Protein AF-0000000084332260 (afdb_homodimer)

Secondary structure (DSSP, 8-state):
--PPP----TT-EE-STT-EEEEEEEEEPPGGGGGSS--EEEEE-SSEEEEE-TTS-EEEEEE-SSSTT-B-EEEPPHHHHHHTEEEEEEEEES-BTTB-BTTS-TTSPBPTT--EE--EEEEE---HHHHHHHHHHHHHHHHHHHSPTT-HHHHHHHHHHHHHHHH--TT-THHHHHHHHHHHHHH-TTGGGGGGGGGTT-TT-SEEEEEE--B-SSSSS-HHHHHHHHHHHHHHHHHHHHH-TT--EEE--HHHHHHHHHH-HHHHHHHHHHHHTTSEEE---SSSSB-BSSS-HHHHHHHHHHHHHHHHHHHS---SEEEETT-S-B-TTHHHHHHHTT--EEEE-GGGG-SSS----SEEEEE-TTS-EEEEE--TT--SSB---HHHHHHHHHT-S-TTT---EEEEESB-BBS-B--HHHHHHHHHHHHHHTT-SSS--EE-S--HHHHHHHHHHHTTTTTTS-EEES-B--SS-GGGGTSSHHHHHHHHHHHHHHHHHHHHHHHHHHHTTTT----HHHHHHHHHHHHHHTBTTTTTT-S-HHHHHHHHHHHHHHHHHHHHHHHHHHHHHSTT-EE--TT----TTB-GGGEEEE--SSS--EEEEEEE-TTB-HHHHHH--EE-SS-TTEEEEEEETTEE-GGGGGT-S--EEEEE-SSSEEEEEESSEEEEEETTEEEEEEETTTTEE-BPTT--BEEEEEE---SS-TTT---GGGGG--EE---EEEEEEEE-SSEEEEEEEEEETTEEEEEEEEEESS-SSSSTTPPP-EEEEEEEEE--SSEEEEEEEEBS---SEEEEEETTEEEEEESS-SSHHHHT-SSEE-SSEEEEEETTEEEEEEESS--EEEEETTEEEEEEEE---SSSTTTT-EEEEEEEEEEEEES-GGGS-HHHHHHHHTS--EEEE--S---HHHHHHHHS-SEEEES-TTEEEEEEEE-TT----TT---TT--EEEEEEEEE-SSS-EEEEEEEPTTTGGGEEEEEEE-TT--EEEEEEPPEEEETTTEEEEEEEE-TT-EEEEEEEEPPSS----------------------TTS-S------/--PPP----TT-EE-STT-EEEEEEEEEPPGGGGGSS--EEEEE-SSEEEEE-TTS-EEEEEE-SSSTT-B-EEEPPHHHHHHSEEEEEEEEES-BTTB-BTTS-TTSPBPTT--EE--EEEEE---HHHHHHHHHHHHHHHHHHHSPTT-HHHHHHHHHHHHHHHH--TT-THHHHHHHHHHHHHH-TTGGGGGGGGGTT-TT-SEEEEEE--B-SSSSS-HHHHHHHHHHHHHHHHHHHHH-TT--EEE--HHHHHHHHHH-HHHHHHHHHHHHTTSEEE---SSSSB-BSSS-HHHHHHHHHHHHHHHHHHHS---SEEEETT-S-B-TTHHHHHHHTT--EEEE-GGGG-SSS----SEEEEE-TTS-EEEEE--TT--SSB---HHHHHHHHHT-S-TTT---EEEEESB-BBS-B--HHHHHHHHHHHHHHTT-SSS--EE-S--HHHHHHHHHHHTTTTTTS-EEES-B--SS-GGGGTSSHHHHHHHHHHHHHHHHHHHHHHHHHHHTTTT----HHHHHHHHHHHHHHTBTTTTTT-S-HHHHHHHHHHHHHHHHHHHHHHHHHHHHHSTT-EE--TT----TTB-GGGEEEE--SSS--EEEEEEE-TTB-HHHHHH--EE-SS-TTEEEEEEETTEE-GGGGGT-S--EEEEE-SSSEEEEEESSEEEEEETTEEEEEEETTTTEE-BPTT--BEEEEEE---SS-TTT---GGGGG--EE---EEEEEEEE-SSEEEEEEEEEETTEEEEEEEEEESS-SSSSTTPPP-EEEEEEEEE--SSEEEEEEEEBS---SEEEEEETTEEEEEESS-SSHHHHT-SSEE-SSEEEEEETTEEEEEEESS--EEEEETTEEEEEEEE---SSSTTTT-EEEEEEEEEEEEES-GGGS-HHHHHHHHTS--EEEE--S---HHHHHHHHS-SEEEES-TTEEEEEEEE-TT----TT---TT--EEEEEEEEE-SSS-EEEEEEEPTTTGGGEEEEEEE-TT--EEEEEEPPEEEETTTEEEEEEEE-TT-EEEEEEEEPPSS----------------------TTS-S------

Organism: Lentinula edodes (NCBI:txid5353)

Solvent-accessible surface area (backbone atoms only — not comparable to full-atom values): 109907 Å² total; per-residue (Å²): 130,87,68,89,84,76,95,79,61,74,65,43,73,46,61,42,39,76,40,72,50,75,44,84,45,77,46,76,43,62,70,80,55,66,77,48,95,48,45,28,38,35,46,22,46,45,20,31,31,36,33,22,40,80,88,63,44,67,56,39,34,27,32,28,57,85,55,96,75,45,36,36,70,44,76,56,52,69,69,36,43,74,66,25,45,50,65,33,32,35,42,36,38,34,39,44,71,67,25,40,33,57,78,75,44,72,55,38,35,68,35,70,77,40,71,32,42,25,74,39,78,41,82,42,70,68,62,62,62,57,51,50,41,52,52,50,49,52,51,35,50,33,41,43,72,55,44,63,86,88,36,72,63,30,50,51,31,48,51,40,52,49,50,32,60,71,54,50,48,90,93,44,72,70,28,46,60,54,33,46,57,49,50,23,76,58,32,36,81,71,46,77,78,42,59,68,58,54,51,63,87,57,90,75,43,32,33,40,42,32,32,22,43,46,56,50,65,36,30,67,43,36,54,73,55,34,54,53,35,50,54,23,23,52,30,38,46,53,56,46,35,71,75,36,77,39,51,25,38,42,43,61,28,40,55,61,54,49,45,34,46,75,75,37,46,68,48,36,52,53,50,50,51,34,36,75,68,66,34,35,40,70,32,25,26,18,30,40,55,38,40,44,68,76,56,50,45,67,52,53,49,46,28,31,39,54,9,30,48,49,39,31,74,75,70,71,41,67,33,48,34,33,51,43,49,73,26,80,26,39,46,21,46,45,29,48,53,42,44,34,57,64,22,57,32,36,37,38,44,44,53,71,60,30,72,84,57,79,70,75,64,22,52,31,35,38,23,14,70,55,63,34,63,27,49,31,40,27,40,34,55,64,54,64,48,32,72,52,42,54,52,48,57,48,26,33,55,78,52,38,57,35,57,91,45,47,65,63,25,59,41,35,20,8,39,39,56,50,24,57,21,57,51,71,66,35,57,54,40,46,52,47,53,27,29,25,29,78,73,36,82,89,46,80,41,50,32,63,59,52,52,72,68,53,51,52,50,47,52,28,61,69,18,65,63,45,55,59,37,55,59,39,70,39,54,48,81,38,63,43,50,53,26,20,43,31,22,34,49,68,53,38,34,42,51,46,52,48,55,48,48,51,48,47,29,34,37,46,30,38,51,25,26,67,75,35,56,89,81,34,73,56,60,58,69,64,52,49,53,40,48,52,47,54,50,58,44,33,22,42,31,50,41,28,30,50,24,23,57,67,36,51,55,51,46,52,49,47,41,49,50,34,52,53,52,45,52,50,52,38,50,52,23,42,37,65,55,35,68,80,44,39,76,60,44,74,81,46,78,44,52,61,82,41,50,55,85,31,39,34,28,44,68,88,60,74,66,76,46,52,47,80,42,80,40,41,46,53,40,49,14,75,66,34,51,39,23,37,63,28,67,38,74,88,41,79,48,26,22,37,29,42,33,50,56,25,34,61,40,58,70,50,50,83,65,57,88,50,41,9,33,34,53,66,78,78,76,53,35,38,39,40,35,39,76,41,36,34,42,32,33,43,78,32,25,34,54,41,36,30,37,52,75,74,69,40,69,40,39,26,71,88,39,62,24,42,46,33,36,24,48,44,77,37,94,72,52,40,18,30,30,61,52,78,70,31,75,75,43,72,42,82,50,52,44,36,83,67,43,75,62,28,53,38,36,53,49,11,25,37,36,30,31,36,78,54,94,80,19,39,36,39,35,41,39,35,34,48,38,51,33,55,41,71,55,88,80,43,33,36,39,42,39,38,41,36,47,30,42,37,63,65,69,40,32,35,37,29,41,37,40,42,35,62,48,58,45,68,42,32,39,25,31,49,50,56,29,63,48,74,43,53,15,51,55,67,44,74,77,38,47,55,54,68,55,41,76,23,46,36,32,39,34,48,36,18,43,60,31,28,42,31,43,32,33,57,42,46,25,25,28,34,44,60,55,39,32,45,34,40,37,64,44,38,15,35,54,29,20,16,64,64,37,52,57,39,79,47,74,54,44,38,30,47,34,52,38,63,27,28,68,92,65,40,60,59,72,57,30,30,53,48,70,60,51,74,65,53,41,29,35,38,85,62,82,82,51,72,63,42,55,53,64,50,72,45,58,63,49,44,77,39,84,26,92,48,54,44,70,74,47,45,31,60,40,92,80,42,76,71,64,84,78,61,77,64,83,83,62,58,50,38,39,32,40,31,35,28,18,50,66,38,22,63,40,59,30,38,39,23,41,15,80,86,47,44,90,31,56,74,44,41,32,50,29,42,71,69,65,46,81,52,76,58,34,64,52,68,77,40,78,40,90,92,58,41,43,28,34,78,45,79,39,49,24,30,35,75,48,31,36,39,34,35,37,59,70,88,80,73,79,70,76,81,75,73,78,72,76,77,58,75,40,73,73,74,74,74,62,66,44,59,85,60,49,60,75,79,76,75,76,127,129,87,70,89,84,74,96,80,59,75,65,44,73,46,61,41,38,77,40,73,48,76,43,82,45,76,48,76,44,62,69,80,55,66,79,49,94,48,44,28,39,34,45,22,45,46,19,31,30,36,33,21,41,81,88,64,43,67,56,39,34,28,32,28,58,86,54,96,75,46,37,33,70,44,76,56,52,69,69,36,44,74,66,25,44,49,65,33,32,35,42,36,38,34,38,45,70,65,25,42,33,58,78,76,46,72,55,38,36,68,34,69,76,41,70,31,42,25,74,40,78,42,83,42,71,67,62,63,63,58,52,51,40,50,52,51,51,50,50,33,50,33,42,42,73,56,44,62,87,89,36,73,64,28,49,52,31,48,52,41,52,50,49,31,59,71,54,50,47,91,94,44,75,69,29,46,58,54,34,46,56,49,50,22,74,56,32,37,79,71,46,76,79,42,58,68,59,53,50,64,85,57,88,75,41,32,32,39,42,33,31,21,42,48,55,49,66,37,31,65,44,38,54,72,55,35,56,53,35,51,52,24,23,52,32,39,48,54,55,46,36,71,74,35,78,37,50,26,38,42,41,62,27,40,55,60,54,50,45,35,45,75,74,37,45,68,48,34,53,52,49,51,52,32,36,76,68,66,34,37,42,70,31,24,26,18,29,38,54,38,41,43,67,76,57,50,46,67,54,53,48,46,27,32,39,56,9,30,49,50,37,31,76,76,70,72,42,68,32,47,35,33,52,42,50,73,26,79,26,40,45,22,46,45,30,48,52,43,44,34,57,64,22,57,34,36,37,38,42,44,53,72,59,31,73,86,57,77,70,74,63,23,51,32,35,38,22,14,71,53,64,34,63,28,49,33,41,28,40,34,53,64,53,64,48,32,72,53,41,54,53,46,56,48,27,32,54,79,51,38,56,36,57,91,44,47,65,64,26,58,42,35,19,9,38,40,55,50,24,57,22,57,51,71,66,35,56,54,40,48,53,47,52,27,29,26,31,78,75,36,82,88,46,79,42,50,33,63,60,50,52,71,68,54,51,52,51,46,51,28,61,69,19,65,62,45,56,58,39,54,59,40,71,38,54,49,82,42,62,44,49,53,25,20,42,30,21,34,46,67,53,36,33,43,50,45,53,48,54,49,46,51,47,45,29,33,37,46,30,39,52,23,26,66,76,36,56,88,79,35,72,56,61,58,69,64,52,50,52,39,48,53,48,55,49,58,44,32,21,42,31,50,43,28,30,49,24,23,55,67,36,51,55,51,46,52,50,47,42,50,48,35,52,55,50,44,52,50,51,37,49,54,22,41,37,66,54,36,67,79,45,40,78,61,43,75,81,45,76,44,51,60,82,40,52,54,85,30,40,36,31,45,68,89,60,74,66,76,45,51,48,80,43,81,40,41,47,53,41,47,14,76,66,36,52,40,24,37,60,28,66,38,74,89,42,81,47,27,23,36,28,42,32,50,58,25,33,63,40,56,71,51,50,82,65,56,89,51,42,10,32,34,52,67,80,77,76,53,36,38,38,40,36,39,76,41,36,36,43,32,35,44,77,32,24,34,56,42,35,30,37,52,74,74,69,39,69,40,40,24,73,86,39,64,25,43,45,32,36,22,48,44,78,36,93,73,52,42,20,31,29,61,53,78,69,30,74,76,43,72,42,80,49,51,48,36,85,67,43,76,61,29,52,38,36,53,47,10,24,37,35,31,30,33,78,52,93,80,19,40,36,36,35,40,38,34,32,46,37,51,33,54,41,72,55,90,80,44,34,36,42,41,37,38,41,36,45,28,40,38,63,66,67,39,34,35,37,30,39,38,41,42,34,60,52,58,46,68,43,32,40,25,29,49,47,55,28,62,48,75,44,54,15,53,56,68,44,74,78,36,46,56,54,68,56,41,76,24,46,35,33,40,33,48,36,18,44,59,30,28,42,29,42,32,32,58,44,43,26,26,29,33,45,59,56,39,33,44,35,40,37,63,44,38,16,34,54,27,21,15,62,64,37,50,56,40,81,48,75,55,44,38,32,45,33,51,37,62,27,27,67,94,66,40,60,59,71,58,31,30,54,48,70,61,52,74,67,51,41,29,37,37,86,62,82,79,50,75,63,43,54,53,64,49,72,43,59,64,48,45,77,40,84,27,93,48,54,43,71,73,47,43,30,59,40,94,80,42,77,71,63,84,79,61,76,64,82,82,61,56,50,37,38,30,40,31,34,28,17,50,66,39,22,64,38,59,30,38,38,24,42,15,80,86,50,44,90,31,55,75,44,40,31,49,29,42,72,68,65,47,81,53,75,57,34,64,52,67,76,40,77,41,90,92,58,41,43,27,33,79,44,80,39,49,23,30,35,74,48,31,36,41,32,35,37,59,68,88,78,72,78,70,77,80,74,73,74,73,77,77,60,76,42,73,73,77,74,73,62,67,43,61,86,63,48,57,73,78,76,76,76,128

Radius of gyration: 41.95 Å; Cα contacts (8 Å, |Δi|>4): 5219; chains: 2; bounding box: 103×126×111 Å

Foldseek 3Di:
DPDDDDDDDFFDKDDDAFDKDKDKDKDFADLVCLPAPWKKWFWAQVAKKFKFAPVGATAAIAAHDDDPLGDGIGTDDSVCSNVRMGIIMMMGTRAHLQGAADPPPSFAAHDRGHMTGTHGGDIDRDDVLQVLLVLLLQQLVLLLVQFDPPDPLNVLSVVLSVVLVVQDDPPDPVSSVVSVCSSCVQLPPPLVVCAQVLQPDCPPFQEEEAWEAAAFCFFQHANVLSLVQLSNQLSNLLVVCVVRVLYAYEYEALLSLVSCCVPRVVSNVSLLVCVLVRRYHYAAQFNALFAAFQFFQVLRLVRNLVSQVSCCVRNVDGHQEHENAAHQWHFLAVLQSCVLSPHAAYEYQNLCVADQDGDQAQWAWEAGLLGHTHTYGHAQLRDLAAQLGLNSQVSSQPSHRPVVQGSHGYDNHAYYHSHSIHDPSNVSSLSSLSSSCVVDVSTGHYHTRDDPVVVVVVSCVSRVNRQNHYYDHGIGHRLWQLLLLFFQLVLLLLLLLLVQLLQLLQLLLLLLCLVCVPPHFRPLVLSVLLSSLSSSCRRNCRSSNNHAPVNVVVNNVSSVVSVVSSVVSNVVSCCSLFPPWFFFDLPDAAALPFAQALKWWFFSFLAWFKDKDKHFQHSYYPQVVLQFQAAFQVDRRIGIGMHGLTGTDSPCSPDPLQFWFWDDPPQQWIWIDTCAWIWIGHQQWTDWIAGNVVRDTWFPPPDTWWKKKWQADDDRSFSRGGDPCSVVGIDDWGWPPKDWRAGDGAKTWIWTWTDDDPKIKIKIWMWGSDALGPPVQGHTKIKIKIKMQDDDARMWMKTKGQTPAFDQWKWADTHLAIDIAGLEPPDSVNVSPQKFFHHQWIKGHDFWWIKIKGWQRGTIWGHHTRMTMTTHHHHGCTPYHCIPHGIDITMMIMTIGTGGPLPGCVVVSSVDVNGDIRIIGRNDDPDPSNVQSSNKDQKHKPQAPQKTWRHKRWQPPFDSPPPDPPPPTWTKIKIKMWGYRQAKTWIKMFGIPSAQVFFDWKFWGRSNRDGDALRTFDFDQDPVRGTITIDMHGTSDMIMMMTTTHDPPDPDDPPPPPDRPRPPPPCSRPCSVPPDPPPDDD/DPDDDDDDDFFDKDDDAFDKDKDKDKDFADLVCLPAPWKKWFWAQQAKKFKFAPVGATAAIAAHDDDPLGDGIGTDDSVCSNVRMGIIMMMGTRAHLQGAADPPPSFAAHDRGHMTGTHGGDIDRDPVLQVLLVLLLQQLVLLLVQFDPPDPLNVLSVVLSVVLVVQDDPPDPVSSVVSVCSSCVQLPPPLVVCAQVLQPDCPPFQEEEAWEAAAFCFFQHANVLSLVQLSNQLSNLLVVCVVRVLYAYEYEALLSLVSCCVPRVVSNVSLLVCVLVRRYHYAAQFNALFAAFQFFQVLRLVRNLVSQVSCCVRNVDGHQEHENAAHQWHFLAVLQSCVLSPHAAYEYQNLCVADQDGDQAQWAWEAGLLGHTHTYGHAQLRDLAALQGLNSQVSSQPSHRPVVQGSHGYDRHAYYHSHSIHDPSNVSSLSSLSSSCVVDVSTGHYHTRDDPVVVVVVSCVSRVNRLSHYYDHGIGHRLWQLLLLFFFLVLLLLLLLLVQLLQLLQQLLLLLCLVCVPPHFRPLVLSVLLSSLSSSCRRSCRSSNNHAPVNVVVNVVSSVVSVVSSVVSNVVSCCSLFPPWFFFDLPDAAALPFAQALKWWFFSFLAWFKDKDKHFQHSYYPRRVLQFQAAFLVDRRIGIGMHGLTGTDNVCSPDPLQFWFWDDPPQQWIWIDTCAWIWIGHQQWTDWIAGNVVRDTWFPPPDTWWKKKWQADDDRSFSRGGDPCSVVGIDDWGWDPKDWRAGDGAKTWIWTWTDDDPKIKIKIWMWGSDALGPPVQGHTKIKIKIKMQDDDARMWMKTKGQTPAFDQWKWADTHLAIDIAGLEPPDSVNVSPQKFFHHQWIKGHDFWWIKIKGWQRGTIWGHHTRMTMTTHHHHGCTPYHCIPHGIDITMMIMTIGTGGPLPGCVVVSSVDVNGDIRIIGRNDDPDPSNVQSSNKDQKHKPQAPQKTWRHKRWQPPFDSPPPDPPPPTWTKIKIKMWGYRQAKTWIKMFGIPSAQVFFDWKFWGRSNRDGDALRTFDFDQDPVRGTITIDMHGTSDMIMMMTTTHDPPPPDPPPPPPDRPRPDPPCPRPCSVPPDPPPDDD

Structure (mmCIF, N/CA/C/O backbone):
data_AF-0000000084332260-model_v1
#
loop_
_entity.id
_entity.type
_entity.pdbx_description
1 polymer Alpha-mannosidase
#
loop_
_atom_site.group_PDB
_atom_site.id
_atom_site.type_symbol
_atom_site.label_atom_id
_atom_site.label_alt_id
_atom_site.label_comp_id
_atom_site.label_asym_id
_atom_site.label_entity_id
_atom_site.label_seq_id
_atom_site.pdbx_PDB_ins_code
_atom_site.Cartn_x
_atom_site.Cartn_y
_atom_site.Cartn_z
_atom_site.occupancy
_atom_site.B_iso_or_equiv
_atom_site.auth_seq_id
_atom_site.auth_comp_id
_atom_site.auth_asym_id
_atom_site.auth_atom_id
_atom_site.pdbx_PDB_model_num
ATOM 1 N N . 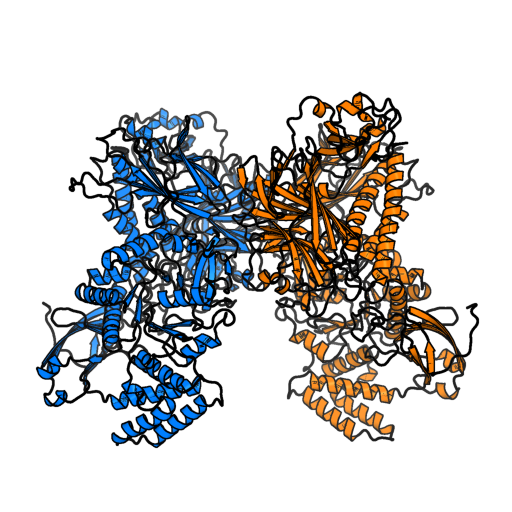MET A 1 1 ? -11.492 61.281 17.219 1 52.94 1 MET A N 1
ATOM 2 C CA . MET A 1 1 ? -11.656 61.5 15.789 1 52.94 1 MET A CA 1
ATOM 3 C C . MET A 1 1 ? -11.164 62.906 15.406 1 52.94 1 MET A C 1
ATOM 5 O O . MET A 1 1 ? -11.883 63.906 15.578 1 52.94 1 MET A O 1
ATOM 9 N N . GLU A 1 2 ? -9.969 63.031 15.578 1 63.12 2 GLU A N 1
ATOM 10 C CA . GLU A 1 2 ? -9.359 64.375 15.422 1 63.12 2 GLU A CA 1
ATOM 11 C C . GLU A 1 2 ? -9.148 64.688 13.953 1 63.12 2 GLU A C 1
ATOM 13 O O . GLU A 1 2 ? -8.523 65.688 13.625 1 63.12 2 GLU A O 1
ATOM 18 N N . GLN A 1 3 ? -9.891 63.906 13.141 1 66.88 3 GLN A N 1
ATOM 19 C CA . GLN A 1 3 ? -9.516 64.125 11.758 1 66.88 3 GLN A CA 1
ATOM 20 C C . GLN A 1 3 ? -10.383 65.25 11.148 1 66.88 3 GLN A C 1
ATOM 22 O O . GLN A 1 3 ? -11.469 65.562 11.648 1 66.88 3 GLN A O 1
ATOM 27 N N . LYS A 1 4 ? -9.82 65.938 10.211 1 82.06 4 LYS A N 1
ATOM 28 C CA . LYS A 1 4 ? -10.562 66.938 9.398 1 82.06 4 LYS A CA 1
ATOM 29 C C . LYS A 1 4 ? -11.352 66.188 8.297 1 82.06 4 LYS A C 1
ATOM 31 O O . LYS A 1 4 ? -10.82 65.312 7.598 1 82.06 4 LYS A O 1
ATOM 36 N N . PHE A 1 5 ? -12.758 66.5 8.281 1 86.75 5 PHE A N 1
ATOM 37 C CA . PHE A 1 5 ? -13.633 65.812 7.328 1 86.75 5 PHE A CA 1
ATOM 38 C C . PHE A 1 5 ? -13.969 66.75 6.156 1 86.75 5 PHE A C 1
ATOM 40 O O . PHE A 1 5 ? -14.047 67.938 6.316 1 86.75 5 PHE A O 1
ATOM 47 N N . LYS A 1 6 ? -14 66.188 5.008 1 88.94 6 LYS A N 1
ATOM 48 C CA . LYS A 1 6 ? -14.547 66.875 3.826 1 88.94 6 LYS A CA 1
ATOM 49 C C . LYS A 1 6 ? -15.852 66.188 3.377 1 88.94 6 LYS A C 1
ATOM 51 O O . LYS A 1 6 ? -16.062 65 3.611 1 88.94 6 LYS A O 1
ATOM 56 N N . PRO A 1 7 ? -16.703 67.062 2.703 1 90.38 7 PRO A N 1
ATOM 57 C CA . PRO A 1 7 ? -17.969 66.5 2.244 1 90.38 7 PRO A CA 1
ATOM 58 C C . PRO A 1 7 ? -17.75 65.375 1.227 1 90.38 7 PRO A C 1
ATOM 60 O O . PRO A 1 7 ? -16.891 65.5 0.353 1 90.38 7 PRO A O 1
ATOM 63 N N . ALA A 1 8 ? -18.531 64.312 1.483 1 91.88 8 ALA A N 1
ATOM 64 C CA . ALA A 1 8 ? -18.547 63.188 0.544 1 91.88 8 ALA A CA 1
ATOM 65 C C . ALA A 1 8 ? -19.953 62.969 -0.015 1 91.88 8 ALA A C 1
ATOM 67 O O . ALA A 1 8 ? -20.938 63.25 0.656 1 91.88 8 ALA A O 1
ATOM 68 N N . LYS A 1 9 ? -20.047 62.469 -1.313 1 91.75 9 LYS A N 1
ATOM 69 C CA . LYS A 1 9 ? -21.344 62.188 -1.939 1 91.75 9 LYS A CA 1
ATOM 70 C C . LYS A 1 9 ? -21.281 60.938 -2.777 1 91.75 9 LYS A C 1
ATOM 72 O O . LYS A 1 9 ? -20.203 60.438 -3.125 1 91.75 9 LYS A O 1
ATOM 77 N N . LYS A 1 10 ? -22.391 60.469 -3.08 1 94.31 10 LYS A N 1
ATOM 78 C CA . LYS A 1 10 ? -22.5 59.312 -3.986 1 94.31 10 LYS A CA 1
ATOM 79 C C . LYS A 1 10 ? -21.797 59.594 -5.305 1 94.31 10 LYS A C 1
ATOM 81 O O . LYS A 1 10 ? -21.875 60.688 -5.848 1 94.31 10 LYS A O 1
ATOM 86 N N . GLY A 1 11 ? -21.062 58.562 -5.773 1 92.62 11 GLY A N 1
ATOM 87 C CA . GLY A 1 11 ? -20.312 58.719 -7.016 1 92.62 11 GLY A CA 1
ATOM 88 C C . GLY A 1 11 ? -18.844 59.031 -6.793 1 92.62 11 GLY A C 1
ATOM 89 O O . GLY A 1 11 ? -18.031 58.844 -7.691 1 92.62 11 GLY A O 1
ATOM 90 N N . ASP A 1 12 ? -18.516 59.469 -5.582 1 93.88 12 ASP A N 1
ATOM 91 C CA . ASP A 1 12 ? -17.109 59.719 -5.281 1 93.88 12 ASP A CA 1
ATOM 92 C C . ASP A 1 12 ? -16.281 58.438 -5.383 1 93.88 12 ASP A C 1
ATOM 94 O O . ASP A 1 12 ? -16.797 57.344 -5.125 1 93.88 12 ASP A O 1
ATOM 98 N N . SER A 1 13 ? -15.078 58.625 -5.859 1 93.62 13 SER A N 1
ATOM 99 C CA . SER A 1 13 ? -14.156 57.5 -6.008 1 93.62 13 SER A CA 1
ATOM 100 C C . SER A 1 13 ? -13.062 57.531 -4.941 1 93.62 13 SER A C 1
ATOM 102 O O . SER A 1 13 ? -12.477 58.594 -4.68 1 93.62 13 SER A O 1
ATOM 104 N N . PHE A 1 14 ? -12.828 56.375 -4.352 1 92.5 14 PHE A N 1
ATOM 105 C CA . PHE A 1 14 ? -11.836 56.281 -3.287 1 92.5 14 PHE A CA 1
ATOM 106 C C . PHE A 1 14 ? -10.773 55.25 -3.631 1 92.5 14 PHE A C 1
ATOM 108 O O . PHE A 1 14 ? -11.086 54.188 -4.191 1 92.5 14 PHE A O 1
ATOM 115 N N . GLY A 1 15 ? -9.539 55.406 -3.441 1 91.25 15 GLY A N 1
ATOM 116 C CA . GLY A 1 15 ? -8.391 54.562 -3.705 1 91.25 15 GLY A CA 1
ATOM 117 C C . GLY A 1 15 ? -7.062 55.281 -3.5 1 91.25 15 GLY A C 1
ATOM 118 O O . GLY A 1 15 ? -7 56.312 -2.814 1 91.25 15 GLY A O 1
ATOM 119 N N . PRO A 1 16 ? -5.973 54.656 -3.951 1 94.62 16 PRO A N 1
ATOM 120 C CA . PRO A 1 16 ? -5.879 53.375 -4.66 1 94.62 16 PRO A CA 1
ATOM 121 C C . PRO A 1 16 ? -6.023 52.188 -3.734 1 94.62 16 PRO A C 1
ATOM 123 O O . PRO A 1 16 ? -6.539 52.312 -2.621 1 94.62 16 PRO A O 1
ATOM 126 N N . SER A 1 17 ? -5.566 51.031 -4.172 1 94.81 17 SER A N 1
ATOM 127 C CA . SER A 1 17 ? -5.719 49.75 -3.467 1 94.81 17 SER A CA 1
ATOM 128 C C . SER A 1 17 ? -5.082 49.812 -2.082 1 94.81 17 SER A C 1
ATOM 130 O O . SER A 1 17 ? -4.012 50.406 -1.909 1 94.81 17 SER A O 1
ATOM 132 N N . TRP A 1 18 ? -5.781 49.312 -1.048 1 94 18 TRP A N 1
ATOM 133 C CA . TRP A 1 18 ? -5.312 49 0.303 1 94 18 TRP A CA 1
ATOM 134 C C . TRP A 1 18 ? -5.301 50.281 1.159 1 94 18 TRP A C 1
ATOM 136 O O . TRP A 1 18 ? -4.867 50.25 2.314 1 94 18 TRP A O 1
ATOM 146 N N . VAL A 1 19 ? -5.844 51.375 0.615 1 92.12 19 VAL A N 1
ATOM 147 C CA . VAL A 1 19 ? -5.953 52.594 1.412 1 92.12 19 VAL A CA 1
ATOM 148 C C . VAL A 1 19 ? -7.289 52.594 2.154 1 92.12 19 VAL A C 1
ATOM 150 O O . VAL A 1 19 ? -8.258 51.969 1.716 1 92.12 19 VAL A O 1
ATOM 153 N N . GLY A 1 20 ? -7.359 53.281 3.369 1 90.5 20 GLY A N 1
ATOM 154 C CA . GLY A 1 20 ? -8.57 53.406 4.16 1 90.5 20 GLY A CA 1
ATOM 155 C C . GLY A 1 20 ? -9.102 54.844 4.227 1 90.5 20 GLY A C 1
ATOM 156 O O . GLY A 1 20 ? -8.328 55.781 4.18 1 90.5 20 GLY A O 1
ATOM 157 N N . PHE A 1 21 ? -10.414 54.906 4.285 1 90.06 21 PHE A N 1
ATOM 158 C CA . PHE A 1 21 ? -11.055 56.188 4.461 1 90.06 21 PHE A CA 1
ATOM 159 C C . PHE A 1 21 ? -12.125 56.125 5.539 1 90.06 21 PHE A C 1
ATOM 161 O O . PHE A 1 21 ? -12.727 55.062 5.762 1 90.06 21 PHE A O 1
ATOM 168 N N . GLN A 1 22 ? -12.375 57.219 6.211 1 92.25 22 GLN A N 1
ATOM 169 C CA . GLN A 1 22 ? -13.414 57.344 7.227 1 92.25 22 GLN A CA 1
ATOM 170 C C . GLN A 1 22 ? -14.469 58.344 6.836 1 92.25 22 GLN A C 1
ATOM 172 O O . GLN A 1 22 ? -14.148 59.406 6.289 1 92.25 22 GLN A O 1
ATOM 177 N N . ILE A 1 23 ? -15.633 57.969 7.066 1 93 23 ILE A N 1
ATOM 178 C CA . ILE A 1 23 ? -16.766 58.844 6.777 1 93 23 ILE A CA 1
ATOM 179 C C . ILE A 1 23 ? -17.594 59.062 8.039 1 93 23 ILE A C 1
ATOM 181 O O . ILE A 1 23 ? -17.984 58.094 8.695 1 93 23 ILE A O 1
ATOM 185 N N . HIS A 1 24 ? -17.797 60.312 8.383 1 94.06 24 HIS A N 1
ATOM 186 C CA . HIS A 1 24 ? -18.75 60.656 9.438 1 94.06 24 HIS A CA 1
ATOM 187 C C . HIS A 1 24 ? -20.141 60.906 8.875 1 94.06 24 HIS A C 1
ATOM 189 O O . HIS A 1 24 ? -20.328 61.75 8 1 94.06 24 HIS A O 1
ATOM 195 N N . VAL A 1 25 ? -21.094 60.156 9.359 1 95 25 VAL A N 1
ATOM 196 C CA . VAL A 1 25 ? -22.453 60.219 8.828 1 95 25 VAL A CA 1
ATOM 197 C C . VAL A 1 25 ? -23.406 60.75 9.906 1 95 25 VAL A C 1
ATOM 199 O O . VAL A 1 25 ? -23.391 60.281 11.039 1 95 25 VAL A O 1
ATOM 202 N N . SER A 1 26 ? -24.141 61.719 9.547 1 93.31 26 SER A N 1
ATOM 203 C CA . SER A 1 26 ? -25.25 62.219 10.359 1 93.31 26 SER A CA 1
ATOM 204 C C . SER A 1 26 ? -26.562 62.125 9.609 1 93.31 26 SER A C 1
ATOM 206 O O . SER A 1 26 ? -26.719 62.688 8.523 1 93.31 26 SER A O 1
ATOM 208 N N . VAL A 1 27 ? -27.5 61.406 10.211 1 94.88 27 VAL A N 1
ATOM 209 C CA . VAL A 1 27 ? -28.781 61.219 9.531 1 94.88 27 VAL A CA 1
ATOM 210 C C . VAL A 1 27 ? -29.906 61.812 10.367 1 94.88 27 VAL A C 1
ATOM 212 O O . VAL A 1 27 ? -29.891 61.75 11.594 1 94.88 27 VAL A O 1
ATOM 215 N N . THR A 1 28 ? -30.828 62.438 9.688 1 95.81 28 THR A N 1
ATOM 216 C CA . THR A 1 28 ? -32.094 62.844 10.258 1 95.81 28 THR A CA 1
ATOM 217 C C . THR A 1 28 ? -33.219 61.906 9.812 1 95.81 28 THR A C 1
ATOM 219 O O . THR A 1 28 ? -33.469 61.75 8.617 1 95.81 28 THR A O 1
ATOM 222 N N . ILE A 1 29 ? -33.844 61.312 10.742 1 95.94 29 ILE A N 1
ATOM 223 C CA . ILE A 1 29 ? -34.844 60.312 10.469 1 95.94 29 ILE A CA 1
ATOM 224 C C . ILE A 1 29 ? -36.25 60.938 10.602 1 95.94 29 ILE A C 1
ATOM 226 O O . ILE A 1 29 ? -36.594 61.469 11.664 1 95.94 29 ILE A O 1
ATOM 230 N N . PRO A 1 30 ? -37.062 60.875 9.656 1 94.44 30 PRO A N 1
ATOM 231 C CA . PRO A 1 30 ? -38.406 61.438 9.766 1 94.44 30 PRO A CA 1
ATOM 232 C C . PRO A 1 30 ? -39.219 60.781 10.875 1 94.44 30 PRO A C 1
ATOM 234 O O . PRO A 1 30 ? -39.188 59.562 11.055 1 94.44 30 PRO A O 1
ATOM 237 N N . GLU A 1 31 ? -40 61.531 11.492 1 91.62 31 GLU A N 1
ATOM 238 C CA . GLU A 1 31 ? -40.781 61.031 12.641 1 91.62 31 GLU A CA 1
ATOM 239 C C . GLU A 1 31 ? -41.781 59.969 12.227 1 91.62 31 GLU A C 1
ATOM 241 O O . GLU A 1 31 ? -41.969 59 12.961 1 91.62 31 GLU A O 1
ATOM 246 N N . TYR A 1 32 ? -42.344 60.094 11.133 1 91.62 32 TYR A N 1
ATOM 247 C CA . TYR A 1 32 ? -43.375 59.156 10.703 1 91.62 32 TYR A CA 1
ATOM 248 C C . TYR A 1 32 ? -42.781 57.781 10.367 1 91.62 32 TYR A C 1
ATOM 250 O O . TYR A 1 32 ? -43.5 56.812 10.219 1 91.62 32 TYR A O 1
ATOM 258 N N . TRP A 1 33 ? -41.5 57.688 10.359 1 93.44 33 TRP A N 1
ATOM 259 C CA . TRP A 1 33 ? -40.844 56.406 10.039 1 93.44 33 TRP A CA 1
ATOM 260 C C . TRP A 1 33 ? -40.844 55.469 11.242 1 93.44 33 TRP A C 1
ATOM 262 O O . TRP A 1 33 ? -40.531 54.281 11.117 1 93.44 33 TRP A O 1
ATOM 272 N N . GLU A 1 34 ? -41.219 55.844 12.336 1 90.81 34 GLU A N 1
ATOM 273 C CA . GLU A 1 34 ? -41.344 55.031 13.539 1 90.81 34 GLU A CA 1
ATOM 274 C C . GLU A 1 34 ? -42.312 53.875 13.328 1 90.81 34 GLU A C 1
ATOM 276 O O . GLU A 1 34 ? -42.219 52.844 13.992 1 90.81 34 GLU A O 1
ATOM 281 N N . GLN A 1 35 ? -43.188 54.031 12.43 1 89.81 35 GLN A N 1
ATOM 282 C CA . GLN A 1 35 ? -44.25 53.031 12.211 1 89.81 35 GLN A CA 1
ATOM 283 C C . GLN A 1 35 ? -43.719 51.844 11.445 1 89.81 35 GLN A C 1
ATOM 285 O O . GLN A 1 35 ? -44.375 50.781 11.461 1 89.81 35 GLN A O 1
ATOM 290 N N . TYR A 1 36 ? -42.625 52.062 10.852 1 92.19 36 TYR A N 1
ATOM 291 C CA . TYR A 1 36 ? -42.156 51 9.984 1 92.19 36 TYR A CA 1
ATOM 292 C C . TYR A 1 36 ? -41.375 49.938 10.789 1 92.19 36 TYR A C 1
ATOM 294 O O . TYR A 1 36 ? -40.75 50.281 11.797 1 92.19 36 TYR A O 1
ATOM 302 N N . GLU A 1 37 ? -41.438 48.75 10.297 1 89.56 37 GLU A N 1
ATOM 303 C CA . GLU A 1 37 ? -40.781 47.625 10.961 1 89.56 37 GLU A CA 1
ATOM 304 C C . GLU A 1 37 ? -39.281 47.781 10.984 1 89.56 37 GLU A C 1
ATOM 306 O O . GLU A 1 37 ? -38.625 47.406 11.961 1 89.56 37 GLU A O 1
ATOM 311 N N . ARG A 1 38 ? -38.719 48.375 9.922 1 94.31 38 ARG A N 1
ATOM 312 C CA . ARG A 1 38 ? -37.25 48.5 9.805 1 94.31 38 ARG A CA 1
ATOM 313 C C . ARG A 1 38 ? -36.875 49.781 9.062 1 94.31 38 ARG A C 1
ATOM 315 O O . ARG A 1 38 ? -37.562 50.156 8.102 1 94.31 38 ARG A O 1
ATOM 322 N N . VAL A 1 39 ? -36 50.5 9.625 1 96.12 39 VAL A N 1
ATOM 323 C CA . VAL A 1 39 ? -35.281 51.625 8.984 1 96.12 39 VAL A CA 1
ATOM 324 C C . VAL A 1 39 ? -33.781 51.312 8.93 1 96.12 39 VAL A C 1
ATOM 326 O O . VAL A 1 39 ? -33.219 50.812 9.898 1 96.12 39 VAL A O 1
ATOM 329 N N . GLN A 1 40 ? -33.25 51.438 7.781 1 96.38 40 GLN A N 1
ATOM 330 C CA . GLN A 1 40 ? -31.828 51.125 7.68 1 96.38 40 GLN A CA 1
ATOM 331 C C . GLN A 1 40 ? -31.078 52.156 6.844 1 96.38 40 GLN A C 1
ATOM 333 O O . GLN A 1 40 ? -31.688 52.906 6.086 1 96.38 40 GLN A O 1
ATOM 338 N N . PHE A 1 41 ? -29.797 52.219 7.062 1 96.88 41 PHE A N 1
ATOM 339 C CA . PHE A 1 41 ? -28.875 53 6.234 1 96.88 41 PHE A CA 1
ATOM 340 C C . PHE A 1 41 ? -28.109 52.062 5.285 1 96.88 41 PHE A C 1
ATOM 342 O O . PHE A 1 41 ? -27.422 51.156 5.727 1 96.88 41 PHE A O 1
ATOM 349 N N . GLU A 1 42 ? -28.266 52.25 4.027 1 96.56 42 GLU A N 1
ATOM 350 C CA . GLU A 1 42 ? -27.547 51.469 3.033 1 96.56 42 GLU A CA 1
ATOM 351 C C . GLU A 1 42 ? -26.297 52.188 2.549 1 96.56 42 GLU A C 1
ATOM 353 O O . GLU A 1 42 ? -26.391 53.281 2.014 1 96.56 42 GLU A O 1
ATOM 358 N N . PHE A 1 43 ? -25.125 51.594 2.777 1 96.31 43 PHE A N 1
ATOM 359 C CA . PHE A 1 43 ? -23.828 52.125 2.404 1 96.31 43 PHE A CA 1
ATOM 360 C C . PHE A 1 43 ? -23.047 51.125 1.548 1 96.31 43 PHE A C 1
ATOM 362 O O . PHE A 1 43 ? -22.688 50.062 2.014 1 96.31 43 PHE A O 1
ATOM 369 N N . ASP A 1 44 ? -22.781 51.469 0.282 1 96.19 44 ASP A N 1
ATOM 370 C CA . ASP A 1 44 ? -22.047 50.594 -0.627 1 96.19 44 ASP A CA 1
ATOM 371 C C . ASP A 1 44 ? -20.844 51.312 -1.232 1 96.19 44 ASP A C 1
ATOM 373 O O . ASP A 1 44 ? -20.953 51.969 -2.271 1 96.19 44 ASP A O 1
ATOM 377 N N . PRO A 1 45 ? -19.766 51.094 -0.641 1 95.12 45 PRO A N 1
ATOM 378 C CA . PRO A 1 45 ? -18.562 51.75 -1.169 1 95.12 45 PRO A CA 1
ATOM 379 C C . PRO A 1 45 ? -17.891 50.906 -2.27 1 95.12 45 PRO A C 1
ATOM 381 O O . PRO A 1 45 ? -16.812 51.281 -2.75 1 95.12 45 PRO A O 1
ATOM 384 N N . GLY A 1 46 ? -18.469 49.781 -2.658 1 93.25 46 GLY A N 1
ATOM 385 C CA . GLY A 1 46 ? -17.875 48.906 -3.666 1 93.25 46 GLY A CA 1
ATOM 386 C C . GLY A 1 46 ? -16.734 48.062 -3.127 1 93.25 46 GLY A C 1
ATOM 387 O O . GLY A 1 46 ? -16.219 47.188 -3.83 1 93.25 46 GLY A O 1
ATOM 388 N N . CYS A 1 47 ? -16.344 48.281 -2.018 1 95 47 CYS A N 1
ATOM 389 C CA . CYS A 1 47 ? -15.312 47.562 -1.279 1 95 47 CYS A CA 1
ATOM 390 C C . CYS A 1 47 ? -15.789 47.219 0.128 1 95 47 CYS A C 1
ATOM 392 O O . CYS A 1 47 ? -16.984 47.188 0.387 1 95 47 CYS A O 1
ATOM 394 N N . GLU A 1 48 ? -14.891 46.844 1.086 1 95 48 GLU A N 1
ATOM 395 C CA . GLU A 1 48 ? -15.289 46.469 2.438 1 95 48 GLU A CA 1
ATOM 396 C C . GLU A 1 48 ? -15.266 47.656 3.383 1 95 48 GLU A C 1
ATOM 398 O O . GLU A 1 48 ? -14.445 48.562 3.223 1 95 48 GLU A O 1
ATOM 403 N N . ALA A 1 49 ? -16.156 47.625 4.348 1 95.94 49 ALA A N 1
ATOM 404 C CA . ALA A 1 49 ? -16.219 48.719 5.305 1 95.94 49 ALA A CA 1
ATOM 405 C C . ALA A 1 49 ? -16.75 48.25 6.652 1 95.94 49 ALA A C 1
ATOM 407 O O . ALA A 1 49 ? -17.266 47.156 6.77 1 95.94 49 ALA A O 1
ATOM 408 N N . MET A 1 50 ? -16.578 49.094 7.648 1 95.94 50 MET A N 1
ATOM 409 C CA . MET A 1 50 ? -17.062 48.875 9.008 1 95.94 50 MET A CA 1
ATOM 410 C C . MET A 1 50 ? -17.766 50.094 9.562 1 95.94 50 MET A C 1
ATOM 412 O O . MET A 1 50 ? -17.266 51.219 9.422 1 95.94 50 MET A O 1
ATOM 416 N N . ILE A 1 51 ? -18.938 49.906 10.125 1 96.31 51 ILE A N 1
ATOM 417 C CA . ILE A 1 51 ? -19.672 50.969 10.789 1 96.31 51 ILE A CA 1
ATOM 418 C C . ILE A 1 51 ? -19.375 50.938 12.281 1 96.31 51 ILE A C 1
ATOM 420 O O . ILE A 1 51 ? -19.422 49.906 12.922 1 96.31 51 ILE A O 1
ATOM 424 N N . TYR A 1 52 ? -19.062 52.125 12.758 1 95.38 52 TYR A N 1
ATOM 425 C CA . TYR A 1 52 ? -18.797 52.312 14.18 1 95.38 52 TYR A CA 1
ATOM 426 C C . TYR A 1 52 ? -19.781 53.281 14.797 1 95.38 52 TYR A C 1
ATOM 428 O O . TYR A 1 52 ? -20.297 54.188 14.117 1 95.38 52 TYR A O 1
ATOM 436 N N . ASP A 1 53 ? -20.031 53.125 16.016 1 92.5 53 ASP A N 1
ATOM 437 C CA . ASP A 1 53 ? -20.672 54.219 16.719 1 92.5 53 ASP A CA 1
ATOM 438 C C . ASP A 1 53 ? -19.688 55.375 16.969 1 92.5 53 ASP A C 1
ATOM 440 O O . ASP A 1 53 ? -18.516 55.25 16.625 1 92.5 53 ASP A O 1
ATOM 444 N N . VAL A 1 54 ? -20.109 56.375 17.5 1 89.31 54 VAL A N 1
ATOM 445 C CA . VAL A 1 54 ? -19.297 57.594 17.641 1 89.31 54 VAL A CA 1
ATOM 446 C C . VAL A 1 54 ? -18.25 57.375 18.719 1 89.31 54 VAL A C 1
ATOM 448 O O . VAL A 1 54 ? -17.219 58.062 18.734 1 89.31 54 VAL A O 1
ATOM 451 N N . ASP A 1 55 ? -18.5 56.375 19.562 1 87.81 55 ASP A N 1
ATOM 452 C CA . ASP A 1 55 ? -17.531 56.062 20.609 1 87.81 55 ASP A CA 1
ATOM 453 C C . ASP A 1 55 ? -16.469 55.094 20.094 1 87.81 55 ASP A C 1
ATOM 455 O O . ASP A 1 55 ? -15.508 54.781 20.812 1 87.81 55 ASP A O 1
ATOM 459 N N . GLY A 1 56 ? -16.672 54.594 18.922 1 88.25 56 GLY A N 1
ATOM 460 C CA . GLY A 1 56 ? -15.656 53.75 18.312 1 88.25 56 GLY A CA 1
ATOM 461 C C . GLY A 1 56 ? -15.945 52.281 18.406 1 88.25 56 GLY A C 1
ATOM 462 O O . GLY A 1 56 ? -15.102 51.438 18.062 1 88.25 56 GLY A O 1
ATOM 463 N N . THR A 1 57 ? -17.047 51.906 18.812 1 89.94 57 THR A N 1
ATOM 464 C CA . THR A 1 57 ? -17.438 50.5 18.891 1 89.94 57 THR A CA 1
ATOM 465 C C . THR A 1 57 ? -17.906 50 17.516 1 89.94 57 THR A C 1
ATOM 467 O O . THR A 1 57 ? -18.812 50.562 16.922 1 89.94 57 THR A O 1
ATOM 470 N N . PRO A 1 58 ? -17.25 48.906 17.047 1 94.81 58 PRO A N 1
ATOM 471 C CA . PRO A 1 58 ? -17.734 48.344 15.781 1 94.81 58 PRO A CA 1
ATOM 472 C C . PRO A 1 58 ? -19.156 47.812 15.883 1 94.81 58 PRO A C 1
ATOM 474 O O . PRO A 1 58 ? -19.5 47.156 16.859 1 94.81 58 PRO A O 1
ATOM 477 N N . LEU A 1 59 ? -19.922 48.094 14.867 1 93.06 59 LEU A N 1
ATOM 478 C CA . LEU A 1 59 ? -21.328 47.719 14.914 1 93.06 59 LEU A CA 1
ATOM 479 C C . LEU A 1 59 ? -21.688 46.75 13.805 1 93.06 59 LEU A C 1
ATOM 481 O O . LEU A 1 59 ? -22.375 45.75 14.039 1 93.06 59 LEU A O 1
ATOM 485 N N . GLN A 1 60 ? -21.266 47.094 12.656 1 94.5 60 GLN A N 1
ATOM 486 C CA . GLN A 1 60 ? -21.703 46.312 11.5 1 94.5 60 GLN A CA 1
ATOM 487 C C . GLN A 1 60 ? -20.656 46.344 10.391 1 94.5 60 GLN A C 1
ATOM 489 O O . GLN A 1 60 ? -20.203 47.406 9.992 1 94.5 60 GLN A O 1
ATOM 494 N N . GLY A 1 61 ? -20.328 45.062 9.891 1 94.94 61 GLY A N 1
ATOM 495 C CA . GLY A 1 61 ? -19.484 44.969 8.711 1 94.94 61 GLY A CA 1
ATOM 496 C C . GLY A 1 61 ? -20.234 45.156 7.414 1 94.94 61 GLY A C 1
ATOM 497 O O . GLY A 1 61 ? -21.391 44.719 7.293 1 94.94 61 GLY A O 1
ATOM 498 N N . ILE A 1 62 ? -19.547 45.812 6.418 1 95.38 62 ILE A N 1
ATOM 499 C CA . ILE A 1 62 ? -20.125 46.062 5.102 1 95.38 62 ILE A CA 1
ATOM 500 C C . ILE A 1 62 ? -19.297 45.344 4.031 1 95.38 62 ILE A C 1
ATOM 502 O O . ILE A 1 62 ? -18.062 45.344 4.074 1 95.38 62 ILE A O 1
ATOM 506 N N . THR A 1 63 ? -19.906 44.594 3.217 1 95.06 63 THR A N 1
ATOM 507 C CA . THR A 1 63 ? -19.328 44.031 1.997 1 95.06 63 THR A CA 1
ATOM 508 C C . THR A 1 63 ? -20.016 44.625 0.764 1 95.06 63 THR A C 1
ATOM 510 O O . THR A 1 63 ? -21.156 44.25 0.458 1 95.06 63 THR A O 1
ATOM 513 N N . GLY A 1 64 ? -19.297 45.5 0.103 1 93.12 64 GLY A N 1
ATOM 514 C CA . GLY A 1 64 ? -19.875 46.188 -1.036 1 93.12 64 GLY A CA 1
ATOM 515 C C . GLY A 1 64 ? -19.797 45.406 -2.324 1 93.12 64 GLY A C 1
ATOM 516 O O . GLY A 1 64 ? -19.25 44.281 -2.344 1 93.12 64 GLY A O 1
ATOM 517 N N . GLY A 1 65 ? -20.406 46 -3.363 1 88.56 65 GLY A N 1
ATOM 518 C CA . GLY A 1 65 ? -20.469 45.344 -4.66 1 88.56 65 GLY A CA 1
ATOM 519 C C . GLY A 1 65 ? -21.734 44.531 -4.852 1 88.56 65 GLY A C 1
ATOM 520 O O . GLY A 1 65 ? -22.688 44.625 -4.07 1 88.56 65 GLY A O 1
ATOM 521 N N . PHE A 1 66 ? -21.719 43.656 -5.84 1 84.94 66 PHE A N 1
ATOM 522 C CA . PHE A 1 66 ? -22.953 42.969 -6.18 1 84.94 66 PHE A CA 1
ATOM 523 C C . PHE A 1 66 ? -22.734 41.469 -6.199 1 84.94 66 PHE A C 1
ATOM 525 O O . PHE A 1 66 ? -23.422 40.75 -6.926 1 84.94 66 PHE A O 1
ATOM 532 N N . GLY A 1 67 ? -21.75 41.094 -5.418 1 85.81 67 GLY A N 1
ATOM 533 C CA . GLY A 1 67 ? -21.516 39.656 -5.316 1 85.81 67 GLY A CA 1
ATOM 534 C C . GLY A 1 67 ? -22.5 38.969 -4.387 1 85.81 67 GLY A C 1
ATOM 535 O O . GLY A 1 67 ? -23.312 39.625 -3.738 1 85.81 67 GLY A O 1
ATOM 536 N N . GLY A 1 68 ? -22.453 37.656 -4.324 1 86.56 68 GLY A N 1
ATOM 537 C CA . GLY A 1 68 ? -23.344 36.844 -3.492 1 86.56 68 GLY A CA 1
ATOM 538 C C . GLY A 1 68 ? -23.141 37.094 -2.008 1 86.56 68 GLY A C 1
ATOM 539 O O . GLY A 1 68 ? -24.031 36.812 -1.203 1 86.56 68 GLY A O 1
ATOM 540 N N . ASP A 1 69 ? -22.016 37.688 -1.63 1 92.19 69 ASP A N 1
ATOM 541 C CA . ASP A 1 69 ? -21.688 37.969 -0.232 1 92.19 69 ASP A CA 1
ATOM 542 C C . ASP A 1 69 ? -22.031 39.406 0.156 1 92.19 69 ASP A C 1
ATOM 544 O O . ASP A 1 69 ? -21.656 39.844 1.241 1 92.19 69 ASP A O 1
ATOM 548 N N . ARG A 1 70 ? -22.766 40.031 -0.682 1 93.5 70 ARG A N 1
ATOM 549 C CA . ARG A 1 70 ? -23.094 41.438 -0.497 1 93.5 70 ARG A CA 1
ATOM 550 C C . ARG A 1 70 ? -23.844 41.656 0.812 1 93.5 70 ARG A C 1
ATOM 552 O O . ARG A 1 70 ? -24.766 40.906 1.142 1 93.5 70 ARG A O 1
ATOM 559 N N . ARG A 1 71 ? -23.469 42.625 1.567 1 94.5 71 ARG A N 1
ATOM 560 C CA . ARG A 1 71 ? -24.094 43.156 2.785 1 94.5 71 ARG A CA 1
ATOM 561 C C . ARG A 1 71 ? -23.828 44.656 2.949 1 94.5 71 ARG A C 1
ATOM 563 O O . ARG A 1 71 ? -22.703 45.062 3.27 1 94.5 71 ARG A O 1
ATOM 570 N N . VAL A 1 72 ? -24.828 45.5 2.822 1 95.56 72 VAL A N 1
ATOM 571 C CA . VAL A 1 72 ? -24.578 46.938 2.787 1 95.56 72 VAL A CA 1
ATOM 572 C C . VAL A 1 72 ? -25.547 47.656 3.725 1 95.56 72 VAL A C 1
ATOM 574 O O . VAL A 1 72 ? -25.609 48.875 3.738 1 95.56 72 VAL A O 1
ATOM 577 N N . GLU A 1 73 ? -26.312 46.938 4.504 1 94.81 73 GLU A N 1
ATOM 578 C CA . GLU A 1 73 ? -27.344 47.531 5.34 1 94.81 73 GLU A CA 1
ATOM 579 C C . GLU A 1 73 ? -26.875 47.688 6.781 1 94.81 73 GLU A C 1
ATOM 581 O O . GLU A 1 73 ? -26.219 46.781 7.32 1 94.81 73 GLU A O 1
ATOM 586 N N . TYR A 1 74 ? -27.109 48.75 7.379 1 96.12 74 TYR A N 1
ATOM 587 C CA . TYR A 1 74 ? -27.016 49.031 8.812 1 96.12 74 TYR A CA 1
ATOM 588 C C . TYR A 1 74 ? -28.375 49.375 9.391 1 96.12 74 TYR A C 1
ATOM 590 O O . TYR A 1 74 ? -28.938 50.438 9.07 1 96.12 74 TYR A O 1
ATOM 598 N N . ILE A 1 75 ? -28.922 48.531 10.211 1 95.88 75 ILE A N 1
ATOM 599 C CA . ILE A 1 75 ? -30.25 48.719 10.773 1 95.88 75 ILE A CA 1
ATOM 600 C C . ILE A 1 75 ? -30.203 49.781 11.867 1 95.88 75 ILE A C 1
ATOM 602 O O . ILE A 1 75 ? -29.469 49.625 12.852 1 95.88 75 ILE A O 1
ATOM 606 N N . ILE A 1 76 ? -31 50.781 11.719 1 95.38 76 ILE A N 1
ATOM 607 C CA . ILE A 1 76 ? -31.047 51.875 12.68 1 95.38 76 ILE A CA 1
ATOM 608 C C . ILE A 1 76 ? -31.812 51.438 13.93 1 95.38 76 ILE A C 1
ATOM 610 O O . ILE A 1 76 ? -32.969 51 13.836 1 95.38 76 ILE A O 1
ATOM 614 N N . PRO A 1 77 ? -31.219 51.531 15.055 1 92.25 77 PRO A N 1
ATOM 615 C CA . PRO A 1 77 ? -31.906 51.125 16.281 1 92.25 77 PRO A CA 1
ATOM 616 C C . PRO A 1 77 ? -33.156 51.938 16.547 1 92.25 77 PRO A C 1
ATOM 618 O O . PRO A 1 77 ? -33.25 53.094 16.172 1 92.25 77 PRO A O 1
ATOM 621 N N . MET A 1 78 ? -34.062 51.344 17.234 1 91.44 78 MET A N 1
ATOM 622 C CA . MET A 1 78 ? -35.344 51.969 17.531 1 91.44 78 MET A CA 1
ATOM 623 C C . MET A 1 78 ? -35.156 53.25 18.344 1 91.44 78 MET A C 1
ATOM 625 O O . MET A 1 78 ? -35.844 54.25 18.125 1 91.44 78 MET A O 1
ATOM 629 N N . GLU A 1 79 ? -34.188 53.312 19.203 1 91.75 79 GLU A N 1
ATOM 630 C CA . GLU A 1 79 ? -33.906 54.469 20.016 1 91.75 79 GLU A CA 1
ATOM 631 C C . GLU A 1 79 ? -33.531 55.688 19.156 1 91.75 79 GLU A C 1
ATOM 633 O O . GLU A 1 79 ? -33.938 56.812 19.438 1 91.75 79 GLU A O 1
ATOM 638 N N . ALA A 1 80 ? -32.781 55.438 18.188 1 93.31 80 ALA A N 1
ATOM 639 C CA . ALA A 1 80 ? -32.375 56.5 17.266 1 93.31 80 ALA A CA 1
ATOM 640 C C . ALA A 1 80 ? -33.531 57 16.438 1 93.31 80 ALA A C 1
ATOM 642 O O . ALA A 1 80 ? -33.625 58.188 16.125 1 93.31 80 ALA A O 1
ATOM 643 N N . ARG A 1 81 ? -34.375 56.125 16.047 1 94 81 ARG A N 1
ATOM 644 C CA . ARG A 1 81 ? -35.562 56.5 15.289 1 94 81 ARG A CA 1
ATOM 645 C C . ARG A 1 81 ? -36.438 57.438 16.094 1 94 81 ARG A C 1
ATOM 647 O O . ARG A 1 81 ? -36.938 58.438 15.562 1 94 81 ARG A O 1
ATOM 654 N N . MET A 1 82 ? -36.531 57.094 17.328 1 93.19 82 MET A N 1
ATOM 655 C CA . MET A 1 82 ? -37.375 57.906 18.219 1 93.19 82 MET A CA 1
ATOM 656 C C . MET A 1 82 ? -36.75 59.281 18.438 1 93.19 82 MET A C 1
ATOM 658 O O . MET A 1 82 ? -37.469 60.281 18.531 1 93.19 82 MET A O 1
ATOM 662 N N . LYS A 1 83 ? -35.5 59.281 18.484 1 94.31 83 LYS A N 1
ATOM 663 C CA . LYS A 1 83 ? -34.781 60.531 18.672 1 94.31 83 LYS A CA 1
ATOM 664 C C . LYS A 1 83 ? -34.844 61.375 17.391 1 94.31 83 LYS A C 1
ATOM 666 O O . LYS A 1 83 ? -34.75 62.594 17.453 1 94.31 83 LYS A O 1
ATOM 671 N N . GLY A 1 84 ? -34.875 60.781 16.344 1 93.69 84 GLY A N 1
ATOM 672 C CA . GLY A 1 84 ? -35 61.469 15.07 1 93.69 84 GLY A CA 1
ATOM 673 C C . GLY A 1 84 ? -33.656 61.781 14.438 1 93.69 84 GLY A C 1
ATOM 674 O O . GLY A 1 84 ? -33.594 62.25 13.297 1 93.69 84 GLY A O 1
ATOM 675 N N . THR A 1 85 ? -32.625 61.562 15.141 1 94.5 85 THR A N 1
ATOM 676 C CA . THR A 1 85 ? -31.281 61.781 14.609 1 94.5 85 THR A CA 1
ATOM 677 C C . THR A 1 85 ? -30.359 60.625 15.023 1 94.5 85 THR A C 1
ATOM 679 O O . THR A 1 85 ? -30.562 60 16.047 1 94.5 85 THR A O 1
ATOM 682 N N . HIS A 1 86 ? -29.438 60.312 14.219 1 95.06 86 HIS A N 1
ATOM 683 C CA . HIS A 1 86 ? -28.453 59.25 14.484 1 95.06 86 HIS A CA 1
ATOM 684 C C . HIS A 1 86 ? -27.125 59.562 13.82 1 95.06 86 HIS A C 1
ATOM 686 O O . HIS A 1 86 ? -27.078 60.094 12.695 1 95.06 86 HIS A O 1
ATOM 692 N N . GLU A 1 87 ? -25.984 59.438 14.547 1 94.81 87 GLU A N 1
ATOM 693 C CA . GLU A 1 87 ? -24.641 59.688 14.031 1 94.81 87 GLU A CA 1
ATOM 694 C C . GLU A 1 87 ? -23.766 58.438 14.172 1 94.81 87 GLU A C 1
ATOM 696 O O . GLU A 1 87 ? -23.828 57.75 15.188 1 94.81 87 GLU A O 1
ATOM 701 N N . PHE A 1 88 ? -22.984 58.156 13.188 1 95 88 PHE A N 1
ATOM 702 C CA . PHE A 1 88 ? -22.062 57.031 13.211 1 95 88 PHE A CA 1
ATOM 703 C C . PHE A 1 88 ? -20.906 57.25 12.25 1 95 88 PHE A C 1
ATOM 705 O O . PHE A 1 88 ? -20.922 58.219 11.469 1 95 88 PHE A O 1
ATOM 712 N N . ILE A 1 89 ? -19.875 56.5 12.391 1 94.94 89 ILE A N 1
ATOM 713 C CA . ILE A 1 89 ? -18.656 56.625 11.586 1 94.94 89 ILE A CA 1
ATOM 714 C C . ILE A 1 89 ? -18.5 55.375 10.727 1 94.94 89 ILE A C 1
ATOM 716 O O . ILE A 1 89 ? -18.766 54.25 11.18 1 94.94 89 ILE A O 1
ATOM 720 N N . ILE A 1 90 ? -18.031 55.562 9.492 1 95.62 90 ILE A N 1
ATOM 721 C CA . ILE A 1 90 ? -17.781 54.438 8.594 1 95.62 90 ILE A CA 1
ATOM 722 C C . ILE A 1 90 ? -16.312 54.438 8.18 1 95.62 90 ILE A C 1
ATOM 724 O O . ILE A 1 90 ? -15.773 55.469 7.758 1 95.62 90 ILE A O 1
ATOM 728 N N . GLU A 1 91 ? -15.633 53.344 8.398 1 94.19 91 GLU A N 1
ATOM 729 C CA . GLU A 1 91 ? -14.289 53.125 7.863 1 94.19 91 GLU A CA 1
ATOM 730 C C . GLU A 1 91 ? -14.32 52.188 6.656 1 94.19 91 GLU A C 1
ATOM 732 O O . GLU A 1 91 ? -14.781 51.062 6.754 1 94.19 91 GLU A O 1
ATOM 737 N N . SER A 1 92 ? -13.867 52.656 5.531 1 93.69 92 SER A N 1
ATOM 738 C CA . SER A 1 92 ? -13.82 51.875 4.312 1 93.69 92 SER A CA 1
ATOM 739 C C . SER A 1 92 ? -12.383 51.5 3.934 1 93.69 92 SER A C 1
ATOM 741 O O . SER A 1 92 ? -11.484 52.344 4.082 1 93.69 92 SER A O 1
ATOM 743 N N . SER A 1 93 ? -12.203 50.312 3.543 1 93.62 93 SER A N 1
ATOM 744 C CA . SER A 1 93 ? -10.922 49.812 3.037 1 93.62 93 SER A CA 1
ATOM 745 C C . SER A 1 93 ? -10.992 49.531 1.544 1 93.62 93 SER A C 1
ATOM 747 O O . SER A 1 93 ? -11.891 48.812 1.093 1 93.62 93 SER A O 1
ATOM 749 N N . CYS A 1 94 ? -10.023 49.969 0.746 1 94 94 CYS A N 1
ATOM 750 C CA . CYS A 1 94 ? -10.055 49.844 -0.708 1 94 94 CYS A CA 1
ATOM 751 C C . CYS A 1 94 ? -9.547 48.469 -1.157 1 94 94 CYS A C 1
ATOM 753 O O . CYS A 1 94 ? -8.57 48.406 -1.906 1 94 94 CYS A O 1
ATOM 755 N N . ASN A 1 95 ? -10.109 47.469 -0.841 1 93.38 95 ASN A N 1
ATOM 756 C CA . ASN A 1 95 ? -9.922 46.062 -1.276 1 93.38 95 ASN A CA 1
ATOM 757 C C . ASN A 1 95 ? -11.234 45.281 -1.249 1 93.38 95 ASN A C 1
ATOM 759 O O . ASN A 1 95 ? -12.141 45.625 -0.486 1 93.38 95 ASN A O 1
ATOM 763 N N . GLY A 1 96 ? -11.289 44.25 -2.098 1 89.88 96 GLY A N 1
ATOM 764 C CA . GLY A 1 96 ? -12.453 43.375 -2.098 1 89.88 96 GLY A CA 1
ATOM 765 C C . GLY A 1 96 ? -12.305 42.188 -1.158 1 89.88 96 GLY A C 1
ATOM 766 O O . GLY A 1 96 ? -11.273 42.031 -0.503 1 89.88 96 GLY A O 1
ATOM 767 N N . MET A 1 97 ? -13.32 41.375 -1.138 1 90.75 97 MET A N 1
ATOM 768 C CA . MET A 1 97 ? -13.344 40.156 -0.329 1 90.75 97 MET A CA 1
ATOM 769 C C . MET A 1 97 ? -12.195 39.219 -0.704 1 90.75 97 MET A C 1
ATOM 771 O O . MET A 1 97 ? -11.656 38.531 0.153 1 90.75 97 MET A O 1
ATOM 775 N N . PHE A 1 98 ? -11.781 39.219 -1.921 1 93 98 PHE A N 1
ATOM 776 C CA . PHE A 1 98 ? -10.719 38.344 -2.404 1 93 98 PHE A CA 1
ATOM 777 C C . PHE A 1 98 ? -9.578 39.188 -2.998 1 93 98 PHE A C 1
ATOM 779 O O . PHE A 1 98 ? -9.062 38.844 -4.066 1 93 98 PHE A O 1
ATOM 786 N N . GLY A 1 99 ? -9.344 40.281 -2.352 1 92.94 99 GLY A N 1
ATOM 787 C CA . GLY A 1 99 ? -8.219 41.094 -2.752 1 92.94 99 GLY A CA 1
ATOM 788 C C . GLY A 1 99 ? -8.531 42 -3.945 1 92.94 99 GLY A C 1
ATOM 789 O O . GLY A 1 99 ? -9.617 42.562 -4.031 1 92.94 99 GLY A O 1
ATOM 790 N N . VAL A 1 100 ? -7.461 42.281 -4.738 1 94.12 100 VAL A N 1
ATOM 791 C CA . VAL A 1 100 ? -7.605 43.156 -5.906 1 94.12 100 VAL A CA 1
ATOM 792 C C . VAL A 1 100 ? -6.793 42.594 -7.066 1 94.12 100 VAL A C 1
ATOM 794 O O . VAL A 1 100 ? -5.918 43.281 -7.609 1 94.12 100 VAL A O 1
ATOM 797 N N . PRO A 1 101 ? -7.23 41.406 -7.539 1 93.31 101 PRO A N 1
ATOM 798 C CA . PRO A 1 101 ? -6.473 40.812 -8.648 1 93.31 101 PRO A CA 1
ATOM 799 C C . PRO A 1 101 ? -6.438 41.719 -9.875 1 93.31 101 PRO A C 1
ATOM 801 O O . PRO A 1 101 ? -7.434 42.406 -10.188 1 93.31 101 PRO A O 1
ATOM 804 N N . TRP A 1 102 ? -5.457 41.75 -10.625 1 90.94 102 TRP A N 1
ATOM 805 C CA . TRP A 1 102 ? -5.223 42.719 -11.664 1 90.94 102 TRP A CA 1
ATOM 806 C C . TRP A 1 102 ? -6.059 42.438 -12.906 1 90.94 102 TRP A C 1
ATOM 808 O O . TRP A 1 102 ? -6.395 43.344 -13.672 1 90.94 102 TRP A O 1
ATOM 818 N N . ASN A 1 103 ? -6.387 41.156 -13.312 1 86.75 103 ASN A N 1
ATOM 819 C CA . ASN A 1 103 ? -7.066 40.844 -14.562 1 86.75 103 ASN A CA 1
ATOM 820 C C . ASN A 1 103 ? -8.336 40.031 -14.336 1 86.75 103 ASN A C 1
ATOM 822 O O . ASN A 1 103 ? -8.695 39.188 -15.156 1 86.75 103 ASN A O 1
ATOM 826 N N . GLY A 1 104 ? -8.875 40.062 -13.242 1 80.75 104 GLY A N 1
ATOM 827 C CA . GLY A 1 104 ? -10.133 39.375 -12.992 1 80.75 104 GLY A CA 1
ATOM 828 C C . GLY A 1 104 ? -9.945 37.938 -12.477 1 80.75 104 GLY A C 1
ATOM 829 O O . GLY A 1 104 ? -10.844 37.375 -11.859 1 80.75 104 GLY A O 1
ATOM 830 N N . ASP A 1 105 ? -8.82 37.312 -12.812 1 88.31 105 ASP A N 1
ATOM 831 C CA . ASP A 1 105 ? -8.516 36 -12.234 1 88.31 105 ASP A CA 1
ATOM 832 C C . ASP A 1 105 ? -8.18 36.125 -10.75 1 88.31 105 ASP A C 1
ATOM 834 O O . ASP A 1 105 ? -7.309 36.906 -10.359 1 88.31 105 ASP A O 1
ATOM 838 N N . THR A 1 106 ? -8.844 35.375 -9.977 1 89.12 106 THR A N 1
ATOM 839 C CA . THR A 1 106 ? -8.82 35.5 -8.523 1 89.12 106 THR A CA 1
ATOM 840 C C . THR A 1 106 ? -7.398 35.344 -7.992 1 89.12 106 THR A C 1
ATOM 842 O O . THR A 1 106 ? -7.016 36 -7.02 1 89.12 106 THR A O 1
ATOM 845 N N . ILE A 1 107 ? -6.527 34.531 -8.594 1 92.75 107 ILE A N 1
ATOM 846 C CA . ILE A 1 107 ? -5.234 34.25 -7.984 1 92.75 107 ILE A CA 1
ATOM 847 C C . ILE A 1 107 ? -4.156 35.094 -8.648 1 92.75 107 ILE A C 1
ATOM 849 O O . ILE A 1 107 ? -2.963 34.906 -8.398 1 92.75 107 ILE A O 1
ATOM 853 N N . ALA A 1 108 ? -4.582 36.031 -9.523 1 94.44 108 ALA A N 1
ATOM 854 C CA . ALA A 1 108 ? -3.605 36.938 -10.156 1 94.44 108 ALA A CA 1
ATOM 855 C C . ALA A 1 108 ? -2.953 37.844 -9.133 1 94.44 108 ALA A C 1
ATOM 857 O O . ALA A 1 108 ? -3.543 38.156 -8.094 1 94.44 108 ALA A O 1
ATOM 858 N N . PRO A 1 109 ? -1.741 38.375 -9.43 1 95.44 109 PRO A N 1
ATOM 859 C CA . PRO A 1 109 ? -1.141 39.375 -8.57 1 95.44 109 PRO A CA 1
ATOM 860 C C . PRO A 1 109 ? -2.031 40.625 -8.406 1 95.44 109 PRO A C 1
ATOM 862 O O . PRO A 1 109 ? -2.834 40.938 -9.289 1 95.44 109 PRO A O 1
ATOM 865 N N . PRO A 1 110 ? -1.95 41.281 -7.324 1 96.12 110 PRO A N 1
ATOM 866 C CA . PRO A 1 110 ? -2.859 42.406 -7.059 1 96.12 110 PRO A CA 1
ATOM 867 C C . PRO A 1 110 ? -2.615 43.594 -7.988 1 96.12 110 PRO A C 1
ATOM 869 O O . PRO A 1 110 ? -1.467 43.906 -8.328 1 96.12 110 PRO A O 1
ATOM 872 N N . ASP A 1 111 ? -3.666 44.25 -8.367 1 95.31 111 ASP A N 1
ATOM 873 C CA . ASP A 1 111 ? -3.611 45.594 -8.969 1 95.31 111 ASP A CA 1
ATOM 874 C C . ASP A 1 111 ? -3.445 46.656 -7.906 1 95.31 111 ASP A C 1
ATOM 876 O O . ASP A 1 111 ? -4.371 46.938 -7.141 1 95.31 111 ASP A O 1
ATOM 880 N N . MET A 1 112 ? -2.391 47.375 -7.91 1 94.5 112 MET A N 1
ATOM 881 C CA . MET A 1 112 ? -2.084 48.344 -6.844 1 94.5 112 MET A CA 1
ATOM 882 C C . MET A 1 112 ? -2.801 49.656 -7.066 1 94.5 112 MET A C 1
ATOM 884 O O . MET A 1 112 ? -2.865 50.5 -6.164 1 94.5 112 MET A O 1
ATOM 888 N N . ASN A 1 113 ? -3.477 49.781 -8.211 1 94.62 113 ASN A N 1
ATOM 889 C CA . ASN A 1 113 ? -4.09 51.062 -8.578 1 94.62 113 ASN A CA 1
ATOM 890 C C . ASN A 1 113 ? -5.586 50.906 -8.836 1 94.62 113 ASN A C 1
ATOM 892 O O . ASN A 1 113 ? -6.121 51.5 -9.773 1 94.62 113 ASN A O 1
ATOM 896 N N . ARG A 1 114 ? -6.164 50.188 -8.055 1 94.31 114 ARG A N 1
ATOM 897 C CA . ARG A 1 114 ? -7.609 50.031 -8.18 1 94.31 114 ARG A CA 1
ATOM 898 C C . ARG A 1 114 ? -8.344 51.094 -7.348 1 94.31 114 ARG A C 1
ATOM 900 O O . ARG A 1 114 ? -7.93 51.406 -6.23 1 94.31 114 ARG A O 1
ATOM 907 N N . TYR A 1 115 ? -9.469 51.625 -7.855 1 94.38 115 TYR A N 1
ATOM 908 C CA . TYR A 1 115 ? -10.32 52.562 -7.156 1 94.38 115 TYR A CA 1
ATOM 909 C C . TYR A 1 115 ? -11.742 52.031 -7.031 1 94.38 115 TYR A C 1
ATOM 911 O O . TYR A 1 115 ? -12.172 51.188 -7.824 1 94.38 115 TYR A O 1
ATOM 919 N N . PHE A 1 116 ? -12.539 52.594 -6.008 1 94.88 116 PHE A N 1
ATOM 920 C CA . PHE A 1 116 ? -13.891 52.125 -5.715 1 94.88 116 PHE A CA 1
ATOM 921 C C . PHE A 1 116 ? -14.852 53.281 -5.605 1 94.88 116 PHE A C 1
ATOM 923 O O . PHE A 1 116 ? -14.531 54.312 -5 1 94.88 116 PHE A O 1
ATOM 930 N N . ALA A 1 117 ? -15.977 53.125 -6.172 1 94.19 117 ALA A N 1
ATOM 931 C CA . ALA A 1 117 ? -16.969 54.188 -6.191 1 94.19 117 ALA A CA 1
ATOM 932 C C . ALA A 1 117 ? -18.031 53.969 -5.129 1 94.19 117 ALA A C 1
ATOM 934 O O . ALA A 1 117 ? -18.484 52.812 -4.918 1 94.19 117 ALA A O 1
ATOM 935 N N . LEU A 1 118 ? -18.453 55.062 -4.438 1 95.56 118 LEU A N 1
ATOM 936 C CA . LEU A 1 118 ? -19.562 55 -3.49 1 95.56 118 LEU A CA 1
ATOM 937 C C . LEU A 1 118 ? -20.891 54.938 -4.219 1 95.56 118 LEU A C 1
ATOM 939 O O . LEU A 1 118 ? -21.344 55.906 -4.809 1 95.56 118 LEU A O 1
ATOM 943 N N . SER A 1 119 ? -21.484 53.844 -4.164 1 95.12 119 SER A N 1
ATOM 944 C CA . SER A 1 119 ? -22.688 53.594 -4.953 1 95.12 119 SER A CA 1
ATOM 945 C C . SER A 1 119 ? -23.938 53.969 -4.16 1 95.12 119 SER A C 1
ATOM 947 O O . SER A 1 119 ? -24.984 54.281 -4.746 1 95.12 119 SER A O 1
ATOM 949 N N . SER A 1 120 ? -23.875 53.75 -2.857 1 95.31 120 SER A N 1
ATOM 950 C CA . SER A 1 120 ? -25.062 54.031 -2.055 1 95.31 120 SER A CA 1
ATOM 951 C C . SER A 1 120 ? -24.703 54.656 -0.711 1 95.31 120 SER A C 1
ATOM 953 O O . SER A 1 120 ? -23.688 54.281 -0.104 1 95.31 120 SER A O 1
ATOM 955 N N . ALA A 1 121 ? -25.406 55.562 -0.219 1 96.06 121 ALA A N 1
ATOM 956 C CA . ALA A 1 121 ? -25.453 56.188 1.1 1 96.06 121 ALA A CA 1
ATOM 957 C C . ALA A 1 121 ? -26.859 56.719 1.401 1 96.06 121 ALA A C 1
ATOM 959 O O . ALA A 1 121 ? -27.062 57.906 1.493 1 96.06 121 ALA A O 1
ATOM 960 N N . ASP A 1 122 ? -27.75 55.781 1.601 1 95.88 122 ASP A N 1
ATOM 961 C CA . ASP A 1 122 ? -29.172 56.125 1.575 1 95.88 122 ASP A CA 1
ATOM 962 C C . ASP A 1 122 ? -29.875 55.656 2.852 1 95.88 122 ASP A C 1
ATOM 964 O O . ASP A 1 122 ? -29.578 54.562 3.355 1 95.88 122 ASP A O 1
ATOM 968 N N . LEU A 1 123 ? -30.688 56.469 3.432 1 95.62 123 LEU A N 1
ATOM 969 C CA . LEU A 1 123 ? -31.641 56.031 4.449 1 95.62 123 LEU A CA 1
ATOM 970 C C . LEU A 1 123 ? -32.844 55.406 3.811 1 95.62 123 LEU A C 1
ATOM 972 O O . LEU A 1 123 ? -33.5 56 2.961 1 95.62 123 LEU A O 1
ATOM 976 N N . VAL A 1 124 ? -33.156 54.188 4.191 1 95.81 124 VAL A N 1
ATOM 977 C CA . VAL A 1 124 ? -34.125 53.375 3.436 1 95.81 124 VAL A CA 1
ATOM 978 C C . VAL A 1 124 ? -35.094 52.688 4.395 1 95.81 124 VAL A C 1
ATOM 980 O O . VAL A 1 124 ? -34.719 52.25 5.484 1 95.81 124 VAL A O 1
ATOM 983 N N . VAL A 1 125 ? -36.375 52.688 4.066 1 95.62 125 VAL A N 1
ATOM 984 C CA . VAL A 1 125 ? -37.375 51.812 4.684 1 95.62 125 VAL A CA 1
ATOM 985 C C . VAL A 1 125 ? -37.656 50.625 3.754 1 95.62 125 VAL A C 1
ATOM 987 O O . VAL A 1 125 ? -38.438 50.75 2.809 1 95.62 125 VAL A O 1
ATOM 990 N N . PRO A 1 126 ? -37.062 49.531 4.035 1 94.19 126 PRO A N 1
ATOM 991 C CA . PRO A 1 126 ? -37.312 48.375 3.162 1 94.19 126 PRO A CA 1
ATOM 992 C C . PRO A 1 126 ? -38.719 47.781 3.363 1 94.19 126 PRO A C 1
ATOM 994 O O . PRO A 1 126 ? -39.188 47.719 4.492 1 94.19 126 PRO A O 1
ATOM 997 N N . ASN A 1 127 ? -39.344 47.375 2.264 1 92.56 127 ASN A N 1
ATOM 998 C CA . ASN A 1 127 ? -40.562 46.562 2.365 1 92.56 127 ASN A CA 1
ATOM 999 C C . ASN A 1 127 ? -40.281 45.125 2.787 1 92.56 127 ASN A C 1
ATOM 1001 O O . ASN A 1 127 ? -39.969 44.281 1.945 1 92.56 127 ASN A O 1
ATOM 1005 N N . GLN A 1 128 ? -40.438 44.875 4.047 1 92.69 128 GLN A N 1
ATOM 1006 C CA . GLN A 1 128 ? -40.062 43.594 4.613 1 92.69 128 GLN A CA 1
ATOM 1007 C C . GLN A 1 128 ? -40.906 42.469 4.043 1 92.69 128 GLN A C 1
ATOM 1009 O O . GLN A 1 128 ? -40.406 41.344 3.846 1 92.69 128 GLN A O 1
ATOM 1014 N N . GLU A 1 129 ? -42.125 42.656 3.707 1 91.88 129 GLU A N 1
ATOM 1015 C CA . GLU A 1 129 ? -43 41.625 3.139 1 91.88 129 GLU A CA 1
ATOM 1016 C C . GLU A 1 129 ? -42.531 41.25 1.738 1 91.88 129 GLU A C 1
ATOM 1018 O O . GLU A 1 129 ? -42.625 40.094 1.351 1 91.88 129 GLU A O 1
ATOM 1023 N N . ALA A 1 130 ? -42.125 42.219 1.028 1 93.31 130 ALA A N 1
ATOM 1024 C CA . ALA A 1 130 ? -41.594 41.938 -0.305 1 93.31 130 ALA A CA 1
ATOM 1025 C C . ALA A 1 130 ? -40.312 41.125 -0.228 1 93.31 130 ALA A C 1
ATOM 1027 O O . ALA A 1 130 ? -40.062 40.25 -1.047 1 93.31 130 ALA A O 1
ATOM 1028 N N . TRP A 1 131 ? -39.531 41.438 0.706 1 94.31 131 TRP A N 1
ATOM 1029 C CA . TRP A 1 131 ? -38.312 40.656 0.907 1 94.31 131 TRP A CA 1
ATOM 1030 C C . TRP A 1 131 ? -38.625 39.219 1.322 1 94.31 131 TRP A C 1
ATOM 1032 O O . TRP A 1 131 ? -37.969 38.281 0.848 1 94.31 131 TRP A O 1
ATOM 1042 N N . HIS A 1 132 ? -39.531 39.031 2.156 1 95.69 132 HIS A N 1
ATOM 1043 C CA . HIS A 1 132 ? -39.938 37.688 2.559 1 95.69 132 HIS A CA 1
ATOM 1044 C C . HIS A 1 132 ? -40.5 36.906 1.369 1 95.69 132 HIS A C 1
ATOM 1046 O O . HIS A 1 132 ? -40.219 35.719 1.243 1 95.69 132 HIS A O 1
ATOM 1052 N N . LEU A 1 133 ? -41.25 37.625 0.519 1 95.75 133 LEU A N 1
ATOM 1053 C CA . LEU A 1 133 ? -41.75 36.938 -0.677 1 95.75 133 LEU A CA 1
ATOM 1054 C C . LEU A 1 133 ? -40.594 36.5 -1.585 1 95.75 133 LEU A C 1
ATOM 1056 O O . LEU A 1 133 ? -40.656 35.438 -2.182 1 95.75 133 LEU A O 1
ATOM 1060 N N . LEU A 1 134 ? -39.594 37.344 -1.708 1 95.56 134 LEU A N 1
ATOM 1061 C CA . LEU A 1 134 ? -38.406 37 -2.5 1 95.56 134 LEU A CA 1
ATOM 1062 C C . LEU A 1 134 ? -37.719 35.75 -1.942 1 95.56 134 LEU A C 1
ATOM 1064 O O . LEU A 1 134 ? -37.344 34.844 -2.701 1 95.56 134 LEU A O 1
ATOM 1068 N N . TRP A 1 135 ? -37.625 35.625 -0.673 1 97.12 135 TRP A N 1
ATOM 1069 C CA . TRP A 1 135 ? -37 34.469 -0.033 1 97.12 135 TRP A CA 1
ATOM 1070 C C . TRP A 1 135 ? -37.875 33.219 -0.172 1 97.12 135 TRP A C 1
ATOM 1072 O O . TRP A 1 135 ? -37.375 32.125 -0.349 1 97.12 135 TRP A O 1
ATOM 1082 N N . ASP A 1 136 ? -39.188 33.406 -0.067 1 97.62 136 ASP A N 1
ATOM 1083 C CA . ASP A 1 136 ? -40.094 32.312 -0.302 1 97.62 136 ASP A CA 1
ATOM 1084 C C . ASP A 1 136 ? -39.906 31.719 -1.7 1 97.62 136 ASP A C 1
ATOM 1086 O O . ASP A 1 136 ? -39.781 30.5 -1.858 1 97.62 136 ASP A O 1
ATOM 1090 N N . PHE A 1 137 ? -39.875 32.625 -2.631 1 96.62 137 PHE A N 1
ATOM 1091 C CA . PHE A 1 137 ? -39.781 32.219 -4.023 1 96.62 137 PHE A CA 1
ATOM 1092 C C . PHE A 1 137 ? -38.438 31.547 -4.293 1 96.62 137 PHE A C 1
ATOM 1094 O O . PHE A 1 137 ? -38.344 30.562 -5.027 1 96.62 137 PHE A O 1
ATOM 1101 N N . SER A 1 138 ? -37.406 32.062 -3.742 1 96.75 138 SER A N 1
ATOM 1102 C CA . SER A 1 138 ? -36.062 31.484 -3.896 1 96.75 138 SER A CA 1
ATOM 1103 C C . SER A 1 138 ? -36.031 30.062 -3.334 1 96.75 138 SER A C 1
ATOM 1105 O O . SER A 1 138 ? -35.438 29.172 -3.955 1 96.75 138 SER A O 1
ATOM 1107 N N . THR A 1 139 ? -36.562 29.828 -2.211 1 97.69 139 THR A N 1
ATOM 1108 C CA . THR A 1 139 ? -36.594 28.5 -1.594 1 97.69 139 THR A CA 1
ATOM 1109 C C . THR A 1 139 ? -37.406 27.516 -2.438 1 97.69 139 THR A C 1
ATOM 1111 O O . THR A 1 139 ? -36.969 26.375 -2.631 1 97.69 139 THR A O 1
ATOM 1114 N N . LEU A 1 140 ? -38.531 27.969 -2.898 1 97.31 140 LEU A N 1
ATOM 1115 C CA . LEU A 1 140 ? -39.344 27.125 -3.766 1 97.31 140 LEU A CA 1
ATOM 1116 C C . LEU A 1 140 ? -38.594 26.719 -5.008 1 97.31 140 LEU A C 1
ATOM 1118 O O . LEU A 1 140 ? -38.625 25.547 -5.41 1 97.31 140 LEU A O 1
ATOM 1122 N N . ARG A 1 141 ? -37.906 27.641 -5.566 1 96.69 141 ARG A N 1
ATOM 1123 C CA . ARG A 1 141 ? -37.094 27.359 -6.738 1 96.69 141 ARG A CA 1
ATOM 1124 C C . ARG A 1 141 ? -36 26.344 -6.406 1 96.69 141 ARG A C 1
ATOM 1126 O O . ARG A 1 141 ? -35.75 25.422 -7.184 1 96.69 141 ARG A O 1
ATOM 1133 N N . GLU A 1 142 ? -35.344 26.5 -5.32 1 97.5 142 GLU A N 1
ATOM 1134 C CA . GLU A 1 142 ? -34.312 25.562 -4.906 1 97.5 142 GLU A CA 1
ATOM 1135 C C . GLU A 1 142 ? -34.875 24.156 -4.707 1 97.5 142 GLU A C 1
ATOM 1137 O O . GLU A 1 142 ? -34.219 23.172 -5.047 1 97.5 142 GLU A O 1
ATOM 1142 N N . ILE A 1 143 ? -36.031 24.031 -4.102 1 96.88 143 ILE A N 1
ATOM 1143 C CA . ILE A 1 143 ? -36.688 22.75 -3.914 1 96.88 143 ILE A CA 1
ATOM 1144 C C . ILE A 1 143 ? -36.906 22.094 -5.27 1 96.88 143 ILE A C 1
ATOM 1146 O O . ILE A 1 143 ? -36.625 20.906 -5.453 1 96.88 143 ILE A O 1
ATOM 1150 N N . ILE A 1 144 ? -37.406 22.859 -6.254 1 95.19 144 ILE A N 1
ATOM 1151 C CA . ILE A 1 144 ? -37.719 22.359 -7.59 1 95.19 144 ILE A CA 1
ATOM 1152 C C . ILE A 1 144 ? -36.438 21.875 -8.266 1 95.19 144 ILE A C 1
ATOM 1154 O O . ILE A 1 144 ? -36.406 20.797 -8.867 1 95.19 144 ILE A O 1
ATOM 1158 N N . ASP A 1 145 ? -35.375 22.562 -8.086 1 94.06 145 ASP A N 1
ATOM 1159 C CA . ASP A 1 145 ? -34.125 22.281 -8.773 1 94.06 145 ASP A CA 1
ATOM 1160 C C . ASP A 1 145 ? -33.375 21.125 -8.125 1 94.06 145 ASP A C 1
ATOM 1162 O O . ASP A 1 145 ? -32.625 20.406 -8.789 1 94.06 145 ASP A O 1
ATOM 1166 N N . SER A 1 146 ? -33.562 20.875 -6.891 1 94.75 146 SER A N 1
ATOM 1167 C CA . SER A 1 146 ? -32.688 19.969 -6.141 1 94.75 146 SER A CA 1
ATOM 1168 C C . SER A 1 146 ? -33.344 18.594 -5.977 1 94.75 146 SER A C 1
ATOM 1170 O O . SER A 1 146 ? -32.656 17.594 -5.812 1 94.75 146 SER A O 1
ATOM 1172 N N . LEU A 1 147 ? -34.656 18.531 -5.961 1 93 147 LEU A N 1
ATOM 1173 C CA . LEU A 1 147 ? -35.344 17.266 -5.75 1 93 147 LEU A CA 1
ATOM 1174 C C . LEU A 1 147 ? -35.5 16.516 -7.07 1 93 147 LEU A C 1
ATOM 1176 O O . LEU A 1 147 ? -35.562 17.125 -8.133 1 93 147 LEU A O 1
ATOM 1180 N N . PRO A 1 148 ? -35.594 15.148 -6.988 1 86.56 148 PRO A N 1
ATOM 1181 C CA . PRO A 1 148 ? -35.812 14.375 -8.211 1 86.56 148 PRO A CA 1
ATOM 1182 C C . PRO A 1 148 ? -37.094 14.719 -8.922 1 86.56 148 PRO A C 1
ATOM 1184 O O . PRO A 1 148 ? -38.094 15.023 -8.273 1 86.56 148 PR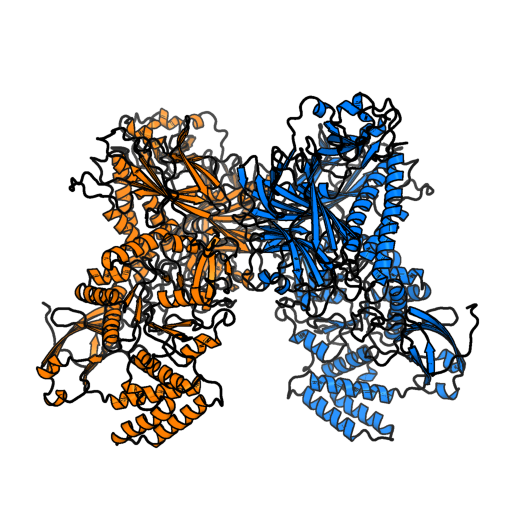O A O 1
ATOM 1187 N N . GLY A 1 149 ? -37.062 14.562 -10.148 1 80 149 GLY A N 1
ATOM 1188 C CA . GLY A 1 149 ? -38.219 14.836 -10.977 1 80 149 GLY A CA 1
ATOM 1189 C C . GLY A 1 149 ? -39.406 13.953 -10.648 1 80 149 GLY A C 1
ATOM 1190 O O . GLY A 1 149 ? -39.219 12.766 -10.367 1 80 149 GLY A O 1
ATOM 1191 N N . ASN A 1 150 ? -40.5 14.648 -10.492 1 83.38 150 ASN A N 1
ATOM 1192 C CA . ASN A 1 150 ? -41.812 14.016 -10.344 1 83.38 150 ASN A CA 1
ATOM 1193 C C . ASN A 1 150 ? -42.062 13.578 -8.898 1 83.38 150 ASN A C 1
ATOM 1195 O O . ASN A 1 150 ? -42.875 12.695 -8.648 1 83.38 150 ASN A O 1
ATOM 1199 N N . SER A 1 151 ? -41.281 14.109 -7.926 1 87.75 151 SER A N 1
ATOM 1200 C CA . SER A 1 151 ? -41.656 13.906 -6.523 1 87.75 151 SER A CA 1
ATOM 1201 C C . SER A 1 151 ? -42.812 14.781 -6.109 1 87.75 151 SER A C 1
ATOM 1203 O O . SER A 1 151 ? -43.125 15.773 -6.777 1 87.75 151 SER A O 1
ATOM 1205 N N . SER A 1 152 ? -43.469 14.406 -5.066 1 90.69 152 SER A N 1
ATOM 1206 C CA . SER A 1 152 ? -44.656 15.125 -4.598 1 90.69 152 SER A CA 1
ATOM 1207 C C . SER A 1 152 ? -44.312 16.562 -4.227 1 90.69 152 SER A C 1
ATOM 1209 O O . SER A 1 152 ? -45 17.5 -4.66 1 90.69 152 SER A O 1
ATOM 1211 N N . LEU A 1 153 ? -43.281 16.75 -3.479 1 94 153 LEU A N 1
ATOM 1212 C CA . LEU A 1 153 ? -42.906 18.078 -3.01 1 94 153 LEU A CA 1
ATOM 1213 C C . LEU A 1 153 ? -42.375 18.938 -4.16 1 94 153 LEU A C 1
ATOM 1215 O O . LEU A 1 153 ? -42.656 20.141 -4.211 1 94 153 LEU A O 1
ATOM 1219 N N . GLN A 1 154 ? -41.594 18.406 -5.039 1 94.62 154 GLN A N 1
ATOM 1220 C CA . GLN A 1 154 ? -41.062 19.156 -6.18 1 94.62 154 GLN A CA 1
ATOM 1221 C C . GLN A 1 154 ? -42.219 19.719 -7.023 1 94.62 154 GLN A C 1
ATOM 1223 O O . GLN A 1 154 ? -42.188 20.891 -7.41 1 94.62 154 GLN A O 1
ATOM 1228 N N . ASN A 1 155 ? -43.219 18.906 -7.262 1 92 155 ASN A N 1
ATOM 1229 C CA . ASN A 1 155 ? -44.344 19.328 -8.055 1 92 155 ASN A CA 1
ATOM 1230 C C . ASN A 1 155 ? -45.188 20.375 -7.324 1 92 155 ASN A C 1
ATOM 1232 O O . ASN A 1 155 ? -45.656 21.328 -7.934 1 92 155 ASN A O 1
ATOM 1236 N N . LYS A 1 156 ? -45.406 20.109 -6.055 1 95.12 156 LYS A N 1
ATOM 1237 C CA . LYS A 1 156 ? -46.156 21.062 -5.246 1 95.12 156 LYS A CA 1
ATOM 1238 C C . LYS A 1 156 ? -45.5 22.438 -5.262 1 95.12 156 LYS A C 1
ATOM 1240 O O . LYS A 1 156 ? -46.156 23.453 -5.41 1 95.12 156 LYS A O 1
ATOM 1245 N N . ALA A 1 157 ? -44.188 22.5 -5.047 1 96.75 157 ALA A N 1
ATOM 1246 C CA . ALA A 1 157 ? -43.406 23.734 -5.062 1 96.75 157 ALA A CA 1
ATOM 1247 C C . ALA A 1 157 ? -43.5 24.422 -6.422 1 96.75 157 ALA A C 1
ATOM 1249 O O . ALA A 1 157 ? -43.625 25.656 -6.496 1 96.75 157 ALA A O 1
ATOM 1250 N N . LEU A 1 158 ? -43.406 23.641 -7.473 1 95.56 158 LEU A N 1
ATOM 1251 C CA . LEU A 1 158 ? -43.531 24.172 -8.828 1 95.56 158 LEU A CA 1
ATOM 1252 C C . LEU A 1 158 ? -44.875 24.828 -9.055 1 95.56 158 LEU A C 1
ATOM 1254 O O . LEU A 1 158 ? -44.969 25.922 -9.617 1 95.56 158 LEU A O 1
ATOM 1258 N N . VAL A 1 159 ? -45.906 24.188 -8.602 1 95.75 159 VAL A N 1
ATOM 1259 C CA . VAL A 1 159 ? -47.281 24.688 -8.773 1 95.75 159 VAL A CA 1
ATOM 1260 C C . VAL A 1 159 ? -47.438 25.984 -7.996 1 95.75 159 VAL A C 1
ATOM 1262 O O . VAL A 1 159 ? -47.969 26.969 -8.523 1 95.75 159 VAL A O 1
ATOM 1265 N N . VAL A 1 160 ? -47.031 26 -6.793 1 96.88 160 VAL A N 1
ATOM 1266 C CA . VAL A 1 160 ? -47.188 27.172 -5.926 1 96.88 160 VAL A CA 1
ATOM 1267 C C . VAL A 1 160 ? -46.344 28.328 -6.488 1 96.88 160 VAL A C 1
ATOM 1269 O O . VAL A 1 160 ? -46.812 29.469 -6.492 1 96.88 160 VAL A O 1
ATOM 1272 N N . ALA A 1 161 ? -45.125 28.125 -6.961 1 96.94 161 ALA A N 1
ATOM 1273 C CA . ALA A 1 161 ? -44.281 29.172 -7.551 1 96.94 161 ALA A CA 1
ATOM 1274 C C . ALA A 1 161 ? -44.938 29.781 -8.781 1 96.94 161 ALA A C 1
ATOM 1276 O O . ALA A 1 161 ? -44.906 31 -8.969 1 96.94 161 ALA A O 1
ATOM 1277 N N . ASN A 1 162 ? -45.562 28.922 -9.562 1 94.94 162 ASN A N 1
ATOM 1278 C CA . ASN A 1 162 ? -46.281 29.422 -10.727 1 94.94 162 ASN A CA 1
ATOM 1279 C C . ASN A 1 162 ? -47.469 30.266 -10.328 1 94.94 162 ASN A C 1
ATOM 1281 O O . ASN A 1 162 ? -47.75 31.281 -10.953 1 94.94 162 ASN A O 1
ATOM 1285 N N . GLU A 1 163 ? -48.156 29.797 -9.367 1 95.19 163 GLU A N 1
ATOM 1286 C CA . GLU A 1 163 ? -49.344 30.531 -8.883 1 95.19 163 GLU A CA 1
ATOM 1287 C C . GLU A 1 163 ? -48.906 31.891 -8.32 1 95.19 163 GLU A C 1
ATOM 1289 O O . GLU A 1 163 ? -49.656 32.875 -8.43 1 95.19 163 GLU A O 1
ATOM 1294 N N . ILE A 1 164 ? -47.781 31.938 -7.652 1 96 164 ILE A N 1
ATOM 1295 C CA . ILE A 1 164 ? -47.25 33.188 -7.145 1 96 164 ILE A CA 1
ATOM 1296 C C . ILE A 1 164 ? -46.969 34.156 -8.305 1 96 164 ILE A C 1
ATOM 1298 O O . ILE A 1 164 ? -47.344 35.312 -8.258 1 96 164 ILE A O 1
ATOM 1302 N N . MET A 1 165 ? -46.406 33.656 -9.359 1 93.38 165 MET A N 1
ATOM 1303 C CA . MET A 1 165 ? -46.125 34.469 -10.547 1 93.38 165 MET A CA 1
ATOM 1304 C C . MET A 1 165 ? -47.406 34.969 -11.156 1 93.38 165 MET A C 1
ATOM 1306 O O . MET A 1 165 ? -47.5 36.125 -11.609 1 93.38 165 MET A O 1
ATOM 1310 N N . ASN A 1 166 ? -48.438 34.188 -11.094 1 92.25 166 ASN A N 1
ATOM 1311 C CA . ASN A 1 166 ? -49.75 34.562 -11.656 1 92.25 166 ASN A CA 1
ATOM 1312 C C . ASN A 1 166 ? -50.469 35.594 -10.789 1 92.25 166 ASN A C 1
ATOM 1314 O O . ASN A 1 166 ? -51.219 36.438 -11.297 1 92.25 166 ASN A O 1
ATOM 1318 N N . THR A 1 167 ? -50.156 35.469 -9.57 1 94.5 167 THR A N 1
ATOM 1319 C CA . THR A 1 167 ? -50.875 36.312 -8.594 1 94.5 167 THR A CA 1
ATOM 1320 C C . THR A 1 167 ? -50.188 37.656 -8.453 1 94.5 167 THR A C 1
ATOM 1322 O O . THR A 1 167 ? -50.844 38.688 -8.273 1 94.5 167 THR A O 1
ATOM 1325 N N . PHE A 1 168 ? -48.844 37.656 -8.5 1 92.06 168 PHE A N 1
ATOM 1326 C CA . PHE A 1 168 ? -48.094 38.875 -8.312 1 92.06 168 PHE A CA 1
ATOM 1327 C C . PHE A 1 168 ? -48.281 39.812 -9.508 1 92.06 168 PHE A C 1
ATOM 1329 O O . PHE A 1 168 ? -47.938 39.469 -10.633 1 92.06 168 PHE A O 1
ATOM 1336 N N . ARG A 1 169 ? -48.969 40.969 -9.305 1 84.62 169 ARG A N 1
ATOM 1337 C CA . ARG A 1 169 ? -49.125 41.969 -10.328 1 84.62 169 ARG A CA 1
ATOM 1338 C C . ARG A 1 169 ? -48.375 43.25 -9.969 1 84.62 169 ARG A C 1
ATOM 1340 O O . ARG A 1 169 ? -48.406 43.688 -8.82 1 84.62 169 ARG A O 1
ATOM 1347 N N . SER A 1 170 ? -47.781 43.656 -10.969 1 82.62 170 SER A N 1
ATOM 1348 C CA . SER A 1 170 ? -47 44.875 -10.75 1 82.62 170 SER A CA 1
ATOM 1349 C C . SER A 1 170 ?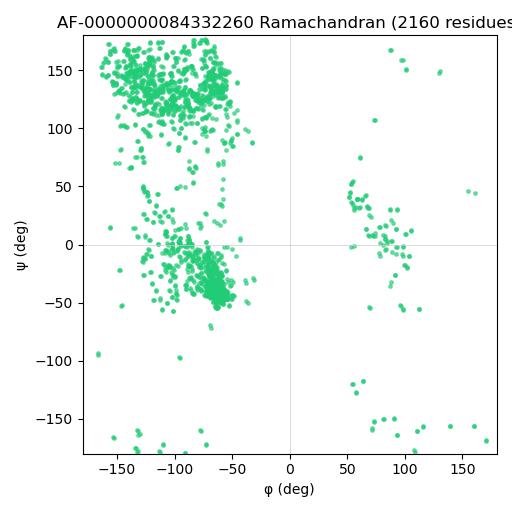 -47.906 46 -10.266 1 82.62 170 SER A C 1
ATOM 1351 O O . SER A 1 170 ? -49 46.188 -10.75 1 82.62 170 SER A O 1
ATOM 1353 N N . GLY A 1 171 ? -47.562 46.719 -9.234 1 80.06 171 GLY A N 1
ATOM 1354 C CA . GLY A 1 171 ? -48.188 47.938 -8.766 1 80.06 171 GLY A CA 1
ATOM 1355 C C . GLY A 1 171 ? -49.188 47.688 -7.633 1 80.06 171 GLY A C 1
ATOM 1356 O O . GLY A 1 171 ? -49.688 48.656 -7.055 1 80.06 171 GLY A O 1
ATOM 1357 N N . ASP A 1 172 ? -49.469 46.469 -7.348 1 82.44 172 ASP A N 1
ATOM 1358 C CA . ASP A 1 172 ? -50.406 46.188 -6.258 1 82.44 172 ASP A CA 1
ATOM 1359 C C . ASP A 1 172 ? -49.688 45.531 -5.082 1 82.44 172 ASP A C 1
ATOM 1361 O O . ASP A 1 172 ? -49.406 44.312 -5.117 1 82.44 172 ASP A O 1
ATOM 1365 N N . ALA A 1 173 ? -49.438 46.219 -4.039 1 85.12 173 ALA A N 1
ATOM 1366 C CA . ALA A 1 173 ? -48.688 45.75 -2.869 1 85.12 173 ALA A CA 1
ATOM 1367 C C . ALA A 1 173 ? -49.469 44.688 -2.117 1 85.12 173 ALA A C 1
ATOM 1369 O O . ALA A 1 173 ? -48.875 43.875 -1.405 1 85.12 173 ALA A O 1
ATOM 1370 N N . SER A 1 174 ? -50.781 44.656 -2.316 1 88.62 174 SER A N 1
ATOM 1371 C CA . SER A 1 174 ? -51.594 43.656 -1.626 1 88.62 174 SER A CA 1
ATOM 1372 C C . SER A 1 174 ? -51.312 42.25 -2.148 1 88.62 174 SER A C 1
ATOM 1374 O O . SER A 1 174 ? -51.531 41.281 -1.446 1 88.62 174 SER A O 1
ATOM 1376 N N . ASP A 1 175 ? -50.844 42.219 -3.371 1 92.75 175 ASP A N 1
ATOM 1377 C CA . ASP A 1 175 ? -50.5 40.938 -3.98 1 92.75 175 ASP A CA 1
ATOM 1378 C C . ASP A 1 175 ? -49.344 40.25 -3.238 1 92.75 175 ASP A C 1
ATOM 1380 O O . ASP A 1 175 ? -49.25 39.031 -3.223 1 92.75 175 ASP A O 1
ATOM 1384 N N . ILE A 1 176 ? -48.531 41 -2.57 1 94.56 176 ILE A N 1
ATOM 1385 C CA . ILE A 1 176 ? -47.406 40.469 -1.848 1 94.56 176 ILE A CA 1
ATOM 1386 C C . ILE A 1 176 ? -47.906 39.531 -0.735 1 94.56 176 ILE A C 1
ATOM 1388 O O . ILE A 1 176 ? -47.406 38.406 -0.593 1 94.56 176 ILE A O 1
ATOM 1392 N N . ARG A 1 177 ? -48.875 39.969 -0.048 1 93.25 177 ARG A N 1
ATOM 1393 C CA . ARG A 1 177 ? -49.438 39.188 1.049 1 93.25 177 ARG A CA 1
ATOM 1394 C C . ARG A 1 177 ? -50.125 37.938 0.525 1 93.25 177 ARG A C 1
ATOM 1396 O O . ARG A 1 177 ? -50.062 36.875 1.147 1 93.25 177 ARG A O 1
ATOM 1403 N N . ARG A 1 178 ? -50.812 38.031 -0.586 1 95.12 178 ARG A N 1
ATOM 1404 C CA . ARG A 1 178 ? -51.5 36.906 -1.185 1 95.12 178 ARG A CA 1
ATOM 1405 C C . ARG A 1 178 ? -50.5 35.844 -1.642 1 95.12 178 ARG A C 1
ATOM 1407 O O . ARG A 1 178 ? -50.719 34.656 -1.478 1 95.12 178 ARG A O 1
ATOM 1414 N N . CYS A 1 179 ? -49.469 36.375 -2.221 1 96.5 179 CYS A N 1
ATOM 1415 C CA . CYS A 1 179 ? -48.406 35.469 -2.691 1 96.5 179 CYS A CA 1
ATOM 1416 C C . CYS A 1 179 ? -47.75 34.75 -1.524 1 96.5 179 CYS A C 1
ATOM 1418 O O . CYS A 1 179 ? -47.469 33.562 -1.619 1 96.5 179 CYS A O 1
ATOM 1420 N N . ARG A 1 180 ? -47.562 35.438 -0.429 1 96.56 180 ARG A N 1
ATOM 1421 C CA . ARG A 1 180 ? -46.969 34.812 0.767 1 96.56 180 ARG A CA 1
ATOM 1422 C C . ARG A 1 180 ? -47.875 33.719 1.322 1 96.56 180 ARG A C 1
ATOM 1424 O O . ARG A 1 180 ? -47.406 32.719 1.812 1 96.56 180 ARG A O 1
ATOM 1431 N N . LYS A 1 181 ? -49.156 33.906 1.217 1 95.88 181 LYS A N 1
ATOM 1432 C CA . LYS A 1 181 ? -50.125 32.906 1.657 1 95.88 181 LYS A CA 1
ATOM 1433 C C . LYS A 1 181 ? -50.062 31.672 0.775 1 95.88 181 LYS A C 1
ATOM 1435 O O . LYS A 1 181 ? -50.219 30.547 1.264 1 95.88 181 LYS A O 1
ATOM 1440 N N . LEU A 1 182 ? -49.906 31.875 -0.473 1 96.56 182 LEU A N 1
ATOM 1441 C CA . LEU A 1 182 ? -49.75 30.75 -1.38 1 96.56 182 LEU A CA 1
ATOM 1442 C C . LEU A 1 182 ? -48.531 29.906 -0.992 1 96.56 182 LEU A C 1
ATOM 1444 O O . LEU A 1 182 ? -48.594 28.688 -1.025 1 96.56 182 LEU A O 1
ATOM 1448 N N . ALA A 1 183 ? -47.406 30.578 -0.65 1 97.56 183 ALA A N 1
ATOM 1449 C CA . ALA A 1 183 ? -46.188 29.891 -0.288 1 97.56 183 ALA A CA 1
ATOM 1450 C C . ALA A 1 183 ? -46.375 29.016 0.956 1 97.56 183 ALA A C 1
ATOM 1452 O O . ALA A 1 183 ? -45.719 27.984 1.109 1 97.56 183 ALA A O 1
ATOM 1453 N N . GLU A 1 184 ? -47.312 29.359 1.796 1 96.69 184 GLU A N 1
ATOM 1454 C CA . GLU A 1 184 ? -47.594 28.609 3.008 1 96.69 184 GLU A CA 1
ATOM 1455 C C . GLU A 1 184 ? -48.125 27.219 2.672 1 96.69 184 GLU A C 1
ATOM 1457 O O . GLU A 1 184 ? -48.094 26.312 3.516 1 96.69 184 GLU A O 1
ATOM 1462 N N . THR A 1 185 ? -48.562 27.062 1.507 1 95.38 185 THR A N 1
ATOM 1463 C CA . THR A 1 185 ? -49 25.734 1.084 1 95.38 185 THR A CA 1
ATOM 1464 C C . THR A 1 185 ? -47.844 24.734 1.133 1 95.38 185 THR A C 1
ATOM 1466 O O . THR A 1 185 ? -48.062 23.547 1.395 1 95.38 185 THR A O 1
ATOM 1469 N N . VAL A 1 186 ? -46.688 25.234 0.951 1 96.44 186 VAL A N 1
ATOM 1470 C CA . VAL A 1 186 ? -45.5 24.391 0.966 1 96.44 186 VAL A CA 1
ATOM 1471 C C . VAL A 1 186 ? -44.812 24.469 2.334 1 96.44 186 VAL A C 1
ATOM 1473 O O . VAL A 1 186 ? -44.406 23.453 2.896 1 96.44 186 VAL A O 1
ATOM 1476 N N . PHE A 1 187 ? -44.781 25.688 2.916 1 97.06 187 PHE A N 1
ATOM 1477 C CA . PHE A 1 187 ? -44.031 25.906 4.145 1 97.06 187 PHE A CA 1
ATOM 1478 C C . PHE A 1 187 ? -44.875 25.609 5.367 1 97.06 187 PHE A C 1
ATOM 1480 O O . PHE A 1 187 ? -44.344 25.422 6.469 1 97.06 187 PHE A O 1
ATOM 1487 N N . GLY A 1 188 ? -46.188 25.547 5.227 1 94.56 188 GLY A N 1
ATOM 1488 C CA . GLY A 1 188 ? -47.094 25.391 6.344 1 94.56 188 GLY A CA 1
ATOM 1489 C C . GLY A 1 188 ? -47.75 26.688 6.773 1 94.56 188 GLY A C 1
ATOM 1490 O O . GLY A 1 188 ? -47.125 27.75 6.711 1 94.56 188 GLY A O 1
ATOM 1491 N N . GLU A 1 189 ? -48.906 26.562 7.277 1 93.56 189 GLU A N 1
ATOM 1492 C CA . GLU A 1 189 ? -49.656 27.734 7.707 1 93.56 189 GLU A CA 1
ATOM 1493 C C . GLU A 1 189 ? -48.969 28.406 8.898 1 93.56 189 GLU A C 1
ATOM 1495 O O . GLU A 1 189 ? -48.562 27.75 9.852 1 93.56 189 GLU A O 1
ATOM 1500 N N . ASN A 1 190 ? -48.781 29.594 8.906 1 92.81 190 ASN A N 1
ATOM 1501 C CA . ASN A 1 190 ? -48.25 30.453 9.953 1 92.81 190 ASN A CA 1
ATOM 1502 C C . ASN A 1 190 ? -46.875 30.016 10.398 1 92.81 190 ASN A C 1
ATOM 1504 O O . ASN A 1 190 ? -46.531 30.109 11.578 1 92.81 190 ASN A O 1
ATOM 1508 N N . TRP A 1 191 ? -46.094 29.469 9.484 1 94.88 191 TRP A N 1
ATOM 1509 C CA . TRP A 1 191 ? -44.781 28.938 9.828 1 94.88 191 TRP A CA 1
ATOM 1510 C C . TRP A 1 191 ? -43.875 30.047 10.352 1 94.88 191 TRP A C 1
ATOM 1512 O O . TRP A 1 191 ? -43.031 29.812 11.227 1 94.88 191 TRP A O 1
ATOM 1522 N N . GLN A 1 192 ? -43.906 31.25 9.82 1 93.38 192 GLN A N 1
ATOM 1523 C CA . GLN A 1 192 ? -43.031 32.375 10.156 1 93.38 192 GLN A CA 1
ATOM 1524 C C . GLN A 1 192 ? -43.188 32.781 11.609 1 93.38 192 GLN A C 1
ATOM 1526 O O . GLN A 1 192 ? -42.25 33.219 12.242 1 93.38 192 GLN A O 1
ATOM 1531 N N . ASP A 1 193 ? -44.406 32.594 12.172 1 92.81 193 ASP A N 1
ATOM 1532 C CA . ASP A 1 193 ? -44.688 33 13.539 1 92.81 193 ASP A CA 1
ATOM 1533 C C . ASP A 1 193 ? -43.938 32.125 14.547 1 92.81 193 ASP A C 1
ATOM 1535 O O . ASP A 1 193 ? -43.781 32.5 15.711 1 92.81 193 ASP A O 1
ATOM 1539 N N . LYS A 1 194 ? -43.438 31.094 14.141 1 92.69 194 LYS A N 1
ATOM 1540 C CA . LYS A 1 194 ? -42.781 30.141 15.039 1 92.69 194 LYS A CA 1
ATOM 1541 C C . LYS A 1 194 ? -41.375 30.594 15.367 1 92.69 194 LYS A C 1
ATOM 1543 O O . LYS A 1 194 ? -40.812 30.234 16.406 1 92.69 194 LYS A O 1
ATOM 1548 N N . GLY A 1 195 ? -40.719 31.359 14.508 1 92.81 195 GLY A N 1
ATOM 1549 C CA . GLY A 1 195 ? -39.375 31.781 14.766 1 92.81 195 GLY A CA 1
ATOM 1550 C C . GLY A 1 195 ? -38.406 30.625 14.977 1 92.81 195 GLY A C 1
ATOM 1551 O O . GLY A 1 195 ? -38.375 29.703 14.172 1 92.81 195 GLY A O 1
ATOM 1552 N N . GLU A 1 196 ? -37.688 30.672 16.094 1 92.31 196 GLU A N 1
ATOM 1553 C CA . GLU A 1 196 ? -36.688 29.625 16.391 1 92.31 196 GLU A CA 1
ATOM 1554 C C . GLU A 1 196 ? -37.375 28.312 16.734 1 92.31 196 GLU A C 1
ATOM 1556 O O . GLU A 1 196 ? -36.781 27.234 16.578 1 92.31 196 GLU A O 1
ATOM 1561 N N . ALA A 1 197 ? -38.594 28.281 17.094 1 93.56 197 ALA A N 1
ATOM 1562 C CA . ALA A 1 197 ? -39.344 27.094 17.469 1 93.56 197 ALA A CA 1
ATOM 1563 C C . ALA A 1 197 ? -39.656 26.219 16.25 1 93.56 197 ALA A C 1
ATOM 1565 O O . ALA A 1 197 ? -40.062 25.062 16.406 1 93.56 197 ALA A O 1
ATOM 1566 N N . ILE A 1 198 ? -39.375 26.766 15.055 1 94 198 ILE A N 1
ATOM 1567 C CA . ILE A 1 198 ? -39.562 25.984 13.828 1 94 198 ILE A CA 1
ATOM 1568 C C . ILE A 1 198 ? -38.719 24.734 13.867 1 94 198 ILE A C 1
ATOM 1570 O O . ILE A 1 198 ? -39.062 23.734 13.227 1 94 198 ILE A O 1
ATOM 1574 N N . TYR A 1 199 ? -37.594 24.75 14.617 1 93.88 199 TYR A N 1
ATOM 1575 C CA . TYR A 1 199 ? -36.625 23.656 14.664 1 93.88 199 TYR A CA 1
ATOM 1576 C C . TYR A 1 199 ? -37 22.656 15.758 1 93.88 199 TYR A C 1
ATOM 1578 O O . TYR A 1 199 ? -36.312 21.656 15.953 1 93.88 199 TYR A O 1
ATOM 1586 N N . GLU A 1 200 ? -38.094 22.844 16.578 1 86.38 200 GLU A N 1
ATOM 1587 C CA . GLU A 1 200 ? -38.469 21.969 17.688 1 86.38 200 GLU A CA 1
ATOM 1588 C C . GLU A 1 200 ? -39 20.625 17.172 1 86.38 200 GLU A C 1
ATOM 1590 O O . GLU A 1 200 ? -39.562 20.547 16.094 1 86.38 200 GLU A O 1
ATOM 1595 N N . GLY A 1 201 ? -38.781 19.453 17.953 1 67.19 201 GLY A N 1
ATOM 1596 C CA . GLY A 1 201 ? -39.344 18.141 17.688 1 67.19 201 GLY A CA 1
ATOM 1597 C C . GLY A 1 201 ? -38.281 17.125 17.266 1 67.19 201 GLY A C 1
ATOM 1598 O O . GLY A 1 201 ? -38.406 15.93 17.578 1 67.19 201 GLY A O 1
ATOM 1599 N N . ASP A 1 202 ? -37.5 17.359 16.266 1 61.34 202 ASP A N 1
ATOM 1600 C CA . ASP A 1 202 ? -36.719 16.266 15.688 1 61.34 202 ASP A CA 1
ATOM 1601 C C . ASP A 1 202 ? -35.281 16.25 16.266 1 61.34 202 ASP A C 1
ATOM 1603 O O . ASP A 1 202 ? -34.375 16.875 15.711 1 61.34 202 ASP A O 1
ATOM 1607 N N . LYS A 1 203 ? -35.219 15.641 17.469 1 59.44 203 LYS A N 1
ATOM 1608 C CA . LYS A 1 203 ? -33.875 15.438 18.031 1 59.44 203 LYS A CA 1
ATOM 1609 C C . LYS A 1 203 ? -33.031 14.578 17.109 1 59.44 203 LYS A C 1
ATOM 1611 O O . LYS A 1 203 ? -31.797 14.547 17.234 1 59.44 203 LYS A O 1
ATOM 1616 N N . GLN A 1 204 ? -33.688 14.07 16.172 1 74 204 GLN A N 1
ATOM 1617 C CA . GLN A 1 204 ? -32.875 13.156 15.359 1 74 204 GLN A CA 1
ATOM 1618 C C . GLN A 1 204 ? -32.719 13.688 13.945 1 74 204 GLN A C 1
ATOM 1620 O O . GLN A 1 204 ? -32.719 12.914 12.984 1 74 204 GLN A O 1
ATOM 1625 N N . ALA A 1 205 ? -32.438 15.062 13.875 1 88.12 205 ALA A N 1
ATOM 1626 C CA . ALA A 1 205 ? -32.188 15.641 12.555 1 88.12 205 ALA A CA 1
ATOM 1627 C C . ALA A 1 205 ? -30.922 15.055 11.922 1 88.12 205 ALA A C 1
ATOM 1629 O O . ALA A 1 205 ? -29.969 14.75 12.617 1 88.12 205 ALA A O 1
ATOM 1630 N N . GLN A 1 206 ? -30.953 14.922 10.633 1 92.38 206 GLN A N 1
ATOM 1631 C CA . GLN A 1 206 ? -29.844 14.344 9.898 1 92.38 206 GLN A CA 1
ATOM 1632 C C . GLN A 1 206 ? -28.797 15.406 9.547 1 92.38 206 GLN A C 1
ATOM 1634 O O . GLN A 1 206 ? -27.609 15.102 9.422 1 92.38 206 GLN A O 1
ATOM 1639 N N . ILE A 1 207 ? -29.312 16.688 9.391 1 96.19 207 ILE A N 1
ATOM 1640 C CA . ILE A 1 207 ? -28.406 17.781 9.031 1 96.19 207 ILE A CA 1
ATOM 1641 C C . ILE A 1 207 ? -28.312 18.781 10.18 1 96.19 207 ILE A C 1
ATOM 1643 O O . ILE A 1 207 ? -29.328 19.328 10.609 1 96.19 207 ILE A O 1
ATOM 1647 N N . TRP A 1 208 ? -27.141 18.984 10.672 1 96.19 208 TRP A N 1
ATOM 1648 C CA . TRP A 1 208 ? -26.906 19.953 11.734 1 96.19 208 TRP A CA 1
ATOM 1649 C C . TRP A 1 208 ? -26.203 21.188 11.18 1 96.19 208 TRP A C 1
ATOM 1651 O O . TRP A 1 208 ? -25.062 21.109 10.711 1 96.19 208 TRP A O 1
ATOM 1661 N N . GLY A 1 209 ? -26.859 22.312 11.32 1 97.25 209 GLY A N 1
ATOM 1662 C CA . GLY A 1 209 ? -26.281 23.531 10.789 1 97.25 209 GLY A CA 1
ATOM 1663 C C . GLY A 1 209 ? -25.422 24.281 11.797 1 97.25 209 GLY A C 1
ATOM 1664 O O . GLY A 1 209 ? -25.812 24.422 12.961 1 97.25 209 GLY A O 1
ATOM 1665 N N . ILE A 1 210 ? -24.297 24.719 11.375 1 97.56 210 ILE A N 1
ATOM 1666 C CA . ILE A 1 210 ? -23.391 25.562 12.148 1 97.56 210 ILE A CA 1
ATOM 1667 C C . ILE A 1 210 ? -22.859 26.688 11.273 1 97.56 210 ILE A C 1
ATOM 1669 O O . ILE A 1 210 ? -22.344 26.438 10.18 1 97.56 210 ILE A O 1
ATOM 1673 N N . GLY A 1 211 ? -23.062 27.906 11.742 1 97.94 211 GLY A N 1
ATOM 1674 C CA . GLY A 1 211 ? -22.453 29.016 11.039 1 97.94 211 GLY A CA 1
ATOM 1675 C C . GLY A 1 211 ? -20.938 29.062 11.211 1 97.94 211 GLY A C 1
ATOM 1676 O O . GLY A 1 211 ? -20.422 28.766 12.289 1 97.94 211 GLY A O 1
ATOM 1677 N N . HIS A 1 212 ? -20.312 29.438 10.141 1 97.06 212 HIS A N 1
ATOM 1678 C CA . HIS A 1 212 ? -18.844 29.484 10.148 1 97.06 212 HIS A CA 1
ATOM 1679 C C . HIS A 1 212 ? -18.328 30.531 9.18 1 97.06 212 HIS A C 1
ATOM 1681 O O . HIS A 1 212 ? -19.016 30.891 8.219 1 97.06 212 HIS A O 1
ATOM 1687 N N . CYS A 1 213 ? -17.219 31.094 9.578 1 95.75 213 CYS A N 1
ATOM 1688 C CA . CYS A 1 213 ? -16.5 32.031 8.727 1 95.75 213 CYS A CA 1
ATOM 1689 C C . CYS A 1 213 ? -15.016 31.688 8.68 1 95.75 213 CYS A C 1
ATOM 1691 O O . CYS A 1 213 ? -14.242 32.188 9.5 1 95.75 213 CYS A O 1
ATOM 1693 N N . HIS A 1 214 ? -14.656 30.844 7.754 1 94.62 214 HIS A N 1
ATOM 1694 C CA . HIS A 1 214 ? -13.227 30.609 7.535 1 94.62 214 HIS A CA 1
ATOM 1695 C C . HIS A 1 214 ? -12.547 31.891 7.035 1 94.62 214 HIS A C 1
ATOM 1697 O O . HIS A 1 214 ? -12.953 32.469 6.027 1 94.62 214 HIS A O 1
ATOM 1703 N N . ILE A 1 215 ? -11.656 32.344 7.766 1 96.38 215 ILE A N 1
ATOM 1704 C CA . ILE A 1 215 ? -10.906 33.5 7.316 1 96.38 215 ILE A CA 1
ATOM 1705 C C . ILE A 1 215 ? -9.43 33.156 7.176 1 96.38 215 ILE A C 1
ATOM 1707 O O . ILE A 1 215 ? -8.766 32.844 8.164 1 96.38 215 ILE A O 1
ATOM 1711 N N . ASP A 1 216 ? -8.938 33.25 5.973 1 97 216 ASP A N 1
ATOM 1712 C CA . ASP A 1 216 ? -7.496 33.062 5.793 1 97 216 ASP A CA 1
ATOM 1713 C C . ASP A 1 216 ? -6.715 34.156 6.531 1 97 216 ASP A C 1
ATOM 1715 O O . ASP A 1 216 ? -7 35.344 6.383 1 97 216 ASP A O 1
ATOM 1719 N N . THR A 1 217 ? -5.762 33.719 7.242 1 97.69 217 THR A N 1
ATOM 1720 C CA . THR A 1 217 ? -4.996 34.656 8.055 1 97.69 217 THR A CA 1
ATOM 1721 C C . THR A 1 217 ? -4.137 35.562 7.184 1 97.69 217 THR A C 1
ATOM 1723 O O . THR A 1 217 ? -3.756 36.656 7.598 1 97.69 217 THR A O 1
ATOM 1726 N N . ALA A 1 218 ? -3.777 35.156 6.055 1 97.56 218 ALA A N 1
ATOM 1727 C CA . ALA A 1 218 ? -3.209 35.875 4.922 1 97.56 218 ALA A CA 1
ATOM 1728 C C . ALA A 1 218 ? -3.312 35.062 3.639 1 97.56 218 ALA A C 1
ATOM 1730 O O . ALA A 1 218 ? -3.26 33.844 3.676 1 97.56 218 ALA A O 1
ATOM 1731 N N . TRP A 1 219 ? -3.504 35.75 2.514 1 97.12 219 TRP A N 1
ATOM 1732 C CA . TRP A 1 219 ? -3.633 35.062 1.244 1 97.12 219 TRP A CA 1
ATOM 1733 C C . TRP A 1 219 ? -3.518 36.031 0.069 1 97.12 219 TRP A C 1
ATOM 1735 O O . TRP A 1 219 ? -2.414 36.438 -0.304 1 97.12 219 TRP A O 1
ATOM 1745 N N . LEU A 1 220 ? -4.664 36.469 -0.393 1 96.81 220 LEU A N 1
ATOM 1746 C CA . LEU A 1 220 ? -4.707 37.469 -1.469 1 96.81 220 LEU A CA 1
ATOM 1747 C C . LEU A 1 220 ? -4.645 38.875 -0.909 1 96.81 220 LEU A C 1
ATOM 1749 O O . LEU A 1 220 ? -4.793 39.844 -1.653 1 96.81 220 LEU A O 1
ATOM 1753 N N . TRP A 1 221 ? -4.473 39 0.407 1 96.19 221 TRP A N 1
ATOM 1754 C CA . TRP A 1 221 ? -4.289 40.219 1.198 1 96.19 221 TRP A CA 1
ATOM 1755 C C . TRP A 1 221 ? -3.285 39.969 2.324 1 96.19 221 TRP A C 1
ATOM 1757 O O . TRP A 1 221 ? -3.051 38.844 2.73 1 96.19 221 TRP A O 1
ATOM 1767 N N . PRO A 1 222 ? -2.617 40.938 2.779 1 96.12 222 PRO A N 1
ATOM 1768 C CA . PRO A 1 222 ? -1.631 40.75 3.848 1 96.12 222 PRO A CA 1
ATOM 1769 C C . PRO A 1 222 ? -2.273 40.594 5.223 1 96.12 222 PRO A C 1
ATOM 1771 O O . PRO A 1 222 ? -3.492 40.719 5.359 1 96.12 222 PRO A O 1
ATOM 1774 N N . TYR A 1 223 ? -1.515 40.344 6.27 1 97.19 223 TYR A N 1
ATOM 1775 C CA . TYR A 1 223 ? -1.97 40.062 7.625 1 97.19 223 TYR A CA 1
ATOM 1776 C C . TYR A 1 223 ? -2.811 41.219 8.172 1 97.19 223 TYR A C 1
ATOM 1778 O O . TYR A 1 223 ? -3.809 41 8.859 1 97.19 223 TYR A O 1
ATOM 1786 N N . ARG A 1 224 ? -2.486 42.438 7.902 1 95 224 ARG A N 1
ATOM 1787 C CA . ARG A 1 224 ? -3.145 43.625 8.469 1 95 224 ARG A CA 1
ATOM 1788 C C . ARG A 1 224 ? -4.598 43.688 8.016 1 95 224 ARG A C 1
ATOM 1790 O O . ARG A 1 224 ? -5.461 44.156 8.766 1 95 224 ARG A O 1
ATOM 1797 N N . VAL A 1 225 ? -4.84 43.25 6.801 1 95.56 225 VAL A N 1
ATOM 1798 C CA . VAL A 1 225 ? -6.195 43.312 6.258 1 95.56 225 VAL A CA 1
ATOM 1799 C C . VAL A 1 225 ? -7.09 42.312 6.992 1 95.56 225 VAL A C 1
ATOM 1801 O O . VAL A 1 225 ? -8.273 42.594 7.219 1 95.56 225 VAL A O 1
ATOM 1804 N N . THR A 1 226 ? -6.539 41.156 7.34 1 96.94 226 THR A N 1
ATOM 1805 C CA . THR A 1 226 ? -7.305 40.156 8.055 1 96.94 226 THR A CA 1
ATOM 1806 C C . THR A 1 226 ? -7.75 40.688 9.414 1 96.94 226 THR A C 1
ATOM 1808 O O . THR A 1 226 ? -8.836 40.344 9.891 1 96.94 226 THR A O 1
ATOM 1811 N N . GLN A 1 227 ? -6.996 41.5 10.031 1 96.31 227 GLN A N 1
ATOM 1812 C CA . GLN A 1 227 ? -7.363 42.125 11.297 1 96.31 227 GLN A CA 1
ATOM 1813 C C . GLN A 1 227 ? -8.688 42.875 11.188 1 96.31 227 GLN A C 1
ATOM 1815 O O . GLN A 1 227 ? -9.547 42.75 12.07 1 96.31 227 GLN A O 1
ATOM 1820 N N . GLN A 1 228 ? -8.867 43.531 10.102 1 95.06 228 GLN A N 1
ATOM 1821 C CA . GLN A 1 228 ? -10.102 44.281 9.836 1 95.06 228 GLN A CA 1
ATOM 1822 C C . GLN A 1 228 ? -11.234 43.312 9.492 1 95.06 228 GLN A C 1
ATOM 1824 O O . GLN A 1 228 ? -12.367 43.5 9.945 1 95.06 228 GLN A O 1
ATOM 1829 N N . LYS A 1 229 ? -10.906 42.344 8.672 1 96.44 229 LYS A N 1
ATOM 1830 C CA . LYS A 1 229 ? -11.906 41.375 8.227 1 96.44 229 LYS A CA 1
ATOM 1831 C C . LYS A 1 229 ? -12.523 40.625 9.414 1 96.44 229 LYS A C 1
ATOM 1833 O O . LYS A 1 229 ? -13.711 40.312 9.406 1 96.44 229 LYS A O 1
ATOM 1838 N N . VAL A 1 230 ? -11.688 40.312 10.375 1 96.88 230 VAL A N 1
ATOM 1839 C CA . VAL A 1 230 ? -12.141 39.594 11.57 1 96.88 230 VAL A CA 1
ATOM 1840 C C . VAL A 1 230 ? -13.172 40.438 12.305 1 96.88 230 VAL A C 1
ATOM 1842 O O . VAL A 1 230 ? -14.25 39.969 12.664 1 96.88 230 VAL A O 1
ATOM 1845 N N . ALA A 1 231 ? -12.867 41.688 12.531 1 96.06 231 ALA A N 1
ATOM 1846 C CA . ALA A 1 231 ? -13.781 42.594 13.227 1 96.06 231 ALA A CA 1
ATOM 1847 C C . ALA A 1 231 ? -15.094 42.75 12.453 1 96.06 231 ALA A C 1
ATOM 1849 O O . ALA A 1 231 ? -16.172 42.719 13.047 1 96.06 231 ALA A O 1
ATOM 1850 N N . ARG A 1 232 ? -15.016 42.906 11.141 1 95.94 232 ARG A N 1
ATOM 1851 C CA . ARG A 1 232 ? -16.188 43.062 10.297 1 95.94 232 ARG A CA 1
ATOM 1852 C C . ARG A 1 232 ? -17.078 41.812 10.359 1 95.94 232 ARG A C 1
ATOM 1854 O O . ARG A 1 232 ? -18.297 41.938 10.547 1 95.94 232 ARG A O 1
ATOM 1861 N N . SER A 1 233 ? -16.484 40.719 10.188 1 96.69 233 SER A N 1
ATOM 1862 C CA . SER A 1 233 ? -17.219 39.469 10.102 1 96.69 233 SER A CA 1
ATOM 1863 C C . SER A 1 233 ? -17.875 39.094 11.43 1 96.69 233 SER A C 1
ATOM 1865 O O . SER A 1 233 ? -19.047 38.719 11.469 1 96.69 233 SER A O 1
ATOM 1867 N N . TRP A 1 234 ? -17.141 39.25 12.516 1 97.06 234 TRP A N 1
ATOM 1868 C CA . TRP A 1 234 ? -17.656 38.812 13.805 1 97.06 234 TRP A CA 1
ATOM 1869 C C . TRP A 1 234 ? -18.672 39.781 14.367 1 97.06 234 TRP A C 1
ATOM 1871 O O . TRP A 1 234 ? -19.609 39.375 15.055 1 97.06 234 TRP A O 1
ATOM 1881 N N . ALA A 1 235 ? -18.547 41.062 14.109 1 95.69 235 ALA A N 1
ATOM 1882 C CA . ALA A 1 235 ? -19.578 42.031 14.477 1 95.69 235 ALA A CA 1
ATOM 1883 C C . ALA A 1 235 ? -20.906 41.688 13.805 1 95.69 235 ALA A C 1
ATOM 1885 O O . ALA A 1 235 ? -21.969 41.781 14.43 1 95.69 235 ALA A O 1
ATOM 1886 N N . THR A 1 236 ? -20.766 41.344 12.578 1 95.19 236 THR A N 1
ATOM 1887 C CA . THR A 1 236 ? -21.938 40.969 11.805 1 95.19 236 THR A CA 1
ATOM 1888 C C . THR A 1 236 ? -22.609 39.719 12.398 1 95.19 236 THR A C 1
ATOM 1890 O O . THR A 1 236 ? -23.844 39.656 12.461 1 95.19 236 THR A O 1
ATOM 1893 N N . GLN A 1 237 ? -21.859 38.781 12.781 1 96.62 237 GLN A N 1
ATOM 1894 C CA . GLN A 1 237 ? -22.422 37.531 13.312 1 96.62 237 GLN A CA 1
ATOM 1895 C C . GLN A 1 237 ? -23.109 37.781 14.656 1 96.62 237 GLN A C 1
ATOM 1897 O O . GLN A 1 237 ? -24.109 37.125 14.969 1 96.62 237 GLN A O 1
ATOM 1902 N N . ILE A 1 238 ? -22.594 38.656 15.477 1 95.56 238 ILE A N 1
ATOM 1903 C CA . ILE A 1 238 ? -23.219 39 16.75 1 95.56 238 ILE A CA 1
ATOM 1904 C C . ILE A 1 238 ? -24.609 39.594 16.484 1 95.56 238 ILE A C 1
ATOM 1906 O O . ILE A 1 238 ? -25.578 39.25 17.172 1 95.56 238 ILE A O 1
ATOM 1910 N N . ASP A 1 239 ? -24.703 40.5 15.547 1 94.06 239 ASP A N 1
ATOM 1911 C CA . ASP A 1 239 ? -26 41.062 15.164 1 94.06 239 ASP A CA 1
ATOM 1912 C C . ASP A 1 239 ? -26.984 39.938 14.781 1 94.06 239 ASP A C 1
ATOM 1914 O O . ASP A 1 239 ? -28.141 39.969 15.188 1 94.06 239 ASP A O 1
ATOM 1918 N N . LEU A 1 240 ? -26.484 39 13.953 1 96.31 240 LEU A N 1
ATOM 1919 C CA . LEU A 1 240 ? -27.344 37.906 13.508 1 96.31 240 LEU A CA 1
ATOM 1920 C C . LEU A 1 240 ? -27.766 37.031 14.68 1 96.31 240 LEU A C 1
ATOM 1922 O O . LEU A 1 240 ? -28.891 36.531 14.711 1 96.31 240 LEU A O 1
ATOM 1926 N N . MET A 1 241 ? -26.906 36.844 15.656 1 95.75 241 MET A N 1
ATOM 1927 C CA . MET A 1 241 ? -27.25 36.031 16.828 1 95.75 241 MET A CA 1
ATOM 1928 C C . MET A 1 241 ? -28.375 36.688 17.625 1 95.75 241 MET A C 1
ATOM 1930 O O . MET A 1 241 ? -29.203 35.969 18.219 1 95.75 241 MET A O 1
ATOM 1934 N N . GLU A 1 242 ? -28.391 37.938 17.641 1 92.94 242 GLU A N 1
ATOM 1935 C CA . GLU A 1 242 ? -29.438 38.656 18.344 1 92.94 242 GLU A CA 1
ATOM 1936 C C . GLU A 1 242 ? -30.781 38.562 17.609 1 92.94 242 GLU A C 1
ATOM 1938 O O . GLU A 1 242 ? -31.828 38.406 18.234 1 92.94 242 GLU A O 1
ATOM 1943 N N . ARG A 1 243 ? -30.719 38.562 16.328 1 93.88 243 ARG A N 1
ATOM 1944 C CA . ARG A 1 243 ? -31.922 38.531 15.516 1 93.88 243 ARG A CA 1
ATOM 1945 C C . ARG A 1 243 ? -32.438 37.094 15.344 1 93.88 243 ARG A C 1
ATOM 1947 O O . ARG A 1 243 ? -33.625 36.875 15.18 1 93.88 243 ARG A O 1
ATOM 1954 N N . TYR A 1 244 ? -31.516 36.188 15.312 1 96.94 244 TYR A N 1
ATOM 1955 C CA . TYR A 1 244 ? -31.828 34.781 15.133 1 96.94 244 TYR A CA 1
ATOM 1956 C C . TYR A 1 244 ? -31.297 33.969 16.312 1 96.94 244 TYR A C 1
ATOM 1958 O O . TYR A 1 244 ? -30.203 33.406 16.25 1 96.94 244 TYR A O 1
ATOM 1966 N N . PRO A 1 245 ? -32.031 33.719 17.297 1 95.56 245 PRO A N 1
ATOM 1967 C CA . PRO A 1 245 ? -31.578 33.062 18.516 1 95.56 245 PRO A CA 1
ATOM 1968 C C . PRO A 1 245 ? -31.062 31.641 18.281 1 95.56 245 PRO A C 1
ATOM 1970 O O . PRO A 1 245 ? -30.312 31.109 19.094 1 95.56 245 PRO A O 1
ATOM 1973 N N . GLU A 1 246 ? -31.469 30.938 17.156 1 95.75 246 GLU A N 1
ATOM 1974 C CA . GLU A 1 246 ? -31.031 29.578 16.844 1 95.75 246 GLU A CA 1
ATOM 1975 C C . GLU A 1 246 ? -29.625 29.578 16.25 1 95.75 246 GLU A C 1
ATOM 1977 O O . GLU A 1 246 ? -28.984 28.516 16.141 1 95.75 246 GLU A O 1
ATOM 1982 N N . HIS A 1 247 ? -29.125 30.719 15.891 1 97.5 247 HIS A N 1
ATOM 1983 C CA . HIS A 1 247 ? -27.844 30.828 15.195 1 97.5 247 HIS A CA 1
ATOM 1984 C C . HIS A 1 247 ? -26.688 30.484 16.125 1 97.5 247 HIS A C 1
ATOM 1986 O O . HIS A 1 247 ? -26.656 30.938 17.281 1 97.5 247 HIS A O 1
ATOM 1992 N N . ARG A 1 248 ? -25.875 29.562 15.742 1 97.44 248 ARG A N 1
ATOM 1993 C CA . ARG A 1 248 ? -24.594 29.234 16.375 1 97.44 248 ARG A CA 1
ATOM 1994 C C . ARG A 1 248 ? -23.438 29.453 15.422 1 97.44 248 ARG A C 1
ATOM 1996 O O . ARG A 1 248 ? -23.516 29.141 14.234 1 97.44 248 ARG A O 1
ATOM 2003 N N . PHE A 1 249 ? -22.422 30.109 15.922 1 97.88 249 PHE A N 1
ATOM 2004 C CA . PHE A 1 249 ? -21.297 30.5 15.078 1 97.88 249 PHE A CA 1
ATOM 2005 C C . PHE A 1 249 ? -19.984 29.938 15.609 1 97.88 249 PHE A C 1
ATOM 2007 O O . PHE A 1 249 ? -19.656 30.109 16.781 1 97.88 249 PHE A O 1
ATOM 2014 N N . SER A 1 250 ? -19.266 29.172 14.75 1 96.19 250 SER A N 1
ATOM 2015 C CA . SER A 1 250 ? -17.984 28.578 15.148 1 96.19 250 SER A CA 1
ATOM 2016 C C . SER A 1 250 ? -16.812 29.297 14.492 1 96.19 250 SER A C 1
ATOM 2018 O O . SER A 1 250 ? -16.891 29.641 13.305 1 96.19 250 SER A O 1
ATOM 2020 N N . CYS A 1 251 ? -15.828 29.516 15.211 1 94.69 251 CYS A N 1
ATOM 2021 C CA . CYS A 1 251 ? -14.625 30.156 14.695 1 94.69 251 CYS A CA 1
ATOM 2022 C C . CYS A 1 251 ? -13.375 29.547 15.305 1 94.69 251 CYS A C 1
ATOM 2024 O O . CYS A 1 251 ? -13.352 29.219 16.5 1 94.69 251 CYS A O 1
ATOM 2026 N N . SER A 1 252 ? -12.438 29.469 14.438 1 95 252 SER A N 1
ATOM 2027 C CA . SER A 1 252 ? -11.164 28.938 14.898 1 95 252 SER A CA 1
ATOM 2028 C C . SER A 1 252 ? -10.094 30.016 14.945 1 95 252 SER A C 1
ATOM 2030 O O . SER A 1 252 ? -10.406 31.203 14.945 1 95 252 SER A O 1
ATOM 2032 N N . GLN A 1 253 ? -8.789 29.703 15.188 1 97.38 253 GLN A N 1
ATOM 2033 C CA . GLN A 1 253 ? -7.531 30.438 15.133 1 97.38 253 GLN A CA 1
ATOM 2034 C C . GLN A 1 253 ? -7.406 31.422 16.297 1 97.38 253 GLN A C 1
ATOM 2036 O O . GLN A 1 253 ? -7.941 32.531 16.25 1 97.38 253 GLN A O 1
ATOM 2041 N N . ALA A 1 254 ? -6.645 31.219 17.234 1 98.56 254 ALA A N 1
ATOM 2042 C CA . ALA A 1 254 ? -6.406 32.062 18.406 1 98.56 254 ALA A CA 1
ATOM 2043 C C . ALA A 1 254 ? -5.797 33.406 18.016 1 98.56 254 ALA A C 1
ATOM 2045 O O . ALA A 1 254 ? -6.09 34.438 18.625 1 98.56 254 ALA A O 1
ATOM 2046 N N . GLN A 1 255 ? -4.98 33.406 16.984 1 98.56 255 GLN A N 1
ATOM 2047 C CA . GLN A 1 255 ? -4.348 34.625 16.5 1 98.56 255 GLN A CA 1
ATOM 2048 C C . GLN A 1 255 ? -5.387 35.688 16.141 1 98.56 255 GLN A C 1
ATOM 2050 O O . GLN A 1 255 ? -5.195 36.875 16.438 1 98.56 255 GLN A O 1
ATOM 2055 N N . GLN A 1 256 ? -6.449 35.312 15.555 1 98.19 256 GLN A N 1
ATOM 2056 C CA . GLN A 1 256 ? -7.484 36.25 15.148 1 98.19 256 GLN A CA 1
ATOM 2057 C C . GLN A 1 256 ? -8.242 36.781 16.359 1 98.19 256 GLN A C 1
ATOM 2059 O O . GLN A 1 256 ? -8.609 37.969 16.391 1 98.19 256 GLN A O 1
ATOM 2064 N N . TYR A 1 257 ? -8.477 36 17.359 1 98.31 257 TYR A N 1
ATOM 2065 C CA . TYR A 1 257 ? -9.055 36.469 18.609 1 98.31 257 TYR A CA 1
ATOM 2066 C C . TYR A 1 257 ? -8.141 37.5 19.281 1 98.31 257 TYR A C 1
ATOM 2068 O O . TYR A 1 257 ? -8.617 38.469 19.828 1 98.31 257 TYR A O 1
ATOM 2076 N N . LYS A 1 258 ? -6.844 37.188 19.234 1 98.38 258 LYS A N 1
ATOM 2077 C CA . LYS A 1 258 ? -5.887 38.094 19.844 1 98.38 258 LYS A CA 1
ATOM 2078 C C . LYS A 1 258 ? -5.898 39.438 19.156 1 98.38 258 LYS A C 1
ATOM 2080 O O . LYS A 1 258 ? -5.875 40.5 19.812 1 98.38 258 LYS A O 1
ATOM 2085 N N . TRP A 1 259 ? -5.898 39.438 17.844 1 98.19 259 TRP A N 1
ATOM 2086 C CA . TRP A 1 259 ? -5.969 40.688 17.109 1 98.19 259 TRP A CA 1
ATOM 2087 C C . TRP A 1 259 ? -7.223 41.469 17.484 1 98.19 259 TRP A C 1
ATOM 2089 O O . TRP A 1 259 ? -7.176 42.688 17.641 1 98.19 259 TRP A O 1
ATOM 2099 N N . LEU A 1 260 ? -8.336 40.75 17.594 1 97.69 260 LEU A N 1
ATOM 2100 C CA . LEU A 1 260 ? -9.578 41.406 17.984 1 97.69 260 LEU A CA 1
ATOM 2101 C C . LEU A 1 260 ? -9.453 42.031 19.375 1 97.69 260 LEU A C 1
ATOM 2103 O O . LEU A 1 260 ? -9.891 43.188 19.594 1 97.69 260 LEU A O 1
ATOM 2107 N N . LYS A 1 261 ? -8.953 41.344 20.328 1 98.12 261 LYS A N 1
ATOM 2108 C CA . LYS A 1 261 ? -8.773 41.812 21.703 1 98.12 261 LYS A CA 1
ATOM 2109 C C . LYS A 1 261 ? -7.902 43.062 21.75 1 98.12 261 LYS A C 1
ATOM 2111 O O . LYS A 1 261 ? -8.195 44 22.5 1 98.12 261 LYS A O 1
ATOM 2116 N N . GLU A 1 262 ? -6.863 43.094 20.969 1 97.56 262 GLU A N 1
ATOM 2117 C CA . GLU A 1 262 ? -5.875 44.156 21.016 1 97.56 262 GLU A CA 1
ATOM 2118 C C . GLU A 1 262 ? -6.352 45.406 20.25 1 97.56 262 GLU A C 1
ATOM 2120 O O . GLU A 1 262 ? -6.125 46.531 20.672 1 97.56 262 GLU A O 1
ATOM 2125 N N . LEU A 1 263 ? -7.055 45.125 19.141 1 96.38 263 LEU A N 1
ATOM 2126 C CA . LEU A 1 263 ? -7.328 46.219 18.219 1 96.38 263 LEU A CA 1
ATOM 2127 C C . LEU A 1 263 ? -8.766 46.719 18.375 1 96.38 263 LEU A C 1
ATOM 2129 O O . LEU A 1 263 ? -9.07 47.844 18.047 1 96.38 263 LEU A O 1
ATOM 2133 N N . TYR A 1 264 ? -9.648 45.812 18.859 1 96.5 264 TYR A N 1
ATOM 2134 C CA . TYR A 1 264 ? -11.062 46.156 19.016 1 96.5 264 TYR A CA 1
ATOM 2135 C C . TYR A 1 264 ? -11.609 45.625 20.344 1 96.5 264 TYR A C 1
ATOM 2137 O O . TYR A 1 264 ? -12.539 44.812 20.375 1 96.5 264 TYR A O 1
ATOM 2145 N N . PRO A 1 265 ? -11.195 46.094 21.453 1 96.56 265 PRO A N 1
ATOM 2146 C CA . PRO A 1 265 ? -11.531 45.531 22.766 1 96.56 265 PRO A CA 1
ATOM 2147 C C . PRO A 1 265 ? -13.039 45.531 23.031 1 96.56 265 PRO A C 1
ATOM 2149 O O . PRO A 1 265 ? -13.57 44.531 23.547 1 96.56 265 PRO A O 1
ATOM 2152 N N . PRO A 1 266 ? -13.805 46.625 22.688 1 95.75 266 PRO A N 1
ATOM 2153 C CA . PRO A 1 266 ? -15.25 46.562 22.938 1 95.75 266 PRO A CA 1
ATOM 2154 C C . PRO A 1 266 ? -15.93 45.406 22.203 1 95.75 266 PRO A C 1
ATOM 2156 O O . PRO A 1 266 ? -16.844 44.781 22.734 1 95.75 266 PRO A O 1
ATOM 2159 N N . LEU A 1 267 ? -15.547 45.25 21 1 96.62 267 LEU A N 1
ATOM 2160 C CA . LEU A 1 267 ? -16.109 44.125 20.234 1 96.62 267 LEU A CA 1
ATOM 2161 C C . LEU A 1 267 ? -15.688 42.812 20.844 1 96.62 267 LEU A C 1
ATOM 2163 O O . LEU A 1 267 ? -16.469 41.844 20.844 1 96.62 267 LEU A O 1
ATOM 2167 N N . PHE A 1 268 ? -14.438 42.688 21.297 1 97.56 268 PHE A N 1
ATOM 2168 C CA . PHE A 1 268 ? -13.977 41.5 21.953 1 97.56 268 PHE A CA 1
ATOM 2169 C C . PHE A 1 268 ? -14.844 41.156 23.156 1 97.56 268 PHE A C 1
ATOM 2171 O O . PHE A 1 268 ? -15.156 40 23.406 1 97.56 268 PHE A O 1
ATOM 2178 N N . ASP A 1 269 ? -15.195 42.125 23.906 1 97 269 ASP A N 1
ATOM 2179 C CA . ASP A 1 269 ? -16.047 41.938 25.078 1 97 269 ASP A CA 1
ATOM 2180 C C . ASP A 1 269 ? -17.406 41.375 24.672 1 97 269 ASP A C 1
ATOM 2182 O O . ASP A 1 269 ? -17.969 40.531 25.359 1 97 269 ASP A O 1
ATOM 2186 N N . ARG A 1 270 ? -17.938 41.875 23.594 1 96.06 270 ARG A N 1
ATOM 2187 C CA . ARG A 1 270 ? -19.203 41.344 23.094 1 96.06 270 ARG A CA 1
ATOM 2188 C C . ARG A 1 270 ? -19.078 39.906 22.641 1 96.06 270 ARG A C 1
ATOM 2190 O O . ARG A 1 270 ? -19.969 39.094 22.875 1 96.06 270 ARG A O 1
ATOM 2197 N N . VAL A 1 271 ? -17.984 39.625 21.938 1 97.06 271 VAL A N 1
ATOM 2198 C CA . VAL A 1 271 ? -17.719 38.25 21.531 1 97.06 271 VAL A CA 1
ATOM 2199 C C . VAL A 1 271 ? -17.625 37.375 22.766 1 97.06 271 VAL A C 1
ATOM 2201 O O . VAL A 1 271 ? -18.188 36.25 22.781 1 97.06 271 VAL A O 1
ATOM 2204 N N . LYS A 1 272 ? -16.859 37.781 23.75 1 97.62 272 LYS A N 1
ATOM 2205 C CA . LYS A 1 272 ? -16.703 37.031 24.984 1 97.62 272 LYS A CA 1
ATOM 2206 C C . LYS A 1 272 ? -18.062 36.719 25.625 1 97.62 272 LYS A C 1
ATOM 2208 O O . LYS A 1 272 ? -18.297 35.625 26.109 1 97.62 272 LYS A O 1
ATOM 2213 N N . GLU A 1 273 ? -18.922 37.688 25.609 1 97.06 273 GLU A N 1
ATOM 2214 C CA . GLU A 1 273 ? -20.266 37.5 26.141 1 97.06 273 GLU A CA 1
ATOM 2215 C C . GLU A 1 273 ? -21 36.375 25.391 1 97.06 273 GLU A C 1
ATOM 2217 O O . GLU A 1 273 ? -21.688 35.562 25.984 1 97.06 273 GLU A O 1
ATOM 2222 N N . GLN A 1 274 ? -20.891 36.406 24.078 1 97.06 274 GLN A N 1
ATOM 2223 C CA . GLN A 1 274 ? -21.562 35.406 23.266 1 97.06 274 GLN A CA 1
ATOM 2224 C C . GLN A 1 274 ? -20.938 34.031 23.453 1 97.06 274 GLN A C 1
ATOM 2226 O O . GLN A 1 274 ? -21.625 33.031 23.359 1 97.06 274 GLN A O 1
ATOM 2231 N N . VAL A 1 275 ? -19.594 33.969 23.656 1 97.38 275 VAL A N 1
ATOM 2232 C CA . VAL A 1 275 ? -18.922 32.719 23.953 1 97.38 275 VAL A CA 1
ATOM 2233 C C . VAL A 1 275 ? -19.453 32.125 25.25 1 97.38 275 VAL A C 1
ATOM 2235 O O . VAL A 1 275 ? -19.75 30.922 25.328 1 97.38 275 VAL A O 1
ATOM 2238 N N . LEU A 1 276 ? -19.594 32.969 26.219 1 95.75 276 LEU A N 1
ATOM 2239 C CA . LEU A 1 276 ? -20.094 32.531 27.531 1 95.75 276 LEU A CA 1
ATOM 2240 C C . LEU A 1 276 ? -21.547 32.094 27.438 1 95.75 276 LEU A C 1
ATOM 2242 O O . LEU A 1 276 ? -21.984 31.188 28.156 1 95.75 276 LEU A O 1
ATOM 2246 N N . ALA A 1 277 ? -22.266 32.75 26.5 1 95.75 277 ALA A N 1
ATOM 2247 C CA . ALA A 1 277 ? -23.672 32.375 26.266 1 95.75 277 ALA A CA 1
ATOM 2248 C C . ALA A 1 277 ? -23.781 31.141 25.375 1 95.75 277 ALA A C 1
ATOM 2250 O O . ALA A 1 277 ? -24.875 30.641 25.125 1 95.75 277 ALA A O 1
ATOM 2251 N N . ARG A 1 278 ? -22.641 30.641 24.875 1 95.06 278 ARG A N 1
ATOM 2252 C CA . ARG A 1 278 ? -22.531 29.422 24.062 1 95.06 278 ARG A CA 1
ATOM 2253 C C . ARG A 1 278 ? -23.203 29.609 22.703 1 95.06 278 ARG A C 1
ATOM 2255 O O . ARG A 1 278 ? -23.828 28.688 22.172 1 95.06 278 ARG A O 1
ATOM 2262 N N . LYS A 1 279 ? -23.172 30.734 22.203 1 96.88 279 LYS A N 1
ATOM 2263 C CA . LYS A 1 279 ? -23.672 31.031 20.859 1 96.88 279 LYS A CA 1
ATOM 2264 C C . LYS A 1 279 ? -22.516 31.203 19.875 1 96.88 279 LYS A C 1
ATOM 2266 O O . LYS A 1 279 ? -22.688 31 18.672 1 96.88 279 LYS A O 1
ATOM 2271 N N . PHE A 1 280 ? -21.438 31.672 20.391 1 97 280 PHE A N 1
ATOM 2272 C CA . PHE A 1 280 ? -20.172 31.781 19.688 1 97 280 PHE A CA 1
ATOM 2273 C C . PHE A 1 280 ? -19.188 30.719 20.156 1 97 280 PHE A C 1
ATOM 2275 O O . PHE A 1 280 ? -18.766 30.734 21.328 1 97 280 PHE A O 1
ATOM 2282 N N . HIS A 1 281 ? -18.812 29.781 19.266 1 96.56 281 HIS A N 1
ATOM 2283 C CA . HIS A 1 281 ? -18.094 28.594 19.703 1 96.56 281 HIS A CA 1
ATOM 2284 C C . HIS A 1 281 ? -16.641 28.609 19.219 1 96.56 281 HIS A C 1
ATOM 2286 O O . HIS A 1 281 ? -16.391 28.453 18.016 1 96.56 281 HIS A O 1
ATOM 2292 N N . PRO A 1 282 ? -15.664 28.734 20.141 1 97 282 PRO A N 1
ATOM 2293 C CA . PRO A 1 282 ? -14.273 28.5 19.734 1 97 282 PRO A CA 1
ATOM 2294 C C . PRO A 1 282 ? -13.984 27.047 19.406 1 97 282 PRO A C 1
ATOM 2296 O O . PRO A 1 282 ? -14.367 26.141 20.156 1 97 282 PRO A O 1
ATOM 2299 N N . VAL A 1 283 ? -13.383 26.781 18.281 1 97.44 283 VAL A N 1
ATOM 2300 C CA . VAL A 1 283 ? -12.977 25.453 17.844 1 97.44 283 VAL A CA 1
ATOM 2301 C C . VAL A 1 283 ? -11.531 25.469 17.375 1 97.44 283 VAL A C 1
ATOM 2303 O O . VAL A 1 283 ? -10.922 26.547 17.25 1 97.44 283 VAL A O 1
ATOM 2306 N N . GLY A 1 284 ? -10.914 24.344 17.141 1 97.31 284 GLY A N 1
ATOM 2307 C CA . GLY A 1 284 ? -9.586 24.203 16.578 1 97.31 284 GLY A CA 1
ATOM 2308 C C . GLY A 1 284 ? -8.492 24.047 17.609 1 97.31 284 GLY A C 1
ATOM 2309 O O . GLY A 1 284 ? -7.652 23.156 17.516 1 97.31 284 GLY A O 1
ATOM 2310 N N . GLY A 1 285 ? -8.469 24.969 18.547 1 97.44 285 GLY A N 1
ATOM 2311 C CA . GLY A 1 285 ? -7.5 24.906 19.625 1 97.44 285 GLY A CA 1
ATOM 2312 C C . GLY A 1 285 ? -6.086 25.219 19.172 1 97.44 285 GLY A C 1
ATOM 2313 O O . GLY A 1 285 ? -5.129 25.016 19.922 1 97.44 285 GLY A O 1
ATOM 2314 N N . SER A 1 286 ? -5.848 25.656 18 1 98.12 286 SER A N 1
ATOM 2315 C CA . SER A 1 286 ? -4.539 25.984 17.453 1 98.12 286 SER A CA 1
ATOM 2316 C C . SER A 1 286 ? -4.355 27.5 17.328 1 98.12 286 SER A C 1
ATOM 2318 O O . SER A 1 286 ? -5.332 28.25 17.344 1 98.12 286 SER A O 1
ATOM 2320 N N . TRP A 1 287 ? -3.129 27.875 17.234 1 98.62 287 TRP A N 1
ATOM 2321 C CA . TRP A 1 287 ? -2.83 29.297 17.078 1 98.62 287 TRP A CA 1
ATOM 2322 C C . TRP A 1 287 ? -3.377 29.828 15.758 1 98.62 287 TRP A C 1
ATOM 2324 O O . TRP A 1 287 ? -4.043 30.859 15.727 1 98.62 287 TRP A O 1
ATOM 2334 N N . VAL A 1 288 ? -3.143 29.125 14.672 1 98.56 288 VAL A N 1
ATOM 2335 C CA . VAL A 1 288 ? -3.748 29.359 13.367 1 98.56 288 VAL A CA 1
ATOM 2336 C C . VAL A 1 288 ? -4.199 28.047 12.75 1 98.56 288 VAL A C 1
ATOM 2338 O O . VAL A 1 288 ? -3.963 26.969 13.32 1 98.56 288 VAL A O 1
ATOM 2341 N N . GLU A 1 289 ? -5.016 28.109 11.664 1 98.19 289 GLU A N 1
ATOM 2342 C CA . GLU A 1 289 ? -5.23 26.922 10.836 1 98.19 289 GLU A CA 1
ATOM 2343 C C . GLU A 1 289 ? -3.984 26.594 10.016 1 98.19 289 GLU A C 1
ATOM 2345 O O . GLU A 1 289 ? -3.938 26.859 8.812 1 98.19 289 GLU A O 1
ATOM 2350 N N . ASN A 1 290 ? -3.104 25.953 10.641 1 98.56 290 ASN A N 1
ATOM 2351 C CA . ASN A 1 290 ? -1.729 25.797 10.18 1 98.56 290 ASN A CA 1
ATOM 2352 C C . ASN A 1 290 ? -1.632 24.75 9.07 1 98.56 290 ASN A C 1
ATOM 2354 O O . ASN A 1 290 ? -2.516 23.906 8.93 1 98.56 290 ASN A O 1
ATOM 2358 N N . ASP A 1 291 ? -0.481 24.891 8.32 1 98.06 291 ASP A N 1
ATOM 2359 C CA . ASP A 1 291 ? -0.009 23.766 7.531 1 98.06 291 ASP A CA 1
ATOM 2360 C C . ASP A 1 291 ? 0.28 22.562 8.414 1 98.06 291 ASP A C 1
ATOM 2362 O O . ASP A 1 291 ? 0.817 22.703 9.516 1 98.06 291 ASP A O 1
ATOM 2366 N N . SER A 1 292 ? -0.129 21.453 7.934 1 96.94 292 SER A N 1
ATOM 2367 C CA . SER A 1 292 ? 0.019 20.281 8.789 1 96.94 292 SER A CA 1
ATOM 2368 C C . SER A 1 292 ? 1.163 19.391 8.312 1 96.94 292 SER A C 1
ATOM 2370 O O . SER A 1 292 ? 1.496 18.406 8.961 1 96.94 292 SER A O 1
ATOM 2372 N N . ASN A 1 293 ? 1.846 19.703 7.277 1 97.62 293 ASN A N 1
ATOM 2373 C CA . ASN A 1 293 ? 2.877 18.859 6.703 1 97.62 293 ASN A CA 1
ATOM 2374 C C . ASN A 1 293 ? 4.277 19.359 7.035 1 97.62 293 ASN A C 1
ATOM 2376 O O . ASN A 1 293 ? 5.152 18.578 7.41 1 97.62 293 ASN A O 1
ATOM 2380 N N . MET A 1 294 ? 4.496 20.594 7.02 1 98.31 294 MET A N 1
ATOM 2381 C CA . MET A 1 294 ? 5.871 21.078 6.973 1 98.31 294 MET A CA 1
ATOM 2382 C C . MET A 1 294 ? 6.344 21.5 8.359 1 98.31 294 MET A C 1
ATOM 2384 O O . MET A 1 294 ? 7.516 21.328 8.703 1 98.31 294 MET A O 1
ATOM 2388 N N . PRO A 1 295 ? 5.449 22.094 9.25 1 98.62 295 PRO A N 1
ATOM 2389 C CA . PRO A 1 295 ? 5.953 22.391 10.586 1 98.62 295 PRO A CA 1
ATOM 2390 C C . PRO A 1 295 ? 6.512 21.172 11.305 1 98.62 295 PRO A C 1
ATOM 2392 O O . PRO A 1 295 ? 6.012 20.062 11.125 1 98.62 295 PRO A O 1
ATOM 2395 N N . SER A 1 296 ? 7.539 21.406 12.125 1 98.19 296 SER A N 1
ATOM 2396 C CA . SER A 1 296 ? 8.094 20.312 12.914 1 98.19 296 SER A CA 1
ATOM 2397 C C . SER A 1 296 ? 7.082 19.797 13.938 1 98.19 296 SER A C 1
ATOM 2399 O O . SER A 1 296 ? 6.059 20.438 14.18 1 98.19 296 SER A O 1
ATOM 2401 N N . GLY A 1 297 ? 7.352 18.625 14.508 1 98.31 297 GLY A N 1
ATOM 2402 C CA . GLY A 1 297 ? 6.496 18.109 15.562 1 98.31 297 GLY A CA 1
ATOM 2403 C C . GLY A 1 297 ? 6.309 19.078 16.719 1 98.31 297 GLY A C 1
ATOM 2404 O O . GLY A 1 297 ? 5.184 19.297 17.172 1 98.31 297 GLY A O 1
ATOM 2405 N N . GLU A 1 298 ? 7.348 19.703 17.188 1 98.31 298 GLU A N 1
ATOM 2406 C CA . GLU A 1 298 ? 7.281 20.656 18.297 1 98.31 298 GLU A CA 1
ATOM 2407 C C . GLU A 1 298 ? 6.5 21.906 17.906 1 98.31 298 GLU A C 1
ATOM 2409 O O . GLU A 1 298 ? 5.793 22.484 18.734 1 98.31 298 GLU A O 1
ATOM 2414 N N . ALA A 1 299 ? 6.66 22.312 16.688 1 98.62 299 ALA A N 1
ATOM 2415 C CA . ALA A 1 299 ? 5.895 23.469 16.25 1 98.62 299 ALA A CA 1
ATOM 2416 C C . ALA A 1 299 ? 4.398 23.188 16.266 1 98.62 299 ALA A C 1
ATOM 2418 O O . ALA A 1 299 ? 3.596 24.062 16.594 1 98.62 299 ALA A O 1
ATOM 2419 N N . LEU A 1 300 ? 4.027 22.016 15.852 1 98.69 300 LEU A N 1
ATOM 2420 C CA . LEU A 1 300 ? 2.617 21.656 15.922 1 98.69 300 LEU A CA 1
ATOM 2421 C C . LEU A 1 300 ? 2.141 21.594 17.375 1 98.69 300 LEU A C 1
ATOM 2423 O O . LEU A 1 300 ? 1.005 21.984 17.672 1 98.69 300 LEU A O 1
ATOM 2427 N N . VAL A 1 301 ? 2.982 21.094 18.25 1 98.62 301 VAL A N 1
ATOM 2428 C CA . VAL A 1 301 ? 2.67 21.109 19.672 1 98.62 301 VAL A CA 1
ATOM 2429 C C . VAL A 1 301 ? 2.441 22.562 20.125 1 98.62 301 VAL A C 1
ATOM 2431 O O . VAL A 1 301 ? 1.482 22.844 20.844 1 98.62 301 VAL A O 1
ATOM 2434 N N . ARG A 1 302 ? 3.303 23.453 19.703 1 98.62 302 ARG A N 1
ATOM 2435 C CA . ARG A 1 302 ? 3.195 24.859 20.094 1 98.62 302 ARG A CA 1
ATOM 2436 C C . ARG A 1 302 ? 1.917 25.484 19.547 1 98.62 302 ARG A C 1
ATOM 2438 O O . ARG A 1 302 ? 1.312 26.344 20.188 1 98.62 302 ARG A O 1
ATOM 2445 N N . GLN A 1 303 ? 1.519 25.078 18.312 1 98.75 303 GLN A N 1
ATOM 2446 C CA . GLN A 1 303 ? 0.231 25.531 17.797 1 98.75 303 GLN A CA 1
ATOM 2447 C C . GLN A 1 303 ? -0.886 25.281 18.812 1 98.75 303 GLN A C 1
ATOM 2449 O O . GLN A 1 303 ? -1.687 26.172 19.094 1 98.75 303 GLN A O 1
ATOM 2454 N N . PHE A 1 304 ? -0.933 24.094 19.391 1 98.69 304 PHE A N 1
ATOM 2455 C CA . PHE A 1 304 ? -1.999 23.703 20.312 1 98.69 304 PHE A CA 1
ATOM 2456 C C . PHE A 1 304 ? -1.783 24.328 21.688 1 98.69 304 PHE A C 1
ATOM 2458 O O . PHE A 1 304 ? -2.742 24.719 22.359 1 98.69 304 PHE A O 1
ATOM 2465 N N . VAL A 1 305 ? -0.499 24.406 22.141 1 98.44 305 VAL A N 1
ATOM 2466 C CA . VAL A 1 305 ? -0.204 24.984 23.438 1 98.44 305 VAL A CA 1
ATOM 2467 C C . VAL A 1 305 ? -0.635 26.453 23.469 1 98.44 305 VAL A C 1
ATOM 2469 O O . VAL A 1 305 ? -1.322 26.875 24.406 1 98.44 305 VAL A O 1
ATOM 2472 N N . PHE A 1 306 ? -0.25 27.203 22.453 1 98.5 306 PHE A N 1
ATOM 2473 C CA . PHE A 1 306 ? -0.575 28.625 22.422 1 98.5 306 PHE A CA 1
ATOM 2474 C C . PHE A 1 306 ? -2.07 28.844 22.203 1 98.5 306 PHE A C 1
ATOM 2476 O O . PHE A 1 306 ? -2.674 29.719 22.812 1 98.5 306 PHE A O 1
ATOM 2483 N N . GLY A 1 307 ? -2.674 28.031 21.328 1 98.56 307 GLY A N 1
ATOM 2484 C CA . GLY A 1 307 ? -4.098 28.156 21.078 1 98.56 307 GLY A CA 1
ATOM 2485 C C . GLY A 1 307 ? -4.949 27.844 22.297 1 98.56 307 GLY A C 1
ATOM 2486 O O . GLY A 1 307 ? -5.762 28.672 22.719 1 98.56 307 GLY A O 1
ATOM 2487 N N . GLN A 1 308 ? -4.777 26.703 22.891 1 98.44 308 GLN A N 1
ATOM 2488 C CA . GLN A 1 308 ? -5.547 26.266 24.047 1 98.44 308 GLN A CA 1
ATOM 2489 C C . GLN A 1 308 ? -5.32 27.188 25.234 1 98.44 308 GLN A C 1
ATOM 2491 O O . GLN A 1 308 ? -6.246 27.469 26 1 98.44 308 GLN A O 1
ATOM 2496 N N . LYS A 1 309 ? -4.094 27.641 25.422 1 97.56 309 LYS A N 1
ATOM 2497 C CA . LYS A 1 309 ? -3.797 28.594 26.484 1 97.56 309 LYS A CA 1
ATOM 2498 C C . LYS A 1 309 ? -4.586 29.891 26.297 1 97.56 309 LYS A C 1
ATOM 2500 O O . LYS A 1 309 ? -5.168 30.406 27.266 1 97.56 309 LYS A O 1
ATOM 2505 N N . PHE A 1 310 ? -4.609 30.422 25.125 1 98 310 PHE A N 1
ATOM 2506 C CA . PHE A 1 310 ? -5.344 31.641 24.844 1 98 310 PHE A CA 1
ATOM 2507 C C . PHE A 1 310 ? -6.82 31.484 25.188 1 98 310 PHE A C 1
ATOM 2509 O O . PHE A 1 310 ? -7.41 32.344 25.844 1 98 310 PHE A O 1
ATOM 2516 N N . PHE A 1 311 ? -7.457 30.438 24.703 1 98.19 311 PHE A N 1
ATOM 2517 C CA . PHE A 1 311 ? -8.883 30.234 24.922 1 98.19 311 PHE A CA 1
ATOM 2518 C C . PHE A 1 311 ? -9.188 30.047 26.406 1 98.19 311 PHE A C 1
ATOM 2520 O O . PHE A 1 311 ? -10.18 30.562 26.906 1 98.19 311 PHE A O 1
ATOM 2527 N N . MET A 1 312 ? -8.289 29.328 27.047 1 97.25 312 MET A N 1
ATOM 2528 C CA . MET A 1 312 ? -8.477 29.141 28.484 1 97.25 312 MET A CA 1
ATOM 2529 C C . MET A 1 312 ? -8.344 30.453 29.234 1 97.25 312 MET A C 1
ATOM 2531 O O . MET A 1 312 ? -9.164 30.766 30.094 1 97.25 312 MET A O 1
ATOM 2535 N N . GLU A 1 313 ? -7.387 31.234 28.938 1 96.69 313 GLU A N 1
ATOM 2536 C CA . GLU A 1 313 ? -7.09 32.5 29.641 1 96.69 313 GLU A CA 1
ATOM 2537 C C . GLU A 1 313 ? -8.172 33.531 29.391 1 96.69 313 GLU A C 1
ATOM 2539 O O . GLU A 1 313 ? -8.484 34.344 30.281 1 96.69 313 GLU A O 1
ATOM 2544 N N . ASN A 1 314 ? -8.75 33.531 28.234 1 97.25 314 ASN A N 1
ATOM 2545 C CA . ASN A 1 314 ? -9.648 34.625 27.875 1 97.25 314 ASN A CA 1
ATOM 2546 C C . ASN A 1 314 ? -11.109 34.219 28.031 1 97.25 314 ASN A C 1
ATOM 2548 O O . ASN A 1 314 ? -11.969 35.062 28.297 1 97.25 314 ASN A O 1
ATOM 2552 N N . PHE A 1 315 ? -11.398 32.906 27.922 1 97.25 315 PHE A N 1
ATOM 2553 C CA . PHE A 1 315 ? -12.797 32.5 27.938 1 97.25 315 PHE A CA 1
ATOM 2554 C C . PHE A 1 315 ? -13.047 31.453 29.016 1 97.25 315 PHE A C 1
ATOM 2556 O O . PHE A 1 315 ? -14.203 31.109 29.297 1 97.25 315 PHE A O 1
ATOM 2563 N N . GLY A 1 316 ? -11.984 30.859 29.609 1 96.06 316 GLY A N 1
ATOM 2564 C CA . GLY A 1 316 ? -12.125 29.844 30.641 1 96.06 316 GLY A CA 1
ATOM 2565 C C . GLY A 1 316 ? -12.477 28.484 30.078 1 96.06 316 GLY A C 1
ATOM 2566 O O . GLY A 1 316 ? -12.969 27.609 30.812 1 96.06 316 GLY A O 1
ATOM 2567 N N . ILE A 1 317 ? -12.305 28.359 28.812 1 95.25 317 ILE A N 1
ATOM 2568 C CA . ILE A 1 317 ? -12.633 27.062 28.219 1 95.25 317 ILE A CA 1
ATOM 2569 C C . ILE A 1 317 ? -11.516 26.641 27.266 1 95.25 317 ILE A C 1
ATOM 2571 O O . ILE A 1 317 ? -10.742 27.469 26.797 1 95.25 317 ILE A O 1
ATOM 2575 N N . ARG A 1 318 ? -11.328 25.328 26.984 1 96.44 318 ARG A N 1
ATOM 2576 C CA . ARG A 1 318 ? -10.484 24.75 25.953 1 96.44 318 ARG A CA 1
ATOM 2577 C C . ARG A 1 318 ? -11.32 24.125 24.844 1 96.44 318 ARG A C 1
ATOM 2579 O O . ARG A 1 318 ? -12.453 23.703 25.078 1 96.44 318 ARG A O 1
ATOM 2586 N N . CYS A 1 319 ? -10.844 24.172 23.656 1 97.94 319 CYS A N 1
ATOM 2587 C CA . CYS A 1 319 ? -11.523 23.562 22.531 1 97.94 319 CYS A CA 1
ATOM 2588 C C . CYS A 1 319 ? -11.477 22.031 22.609 1 97.94 319 CYS A C 1
ATOM 2590 O O . CYS A 1 319 ? -10.469 21.469 23.031 1 97.94 319 CYS A O 1
ATOM 2592 N N . GLU A 1 320 ? -12.508 21.406 22.188 1 96.94 320 GLU A N 1
ATOM 2593 C CA . GLU A 1 320 ? -12.586 19.953 22.188 1 96.94 320 GLU A CA 1
ATOM 2594 C C . GLU A 1 320 ? -12.43 19.391 20.766 1 96.94 320 GLU A C 1
ATOM 2596 O O . GLU A 1 320 ? -12.133 18.203 20.594 1 96.94 320 GLU A O 1
ATOM 2601 N N . THR A 1 321 ? -12.633 20.203 19.812 1 98.25 321 THR A N 1
ATOM 2602 C CA . THR A 1 321 ? -12.594 19.781 18.422 1 98.25 321 THR A CA 1
ATOM 2603 C C . THR A 1 321 ? -11.477 20.5 17.672 1 98.25 321 THR A C 1
ATOM 2605 O O . THR A 1 321 ? -11.484 21.734 17.562 1 98.25 321 THR A O 1
ATOM 2608 N N . ALA A 1 322 ? -10.516 19.719 17.188 1 98.56 322 ALA A N 1
ATOM 2609 C CA . ALA A 1 322 ? -9.547 20.281 16.266 1 98.56 322 ALA A CA 1
ATOM 2610 C C . ALA A 1 322 ? -10.203 20.625 14.922 1 98.56 322 ALA A C 1
ATOM 2612 O O . ALA A 1 322 ? -11.156 19.969 14.508 1 98.56 322 ALA A O 1
ATOM 2613 N N . TRP A 1 323 ? -9.727 21.672 14.258 1 98.19 323 TRP A N 1
ATOM 2614 C CA . TRP A 1 323 ? -10.438 22.25 13.125 1 98.19 323 TRP A CA 1
ATOM 2615 C C . TRP A 1 323 ? -9.461 22.734 12.055 1 98.19 323 TRP A C 1
ATOM 2617 O O . TRP A 1 323 ? -8.773 23.734 12.25 1 98.19 323 TRP A O 1
ATOM 2627 N N . LEU A 1 324 ? -9.281 21.969 10.938 1 98 324 LEU A N 1
ATOM 2628 C CA . LEU A 1 324 ? -8.461 22.328 9.789 1 98 324 LEU A CA 1
ATOM 2629 C C . LEU A 1 324 ? -9.203 22.047 8.484 1 98 324 LEU A C 1
ATOM 2631 O O . LEU A 1 324 ? -8.852 21.125 7.75 1 98 324 LEU A O 1
ATOM 2635 N N . PRO A 1 325 ? -10.117 22.844 8.156 1 96.81 325 PRO A N 1
ATOM 2636 C CA . PRO A 1 325 ? -10.953 22.562 6.988 1 96.81 325 PRO A CA 1
ATOM 2637 C C . PRO A 1 325 ? -10.195 22.719 5.672 1 96.81 325 PRO A C 1
ATOM 2639 O O . PRO A 1 325 ? -10.516 22.047 4.688 1 96.81 325 PRO A O 1
ATOM 2642 N N . ASP A 1 326 ? -9.148 23.531 5.668 1 96.44 326 ASP A N 1
ATOM 2643 C CA . ASP A 1 326 ? -8.602 23.922 4.379 1 96.44 326 ASP A CA 1
ATOM 2644 C C . ASP A 1 326 ? -7.109 23.609 4.293 1 96.44 326 ASP A C 1
ATOM 2646 O O . ASP A 1 326 ? -6.422 24.047 3.365 1 96.44 326 ASP A O 1
ATOM 2650 N N . SER A 1 327 ? -6.535 22.922 5.223 1 96.88 327 SER A N 1
ATOM 2651 C CA . SER A 1 327 ? -5.109 22.609 5.16 1 96.88 327 SER A CA 1
ATOM 2652 C C . SER A 1 327 ? -4.816 21.609 4.055 1 96.88 327 SER A C 1
ATOM 2654 O O . SER A 1 327 ? -5.66 20.766 3.727 1 96.88 327 SER A O 1
ATOM 2656 N N . PHE A 1 328 ? -3.602 21.719 3.418 1 96.81 328 PHE A N 1
ATOM 2657 C CA . PHE A 1 328 ? -3.252 20.969 2.215 1 96.81 328 PHE A CA 1
ATOM 2658 C C . PHE A 1 328 ? -2.648 19.609 2.574 1 96.81 328 PHE A C 1
ATOM 2660 O O . PHE A 1 328 ? -1.511 19.312 2.203 1 96.81 328 PHE A O 1
ATOM 2667 N N . GLY A 1 329 ? -3.439 18.766 3.16 1 96.06 329 GLY A N 1
ATOM 2668 C CA . GLY A 1 329 ? -2.982 17.484 3.654 1 96.06 329 GLY A CA 1
ATOM 2669 C C . GLY A 1 329 ? -2.656 17.5 5.137 1 96.06 329 GLY A C 1
ATOM 2670 O O . GLY A 1 329 ? -2.459 18.562 5.727 1 96.06 329 GLY A O 1
ATOM 2671 N N . LEU A 1 330 ? -2.672 16.234 5.727 1 97.94 330 LEU A N 1
ATOM 2672 C CA . LEU A 1 330 ? -2.512 16.156 7.176 1 97.94 330 LEU A CA 1
ATOM 2673 C C . LEU A 1 330 ? -1.553 15.031 7.555 1 97.94 330 LEU A C 1
ATOM 2675 O O . LEU A 1 330 ? -1.653 13.922 7.035 1 97.94 330 LEU A O 1
ATOM 2679 N N . THR A 1 331 ? -0.642 15.344 8.477 1 97.88 331 THR A N 1
ATOM 2680 C CA . THR A 1 331 ? 0.365 14.398 8.945 1 97.88 331 THR A CA 1
ATOM 2681 C C . THR A 1 331 ? -0.278 13.297 9.781 1 97.88 331 THR A C 1
ATOM 2683 O O . THR A 1 331 ? -1.222 13.547 10.531 1 97.88 331 THR A O 1
ATOM 2686 N N . GLY A 1 332 ? 0.296 12.125 9.672 1 97.12 332 GLY A N 1
ATOM 2687 C CA . GLY A 1 332 ? -0.183 11 10.461 1 97.12 332 GLY A CA 1
ATOM 2688 C C . GLY A 1 332 ? 0.144 11.125 11.938 1 97.12 332 GLY A C 1
ATOM 2689 O O . GLY A 1 332 ? -0.355 10.352 12.758 1 97.12 332 GLY A O 1
ATOM 2690 N N . ALA A 1 333 ? 0.878 12.086 12.359 1 97.56 333 ALA A N 1
ATOM 2691 C CA . ALA A 1 333 ? 1.233 12.297 13.758 1 97.56 333 ALA A CA 1
ATOM 2692 C C . ALA A 1 333 ? 0.148 13.086 14.492 1 97.56 333 ALA A C 1
ATOM 2694 O O . ALA A 1 333 ? 0.131 13.133 15.719 1 97.56 333 ALA A O 1
ATOM 2695 N N . TYR A 1 334 ? -0.789 13.617 13.82 1 97.56 334 TYR A N 1
ATOM 2696 C CA . TYR A 1 334 ? -1.714 14.609 14.359 1 97.56 334 TYR A CA 1
ATOM 2697 C C . TYR A 1 334 ? -2.65 13.984 15.383 1 97.56 334 TYR A C 1
ATOM 2699 O O . TYR A 1 334 ? -3.012 14.617 16.375 1 97.56 334 TYR A O 1
ATOM 2707 N N . PRO A 1 335 ? -3.131 12.711 15.172 1 97.88 335 PRO A N 1
ATOM 2708 C CA . PRO A 1 335 ? -4.082 12.172 16.141 1 97.88 335 PRO A CA 1
ATOM 2709 C C . PRO A 1 335 ? -3.527 12.164 17.578 1 97.88 335 PRO A C 1
ATOM 2711 O O . PRO A 1 335 ? -4.227 12.547 18.516 1 97.88 335 PRO A O 1
ATOM 2714 N N . GLN A 1 336 ? -2.268 11.836 17.75 1 98 336 GLN A N 1
ATOM 2715 C CA . GLN A 1 336 ? -1.724 11.828 19.094 1 98 336 GLN A CA 1
ATOM 2716 C C . GLN A 1 336 ? -1.526 13.25 19.625 1 98 336 GLN A C 1
ATOM 2718 O O . GLN A 1 336 ? -1.683 13.5 20.812 1 98 336 GLN A O 1
ATOM 2723 N N . LEU A 1 337 ? -1.238 14.188 18.766 1 98.5 337 LEU A N 1
ATOM 2724 C CA . LEU A 1 337 ? -1.049 15.57 19.188 1 98.5 337 LEU A CA 1
ATOM 2725 C C . LEU A 1 337 ? -2.381 16.219 19.562 1 98.5 337 LEU A C 1
ATOM 2727 O O . LEU A 1 337 ? -2.461 16.969 20.516 1 98.5 337 LEU A O 1
ATOM 2731 N N . ILE A 1 338 ? -3.414 15.891 18.75 1 98.5 338 ILE A N 1
ATOM 2732 C CA . ILE A 1 338 ? -4.754 16.391 19.031 1 98.5 338 ILE A CA 1
ATOM 2733 C C . ILE A 1 338 ? -5.215 15.891 20.391 1 98.5 338 ILE A C 1
ATOM 2735 O O . ILE A 1 338 ? -5.656 16.672 21.234 1 98.5 338 ILE A O 1
ATOM 2739 N N . ARG A 1 339 ? -5 14.656 20.672 1 97.62 339 ARG A N 1
ATOM 2740 C CA . ARG A 1 339 ? -5.367 14.07 21.953 1 97.62 339 ARG A CA 1
ATOM 2741 C C . ARG A 1 339 ? -4.52 14.648 23.078 1 97.62 339 ARG A C 1
ATOM 2743 O O . ARG A 1 339 ? -5.027 14.93 24.172 1 97.62 339 ARG A O 1
ATOM 2750 N N . GLY A 1 340 ? -3.256 14.797 22.797 1 97.25 340 GLY A N 1
ATOM 2751 C CA . GLY A 1 340 ? -2.34 15.336 23.797 1 97.25 340 GLY A CA 1
ATOM 2752 C C . GLY A 1 340 ? -2.639 16.766 24.172 1 97.25 340 GLY A C 1
ATOM 2753 O O . GLY A 1 340 ? -2.236 17.234 25.234 1 97.25 340 GLY A O 1
ATOM 2754 N N . ALA A 1 341 ? -3.354 17.438 23.328 1 97.88 341 ALA A N 1
ATOM 2755 C CA . ALA A 1 341 ? -3.721 18.828 23.578 1 97.88 341 ALA A CA 1
ATOM 2756 C C . ALA A 1 341 ? -5.102 18.922 24.219 1 97.88 341 ALA A C 1
ATOM 2758 O O . ALA A 1 341 ? -5.66 20.016 24.344 1 97.88 341 ALA A O 1
ATOM 2759 N N . GLY A 1 342 ? -5.656 17.766 24.531 1 96 342 GLY A N 1
ATOM 2760 C CA . GLY A 1 342 ? -6.906 17.734 25.266 1 96 342 GLY A CA 1
ATOM 2761 C C . GLY A 1 342 ? -8.125 17.688 24.375 1 96 342 GLY A C 1
ATOM 2762 O O . GLY A 1 342 ? -9.258 17.797 24.844 1 96 342 GLY A O 1
ATOM 2763 N N . MET A 1 343 ? -7.98 17.422 23.094 1 98 343 MET A N 1
ATOM 2764 C CA . MET A 1 343 ? -9.109 17.406 22.172 1 98 343 MET A CA 1
ATOM 2765 C C . MET A 1 343 ? -9.453 15.969 21.766 1 98 343 MET A C 1
ATOM 2767 O O . MET A 1 343 ? -8.625 15.07 21.906 1 98 343 MET A O 1
ATOM 2771 N N . LYS A 1 344 ? -10.688 15.805 21.203 1 96.56 344 LYS A N 1
ATOM 2772 C CA . LYS A 1 344 ? -11.195 14.461 20.953 1 96.56 344 LYS A CA 1
ATOM 2773 C C . LYS A 1 344 ? -11.633 14.305 19.5 1 96.56 344 LYS A C 1
ATOM 2775 O O . LYS A 1 344 ? -11.703 13.188 18.984 1 96.56 344 LYS A O 1
ATOM 2780 N N . TYR A 1 345 ? -11.984 15.344 18.906 1 98.19 345 TYR A N 1
ATOM 2781 C CA . TYR A 1 345 ? -12.625 15.312 17.594 1 98.19 345 TYR A CA 1
ATOM 2782 C C . TYR A 1 345 ? -11.828 16.125 16.578 1 98.19 345 TYR A C 1
ATOM 2784 O O . TYR A 1 345 ? -10.977 16.938 16.953 1 98.19 345 TYR A O 1
ATOM 2792 N N . PHE A 1 346 ? -12.125 15.82 15.305 1 98.31 346 PHE A N 1
ATOM 2793 C CA . PHE A 1 346 ? -11.406 16.531 14.25 1 98.31 346 PHE A CA 1
ATOM 2794 C C . PHE A 1 346 ? -12.305 16.766 13.047 1 98.31 346 PHE A C 1
ATOM 2796 O O . PHE A 1 346 ? -13 15.844 12.594 1 98.31 346 PHE A O 1
ATOM 2803 N N . PHE A 1 347 ? -12.234 18 12.539 1 98.38 347 PHE A N 1
ATOM 2804 C CA . PHE A 1 347 ? -12.945 18.359 11.312 1 98.38 347 PHE A CA 1
ATOM 2805 C C . PHE A 1 347 ? -11.969 18.828 10.242 1 98.38 347 PHE A C 1
ATOM 2807 O O . PHE A 1 347 ? -11.109 19.672 10.516 1 98.38 347 PHE A O 1
ATOM 2814 N N . THR A 1 348 ? -12.039 18.266 9.023 1 97.19 348 THR A N 1
ATOM 2815 C CA . THR A 1 348 ? -11.312 18.734 7.852 1 97.19 348 THR A CA 1
ATOM 2816 C C . THR A 1 348 ? -12.164 18.594 6.594 1 97.19 348 THR A C 1
ATOM 2818 O O . THR A 1 348 ? -13.258 18.016 6.637 1 97.19 348 THR A O 1
ATOM 2821 N N . GLN A 1 349 ? -11.688 19.203 5.477 1 96.81 349 GLN A N 1
ATOM 2822 C CA . GLN A 1 349 ? -12.562 19.125 4.305 1 96.81 349 GLN A CA 1
ATOM 2823 C C . GLN A 1 349 ? -11.742 19.094 3.016 1 96.81 349 GLN A C 1
ATOM 2825 O O . GLN A 1 349 ? -12.203 18.562 2.002 1 96.81 349 GLN A O 1
ATOM 2830 N N . LYS A 1 350 ? -10.562 19.531 2.961 1 95.5 350 LYS A N 1
ATOM 2831 C CA . LYS A 1 350 ? -9.828 19.766 1.726 1 95.5 350 LYS A CA 1
ATOM 2832 C C . LYS A 1 350 ? -9.594 18.469 0.957 1 95.5 350 LYS A C 1
ATOM 2834 O O . LYS A 1 350 ? -9.398 18.5 -0.261 1 95.5 350 LYS A O 1
ATOM 2839 N N . LEU A 1 351 ? -9.641 17.391 1.504 1 95.44 351 LEU A N 1
ATOM 2840 C CA . LEU A 1 351 ? -9.422 16.109 0.848 1 95.44 351 LEU A CA 1
ATOM 2841 C C . LEU A 1 351 ? -10.492 15.852 -0.207 1 95.44 351 LEU A C 1
ATOM 2843 O O . LEU A 1 351 ? -10.297 15.031 -1.104 1 95.44 351 LEU A O 1
ATOM 2847 N N . SER A 1 352 ? -11.641 16.453 -0.057 1 94.94 352 SER A N 1
ATOM 2848 C CA . SER A 1 352 ? -12.695 16.297 -1.048 1 94.94 352 SER A CA 1
ATOM 2849 C C . SER A 1 352 ? -12.273 16.844 -2.406 1 94.94 352 SER A C 1
ATOM 2851 O O . SER A 1 352 ? -12.914 16.562 -3.422 1 94.94 352 SER A O 1
ATOM 2853 N N . TRP A 1 353 ? -11.094 17.5 -2.451 1 92.31 353 TRP A N 1
ATOM 2854 C CA . TRP A 1 353 ? -10.578 18.078 -3.684 1 92.31 353 TRP A CA 1
ATOM 2855 C C . TRP A 1 353 ? -9.602 17.141 -4.367 1 92.31 353 TRP A C 1
ATOM 2857 O O . TRP A 1 353 ? -9 17.484 -5.391 1 92.31 353 TRP A O 1
ATOM 2867 N N . ASN A 1 354 ? -9.422 16 -3.816 1 94.31 354 ASN A N 1
ATOM 2868 C CA . ASN A 1 354 ? -8.547 15.047 -4.488 1 94.31 354 ASN A CA 1
ATOM 2869 C C . ASN A 1 354 ? -8.852 14.961 -5.98 1 94.31 354 ASN A C 1
ATOM 2871 O O . ASN A 1 354 ? -10.016 14.945 -6.379 1 94.31 354 ASN A O 1
ATOM 2875 N N . ASN A 1 355 ? -7.816 14.883 -6.746 1 91.06 355 ASN A N 1
ATOM 2876 C CA . ASN A 1 355 ? -8.047 14.984 -8.188 1 91.06 355 ASN A CA 1
ATOM 2877 C C . ASN A 1 355 ? -8.023 13.617 -8.859 1 91.06 355 ASN A C 1
ATOM 2879 O O . ASN A 1 355 ? -8.516 13.461 -9.977 1 91.06 355 ASN A O 1
ATOM 2883 N N . ILE A 1 356 ? -7.422 12.672 -8.203 1 91.62 356 ILE A N 1
ATOM 2884 C CA . ILE A 1 356 ? -7.32 11.367 -8.844 1 91.62 356 ILE A CA 1
ATOM 2885 C C . ILE A 1 356 ? -8.281 10.391 -8.164 1 91.62 356 ILE A C 1
ATOM 2887 O O . ILE A 1 356 ? -9.039 9.688 -8.836 1 91.62 356 ILE A O 1
ATOM 2891 N N . ASN A 1 357 ? -8.211 10.336 -6.852 1 94.94 357 ASN A N 1
ATOM 2892 C CA . ASN A 1 357 ? -9.062 9.438 -6.078 1 94.94 357 ASN A CA 1
ATOM 2893 C C . ASN A 1 357 ? -10.07 10.211 -5.227 1 94.94 357 ASN A C 1
ATOM 2895 O O . ASN A 1 357 ? -9.758 11.297 -4.734 1 94.94 357 ASN A O 1
ATOM 2899 N N . VAL A 1 358 ? -11.242 9.664 -5.039 1 95.06 358 VAL A N 1
ATOM 2900 C CA . VAL A 1 358 ? -12.203 10.203 -4.078 1 95.06 358 VAL A CA 1
ATOM 2901 C C . VAL A 1 358 ? -11.961 9.586 -2.705 1 95.06 358 VAL A C 1
ATOM 2903 O O . VAL A 1 358 ? -11.914 8.359 -2.566 1 95.06 358 VAL A O 1
ATOM 2906 N N . PHE A 1 359 ? -11.68 10.422 -1.724 1 96.44 359 PHE A N 1
ATOM 2907 C CA . PHE A 1 359 ? -11.547 9.867 -0.38 1 96.44 359 PHE A CA 1
ATOM 2908 C C . PHE A 1 359 ? -12.812 9.109 0.018 1 96.44 359 PHE A C 1
ATOM 2910 O O . PHE A 1 359 ? -13.922 9.609 -0.142 1 96.44 359 PHE A O 1
ATOM 2917 N N . PRO A 1 360 ? -12.742 8.039 0.681 1 94.69 360 PRO A N 1
ATOM 2918 C CA . PRO A 1 360 ? -13.883 7.117 0.701 1 94.69 360 PRO A CA 1
ATOM 2919 C C . PRO A 1 360 ? -14.797 7.336 1.906 1 94.69 360 PRO A C 1
ATOM 2921 O O . PRO A 1 360 ? -15.836 6.68 2.023 1 94.69 360 PRO A O 1
ATOM 2924 N N . HIS A 1 361 ? -14.477 8.32 2.846 1 95.81 361 HIS A N 1
ATOM 2925 C CA . HIS A 1 361 ? -15.258 8.383 4.07 1 95.81 361 HIS A CA 1
ATOM 2926 C C . HIS A 1 361 ? -15.688 9.812 4.383 1 95.81 361 HIS A C 1
ATOM 2928 O O . HIS A 1 361 ? -14.969 10.766 4.07 1 95.81 361 HIS A O 1
ATOM 2934 N N . SER A 1 362 ? -16.875 9.93 4.992 1 97.19 362 SER A N 1
ATOM 2935 C CA . SER A 1 362 ? -17.328 11.195 5.547 1 97.19 362 SER A CA 1
ATOM 2936 C C . SER A 1 362 ? -17.078 11.266 7.051 1 97.19 362 SER A C 1
ATOM 2938 O O . SER A 1 362 ? -16.641 12.289 7.566 1 97.19 362 SER A O 1
ATOM 2940 N N . SER A 1 363 ? -17.453 10.203 7.758 1 97.12 363 SER A N 1
ATOM 2941 C CA . SER A 1 363 ? -17.156 10.039 9.18 1 97.12 363 SER A CA 1
ATOM 2942 C C . SER A 1 363 ? -16.297 8.797 9.422 1 97.12 363 SER A C 1
ATOM 2944 O O . SER A 1 363 ? -16.594 7.719 8.898 1 97.12 363 SER A O 1
ATOM 2946 N N . PHE A 1 364 ? -15.203 8.914 10.133 1 97.25 364 PHE A N 1
ATOM 2947 C CA . PHE A 1 364 ? -14.281 7.797 10.305 1 97.25 364 PHE A CA 1
ATOM 2948 C C . PHE A 1 364 ? -13.383 8.016 11.516 1 97.25 364 PHE A C 1
ATOM 2950 O O . PHE A 1 364 ? -13.289 9.133 12.039 1 97.25 364 PHE A O 1
ATOM 2957 N N . ASN A 1 365 ? -12.82 6.953 12 1 97.5 365 ASN A N 1
ATOM 2958 C CA . ASN A 1 365 ? -11.742 7.039 12.984 1 97.5 365 ASN A CA 1
ATOM 2959 C C . ASN A 1 365 ? -10.391 7.242 12.312 1 97.5 365 ASN A C 1
ATOM 2961 O O . ASN A 1 365 ? -9.93 6.383 11.555 1 97.5 365 ASN A O 1
ATOM 2965 N N . TRP A 1 366 ? -9.797 8.344 12.547 1 97.94 366 TRP A N 1
ATOM 2966 C CA . TRP A 1 366 ? -8.461 8.602 12.023 1 97.94 366 TRP A CA 1
ATOM 2967 C C . TRP A 1 366 ? -7.398 8.078 12.984 1 97.94 366 TRP A C 1
ATOM 2969 O O . TRP A 1 366 ? -7.301 8.531 14.125 1 97.94 366 TRP A O 1
ATOM 2979 N N . VAL A 1 367 ? -6.609 7.082 12.531 1 97.06 367 VAL A N 1
ATOM 2980 C CA . VAL A 1 367 ? -5.609 6.422 13.359 1 97.06 367 VAL A CA 1
ATOM 2981 C C . VAL A 1 367 ? -4.215 6.914 12.984 1 97.06 367 VAL A C 1
ATOM 2983 O O . VAL A 1 367 ? -3.781 6.754 11.844 1 97.06 367 VAL A O 1
ATOM 2986 N N . GLY A 1 368 ? -3.525 7.531 13.977 1 97.12 368 GLY A N 1
ATOM 2987 C CA . GLY A 1 368 ? -2.197 8.07 13.742 1 97.12 368 GLY A CA 1
ATOM 2988 C C . GLY A 1 368 ? -1.129 7.004 13.609 1 97.12 368 GLY A C 1
ATOM 2989 O O . GLY A 1 368 ? -1.405 5.816 13.797 1 97.12 368 GLY A O 1
ATOM 2990 N N . ILE A 1 369 ? 0.105 7.395 13.289 1 96.38 369 ILE A N 1
ATOM 2991 C CA . ILE A 1 369 ? 1.211 6.473 13.07 1 96.38 369 ILE A CA 1
ATOM 2992 C C . ILE A 1 369 ? 1.551 5.75 14.367 1 96.38 369 ILE A C 1
ATOM 2994 O O . ILE A 1 369 ? 2.08 4.637 14.352 1 96.38 369 ILE A O 1
ATOM 2998 N N . ASP A 1 370 ? 1.205 6.352 15.539 1 96.12 370 ASP A N 1
ATOM 2999 C CA . ASP A 1 370 ? 1.491 5.727 16.828 1 96.12 370 ASP A CA 1
ATOM 3000 C C . ASP A 1 370 ? 0.32 4.859 17.281 1 96.12 370 ASP A C 1
ATOM 3002 O O . ASP A 1 370 ? 0.38 4.246 18.359 1 96.12 370 ASP A O 1
ATOM 3006 N N . GLY A 1 371 ? -0.807 4.91 16.562 1 93.69 371 GLY A N 1
ATOM 3007 C CA . GLY A 1 371 ? -1.966 4.102 16.906 1 93.69 371 GLY A CA 1
ATOM 3008 C C . GLY A 1 371 ? -3.064 4.898 17.578 1 93.69 371 GLY A C 1
ATOM 3009 O O . GLY A 1 371 ? -4.203 4.438 17.688 1 93.69 371 GLY A O 1
ATOM 3010 N N . THR A 1 372 ? -2.783 6.168 17.953 1 96 372 THR A N 1
ATOM 3011 C CA . THR A 1 372 ? -3.793 7.02 18.578 1 96 372 THR A CA 1
ATOM 3012 C C . THR A 1 372 ? -4.891 7.375 17.578 1 96 372 THR A C 1
ATOM 3014 O O . THR A 1 372 ? -4.621 7.543 16.391 1 96 372 THR A O 1
ATOM 3017 N N . GLN A 1 373 ? -6.152 7.551 18.109 1 95.5 373 GLN A N 1
ATOM 3018 C CA . GLN A 1 373 ? -7.277 7.789 17.203 1 95.5 373 GLN A CA 1
ATOM 3019 C C . GLN A 1 373 ? -8.023 9.062 17.594 1 95.5 373 GLN A C 1
ATOM 3021 O O . GLN A 1 373 ? -8.055 9.445 18.75 1 95.5 373 GLN A O 1
ATOM 3026 N N . VAL A 1 374 ? -8.594 9.664 16.594 1 97.5 374 VAL A N 1
ATOM 3027 C CA . VAL A 1 374 ? -9.523 10.781 16.766 1 97.5 374 VAL A CA 1
ATOM 3028 C C . VAL A 1 374 ? -10.734 10.586 15.859 1 97.5 374 VAL A C 1
ATOM 3030 O O . VAL A 1 374 ? -10.617 10.023 14.766 1 97.5 374 VAL A O 1
ATOM 3033 N N . LEU A 1 375 ? -11.938 10.922 16.375 1 98 375 LEU A N 1
ATOM 3034 C CA . LEU A 1 375 ? -13.148 10.867 15.555 1 98 375 LEU A CA 1
ATOM 3035 C C . LEU A 1 375 ? -13.203 12.039 14.578 1 98 375 LEU A C 1
ATOM 3037 O O . LEU A 1 375 ? -13.125 13.195 14.992 1 98 375 LEU A O 1
ATOM 3041 N N . CYS A 1 376 ? -13.328 11.672 13.289 1 97.62 376 CYS A N 1
ATOM 3042 C CA . CYS A 1 376 ? -13.211 12.695 12.25 1 97.62 376 CYS A CA 1
ATOM 3043 C C . CYS A 1 376 ? -14.484 12.773 11.414 1 97.62 376 CYS A C 1
ATOM 3045 O O . CYS A 1 376 ? -15.156 11.766 11.203 1 97.62 376 CYS A O 1
ATOM 3047 N N . HIS A 1 377 ? -14.773 13.969 10.984 1 98 377 HIS A N 1
ATOM 3048 C CA . HIS A 1 377 ? -15.883 14.195 10.07 1 98 377 HIS A CA 1
ATOM 3049 C C . HIS A 1 377 ? -15.477 15.117 8.93 1 98 377 HIS A C 1
ATOM 3051 O O . HIS A 1 377 ? -14.867 16.156 9.156 1 98 377 HIS A O 1
ATOM 3057 N N . MET A 1 378 ? -15.688 14.695 7.785 1 97.25 378 MET A N 1
ATOM 3058 C CA . MET A 1 378 ? -15.656 15.477 6.555 1 97.25 378 MET A CA 1
ATOM 3059 C C . MET A 1 378 ? -17.047 15.602 5.945 1 97.25 378 MET A C 1
ATOM 3061 O O . MET A 1 378 ? -17.578 14.625 5.422 1 97.25 378 MET A O 1
ATOM 3065 N N . THR A 1 379 ? -17.547 16.766 5.895 1 97.62 379 THR A N 1
ATOM 3066 C CA . THR A 1 379 ? -18.953 16.922 5.539 1 97.62 379 THR A CA 1
ATOM 3067 C C . THR A 1 379 ? -19.203 16.469 4.109 1 97.62 379 THR A C 1
ATOM 3069 O O . THR A 1 379 ? -18.406 16.75 3.209 1 97.62 379 THR A O 1
ATOM 3072 N N . PRO A 1 380 ? -20.297 15.742 3.855 1 96.81 380 PRO A N 1
ATOM 3073 C CA . PRO A 1 380 ? -20.656 15.305 2.506 1 96.81 380 PRO A CA 1
ATOM 3074 C C . PRO A 1 380 ? -21.016 16.469 1.58 1 96.81 380 PRO A C 1
ATOM 3076 O O . PRO A 1 380 ? -21.094 16.297 0.363 1 96.81 380 PRO A O 1
ATOM 3079 N N . VAL A 1 381 ? -21.156 17.656 2.176 1 96.88 381 VAL A N 1
ATOM 3080 C CA . VAL A 1 381 ? -21.469 18.828 1.37 1 96.88 381 VAL A CA 1
ATOM 3081 C C . VAL A 1 381 ? -20.25 19.234 0.551 1 96.88 381 VAL A C 1
ATOM 3083 O O . VAL A 1 381 ? -20.359 19.969 -0.433 1 96.88 381 VAL A O 1
ATOM 3086 N N . ASP A 1 382 ? -19.078 18.797 0.953 1 96.25 382 ASP A N 1
ATOM 3087 C CA . ASP A 1 382 ? -17.797 18.953 0.271 1 96.25 382 ASP A CA 1
ATOM 3088 C C . ASP A 1 382 ? -17.344 20.406 0.273 1 96.25 382 ASP A C 1
ATOM 3090 O O . ASP A 1 382 ? -16.812 20.906 -0.724 1 96.25 382 ASP A O 1
ATOM 3094 N N . THR A 1 383 ? -17.734 21.156 1.368 1 95.94 383 THR A N 1
ATOM 3095 C CA . THR A 1 383 ? -17.266 22.531 1.536 1 95.94 383 THR A CA 1
ATOM 3096 C C . THR A 1 383 ? -17.422 22.984 2.984 1 95.94 383 THR A C 1
ATOM 3098 O O . THR A 1 383 ? -18.203 22.391 3.742 1 95.94 383 THR A O 1
ATOM 3101 N N . TYR A 1 384 ? -16.672 23.938 3.377 1 96.31 384 TYR A N 1
ATOM 3102 C CA . TYR A 1 384 ? -16.812 24.578 4.684 1 96.31 384 TYR A CA 1
ATOM 3103 C C . TYR A 1 384 ? -17.375 25.984 4.547 1 96.31 384 TYR A C 1
ATOM 3105 O O . TYR A 1 384 ? -17.359 26.766 5.5 1 96.31 384 TYR A O 1
ATOM 3113 N N . THR A 1 385 ? -17.812 26.297 3.32 1 97.12 385 THR A N 1
ATOM 3114 C CA . THR A 1 385 ? -18.469 27.562 3.025 1 97.12 385 THR A CA 1
ATOM 3115 C C . THR A 1 385 ? -19.812 27.328 2.342 1 97.12 385 THR A C 1
ATOM 3117 O O . THR A 1 385 ? -20.109 27.969 1.328 1 97.12 385 THR A O 1
ATOM 3120 N N . ALA A 1 386 ? -20.562 26.453 2.826 1 97.62 386 ALA A N 1
ATOM 3121 C CA . ALA A 1 386 ? -21.875 26.156 2.25 1 97.62 386 ALA A CA 1
ATOM 3122 C C . ALA A 1 386 ? -22.766 27.391 2.27 1 97.62 386 ALA A C 1
ATOM 3124 O O . ALA A 1 386 ? -22.594 28.266 3.115 1 97.62 386 ALA A O 1
ATOM 3125 N N . GLN A 1 387 ? -23.734 27.438 1.408 1 97 387 GLN A N 1
ATOM 3126 C CA . GLN A 1 387 ? -24.578 28.609 1.26 1 97 387 GLN A CA 1
ATOM 3127 C C . GLN A 1 387 ? -25.969 28.359 1.83 1 97 387 GLN A C 1
ATOM 3129 O O . GLN A 1 387 ? -26.906 29.125 1.579 1 97 387 GLN A O 1
ATOM 3134 N N . ALA A 1 388 ? -26.141 27.203 2.486 1 97.81 388 ALA A N 1
ATOM 3135 C CA . ALA A 1 388 ? -27.391 26.859 3.154 1 97.81 388 ALA A CA 1
ATOM 3136 C C . ALA A 1 388 ? -28.531 26.75 2.152 1 97.81 388 ALA A C 1
ATOM 3138 O O . ALA A 1 388 ? -29.641 27.219 2.42 1 97.81 388 ALA A O 1
ATOM 3139 N N . SER A 1 389 ? -28.297 26.234 1.019 1 97.56 389 SER A N 1
ATOM 3140 C CA . SER A 1 389 ? -29.312 25.984 0 1 97.56 389 SER A CA 1
ATOM 3141 C C . SER A 1 389 ? -29.953 24.609 0.176 1 97.56 389 SER A C 1
ATOM 3143 O O . SER A 1 389 ? -29.453 23.781 0.937 1 97.56 389 SER A O 1
ATOM 3145 N N . VAL A 1 390 ? -31.078 24.391 -0.522 1 97.38 390 VAL A N 1
ATOM 3146 C CA . VAL A 1 390 ? -31.688 23.078 -0.522 1 97.38 390 VAL A CA 1
ATOM 3147 C C . VAL A 1 390 ? -30.719 22.047 -1.104 1 97.38 390 VAL A C 1
ATOM 3149 O O . VAL A 1 390 ? -30.656 20.906 -0.639 1 97.38 390 VAL A O 1
ATOM 3152 N N . GLY A 1 391 ? -30 22.469 -2.109 1 96.56 391 GLY A N 1
ATOM 3153 C CA . GLY A 1 391 ? -28.969 21.609 -2.678 1 96.56 391 GLY A CA 1
ATOM 3154 C C . GLY A 1 391 ? -27.938 21.156 -1.664 1 96.56 391 GLY A C 1
ATOM 3155 O O . GLY A 1 391 ? -27.5 20.016 -1.674 1 96.56 391 GLY A O 1
ATOM 3156 N N . ASP A 1 392 ? -27.469 22.094 -0.833 1 97.69 392 ASP A N 1
ATOM 3157 C CA . ASP A 1 392 ? -26.531 21.781 0.229 1 97.69 392 ASP A CA 1
ATOM 3158 C C . ASP A 1 392 ? -27.109 20.75 1.195 1 97.69 392 ASP A C 1
ATOM 3160 O O . ASP A 1 392 ? -26.406 19.812 1.606 1 97.69 392 ASP A O 1
ATOM 3164 N N . ILE A 1 393 ? -28.328 20.984 1.53 1 96.44 393 ILE A N 1
ATOM 3165 C CA . ILE A 1 393 ? -29 20.109 2.48 1 96.44 393 ILE A CA 1
ATOM 3166 C C . ILE A 1 393 ? -29.125 18.703 1.891 1 96.44 393 ILE A C 1
ATOM 3168 O O . ILE A 1 393 ? -28.828 17.703 2.564 1 96.44 393 ILE A O 1
ATOM 3172 N N . GLN A 1 394 ? -29.5 18.609 0.68 1 94.94 394 GLN A N 1
ATOM 3173 C CA . GLN A 1 394 ? -29.641 17.312 0.01 1 94.94 394 GLN A CA 1
ATOM 3174 C C . GLN A 1 394 ? -28.281 16.609 -0.094 1 94.94 394 GLN A C 1
ATOM 3176 O O . GLN A 1 394 ? -28.203 15.398 0.116 1 94.94 394 GLN A O 1
ATOM 3181 N N . LYS A 1 395 ? -27.312 17.359 -0.404 1 95.5 395 LYS A N 1
ATOM 3182 C CA . LYS A 1 395 ? -25.969 16.797 -0.559 1 95.5 395 LYS A CA 1
ATOM 3183 C C . LYS A 1 395 ? -25.453 16.219 0.758 1 95.5 395 LYS A C 1
ATOM 3185 O O . LYS A 1 395 ? -24.688 15.25 0.762 1 95.5 395 LYS A O 1
ATOM 3190 N N . GLY A 1 396 ? -25.891 16.828 1.853 1 95.75 396 GLY A N 1
ATOM 3191 C CA . GLY A 1 396 ? -25.531 16.312 3.166 1 95.75 396 GLY A CA 1
ATOM 3192 C C . GLY A 1 396 ? -25.891 14.859 3.369 1 95.75 396 GLY A C 1
ATOM 3193 O O . GLY A 1 396 ? -25.25 14.156 4.156 1 95.75 396 GLY A O 1
ATOM 3194 N N . LEU A 1 397 ? -26.812 14.359 2.615 1 93.31 397 LEU A N 1
ATOM 3195 C CA . LEU A 1 397 ? -27.25 12.969 2.732 1 93.31 397 LEU A CA 1
ATOM 3196 C C . LEU A 1 397 ? -26.859 12.18 1.49 1 93.31 397 LEU A C 1
ATOM 3198 O O . LEU A 1 397 ? -26.297 11.086 1.598 1 93.31 397 LEU A O 1
ATOM 3202 N N . THR A 1 398 ? -27.125 12.703 0.289 1 93.25 398 THR A N 1
ATOM 3203 C CA . THR A 1 398 ? -26.969 11.961 -0.958 1 93.25 398 THR A CA 1
ATOM 3204 C C . THR A 1 398 ? -25.5 11.703 -1.252 1 93.25 398 THR A C 1
ATOM 3206 O O . THR A 1 398 ? -25.156 10.727 -1.926 1 93.25 398 THR A O 1
ATOM 3209 N N . ASN A 1 399 ? -24.625 12.539 -0.765 1 95.62 399 ASN A N 1
ATOM 3210 C CA . ASN A 1 399 ? -23.188 12.398 -1.002 1 95.62 399 ASN A CA 1
ATOM 3211 C C . ASN A 1 399 ? -22.484 11.805 0.209 1 95.62 399 ASN A C 1
ATOM 3213 O O . ASN A 1 399 ? -21.25 11.766 0.252 1 95.62 399 ASN A O 1
ATOM 3217 N N . HIS A 1 400 ? -23.281 11.406 1.204 1 95.69 400 HIS A N 1
ATOM 3218 C CA . HIS A 1 400 ? -22.703 10.82 2.406 1 95.69 400 HIS A CA 1
ATOM 3219 C C . HIS A 1 400 ? -22.078 9.461 2.107 1 95.69 400 HIS A C 1
ATOM 3221 O O . HIS A 1 400 ? -22.719 8.602 1.497 1 95.69 400 HIS A O 1
ATOM 3227 N N . LYS A 1 401 ? -20.906 9.211 2.543 1 93.81 401 LYS A N 1
ATOM 3228 C CA . LYS A 1 401 ? -20.172 8.023 2.135 1 93.81 401 LYS A CA 1
ATOM 3229 C C . LYS A 1 401 ? -20.328 6.895 3.152 1 93.81 401 LYS A C 1
ATOM 3231 O O . LYS A 1 401 ? -19.938 5.754 2.889 1 93.81 401 LYS A O 1
ATOM 3236 N N . ASN A 1 402 ? -20.906 7.176 4.348 1 90 402 ASN A N 1
ATOM 3237 C CA . ASN A 1 402 ? -21.078 6.184 5.402 1 90 402 ASN A CA 1
ATOM 3238 C C . ASN A 1 402 ? -22.516 6.117 5.895 1 90 402 ASN A C 1
ATOM 3240 O O . ASN A 1 402 ? -22.766 6.121 7.102 1 90 402 ASN A O 1
ATOM 3244 N N . LEU A 1 403 ? -23.438 6.02 5.043 1 89.06 403 LEU A N 1
ATOM 3245 C CA . LEU A 1 403 ? -24.844 6.047 5.461 1 89.06 403 LEU A CA 1
ATOM 3246 C C . LEU A 1 403 ? -25.188 4.812 6.285 1 89.06 403 LEU A C 1
ATOM 3248 O O . LEU A 1 403 ? -26.094 4.852 7.121 1 89.06 403 LEU A O 1
ATOM 3252 N N . GLU A 1 404 ? -24.484 3.773 6.02 1 87.31 404 GLU A N 1
ATOM 3253 C CA . GLU A 1 404 ? -24.734 2.527 6.734 1 87.31 404 GLU A CA 1
ATOM 3254 C C . GLU A 1 404 ? -24.328 2.637 8.203 1 87.31 404 GLU A C 1
ATOM 3256 O O . GLU A 1 404 ? -24.891 1.963 9.062 1 87.31 404 GLU A O 1
ATOM 3261 N N . SER A 1 405 ? -23.375 3.57 8.477 1 89.88 405 SER A N 1
ATOM 3262 C CA . SER A 1 405 ? -22.844 3.734 9.828 1 89.88 405 SER A CA 1
ATOM 3263 C C . SER A 1 405 ? -23.531 4.895 10.547 1 89.88 405 SER A C 1
ATOM 3265 O O . SER A 1 405 ? -23.75 4.84 11.758 1 89.88 405 SER A O 1
ATOM 3267 N N . SER A 1 406 ? -23.688 5.945 9.82 1 90.12 406 SER A N 1
ATOM 3268 C CA . SER A 1 406 ? -24.328 7.152 10.312 1 90.12 406 SER A CA 1
ATOM 3269 C C . SER A 1 406 ? -24.953 7.957 9.172 1 90.12 406 SER A C 1
ATOM 3271 O O . SER A 1 406 ? -24.375 8.055 8.094 1 90.12 406 SER A O 1
ATOM 3273 N N . ASP A 1 407 ? -26.094 8.453 9.508 1 90.38 407 ASP A N 1
ATOM 3274 C CA . ASP A 1 407 ? -26.734 9.242 8.469 1 90.38 407 ASP A CA 1
ATOM 3275 C C . ASP A 1 407 ? -26.766 10.727 8.844 1 90.38 407 ASP A C 1
ATOM 3277 O O . ASP A 1 407 ? -27.625 11.469 8.375 1 90.38 407 ASP A O 1
ATOM 3281 N N . THR A 1 408 ? -25.922 11.172 9.789 1 93.44 408 THR A N 1
ATOM 3282 C CA . THR A 1 408 ? -25.906 12.562 10.211 1 93.44 408 THR A CA 1
ATOM 3283 C C . THR A 1 408 ? -24.734 13.305 9.578 1 93.44 408 THR A C 1
ATOM 3285 O O . THR A 1 408 ? -23.656 12.727 9.383 1 93.44 408 THR A O 1
ATOM 3288 N N . SER A 1 409 ? -24.953 14.609 9.258 1 96 409 SER A N 1
ATOM 3289 C CA . SER A 1 409 ? -23.906 15.414 8.633 1 96 409 SER A CA 1
ATOM 3290 C C . SER A 1 409 ? -23.922 16.844 9.18 1 96 409 SER A C 1
ATOM 3292 O O . SER A 1 409 ? -24.969 17.359 9.586 1 96 409 SER A O 1
ATOM 3294 N N . LEU A 1 410 ? -22.781 17.344 9.211 1 97 410 LEU A N 1
ATOM 3295 C CA . LEU A 1 410 ? -22.609 18.75 9.578 1 97 410 LEU A CA 1
ATOM 3296 C C . LEU A 1 410 ? -22.703 19.656 8.352 1 97 410 LEU A C 1
ATOM 3298 O O . LEU A 1 410 ? -22.062 19.391 7.336 1 97 410 LEU A O 1
ATOM 3302 N N . LEU A 1 411 ? -23.625 20.625 8.422 1 98 411 LEU A N 1
ATOM 3303 C CA . LEU A 1 411 ? -23.656 21.703 7.434 1 98 411 LEU A CA 1
ATOM 3304 C C . LEU A 1 411 ? -22.875 22.922 7.934 1 98 411 LEU A C 1
ATOM 3306 O O . LEU A 1 411 ? -23.375 23.672 8.773 1 98 411 LEU A O 1
ATOM 3310 N N . VAL A 1 412 ? -21.656 23.062 7.445 1 98.12 412 VAL A N 1
ATOM 3311 C CA . VAL A 1 412 ? -20.844 24.219 7.777 1 98.12 412 VAL A CA 1
ATOM 3312 C C . VAL A 1 412 ? -21.094 25.328 6.75 1 98.12 412 VAL A C 1
ATOM 3314 O O . VAL A 1 412 ? -20.578 25.266 5.629 1 98.12 412 VAL A O 1
ATOM 3317 N N . PHE A 1 413 ? -21.875 26.344 7.184 1 98.19 413 PHE A N 1
ATOM 3318 C CA . PHE A 1 413 ? -22.312 27.281 6.168 1 98.19 413 PHE A CA 1
ATOM 3319 C C . PHE A 1 413 ? -21.875 28.703 6.512 1 98.19 413 PHE A C 1
ATOM 3321 O O . PHE A 1 413 ? -21.672 29.016 7.684 1 98.19 413 PHE A O 1
ATOM 3328 N N . GLY A 1 414 ? -21.75 29.516 5.551 1 97.94 414 GLY A N 1
ATOM 3329 C CA . GLY A 1 414 ? -21.297 30.906 5.625 1 97.94 414 GLY A CA 1
ATOM 3330 C C . GLY A 1 414 ? -20.203 31.234 4.637 1 97.94 414 GLY A C 1
ATOM 3331 O O . GLY A 1 414 ? -19.375 30.375 4.316 1 97.94 414 GLY A O 1
ATOM 3332 N N . ASN A 1 415 ? -20.234 32.469 4.203 1 96.06 415 ASN A N 1
ATOM 3333 C CA . ASN A 1 415 ? -19.125 32.906 3.367 1 96.06 415 ASN A CA 1
ATOM 3334 C C . ASN A 1 415 ? -17.797 32.781 4.098 1 96.06 415 ASN A C 1
ATOM 3336 O O . ASN A 1 415 ? -17.734 32.938 5.32 1 96.06 415 ASN A O 1
ATOM 3340 N N . GLY A 1 416 ? -16.797 32.5 3.309 1 93.12 416 GLY A N 1
ATOM 3341 C CA . GLY A 1 416 ? -15.516 32.312 3.969 1 93.12 416 GLY A CA 1
ATOM 3342 C C . GLY A 1 416 ? -14.328 32.625 3.072 1 93.12 416 GLY A C 1
ATOM 3343 O O . GLY A 1 416 ? -14.484 33.219 2.016 1 93.12 416 GLY A O 1
ATOM 3344 N N . ASP A 1 417 ? -13.172 32.188 3.531 1 89.62 417 ASP A N 1
ATOM 3345 C CA . ASP A 1 417 ? -11.852 32.469 2.971 1 89.62 417 ASP A CA 1
ATOM 3346 C C . ASP A 1 417 ? -11.477 33.938 3.172 1 89.62 417 ASP A C 1
ATOM 3348 O O . ASP A 1 417 ? -10.477 34.25 3.832 1 89.62 417 ASP A O 1
ATOM 3352 N N . GLY A 1 418 ? -12.383 34.781 2.719 1 90.75 418 GLY A N 1
ATOM 3353 C CA . GLY A 1 418 ? -12.18 36.219 2.898 1 90.75 418 GLY A CA 1
ATOM 3354 C C . GLY A 1 418 ? -13 36.781 4.035 1 90.75 418 GLY A C 1
ATOM 3355 O O . GLY A 1 418 ? -12.859 37.969 4.367 1 90.75 418 GLY A O 1
ATOM 3356 N N . GLY A 1 419 ? -13.852 36.031 4.613 1 92 419 GLY A N 1
ATOM 3357 C CA . GLY A 1 419 ? -14.695 36.469 5.707 1 92 419 GLY A CA 1
ATOM 3358 C C . GLY A 1 419 ? -16.156 36.594 5.324 1 92 419 GLY A C 1
ATOM 3359 O O . GLY A 1 419 ? -16.641 35.875 4.441 1 92 419 GLY A O 1
ATOM 3360 N N . GLY A 1 420 ? -16.875 37.344 6.113 1 91.94 420 GLY A N 1
ATOM 3361 C CA . GLY A 1 420 ? -18.297 37.562 5.875 1 91.94 420 GLY A CA 1
ATOM 3362 C C . GLY A 1 420 ? -19.203 36.688 6.703 1 91.94 420 GLY A C 1
ATOM 3363 O O . GLY A 1 420 ? -20.094 37.156 7.395 1 91.94 420 GLY A O 1
ATOM 3364 N N . GLY A 1 421 ? -18.969 35.344 6.566 1 96.31 421 GLY A N 1
ATOM 3365 C CA . GLY A 1 421 ? -19.766 34.375 7.328 1 96.31 421 GLY A CA 1
ATOM 3366 C C . GLY A 1 421 ? -21.203 34.281 6.828 1 96.31 421 GLY A C 1
ATOM 3367 O O . GLY A 1 421 ? -21.5 34.656 5.688 1 96.31 421 GLY A O 1
ATOM 3368 N N . PRO A 1 422 ? -22.078 33.812 7.676 1 97.5 422 PRO A N 1
ATOM 3369 C CA . PRO A 1 422 ? -23.484 33.656 7.312 1 97.5 422 PRO A CA 1
ATOM 3370 C C . PRO A 1 422 ? -24.188 35 7.082 1 97.5 422 PRO A C 1
ATOM 3372 O O . PRO A 1 422 ? -23.844 36 7.734 1 97.5 422 PRO A O 1
ATOM 3375 N N . LEU A 1 423 ? -25.094 35.031 6.207 1 96.56 423 LEU A N 1
ATOM 3376 C CA . LEU A 1 423 ? -25.984 36.156 5.957 1 96.56 423 LEU A CA 1
ATOM 3377 C C . LEU A 1 423 ? -27.391 35.844 6.469 1 96.56 423 LEU A C 1
ATOM 3379 O O . LEU A 1 423 ? -27.75 34.688 6.699 1 96.56 423 LEU A O 1
ATOM 3383 N N . ALA A 1 424 ? -28.188 36.938 6.629 1 95.94 424 ALA A N 1
ATOM 3384 C CA . ALA A 1 424 ? -29.578 36.781 7.074 1 95.94 424 ALA A CA 1
ATOM 3385 C C . ALA A 1 424 ? -30.359 35.844 6.141 1 95.94 424 ALA A C 1
ATOM 3387 O O . ALA A 1 424 ? -31.156 35.031 6.59 1 95.94 424 ALA A O 1
ATOM 3388 N N . LYS A 1 425 ? -30.094 35.969 4.848 1 95.81 425 LYS A N 1
ATOM 3389 C CA . LYS A 1 425 ? -30.844 35.156 3.871 1 95.81 425 LYS A CA 1
ATOM 3390 C C . LYS A 1 425 ? -30.594 33.688 4.062 1 95.81 425 LYS A C 1
ATOM 3392 O O . LYS A 1 425 ? -31.469 32.844 3.787 1 95.81 425 LYS A O 1
ATOM 3397 N N . MET A 1 426 ? -29.391 33.312 4.477 1 97.81 426 MET A N 1
ATOM 3398 C CA . MET A 1 426 ? -29.062 31.922 4.715 1 97.81 426 MET A CA 1
ATOM 3399 C C . MET A 1 426 ? -29.875 31.359 5.879 1 97.81 426 MET A C 1
ATOM 3401 O O . MET A 1 426 ? -30.422 30.266 5.789 1 97.81 426 MET A O 1
ATOM 3405 N N . LEU A 1 427 ? -29.984 32.125 6.961 1 97.81 427 LEU A N 1
ATOM 3406 C CA . LEU A 1 427 ? -30.75 31.719 8.133 1 97.81 427 LEU A CA 1
ATOM 3407 C C . LEU A 1 427 ? -32.25 31.672 7.805 1 97.81 427 LEU A C 1
ATOM 3409 O O . LEU A 1 427 ? -32.938 30.766 8.25 1 97.81 427 LEU A O 1
ATOM 3413 N N . GLU A 1 428 ? -32.719 32.656 7.027 1 97.19 428 GLU A N 1
ATOM 3414 C CA . GLU A 1 428 ? -34.094 32.688 6.562 1 97.19 428 GLU A CA 1
ATOM 3415 C C . GLU A 1 428 ? -34.406 31.453 5.711 1 97.19 428 GLU A C 1
ATOM 3417 O O . GLU A 1 428 ? -35.5 30.875 5.805 1 97.19 428 GLU A O 1
ATOM 3422 N N . ASN A 1 429 ? -33.5 31.109 4.887 1 97.94 429 ASN A N 1
ATOM 3423 C CA . ASN A 1 429 ? -33.688 29.938 4.031 1 97.94 429 ASN A CA 1
ATOM 3424 C C . ASN A 1 429 ? -33.75 28.656 4.844 1 97.94 429 ASN A C 1
ATOM 3426 O O . ASN A 1 429 ? -34.562 27.781 4.559 1 97.94 429 ASN A O 1
ATOM 3430 N N . LEU A 1 430 ? -32.875 28.516 5.824 1 97.81 430 LEU A N 1
ATOM 3431 C CA . LEU A 1 430 ? -32.875 27.312 6.664 1 97.81 430 LEU A CA 1
ATOM 3432 C C . LEU A 1 430 ? -34.188 27.156 7.41 1 97.81 430 LEU A C 1
ATOM 3434 O O . LEU A 1 430 ? -34.688 26.047 7.586 1 97.81 430 LEU A O 1
ATOM 3438 N N . ARG A 1 431 ? -34.812 28.266 7.875 1 97.06 431 ARG A N 1
ATOM 3439 C CA . ARG A 1 431 ? -36.125 28.219 8.508 1 97.06 431 ARG A CA 1
ATOM 3440 C C . ARG A 1 431 ? -37.188 27.672 7.547 1 97.06 431 ARG A C 1
ATOM 3442 O O . ARG A 1 431 ? -38 26.844 7.926 1 97.06 431 ARG A O 1
ATOM 3449 N N . ARG A 1 432 ? -37.156 28.172 6.301 1 97.31 432 ARG A N 1
ATOM 3450 C CA . ARG A 1 432 ? -38.125 27.75 5.293 1 97.31 432 ARG A CA 1
ATOM 3451 C C . ARG A 1 432 ? -37.938 26.281 4.941 1 97.31 432 ARG A C 1
ATOM 3453 O O . ARG A 1 432 ? -38.938 25.562 4.75 1 97.31 432 ARG A O 1
ATOM 3460 N N . ILE A 1 433 ? -36.688 25.859 4.816 1 96.69 433 ILE A N 1
ATOM 3461 C CA . ILE A 1 433 ? -36.406 24.453 4.508 1 96.69 433 ILE A CA 1
ATOM 3462 C C . ILE A 1 433 ? -36.906 23.562 5.629 1 96.69 433 ILE A C 1
ATOM 3464 O O . ILE A 1 433 ? -37.531 22.531 5.367 1 96.69 433 ILE A O 1
ATOM 3468 N N . ARG A 1 434 ? -36.688 23.953 6.855 1 95.69 434 ARG A N 1
ATOM 3469 C CA . ARG A 1 434 ? -37.188 23.188 7.996 1 95.69 434 ARG A CA 1
ATOM 3470 C C . ARG A 1 434 ? -38.719 23.188 8.023 1 95.69 434 ARG A C 1
ATOM 3472 O O . ARG A 1 434 ? -39.344 22.172 8.305 1 95.69 434 ARG A O 1
ATOM 3479 N N . ALA A 1 435 ? -39.281 24.328 7.809 1 95.25 435 ALA A N 1
ATOM 3480 C CA . ALA A 1 435 ? -40.75 24.438 7.758 1 95.25 435 ALA A CA 1
ATOM 3481 C C . ALA A 1 435 ? -41.312 23.453 6.746 1 95.25 435 ALA A C 1
ATOM 3483 O O . ALA A 1 435 ? -42.344 22.797 7.016 1 95.25 435 ALA A O 1
ATOM 3484 N N . THR A 1 436 ? -40.688 23.438 5.578 1 95.12 436 THR A N 1
ATOM 3485 C CA . THR A 1 436 ? -41.125 22.5 4.539 1 95.12 436 THR A CA 1
ATOM 3486 C C . THR A 1 436 ? -41 21.062 5.027 1 95.12 436 THR A C 1
ATOM 3488 O O . THR A 1 436 ? -41.938 20.25 4.82 1 95.12 436 THR A O 1
ATOM 3491 N N . ASN A 1 437 ? -39.906 20.75 5.621 1 92.44 437 ASN A N 1
ATOM 3492 C CA . ASN A 1 437 ? -39.656 19.406 6.113 1 92.44 437 ASN A CA 1
ATOM 3493 C C . ASN A 1 437 ? -40.688 19 7.172 1 92.44 437 ASN A C 1
ATOM 3495 O O . ASN A 1 437 ? -41.031 17.812 7.277 1 92.44 437 ASN A O 1
ATOM 3499 N N . ASN A 1 438 ? -41.094 19.906 7.938 1 91.19 438 ASN A N 1
ATOM 3500 C CA . ASN A 1 438 ? -42.094 19.625 8.969 1 91.19 438 ASN A CA 1
ATOM 3501 C C . ASN A 1 438 ? -43.406 19.141 8.359 1 91.19 438 ASN A C 1
ATOM 3503 O O . ASN A 1 438 ? -44.25 18.547 9.062 1 91.19 438 ASN A O 1
ATOM 3507 N N . HIS A 1 439 ? -43.562 19.281 7.004 1 88.44 439 HIS A N 1
ATOM 3508 C CA . HIS A 1 439 ? -44.781 18.891 6.34 1 88.44 439 HIS A CA 1
ATOM 3509 C C . HIS A 1 439 ? -44.531 17.906 5.215 1 88.44 439 HIS A C 1
ATOM 3511 O O . HIS A 1 439 ? -45.469 17.422 4.574 1 88.44 439 HIS A O 1
ATOM 3517 N N . SER A 1 440 ? -43.312 17.734 4.969 1 88.12 440 SER A N 1
ATOM 3518 C CA . SER A 1 440 ? -42.938 16.812 3.916 1 88.12 440 SER A CA 1
ATOM 3519 C C . SER A 1 440 ? -41.656 16.031 4.289 1 88.12 440 SER A C 1
ATOM 3521 O O . SER A 1 440 ? -40.75 16.594 4.906 1 88.12 440 SER A O 1
ATOM 3523 N N . ARG A 1 441 ? -41.562 14.797 3.721 1 84.88 441 ARG A N 1
ATOM 3524 C CA . ARG A 1 441 ? -40.406 13.969 4.035 1 84.88 441 ARG A CA 1
ATOM 3525 C C . ARG A 1 441 ? -39.438 13.883 2.846 1 84.88 441 ARG A C 1
ATOM 3527 O O . ARG A 1 441 ? -38.469 13.141 2.883 1 84.88 441 ARG A O 1
ATOM 3534 N N . ASP A 1 442 ? -39.688 14.711 1.891 1 90.06 442 ASP A N 1
ATOM 3535 C CA . ASP A 1 442 ? -38.875 14.672 0.688 1 90.06 442 ASP A CA 1
ATOM 3536 C C . ASP A 1 442 ? -37.531 15.398 0.905 1 90.06 442 ASP A C 1
ATOM 3538 O O . ASP A 1 442 ? -36.594 15.266 0.103 1 90.06 442 ASP A O 1
ATOM 3542 N N . LEU A 1 443 ? -37.375 16.141 2.018 1 90.94 443 LEU A N 1
ATOM 3543 C CA . LEU A 1 443 ? -36.125 16.797 2.416 1 90.94 443 LEU A CA 1
ATOM 3544 C C . LEU A 1 443 ? -35.656 16.297 3.77 1 90.94 443 LEU A C 1
ATOM 3546 O O . LEU A 1 443 ? -36.469 16.016 4.656 1 90.94 443 LEU A O 1
ATOM 3550 N N . PRO A 1 444 ? -34.375 16.141 3.859 1 91.44 444 PRO A N 1
ATOM 3551 C CA . PRO A 1 444 ? -33.906 15.742 5.188 1 91.44 444 PRO A CA 1
ATOM 3552 C C . PRO A 1 444 ? -34.125 16.812 6.246 1 91.44 444 PRO A C 1
ATOM 3554 O O . PRO A 1 444 ? -34.031 18.016 5.953 1 91.44 444 PRO A O 1
ATOM 3557 N N . PRO A 1 445 ? -34.438 16.406 7.395 1 92.31 445 PRO A N 1
ATOM 3558 C CA . PRO A 1 445 ? -34.656 17.391 8.469 1 92.31 445 PRO A CA 1
ATOM 3559 C C . PRO A 1 445 ? -33.375 18.094 8.875 1 92.31 445 PRO A C 1
ATOM 3561 O O . PRO A 1 445 ? -32.344 17.453 9.047 1 92.31 445 PRO A O 1
ATOM 3564 N N . ILE A 1 446 ? -33.438 19.391 9.016 1 94.25 446 ILE A N 1
ATOM 3565 C CA . ILE A 1 446 ? -32.281 20.203 9.453 1 94.25 446 ILE A CA 1
ATOM 3566 C C . ILE A 1 446 ? -32.562 20.75 10.852 1 94.25 446 ILE A C 1
ATOM 3568 O O . ILE A 1 446 ? -33.719 21.047 11.195 1 94.25 446 ILE A O 1
ATOM 3572 N N . ASN A 1 447 ? -31.609 20.797 11.633 1 93.75 447 ASN A N 1
ATOM 3573 C CA . ASN A 1 447 ? -31.719 21.422 12.945 1 93.75 447 ASN A CA 1
ATOM 3574 C C . ASN A 1 447 ? -30.641 22.469 13.156 1 93.75 447 ASN A C 1
ATOM 3576 O O . ASN A 1 447 ? -29.547 22.375 12.594 1 93.75 447 ASN A O 1
ATOM 3580 N N . MET A 1 448 ? -30.922 23.516 13.898 1 95.44 448 MET A N 1
ATOM 3581 C CA . MET A 1 448 ? -30.031 24.594 14.336 1 95.44 448 MET A CA 1
ATOM 3582 C C . MET A 1 448 ? -30.016 24.703 15.852 1 95.44 448 MET A C 1
ATOM 3584 O O . MET A 1 448 ? -30.859 24.125 16.531 1 95.44 448 MET A O 1
ATOM 3588 N N . GLY A 1 449 ? -29 25.328 16.375 1 93.81 449 GLY A N 1
ATOM 3589 C CA . GLY A 1 449 ? -28.984 25.609 17.797 1 93.81 449 GLY A CA 1
ATOM 3590 C C . GLY A 1 449 ? -28.031 24.703 18.578 1 93.81 449 GLY A C 1
ATOM 3591 O O . GLY A 1 449 ? -28.016 24.719 19.812 1 93.81 449 GLY A O 1
ATOM 3592 N N . HIS A 1 450 ? -27.219 24.016 17.859 1 93.19 450 HIS A N 1
ATOM 3593 C CA . HIS A 1 450 ? -26.266 23.109 18.5 1 93.19 450 HIS A CA 1
ATOM 3594 C C . HIS A 1 450 ? -24.828 23.484 18.156 1 93.19 450 HIS A C 1
ATOM 3596 O O . HIS A 1 450 ? -24.594 24.203 17.188 1 93.19 450 HIS A O 1
ATOM 3602 N N . SER A 1 451 ? -23.938 22.969 19.016 1 95.12 451 SER A N 1
ATOM 3603 C CA . SER A 1 451 ? -22.516 23.219 18.781 1 95.12 451 SER A CA 1
ATOM 3604 C C . SER A 1 451 ? -21.875 22.094 17.984 1 95.12 451 SER A C 1
ATOM 3606 O O . SER A 1 451 ? -22.453 21.016 17.844 1 95.12 451 SER A O 1
ATOM 3608 N N . VAL A 1 452 ? -20.719 22.359 17.5 1 96.44 452 VAL A N 1
ATOM 3609 C CA . VAL A 1 452 ? -19.922 21.344 16.812 1 96.44 452 VAL A CA 1
ATOM 3610 C C . VAL A 1 452 ? -19.625 20.188 17.75 1 96.44 452 VAL A C 1
ATOM 3612 O O . VAL A 1 452 ? -19.672 19.031 17.344 1 96.44 452 VAL A O 1
ATOM 3615 N N . ASP A 1 453 ? -19.281 20.516 18.969 1 96.62 453 ASP A N 1
ATOM 3616 C CA . ASP A 1 453 ? -18.953 19.484 19.953 1 96.62 453 ASP A CA 1
ATOM 3617 C C . ASP A 1 453 ? -20.156 18.562 20.203 1 96.62 453 ASP A C 1
ATOM 3619 O O . ASP A 1 453 ? -19.984 17.344 20.312 1 96.62 453 ASP A O 1
ATOM 3623 N N . GLU A 1 454 ? -21.312 19.172 20.234 1 96 454 GLU A N 1
ATOM 3624 C CA . GLU A 1 454 ? -22.516 18.375 20.422 1 96 454 GLU A CA 1
ATOM 3625 C C . GLU A 1 454 ? -22.75 17.438 19.234 1 96 454 GLU A C 1
ATOM 3627 O O . GLU A 1 454 ? -23.25 16.328 19.391 1 96 454 GLU A O 1
ATOM 3632 N N . PHE A 1 455 ? -22.547 17.906 18.094 1 95.81 455 PHE A N 1
ATOM 3633 C CA . PHE A 1 455 ? -22.641 17.078 16.906 1 95.81 455 PHE A CA 1
ATOM 3634 C C . PHE A 1 455 ? -21.781 15.828 17.047 1 95.81 455 PHE A C 1
ATOM 3636 O O . PHE A 1 455 ? -22.234 14.711 16.797 1 95.81 455 PHE A O 1
ATOM 3643 N N . PHE A 1 456 ? -20.484 16.031 17.391 1 97.69 456 PHE A N 1
ATOM 3644 C CA . PHE A 1 456 ? -19.547 14.922 17.516 1 97.69 456 PHE A CA 1
ATOM 3645 C C . PHE A 1 456 ? -19.953 13.992 18.641 1 97.69 456 PHE A C 1
ATOM 3647 O O . PHE A 1 456 ? -19.75 12.781 18.562 1 97.69 456 PHE A O 1
ATOM 3654 N N . GLU A 1 457 ? -20.422 14.562 19.719 1 96.12 457 GLU A N 1
ATOM 3655 C CA . GLU A 1 457 ? -20.938 13.734 20.812 1 96.12 457 GLU A CA 1
ATOM 3656 C C . GLU A 1 457 ? -22.062 12.82 20.312 1 96.12 457 GLU A C 1
ATOM 3658 O O . GLU A 1 457 ? -22.094 11.633 20.656 1 96.12 457 GLU A O 1
ATOM 3663 N N . HIS A 1 458 ? -22.906 13.391 19.547 1 94.56 458 HIS A N 1
ATOM 3664 C CA . HIS A 1 458 ? -23.984 12.609 18.969 1 94.56 458 HIS A CA 1
ATOM 3665 C C . HIS A 1 458 ? -23.438 11.516 18.047 1 94.56 458 HIS A C 1
ATOM 3667 O O . HIS A 1 458 ? -23.906 10.375 18.094 1 94.56 458 HIS A O 1
ATOM 3673 N N . LEU A 1 459 ? -22.547 11.906 17.156 1 95.19 459 LEU A N 1
ATOM 3674 C CA . LEU A 1 459 ? -21.922 10.945 16.25 1 95.19 459 LEU A CA 1
ATOM 3675 C C . LEU A 1 459 ? -21.281 9.797 17.031 1 95.19 459 LEU A C 1
ATOM 3677 O O . LEU A 1 459 ? -21.438 8.633 16.656 1 95.19 459 LEU A O 1
ATOM 3681 N N . MET A 1 460 ? -20.578 10.125 18.047 1 95.5 460 MET A N 1
ATOM 3682 C CA . MET A 1 460 ? -19.938 9.133 18.891 1 95.5 460 MET A CA 1
ATOM 3683 C C . MET A 1 460 ? -20.969 8.18 19.5 1 95.5 460 MET A C 1
ATOM 3685 O O . MET A 1 460 ? -20.797 6.965 19.453 1 95.5 460 MET A O 1
ATOM 3689 N N . GLU A 1 461 ? -22 8.734 20.016 1 94.12 461 GLU A N 1
ATOM 3690 C CA . GLU A 1 461 ? -23.047 7.945 20.672 1 94.12 461 GLU A CA 1
ATOM 3691 C C . GLU A 1 461 ? -23.781 7.07 19.672 1 94.12 461 GLU A C 1
ATOM 3693 O O . GLU A 1 461 ? -24 5.883 19.922 1 94.12 461 GLU A O 1
ATOM 3698 N N . SER A 1 462 ? -24.078 7.621 18.562 1 92.88 462 SER A N 1
ATOM 3699 C CA . SER A 1 462 ? -24.906 6.922 17.578 1 92.88 462 SER A CA 1
ATOM 3700 C C . SER A 1 462 ? -24.094 5.855 16.844 1 92.88 462 SER A C 1
ATOM 3702 O O . SER A 1 462 ? -24.672 4.977 16.203 1 92.88 462 SER A O 1
ATOM 3704 N N . THR A 1 463 ? -22.859 5.875 16.922 1 94.44 463 THR A N 1
ATOM 3705 C CA . THR A 1 463 ? -22.031 4.902 16.219 1 94.44 463 THR A CA 1
ATOM 3706 C C . THR A 1 463 ? -21.312 3.988 17.219 1 94.44 463 THR A C 1
ATOM 3708 O O . THR A 1 463 ? -20.25 3.449 16.922 1 94.44 463 THR A O 1
ATOM 3711 N N . ALA A 1 464 ? -21.875 3.852 18.375 1 93.44 464 ALA A N 1
ATOM 3712 C CA . ALA A 1 464 ? -21.312 2.988 19.422 1 93.44 464 ALA A CA 1
ATOM 3713 C C . ALA A 1 464 ? -19.859 3.346 19.719 1 93.44 464 ALA A C 1
ATOM 3715 O O . ALA A 1 464 ? -18.984 2.488 19.641 1 93.44 464 ALA A O 1
ATOM 3716 N N . ALA A 1 465 ? -19.672 4.691 20.031 1 92.12 465 ALA A N 1
ATOM 3717 C CA . ALA A 1 465 ? -18.375 5.246 20.375 1 92.12 465 ALA A CA 1
ATOM 3718 C C . ALA A 1 465 ? -17.375 5.074 19.219 1 92.12 465 ALA A C 1
ATOM 3720 O O . ALA A 1 465 ? -16.203 4.785 19.453 1 92.12 465 ALA A O 1
ATOM 3721 N N . GLY A 1 466 ? -17.891 5.109 18 1 92.5 466 GLY A N 1
ATOM 3722 C CA . GLY A 1 466 ? -17.062 5.066 16.812 1 92.5 466 GLY A CA 1
ATOM 3723 C C . GLY A 1 466 ? -16.844 3.662 16.281 1 92.5 466 GLY A C 1
ATOM 3724 O O . GLY A 1 466 ? -16.266 3.477 15.211 1 92.5 466 GLY A O 1
ATOM 3725 N N . LYS A 1 467 ? -17.297 2.629 16.828 1 90.69 467 LYS A N 1
ATOM 3726 C CA . LYS A 1 467 ? -17.031 1.241 16.469 1 90.69 467 LYS A CA 1
ATOM 3727 C C . LYS A 1 467 ? -17.641 0.905 15.109 1 90.69 467 LYS A C 1
ATOM 3729 O O . LYS A 1 467 ? -17.109 0.061 14.375 1 90.69 467 LYS A O 1
ATOM 3734 N N . LYS A 1 468 ? -18.688 1.525 14.797 1 92.5 468 LYS A N 1
ATOM 3735 C CA . LYS A 1 468 ? -19.391 1.24 13.547 1 92.5 468 LYS A CA 1
ATOM 3736 C C . LYS A 1 468 ? -18.734 1.975 12.375 1 92.5 468 LYS A C 1
ATOM 3738 O O . LYS A 1 468 ? -19.047 1.699 11.211 1 92.5 468 LYS A O 1
ATOM 3743 N N . LEU A 1 469 ? -17.812 2.854 12.641 1 94.56 469 LEU A N 1
ATOM 3744 C CA . LEU A 1 469 ? -17.203 3.676 11.602 1 94.56 469 LEU A CA 1
ATOM 3745 C C . LEU A 1 469 ? -15.953 3.012 11.047 1 94.56 469 LEU A C 1
ATOM 3747 O O . LEU A 1 469 ? -15.289 2.244 11.742 1 94.56 469 LEU A O 1
ATOM 3751 N N . PRO A 1 470 ? -15.641 3.273 9.82 1 93.94 470 PRO A N 1
ATOM 3752 C CA . PRO A 1 470 ? -14.375 2.785 9.273 1 93.94 470 PRO A CA 1
ATOM 3753 C C . PRO A 1 470 ? -13.164 3.48 9.883 1 93.94 470 PRO A C 1
ATOM 3755 O O . PRO A 1 470 ? -13.297 4.547 10.492 1 93.94 470 PRO A O 1
ATOM 3758 N N . ASN A 1 471 ? -11.992 2.83 9.758 1 95.38 471 ASN A N 1
ATOM 3759 C CA . ASN A 1 471 ? -10.719 3.393 10.195 1 95.38 471 ASN A CA 1
ATOM 3760 C C . ASN A 1 471 ? -9.852 3.818 9.008 1 95.38 471 ASN A C 1
ATOM 3762 O O . ASN A 1 471 ? -9.836 3.15 7.977 1 95.38 471 ASN A O 1
ATOM 3766 N N . TRP A 1 472 ? -9.227 4.906 9.102 1 97.25 472 TRP A N 1
ATOM 3767 C CA . TRP A 1 472 ? -8.164 5.301 8.18 1 97.25 472 TRP A CA 1
ATOM 3768 C C . TRP A 1 472 ? -6.832 5.445 8.914 1 97.25 472 TRP A C 1
ATOM 3770 O O . TRP A 1 472 ? -6.707 6.254 9.828 1 97.25 472 TRP A O 1
ATOM 3780 N N . HIS A 1 473 ? -5.836 4.676 8.516 1 96.44 473 HIS A N 1
ATOM 3781 C CA . HIS A 1 473 ? -4.535 4.656 9.18 1 96.44 473 HIS A CA 1
ATOM 3782 C C . HIS A 1 473 ? -3.537 5.559 8.461 1 96.44 473 HIS A C 1
ATOM 3784 O O . HIS A 1 473 ? -3.463 5.551 7.227 1 96.44 473 HIS A O 1
ATOM 3790 N N . GLY A 1 474 ? -2.789 6.344 9.289 1 96.25 474 GLY A N 1
ATOM 3791 C CA . GLY A 1 474 ? -1.672 7.094 8.734 1 96.25 474 GLY A CA 1
ATOM 3792 C C . GLY A 1 474 ? -2.057 8.484 8.273 1 96.25 474 GLY A C 1
ATOM 3793 O O . GLY A 1 474 ? -2.957 9.109 8.836 1 96.25 474 GLY A O 1
ATOM 3794 N N . GLU A 1 475 ? -1.35 8.969 7.27 1 97.31 475 GLU A N 1
ATOM 3795 C CA . GLU A 1 475 ? -1.526 10.344 6.812 1 97.31 475 GLU A CA 1
ATOM 3796 C C . GLU A 1 475 ? -2.803 10.484 5.988 1 97.31 475 GLU A C 1
ATOM 3798 O O . GLU A 1 475 ? -3.34 9.5 5.484 1 97.31 475 GLU A O 1
ATOM 3803 N N . LEU A 1 476 ? -3.344 11.625 6.012 1 97.75 476 LEU A N 1
ATOM 3804 C CA . LEU A 1 476 ? -4.352 12.039 5.043 1 97.75 476 LEU A CA 1
ATOM 3805 C C . LEU A 1 476 ? -3.719 12.836 3.904 1 97.75 476 LEU A C 1
ATOM 3807 O O . LEU A 1 476 ? -3.707 14.062 3.932 1 97.75 476 LEU A O 1
ATOM 3811 N N . TYR A 1 477 ? -3.186 12.086 2.893 1 97.19 477 TYR A N 1
ATOM 3812 C CA . TYR A 1 477 ? -2.465 12.656 1.759 1 97.19 477 TYR A CA 1
ATOM 3813 C C . TYR A 1 477 ? -3.416 13.383 0.817 1 97.19 477 TYR A C 1
ATOM 3815 O O . TYR A 1 477 ? -4.395 12.805 0.343 1 97.19 477 TYR A O 1
ATOM 3823 N N . LEU A 1 478 ? -3.158 14.617 0.577 1 97.38 478 LEU A N 1
ATOM 3824 C CA . LEU A 1 478 ? -3.936 15.367 -0.407 1 97.38 478 LEU A CA 1
ATOM 3825 C C . LEU A 1 478 ? -3.33 15.227 -1.799 1 97.38 478 LEU A C 1
ATOM 3827 O O . LEU A 1 478 ? -2.148 15.523 -1.999 1 97.38 478 LEU A O 1
ATOM 3831 N N . GLU A 1 479 ? -4.051 14.727 -2.793 1 93.06 479 GLU A N 1
ATOM 3832 C CA . GLU A 1 479 ? -3.588 14.547 -4.164 1 93.06 479 GLU A CA 1
ATOM 3833 C C . GLU A 1 479 ? -3.602 15.867 -4.93 1 93.06 479 GLU A C 1
ATOM 3835 O O . GLU A 1 479 ? -3.27 15.906 -6.117 1 93.06 479 GLU A O 1
ATOM 3840 N N . PHE A 1 480 ? -3.646 16.969 -4.156 1 89.56 480 PHE A N 1
ATOM 3841 C CA . PHE A 1 480 ? -3.686 18.312 -4.715 1 89.56 480 PHE A CA 1
ATOM 3842 C C . PHE A 1 480 ? -2.625 19.203 -4.07 1 89.56 480 PHE A C 1
ATOM 3844 O O . PHE A 1 480 ? -2.031 18.828 -3.057 1 89.56 480 PHE A O 1
ATOM 3851 N N . HIS A 1 481 ? -2.135 20.25 -4.695 1 96.25 481 HIS A N 1
ATOM 3852 C CA . HIS A 1 481 ? -1.304 21.312 -4.137 1 96.25 481 HIS A CA 1
ATOM 3853 C C . HIS A 1 481 ? 0.055 20.766 -3.699 1 96.25 481 HIS A C 1
ATOM 3855 O O . HIS A 1 481 ? 0.541 21.109 -2.617 1 96.25 481 HIS A O 1
ATOM 3861 N N . ARG A 1 482 ? 0.624 19.922 -4.496 1 96.38 482 ARG A N 1
ATOM 3862 C CA . ARG A 1 482 ? 1.902 19.297 -4.164 1 96.38 482 ARG A CA 1
ATOM 3863 C C . ARG A 1 482 ? 3.057 20.266 -4.391 1 96.38 482 ARG A C 1
ATOM 3865 O O . ARG A 1 482 ? 4.145 20.094 -3.838 1 96.38 482 ARG A O 1
ATOM 3872 N N . GLY A 1 483 ? 2.848 21.266 -5.156 1 97.12 483 GLY A N 1
ATOM 3873 C CA . GLY A 1 483 ? 3.881 22.25 -5.398 1 97.12 483 GLY A CA 1
ATOM 3874 C C . GLY A 1 483 ? 4.23 23.062 -4.164 1 97.12 483 GLY A C 1
ATOM 3875 O O . GLY A 1 483 ? 5.316 23.641 -4.078 1 97.12 483 GLY A O 1
ATOM 3876 N N . THR A 1 484 ? 3.348 23 -3.188 1 97.81 484 THR A N 1
ATOM 3877 C CA . THR A 1 484 ? 3.492 23.828 -1.998 1 97.81 484 THR A CA 1
ATOM 3878 C C . THR A 1 484 ? 4.664 23.359 -1.145 1 97.81 484 THR A C 1
ATOM 3880 O O . THR A 1 484 ? 5.188 24.109 -0.323 1 97.81 484 THR A O 1
ATOM 3883 N N . TYR A 1 485 ? 5.191 22.172 -1.364 1 98.06 485 TYR A N 1
ATOM 3884 C CA . TYR A 1 485 ? 6.336 21.672 -0.609 1 98.06 485 TYR A CA 1
ATOM 3885 C C . TYR A 1 485 ? 7.605 22.438 -0.986 1 98.06 485 TYR A C 1
ATOM 3887 O O . TYR A 1 485 ? 8.57 22.453 -0.222 1 98.06 485 TYR A O 1
ATOM 3895 N N . THR A 1 486 ? 7.566 23.062 -2.18 1 98.12 486 THR A N 1
ATOM 3896 C CA . THR A 1 486 ? 8.781 23.656 -2.719 1 98.12 486 THR A CA 1
ATOM 3897 C C . THR A 1 486 ? 8.602 25.156 -2.938 1 98.12 486 THR A C 1
ATOM 3899 O O . THR A 1 486 ? 9.57 25.922 -2.855 1 98.12 486 THR A O 1
ATOM 3902 N N . SER A 1 487 ? 7.391 25.688 -3.109 1 97.88 487 SER A N 1
ATOM 3903 C CA . SER A 1 487 ? 7.117 27.094 -3.393 1 97.88 487 SER A CA 1
ATOM 3904 C C . SER A 1 487 ? 7.605 28 -2.262 1 97.88 487 SER A C 1
ATOM 3906 O O . SER A 1 487 ? 7.336 27.734 -1.088 1 97.88 487 SER A O 1
ATOM 3908 N N . HIS A 1 488 ? 8.336 29.156 -2.693 1 97.38 488 HIS A N 1
ATOM 3909 C CA . HIS A 1 488 ? 8.898 30.125 -1.771 1 97.38 488 HIS A CA 1
ATOM 3910 C C . HIS A 1 488 ? 9.93 29.484 -0.848 1 97.38 488 HIS A C 1
ATOM 3912 O O . HIS A 1 488 ? 9.719 29.406 0.364 1 97.38 488 HIS A O 1
ATOM 3918 N N . GLY A 1 489 ? 11.078 29.234 -1.442 1 95.94 489 GLY A N 1
ATOM 3919 C CA . GLY A 1 489 ? 12.164 28.547 -0.75 1 95.94 489 GLY A CA 1
ATOM 3920 C C . GLY A 1 489 ? 12.656 29.312 0.469 1 95.94 489 GLY A C 1
ATOM 3921 O O . GLY A 1 489 ? 13.055 28.703 1.465 1 95.94 489 GLY A O 1
ATOM 3922 N N . SER A 1 490 ? 12.633 30.625 0.437 1 95.25 490 SER A N 1
ATOM 3923 C CA . SER A 1 490 ? 13.086 31.438 1.562 1 95.25 490 SER A CA 1
ATOM 3924 C C . SER A 1 490 ? 12.172 31.266 2.773 1 95.25 490 SER A C 1
ATOM 3926 O O . SER A 1 490 ? 12.641 31.281 3.914 1 95.25 490 SER A O 1
ATOM 3928 N N . ILE A 1 491 ? 10.914 31.094 2.506 1 97 491 ILE A N 1
ATOM 3929 C CA . ILE A 1 491 ? 9.938 30.922 3.578 1 97 491 ILE A CA 1
ATOM 3930 C C . ILE A 1 491 ? 10.133 29.547 4.23 1 97 491 ILE A C 1
ATOM 3932 O O . ILE A 1 491 ? 10.047 29.422 5.453 1 97 491 ILE A O 1
ATOM 3936 N N . LYS A 1 492 ? 10.422 28.531 3.365 1 97.56 492 LYS A N 1
ATOM 3937 C CA . LYS A 1 492 ? 10.719 27.188 3.893 1 97.56 492 LYS A CA 1
ATOM 3938 C C . LYS A 1 492 ? 11.938 27.219 4.805 1 97.56 492 LYS A C 1
ATOM 3940 O O . LYS A 1 492 ? 11.938 26.609 5.875 1 97.56 492 LYS A O 1
ATOM 3945 N N . LYS A 1 493 ? 12.914 27.906 4.355 1 97.06 493 LYS A N 1
ATOM 3946 C CA . LYS A 1 493 ? 14.148 28.047 5.125 1 97.06 493 LYS A CA 1
ATOM 3947 C C . LYS A 1 493 ? 13.906 28.812 6.422 1 97.06 493 LYS A C 1
ATOM 3949 O O . LYS A 1 493 ? 14.406 28.422 7.48 1 97.06 493 LYS A O 1
ATOM 3954 N N . GLY A 1 494 ? 13.164 29.906 6.309 1 97.5 494 GLY A N 1
ATOM 3955 C CA . GLY A 1 494 ? 12.828 30.672 7.496 1 97.5 494 GLY A CA 1
ATOM 3956 C C . GLY A 1 494 ? 12.125 29.844 8.555 1 97.5 494 GLY A C 1
ATOM 3957 O O . GLY A 1 494 ? 12.398 30 9.75 1 97.5 494 GLY A O 1
ATOM 3958 N N . ASN A 1 495 ? 11.219 29.016 8.148 1 98.25 495 ASN A N 1
ATOM 3959 C CA . ASN A 1 495 ? 10.477 28.172 9.086 1 98.25 495 ASN A CA 1
ATOM 3960 C C . ASN A 1 495 ? 11.398 27.188 9.797 1 98.25 495 ASN A C 1
ATOM 3962 O O . ASN A 1 495 ? 11.43 27.141 11.031 1 98.25 495 ASN A O 1
ATOM 3966 N N . ARG A 1 496 ? 12.18 26.422 9.016 1 97.94 496 ARG A N 1
ATOM 3967 C CA . ARG A 1 496 ? 13.062 25.391 9.586 1 97.94 496 ARG A CA 1
ATOM 3968 C C . ARG A 1 496 ? 14.102 26.031 10.516 1 97.94 496 ARG A C 1
ATOM 3970 O O . ARG A 1 496 ? 14.305 25.562 11.633 1 97.94 496 ARG A O 1
ATOM 3977 N N . HIS A 1 497 ? 14.719 27.109 10.086 1 97.44 497 HIS A N 1
ATOM 3978 C CA . HIS A 1 497 ? 15.781 27.734 10.867 1 97.44 497 HIS A CA 1
ATOM 3979 C C . HIS A 1 497 ? 15.227 28.375 12.133 1 97.44 497 HIS A C 1
ATOM 3981 O O . HIS A 1 497 ? 15.883 28.359 13.18 1 97.44 497 HIS A O 1
ATOM 3987 N N . SER A 1 498 ? 14.039 28.938 12.023 1 98.38 498 SER A N 1
ATOM 3988 C CA . SER A 1 498 ? 13.43 29.531 13.203 1 98.38 498 SER A CA 1
ATOM 3989 C C . SER A 1 498 ? 13.07 28.469 14.234 1 98.38 498 SER A C 1
ATOM 3991 O O . SER A 1 498 ? 13.266 28.672 15.438 1 98.38 498 SER A O 1
ATOM 3993 N N . GLU A 1 499 ? 12.516 27.391 13.781 1 98.19 499 GLU A N 1
ATOM 3994 C CA . GLU A 1 499 ? 12.164 26.297 14.688 1 98.19 499 GLU A CA 1
ATOM 3995 C C . GLU A 1 499 ? 13.398 25.781 15.422 1 98.19 499 GLU A C 1
ATOM 3997 O O . GLU A 1 499 ? 13.367 25.562 16.641 1 98.19 499 GLU A O 1
ATOM 4002 N N . ILE A 1 500 ? 14.469 25.594 14.695 1 97.56 500 ILE A N 1
ATOM 4003 C CA . ILE A 1 500 ? 15.703 25.062 15.281 1 97.56 500 ILE A CA 1
ATOM 4004 C C . ILE A 1 500 ? 16.297 26.094 16.234 1 97.56 500 ILE A C 1
ATOM 4006 O O . ILE A 1 500 ? 16.734 25.75 17.344 1 97.56 500 ILE A O 1
ATOM 4010 N N . LEU A 1 501 ? 16.328 27.344 15.836 1 97.88 501 LEU A N 1
ATOM 4011 C CA . LEU A 1 501 ? 16.875 28.422 16.656 1 97.88 501 LEU A CA 1
ATOM 4012 C C . LEU A 1 501 ? 16.125 28.531 17.984 1 97.88 501 LEU A C 1
ATOM 4014 O O . LEU A 1 501 ? 16.75 28.625 19.047 1 97.88 501 LEU A O 1
ATOM 4018 N N . LEU A 1 502 ? 14.828 28.484 17.922 1 98.56 502 LEU A N 1
ATOM 4019 C CA . LEU A 1 502 ? 14.039 28.641 19.125 1 98.56 502 LEU A CA 1
ATOM 4020 C C . LEU A 1 502 ? 14.188 27.422 20.047 1 98.56 502 LEU A C 1
ATOM 4022 O O . LEU A 1 502 ? 14.164 27.562 21.266 1 98.56 502 LEU A O 1
ATOM 4026 N N . ARG A 1 503 ? 14.344 26.266 19.484 1 97.56 503 ARG A N 1
ATOM 4027 C CA . ARG A 1 503 ? 14.664 25.094 20.281 1 97.56 503 ARG A CA 1
ATOM 4028 C C . ARG A 1 503 ? 15.977 25.281 21.047 1 97.56 503 ARG A C 1
ATOM 4030 O O . ARG A 1 503 ? 16.062 24.984 22.234 1 97.56 503 ARG A O 1
ATOM 4037 N N . ASP A 1 504 ? 16.984 25.797 20.375 1 97.56 504 ASP A N 1
ATOM 4038 C CA . ASP A 1 504 ? 18.297 26.031 20.984 1 97.56 504 ASP A CA 1
ATOM 4039 C C . ASP A 1 504 ? 18.203 27.109 22.062 1 97.56 504 ASP A C 1
ATOM 4041 O O . ASP A 1 504 ? 18.812 26.984 23.125 1 97.56 504 ASP A O 1
ATOM 4045 N N . VAL A 1 505 ? 17.438 28.156 21.75 1 98.25 505 VAL A N 1
ATOM 4046 C CA . VAL A 1 505 ? 17.266 29.25 22.688 1 98.25 505 VAL A CA 1
ATOM 4047 C C . VAL A 1 505 ? 16.641 28.719 23.984 1 98.25 505 VAL A C 1
ATOM 4049 O O . VAL A 1 505 ? 17.141 29 25.078 1 98.25 505 VAL A O 1
ATOM 4052 N N . GLU A 1 506 ? 15.609 28 23.859 1 98.19 506 GLU A N 1
ATOM 4053 C CA . GLU A 1 506 ? 14.914 27.484 25.031 1 98.19 506 GLU A CA 1
ATOM 4054 C C . GLU A 1 506 ? 15.812 26.547 25.828 1 98.19 506 GLU A C 1
ATOM 4056 O O . GLU A 1 506 ? 15.812 26.578 27.062 1 98.19 506 GLU A O 1
ATOM 4061 N N . HIS A 1 507 ? 16.547 25.781 25.141 1 96.5 507 HIS A N 1
ATOM 4062 C CA . HIS A 1 507 ? 17.469 24.844 25.797 1 96.5 507 HIS A CA 1
ATOM 4063 C C . HIS A 1 507 ? 18.516 25.594 26.609 1 96.5 507 HIS A C 1
ATOM 4065 O O . HIS A 1 507 ? 18.625 25.375 27.812 1 96.5 507 HIS A O 1
ATOM 4071 N N . VAL A 1 508 ? 19.234 26.516 26.031 1 95.81 508 VAL A N 1
ATOM 4072 C CA . VAL A 1 508 ? 20.344 27.219 26.656 1 95.81 508 VAL A CA 1
ATOM 4073 C C . VAL A 1 508 ? 19.812 28.172 27.719 1 95.81 508 VAL A C 1
ATOM 4075 O O . VAL A 1 508 ? 20.406 28.312 28.797 1 95.81 508 VAL A O 1
ATOM 4078 N N . ALA A 1 509 ? 18.703 28.828 27.422 1 97.19 509 ALA A N 1
ATOM 4079 C CA . ALA A 1 509 ? 18.094 29.75 28.391 1 97.19 509 ALA A CA 1
ATOM 4080 C C . ALA A 1 509 ? 17.625 29.016 29.641 1 97.19 509 ALA A C 1
ATOM 4082 O O . ALA A 1 509 ? 17.672 29.547 30.75 1 97.19 509 ALA A O 1
ATOM 4083 N N . THR A 1 510 ? 17.078 27.875 29.453 1 96.06 510 THR A N 1
ATOM 4084 C CA . THR A 1 510 ? 16.672 27.062 30.594 1 96.06 510 THR A CA 1
ATOM 4085 C C . THR A 1 510 ? 17.859 26.719 31.484 1 96.06 510 THR A C 1
ATOM 4087 O O . THR A 1 510 ? 17.797 26.891 32.688 1 96.06 510 THR A O 1
ATOM 4090 N N . LEU A 1 511 ? 18.938 26.297 30.922 1 93.31 511 LEU A N 1
ATOM 4091 C CA . LEU A 1 511 ? 20.141 25.969 31.672 1 93.31 511 LEU A CA 1
ATOM 4092 C C . LEU A 1 511 ? 20.672 27.203 32.406 1 93.31 511 LEU A C 1
ATOM 4094 O O . LEU A 1 511 ? 21.047 27.125 33.562 1 93.31 511 LEU A O 1
ATOM 4098 N N . ALA A 1 512 ? 20.703 28.344 31.734 1 93.62 512 ALA A N 1
ATOM 4099 C CA . ALA A 1 512 ? 21.188 29.594 32.312 1 93.62 512 ALA A CA 1
ATOM 4100 C C . ALA A 1 512 ? 20.312 30 33.5 1 93.62 512 ALA A C 1
ATOM 4102 O O . ALA A 1 512 ? 20.828 30.438 34.531 1 93.62 512 ALA A O 1
ATOM 4103 N N . SER A 1 513 ? 19.062 29.859 33.375 1 93.44 513 SER A N 1
ATOM 4104 C CA . SER A 1 513 ? 18.125 30.266 34.438 1 93.44 513 SER A CA 1
ATOM 4105 C C . SER A 1 513 ? 18.25 29.406 35.688 1 93.44 513 SER A C 1
ATOM 4107 O O . SER A 1 513 ? 18 29.875 36.781 1 93.44 513 SER A O 1
ATOM 4109 N N . ILE A 1 514 ? 18.625 28.203 35.469 1 89.31 514 ILE A N 1
ATOM 4110 C CA . ILE A 1 514 ? 18.766 27.281 36.594 1 89.31 514 ILE A CA 1
ATOM 4111 C C . ILE A 1 514 ? 20.156 27.469 37.219 1 89.31 514 ILE A C 1
ATOM 4113 O O . ILE A 1 514 ? 20.297 27.422 38.438 1 89.31 514 ILE A O 1
ATOM 4117 N N . ALA A 1 515 ? 21.141 27.625 36.406 1 86.69 515 ALA A N 1
ATOM 4118 C CA . ALA A 1 515 ? 22.516 27.75 36.875 1 86.69 515 ALA A CA 1
ATOM 4119 C C . ALA A 1 515 ? 22.719 29.047 37.656 1 86.69 515 ALA A C 1
ATOM 4121 O O . ALA A 1 515 ? 23.438 29.094 38.625 1 86.69 515 ALA A O 1
ATOM 4122 N N . LYS A 1 516 ? 22.188 30.125 37.156 1 87.38 516 LYS A N 1
ATOM 4123 C CA . LYS A 1 516 ? 22.344 31.438 37.75 1 87.38 516 LYS A CA 1
ATOM 4124 C C . LYS A 1 516 ? 20.969 32.094 37.969 1 87.38 516 LYS A C 1
ATOM 4126 O O . LYS A 1 516 ? 20.672 33.125 37.375 1 87.38 516 LYS A O 1
ATOM 4131 N N . SER A 1 517 ? 20.281 31.625 38.844 1 81 517 SER A N 1
ATOM 4132 C CA . SER A 1 517 ? 18.891 32 39.062 1 81 517 SER A CA 1
ATOM 4133 C C . SER A 1 517 ? 18.766 33.438 39.531 1 81 517 SER A C 1
ATOM 4135 O O . SER A 1 517 ? 17.75 34.094 39.312 1 81 517 SER A O 1
ATOM 4137 N N . THR A 1 518 ? 19.797 33.906 40.156 1 82.69 518 THR A N 1
ATOM 4138 C CA . THR A 1 518 ? 19.734 35.281 40.719 1 82.69 518 THR A CA 1
ATOM 4139 C C . THR A 1 518 ? 20.172 36.281 39.656 1 82.69 518 THR A C 1
ATOM 4141 O O . THR A 1 518 ? 19.797 37.469 39.75 1 82.69 518 THR A O 1
ATOM 4144 N N . GLU A 1 519 ? 20.828 35.844 38.688 1 86.38 519 GLU A N 1
ATOM 4145 C CA . GLU A 1 519 ? 21.422 36.781 37.719 1 86.38 519 GLU A CA 1
ATOM 4146 C C . GLU A 1 519 ? 20.672 36.75 36.406 1 86.38 519 GLU A C 1
ATOM 4148 O O . GLU A 1 519 ? 20.75 37.688 35.625 1 86.38 519 GLU A O 1
ATOM 4153 N N . TYR A 1 520 ? 20.031 35.719 36.156 1 92.94 520 TYR A N 1
ATOM 4154 C CA . TYR A 1 520 ? 19.406 35.531 34.844 1 92.94 520 TYR A CA 1
ATOM 4155 C C . TYR A 1 520 ? 17.969 35.062 34.969 1 92.94 520 TYR A C 1
ATOM 4157 O O . TYR A 1 520 ? 17.703 34.062 35.656 1 92.94 520 TYR A O 1
ATOM 4165 N N . THR A 1 521 ? 17.094 35.875 34.375 1 93.62 521 THR A N 1
ATOM 4166 C CA . THR A 1 521 ? 15.695 35.5 34.312 1 93.62 521 THR A CA 1
ATOM 4167 C C . THR A 1 521 ? 15.344 34.938 32.938 1 93.62 521 THR A C 1
ATOM 4169 O O . THR A 1 521 ? 15.648 35.562 31.906 1 93.62 521 THR A O 1
ATOM 4172 N N . TYR A 1 522 ? 14.773 33.75 32.938 1 95.75 522 TYR A N 1
ATOM 4173 C CA . TYR A 1 522 ? 14.305 33.125 31.688 1 95.75 522 TYR A CA 1
ATOM 4174 C C . TYR A 1 522 ? 13.398 34.094 30.922 1 95.75 522 TYR A C 1
ATOM 4176 O O . TYR A 1 522 ? 12.367 34.531 31.422 1 95.75 522 TYR A O 1
ATOM 4184 N N . PRO A 1 523 ? 13.727 34.438 29.672 1 96.69 523 PRO A N 1
ATOM 4185 C CA . PRO A 1 523 ? 12.977 35.469 28.938 1 96.69 523 PRO A CA 1
ATOM 4186 C C . PRO A 1 523 ? 11.703 34.906 28.297 1 96.69 523 PRO A C 1
ATOM 4188 O O . PRO A 1 523 ? 11.547 34.969 27.078 1 96.69 523 PRO A O 1
ATOM 4191 N N . LYS A 1 524 ? 10.805 34.531 29.094 1 96.69 524 LYS A N 1
ATOM 4192 C CA . LYS A 1 524 ? 9.57 33.875 28.672 1 96.69 524 LYS A CA 1
ATOM 4193 C C . LYS A 1 524 ? 8.781 34.75 27.703 1 96.69 524 LYS A C 1
ATOM 4195 O O . LYS A 1 524 ? 8.312 34.281 26.672 1 96.69 524 LYS A O 1
ATOM 4200 N N . GLY A 1 525 ? 8.625 35.969 28.016 1 95.94 525 GLY A N 1
ATOM 4201 C CA . GLY A 1 525 ? 7.859 36.875 27.188 1 95.94 525 GLY A CA 1
ATOM 4202 C C . GLY A 1 525 ? 8.422 37 25.781 1 95.94 525 GLY A C 1
ATOM 4203 O O . GLY A 1 525 ? 7.672 36.969 24.812 1 95.94 525 GLY A O 1
ATOM 4204 N N . LYS A 1 526 ? 9.758 37.219 25.688 1 97 526 LYS A N 1
ATOM 4205 C CA . LYS A 1 526 ? 10.398 37.406 24.375 1 97 526 LYS A CA 1
ATOM 4206 C C . LYS A 1 526 ? 10.359 36.094 23.578 1 97 526 LYS A C 1
ATOM 4208 O O . LYS A 1 526 ? 10.234 36.125 22.344 1 97 526 LYS A O 1
ATOM 4213 N N . ILE A 1 527 ? 10.547 35 24.219 1 98.25 527 ILE A N 1
ATOM 4214 C CA . ILE A 1 527 ? 10.484 33.719 23.562 1 98.25 527 ILE A CA 1
ATOM 4215 C C . ILE A 1 527 ? 9.078 33.469 23 1 98.25 527 ILE A C 1
ATOM 4217 O O . ILE A 1 527 ? 8.914 33.031 21.875 1 98.25 527 ILE A O 1
ATOM 4221 N N . ASP A 1 528 ? 8.086 33.781 23.828 1 98 528 ASP A N 1
ATOM 4222 C CA . ASP A 1 528 ? 6.703 33.625 23.391 1 98 528 ASP A CA 1
ATOM 4223 C C . ASP A 1 528 ? 6.418 34.5 22.172 1 98 528 ASP A C 1
ATOM 4225 O O . ASP A 1 528 ? 5.734 34.094 21.234 1 98 528 ASP A O 1
ATOM 4229 N N . GLU A 1 529 ? 6.922 35.688 22.219 1 97.88 529 GLU A N 1
ATOM 4230 C CA . GLU A 1 529 ? 6.738 36.594 21.094 1 97.88 529 GLU A CA 1
ATOM 4231 C C . GLU A 1 529 ? 7.34 36 19.812 1 97.88 529 GLU A C 1
ATOM 4233 O O . GLU A 1 529 ? 6.742 36.094 18.75 1 97.88 529 GLU A O 1
ATOM 4238 N N . CYS A 1 530 ? 8.516 35.438 19.891 1 98.56 530 CYS A N 1
ATOM 4239 C CA . CYS A 1 530 ? 9.164 34.812 18.734 1 98.56 530 CYS A CA 1
ATOM 4240 C C . CYS A 1 530 ? 8.359 33.625 18.219 1 98.56 530 CYS A C 1
ATOM 4242 O O . CYS A 1 530 ? 8.148 33.5 17.016 1 98.56 530 CYS A O 1
ATOM 4244 N N . TRP A 1 531 ? 7.887 32.812 19.141 1 98.69 531 TRP A N 1
ATOM 4245 C CA . TRP A 1 531 ? 7.082 31.656 18.734 1 98.69 531 TRP A CA 1
ATOM 4246 C C . TRP A 1 531 ? 5.793 32.094 18.047 1 98.69 531 TRP A C 1
ATOM 4248 O O . TRP A 1 531 ? 5.367 31.5 17.062 1 98.69 531 TRP A O 1
ATOM 4258 N N . GLU A 1 532 ? 5.137 33.094 18.609 1 98.56 532 GLU A N 1
ATOM 4259 C CA . GLU A 1 532 ? 3.9 33.594 18 1 98.56 532 GLU A CA 1
ATOM 4260 C C . GLU A 1 532 ? 4.121 33.969 16.547 1 98.56 532 GLU A C 1
ATOM 4262 O O . GLU A 1 532 ? 3.27 33.719 15.688 1 98.56 532 GLU A O 1
ATOM 4267 N N . LYS A 1 533 ? 5.289 34.594 16.281 1 98.62 533 LYS A N 1
ATOM 4268 C CA . LYS A 1 533 ? 5.605 35.031 14.914 1 98.62 533 LYS A CA 1
ATOM 4269 C C . LYS A 1 533 ? 5.801 33.812 14.008 1 98.62 533 LYS A C 1
ATOM 4271 O O . LYS A 1 533 ? 5.316 33.781 12.875 1 98.62 533 LYS A O 1
ATOM 4276 N N . VAL A 1 534 ? 6.512 32.812 14.477 1 98.75 534 VAL A N 1
ATOM 4277 C CA . VAL A 1 534 ? 6.758 31.594 13.695 1 98.75 534 VAL A CA 1
ATOM 4278 C C . VAL A 1 534 ? 5.441 30.859 13.445 1 98.75 534 VAL A C 1
ATOM 4280 O O . VAL A 1 534 ? 5.172 30.422 12.328 1 98.75 534 VAL A O 1
ATOM 4283 N N . LEU A 1 535 ? 4.621 30.703 14.492 1 98.88 535 LEU A N 1
ATOM 4284 C CA . LEU A 1 535 ? 3.346 30 14.398 1 98.88 535 LEU A CA 1
ATOM 4285 C C . LEU A 1 535 ? 2.396 30.719 13.445 1 98.88 535 LEU A C 1
ATOM 4287 O O . LEU A 1 535 ? 1.655 30.078 12.703 1 98.88 535 LEU A O 1
ATOM 4291 N N . LEU A 1 536 ? 2.404 32.031 13.477 1 98.81 536 LEU A N 1
ATOM 4292 C CA . LEU A 1 536 ? 1.592 32.844 12.555 1 98.81 536 LEU A CA 1
ATOM 4293 C C . LEU A 1 536 ? 1.968 32.531 11.109 1 98.81 536 LEU A C 1
ATOM 4295 O O . LEU A 1 536 ? 1.095 32.281 10.273 1 98.81 536 LEU A O 1
ATOM 4299 N N . ASN A 1 537 ? 3.287 32.5 10.828 1 98.69 537 ASN A N 1
ATOM 4300 C CA . ASN A 1 537 ? 3.779 32.25 9.469 1 98.69 537 ASN A CA 1
ATOM 4301 C C . ASN A 1 537 ? 3.502 30.844 9.008 1 98.69 537 ASN A C 1
ATOM 4303 O O . ASN A 1 537 ? 3.623 30.531 7.82 1 98.69 537 ASN A O 1
ATOM 4307 N N . GLN A 1 538 ? 3.088 30 9.891 1 98.75 538 GLN A N 1
ATOM 4308 C CA . GLN A 1 538 ? 2.828 28.609 9.539 1 98.75 538 GLN A CA 1
ATOM 4309 C C . GLN A 1 538 ? 1.391 28.422 9.062 1 98.75 538 GLN A C 1
ATOM 4311 O O . GLN A 1 538 ? 0.938 27.297 8.859 1 98.75 538 GLN A O 1
ATOM 4316 N N . PHE A 1 539 ? 0.635 29.5 8.891 1 98.62 539 PHE A N 1
ATOM 4317 C CA . PHE A 1 539 ? -0.7 29.453 8.305 1 98.62 539 PHE A CA 1
ATOM 4318 C C . PHE A 1 539 ? -0.675 28.734 6.961 1 98.62 539 PHE A C 1
ATOM 4320 O O . PHE A 1 539 ? 0.301 28.828 6.215 1 98.62 539 PHE A O 1
ATOM 4327 N N . HIS A 1 540 ? -1.728 28.031 6.551 1 97.31 540 HIS A N 1
ATOM 4328 C CA . HIS A 1 540 ? -1.72 27.047 5.473 1 97.31 540 HIS A CA 1
ATOM 4329 C C . HIS A 1 540 ? -1.592 27.719 4.109 1 97.31 540 HIS A C 1
ATOM 4331 O O . HIS A 1 540 ? -1.3 27.047 3.111 1 97.31 540 HIS A O 1
ATOM 4337 N N . ASP A 1 541 ? -1.669 29.016 4.023 1 97 541 ASP A N 1
ATOM 4338 C CA . ASP A 1 541 ? -1.418 29.641 2.729 1 97 541 ASP A CA 1
ATOM 4339 C C . ASP A 1 541 ? -0.149 30.5 2.764 1 97 541 ASP A C 1
ATOM 4341 O O . ASP A 1 541 ? 0.238 31.094 1.753 1 97 541 ASP A O 1
ATOM 4345 N N . VAL A 1 542 ? 0.501 30.562 3.834 1 98.44 542 VAL A N 1
ATOM 4346 C CA . VAL A 1 542 ? 1.721 31.359 3.922 1 98.44 542 VAL A CA 1
ATOM 4347 C C . VAL A 1 542 ? 2.941 30.453 3.826 1 98.44 542 VAL A C 1
ATOM 4349 O O . VAL A 1 542 ? 3.711 30.531 2.865 1 98.44 542 VAL A O 1
ATOM 4352 N N . LEU A 1 543 ? 3.018 29.469 4.738 1 98.5 543 LEU A N 1
ATOM 4353 C CA . LEU A 1 543 ? 4.152 28.562 4.707 1 98.5 543 LEU A CA 1
ATOM 4354 C C . LEU A 1 543 ? 4.18 27.766 3.4 1 98.5 543 LEU A C 1
ATOM 4356 O O . LEU A 1 543 ? 5.246 27.562 2.824 1 98.5 543 LEU A O 1
ATOM 4360 N N . PRO A 1 544 ? 3.078 27.406 2.85 1 97.94 544 PRO A N 1
ATOM 4361 C CA . PRO A 1 544 ? 3.057 26.656 1.597 1 97.94 544 PRO A CA 1
ATOM 4362 C C . PRO A 1 544 ? 3.482 27.5 0.393 1 97.94 544 PRO A C 1
ATOM 4364 O O . PRO A 1 544 ? 3.787 26.938 -0.669 1 97.94 544 PRO A O 1
ATOM 4367 N N . GLY A 1 545 ? 3.467 28.812 0.546 1 97.69 545 GLY A N 1
ATOM 4368 C CA . GLY A 1 545 ? 3.934 29.656 -0.538 1 97.69 545 GLY A CA 1
ATOM 4369 C C . GLY A 1 545 ? 2.848 30 -1.541 1 97.69 545 GLY A C 1
ATOM 4370 O O . GLY A 1 545 ? 3.137 30.25 -2.713 1 97.69 545 GLY A O 1
ATOM 4371 N N . SER A 1 546 ? 1.6 30.078 -1.125 1 97.5 546 SER A N 1
ATOM 4372 C CA . SER A 1 546 ? 0.474 30.25 -2.039 1 97.5 546 SER A CA 1
ATOM 4373 C C . SER A 1 546 ? -0.233 31.578 -1.801 1 97.5 546 SER A C 1
ATOM 4375 O O . SER A 1 546 ? -1.456 31.656 -1.926 1 97.5 546 SER A O 1
ATOM 4377 N N . ALA A 1 547 ? 0.463 32.625 -1.415 1 98.06 547 ALA A N 1
ATOM 4378 C CA . ALA A 1 547 ? -0.106 33.938 -1.176 1 98.06 547 ALA A CA 1
ATOM 4379 C C . ALA A 1 547 ? 0.556 35 -2.064 1 98.06 547 ALA A C 1
ATOM 4381 O O . ALA A 1 547 ? 1.509 34.688 -2.787 1 98.06 547 ALA A O 1
ATOM 4382 N N . ILE A 1 548 ? 0.023 36.25 -2.029 1 97.31 548 ILE A N 1
ATOM 4383 C CA . ILE A 1 548 ? 0.549 37.344 -2.846 1 97.31 548 ILE A CA 1
ATOM 4384 C C . ILE A 1 548 ? 1.886 37.812 -2.277 1 97.31 548 ILE A C 1
ATOM 4386 O O . ILE A 1 548 ? 2.232 37.5 -1.139 1 97.31 548 ILE A O 1
ATOM 4390 N N . GLY A 1 549 ? 2.617 38.594 -3.02 1 96.81 549 GLY A N 1
ATOM 4391 C CA . GLY A 1 549 ? 3.959 39.031 -2.666 1 96.81 549 GLY A CA 1
ATOM 4392 C C . GLY A 1 549 ? 4.008 39.812 -1.372 1 96.81 549 GLY A C 1
ATOM 4393 O O . GLY A 1 549 ? 4.961 39.688 -0.6 1 96.81 549 GLY A O 1
ATOM 4394 N N . MET A 1 550 ? 2.992 40.625 -1.09 1 96.56 550 MET A N 1
ATOM 4395 C CA . MET A 1 550 ? 2.934 41.469 0.105 1 96.56 550 MET A CA 1
ATOM 4396 C C . MET A 1 550 ? 2.98 40.625 1.369 1 96.56 550 MET A C 1
ATOM 4398 O O . MET A 1 550 ? 3.537 41.031 2.385 1 96.56 550 MET A O 1
ATOM 4402 N N . VAL A 1 551 ? 2.387 39.5 1.319 1 98.12 551 VAL A N 1
ATOM 4403 C CA . VAL A 1 551 ? 2.377 38.594 2.457 1 98.12 551 VAL A CA 1
ATOM 4404 C C . VAL A 1 551 ? 3.799 38.094 2.75 1 98.12 551 VAL A C 1
ATOM 4406 O O . VAL A 1 551 ? 4.191 38 3.912 1 98.12 551 VAL A O 1
ATOM 4409 N N . TYR A 1 552 ? 4.555 37.812 1.725 1 96.94 552 TYR A N 1
ATOM 4410 C CA . TYR A 1 552 ? 5.891 37.25 1.915 1 96.94 552 TYR A CA 1
ATOM 4411 C C . TYR A 1 552 ? 6.871 38.344 2.346 1 96.94 552 TYR A C 1
ATOM 4413 O O . TYR A 1 552 ? 7.836 38.062 3.062 1 96.94 552 TYR A O 1
ATOM 4421 N N . GLU A 1 553 ? 6.578 39.594 2.008 1 95.62 553 GLU A N 1
ATOM 4422 C CA . GLU A 1 553 ? 7.32 40.688 2.619 1 95.62 553 GLU A CA 1
ATOM 4423 C C . GLU A 1 553 ? 7.129 40.719 4.133 1 95.62 553 GLU A C 1
ATOM 4425 O O . GLU A 1 553 ? 8.094 40.844 4.887 1 95.62 553 GLU A O 1
ATOM 4430 N N . ASP A 1 554 ? 5.883 40.531 4.516 1 96.56 554 ASP A N 1
ATOM 4431 C CA . ASP A 1 554 ? 5.562 40.469 5.941 1 96.56 554 ASP A CA 1
ATOM 4432 C C . ASP A 1 554 ? 6.223 39.281 6.605 1 96.56 554 ASP A C 1
ATOM 4434 O O . ASP A 1 554 ? 6.82 39.406 7.676 1 96.56 554 ASP A O 1
ATOM 4438 N N . ALA A 1 555 ? 6.062 38.156 6 1 97.38 555 ALA A N 1
ATOM 4439 C CA . ALA A 1 555 ? 6.547 36.906 6.582 1 97.38 555 ALA A CA 1
ATOM 4440 C C . ALA A 1 555 ? 8.062 36.938 6.742 1 97.38 555 ALA A C 1
ATOM 4442 O O . ALA A 1 555 ? 8.594 36.469 7.758 1 97.38 555 ALA A O 1
ATOM 4443 N N . GLU A 1 556 ? 8.773 37.406 5.738 1 96.75 556 GLU A N 1
ATOM 4444 C CA . GLU A 1 556 ? 10.227 37.5 5.801 1 96.75 556 GLU A CA 1
ATOM 4445 C C . GLU A 1 556 ? 10.68 38.438 6.895 1 96.75 556 GLU A C 1
ATOM 4447 O O . GLU A 1 556 ? 11.695 38.219 7.555 1 96.75 556 GLU A O 1
ATOM 4452 N N . LYS A 1 557 ? 9.938 39.5 7.004 1 97.06 557 LYS A N 1
ATOM 4453 C CA . LYS A 1 557 ? 10.234 40.438 8.086 1 97.06 557 LYS A CA 1
ATOM 4454 C C . LYS A 1 557 ? 10.094 39.781 9.445 1 97.06 557 LYS A C 1
ATOM 4456 O O . LYS A 1 557 ? 10.938 39.938 10.328 1 97.06 557 LYS A O 1
ATOM 4461 N N . LEU A 1 558 ? 9.031 39.062 9.625 1 97.88 558 LEU A N 1
ATOM 4462 C CA . LEU A 1 558 ? 8.797 38.375 10.883 1 97.88 558 LEU A CA 1
ATOM 4463 C C . LEU A 1 558 ? 9.898 37.344 11.156 1 97.88 558 LEU A C 1
ATOM 4465 O O . LEU A 1 558 ? 10.383 37.25 12.281 1 97.88 558 LEU A O 1
ATOM 4469 N N . TYR A 1 559 ? 10.32 36.625 10.141 1 97.62 559 TYR A N 1
ATOM 4470 C CA . TYR A 1 559 ? 11.406 35.656 10.32 1 97.62 559 TYR A CA 1
ATOM 4471 C C . TYR A 1 559 ? 12.711 36.375 10.664 1 97.62 559 TYR A C 1
ATOM 4473 O O . TYR A 1 559 ? 13.5 35.906 11.469 1 97.62 559 TYR A O 1
ATOM 4481 N N . ALA A 1 560 ? 12.945 37.5 10.031 1 97.75 560 ALA A N 1
ATOM 4482 C CA . ALA A 1 560 ? 14.141 38.281 10.328 1 97.75 560 ALA A CA 1
ATOM 4483 C C . ALA A 1 560 ? 14.141 38.75 11.781 1 97.75 560 ALA A C 1
ATOM 4485 O O . ALA A 1 560 ? 15.195 38.781 12.43 1 97.75 560 ALA A O 1
ATOM 4486 N N . GLU A 1 561 ? 13 39.156 12.273 1 97.69 561 GLU A N 1
ATOM 4487 C CA . GLU A 1 561 ? 12.875 39.562 13.672 1 97.69 561 GLU A CA 1
ATOM 4488 C C . GLU A 1 561 ? 13.156 38.375 14.609 1 97.69 561 GLU A C 1
ATOM 4490 O O . GLU A 1 561 ? 13.844 38.531 15.625 1 97.69 561 GLU A O 1
ATOM 4495 N N . VAL A 1 562 ? 12.617 37.25 14.273 1 98.31 562 VAL A N 1
ATOM 4496 C CA . VAL A 1 562 ? 12.852 36.062 15.086 1 98.31 562 VAL A CA 1
ATOM 4497 C C . VAL A 1 562 ? 14.344 35.719 15.086 1 98.31 562 VAL A C 1
ATOM 4499 O O . VAL A 1 562 ? 14.906 35.344 16.125 1 98.31 562 VAL A O 1
ATOM 4502 N N . ALA A 1 563 ? 14.938 35.781 13.891 1 97.69 563 ALA A N 1
ATOM 4503 C CA . ALA A 1 563 ? 16.375 35.5 13.789 1 97.69 563 ALA A CA 1
ATOM 4504 C C . ALA A 1 563 ? 17.188 36.438 14.648 1 97.69 563 ALA A C 1
ATOM 4506 O O . ALA A 1 563 ? 18.094 36.031 15.367 1 97.69 563 ALA A O 1
ATOM 4507 N N . LYS A 1 564 ? 16.859 37.75 14.586 1 97.44 564 LYS A N 1
ATOM 4508 C CA . LYS A 1 564 ? 17.562 38.75 15.344 1 97.44 564 LYS A CA 1
ATOM 4509 C C . LYS A 1 564 ? 17.391 38.562 16.844 1 97.44 564 LYS A C 1
ATOM 4511 O O . LYS A 1 564 ? 18.359 38.469 17.594 1 97.44 564 LYS A O 1
ATOM 4516 N N . ASP A 1 565 ? 16.156 38.469 17.266 1 97.94 565 ASP A N 1
ATOM 4517 C CA . ASP A 1 565 ? 15.852 38.281 18.688 1 97.94 565 ASP A CA 1
ATOM 4518 C C . ASP A 1 565 ? 16.391 36.969 19.203 1 97.94 565 ASP A C 1
ATOM 4520 O O . ASP A 1 565 ? 16.938 36.906 20.312 1 97.94 565 ASP A O 1
ATOM 4524 N N . GLY A 1 566 ? 16.156 35.938 18.422 1 97.81 566 GLY A N 1
ATOM 4525 C CA . GLY A 1 566 ? 16.656 34.625 18.812 1 97.81 566 GLY A CA 1
ATOM 4526 C C . GLY A 1 566 ? 18.156 34.594 19.016 1 97.81 566 GLY A C 1
ATOM 4527 O O . GLY A 1 566 ? 18.641 34 19.984 1 97.81 566 GLY A O 1
ATOM 4528 N N . LYS A 1 567 ? 18.875 35.188 18.094 1 96.38 567 LYS A N 1
ATOM 4529 C CA . LYS A 1 567 ? 20.328 35.25 18.203 1 96.38 567 LYS A CA 1
ATOM 4530 C C . LYS A 1 567 ? 20.766 36.062 19.438 1 96.38 567 LYS A C 1
ATOM 4532 O O . LYS A 1 567 ? 21.719 35.688 20.125 1 96.38 567 LYS A O 1
ATOM 4537 N N . SER A 1 568 ? 20.047 37.062 19.688 1 97.5 568 SER A N 1
ATOM 4538 C CA . SER A 1 568 ? 20.328 37.875 20.875 1 97.5 568 SER A CA 1
ATOM 4539 C C . SER A 1 568 ? 20.062 37.094 22.156 1 97.5 568 SER A C 1
ATOM 4541 O O . SER A 1 568 ? 20.875 37.094 23.078 1 97.5 568 SER A O 1
ATOM 4543 N N . LEU A 1 569 ? 18.969 36.438 22.203 1 98.19 569 LEU A N 1
ATOM 4544 C CA . LEU A 1 569 ? 18.562 35.688 23.375 1 98.19 569 LEU A CA 1
ATOM 4545 C C . LEU A 1 569 ? 19.562 34.562 23.672 1 98.19 569 LEU A C 1
ATOM 4547 O O . LEU A 1 569 ? 19.938 34.344 24.828 1 98.19 569 LEU A O 1
ATOM 4551 N N . ILE A 1 570 ? 19.969 33.875 22.656 1 97.06 570 ILE A N 1
ATOM 4552 C CA . ILE A 1 570 ? 20.859 32.719 22.875 1 97.06 570 ILE A CA 1
ATOM 4553 C C . ILE A 1 570 ? 22.25 33.219 23.297 1 97.06 570 ILE A C 1
ATOM 4555 O O . ILE A 1 570 ? 22.922 32.594 24.094 1 97.06 570 ILE A O 1
ATOM 4559 N N . GLU A 1 571 ? 22.688 34.344 22.734 1 96.25 571 GLU A N 1
ATOM 4560 C CA . GLU A 1 571 ? 23.969 34.938 23.125 1 96.25 571 GLU A CA 1
ATOM 4561 C C . GLU A 1 571 ? 23.953 35.375 24.578 1 96.25 571 GLU A C 1
ATOM 4563 O O . GLU A 1 571 ? 24.953 35.25 25.281 1 96.25 571 GLU A O 1
ATOM 4568 N N . GLU A 1 572 ? 22.875 35.938 24.984 1 96.44 572 GLU A N 1
ATOM 4569 C CA . GLU A 1 572 ? 22.734 36.344 26.391 1 96.44 572 GLU A CA 1
ATOM 4570 C C . GLU A 1 572 ? 22.812 35.156 27.312 1 96.44 572 GLU A C 1
ATOM 4572 O O . GLU A 1 572 ? 23.453 35.188 28.359 1 96.44 572 GLU A O 1
ATOM 4577 N N . ALA A 1 573 ? 22.141 34.156 26.938 1 95.81 573 ALA A N 1
ATOM 4578 C CA . ALA A 1 573 ? 22.156 32.938 27.734 1 95.81 573 ALA A CA 1
ATOM 4579 C C . ALA A 1 573 ? 23.562 32.344 27.781 1 95.81 573 ALA A C 1
ATOM 4581 O O . ALA A 1 573 ? 24.016 31.875 28.828 1 95.81 573 ALA A O 1
ATOM 4582 N N . PHE A 1 574 ? 24.281 32.375 26.656 1 94.38 574 PHE A N 1
ATOM 4583 C CA . PHE A 1 574 ? 25.641 31.859 26.609 1 94.38 574 PHE A CA 1
ATOM 4584 C C . PHE A 1 574 ? 26.578 32.719 27.484 1 94.38 574 PHE A C 1
ATOM 4586 O O . PHE A 1 574 ? 27.5 32.188 28.109 1 94.38 574 PHE A O 1
ATOM 4593 N N . GLN A 1 575 ? 26.312 33.969 27.562 1 92.88 575 GLN A N 1
ATOM 4594 C CA . GLN A 1 575 ? 27.141 34.844 28.375 1 92.88 575 GLN A CA 1
ATOM 4595 C C . GLN A 1 575 ? 26.969 34.531 29.859 1 92.88 575 GLN A C 1
ATOM 4597 O O . GLN A 1 575 ? 27.891 34.719 30.656 1 92.88 575 GLN A O 1
ATOM 4602 N N . VAL A 1 576 ? 25.812 34.062 30.156 1 91.94 576 VAL A N 1
ATOM 4603 C CA . VAL A 1 576 ? 25.547 33.656 31.531 1 91.94 576 VAL A CA 1
ATOM 4604 C C . VAL A 1 576 ? 26.281 32.344 31.828 1 91.94 576 VAL A C 1
ATOM 4606 O O . VAL A 1 576 ? 26.922 32.188 32.875 1 91.94 576 VAL A O 1
ATOM 4609 N N . LEU A 1 577 ? 26.219 31.422 30.906 1 89.81 577 LEU A N 1
ATOM 4610 C CA . LEU A 1 577 ? 26.812 30.109 31.109 1 89.81 577 LEU A CA 1
ATOM 4611 C C . LEU A 1 577 ? 28.328 30.156 30.938 1 89.81 577 LEU A C 1
ATOM 4613 O O . LEU A 1 577 ? 29.062 29.453 31.625 1 89.81 577 LEU A O 1
ATOM 4617 N N . PHE A 1 578 ? 28.734 30.969 29.922 1 90.12 578 PHE A N 1
ATOM 4618 C CA . PHE A 1 578 ? 30.156 31.141 29.578 1 90.12 578 PHE A CA 1
ATOM 4619 C C . PHE A 1 578 ? 30.516 32.625 29.5 1 90.12 578 PHE A C 1
ATOM 4621 O O . PHE A 1 578 ? 30.641 33.188 28.422 1 90.12 578 PHE A O 1
ATOM 4628 N N . PRO A 1 579 ? 30.781 33.125 30.672 1 89.94 579 PRO A N 1
ATOM 4629 C CA . PRO A 1 579 ? 31.016 34.562 30.703 1 89.94 579 PRO A CA 1
ATOM 4630 C C . PRO A 1 579 ? 32.188 34.969 29.812 1 89.94 579 PRO A C 1
ATOM 4632 O O . PRO A 1 579 ? 33.219 34.312 29.812 1 89.94 579 PRO A O 1
ATOM 4635 N N . ASN A 1 580 ? 32.031 36 29.016 1 87.94 580 ASN A N 1
ATOM 4636 C CA . ASN A 1 580 ? 33.031 36.625 28.156 1 87.94 580 ASN A CA 1
ATOM 4637 C C . ASN A 1 580 ? 33.344 35.781 26.938 1 87.94 580 ASN A C 1
ATOM 4639 O O . ASN A 1 580 ? 34.312 36.062 26.203 1 87.94 580 ASN A O 1
ATOM 4643 N N . SER A 1 581 ? 32.594 34.75 26.766 1 91.06 581 SER A N 1
ATOM 4644 C CA . SER A 1 581 ? 32.812 33.906 25.594 1 91.06 581 SER A CA 1
ATOM 4645 C C . SER A 1 581 ? 32.312 34.594 24.328 1 91.06 581 SER A C 1
ATOM 4647 O O . SER A 1 581 ? 31.422 35.438 24.375 1 91.06 581 SER A O 1
ATOM 4649 N N . VAL A 1 582 ? 32.906 34.219 23.188 1 90.12 582 VAL A N 1
ATOM 4650 C CA . VAL A 1 582 ? 32.469 34.781 21.906 1 90.12 582 VAL A CA 1
ATOM 4651 C C . VAL A 1 582 ? 32.312 33.656 20.891 1 90.12 582 VAL A C 1
ATOM 4653 O O . VAL A 1 582 ? 33.031 32.656 20.922 1 90.12 582 VAL A O 1
ATOM 4656 N N . LEU A 1 583 ? 31.266 33.906 20.078 1 91.31 583 LEU A N 1
ATOM 4657 C CA . LEU A 1 583 ? 31.109 32.969 18.984 1 91.31 583 LEU A CA 1
ATOM 4658 C C . LEU A 1 583 ? 32.344 32.938 18.094 1 91.31 583 LEU A C 1
ATOM 4660 O O . LEU A 1 583 ? 32.844 34 17.703 1 91.31 583 LEU A O 1
ATOM 4664 N N . LEU A 1 584 ? 32.781 31.75 17.812 1 89.69 584 LEU A N 1
ATOM 4665 C CA . LEU A 1 584 ? 34 31.625 17.016 1 89.69 584 LEU A CA 1
ATOM 4666 C C . LEU A 1 584 ? 33.719 31.859 15.547 1 89.69 584 LEU A C 1
ATOM 4668 O O . LEU A 1 584 ? 32.75 31.281 15 1 89.69 584 LEU A O 1
ATOM 4672 N N . SER A 1 585 ? 34.375 32.719 14.883 1 87 585 SER A N 1
ATOM 4673 C CA . SER A 1 585 ? 34.344 33 13.453 1 87 585 SER A CA 1
ATOM 4674 C C . SER A 1 585 ? 35.75 33.094 12.875 1 87 585 SER A C 1
ATOM 4676 O O . SER A 1 585 ? 36.719 33.25 13.617 1 87 585 SER A O 1
ATOM 4678 N N . PRO A 1 586 ? 35.844 33 11.594 1 81.88 586 PRO A N 1
ATOM 4679 C CA . PRO A 1 586 ? 37.188 33.156 10.984 1 81.88 586 PRO A CA 1
ATOM 4680 C C . PRO A 1 586 ? 37.812 34.5 11.312 1 81.88 586 PRO A C 1
ATOM 4682 O O . PRO A 1 586 ? 39.031 34.625 11.266 1 81.88 586 PRO A O 1
ATOM 4685 N N . GLU A 1 587 ? 37.062 35.469 11.781 1 81.75 587 GLU A N 1
ATOM 4686 C CA . GLU A 1 587 ? 37.562 36.812 12.055 1 81.75 587 GLU A CA 1
ATOM 4687 C C . GLU A 1 587 ? 37.906 36.969 13.523 1 81.75 587 GLU A C 1
ATOM 4689 O O . GLU A 1 587 ? 38.5 38 13.922 1 81.75 587 GLU A O 1
ATOM 4694 N N . THR A 1 588 ? 37.625 35.938 14.242 1 88.5 588 THR A N 1
ATOM 4695 C CA . THR A 1 588 ? 37.906 36 15.672 1 88.5 588 THR A CA 1
ATOM 4696 C C . THR A 1 588 ? 39.406 36.062 15.914 1 88.5 588 THR A C 1
ATOM 4698 O O . THR A 1 588 ? 40.156 35.25 15.398 1 88.5 588 THR A O 1
ATOM 4701 N N . ARG A 1 589 ? 39.938 36.969 16.703 1 84.69 589 ARG A N 1
ATOM 4702 C CA . ARG A 1 589 ? 41.344 37.094 17.078 1 84.69 589 ARG A CA 1
ATOM 4703 C C . ARG A 1 589 ? 41.625 36.375 18.391 1 84.69 589 ARG A C 1
ATOM 4705 O O . ARG A 1 589 ? 41.156 36.781 19.453 1 84.69 589 ARG A O 1
ATOM 4712 N N . LEU A 1 590 ? 42.344 35.438 18.219 1 88.56 590 LEU A N 1
ATOM 4713 C CA . LEU A 1 590 ? 42.719 34.656 19.406 1 88.56 590 LEU A CA 1
ATOM 4714 C C . LEU A 1 590 ? 43.875 35.312 20.141 1 88.56 590 LEU A C 1
ATOM 4716 O O . LEU A 1 590 ? 44.75 35.938 19.531 1 88.56 590 LEU A O 1
ATOM 4720 N N . GLN A 1 591 ? 43.875 35.156 21.406 1 85.38 591 GLN A N 1
ATOM 4721 C CA . GLN A 1 591 ? 45.031 35.594 22.188 1 85.38 591 GLN A CA 1
ATOM 4722 C C . GLN A 1 591 ? 46.219 34.625 21.969 1 85.38 591 GLN A C 1
ATOM 4724 O O . GLN A 1 591 ? 46 33.438 21.75 1 85.38 591 GLN A O 1
ATOM 4729 N N . PRO A 1 592 ? 47.438 35.156 21.969 1 80.38 592 PRO A N 1
ATOM 4730 C CA . PRO A 1 592 ? 48.594 34.344 21.656 1 80.38 592 PRO A CA 1
ATOM 4731 C C . PRO A 1 592 ? 48.719 33.094 22.531 1 80.38 592 PRO A C 1
ATOM 4733 O O . PRO A 1 592 ? 49.25 32.062 22.094 1 80.38 592 PRO A O 1
ATOM 4736 N N . ASN A 1 593 ? 48.25 33.156 23.734 1 79.56 593 ASN A N 1
ATOM 4737 C CA . ASN A 1 593 ? 48.375 32 24.609 1 79.56 593 ASN A CA 1
ATOM 4738 C C . ASN A 1 593 ? 47.062 31.234 24.719 1 79.56 593 ASN A C 1
ATOM 4740 O O . ASN A 1 593 ? 46.844 30.5 25.688 1 79.56 593 ASN A O 1
ATOM 4744 N N . THR A 1 594 ? 46.25 31.281 23.578 1 85.06 594 THR A N 1
ATOM 4745 C CA . THR A 1 594 ? 44.969 30.578 23.609 1 85.06 594 THR A CA 1
ATOM 4746 C C . THR A 1 594 ? 45.188 29.062 23.609 1 85.06 594 THR A C 1
ATOM 4748 O O . THR A 1 594 ? 45.875 28.531 22.719 1 85.06 594 THR A O 1
ATOM 4751 N N . SER A 1 595 ? 44.719 28.328 24.609 1 81 595 SER A N 1
ATOM 4752 C CA . SER A 1 595 ? 44.812 26.875 24.734 1 81 595 SER A CA 1
ATOM 4753 C C . SER A 1 595 ? 43.656 26.172 24.047 1 81 595 SER A C 1
ATOM 4755 O O . SER A 1 595 ? 42.625 26.797 23.766 1 81 595 SER A O 1
ATOM 4757 N N . LEU A 1 596 ? 43.781 24.891 23.797 1 82.88 596 LEU A N 1
ATOM 4758 C CA . LEU A 1 596 ? 42.75 24.062 23.141 1 82.88 596 LEU A CA 1
ATOM 4759 C C . LEU A 1 596 ? 41.438 24.094 23.922 1 82.88 596 LEU A C 1
ATOM 4761 O O . LEU A 1 596 ? 40.375 24.078 23.328 1 82.88 596 LEU A O 1
ATOM 4765 N N . ASN A 1 597 ? 41.531 24.125 25.188 1 81.94 597 ASN A N 1
ATOM 4766 C CA . ASN A 1 597 ? 40.375 24.031 26.047 1 81.94 597 ASN A CA 1
ATOM 4767 C C . ASN A 1 597 ? 39.562 25.344 26.047 1 81.94 597 ASN A C 1
ATOM 4769 O O . ASN A 1 597 ? 38.438 25.375 26.562 1 81.94 597 ASN A O 1
ATOM 4773 N N . GLN A 1 598 ? 40.156 26.344 25.453 1 87.81 598 GLN A N 1
ATOM 4774 C CA . GLN A 1 598 ? 39.469 27.641 25.391 1 87.81 598 GLN A CA 1
ATOM 4775 C C . GLN A 1 598 ? 38.562 27.719 24.172 1 87.81 598 GLN A C 1
ATOM 4777 O O . GLN A 1 598 ? 37.781 28.656 24.031 1 87.81 598 GLN A O 1
ATOM 4782 N N . ILE A 1 599 ? 38.625 26.719 23.312 1 89.56 599 ILE A N 1
ATOM 4783 C CA . ILE A 1 599 ? 37.688 26.578 22.203 1 89.56 599 ILE A CA 1
ATOM 4784 C C . ILE A 1 599 ? 36.719 25.422 22.484 1 89.56 599 ILE A C 1
ATOM 4786 O O . ILE A 1 599 ? 37.125 24.266 22.578 1 89.56 599 ILE A O 1
ATOM 4790 N N . ILE A 1 600 ? 35.438 25.75 22.594 1 89.81 600 ILE A N 1
ATOM 4791 C CA . ILE A 1 600 ? 34.469 24.719 22.922 1 89.81 600 ILE A CA 1
ATOM 4792 C C . ILE A 1 600 ? 33.375 24.688 21.859 1 89.81 600 ILE A C 1
ATOM 4794 O O . ILE A 1 600 ? 33.094 25.703 21.219 1 89.81 600 ILE A O 1
ATOM 4798 N N . GLY A 1 601 ? 32.844 23.547 21.625 1 92.19 601 GLY A N 1
ATOM 4799 C CA . GLY A 1 601 ? 31.656 23.375 20.828 1 92.19 601 GLY A CA 1
ATOM 4800 C C . GLY A 1 601 ? 30.453 22.938 21.641 1 92.19 601 GLY A C 1
ATOM 4801 O O . GLY A 1 601 ? 30.375 21.781 22.078 1 92.19 601 GLY A O 1
ATOM 4802 N N . TYR A 1 602 ? 29.484 23.797 21.906 1 92.81 602 TYR A N 1
ATOM 4803 C CA . TYR A 1 602 ? 28.297 23.422 22.672 1 92.81 602 TYR A CA 1
ATOM 4804 C C . TYR A 1 602 ? 27.297 22.672 21.797 1 92.81 602 TYR A C 1
ATOM 4806 O O . TYR A 1 602 ? 26.891 23.172 20.75 1 92.81 602 TYR A O 1
ATOM 4814 N N . ASN A 1 603 ? 26.969 21.516 22.203 1 93.31 603 ASN A N 1
ATOM 4815 C CA . ASN A 1 603 ? 26.031 20.625 21.516 1 93.31 603 ASN A CA 1
ATOM 4816 C C . ASN A 1 603 ? 24.625 20.75 22.062 1 93.31 603 ASN A C 1
ATOM 4818 O O . ASN A 1 603 ? 24.359 20.312 23.188 1 93.31 603 ASN A O 1
ATOM 4822 N N . THR A 1 604 ? 23.719 21.281 21.328 1 93.5 604 THR A N 1
ATOM 4823 C CA . THR A 1 604 ? 22.359 21.5 21.797 1 93.5 604 THR A CA 1
ATOM 4824 C C . THR A 1 604 ? 21.516 20.25 21.594 1 93.5 604 THR A C 1
ATOM 4826 O O . THR A 1 604 ? 20.328 20.234 21.938 1 93.5 604 THR A O 1
ATOM 4829 N N . THR A 1 605 ? 22.109 19.172 21.047 1 94.5 605 THR A N 1
ATOM 4830 C CA . THR A 1 605 ? 21.375 17.922 20.828 1 94.5 605 THR A CA 1
ATOM 4831 C C . THR A 1 605 ? 21.719 16.891 21.906 1 94.5 605 THR A C 1
ATOM 4833 O O . THR A 1 605 ? 22.641 17.094 22.688 1 94.5 605 THR A O 1
ATOM 4836 N N . PHE A 1 606 ? 20.906 15.82 22 1 93.12 606 PHE A N 1
ATOM 4837 C CA . PHE A 1 606 ? 21.125 14.75 22.953 1 93.12 606 PHE A CA 1
ATOM 4838 C C . PHE A 1 606 ? 22.109 13.711 22.406 1 93.12 606 PHE A C 1
ATOM 4840 O O . PHE A 1 606 ? 22.516 12.797 23.125 1 93.12 606 PHE A O 1
ATOM 4847 N N . LEU A 1 607 ? 22.562 13.922 21.156 1 94.75 607 LEU A N 1
ATOM 4848 C CA . LEU A 1 607 ? 23.375 12.938 20.469 1 94.75 607 LEU A CA 1
ATOM 4849 C C . LEU A 1 607 ? 24.859 13.266 20.609 1 94.75 607 LEU A C 1
ATOM 4851 O O . LEU A 1 607 ? 25.25 14.43 20.531 1 94.75 607 LEU A O 1
ATOM 4855 N N . ASP A 1 608 ? 25.609 12.211 20.781 1 93.38 608 ASP A N 1
ATOM 4856 C CA . ASP A 1 608 ? 27.047 12.375 20.625 1 93.38 608 ASP A CA 1
ATOM 4857 C C . ASP A 1 608 ? 27.406 12.688 19.172 1 93.38 608 ASP A C 1
ATOM 4859 O O . ASP A 1 608 ? 26.734 12.242 18.25 1 93.38 608 ASP A O 1
ATOM 4863 N N . ARG A 1 609 ? 28.484 13.492 19.047 1 94.69 609 ARG A N 1
ATOM 4864 C CA . ARG A 1 609 ? 28.844 13.852 17.672 1 94.69 609 ARG A CA 1
ATOM 4865 C C . ARG A 1 609 ? 30.328 14.141 17.562 1 94.69 609 ARG A C 1
ATOM 4867 O O . ARG A 1 609 ? 30.969 14.508 18.547 1 94.69 609 ARG A O 1
ATOM 4874 N N . ARG A 1 610 ? 30.844 13.836 16.438 1 93.25 610 ARG A N 1
ATOM 4875 C CA . ARG A 1 610 ? 32.188 14.148 15.984 1 93.25 610 ARG A CA 1
ATOM 4876 C C . ARG A 1 610 ? 32.156 14.867 14.641 1 93.25 610 ARG A C 1
ATOM 4878 O O . ARG A 1 610 ? 31.625 14.344 13.664 1 93.25 610 ARG A O 1
ATOM 4885 N N . GLU A 1 611 ? 32.719 16.141 14.594 1 93.38 611 GLU A N 1
ATOM 4886 C CA . GLU A 1 611 ? 32.562 16.891 13.352 1 93.38 611 GLU A CA 1
ATOM 4887 C C . GLU A 1 611 ? 33.812 17.75 13.07 1 93.38 611 GLU A C 1
ATOM 4889 O O . GLU A 1 611 ? 34.594 18.016 13.977 1 93.38 611 GLU A O 1
ATOM 4894 N N . ILE A 1 612 ? 34 18.109 11.844 1 93.62 612 ILE A N 1
ATOM 4895 C CA . ILE A 1 612 ? 35.062 19 11.422 1 93.62 612 ILE A CA 1
ATOM 4896 C C . ILE A 1 612 ? 34.625 20.453 11.625 1 93.62 612 ILE A C 1
ATOM 4898 O O . ILE A 1 612 ? 33.531 20.844 11.211 1 93.62 612 ILE A O 1
ATOM 4902 N N . VAL A 1 613 ? 35.469 21.25 12.258 1 92.38 613 VAL A N 1
ATOM 4903 C CA . VAL A 1 613 ? 35.156 22.656 12.5 1 92.38 613 VAL A CA 1
ATOM 4904 C C . VAL A 1 613 ? 36.281 23.547 11.953 1 92.38 613 VAL A C 1
ATOM 4906 O O . VAL A 1 613 ? 37.406 23.078 11.773 1 92.38 613 VAL A O 1
ATOM 4909 N N . LYS A 1 614 ? 35.969 24.734 11.664 1 90.56 614 LYS A N 1
ATOM 4910 C CA . LYS A 1 614 ? 36.938 25.75 11.234 1 90.56 614 LYS A CA 1
ATOM 4911 C C . LYS A 1 614 ? 37.469 26.531 12.422 1 90.56 614 LYS A C 1
ATOM 4913 O O . LYS A 1 614 ? 36.719 26.938 13.297 1 90.56 614 LYS A O 1
ATOM 4918 N N . ILE A 1 615 ? 38.781 26.688 12.445 1 89.25 615 ILE A N 1
ATOM 4919 C CA . ILE A 1 615 ? 39.438 27.406 13.523 1 89.25 615 ILE A CA 1
ATOM 4920 C C . ILE A 1 615 ? 40.312 28.516 12.938 1 89.25 615 ILE A C 1
ATOM 4922 O O . ILE A 1 615 ? 41.094 28.281 12.016 1 89.25 615 ILE A O 1
ATOM 4926 N N . PRO A 1 616 ? 40.156 29.688 13.523 1 89.31 616 PRO A N 1
ATOM 4927 C CA . PRO A 1 616 ? 41.062 30.75 13.086 1 89.31 616 PRO A CA 1
ATOM 4928 C C . PRO A 1 616 ? 42.5 30.5 13.539 1 89.31 616 PRO A C 1
ATOM 4930 O O . PRO A 1 616 ? 42.719 30.031 14.648 1 89.31 616 PRO A O 1
ATOM 4933 N N . LEU A 1 617 ? 43.469 30.859 12.711 1 85.88 617 LEU A N 1
ATOM 4934 C CA . LEU A 1 617 ? 44.875 30.578 12.992 1 85.88 617 LEU A CA 1
ATOM 4935 C C . LEU A 1 617 ? 45.594 31.844 13.453 1 85.88 617 LEU A C 1
ATOM 4937 O O . LEU A 1 617 ? 46.656 31.766 14.047 1 85.88 617 LEU A O 1
ATOM 4941 N N . ASP A 1 618 ? 45 32.938 13.141 1 80.62 618 ASP A N 1
ATOM 4942 C CA . ASP A 1 618 ? 45.656 34.156 13.562 1 80.62 618 ASP A CA 1
ATOM 4943 C C . ASP A 1 618 ? 45.719 34.25 15.086 1 80.62 618 ASP A C 1
ATOM 4945 O O . ASP A 1 618 ? 44.688 34.219 15.758 1 80.62 618 ASP A O 1
ATOM 4949 N N . GLY A 1 619 ? 46.906 34.312 15.625 1 76.94 619 GLY A N 1
ATOM 4950 C CA . GLY A 1 619 ? 47.094 34.438 17.062 1 76.94 619 GLY A CA 1
ATOM 4951 C C . GLY A 1 619 ? 47 33.094 17.781 1 76.94 619 GLY A C 1
ATOM 4952 O O . GLY A 1 619 ? 47.062 33.031 19.016 1 76.94 619 GLY A O 1
ATOM 4953 N N . ALA A 1 620 ? 46.875 32.062 16.969 1 81.62 620 ALA A N 1
ATOM 4954 C CA . ALA A 1 620 ? 46.75 30.75 17.594 1 81.62 620 ALA A CA 1
ATOM 4955 C C . ALA A 1 620 ? 48.062 30.312 18.219 1 81.62 620 ALA A C 1
ATOM 4957 O O . ALA A 1 620 ? 49.156 30.562 17.672 1 81.62 620 ALA A O 1
ATOM 4958 N N . SER A 1 621 ? 47.938 29.781 19.375 1 82.19 621 SER A N 1
ATOM 4959 C CA . SER A 1 621 ? 49.094 29.25 20.078 1 82.19 621 SER A CA 1
ATOM 4960 C C . SER A 1 621 ? 49.656 28.016 19.359 1 82.19 621 SER A C 1
ATOM 4962 O O . SER A 1 621 ? 49 27.438 18.5 1 82.19 621 SER A O 1
ATOM 4964 N N . ALA A 1 622 ? 50.844 27.641 19.766 1 78.31 622 ALA A N 1
ATOM 4965 C CA . ALA A 1 622 ? 51.469 26.438 19.234 1 78.31 622 ALA A CA 1
ATOM 4966 C C . ALA A 1 622 ? 50.625 25.203 19.547 1 78.31 622 ALA A C 1
ATOM 4968 O O . ALA A 1 622 ? 50.531 24.266 18.734 1 78.31 622 ALA A O 1
ATOM 4969 N N . GLY A 1 623 ? 50.031 25.266 20.625 1 75.88 623 GLY A N 1
ATOM 4970 C CA . GLY A 1 623 ? 49.156 24.156 21 1 75.88 623 GLY A CA 1
ATOM 4971 C C . GLY A 1 623 ? 47.938 24.047 20.125 1 75.88 623 GLY A C 1
ATOM 4972 O O . GLY A 1 623 ? 47.531 22.938 19.734 1 75.88 623 GLY A O 1
ATOM 4973 N N . LEU A 1 624 ? 47.344 25.078 19.859 1 82.12 624 LEU A N 1
ATOM 4974 C CA . LEU A 1 624 ? 46.156 25.094 19.016 1 82.12 624 LEU A CA 1
ATOM 4975 C C . LEU A 1 624 ? 46.5 24.688 17.578 1 82.12 624 LEU A C 1
ATOM 4977 O O . LEU A 1 624 ? 45.719 24.016 16.922 1 82.12 624 LEU A O 1
ATOM 4981 N N . LYS A 1 625 ? 47.594 25.031 17.141 1 81.25 625 LYS A N 1
ATOM 4982 C CA . LYS A 1 625 ? 48 24.703 15.797 1 81.25 625 LYS A CA 1
ATOM 4983 C C . LYS A 1 625 ? 48.25 23.203 15.641 1 81.25 625 LYS A C 1
ATOM 4985 O O . LYS A 1 625 ? 48.094 22.656 14.547 1 81.25 625 LYS A O 1
ATOM 4990 N N . THR A 1 626 ? 48.531 22.562 16.766 1 79.69 626 THR A N 1
ATOM 4991 C CA . THR A 1 626 ? 48.688 21.125 16.719 1 79.69 626 THR A CA 1
ATOM 4992 C C . THR A 1 626 ? 47.375 20.422 16.453 1 79.69 626 THR A C 1
ATOM 4994 O O . THR A 1 626 ? 47.344 19.297 15.961 1 79.69 626 THR A O 1
ATOM 4997 N N . ALA A 1 627 ? 46.281 21.062 16.781 1 84.25 627 ALA A N 1
ATOM 4998 C CA . ALA A 1 627 ? 44.938 20.484 16.578 1 84.25 627 ALA A CA 1
ATOM 4999 C C . ALA A 1 627 ? 44.469 20.719 15.148 1 84.25 627 ALA A C 1
ATOM 5001 O O . ALA A 1 627 ? 43.5 20.078 14.703 1 84.25 627 ALA A O 1
ATOM 5002 N N . VAL A 1 628 ? 45.125 21.531 14.484 1 85.25 628 VAL A N 1
ATOM 5003 C CA . VAL A 1 628 ? 44.75 21.859 13.117 1 85.25 628 VAL A CA 1
ATOM 5004 C C . VAL A 1 628 ? 45.438 20.922 12.141 1 85.25 628 VAL A C 1
ATOM 5006 O O . VAL A 1 628 ? 46.688 20.844 12.117 1 85.25 628 VAL A O 1
ATOM 5009 N N . ALA A 1 629 ? 44.656 20.219 11.406 1 83.81 629 ALA A N 1
ATOM 5010 C CA . ALA A 1 629 ? 45.25 19.188 10.547 1 83.81 629 ALA A CA 1
ATOM 5011 C C . ALA A 1 629 ? 45.188 19.594 9.078 1 83.81 629 ALA A C 1
ATOM 5013 O O . ALA A 1 629 ? 45.719 18.906 8.211 1 83.81 629 ALA A O 1
ATOM 5014 N N . GLN A 1 630 ? 44.562 20.609 8.789 1 89.06 630 GLN A N 1
ATOM 5015 C CA . GLN A 1 630 ? 44.375 21.109 7.43 1 89.06 630 GLN A CA 1
ATOM 5016 C C . GLN A 1 630 ? 44.156 22.609 7.414 1 89.06 630 GLN A C 1
ATOM 5018 O O . GLN A 1 630 ? 43.469 23.156 8.266 1 89.06 630 GLN A O 1
ATOM 5023 N N . VAL A 1 631 ? 44.812 23.25 6.461 1 88.38 631 VAL A N 1
ATOM 5024 C CA . VAL A 1 631 ? 44.625 24.688 6.281 1 88.38 631 VAL A CA 1
ATOM 5025 C C . VAL A 1 631 ? 43.719 24.938 5.078 1 88.38 631 VAL A C 1
ATOM 5027 O O . VAL A 1 631 ? 43.812 24.25 4.059 1 88.38 631 VAL A O 1
ATOM 5030 N N . ASP A 1 632 ? 42.844 25.859 5.285 1 86.06 632 ASP A N 1
ATOM 5031 C CA . ASP A 1 632 ? 41.906 26.203 4.219 1 86.06 632 ASP A CA 1
ATOM 5032 C C . ASP A 1 632 ? 42.656 26.812 3.023 1 86.06 632 ASP A C 1
ATOM 5034 O O . ASP A 1 632 ? 43.438 27.734 3.182 1 86.06 632 ASP A O 1
ATOM 5038 N N . ASN A 1 633 ? 42.406 26.328 1.894 1 78.88 633 ASN A N 1
ATOM 5039 C CA . ASN A 1 633 ? 43.125 26.766 0.689 1 78.88 633 ASN A CA 1
ATOM 5040 C C . ASN A 1 633 ? 42.719 28.188 0.291 1 78.88 633 ASN A C 1
ATOM 5042 O O . ASN A 1 633 ? 43.5 28.922 -0.298 1 78.88 633 ASN A O 1
ATOM 5046 N N . ASN A 1 634 ? 41.5 28.469 0.554 1 77.44 634 ASN A N 1
ATOM 5047 C CA . ASN A 1 634 ? 41 29.766 0.146 1 77.44 634 ASN A CA 1
ATOM 5048 C C . ASN A 1 634 ? 41.312 30.859 1.17 1 77.44 634 ASN A C 1
ATOM 5050 O O . ASN A 1 634 ? 41.281 32.031 0.856 1 77.44 634 ASN A O 1
ATOM 5054 N N . ASN A 1 635 ? 41.562 30.453 2.389 1 81.06 635 ASN A N 1
ATOM 5055 C CA . ASN A 1 635 ? 41.875 31.359 3.482 1 81.06 635 ASN A CA 1
ATOM 5056 C C . ASN A 1 635 ? 42.938 30.75 4.406 1 81.06 635 ASN A C 1
ATOM 5058 O O . ASN A 1 635 ? 42.594 30.062 5.371 1 81.06 635 ASN A O 1
ATOM 5062 N N . ASN A 1 636 ? 44.094 31.141 4.281 1 79.62 636 ASN A N 1
ATOM 5063 C CA . ASN A 1 636 ? 45.219 30.547 4.996 1 79.62 636 ASN A CA 1
ATOM 5064 C C . ASN A 1 636 ? 45.188 30.891 6.48 1 79.62 636 ASN A C 1
ATOM 5066 O O . ASN A 1 636 ? 45.969 30.375 7.262 1 79.62 636 ASN A O 1
ATOM 5070 N N . GLU A 1 637 ? 44.25 31.641 6.785 1 83.38 637 GLU A N 1
ATOM 5071 C CA . GLU A 1 637 ? 44.125 32.031 8.188 1 83.38 637 GLU A CA 1
ATOM 5072 C C . GLU A 1 637 ? 43.125 31.125 8.922 1 83.38 637 GLU A C 1
ATOM 5074 O O . GLU A 1 637 ? 42.844 31.344 10.102 1 83.38 637 GLU A O 1
ATOM 5079 N N . VAL A 1 638 ? 42.625 30.203 8.211 1 89.5 638 VAL A N 1
ATOM 5080 C CA . VAL A 1 638 ? 41.625 29.312 8.805 1 89.5 638 VAL A CA 1
ATOM 5081 C C . VAL A 1 638 ? 42.094 27.859 8.648 1 89.5 638 VAL A C 1
ATOM 5083 O O . VAL A 1 638 ? 42.594 27.469 7.605 1 89.5 638 VAL A O 1
ATOM 5086 N N . GLY A 1 639 ? 42.031 27.125 9.672 1 89.25 639 GLY A N 1
ATOM 5087 C CA . GLY A 1 639 ? 42.344 25.703 9.656 1 89.25 639 GLY A CA 1
ATOM 5088 C C . GLY A 1 639 ? 41.156 24.828 10.031 1 89.25 639 GLY A C 1
ATOM 5089 O O . GLY A 1 639 ? 40.156 25.312 10.555 1 89.25 639 GLY A O 1
ATOM 5090 N N . TYR A 1 640 ? 41.219 23.516 9.609 1 91.75 640 TYR A N 1
ATOM 5091 C CA . TYR A 1 640 ? 40.219 22.531 9.969 1 91.75 640 TYR A CA 1
ATOM 5092 C C . TYR A 1 640 ? 40.688 21.656 11.117 1 91.75 640 TYR A C 1
ATOM 5094 O O . TYR A 1 640 ? 41.844 21.234 11.141 1 91.75 640 TYR A O 1
ATOM 5102 N N . ALA A 1 641 ? 39.812 21.453 12.109 1 91.62 641 ALA A N 1
ATOM 5103 C CA . ALA A 1 641 ? 40.094 20.594 13.258 1 91.62 641 ALA A CA 1
ATOM 5104 C C . ALA A 1 641 ? 38.875 19.703 13.555 1 91.62 641 ALA A C 1
ATOM 5106 O O . ALA A 1 641 ? 37.812 19.875 12.969 1 91.62 641 ALA A O 1
ATOM 5107 N N . ILE A 1 642 ? 39.094 18.734 14.375 1 92.69 642 ILE A N 1
ATOM 5108 C CA . ILE A 1 642 ? 38.031 17.828 14.758 1 92.69 642 ILE A CA 1
ATOM 5109 C C . ILE A 1 642 ? 37.5 18.188 16.141 1 92.69 642 ILE A C 1
ATOM 5111 O O . ILE A 1 642 ? 38.281 18.344 17.094 1 92.69 642 ILE A O 1
ATOM 5115 N N . MET A 1 643 ? 36.281 18.422 16.234 1 92.31 643 MET A N 1
ATOM 5116 C CA . MET A 1 643 ? 35.562 18.609 17.516 1 92.31 643 MET A CA 1
ATOM 5117 C C . MET A 1 643 ? 34.875 17.328 17.938 1 92.31 643 MET A C 1
ATOM 5119 O O . MET A 1 643 ? 34 16.828 17.234 1 92.31 643 MET A O 1
ATOM 5123 N N . ASP A 1 644 ? 35.25 16.781 19.047 1 90.94 644 ASP A N 1
ATOM 5124 C CA . ASP A 1 644 ? 34.656 15.562 19.609 1 90.94 644 ASP A CA 1
ATOM 5125 C C . ASP A 1 644 ? 33.844 15.852 20.859 1 90.94 644 ASP A C 1
ATOM 5127 O O . ASP A 1 644 ? 34.406 16.062 21.938 1 90.94 644 ASP A O 1
ATOM 5131 N N . ASN A 1 645 ? 32.531 15.844 20.672 1 88.88 645 ASN A N 1
ATOM 5132 C CA . ASN A 1 645 ? 31.594 16.109 21.75 1 88.88 645 ASN A CA 1
ATOM 5133 C C . ASN A 1 645 ? 31.938 17.406 22.484 1 88.88 645 ASN A C 1
ATOM 5135 O O . ASN A 1 645 ? 32.031 17.406 23.719 1 88.88 645 ASN A O 1
ATOM 5139 N N . GLY A 1 646 ? 32.312 18.422 21.703 1 88.06 646 GLY A N 1
ATOM 5140 C CA . GLY A 1 646 ? 32.438 19.766 22.234 1 88.06 646 GLY A CA 1
ATOM 5141 C C . GLY A 1 646 ? 33.875 20.125 22.578 1 88.06 646 GLY A C 1
ATOM 5142 O O . GLY A 1 646 ? 34.156 21.266 22.938 1 88.06 646 GLY A O 1
ATOM 5143 N N . VAL A 1 647 ? 34.781 19.141 22.391 1 88.5 647 VAL A N 1
ATOM 5144 C CA . VAL A 1 647 ? 36.188 19.391 22.703 1 88.5 647 VAL A CA 1
ATOM 5145 C C . VAL A 1 647 ? 37.062 19.141 21.469 1 88.5 647 VAL A C 1
ATOM 5147 O O . VAL A 1 647 ? 36.812 18.203 20.719 1 88.5 647 VAL A O 1
ATOM 5150 N N . LEU A 1 648 ? 38 20 21.312 1 89.81 648 LEU A N 1
ATOM 5151 C CA . LEU A 1 648 ? 38.938 19.828 20.203 1 89.81 648 LEU A CA 1
ATOM 5152 C C . LEU A 1 648 ? 39.812 18.594 20.406 1 89.81 648 LEU A C 1
ATOM 5154 O O . LEU A 1 648 ? 40.312 18.375 21.5 1 89.81 648 LEU A O 1
ATOM 5158 N N . ASP A 1 649 ? 39.906 17.812 19.391 1 86.31 649 ASP A N 1
ATOM 5159 C CA . ASP A 1 649 ? 40.75 16.625 19.438 1 86.31 649 ASP A CA 1
ATOM 5160 C C . ASP A 1 649 ? 42.188 16.953 19.031 1 86.31 649 ASP A C 1
ATOM 5162 O O . ASP A 1 649 ? 42.469 17.188 17.859 1 86.31 649 ASP A O 1
ATOM 5166 N N . ALA A 1 650 ? 43.062 16.906 19.922 1 78.75 650 ALA A N 1
ATOM 5167 C CA . ALA A 1 650 ? 44.469 17.297 19.672 1 78.75 650 ALA A CA 1
ATOM 5168 C C . ALA A 1 650 ? 45.25 16.141 19.078 1 78.75 650 ALA A C 1
ATOM 5170 O O . ALA A 1 650 ? 46.375 16.328 18.578 1 78.75 650 ALA A O 1
ATOM 5171 N N . SER A 1 651 ? 44.688 14.953 19.156 1 70.12 651 SER A N 1
ATOM 5172 C CA . SER A 1 651 ? 45.406 13.773 18.734 1 70.12 651 SER A CA 1
ATOM 5173 C C . SER A 1 651 ? 45.5 13.695 17.219 1 70.12 651 SER A C 1
ATOM 5175 O O . SER A 1 651 ? 46.25 12.891 16.672 1 70.12 651 SER A O 1
ATOM 5177 N N . ILE A 1 652 ? 44.812 14.336 16.453 1 63.69 652 ILE A N 1
ATOM 5178 C CA . ILE A 1 652 ? 44.625 14.125 15.016 1 63.69 652 ILE A CA 1
ATOM 5179 C C . ILE A 1 652 ? 45.844 14.602 14.258 1 63.69 652 ILE A C 1
ATOM 5181 O O . ILE A 1 652 ? 46.219 14.031 13.234 1 63.69 652 ILE A O 1
ATOM 5185 N N . ALA A 1 653 ? 46.688 15.625 14.727 1 55.84 653 ALA A N 1
ATOM 5186 C CA . ALA A 1 653 ? 47.844 16.125 13.992 1 55.84 653 ALA A CA 1
ATOM 5187 C C . ALA A 1 653 ? 48.875 15.016 13.812 1 55.84 653 ALA A C 1
ATOM 5189 O O . ALA A 1 653 ? 49.594 14.992 12.82 1 55.84 653 ALA A O 1
ATOM 5190 N N . ASN A 1 654 ? 49.031 14.047 14.852 1 47.94 654 ASN A N 1
ATOM 5191 C CA . ASN A 1 654 ? 50.156 13.125 14.859 1 47.94 654 ASN A CA 1
ATOM 5192 C C . ASN A 1 654 ? 49.812 11.836 14.109 1 47.94 654 ASN A C 1
ATOM 5194 O O . ASN A 1 654 ? 50.656 10.93 14.039 1 47.94 654 ASN A O 1
ATOM 5198 N N . GLY A 1 655 ? 48.656 11.602 13.188 1 50.66 655 GLY A N 1
ATOM 5199 C CA . GLY A 1 655 ? 48.562 10.266 12.625 1 50.66 655 GLY A CA 1
ATOM 5200 C C . GLY A 1 655 ? 47.188 9.938 12.094 1 50.66 655 GLY A C 1
ATOM 5201 O O . GLY A 1 655 ? 46.594 8.906 12.438 1 50.66 655 GLY A O 1
ATOM 5202 N N . LEU A 1 656 ? 46.625 10.742 11.453 1 55.81 656 LEU A N 1
ATOM 5203 C CA . LEU A 1 656 ? 45.188 10.57 11.242 1 55.81 656 LEU A CA 1
ATOM 5204 C C . LEU A 1 656 ? 44.906 9.461 10.242 1 55.81 656 LEU A C 1
ATOM 5206 O O . LEU A 1 656 ? 45.375 9.523 9.094 1 55.81 656 LEU A O 1
ATOM 5210 N N . ASP A 1 657 ? 44.625 8.352 10.664 1 64.19 657 ASP A N 1
ATOM 5211 C CA . ASP A 1 657 ? 44.031 7.277 9.859 1 64.19 657 ASP A CA 1
ATOM 5212 C C . ASP A 1 657 ? 42.75 7.742 9.18 1 64.19 657 ASP A C 1
ATOM 5214 O O . ASP A 1 657 ? 42.188 7.039 8.328 1 64.19 657 ASP A O 1
ATOM 5218 N N . LEU A 1 658 ? 42.344 8.992 9.445 1 77.44 658 LEU A N 1
ATOM 5219 C CA . LEU A 1 658 ? 41.188 9.57 8.797 1 77.44 658 LEU A CA 1
ATOM 5220 C C . LEU A 1 658 ? 41.594 10.469 7.637 1 77.44 658 LEU A C 1
ATOM 5222 O O . LEU A 1 658 ? 42.312 11.461 7.832 1 77.44 658 LEU A O 1
ATOM 5226 N N . HIS A 1 659 ? 41.219 10.039 6.5 1 88.12 659 HIS A N 1
ATOM 5227 C CA . HIS A 1 659 ? 41.656 10.773 5.316 1 88.12 659 HIS A CA 1
ATOM 5228 C C . HIS A 1 659 ? 40.531 10.914 4.301 1 88.12 659 HIS A C 1
ATOM 5230 O O . HIS A 1 659 ? 39.875 9.93 3.963 1 88.12 659 HIS A O 1
ATOM 5236 N N . ALA A 1 660 ? 40.219 12.188 3.945 1 95.12 660 ALA A N 1
ATOM 5237 C CA . ALA A 1 660 ? 39.406 12.508 2.783 1 95.12 660 ALA A CA 1
ATOM 5238 C C . ALA A 1 660 ? 40.219 13.18 1.689 1 95.12 660 ALA A C 1
ATOM 5240 O O . ALA A 1 660 ? 41.125 13.953 1.98 1 95.12 660 ALA A O 1
ATOM 5241 N N . SER A 1 661 ? 39.938 12.836 0.442 1 95.62 661 SER A N 1
ATOM 5242 C CA . SER A 1 661 ? 40.719 13.406 -0.657 1 95.62 661 SER A CA 1
ATOM 5243 C C . SER A 1 661 ? 39.812 13.734 -1.849 1 95.62 661 SER A C 1
ATOM 5245 O O . SER A 1 661 ? 38.781 13.078 -2.064 1 95.62 661 SER A O 1
ATOM 5247 N N . ALA A 1 662 ? 40.156 14.773 -2.566 1 96.25 662 ALA A N 1
ATOM 5248 C CA . ALA A 1 662 ? 39.594 15.133 -3.861 1 96.25 662 ALA A CA 1
ATOM 5249 C C . ALA A 1 662 ? 40.688 15.25 -4.926 1 96.25 662 ALA A C 1
ATOM 5251 O O . ALA A 1 662 ? 41.75 15.805 -4.668 1 96.25 662 ALA A O 1
ATOM 5252 N N . TYR A 1 663 ? 40.469 14.648 -6.055 1 93.19 663 TYR A N 1
ATOM 5253 C CA . TYR A 1 663 ? 41.469 14.719 -7.117 1 93.19 663 TYR A CA 1
ATOM 5254 C C . TYR A 1 663 ? 40.812 14.617 -8.492 1 93.19 663 TYR A C 1
ATOM 5256 O O . TYR A 1 663 ? 39.625 14.281 -8.594 1 93.19 663 TYR A O 1
ATOM 5264 N N . THR A 1 664 ? 41.469 15.102 -9.508 1 93 664 THR A N 1
ATOM 5265 C CA . THR A 1 664 ? 41 15.047 -10.891 1 93 664 THR A CA 1
ATOM 5266 C C . THR A 1 664 ? 42.094 14.484 -11.797 1 93 664 THR A C 1
ATOM 5268 O O . THR A 1 664 ? 43.281 14.641 -11.523 1 93 664 THR A O 1
ATOM 5271 N N . ASN A 1 665 ? 41.656 13.758 -12.82 1 81.12 665 ASN A N 1
ATOM 5272 C CA . ASN A 1 665 ? 42.625 13.289 -13.828 1 81.12 665 ASN A CA 1
ATOM 5273 C C . ASN A 1 665 ? 42.562 14.141 -15.094 1 81.12 665 ASN A C 1
ATOM 5275 O O . ASN A 1 665 ? 43.031 13.719 -16.156 1 81.12 665 ASN A O 1
ATOM 5279 N N . GLY A 1 666 ? 42.094 15.328 -15.109 1 74.75 666 GLY A N 1
ATOM 5280 C CA . GLY A 1 666 ? 42.094 16.281 -16.203 1 74.75 666 GLY A CA 1
ATOM 5281 C C . GLY A 1 666 ? 40.875 16.109 -17.125 1 74.75 666 GLY A C 1
ATOM 5282 O O . GLY A 1 666 ? 40.406 17.094 -17.719 1 74.75 666 GLY A O 1
ATOM 5283 N N . SER A 1 667 ? 40.375 15.047 -17.391 1 70.88 667 SER A N 1
ATOM 5284 C CA . SER A 1 667 ? 39.375 14.758 -18.391 1 70.88 667 SER A CA 1
ATOM 5285 C C . SER A 1 667 ? 37.969 14.859 -17.812 1 70.88 667 SER A C 1
ATOM 5287 O O . SER A 1 667 ? 37.094 14.023 -18.094 1 70.88 667 SER A O 1
ATOM 5289 N N . ASN A 1 668 ? 37.688 16.016 -17.094 1 86.56 668 ASN A N 1
ATOM 5290 C CA . ASN A 1 668 ? 36.375 16.219 -16.531 1 86.56 668 ASN A CA 1
ATOM 5291 C C . ASN A 1 668 ? 35.969 15.07 -15.609 1 86.56 668 ASN A C 1
ATOM 5293 O O . ASN A 1 668 ? 34.844 14.578 -15.688 1 86.56 668 ASN A O 1
ATOM 5297 N N . HIS A 1 669 ? 36.969 14.531 -15.016 1 92.94 669 HIS A N 1
ATOM 5298 C CA . HIS A 1 669 ? 36.781 13.43 -14.078 1 92.94 669 HIS A CA 1
ATOM 5299 C C . HIS A 1 669 ? 37.281 13.805 -12.68 1 92.94 669 HIS A C 1
ATOM 5301 O O . HIS A 1 669 ? 38.469 14.039 -12.477 1 92.94 669 HIS A O 1
ATOM 5307 N N . PHE A 1 670 ? 36.375 13.914 -11.773 1 96.75 670 PHE A N 1
ATOM 5308 C CA . PHE A 1 670 ? 36.688 14.312 -10.406 1 96.75 670 PHE A CA 1
ATOM 5309 C C . PHE A 1 670 ? 36.219 13.25 -9.414 1 96.75 670 PHE A C 1
ATOM 5311 O O . PHE A 1 670 ? 35.156 12.656 -9.586 1 96.75 670 PHE A O 1
ATOM 5318 N N . VAL A 1 671 ? 37.031 12.961 -8.375 1 97.38 671 VAL A N 1
ATOM 5319 C CA . VAL A 1 671 ? 36.719 11.922 -7.398 1 97.38 671 VAL A CA 1
ATOM 5320 C C . VAL A 1 671 ? 36.875 12.484 -5.984 1 97.38 671 VAL A C 1
ATOM 5322 O O . VAL A 1 671 ? 37.906 13.117 -5.672 1 97.38 671 VAL A O 1
ATOM 5325 N N . LEU A 1 672 ? 35.906 12.414 -5.211 1 98 672 LEU A N 1
ATOM 5326 C CA . LEU A 1 672 ? 35.969 12.586 -3.764 1 98 672 LEU A CA 1
ATOM 5327 C C . LEU A 1 672 ? 35.938 11.234 -3.055 1 98 672 LEU A C 1
ATOM 5329 O O . LEU A 1 672 ? 35.031 10.422 -3.301 1 98 672 LEU A O 1
ATOM 5333 N N . ARG A 1 673 ? 36.906 11.008 -2.141 1 97.06 673 ARG A N 1
ATOM 5334 C CA . ARG A 1 673 ? 37 9.672 -1.569 1 97.06 673 ARG A CA 1
ATOM 5335 C C . ARG A 1 673 ? 37.562 9.719 -0.149 1 97.06 673 ARG A C 1
ATOM 5337 O O . ARG A 1 673 ? 38.406 10.555 0.164 1 97.06 673 ARG A O 1
ATOM 5344 N N . ASN A 1 674 ? 37.031 8.961 0.729 1 96.38 674 ASN A N 1
ATOM 5345 C CA . ASN A 1 674 ? 37.688 8.625 1.999 1 96.38 674 ASN A CA 1
ATOM 5346 C C . ASN A 1 674 ? 37.625 7.125 2.268 1 96.38 674 ASN A C 1
ATOM 5348 O O . ASN A 1 674 ? 37.5 6.328 1.338 1 96.38 674 ASN A O 1
ATOM 5352 N N . SER A 1 675 ? 37.781 6.715 3.498 1 93.94 675 SER A N 1
ATOM 5353 C CA . SER A 1 675 ? 37.906 5.293 3.797 1 93.94 675 SER A CA 1
ATOM 5354 C C . SER A 1 675 ? 36.562 4.59 3.686 1 93.94 675 SER A C 1
ATOM 5356 O O . SER A 1 675 ? 36.5 3.359 3.609 1 93.94 675 SER A O 1
ATOM 5358 N N . SER A 1 676 ? 35.531 5.391 3.58 1 95.56 676 SER A N 1
ATOM 5359 C CA . SER A 1 676 ? 34.219 4.77 3.66 1 95.56 676 SER A CA 1
ATOM 5360 C C . SER A 1 676 ? 33.438 4.918 2.348 1 95.56 676 SER A C 1
ATOM 5362 O O . SER A 1 676 ? 32.75 4 1.926 1 95.56 676 SER A O 1
ATOM 5364 N N . VAL A 1 677 ? 33.5 6.09 1.646 1 98 677 VAL A N 1
ATOM 5365 C CA . VAL A 1 677 ? 32.688 6.336 0.469 1 98 677 VAL A CA 1
ATOM 5366 C C . VAL A 1 677 ? 33.5 7.035 -0.606 1 98 677 VAL A C 1
ATOM 5368 O O . VAL A 1 677 ? 34.562 7.602 -0.315 1 98 677 VAL A O 1
ATOM 5371 N N . GLN A 1 678 ? 33.031 6.93 -1.798 1 98.25 678 GLN A N 1
ATOM 5372 C CA . GLN A 1 678 ? 33.625 7.586 -2.951 1 98.25 678 GLN A CA 1
ATOM 5373 C C . GLN A 1 678 ? 32.562 8.086 -3.926 1 98.25 678 GLN A C 1
ATOM 5375 O O . GLN A 1 678 ? 31.594 7.383 -4.203 1 98.25 678 GLN A O 1
ATOM 5380 N N . LEU A 1 679 ? 32.625 9.305 -4.375 1 98.38 679 LEU A N 1
ATOM 5381 C CA . LEU A 1 679 ? 31.75 9.906 -5.379 1 98.38 679 LEU A CA 1
ATOM 5382 C C . LEU A 1 679 ? 32.562 10.352 -6.598 1 98.38 679 LEU A C 1
ATOM 5384 O O . LEU A 1 679 ? 33.594 11.008 -6.457 1 98.38 679 LEU A O 1
ATOM 5388 N N . THR A 1 680 ? 32.125 9.961 -7.785 1 97.81 680 THR A N 1
ATOM 5389 C CA . THR A 1 680 ? 32.812 10.32 -9.031 1 97.81 680 THR A CA 1
ATOM 5390 C C . THR A 1 680 ? 31.906 11.195 -9.898 1 97.81 680 THR A C 1
ATOM 5392 O O . THR A 1 680 ? 30.75 10.859 -10.125 1 97.81 680 THR A O 1
ATOM 5395 N N . ILE A 1 681 ? 32.406 12.297 -10.344 1 97.75 681 ILE A N 1
ATOM 5396 C CA . ILE A 1 681 ? 31.75 13.172 -11.312 1 97.75 681 ILE A CA 1
ATOM 5397 C C . ILE A 1 681 ? 32.469 13.094 -12.656 1 97.75 681 ILE A C 1
ATOM 5399 O O . ILE A 1 681 ? 33.688 13.359 -12.727 1 97.75 681 ILE A O 1
ATOM 5403 N N . SER A 1 682 ? 31.797 12.625 -13.578 1 95.94 682 SER A N 1
ATOM 5404 C CA . SER A 1 682 ? 32.344 12.562 -14.938 1 95.94 682 SER A CA 1
ATOM 5405 C C . SER A 1 682 ? 31.422 13.289 -15.922 1 95.94 682 SER A C 1
ATOM 5407 O O . SER A 1 682 ? 30.203 13.109 -15.906 1 95.94 682 SER A O 1
ATOM 5409 N N . ASN A 1 683 ? 32.031 14.133 -16.734 1 94.81 683 ASN A N 1
ATOM 5410 C CA . ASN A 1 683 ? 31.328 14.898 -17.734 1 94.81 683 ASN A CA 1
ATOM 5411 C C . ASN A 1 683 ? 30.156 15.672 -17.141 1 94.81 683 ASN A C 1
ATOM 5413 O O . ASN A 1 683 ? 29.047 15.641 -17.672 1 94.81 683 ASN A O 1
ATOM 5417 N N . GLY A 1 684 ? 30.406 16.125 -15.945 1 96.19 684 GLY A N 1
ATOM 5418 C CA . GLY A 1 684 ? 29.484 17.031 -15.297 1 96.19 684 GLY A CA 1
ATOM 5419 C C . GLY A 1 684 ? 28.344 16.312 -14.586 1 96.19 684 GLY A C 1
ATOM 5420 O O . GLY A 1 684 ? 27.438 16.953 -14.055 1 96.19 684 GLY A O 1
ATOM 5421 N N . ARG A 1 685 ? 28.359 14.969 -14.594 1 98.06 685 ARG A N 1
ATOM 5422 C CA . ARG A 1 685 ? 27.312 14.203 -13.938 1 98.06 685 ARG A CA 1
ATOM 5423 C C . ARG A 1 685 ? 27.891 13.25 -12.898 1 98.06 685 ARG A C 1
ATOM 5425 O O . ARG A 1 685 ? 29.062 12.859 -13 1 98.06 685 ARG A O 1
ATOM 5432 N N . ILE A 1 686 ? 27.109 12.922 -11.93 1 98.38 686 ILE A N 1
ATOM 5433 C CA . ILE A 1 686 ? 27.516 11.883 -10.984 1 98.38 686 ILE A CA 1
ATOM 5434 C C . ILE A 1 686 ? 27.375 10.508 -11.633 1 98.38 686 ILE A C 1
ATOM 5436 O O . ILE A 1 686 ? 26.25 10.062 -11.906 1 98.38 686 ILE A O 1
ATOM 5440 N N . THR A 1 687 ? 28.469 9.82 -11.805 1 97.69 687 THR A N 1
ATOM 5441 C CA . THR A 1 687 ? 28.438 8.57 -12.562 1 97.69 687 THR A CA 1
ATOM 5442 C C . THR A 1 687 ? 28.641 7.371 -11.648 1 97.69 687 THR A C 1
ATOM 5444 O O . THR A 1 687 ? 28.344 6.238 -12.023 1 97.69 687 THR A O 1
ATOM 5447 N N . SER A 1 688 ? 29.156 7.711 -10.43 1 98 688 SER A N 1
ATOM 5448 C CA . SER A 1 688 ? 29.453 6.602 -9.531 1 98 688 SER A CA 1
ATOM 5449 C C . SER A 1 688 ? 29.406 7.047 -8.07 1 98 688 SER A C 1
ATOM 5451 O O . SER A 1 688 ? 29.766 8.18 -7.75 1 98 688 SER A O 1
ATOM 5453 N N . LEU A 1 689 ? 28.875 6.25 -7.254 1 98.38 689 LEU A N 1
ATOM 5454 C CA . LEU A 1 689 ? 28.844 6.324 -5.797 1 98.38 689 LEU A CA 1
ATOM 5455 C C . LEU A 1 689 ? 29.156 4.961 -5.18 1 98.38 689 LEU A C 1
ATOM 5457 O O . LEU A 1 689 ? 28.359 4.023 -5.324 1 98.38 689 LEU A O 1
ATOM 5461 N N . ILE A 1 690 ? 30.297 4.871 -4.43 1 97.94 690 ILE A N 1
ATOM 5462 C CA . ILE A 1 690 ? 30.766 3.557 -3.99 1 97.94 690 ILE A CA 1
ATOM 5463 C C . ILE A 1 690 ? 30.891 3.541 -2.469 1 97.94 690 ILE A C 1
ATOM 5465 O O . ILE A 1 690 ? 31.406 4.488 -1.871 1 97.94 690 ILE A O 1
ATOM 5469 N N . ASP A 1 691 ? 30.344 2.564 -1.834 1 97.81 691 ASP A N 1
ATOM 5470 C CA . ASP A 1 691 ? 30.797 2.193 -0.497 1 97.81 691 ASP A CA 1
ATOM 5471 C C . ASP A 1 691 ? 32.156 1.49 -0.551 1 97.81 691 ASP A C 1
ATOM 5473 O O . ASP A 1 691 ? 32.25 0.339 -0.983 1 97.81 691 ASP A O 1
ATOM 5477 N N . VAL A 1 692 ? 33.094 2.15 -0.106 1 96.25 692 VAL A N 1
ATOM 5478 C CA . VAL A 1 692 ? 34.469 1.698 -0.279 1 96.25 692 VAL A CA 1
ATOM 5479 C C . VAL A 1 692 ? 34.688 0.447 0.562 1 96.25 692 VAL A C 1
ATOM 5481 O O . VAL A 1 692 ? 35.406 -0.464 0.138 1 96.25 692 VAL A O 1
ATOM 5484 N N . GLN A 1 693 ? 34.094 0.355 1.661 1 93.25 693 GLN A N 1
ATOM 5485 C CA . GLN A 1 693 ? 34.312 -0.759 2.574 1 93.25 693 GLN A CA 1
ATOM 5486 C C . GLN A 1 693 ? 33.656 -2.037 2.059 1 93.25 693 GLN A C 1
ATOM 5488 O O . GLN A 1 693 ? 34.219 -3.131 2.225 1 93.25 693 GLN A O 1
ATOM 5493 N N . LEU A 1 694 ? 32.562 -1.89 1.453 1 93.75 694 LEU A N 1
ATOM 5494 C CA . LEU A 1 694 ? 31.844 -3.062 0.991 1 93.75 694 LEU A CA 1
ATOM 5495 C C . LEU A 1 694 ? 32.031 -3.264 -0.509 1 93.75 694 LEU A C 1
ATOM 5497 O O . LEU A 1 694 ? 31.531 -4.246 -1.074 1 93.75 694 LEU A O 1
ATOM 5501 N N . HIS A 1 695 ? 32.719 -2.342 -1.123 1 93.25 695 HIS A N 1
ATOM 5502 C CA . HIS A 1 695 ? 32.906 -2.379 -2.568 1 93.25 695 HIS A CA 1
ATOM 5503 C C . HIS A 1 695 ? 31.578 -2.49 -3.299 1 93.25 695 HIS A C 1
ATOM 5505 O O . HIS A 1 695 ? 31.391 -3.371 -4.145 1 93.25 695 HIS A O 1
ATOM 5511 N N . ARG A 1 696 ? 30.703 -1.604 -2.965 1 95.69 696 ARG A N 1
ATOM 5512 C CA . ARG A 1 696 ? 29.344 -1.625 -3.523 1 95.69 696 ARG A CA 1
ATOM 5513 C C . ARG A 1 696 ? 29.078 -0.361 -4.332 1 95.69 696 ARG A C 1
ATOM 5515 O O . ARG A 1 696 ? 29.156 0.75 -3.805 1 95.69 696 ARG A O 1
ATOM 5522 N N . GLU A 1 697 ? 28.766 -0.511 -5.613 1 97.31 697 GLU A N 1
ATOM 5523 C CA . GLU A 1 697 ? 28.344 0.588 -6.477 1 97.31 697 GLU A CA 1
ATOM 5524 C C . GLU A 1 697 ? 26.859 0.904 -6.285 1 97.31 697 GLU A C 1
ATOM 5526 O O . GLU A 1 697 ? 26.016 0.007 -6.34 1 97.31 697 GLU A O 1
ATOM 5531 N N . LEU A 1 698 ? 26.547 2.17 -6.066 1 98.06 698 LEU A N 1
ATOM 5532 C CA . LEU A 1 698 ? 25.188 2.52 -5.676 1 98.06 698 LEU A CA 1
ATOM 5533 C C . LEU A 1 698 ? 24.438 3.162 -6.84 1 98.06 698 LEU A C 1
ATOM 5535 O O . LEU A 1 698 ? 23.219 3.277 -6.801 1 98.06 698 LEU A O 1
ATOM 5539 N N . ILE A 1 699 ? 25.125 3.633 -7.863 1 98.44 699 ILE A N 1
ATOM 5540 C CA . ILE A 1 699 ? 24.453 4.152 -9.047 1 98.44 699 ILE A CA 1
ATOM 5541 C C . ILE A 1 699 ? 24.125 3.002 -10 1 98.44 699 ILE A C 1
ATOM 5543 O O . ILE A 1 699 ? 24.984 2.16 -10.273 1 98.44 699 ILE A O 1
ATOM 5547 N N . ALA A 1 700 ? 22.922 2.971 -10.383 1 96.06 700 ALA A N 1
ATOM 5548 C CA . ALA A 1 700 ? 22.516 1.93 -11.328 1 96.06 700 ALA A CA 1
ATOM 5549 C C . ALA A 1 700 ? 23.375 1.953 -12.586 1 96.06 700 ALA A C 1
ATOM 5551 O O . ALA A 1 700 ? 23.766 3.023 -13.055 1 96.06 700 ALA A O 1
ATOM 5552 N N . ASP A 1 701 ? 23.594 0.816 -13.133 1 93.19 701 ASP A N 1
ATOM 5553 C CA . ASP A 1 701 ? 24.453 0.667 -14.297 1 93.19 701 ASP A CA 1
ATOM 5554 C C . ASP A 1 701 ? 23.969 1.517 -15.461 1 93.19 701 ASP A C 1
ATOM 5556 O O . ASP A 1 701 ? 22.781 1.477 -15.805 1 93.19 701 ASP A O 1
ATOM 5560 N N . GLY A 1 702 ? 24.828 2.299 -15.953 1 93.31 702 GLY A N 1
ATOM 5561 C CA . GLY A 1 702 ? 24.547 3.1 -17.125 1 93.31 702 GLY A CA 1
ATOM 5562 C C . GLY A 1 702 ? 23.812 4.391 -16.812 1 93.31 702 GLY A C 1
ATOM 5563 O O . GLY A 1 702 ? 23.609 5.23 -17.688 1 93.31 702 GLY A O 1
ATOM 5564 N N . ALA A 1 703 ? 23.453 4.609 -15.586 1 96.25 703 ALA A N 1
ATOM 5565 C CA . ALA A 1 703 ? 22.703 5.809 -15.211 1 96.25 703 ALA A CA 1
ATOM 5566 C C . ALA A 1 703 ? 23.641 6.855 -14.602 1 96.25 703 ALA A C 1
ATOM 5568 O O . ALA A 1 703 ? 24.797 6.566 -14.297 1 96.25 703 ALA A O 1
ATOM 5569 N N . THR A 1 704 ? 23.203 8.07 -14.586 1 97.88 704 THR A N 1
ATOM 5570 C CA . THR A 1 704 ? 23.922 9.164 -13.93 1 97.88 704 THR A CA 1
ATOM 5571 C C . THR A 1 704 ? 22.984 9.969 -13.047 1 97.88 704 THR A C 1
ATOM 5573 O O . THR A 1 704 ? 21.766 10.016 -13.289 1 97.88 704 THR A O 1
ATOM 5576 N N . GLY A 1 705 ? 23.516 10.547 -11.992 1 98.12 705 GLY A N 1
ATOM 5577 C CA . GLY A 1 705 ? 22.734 11.391 -11.094 1 98.12 705 GLY A CA 1
ATOM 5578 C C . GLY A 1 705 ? 23.188 12.844 -11.109 1 98.12 705 GLY A C 1
ATOM 5579 O O . GLY A 1 705 ? 24.125 13.195 -11.812 1 98.12 705 GLY A O 1
ATOM 5580 N N . GLY A 1 706 ? 22.469 13.664 -10.438 1 98.44 706 GLY A N 1
ATOM 5581 C CA . GLY A 1 706 ? 22.766 15.078 -10.336 1 98.44 706 GLY A CA 1
ATOM 5582 C C . GLY A 1 706 ? 21.531 15.961 -10.422 1 98.44 706 GLY A C 1
ATOM 5583 O O . GLY A 1 706 ? 20.438 15.523 -10.086 1 98.44 706 GLY A O 1
ATOM 5584 N N . LEU A 1 707 ? 21.75 17.203 -10.828 1 98.62 707 LEU A N 1
ATOM 5585 C CA . LEU A 1 707 ? 20.656 18.172 -10.938 1 98.62 707 LEU A CA 1
ATOM 5586 C C . LEU A 1 707 ? 19.859 17.922 -12.211 1 98.62 707 LEU A C 1
ATOM 5588 O O . LEU A 1 707 ? 20.406 17.562 -13.25 1 98.62 707 LEU A O 1
ATOM 5592 N N . VAL A 1 708 ? 18.594 18 -12.07 1 98.25 708 VAL A N 1
ATOM 5593 C CA . VAL A 1 708 ? 17.641 17.859 -13.18 1 98.25 708 VAL A CA 1
ATOM 5594 C C . VAL A 1 708 ? 16.594 18.953 -13.102 1 98.25 708 VAL A C 1
ATOM 5596 O O . VAL A 1 708 ? 16.203 19.375 -12.008 1 98.25 708 VAL A O 1
ATOM 5599 N N . ILE A 1 709 ? 16.156 19.438 -14.234 1 98.12 709 ILE A N 1
ATOM 5600 C CA . ILE A 1 709 ? 15.156 20.5 -14.258 1 98.12 709 ILE A CA 1
ATOM 5601 C C . ILE A 1 709 ? 13.992 20.078 -15.148 1 98.12 709 ILE A C 1
ATOM 5603 O O . ILE A 1 709 ? 14.18 19.375 -16.141 1 98.12 709 ILE A O 1
ATOM 5607 N N . PHE A 1 710 ? 12.75 20.406 -14.75 1 97.25 710 PHE A N 1
ATOM 5608 C CA . PHE A 1 710 ? 11.516 20.078 -15.453 1 97.25 710 PHE A CA 1
ATOM 5609 C C . PHE A 1 710 ? 10.734 21.344 -15.797 1 97.25 710 PHE A C 1
ATOM 5611 O O . PHE A 1 710 ? 10.867 22.375 -15.125 1 97.25 710 PHE A O 1
ATOM 5618 N N . GLU A 1 711 ? 9.891 21.203 -16.844 1 95.44 711 GLU A N 1
ATOM 5619 C CA . GLU A 1 711 ? 8.859 22.219 -17.031 1 95.44 711 GLU A CA 1
ATOM 5620 C C . GLU A 1 711 ? 7.746 22.078 -16 1 95.44 711 GLU A C 1
ATOM 5622 O O . GLU A 1 711 ? 7.355 20.953 -15.656 1 95.44 711 GLU A O 1
ATOM 5627 N N . ASP A 1 712 ? 7.332 23.219 -15.445 1 95.44 712 ASP A N 1
ATOM 5628 C CA . ASP A 1 712 ? 6.379 23.203 -14.344 1 95.44 712 ASP A CA 1
ATOM 5629 C C . ASP A 1 712 ? 5.207 24.141 -14.609 1 95.44 712 ASP A C 1
ATOM 5631 O O . ASP A 1 712 ? 5.188 25.266 -14.109 1 95.44 712 ASP A O 1
ATOM 5635 N N . ARG A 1 713 ? 4.25 23.703 -15.375 1 92.12 713 ARG A N 1
ATOM 5636 C CA . ARG A 1 713 ? 3.049 24.484 -15.664 1 92.12 713 ARG A CA 1
ATOM 5637 C C . ARG A 1 713 ? 1.792 23.719 -15.258 1 92.12 713 ARG A C 1
ATOM 5639 O O . ARG A 1 713 ? 1.208 23 -16.062 1 92.12 713 ARG A O 1
ATOM 5646 N N . PRO A 1 714 ? 1.363 24.031 -14.078 1 93.31 714 PRO A N 1
ATOM 5647 C CA . PRO A 1 714 ? 0.143 23.344 -13.656 1 93.31 714 PRO A CA 1
ATOM 5648 C C . PRO A 1 714 ? -1.099 23.828 -14.398 1 93.31 714 PRO A C 1
ATOM 5650 O O . PRO A 1 714 ? -1.031 24.812 -15.148 1 93.31 714 PRO A O 1
ATOM 5653 N N . ASN A 1 715 ? -2.219 23.203 -14.195 1 89.25 715 ASN A N 1
ATOM 5654 C CA . ASN A 1 715 ? -3.457 23.516 -14.906 1 89.25 715 ASN A CA 1
ATOM 5655 C C . ASN A 1 715 ? -4.035 24.859 -14.469 1 89.25 715 ASN A C 1
ATOM 5657 O O . ASN A 1 715 ? -4.516 25.625 -15.305 1 89.25 715 ASN A O 1
ATOM 5661 N N . TYR A 1 716 ? -4.059 25.141 -13.156 1 91.12 716 TYR A N 1
ATOM 5662 C CA . TYR A 1 716 ? -4.68 26.375 -12.719 1 91.12 716 TYR A CA 1
ATOM 5663 C C . TYR A 1 716 ? -3.959 26.953 -11.5 1 91.12 716 TYR A C 1
ATOM 5665 O O . TYR A 1 716 ? -3.555 28.109 -11.5 1 91.12 716 TYR A O 1
ATOM 5673 N N . TRP A 1 717 ? -3.777 26.219 -10.516 1 95.31 717 TRP A N 1
ATOM 5674 C CA . TRP A 1 717 ? -3.232 26.703 -9.242 1 95.31 717 TRP A CA 1
ATOM 5675 C C . TRP A 1 717 ? -1.709 26.75 -9.297 1 95.31 717 TRP A C 1
ATOM 5677 O O . TRP A 1 717 ? -1.031 25.859 -8.797 1 95.31 717 TRP A O 1
ATOM 5687 N N . ASP A 1 718 ? -1.209 27.781 -9.711 1 95.81 718 ASP A N 1
ATOM 5688 C CA . ASP A 1 718 ? 0.167 27.969 -10.164 1 95.81 718 ASP A CA 1
ATOM 5689 C C . ASP A 1 718 ? 1.157 27.719 -9.023 1 95.81 718 ASP A C 1
ATOM 5691 O O . ASP A 1 718 ? 1.998 26.812 -9.117 1 95.81 718 ASP A O 1
ATOM 5695 N N . ALA A 1 719 ? 1.022 28.375 -7.895 1 97.38 719 ALA A N 1
ATOM 5696 C CA . ALA A 1 719 ? 1.948 28.219 -6.773 1 97.38 719 ALA A CA 1
ATOM 5697 C C . ALA A 1 719 ? 1.622 26.969 -5.965 1 97.38 719 ALA A C 1
ATOM 5699 O O . ALA A 1 719 ? 2.473 26.453 -5.234 1 97.38 719 ALA A O 1
ATOM 5700 N N . TRP A 1 720 ? 0.381 26.422 -6.176 1 97.62 720 TRP A N 1
ATOM 5701 C CA . TRP A 1 720 ? -0.125 25.328 -5.359 1 97.62 720 TRP A CA 1
ATOM 5702 C C . TRP A 1 720 ? 0.249 23.969 -5.961 1 97.62 720 TRP A C 1
ATOM 5704 O O . TRP A 1 720 ? 0.65 23.047 -5.246 1 97.62 720 TRP A O 1
ATOM 5714 N N . ASP A 1 721 ? 0.195 23.875 -7.293 1 96.75 721 ASP A N 1
ATOM 5715 C CA . ASP A 1 721 ? 0.136 22.547 -7.906 1 96.75 721 ASP A CA 1
ATOM 5716 C C . ASP A 1 721 ? 1.41 22.25 -8.695 1 96.75 721 ASP A C 1
ATOM 5718 O O . ASP A 1 721 ? 2.08 23.172 -9.172 1 96.75 721 ASP A O 1
ATOM 5722 N N . VAL A 1 722 ? 1.783 21.016 -8.688 1 96.31 722 VAL A N 1
ATOM 5723 C CA . VAL A 1 722 ? 2.604 20.406 -9.727 1 96.31 722 VAL A CA 1
ATOM 5724 C C . VAL A 1 722 ? 1.895 19.172 -10.281 1 96.31 722 VAL A C 1
ATOM 5726 O O . VAL A 1 722 ? 1.301 18.391 -9.523 1 96.31 722 VAL A O 1
ATOM 5729 N N . GLU A 1 723 ? 1.904 19.078 -11.609 1 92.44 723 GLU A N 1
ATOM 5730 C CA . GLU A 1 723 ? 1.192 17.969 -12.242 1 92.44 723 GLU A CA 1
ATOM 5731 C C . GLU A 1 723 ? 2.146 16.844 -12.609 1 92.44 723 GLU A C 1
ATOM 5733 O O . GLU A 1 723 ? 3.34 17.062 -12.82 1 92.44 723 GLU A O 1
ATOM 5738 N N . ILE A 1 724 ? 1.584 15.68 -12.727 1 91.19 724 ILE A N 1
ATOM 5739 C CA . ILE A 1 724 ? 2.373 14.484 -12.984 1 91.19 724 ILE A CA 1
ATOM 5740 C C . ILE A 1 724 ? 3.096 14.617 -14.32 1 91.19 724 ILE A C 1
ATOM 5742 O O . ILE A 1 724 ? 4.184 14.062 -14.508 1 91.19 724 ILE A O 1
ATOM 5746 N N . HIS A 1 725 ? 2.611 15.336 -15.289 1 90.5 725 HIS A N 1
ATOM 5747 C CA . HIS A 1 725 ? 3.168 15.391 -16.641 1 90.5 725 HIS A CA 1
ATOM 5748 C C . HIS A 1 725 ? 4.473 16.188 -16.656 1 90.5 725 HIS A C 1
ATOM 5750 O O . HIS A 1 725 ? 5.215 16.141 -17.641 1 90.5 725 HIS A O 1
ATOM 5756 N N . HIS A 1 726 ? 4.762 16.938 -15.484 1 92.56 726 HIS A N 1
ATOM 5757 C CA . HIS A 1 726 ? 6.062 17.594 -15.484 1 92.56 726 HIS A CA 1
ATOM 5758 C C . HIS A 1 726 ? 7.195 16.594 -15.617 1 92.56 726 HIS A C 1
ATOM 5760 O O . HIS A 1 726 ? 8.258 16.906 -16.156 1 92.56 726 HIS A O 1
ATOM 5766 N N . LEU A 1 727 ? 6.961 15.383 -15.18 1 93.06 727 LEU A N 1
ATOM 5767 C CA . LEU A 1 727 ? 7.965 14.32 -15.195 1 93.06 727 LEU A CA 1
ATOM 5768 C C . LEU A 1 727 ? 8.289 13.898 -16.625 1 93.06 727 LEU A C 1
ATOM 5770 O O . LEU A 1 727 ? 9.289 13.219 -16.859 1 93.06 727 LEU A O 1
ATOM 5774 N N . GLU A 1 728 ? 7.59 14.375 -17.625 1 89.81 728 GLU A N 1
ATOM 5775 C CA . GLU A 1 728 ? 7.793 14.016 -19.016 1 89.81 728 GLU A CA 1
ATOM 5776 C C . GLU A 1 728 ? 8.781 14.961 -19.703 1 89.81 728 GLU A C 1
ATOM 5778 O O . GLU A 1 728 ? 9.18 14.734 -20.844 1 89.81 728 GLU A O 1
ATOM 5783 N N . THR A 1 729 ? 9.281 15.969 -18.938 1 93.56 729 THR A N 1
ATOM 5784 C CA . THR A 1 729 ? 10.133 16.984 -19.578 1 93.56 729 THR A CA 1
ATOM 5785 C C . THR A 1 729 ? 11.453 17.125 -18.812 1 93.56 729 THR A C 1
ATOM 5787 O O . THR A 1 729 ? 11.867 18.234 -18.484 1 93.56 729 THR A O 1
ATOM 5790 N N . PRO A 1 730 ? 12.125 16.078 -18.531 1 95.5 730 PRO A N 1
ATOM 5791 C CA . PRO A 1 730 ? 13.383 16.188 -17.781 1 95.5 730 PRO A CA 1
ATOM 5792 C C . PRO A 1 730 ? 14.531 16.734 -18.625 1 95.5 730 PRO A C 1
ATOM 5794 O O . PRO A 1 730 ? 14.633 16.391 -19.812 1 95.5 730 PRO A O 1
ATOM 5797 N N . THR A 1 731 ? 15.25 17.625 -18.156 1 96.62 731 THR A N 1
ATOM 5798 C CA . THR A 1 731 ? 16.531 18.031 -18.703 1 96.62 731 THR A CA 1
ATOM 5799 C C . THR A 1 731 ? 17.656 17.844 -17.672 1 96.62 731 THR A C 1
ATOM 5801 O O . THR A 1 731 ? 17.672 18.5 -16.641 1 96.62 731 THR A O 1
ATOM 5804 N N . ALA A 1 732 ? 18.578 16.922 -17.922 1 97.25 732 ALA A N 1
ATOM 5805 C CA . ALA A 1 732 ? 19.719 16.719 -17.031 1 97.25 732 ALA A CA 1
ATOM 5806 C C . ALA A 1 732 ? 20.703 17.891 -17.141 1 97.25 732 ALA A C 1
ATOM 5808 O O . ALA A 1 732 ? 21.062 18.297 -18.234 1 97.25 732 ALA A O 1
ATOM 5809 N N . LEU A 1 733 ? 21.047 18.453 -16.031 1 98.06 733 LEU A N 1
ATOM 5810 C CA . LEU A 1 733 ? 21.984 19.562 -16 1 98.06 733 LEU A CA 1
ATOM 5811 C C . LEU A 1 733 ? 23.406 19.078 -15.727 1 98.06 733 LEU A C 1
ATOM 5813 O O . LEU A 1 733 ? 23.609 18.172 -14.922 1 98.06 733 LEU A O 1
ATOM 5817 N N . GLU A 1 734 ? 24.344 19.672 -16.391 1 96.94 734 GLU A N 1
ATOM 5818 C CA . GLU A 1 734 ? 25.75 19.281 -16.25 1 96.94 734 GLU A CA 1
ATOM 5819 C C . GLU A 1 734 ? 26.531 20.297 -15.422 1 96.94 734 GLU A C 1
ATOM 5821 O O . GLU A 1 734 ? 26.391 21.5 -15.641 1 96.94 734 GLU A O 1
ATOM 5826 N N . PHE A 1 735 ? 27.266 19.812 -14.477 1 96.94 735 PHE A N 1
ATOM 5827 C CA . PHE A 1 735 ? 28.234 20.641 -13.781 1 96.94 735 PHE A CA 1
ATOM 5828 C C . PHE A 1 735 ? 29.328 21.125 -14.734 1 96.94 735 PHE A C 1
ATOM 5830 O O . PHE A 1 735 ? 29.844 20.328 -15.523 1 96.94 735 PHE A O 1
ATOM 5837 N N . THR A 1 736 ? 29.641 22.375 -14.641 1 95.25 736 THR A N 1
ATOM 5838 C CA . THR A 1 736 ? 30.734 22.938 -15.422 1 95.25 736 THR A CA 1
ATOM 5839 C C . THR A 1 736 ? 31.703 23.672 -14.508 1 95.25 736 THR A C 1
ATOM 5841 O O . THR A 1 736 ? 31.438 23.891 -13.328 1 95.25 736 THR A O 1
ATOM 5844 N N . ASN A 1 737 ? 32.906 23.984 -15.055 1 93.88 737 ASN A N 1
ATOM 5845 C CA . ASN A 1 737 ? 33.938 24.703 -14.305 1 93.88 737 ASN A CA 1
ATOM 5846 C C . ASN A 1 737 ? 34.219 24.031 -12.969 1 93.88 737 ASN A C 1
ATOM 5848 O O . ASN A 1 737 ? 34.219 24.672 -11.922 1 93.88 737 ASN A O 1
ATOM 5852 N N . ILE A 1 738 ? 34.344 22.719 -13.047 1 95.94 738 ILE A N 1
ATOM 5853 C CA . ILE A 1 738 ? 34.562 21.953 -11.828 1 95.94 738 ILE A CA 1
ATOM 5854 C C . ILE A 1 738 ? 36.031 22.078 -11.422 1 95.94 738 ILE A C 1
ATOM 5856 O O . ILE A 1 738 ? 36.938 22 -12.266 1 95.94 738 ILE A O 1
ATOM 5860 N N . SER A 1 739 ? 36.312 22.344 -10.164 1 93.69 739 SER A N 1
ATOM 5861 C CA . SER A 1 739 ? 37.688 22.453 -9.656 1 93.69 739 SER A CA 1
ATOM 5862 C C . SER A 1 739 ? 37.781 21.922 -8.227 1 93.69 739 SER A C 1
ATOM 5864 O O . SER A 1 739 ? 36.844 22.062 -7.445 1 93.69 739 SER A O 1
ATOM 5866 N N . VAL A 1 740 ? 38.906 21.312 -7.91 1 95.19 740 VAL A N 1
ATOM 5867 C CA . VAL A 1 740 ? 39.156 20.906 -6.539 1 95.19 740 VAL A CA 1
ATOM 5868 C C . VAL A 1 740 ? 39.562 22.125 -5.703 1 95.19 740 VAL A C 1
ATOM 5870 O O . VAL A 1 740 ? 40.531 22.812 -6.016 1 95.19 740 VAL A O 1
ATOM 5873 N N . VAL A 1 741 ? 38.812 22.438 -4.68 1 94.06 741 VAL A N 1
ATOM 5874 C CA . VAL A 1 741 ? 39.094 23.641 -3.896 1 94.06 741 VAL A CA 1
ATOM 5875 C C . VAL A 1 741 ? 39.688 23.25 -2.541 1 94.06 741 VAL A C 1
ATOM 5877 O O . VAL A 1 741 ? 40.281 24.078 -1.863 1 94.06 741 VAL A O 1
ATOM 5880 N N . ALA A 1 742 ? 39.5 22.047 -2.121 1 93.56 742 ALA A N 1
ATOM 5881 C CA . ALA A 1 742 ? 40.156 21.453 -0.948 1 93.56 742 ALA A CA 1
ATOM 5882 C C . ALA A 1 742 ? 40.594 20.016 -1.216 1 93.56 742 ALA A C 1
ATOM 5884 O O . ALA A 1 742 ? 39.75 19.172 -1.568 1 93.56 742 ALA A O 1
ATOM 5885 N N . HIS A 1 743 ? 41.75 19.656 -0.995 1 92.5 743 HIS A N 1
ATOM 5886 C CA . HIS A 1 743 ? 42.281 18.328 -1.312 1 92.5 743 HIS A CA 1
ATOM 5887 C C . HIS A 1 743 ? 42.188 17.391 -0.116 1 92.5 743 HIS A C 1
ATOM 5889 O O . HIS A 1 743 ? 42.188 16.172 -0.277 1 92.5 743 HIS A O 1
ATOM 5895 N N . GLY A 1 744 ? 41.938 17.844 1.048 1 90.62 744 GLY A N 1
ATOM 5896 C CA . GLY A 1 744 ? 42 17.094 2.287 1 90.62 744 GLY A CA 1
ATOM 5897 C C . GLY A 1 744 ? 43.188 17.469 3.164 1 90.62 744 GLY A C 1
ATOM 5898 O O . GLY A 1 744 ? 43.812 18.516 2.949 1 90.62 744 GLY A O 1
ATOM 5899 N N . PRO A 1 745 ? 43.375 16.781 4.328 1 92.12 745 PRO A N 1
ATOM 5900 C CA . PRO A 1 745 ? 42.875 15.438 4.633 1 92.12 745 PRO A CA 1
ATOM 5901 C C . PRO A 1 745 ? 41.562 15.445 5.434 1 92.12 745 PRO A C 1
ATOM 5903 O O . PRO A 1 745 ? 40.906 14.422 5.531 1 92.12 745 PRO A O 1
ATOM 5906 N N . LEU A 1 746 ? 41.156 16.516 6.098 1 93.62 746 LEU A N 1
ATOM 5907 C CA . LEU A 1 746 ? 39.969 16.5 6.953 1 93.62 746 LEU A CA 1
ATOM 5908 C C . LEU A 1 746 ? 38.719 16.719 6.133 1 93.62 746 LEU A C 1
ATOM 5910 O O . LEU A 1 746 ? 37.688 16.062 6.367 1 93.62 746 LEU A O 1
ATOM 5914 N N . ARG A 1 747 ? 38.844 17.641 5.234 1 95.38 747 ARG A N 1
ATOM 5915 C CA . ARG A 1 747 ? 37.719 17.922 4.336 1 95.38 747 ARG A CA 1
ATOM 5916 C C . ARG A 1 747 ? 38.219 18.078 2.898 1 95.38 747 ARG A C 1
ATOM 5918 O O . ARG A 1 747 ? 39.094 18.891 2.621 1 95.38 747 ARG A O 1
ATOM 5925 N N . ALA A 1 748 ? 37.656 17.328 2.039 1 96.62 748 ALA A N 1
ATOM 5926 C CA . ALA A 1 748 ? 37.875 17.453 0.602 1 96.62 748 ALA A CA 1
ATOM 5927 C C . ALA A 1 748 ? 36.656 18.062 -0.094 1 96.62 748 ALA A C 1
ATOM 5929 O O . ALA A 1 748 ? 35.531 17.766 0.252 1 96.62 748 ALA A O 1
ATOM 5930 N N . SER A 1 749 ? 36.938 19.016 -1.081 1 96.88 749 SER A N 1
ATOM 5931 C CA . SER A 1 749 ? 35.812 19.703 -1.711 1 96.88 749 SER A CA 1
ATOM 5932 C C . SER A 1 749 ? 36.094 19.969 -3.188 1 96.88 749 SER A C 1
ATOM 5934 O O . SER A 1 749 ? 37.219 20.219 -3.576 1 96.88 749 SER A O 1
ATOM 5936 N N . VAL A 1 750 ? 35 19.844 -3.895 1 96.56 750 VAL A N 1
ATOM 5937 C CA . VAL A 1 750 ? 34.969 20.219 -5.301 1 96.56 750 VAL A CA 1
ATOM 5938 C C . VAL A 1 750 ? 33.906 21.297 -5.531 1 96.56 750 VAL A C 1
ATOM 5940 O O . VAL A 1 750 ? 32.812 21.203 -4.988 1 96.56 750 VAL A O 1
ATOM 5943 N N . GLN A 1 751 ? 34.25 22.344 -6.258 1 96.44 751 GLN A N 1
ATOM 5944 C CA . GLN A 1 751 ? 33.312 23.391 -6.633 1 96.44 751 GLN A CA 1
ATOM 5945 C C . GLN A 1 751 ? 32.875 23.234 -8.086 1 96.44 751 GLN A C 1
ATOM 5947 O O . GLN A 1 751 ? 33.688 22.953 -8.961 1 96.44 751 GLN A O 1
ATOM 5952 N N . ALA A 1 752 ? 31.594 23.359 -8.25 1 96.44 752 ALA A N 1
ATOM 5953 C CA . ALA A 1 752 ? 31.016 23.219 -9.578 1 96.44 752 ALA A CA 1
ATOM 5954 C C . ALA A 1 752 ? 30 24.328 -9.844 1 96.44 752 ALA A C 1
ATOM 5956 O O . ALA A 1 752 ? 29.547 25 -8.914 1 96.44 752 ALA A O 1
ATOM 5957 N N . GLN A 1 753 ? 29.703 24.516 -11.125 1 97.19 753 GLN A N 1
ATOM 5958 C CA . GLN A 1 753 ? 28.734 25.516 -11.539 1 97.19 753 GLN A CA 1
ATOM 5959 C C . GLN A 1 753 ? 27.781 24.969 -12.594 1 97.19 753 GLN A C 1
ATOM 5961 O O . GLN A 1 753 ? 28.156 24.109 -13.383 1 97.19 753 GLN A O 1
ATOM 5966 N N . VAL A 1 754 ? 26.547 25.406 -12.539 1 97.75 754 VAL A N 1
ATOM 5967 C CA . VAL A 1 754 ? 25.547 25.125 -13.562 1 97.75 754 VAL A CA 1
ATOM 5968 C C . VAL A 1 754 ? 24.922 26.438 -14.062 1 97.75 754 VAL A C 1
ATOM 5970 O O . VAL A 1 754 ? 24.609 27.312 -13.266 1 97.75 754 VAL A O 1
ATOM 5973 N N . LYS A 1 755 ? 24.891 26.531 -15.375 1 96.06 755 LYS A N 1
ATOM 5974 C CA . LYS A 1 755 ? 24.172 27.641 -16 1 96.06 755 LYS A CA 1
ATOM 5975 C C . LYS A 1 755 ? 22.953 27.141 -16.766 1 96.06 755 LYS A C 1
ATOM 5977 O O . LYS A 1 755 ? 23.047 26.172 -17.531 1 96.06 755 LYS A O 1
ATOM 5982 N N . TYR A 1 756 ? 21.891 27.734 -16.531 1 96 756 TYR A N 1
ATOM 5983 C CA . TYR A 1 756 ? 20.641 27.422 -17.219 1 96 756 TYR A CA 1
ATOM 5984 C C . TYR A 1 756 ? 19.828 28.688 -17.453 1 96 756 TYR A C 1
ATOM 5986 O O . TYR A 1 756 ? 19.406 29.344 -16.5 1 96 756 TYR A O 1
ATOM 5994 N N . GLY A 1 757 ? 19.562 29.016 -18.719 1 95.06 757 GLY A N 1
ATOM 5995 C CA . GLY A 1 757 ? 18.938 30.297 -18.984 1 95.06 757 GLY A CA 1
ATOM 5996 C C . GLY A 1 757 ? 19.688 31.469 -18.391 1 95.06 757 GLY A C 1
ATOM 5997 O O . GLY A 1 757 ? 20.859 31.672 -18.688 1 95.06 757 GLY A O 1
ATOM 5998 N N . LYS A 1 758 ? 19.016 32.156 -17.547 1 95.19 758 LYS A N 1
ATOM 5999 C CA . LYS A 1 758 ? 19.625 33.312 -16.891 1 95.19 758 LYS A CA 1
ATOM 6000 C C . LYS A 1 758 ? 20.047 32.938 -15.469 1 95.19 758 LYS A C 1
ATOM 6002 O O . LYS A 1 758 ? 20.594 33.781 -14.75 1 95.19 758 LYS A O 1
ATOM 6007 N N . SER A 1 759 ? 19.844 31.781 -15.086 1 97.38 759 SER A N 1
ATOM 6008 C CA . SER A 1 759 ? 20.125 31.344 -13.719 1 97.38 759 SER A CA 1
ATOM 6009 C C . SER A 1 759 ? 21.531 30.766 -13.609 1 97.38 759 SER A C 1
ATOM 6011 O O . SER A 1 759 ? 22.062 30.203 -14.57 1 97.38 759 SER A O 1
ATOM 6013 N N . THR A 1 760 ? 22.109 30.969 -12.492 1 97.81 760 THR A N 1
ATOM 6014 C CA . THR A 1 760 ? 23.406 30.391 -12.156 1 97.81 760 THR A CA 1
ATOM 6015 C C . THR A 1 760 ? 23.344 29.672 -10.812 1 97.81 760 THR A C 1
ATOM 6017 O O . THR A 1 760 ? 22.828 30.203 -9.836 1 97.81 760 THR A O 1
ATOM 6020 N N . ILE A 1 761 ? 23.891 28.469 -10.789 1 98.25 761 ILE A N 1
ATOM 6021 C CA . ILE A 1 761 ? 23.938 27.672 -9.57 1 98.25 761 ILE A CA 1
ATOM 6022 C C . ILE A 1 761 ? 25.375 27.281 -9.258 1 98.25 761 ILE A C 1
ATOM 6024 O O . ILE A 1 761 ? 26.031 26.594 -10.047 1 98.25 761 ILE A O 1
ATOM 6028 N N . LYS A 1 762 ? 25.906 27.734 -8.219 1 98.19 762 LYS A N 1
ATOM 6029 C CA . LYS A 1 762 ? 27.188 27.297 -7.699 1 98.19 762 LYS A CA 1
ATOM 6030 C C . LYS A 1 762 ? 27.016 26.234 -6.613 1 98.19 762 LYS A C 1
ATOM 6032 O O . LYS A 1 762 ? 26.266 26.422 -5.668 1 98.19 762 LYS A O 1
ATOM 6037 N N . VAL A 1 763 ? 27.688 25.141 -6.785 1 98.25 763 VAL A N 1
ATOM 6038 C CA . VAL A 1 763 ? 27.531 24.047 -5.84 1 98.25 763 VAL A CA 1
ATOM 6039 C C . VAL A 1 763 ? 28.906 23.641 -5.285 1 98.25 763 VAL A C 1
ATOM 6041 O O . VAL A 1 763 ? 29.828 23.359 -6.047 1 98.25 763 VAL A O 1
ATOM 6044 N N . LEU A 1 764 ? 29.078 23.688 -4.027 1 97.69 764 LEU A N 1
ATOM 6045 C CA . LEU A 1 764 ? 30.25 23.141 -3.34 1 97.69 764 LEU A CA 1
ATOM 6046 C C . LEU A 1 764 ? 29.953 21.734 -2.807 1 97.69 764 LEU A C 1
ATOM 6048 O O . LEU A 1 764 ? 29.031 21.547 -2.002 1 97.69 764 LEU A O 1
ATOM 6052 N N . ILE A 1 765 ? 30.656 20.766 -3.314 1 98.31 765 ILE A N 1
ATOM 6053 C CA . ILE A 1 765 ? 30.484 19.391 -2.859 1 98.31 765 ILE A CA 1
ATOM 6054 C C . ILE A 1 765 ? 31.656 19.016 -1.937 1 98.31 765 ILE A C 1
ATOM 6056 O O . ILE A 1 765 ? 32.812 19.094 -2.328 1 98.31 765 ILE A O 1
ATOM 6060 N N . SER A 1 766 ? 31.328 18.562 -0.727 1 97.81 766 SER A N 1
ATOM 6061 C CA . SER A 1 766 ? 32.375 18.297 0.262 1 97.81 766 SER A CA 1
ATOM 6062 C C . SER A 1 766 ? 32.219 16.906 0.871 1 97.81 766 SER A C 1
ATOM 6064 O O . SER A 1 766 ? 31.125 16.375 0.969 1 97.81 766 SER A O 1
ATOM 6066 N N . LEU A 1 767 ? 33.312 16.344 1.25 1 98.06 767 LEU A N 1
ATOM 6067 C CA . LEU A 1 767 ? 33.406 15.07 1.954 1 98.06 767 LEU A CA 1
ATOM 6068 C C . LEU A 1 767 ? 34.312 15.195 3.17 1 98.06 767 LEU A C 1
ATOM 6070 O O . LEU A 1 767 ? 35.469 15.617 3.047 1 98.06 767 LEU A O 1
ATOM 6074 N N . ASP A 1 768 ? 33.844 14.891 4.297 1 96.25 768 ASP A N 1
ATOM 6075 C CA . ASP A 1 768 ? 34.625 14.914 5.531 1 96.25 768 ASP A CA 1
ATOM 6076 C C . ASP A 1 768 ? 35.281 13.562 5.809 1 96.25 768 ASP A C 1
ATOM 6078 O O . ASP A 1 768 ? 34.781 12.523 5.367 1 96.25 768 ASP A O 1
ATOM 6082 N N . ALA A 1 769 ? 36.281 13.586 6.605 1 94.62 769 ALA A N 1
ATOM 6083 C CA . ALA A 1 769 ? 37 12.375 6.953 1 94.62 769 ALA A CA 1
ATOM 6084 C C . ALA A 1 769 ? 36.25 11.57 8.008 1 94.62 769 ALA A C 1
ATOM 6086 O O . ALA A 1 769 ? 36.5 10.375 8.188 1 94.62 769 ALA A O 1
ATOM 6087 N N . VAL A 1 770 ? 35.312 12.188 8.719 1 94.25 770 VAL A N 1
ATOM 6088 C CA . VAL A 1 770 ? 34.594 11.531 9.797 1 94.25 770 VAL A CA 1
ATOM 6089 C C . VAL A 1 770 ? 33.219 11.031 9.281 1 94.25 770 VAL A C 1
ATOM 6091 O O . VAL A 1 770 ? 32.75 11.5 8.25 1 94.25 770 VAL A O 1
ATOM 6094 N N . GLY A 1 771 ? 32.656 10.078 10.039 1 95.25 771 GLY A N 1
ATOM 6095 C CA . GLY A 1 771 ? 31.344 9.57 9.703 1 95.25 771 GLY A CA 1
ATOM 6096 C C . GLY A 1 771 ? 30.25 10.578 9.953 1 95.25 771 GLY A C 1
ATOM 6097 O O . GLY A 1 771 ? 30.469 11.609 10.594 1 95.25 771 GLY A O 1
ATOM 6098 N N . ALA A 1 772 ? 29.062 10.234 9.375 1 97.06 772 ALA A N 1
ATOM 6099 C CA . ALA A 1 772 ? 27.922 11.102 9.586 1 97.06 772 ALA A CA 1
ATOM 6100 C C . ALA A 1 772 ? 27.531 11.164 11.062 1 97.06 772 ALA A C 1
ATOM 6102 O O . ALA A 1 772 ? 27.047 12.195 11.539 1 97.06 772 ALA A O 1
ATOM 6103 N N . THR A 1 773 ? 27.672 10.023 11.75 1 97.69 773 THR A N 1
ATOM 6104 C CA . THR A 1 773 ? 27.484 9.93 13.195 1 97.69 773 THR A CA 1
ATOM 6105 C C . THR A 1 773 ? 28.609 9.133 13.844 1 97.69 773 THR A C 1
ATOM 6107 O O . THR A 1 773 ? 29.547 8.703 13.164 1 97.69 773 THR A O 1
ATOM 6110 N N . VAL A 1 774 ? 28.469 8.898 15.195 1 95.81 774 VAL A N 1
ATOM 6111 C CA . VAL A 1 774 ? 29.516 8.164 15.906 1 95.81 774 VAL A CA 1
ATOM 6112 C C . VAL A 1 774 ? 29.125 6.691 16.016 1 95.81 774 VAL A C 1
ATOM 6114 O O . VAL A 1 774 ? 29.828 5.902 16.641 1 95.81 774 VAL A O 1
ATOM 6117 N N . LYS A 1 775 ? 27.969 6.363 15.422 1 95.56 775 LYS A N 1
ATOM 6118 C CA . LYS A 1 775 ? 27.625 4.949 15.359 1 95.56 775 LYS A CA 1
ATOM 6119 C C . LYS A 1 775 ? 28.719 4.141 14.672 1 95.56 775 LYS A C 1
ATOM 6121 O O . LYS A 1 775 ? 29.25 4.566 13.648 1 95.56 775 LYS A O 1
ATOM 6126 N N . PRO A 1 776 ? 29.094 3.004 15.266 1 93.88 776 PRO A N 1
ATOM 6127 C CA . PRO A 1 776 ? 30.078 2.174 14.57 1 93.88 776 PRO A CA 1
ATOM 6128 C C . PRO A 1 776 ? 29.641 1.794 13.156 1 93.88 776 PRO A C 1
ATOM 6130 O O . PRO A 1 776 ? 28.531 1.306 12.961 1 93.88 776 PRO A O 1
ATOM 6133 N N . GLY A 1 777 ? 30.531 2.076 12.266 1 93.25 777 GLY A N 1
ATOM 6134 C CA . GLY A 1 777 ? 30.25 1.715 10.883 1 93.25 777 GLY A CA 1
ATOM 6135 C C . GLY A 1 777 ? 29.484 2.787 10.125 1 93.25 777 GLY A C 1
ATOM 6136 O O . GLY A 1 777 ? 29.141 2.6 8.961 1 93.25 777 GLY A O 1
ATOM 6137 N N . SER A 1 778 ? 29.219 3.902 10.766 1 96.88 778 SER A N 1
ATOM 6138 C CA . SER A 1 778 ? 28.547 5.004 10.07 1 96.88 778 SER A CA 1
ATOM 6139 C C . SER A 1 778 ? 29.375 5.465 8.867 1 96.88 778 SER A C 1
ATOM 6141 O O . SER A 1 778 ? 30.594 5.547 8.93 1 96.88 778 SER A O 1
ATOM 6143 N N . ARG A 1 779 ? 28.703 5.664 7.789 1 97.56 779 ARG A N 1
ATOM 6144 C CA . ARG A 1 779 ? 29.359 6.199 6.602 1 97.56 779 ARG A CA 1
ATOM 6145 C C . ARG A 1 779 ? 29.391 7.723 6.633 1 97.56 779 ARG A C 1
ATOM 6147 O O . ARG A 1 779 ? 28.547 8.352 7.27 1 97.56 779 ARG A O 1
ATOM 6154 N N . SER A 1 780 ? 30.406 8.258 5.926 1 97.62 780 SER A N 1
ATOM 6155 C CA . SER A 1 780 ? 30.406 9.703 5.707 1 97.62 780 SER A CA 1
ATOM 6156 C C . SER A 1 780 ? 29.344 10.102 4.684 1 97.62 780 SER A C 1
ATOM 6158 O O . SER A 1 780 ? 28.812 9.25 3.975 1 97.62 780 SER A O 1
ATOM 6160 N N . MET A 1 781 ? 29.031 11.344 4.641 1 98 781 MET A N 1
ATOM 6161 C CA . MET A 1 781 ? 28.062 11.844 3.67 1 98 781 MET A CA 1
ATOM 6162 C C . MET A 1 781 ? 28.703 12.875 2.746 1 98 781 MET A C 1
ATOM 6164 O O . MET A 1 781 ? 29.734 13.469 3.084 1 98 781 MET A O 1
ATOM 6168 N N . PHE A 1 782 ? 28.203 13.031 1.58 1 98.69 782 PHE A N 1
ATOM 6169 C CA . PHE A 1 782 ? 28.562 14.117 0.67 1 98.69 782 PHE A CA 1
ATOM 6170 C C . PHE A 1 782 ? 27.641 15.305 0.853 1 98.69 782 PHE A C 1
ATOM 6172 O O . PHE A 1 782 ? 26.422 15.203 0.628 1 98.69 782 PHE A O 1
ATOM 6179 N N . ARG A 1 783 ? 28.188 16.375 1.218 1 98.31 783 ARG A N 1
ATOM 6180 C CA . ARG A 1 783 ? 27.406 17.594 1.432 1 98.31 783 ARG A CA 1
ATOM 6181 C C . ARG A 1 783 ? 27.422 18.484 0.189 1 98.31 783 ARG A C 1
ATOM 6183 O O . ARG A 1 783 ? 28.469 18.672 -0.43 1 98.31 783 ARG A O 1
ATOM 6190 N N . PHE A 1 784 ? 26.25 18.906 -0.207 1 98.75 784 PHE A N 1
ATOM 6191 C CA . PHE A 1 784 ? 26.078 19.844 -1.306 1 98.75 784 PHE A CA 1
ATOM 6192 C C . PHE A 1 784 ? 25.609 21.203 -0.789 1 98.75 784 PHE A C 1
ATOM 6194 O O . PHE A 1 784 ? 24.531 21.297 -0.188 1 98.75 784 PHE A O 1
ATOM 6201 N N . ASP A 1 785 ? 26.406 22.25 -0.979 1 98 785 ASP A N 1
ATOM 6202 C CA . ASP A 1 785 ? 26.031 23.625 -0.679 1 98 785 ASP A CA 1
ATOM 6203 C C . ASP A 1 785 ? 25.797 24.422 -1.961 1 98 785 ASP A C 1
ATOM 6205 O O . ASP A 1 785 ? 26.719 24.578 -2.766 1 98 785 ASP A O 1
ATOM 6209 N N . ALA A 1 786 ? 24.594 24.938 -2.072 1 98.19 786 ALA A N 1
ATOM 6210 C CA . ALA A 1 786 ? 24.25 25.609 -3.324 1 98.19 786 ALA A CA 1
ATOM 6211 C C . ALA A 1 786 ? 23.984 27.094 -3.094 1 98.19 786 ALA A C 1
ATOM 6213 O O . ALA A 1 786 ? 23.328 27.469 -2.115 1 98.19 786 ALA A O 1
ATOM 6214 N N . ASP A 1 787 ? 24.578 27.922 -3.879 1 97.5 787 ASP A N 1
ATOM 6215 C CA . ASP A 1 787 ? 24.266 29.328 -4.059 1 97.5 787 ASP A CA 1
ATOM 6216 C C . ASP A 1 787 ? 23.641 29.594 -5.434 1 97.5 787 ASP A C 1
ATOM 6218 O O . ASP A 1 787 ? 24.312 29.422 -6.457 1 97.5 787 ASP A O 1
ATOM 6222 N N . VAL A 1 788 ? 22.438 30 -5.43 1 97.88 788 VAL A N 1
ATOM 6223 C CA . VAL A 1 788 ? 21.688 30.047 -6.684 1 97.88 788 VAL A CA 1
ATOM 6224 C C . VAL A 1 788 ? 21.203 31.469 -6.941 1 97.88 788 VAL A C 1
ATOM 6226 O O . VAL A 1 788 ? 20.641 32.125 -6.051 1 97.88 788 VAL A O 1
ATOM 6229 N N . ASP A 1 789 ? 21.469 31.984 -8.062 1 97.56 789 ASP A N 1
ATOM 6230 C CA . ASP A 1 789 ? 20.734 33.125 -8.625 1 97.56 789 ASP A CA 1
ATOM 6231 C C . ASP A 1 789 ? 19.641 32.656 -9.578 1 97.56 789 ASP A C 1
ATOM 6233 O O . ASP A 1 789 ? 19.906 32.344 -10.742 1 97.56 789 ASP A O 1
ATOM 6237 N N . TRP A 1 790 ? 18.516 32.562 -9.086 1 97.5 790 TRP A N 1
ATOM 6238 C CA . TRP A 1 790 ? 17.391 31.938 -9.789 1 97.5 790 TRP A CA 1
ATOM 6239 C C . TRP A 1 790 ? 16.609 32.969 -10.594 1 97.5 790 TRP A C 1
ATOM 6241 O O . TRP A 1 790 ? 16.141 33.969 -10.039 1 97.5 790 TRP A O 1
ATOM 6251 N N . ARG A 1 791 ? 16.438 32.75 -11.898 1 97.06 791 ARG A N 1
ATOM 6252 C CA . ARG A 1 791 ? 15.766 33.688 -12.781 1 97.06 791 ARG A CA 1
ATOM 6253 C C . ARG A 1 791 ? 14.773 32.969 -13.695 1 97.06 791 ARG A C 1
ATOM 6255 O O . ARG A 1 791 ? 14.32 33.531 -14.695 1 97.06 791 ARG A O 1
ATOM 6262 N N . GLU A 1 792 ? 14.469 31.719 -13.344 1 95.75 792 GLU A N 1
ATOM 6263 C CA . GLU A 1 792 ? 13.562 30.938 -14.172 1 95.75 792 GLU A CA 1
ATOM 6264 C C . GLU A 1 792 ? 12.117 31.062 -13.68 1 95.75 792 GLU A C 1
ATOM 6266 O O . GLU A 1 792 ? 11.883 31.266 -12.492 1 95.75 792 GLU A O 1
ATOM 6271 N N . ARG A 1 793 ? 11.188 31 -14.57 1 96.19 793 ARG A N 1
ATOM 6272 C CA . ARG A 1 793 ? 9.758 30.891 -14.281 1 96.19 793 ARG A CA 1
ATOM 6273 C C . ARG A 1 793 ? 9.18 29.594 -14.844 1 96.19 793 ARG A C 1
ATOM 6275 O O . ARG A 1 793 ? 9.586 29.141 -15.914 1 96.19 793 ARG A O 1
ATOM 6282 N N . HIS A 1 794 ? 8.344 28.953 -14.102 1 96.62 794 HIS A N 1
ATOM 6283 C CA . HIS A 1 794 ? 7.676 27.719 -14.5 1 96.62 794 HIS A CA 1
ATOM 6284 C C . HIS A 1 794 ? 8.688 26.641 -14.836 1 96.62 794 HIS A C 1
ATOM 6286 O O . HIS A 1 794 ? 8.57 25.969 -15.867 1 96.62 794 HIS A O 1
ATOM 6292 N N . GLN A 1 795 ? 9.727 26.609 -14.047 1 97.06 795 GLN A N 1
ATOM 6293 C CA . GLN A 1 795 ? 10.719 25.547 -14.031 1 97.06 795 GLN A CA 1
ATOM 6294 C C . GLN A 1 795 ? 10.844 24.922 -12.648 1 97.06 795 GLN A C 1
ATOM 6296 O O . GLN A 1 795 ? 10.633 25.594 -11.633 1 97.06 795 GLN A O 1
ATOM 6301 N N . PHE A 1 796 ? 11.07 23.656 -12.609 1 98.19 796 PHE A N 1
ATOM 6302 C CA . PHE A 1 796 ? 11.156 22.906 -11.359 1 98.19 796 PHE A CA 1
ATOM 6303 C C . PHE A 1 796 ? 12.516 22.219 -11.234 1 98.19 796 PHE A C 1
ATOM 6305 O O . PHE A 1 796 ? 12.773 21.219 -11.906 1 98.19 796 PHE A O 1
ATOM 6312 N N . LEU A 1 797 ? 13.43 22.75 -10.438 1 98.56 797 LEU A N 1
ATOM 6313 C CA . LEU A 1 797 ? 14.781 22.234 -10.219 1 98.56 797 LEU A CA 1
ATOM 6314 C C . LEU A 1 797 ? 14.773 21.125 -9.172 1 98.56 797 LEU A C 1
ATOM 6316 O O . LEU A 1 797 ? 14.227 21.312 -8.078 1 98.56 797 LEU A O 1
ATOM 6320 N N . LYS A 1 798 ? 15.336 19.969 -9.492 1 98.56 798 LYS A N 1
ATOM 6321 C CA . LYS A 1 798 ? 15.438 18.844 -8.578 1 98.56 798 LYS A CA 1
ATOM 6322 C C . LYS A 1 798 ? 16.828 18.219 -8.625 1 98.56 798 LYS A C 1
ATOM 6324 O O . LYS A 1 798 ? 17.625 18.531 -9.516 1 98.56 798 LYS A O 1
ATOM 6329 N N . PHE A 1 799 ? 17.266 17.5 -7.594 1 98.69 799 PHE A N 1
ATOM 6330 C CA . PHE A 1 799 ? 18.422 16.609 -7.543 1 98.69 799 PHE A CA 1
ATOM 6331 C C . PHE A 1 799 ? 18 15.156 -7.434 1 98.69 799 PHE A C 1
ATOM 6333 O O . PHE A 1 799 ? 17.109 14.82 -6.648 1 98.69 799 PHE A O 1
ATOM 6340 N N . GLU A 1 800 ? 18.516 14.234 -8.234 1 98.62 800 GLU A N 1
ATOM 6341 C CA . GLU A 1 800 ? 18.078 12.852 -8.195 1 98.62 800 GLU A CA 1
ATOM 6342 C C . GLU A 1 800 ? 19.25 11.883 -8.305 1 98.62 800 GLU A C 1
ATOM 6344 O O . GLU A 1 800 ? 20.281 12.219 -8.875 1 98.62 800 GLU A O 1
ATOM 6349 N N . LEU A 1 801 ? 19.109 10.688 -7.773 1 98.69 801 LEU A N 1
ATOM 6350 C CA . LEU A 1 801 ? 20.062 9.586 -7.871 1 98.69 801 LEU A CA 1
ATOM 6351 C C . LEU A 1 801 ? 19.344 8.297 -8.281 1 98.69 801 LEU A C 1
ATOM 6353 O O . LEU A 1 801 ? 18.531 7.766 -7.523 1 98.69 801 LEU A O 1
ATOM 6357 N N . PRO A 1 802 ? 19.625 7.793 -9.5 1 98.31 802 PRO A N 1
ATOM 6358 C CA . PRO A 1 802 ? 19.188 6.445 -9.867 1 98.31 802 PRO A CA 1
ATOM 6359 C C . PRO A 1 802 ? 19.984 5.352 -9.172 1 98.31 802 PRO A C 1
ATOM 6361 O O . PRO A 1 802 ? 21.125 5.086 -9.547 1 98.31 802 PRO A O 1
ATOM 6364 N N . LEU A 1 803 ? 19.391 4.656 -8.25 1 98.38 803 LEU A N 1
ATOM 6365 C CA . LEU A 1 803 ? 20.141 3.807 -7.328 1 98.38 803 LEU A CA 1
ATOM 6366 C C . LEU A 1 803 ? 20.031 2.34 -7.727 1 98.38 803 LEU A C 1
ATOM 6368 O O . LEU A 1 803 ? 19.016 1.921 -8.289 1 98.38 803 LEU A O 1
ATOM 6372 N N . ASN A 1 804 ? 21.109 1.615 -7.453 1 97.31 804 ASN A N 1
ATOM 6373 C CA . ASN A 1 804 ? 21.062 0.157 -7.512 1 97.31 804 ASN A CA 1
ATOM 6374 C C . ASN A 1 804 ? 20.531 -0.443 -6.215 1 97.31 804 ASN A C 1
ATOM 6376 O O . ASN A 1 804 ? 21.203 -1.251 -5.574 1 97.31 804 ASN A O 1
ATOM 6380 N N . ILE A 1 805 ? 19.422 -0.028 -5.777 1 96.81 805 ILE A N 1
ATOM 6381 C CA . ILE A 1 805 ? 18.641 -0.428 -4.609 1 96.81 805 ILE A CA 1
ATOM 6382 C C . ILE A 1 805 ? 17.188 -0.608 -4.992 1 96.81 805 ILE A C 1
ATOM 6384 O O . ILE A 1 805 ? 16.641 0.185 -5.766 1 96.81 805 ILE A O 1
ATOM 6388 N N . HIS A 1 806 ? 16.625 -1.708 -4.512 1 94.25 806 HIS A N 1
ATOM 6389 C CA . HIS A 1 806 ? 15.234 -1.987 -4.867 1 94.25 806 HIS A CA 1
ATOM 6390 C C . HIS A 1 806 ? 14.375 -2.168 -3.619 1 94.25 806 HIS A C 1
ATOM 6392 O O . HIS A 1 806 ? 14.75 -2.898 -2.701 1 94.25 806 HIS A O 1
ATOM 6398 N N . ASN A 1 807 ? 13.273 -1.452 -3.58 1 94.81 807 ASN A N 1
ATOM 6399 C CA . ASN A 1 807 ? 12.234 -1.582 -2.562 1 94.81 807 ASN A CA 1
ATOM 6400 C C . ASN A 1 807 ? 10.906 -1.01 -3.041 1 94.81 807 ASN A C 1
ATOM 6402 O O . ASN A 1 807 ? 10.875 -0.012 -3.764 1 94.81 807 ASN A O 1
ATOM 6406 N N . ASP A 1 808 ? 9.844 -1.608 -2.66 1 94.06 808 ASP A N 1
ATOM 6407 C CA . ASP A 1 808 ? 8.516 -1.158 -3.072 1 94.06 808 ASP A CA 1
ATOM 6408 C C . ASP A 1 808 ? 8.078 0.067 -2.273 1 94.06 808 ASP A C 1
ATOM 6410 O O . ASP A 1 808 ? 7.055 0.68 -2.58 1 94.06 808 ASP A O 1
ATOM 6414 N N . ASN A 1 809 ? 8.859 0.494 -1.277 1 96.19 809 ASN A N 1
ATOM 6415 C CA . ASN A 1 809 ? 8.57 1.666 -0.459 1 96.19 809 ASN A CA 1
ATOM 6416 C C . ASN A 1 809 ? 9.828 2.479 -0.177 1 96.19 809 ASN A C 1
ATOM 6418 O O . ASN A 1 809 ? 10.93 1.925 -0.117 1 96.19 809 ASN A O 1
ATOM 6422 N N . ALA A 1 810 ? 9.648 3.711 -0.048 1 98.38 810 ALA A N 1
ATOM 6423 C CA . ALA A 1 810 ? 10.672 4.613 0.466 1 98.38 810 ALA A CA 1
ATOM 6424 C C . ALA A 1 810 ? 10.258 5.215 1.804 1 98.38 810 ALA A C 1
ATOM 6426 O O . ALA A 1 810 ? 9.078 5.164 2.174 1 98.38 810 ALA A O 1
ATOM 6427 N N . TYR A 1 811 ? 11.242 5.719 2.57 1 98.25 811 TYR A N 1
ATOM 6428 C CA . TYR A 1 811 ? 11.008 6.246 3.912 1 98.25 811 TYR A CA 1
ATOM 6429 C C . TYR A 1 811 ? 11.203 7.754 3.947 1 98.25 811 TYR A C 1
ATOM 6431 O O . TYR A 1 811 ? 12.164 8.273 3.379 1 98.25 811 TYR A O 1
ATOM 6439 N N . TYR A 1 812 ? 10.273 8.484 4.543 1 98.69 812 TYR A N 1
ATOM 6440 C CA . TYR A 1 812 ? 10.32 9.938 4.66 1 98.69 812 TYR A CA 1
ATOM 6441 C C . TYR A 1 812 ? 10.094 10.375 6.102 1 98.69 812 TYR A C 1
ATOM 6443 O O . TYR A 1 812 ? 9.195 9.867 6.773 1 98.69 812 TYR A O 1
ATOM 6451 N N . GLU A 1 813 ? 10.898 11.289 6.531 1 98.56 813 GLU A N 1
ATOM 6452 C CA . GLU A 1 813 ? 10.633 11.812 7.871 1 98.56 813 GLU A CA 1
ATOM 6453 C C . GLU A 1 813 ? 9.312 12.57 7.91 1 98.56 813 GLU A C 1
ATOM 6455 O O . GLU A 1 813 ? 8.961 13.273 6.953 1 98.56 813 GLU A O 1
ATOM 6460 N N . THR A 1 814 ? 8.586 12.406 8.953 1 98.06 814 THR A N 1
ATOM 6461 C CA . THR A 1 814 ? 7.418 13.203 9.328 1 98.06 814 THR A CA 1
ATOM 6462 C C . THR A 1 814 ? 7.496 13.625 10.789 1 98.06 814 THR A C 1
ATOM 6464 O O . THR A 1 814 ? 8.523 13.43 11.445 1 98.06 814 THR A O 1
ATOM 6467 N N . GLN A 1 815 ? 6.512 14.312 11.297 1 98.38 815 GLN A N 1
ATOM 6468 C CA . GLN A 1 815 ? 6.523 14.773 12.688 1 98.38 815 GLN A CA 1
ATOM 6469 C C . GLN A 1 815 ? 6.586 13.594 13.656 1 98.38 815 GLN A C 1
ATOM 6471 O O . GLN A 1 815 ? 5.695 12.742 13.664 1 98.38 815 GLN A O 1
ATOM 6476 N N . PHE A 1 816 ? 7.684 13.539 14.484 1 98.31 816 PHE A N 1
ATOM 6477 C CA . PHE A 1 816 ? 7.887 12.555 15.547 1 98.31 816 PHE A CA 1
ATOM 6478 C C . PHE A 1 816 ? 7.871 11.141 14.984 1 98.31 816 PHE A C 1
ATOM 6480 O O . PHE A 1 816 ? 7.285 10.234 15.578 1 98.31 816 PHE A O 1
ATOM 6487 N N . GLY A 1 817 ? 8.5 11.016 13.773 1 97.94 817 GLY A N 1
ATOM 6488 C CA . GLY A 1 817 ? 8.594 9.695 13.18 1 97.94 817 GLY A CA 1
ATOM 6489 C C . GLY A 1 817 ? 8.844 9.727 11.688 1 97.94 817 GLY A C 1
ATOM 6490 O O . GLY A 1 817 ? 9.523 10.625 11.188 1 97.94 817 GLY A O 1
ATOM 6491 N N . TYR A 1 818 ? 8.469 8.625 10.953 1 97.94 818 TYR A N 1
ATOM 6492 C CA . TYR A 1 818 ? 8.586 8.523 9.508 1 97.94 818 TYR A CA 1
ATOM 6493 C C . TYR A 1 818 ? 7.348 7.859 8.906 1 97.94 818 TYR A C 1
ATOM 6495 O O . TYR A 1 818 ? 6.527 7.293 9.633 1 97.94 818 TYR A O 1
ATOM 6503 N N . VAL A 1 819 ? 7.16 8.023 7.633 1 97.31 819 VAL A N 1
ATOM 6504 C CA . VAL A 1 819 ? 6.121 7.328 6.879 1 97.31 819 VAL A CA 1
ATOM 6505 C C . VAL A 1 819 ? 6.742 6.605 5.688 1 97.31 819 VAL A C 1
ATOM 6507 O O . VAL A 1 819 ? 7.809 6.992 5.207 1 97.31 819 VAL A O 1
ATOM 6510 N N . GLN A 1 820 ? 6.117 5.566 5.305 1 96.06 820 GLN A N 1
ATOM 6511 C CA . GLN A 1 820 ? 6.48 4.84 4.094 1 96.06 820 GLN A CA 1
ATOM 6512 C C . GLN A 1 820 ? 5.516 5.152 2.953 1 96.06 820 GLN A C 1
ATOM 6514 O O . GLN A 1 820 ? 4.309 5.285 3.174 1 96.06 820 GLN A O 1
ATOM 6519 N N . ARG A 1 821 ? 6.062 5.27 1.775 1 97.56 821 ARG A N 1
ATOM 6520 C CA . ARG A 1 821 ? 5.238 5.5 0.592 1 97.56 821 ARG A CA 1
ATOM 6521 C C . ARG A 1 821 ? 5.73 4.664 -0.587 1 97.56 821 ARG A C 1
ATOM 6523 O O . ARG A 1 821 ? 6.926 4.387 -0.702 1 97.56 821 ARG A O 1
ATOM 6530 N N . PRO A 1 822 ? 4.816 4.227 -1.511 1 96 822 PRO A N 1
ATOM 6531 C CA . PRO A 1 822 ? 5.172 3.316 -2.602 1 96 822 PRO A CA 1
ATOM 6532 C C . PRO A 1 822 ? 6.125 3.951 -3.613 1 96 822 PRO A C 1
ATOM 6534 O O . PRO A 1 822 ? 6.035 5.152 -3.879 1 96 822 PRO A O 1
ATOM 6537 N N . THR A 1 823 ? 6.98 3.131 -4.164 1 97.38 823 THR A N 1
ATOM 6538 C CA . THR A 1 823 ? 7.879 3.566 -5.227 1 97.38 823 THR A CA 1
ATOM 6539 C C . THR A 1 823 ? 7.324 3.189 -6.598 1 97.38 823 THR A C 1
ATOM 6541 O O . THR A 1 823 ? 7.902 3.541 -7.629 1 97.38 823 THR A O 1
ATOM 6544 N N . HIS A 1 824 ? 6.168 2.432 -6.598 1 95.38 824 HIS A N 1
ATOM 6545 C CA . HIS A 1 824 ? 5.543 1.955 -7.828 1 95.38 824 HIS A CA 1
ATOM 6546 C C . HIS A 1 824 ? 4.215 2.66 -8.078 1 95.38 824 HIS A C 1
ATOM 6548 O O . HIS A 1 824 ? 3.74 3.422 -7.234 1 95.38 824 HIS A O 1
ATOM 6554 N N . LYS A 1 825 ? 3.582 2.369 -9.289 1 94.44 825 LYS A N 1
ATOM 6555 C CA . LYS A 1 825 ? 2.34 3.008 -9.719 1 94.44 825 LYS A CA 1
ATOM 6556 C C . LYS A 1 825 ? 1.264 1.971 -10.023 1 94.44 825 LYS A C 1
ATOM 6558 O O . LYS A 1 825 ? 0.577 2.064 -11.039 1 94.44 825 LYS A O 1
ATOM 6563 N N . ASN A 1 826 ? 1.115 0.982 -9.141 1 94.94 826 ASN A N 1
ATOM 6564 C CA . ASN A 1 826 ? 0.19 -0.113 -9.414 1 94.94 826 ASN A CA 1
ATOM 6565 C C . ASN A 1 826 ? -1.258 0.368 -9.438 1 94.94 826 ASN A C 1
ATOM 6567 O O . ASN A 1 826 ? -2.023 0.007 -10.328 1 94.94 826 ASN A O 1
ATOM 6571 N N . THR A 1 827 ? -1.64 1.1 -8.438 1 94.81 827 THR A N 1
ATOM 6572 C CA . THR A 1 827 ? -3.004 1.6 -8.312 1 94.81 827 THR A CA 1
ATOM 6573 C C . THR A 1 827 ? -3.037 3.119 -8.445 1 94.81 827 THR A C 1
ATOM 6575 O O . THR A 1 827 ? -1.992 3.771 -8.438 1 94.81 827 THR A O 1
ATOM 6578 N N . THR A 1 828 ? -4.242 3.646 -8.57 1 94.62 828 THR A N 1
ATOM 6579 C CA . THR A 1 828 ? -4.379 5.098 -8.672 1 94.62 828 THR A CA 1
ATOM 6580 C C . THR A 1 828 ? -3.93 5.77 -7.375 1 94.62 828 THR A C 1
ATOM 6582 O O . THR A 1 828 ? -3.422 6.895 -7.398 1 94.62 828 THR A O 1
ATOM 6585 N N . TRP A 1 829 ? -4.09 5.109 -6.219 1 95.25 829 TRP A N 1
ATOM 6586 C CA . TRP A 1 829 ? -3.621 5.633 -4.938 1 95.25 829 TRP A CA 1
ATOM 6587 C C . TRP A 1 829 ? -2.098 5.719 -4.906 1 95.25 829 TRP A C 1
ATOM 6589 O O . TRP A 1 829 ? -1.535 6.684 -4.387 1 95.25 829 TRP A O 1
ATOM 6599 N N . ASP A 1 830 ? -1.441 4.699 -5.492 1 94.62 830 ASP A N 1
ATOM 6600 C CA . ASP A 1 830 ? 0.016 4.664 -5.559 1 94.62 830 ASP A CA 1
ATOM 6601 C C . ASP A 1 830 ? 0.55 5.754 -6.488 1 94.62 830 ASP A C 1
ATOM 6603 O O . ASP A 1 830 ? 1.488 6.469 -6.137 1 94.62 830 ASP A O 1
ATOM 6607 N N . MET A 1 831 ? -0.047 5.867 -7.578 1 93.12 831 MET A N 1
ATOM 6608 C CA . MET A 1 831 ? 0.395 6.785 -8.625 1 93.12 831 MET A CA 1
ATOM 6609 C C . MET A 1 831 ? 0.24 8.234 -8.18 1 93.12 831 MET A C 1
ATOM 6611 O O . MET A 1 831 ? 1.02 9.102 -8.586 1 93.12 831 MET A O 1
ATOM 6615 N N . ALA A 1 832 ? -0.704 8.461 -7.352 1 95.56 832 ALA A N 1
ATOM 6616 C CA . ALA A 1 832 ? -1.005 9.82 -6.91 1 95.56 832 ALA A CA 1
ATOM 6617 C C . ALA A 1 832 ? 0.143 10.398 -6.086 1 95.56 832 ALA A C 1
ATOM 6619 O O . ALA A 1 832 ? 0.29 11.617 -5.984 1 95.56 832 ALA A O 1
ATOM 6620 N N . LYS A 1 833 ? 1.019 9.617 -5.586 1 97.12 833 LYS A N 1
ATOM 6621 C CA . LYS A 1 833 ? 2.074 10.062 -4.684 1 97.12 833 LYS A CA 1
ATOM 6622 C C . LYS A 1 833 ? 3.387 10.273 -5.434 1 97.12 833 LYS A C 1
ATOM 6624 O O . LYS A 1 833 ? 4.441 9.82 -4.988 1 97.12 833 LYS A O 1
ATOM 6629 N N . PHE A 1 834 ? 3.369 10.992 -6.574 1 96.44 834 PHE A N 1
ATOM 6630 C CA . PHE A 1 834 ? 4.543 11.219 -7.406 1 96.44 834 PHE A CA 1
ATOM 6631 C C . PHE A 1 834 ? 5.363 12.391 -6.883 1 96.44 834 PHE A C 1
ATOM 6633 O O . PHE A 1 834 ? 6.512 12.578 -7.289 1 96.44 834 PHE A O 1
ATOM 6640 N N . GLU A 1 835 ? 4.887 13.219 -5.988 1 97.88 835 GLU A N 1
ATOM 6641 C CA . GLU A 1 835 ? 5.508 14.289 -5.207 1 97.88 835 GLU A CA 1
ATOM 6642 C C . GLU A 1 835 ? 5 14.289 -3.768 1 97.88 835 GLU A C 1
ATOM 6644 O O . GLU A 1 835 ? 3.789 14.336 -3.531 1 97.88 835 GLU A O 1
ATOM 6649 N N . VAL A 1 836 ? 5.957 14.195 -2.803 1 98.25 836 VAL A N 1
ATOM 6650 C CA . VAL A 1 836 ? 5.508 13.984 -1.431 1 98.25 836 VAL A CA 1
ATOM 6651 C C . VAL A 1 836 ? 6.305 14.875 -0.481 1 98.25 836 VAL A C 1
ATOM 6653 O O . VAL A 1 836 ? 7.371 15.383 -0.842 1 98.25 836 VAL A O 1
ATOM 6656 N N . CYS A 1 837 ? 5.742 15.078 0.693 1 98.31 837 CYS A N 1
ATOM 6657 C CA . CYS A 1 837 ? 6.395 15.875 1.721 1 98.31 837 CYS A CA 1
ATOM 6658 C C . CYS A 1 837 ? 7.336 15.023 2.562 1 98.31 837 CYS A C 1
ATOM 6660 O O . CYS A 1 837 ? 7.008 13.883 2.904 1 98.31 837 CYS A O 1
ATOM 6662 N N . GLY A 1 838 ? 8.508 15.484 2.783 1 98.25 838 GLY A N 1
ATOM 6663 C CA . GLY A 1 838 ? 9.469 14.984 3.75 1 98.25 838 GLY A CA 1
ATOM 6664 C C . GLY A 1 838 ? 10.211 16.078 4.484 1 98.25 838 GLY A C 1
ATOM 6665 O O . GLY A 1 838 ? 10.297 17.219 3.998 1 98.25 838 GLY A O 1
ATOM 6666 N N . HIS A 1 839 ? 10.688 15.766 5.664 1 98.19 839 HIS A N 1
ATOM 6667 C CA . HIS A 1 839 ? 11.359 16.781 6.469 1 98.19 839 HIS A CA 1
ATOM 6668 C C . HIS A 1 839 ? 12.875 16.719 6.285 1 98.19 839 HIS A C 1
ATOM 6670 O O . HIS A 1 839 ? 13.391 17.078 5.223 1 98.19 839 HIS A O 1
ATOM 6676 N N . LYS A 1 840 ? 13.562 16.062 7.172 1 98.56 840 LYS A N 1
ATOM 6677 C CA . LYS A 1 840 ? 15.016 16.156 7.156 1 98.56 840 LYS A CA 1
ATOM 6678 C C . LYS A 1 840 ? 15.633 15.062 6.297 1 98.56 840 LYS A C 1
ATOM 6680 O O . LYS A 1 840 ? 16.797 15.148 5.91 1 98.56 840 LYS A O 1
ATOM 6685 N N . TYR A 1 841 ? 14.797 14.031 5.91 1 98.75 841 TYR A N 1
ATOM 6686 C CA . TYR A 1 841 ? 15.414 13 5.074 1 98.75 841 TYR A CA 1
ATOM 6687 C C . TYR A 1 841 ? 14.359 12.25 4.27 1 98.75 841 TYR A C 1
ATOM 6689 O O . TYR A 1 841 ? 13.18 12.258 4.625 1 98.75 841 TYR A O 1
ATOM 6697 N N . ALA A 1 842 ? 14.805 11.672 3.205 1 98.81 842 ALA A N 1
ATOM 6698 C CA . ALA A 1 842 ? 14.188 10.586 2.447 1 98.81 842 ALA A CA 1
ATOM 6699 C C . ALA A 1 842 ? 15.172 9.445 2.223 1 98.81 842 ALA A C 1
ATOM 6701 O O . ALA A 1 842 ? 16.359 9.68 1.974 1 98.81 842 ALA A O 1
ATOM 6702 N N . ASP A 1 843 ? 14.68 8.211 2.352 1 98.88 843 ASP A N 1
ATOM 6703 C CA . ASP A 1 843 ? 15.578 7.062 2.311 1 98.88 843 ASP A CA 1
ATOM 6704 C C . ASP A 1 843 ? 14.992 5.938 1.458 1 98.88 843 ASP A C 1
ATOM 6706 O O . ASP A 1 843 ? 13.797 5.664 1.52 1 98.88 843 ASP A O 1
ATOM 6710 N N . LEU A 1 844 ? 15.805 5.422 0.567 1 98.69 844 LEU A N 1
ATOM 6711 C CA . LEU A 1 844 ? 15.508 4.176 -0.131 1 98.69 844 LEU A CA 1
ATOM 6712 C C . LEU A 1 844 ? 16.469 3.072 0.298 1 98.69 844 LEU A C 1
ATOM 6714 O O . LEU A 1 844 ? 17.688 3.213 0.153 1 98.69 844 LEU A O 1
ATOM 6718 N N . SER A 1 845 ? 15.938 2.021 0.898 1 97.88 845 SER A N 1
ATOM 6719 C CA . SER A 1 845 ? 16.812 0.958 1.393 1 97.88 845 SER A CA 1
ATOM 6720 C C . SER A 1 845 ? 16.203 -0.417 1.135 1 97.88 845 SER A C 1
ATOM 6722 O O . SER A 1 845 ? 14.977 -0.565 1.104 1 97.88 845 SER A O 1
ATOM 6724 N N . GLU A 1 846 ? 17.016 -1.378 0.858 1 97.12 846 GLU A N 1
ATOM 6725 C CA . GLU A 1 846 ? 16.703 -2.803 0.781 1 97.12 846 GLU A CA 1
ATOM 6726 C C . GLU A 1 846 ? 17.406 -3.578 1.893 1 97.12 846 GLU A C 1
ATOM 6728 O O . GLU A 1 846 ? 18.031 -2.982 2.779 1 97.12 846 GLU A O 1
ATOM 6733 N N . TYR A 1 847 ? 17.281 -4.941 1.977 1 96.56 847 TYR A N 1
ATOM 6734 C CA . TYR A 1 847 ? 18.031 -5.734 2.938 1 96.56 847 TYR A CA 1
ATOM 6735 C C . TYR A 1 847 ? 19.531 -5.492 2.781 1 96.56 847 TYR A C 1
ATOM 6737 O O . TYR A 1 847 ? 20.062 -5.594 1.677 1 96.56 847 TYR A O 1
ATOM 6745 N N . GLY A 1 848 ? 20.109 -4.957 3.824 1 96.5 848 GLY A N 1
ATOM 6746 C CA . GLY A 1 848 ? 21.562 -4.91 3.893 1 96.5 848 GLY A CA 1
ATOM 6747 C C . GLY A 1 848 ? 22.125 -3.549 3.547 1 96.5 848 GLY A C 1
ATOM 6748 O O . GLY A 1 848 ? 23.281 -3.254 3.863 1 96.5 848 GLY A O 1
ATOM 6749 N N . TYR A 1 849 ? 21.359 -2.697 2.854 1 97.62 849 TYR A N 1
ATOM 6750 C CA . TYR A 1 849 ? 22 -1.44 2.465 1 97.62 849 TYR A CA 1
ATOM 6751 C C . TYR A 1 849 ? 20.953 -0.409 2.055 1 97.62 849 TYR A C 1
ATOM 6753 O O . TYR A 1 849 ? 19.828 -0.764 1.688 1 97.62 849 TYR A O 1
ATOM 6761 N N . GLY A 1 850 ? 21.281 0.905 2.223 1 98.19 850 GLY A N 1
ATOM 6762 C CA . GLY A 1 850 ? 20.406 1.979 1.773 1 98.19 850 GLY A CA 1
ATOM 6763 C C . GLY A 1 850 ? 21.141 3.287 1.541 1 98.19 850 GLY A C 1
ATOM 6764 O O . GLY A 1 850 ? 22.359 3.361 1.729 1 98.19 850 GLY A O 1
ATOM 6765 N N . LEU A 1 851 ? 20.438 4.254 0.997 1 98.75 851 LEU A N 1
ATOM 6766 C CA . LEU A 1 851 ? 20.922 5.613 0.78 1 98.75 851 LEU A CA 1
ATOM 6767 C C . LEU A 1 851 ? 19.859 6.637 1.126 1 98.75 851 LEU A C 1
ATOM 6769 O O . LEU A 1 851 ? 18.688 6.465 0.772 1 98.75 851 LEU A O 1
ATOM 6773 N N . ALA A 1 852 ? 20.297 7.699 1.85 1 98.88 852 ALA A N 1
ATOM 6774 C CA . ALA A 1 852 ? 19.391 8.773 2.232 1 98.88 852 ALA A CA 1
ATOM 6775 C C . ALA A 1 852 ? 19.828 10.109 1.641 1 98.88 852 ALA A C 1
ATOM 6777 O O . ALA A 1 852 ? 21.016 10.328 1.425 1 98.88 852 ALA A O 1
ATOM 6778 N N . ILE A 1 853 ? 18.875 10.922 1.303 1 98.88 853 ILE A N 1
ATOM 6779 C CA . ILE A 1 853 ? 19.109 12.336 1.046 1 98.88 853 ILE A CA 1
ATOM 6780 C C . ILE A 1 853 ? 18.656 13.156 2.248 1 98.88 853 ILE A C 1
ATOM 6782 O O . ILE A 1 853 ? 17.5 13.047 2.686 1 98.88 853 ILE A O 1
ATOM 6786 N N . LEU A 1 854 ? 19.562 13.906 2.809 1 98.81 854 LEU A N 1
ATOM 6787 C CA . LEU A 1 854 ? 19.234 14.781 3.928 1 98.81 854 LEU A CA 1
ATOM 6788 C C . LEU A 1 854 ? 18.984 16.203 3.443 1 98.81 854 LEU A C 1
ATOM 6790 O O . LEU A 1 854 ? 19.547 16.641 2.439 1 98.81 854 LEU A O 1
ATOM 6794 N N . SER A 1 855 ? 18.125 16.875 4.176 1 98.06 855 SER A N 1
ATOM 6795 C CA . SER A 1 855 ? 17.734 18.234 3.789 1 98.06 855 SER A CA 1
ATOM 6796 C C . SER A 1 855 ? 17.891 19.203 4.953 1 98.06 855 SER A C 1
ATOM 6798 O O . SER A 1 855 ? 17.531 18.875 6.09 1 98.06 855 SER A O 1
ATOM 6800 N N . GLU A 1 856 ? 18.359 20.344 4.582 1 96.5 856 GLU A N 1
ATOM 6801 C CA . GLU A 1 856 ? 18.484 21.422 5.566 1 96.5 856 GLU A CA 1
ATOM 6802 C C . GLU A 1 856 ? 17.203 22.266 5.617 1 96.5 856 GLU A C 1
ATOM 6804 O O . GLU A 1 856 ? 16.781 22.703 6.691 1 96.5 856 GLU A O 1
ATOM 6809 N N . SER A 1 857 ? 16.562 22.438 4.492 1 95.5 857 SER A N 1
ATOM 6810 C CA . SER A 1 857 ? 15.406 23.312 4.559 1 95.5 857 SER A CA 1
ATOM 6811 C C . SER A 1 857 ? 14.422 23.016 3.434 1 95.5 857 SER A C 1
ATOM 6813 O O . SER A 1 857 ? 13.641 23.891 3.043 1 95.5 857 SER A O 1
ATOM 6815 N N . LYS A 1 858 ? 14.516 21.938 2.746 1 97.88 858 LYS A N 1
ATOM 6816 C CA . LYS A 1 858 ? 13.578 21.531 1.699 1 97.88 858 LYS A CA 1
ATOM 6817 C C . LYS A 1 858 ? 12.594 20.484 2.213 1 97.88 858 LYS A C 1
ATOM 6819 O O . LYS A 1 858 ? 12.93 19.688 3.098 1 97.88 858 LYS A O 1
ATOM 6824 N N . TYR A 1 859 ? 11.375 20.453 1.547 1 98.5 859 TYR A N 1
ATOM 6825 C CA . TYR A 1 859 ? 10.328 19.578 2.055 1 98.5 859 TYR A CA 1
ATOM 6826 C C . TYR A 1 859 ? 9.789 18.672 0.946 1 98.5 859 TYR A C 1
ATOM 6828 O O . TYR A 1 859 ? 9.062 17.719 1.215 1 98.5 859 TYR A O 1
ATOM 6836 N N . GLY A 1 860 ? 10.109 18.906 -0.328 1 98.5 860 GLY A N 1
ATOM 6837 C CA . GLY A 1 860 ? 9.617 18.109 -1.437 1 98.5 860 GLY A CA 1
ATOM 6838 C C . GLY A 1 860 ? 10.547 16.969 -1.804 1 98.5 860 GLY A C 1
ATOM 6839 O O . GLY A 1 860 ? 11.758 17.156 -1.913 1 98.5 860 GLY A O 1
ATOM 6840 N N . PHE A 1 861 ? 9.992 15.742 -1.963 1 98.69 861 PHE A N 1
ATOM 6841 C CA . PHE A 1 861 ? 10.734 14.547 -2.338 1 98.69 861 PHE A CA 1
ATOM 6842 C C . PHE A 1 861 ? 9.922 13.688 -3.299 1 98.69 861 PHE A C 1
ATOM 6844 O O . PHE A 1 861 ? 8.727 13.922 -3.494 1 98.69 861 PHE A O 1
ATOM 6851 N N . SER A 1 862 ? 10.602 12.789 -3.887 1 97.88 862 SER A N 1
ATOM 6852 C CA . SER A 1 862 ? 9.961 11.734 -4.672 1 97.88 862 SER A CA 1
ATOM 6853 C C . SER A 1 862 ? 10.875 10.523 -4.82 1 97.88 862 SER A C 1
ATOM 6855 O O . SER A 1 862 ? 12.102 10.656 -4.754 1 97.88 862 SER A O 1
ATOM 6857 N N . CYS A 1 863 ? 10.281 9.391 -4.848 1 98.31 863 CYS A N 1
ATOM 6858 C CA . CYS A 1 863 ? 10.984 8.164 -5.215 1 98.31 863 CYS A CA 1
ATOM 6859 C C . CYS A 1 863 ? 10.172 7.344 -6.203 1 98.31 863 CYS A C 1
ATOM 6861 O O . CYS A 1 863 ? 9.234 6.645 -5.812 1 98.31 863 CYS A O 1
ATOM 6863 N N . GLN A 1 864 ? 10.492 7.352 -7.445 1 95.69 864 GLN A N 1
ATOM 6864 C CA . GLN A 1 864 ? 9.867 6.543 -8.484 1 95.69 864 GLN A CA 1
ATOM 6865 C C . GLN A 1 864 ? 10.773 5.395 -8.914 1 95.69 864 GLN A C 1
ATOM 6867 O O . GLN A 1 864 ? 11.781 5.613 -9.586 1 95.69 864 GLN A O 1
ATOM 6872 N N . GLY A 1 865 ? 10.305 4.234 -8.594 1 94.94 865 GLY A N 1
ATOM 6873 C CA . GLY A 1 865 ? 11.211 3.111 -8.773 1 94.94 865 GLY A CA 1
ATOM 6874 C C . GLY A 1 865 ? 12.438 3.195 -7.891 1 94.94 865 GLY A C 1
ATOM 6875 O O . GLY A 1 865 ? 12.328 3.285 -6.664 1 94.94 865 GLY A O 1
ATOM 6876 N N . ASN A 1 866 ? 13.594 3.287 -8.539 1 96.88 866 ASN A N 1
ATOM 6877 C CA . ASN A 1 866 ? 14.852 3.357 -7.805 1 96.88 866 ASN A CA 1
ATOM 6878 C C . ASN A 1 866 ? 15.469 4.754 -7.879 1 96.88 866 ASN A C 1
ATOM 6880 O O . ASN A 1 866 ? 16.625 4.949 -7.484 1 96.88 866 ASN A O 1
ATOM 6884 N N . ILE A 1 867 ? 14.703 5.738 -8.367 1 98.19 867 ILE A N 1
ATOM 6885 C CA . ILE A 1 867 ? 15.211 7.105 -8.469 1 98.19 867 ILE A CA 1
ATOM 6886 C C . ILE A 1 867 ? 14.781 7.906 -7.242 1 98.19 867 ILE A C 1
ATOM 6888 O O . ILE A 1 867 ? 13.617 8.297 -7.125 1 98.19 867 ILE A O 1
ATOM 6892 N N . LEU A 1 868 ? 15.656 8.188 -6.379 1 98.69 868 LEU A N 1
ATOM 6893 C CA . LEU A 1 868 ? 15.414 9.023 -5.207 1 98.69 868 LEU A CA 1
ATOM 6894 C C . LEU A 1 868 ? 15.68 10.492 -5.523 1 98.69 868 LEU A C 1
ATOM 6896 O O . LEU A 1 868 ? 16.734 10.836 -6.055 1 98.69 868 LEU A O 1
ATOM 6900 N N . ARG A 1 869 ? 14.703 11.391 -5.191 1 98.69 869 ARG A N 1
ATOM 6901 C CA . ARG A 1 869 ? 14.789 12.789 -5.609 1 98.69 869 ARG A CA 1
ATOM 6902 C C . ARG A 1 869 ? 14.461 13.727 -4.453 1 98.69 869 ARG A C 1
ATOM 6904 O O . ARG A 1 869 ? 13.648 13.391 -3.588 1 98.69 869 ARG A O 1
ATOM 6911 N N . ILE A 1 870 ? 15.078 14.898 -4.484 1 98.81 870 ILE A N 1
ATOM 6912 C CA . ILE A 1 870 ? 14.711 16.031 -3.643 1 98.81 870 ILE A CA 1
ATOM 6913 C C . ILE A 1 870 ? 14.375 17.234 -4.516 1 98.81 870 ILE A C 1
ATOM 6915 O O . ILE A 1 870 ? 15.039 17.469 -5.531 1 98.81 870 ILE A O 1
ATOM 6919 N N . SER A 1 871 ? 13.289 17.922 -4.238 1 98.75 871 SER A N 1
ATOM 6920 C CA . SER A 1 871 ? 12.883 19.141 -4.938 1 98.75 871 SER A CA 1
ATOM 6921 C C . SER A 1 871 ? 13.539 20.375 -4.328 1 98.75 871 SER A C 1
ATOM 6923 O O . SER A 1 871 ? 13.469 20.578 -3.115 1 98.75 871 SER A O 1
ATOM 6925 N N . LEU A 1 872 ? 14.109 21.188 -5.172 1 98.56 872 LEU A N 1
ATOM 6926 C CA . LEU A 1 872 ? 14.977 22.234 -4.648 1 98.56 872 LEU A CA 1
ATOM 6927 C C . LEU A 1 872 ? 14.344 23.609 -4.832 1 98.56 872 LEU A C 1
ATOM 6929 O O . LEU A 1 872 ? 14.219 24.375 -3.875 1 98.56 872 LEU A O 1
ATOM 6933 N N . LEU A 1 873 ? 13.969 23.969 -6.117 1 97.69 873 LEU A N 1
ATOM 6934 C CA . LEU A 1 873 ? 13.414 25.297 -6.395 1 97.69 873 LEU A CA 1
ATOM 6935 C C . LEU A 1 873 ? 12.375 25.219 -7.508 1 97.69 873 LEU A C 1
ATOM 6937 O O . LEU A 1 873 ? 12.5 24.422 -8.43 1 97.69 873 LEU A O 1
ATOM 6941 N N . ARG A 1 874 ? 11.422 26.031 -7.363 1 96.31 874 ARG A N 1
ATOM 6942 C CA . ARG A 1 874 ? 10.461 26.281 -8.43 1 96.31 874 ARG A CA 1
ATOM 6943 C C . ARG A 1 874 ? 10.039 27.734 -8.453 1 96.31 874 ARG A C 1
ATOM 6945 O O . ARG A 1 874 ? 10.398 28.516 -7.555 1 96.31 874 ARG A O 1
ATOM 6952 N N . ALA A 1 875 ? 9.344 28.219 -9.523 1 92.94 875 ALA A N 1
ATOM 6953 C CA . ALA A 1 875 ? 8.93 29.609 -9.555 1 92.94 875 ALA A CA 1
ATOM 6954 C C . ALA A 1 875 ? 7.609 29.781 -10.305 1 92.94 875 ALA A C 1
ATOM 6956 O O . ALA A 1 875 ? 7.582 29.781 -11.539 1 92.94 875 ALA A O 1
ATOM 6957 N N . ALA A 1 876 ? 6.59 29.922 -9.539 1 95.88 876 ALA A N 1
ATOM 6958 C CA . ALA A 1 876 ? 5.266 30.234 -10.07 1 95.88 876 ALA A CA 1
ATOM 6959 C C . ALA A 1 876 ? 5.129 31.734 -10.312 1 95.88 876 ALA A C 1
ATOM 6961 O O . ALA A 1 876 ? 6.027 32.531 -9.984 1 95.88 876 ALA A O 1
ATOM 6962 N N . THR A 1 877 ? 4.012 32.125 -10.984 1 96.5 877 THR A N 1
ATOM 6963 C CA . THR A 1 877 ? 3.809 33.531 -11.273 1 96.5 877 THR A CA 1
ATOM 6964 C C . THR A 1 877 ? 2.494 34.031 -10.672 1 96.5 877 THR A C 1
ATOM 6966 O O . THR A 1 877 ? 2.123 35.188 -10.844 1 96.5 877 THR A O 1
ATOM 6969 N N . ALA A 1 878 ? 1.778 33.281 -9.961 1 96.25 878 ALA A N 1
ATOM 6970 C CA . ALA A 1 878 ? 0.538 33.625 -9.273 1 96.25 878 ALA A CA 1
ATOM 6971 C C . ALA A 1 878 ? 0.388 32.812 -7.98 1 96.25 878 ALA A C 1
ATOM 6973 O O . ALA A 1 878 ? 0.644 31.609 -7.957 1 96.25 878 ALA A O 1
ATOM 6974 N N . PRO A 1 879 ? 0.061 33.5 -6.832 1 96.31 879 PRO A N 1
ATOM 6975 C CA . PRO A 1 879 ? -0.417 34.875 -6.77 1 96.31 879 PRO A CA 1
ATOM 6976 C C . PRO A 1 879 ? 0.722 35.875 -6.695 1 96.31 879 PRO A C 1
ATOM 6978 O O . PRO A 1 879 ? 0.496 37.094 -6.875 1 96.31 879 PRO A O 1
ATOM 6981 N N . ASP A 1 880 ? 1.844 35.406 -6.332 1 97.06 880 ASP A N 1
ATOM 6982 C CA . ASP A 1 880 ? 3.027 36.25 -6.367 1 97.06 880 ASP A CA 1
ATOM 6983 C C . ASP A 1 880 ? 3.723 36.188 -7.723 1 97.06 880 ASP A C 1
ATOM 6985 O O . ASP A 1 880 ? 4.285 35.156 -8.078 1 97.06 880 ASP A O 1
ATOM 6989 N N . ALA A 1 881 ? 3.826 37.25 -8.375 1 95.75 881 ALA A N 1
ATOM 6990 C CA . ALA A 1 881 ? 4.395 37.281 -9.719 1 95.75 881 ALA A CA 1
ATOM 6991 C C . ALA A 1 881 ? 5.895 37 -9.688 1 95.75 881 ALA A C 1
ATOM 6993 O O . ALA A 1 881 ? 6.477 36.594 -10.695 1 95.75 881 ALA A O 1
ATOM 6994 N N . GLU A 1 882 ? 6.52 37.219 -8.578 1 95.88 882 GLU A N 1
ATOM 6995 C CA . GLU A 1 882 ? 7.973 37.125 -8.484 1 95.88 882 GLU A CA 1
ATOM 6996 C C . GLU A 1 882 ? 8.391 36 -7.523 1 95.88 882 GLU A C 1
ATOM 6998 O O . GLU A 1 882 ? 9.438 36.094 -6.883 1 95.88 882 GLU A O 1
ATOM 7003 N N . GLN A 1 883 ? 7.586 35.062 -7.398 1 96.38 883 GLN A N 1
ATOM 7004 C CA . GLN A 1 883 ? 7.867 33.969 -6.48 1 96.38 883 GLN A CA 1
ATOM 7005 C C . GLN A 1 883 ? 9.25 33.375 -6.738 1 96.38 883 GLN A C 1
ATOM 7007 O O . GLN A 1 883 ? 9.562 33 -7.863 1 96.38 883 GLN A O 1
ATOM 7012 N N . ASP A 1 884 ? 10.18 33.312 -5.766 1 96.25 884 ASP A N 1
ATOM 7013 C CA . ASP A 1 884 ? 11.469 32.656 -5.648 1 96.25 884 ASP A CA 1
ATOM 7014 C C . ASP A 1 884 ? 12.5 33.281 -6.582 1 96.25 884 ASP A C 1
ATOM 7016 O O . ASP A 1 884 ? 13.602 32.75 -6.738 1 96.25 884 ASP A O 1
ATOM 7020 N N . GLN A 1 885 ? 12.195 34.344 -7.211 1 96.88 885 GLN A N 1
ATOM 7021 C CA . GLN A 1 885 ? 13.211 35.031 -8.008 1 96.88 885 GLN A CA 1
ATOM 7022 C C . GLN A 1 885 ? 14.305 35.594 -7.113 1 96.88 885 GLN A C 1
ATOM 7024 O O . GLN A 1 885 ? 14.031 36.094 -6.02 1 96.88 885 GLN A O 1
ATOM 7029 N N . GLY A 1 886 ? 15.516 35.438 -7.543 1 96.12 886 GLY A N 1
ATOM 7030 C CA . GLY A 1 886 ? 16.594 36.062 -6.797 1 96.12 886 GLY A CA 1
ATOM 7031 C C . GLY A 1 886 ? 17.547 35.062 -6.18 1 96.12 886 GLY A C 1
ATOM 7032 O O . GLY A 1 886 ? 17.672 33.938 -6.672 1 96.12 886 GLY A O 1
ATOM 7033 N N . GLU A 1 887 ? 18.203 35.469 -5.164 1 96.06 887 GLU A N 1
ATOM 7034 C CA . GLU A 1 887 ? 19.297 34.688 -4.57 1 96.06 887 GLU A CA 1
ATOM 7035 C C . GLU A 1 887 ? 18.766 33.688 -3.551 1 96.06 887 GLU A C 1
ATOM 7037 O O . GLU A 1 887 ? 17.906 34.031 -2.727 1 96.06 887 GLU A O 1
ATOM 7042 N N . HIS A 1 888 ? 19.203 32.469 -3.643 1 96.88 888 HIS A N 1
ATOM 7043 C CA . HIS A 1 888 ? 18.891 31.406 -2.699 1 96.88 888 HIS A CA 1
ATOM 7044 C C . HIS A 1 888 ? 20.156 30.688 -2.248 1 96.88 888 HIS A C 1
ATOM 7046 O O . HIS A 1 888 ? 21.109 30.547 -3.016 1 96.88 888 HIS A O 1
ATOM 7052 N N . GLN A 1 889 ? 20.172 30.266 -1.027 1 96.56 889 GLN A N 1
ATOM 7053 C CA . GLN A 1 889 ? 21.203 29.406 -0.458 1 96.56 889 GLN A CA 1
ATOM 7054 C C . GLN A 1 889 ? 20.594 28.25 0.324 1 96.56 889 GLN A C 1
ATOM 7056 O O . GLN A 1 889 ? 19.734 28.453 1.18 1 96.56 889 GLN A O 1
ATOM 7061 N N . PHE A 1 890 ? 20.953 27.062 0.011 1 96.69 890 PHE A N 1
ATOM 7062 C CA . PHE A 1 890 ? 20.469 25.891 0.733 1 96.69 890 PHE A CA 1
ATOM 7063 C C . PHE A 1 890 ? 21.453 24.719 0.587 1 96.69 890 PHE A C 1
ATOM 7065 O O . PHE A 1 890 ? 22.375 24.781 -0.227 1 96.69 890 PHE A O 1
ATOM 7072 N N . SER A 1 891 ? 21.281 23.672 1.422 1 98.25 891 SER A N 1
ATOM 7073 C CA . SER A 1 891 ? 22.172 22.516 1.421 1 98.25 891 SER A CA 1
ATOM 7074 C C . SER A 1 891 ? 21.391 21.219 1.523 1 98.25 891 SER A C 1
ATOM 7076 O O . SER A 1 891 ? 20.281 21.188 2.062 1 98.25 891 SER A O 1
ATOM 7078 N N . TRP A 1 892 ? 21.875 20.172 0.942 1 98.56 892 TRP A N 1
ATOM 7079 C CA . TRP A 1 892 ? 21.438 18.797 1.134 1 98.56 892 TRP A CA 1
ATOM 7080 C C . TRP A 1 892 ? 22.625 17.844 1.154 1 98.56 892 TRP A C 1
ATOM 7082 O O . TRP A 1 892 ? 23.766 18.25 0.911 1 98.56 892 TRP A O 1
ATOM 7092 N N . ALA A 1 893 ? 22.406 16.609 1.567 1 98.81 893 ALA A N 1
ATOM 7093 C CA . ALA A 1 893 ? 23.5 15.641 1.639 1 98.81 893 ALA A CA 1
ATOM 7094 C C . ALA A 1 893 ? 23.047 14.273 1.125 1 98.81 893 ALA A C 1
ATOM 7096 O O . ALA A 1 893 ? 21.859 13.961 1.139 1 98.81 893 ALA A O 1
ATOM 7097 N N . VAL A 1 894 ? 23.969 13.57 0.597 1 98.75 894 VAL A N 1
ATOM 7098 C CA . VAL A 1 894 ? 23.781 12.18 0.19 1 98.75 894 VAL A CA 1
ATOM 7099 C C . VAL A 1 894 ? 24.516 11.258 1.169 1 98.75 894 VAL A C 1
ATOM 7101 O O . VAL A 1 894 ? 25.719 11.359 1.346 1 98.75 894 VAL A O 1
ATOM 7104 N N . MET A 1 895 ? 23.75 10.344 1.795 1 98.69 895 MET A N 1
ATOM 7105 C CA . MET A 1 895 ? 24.312 9.516 2.857 1 98.69 895 MET A CA 1
ATOM 7106 C C . MET A 1 895 ? 24.062 8.039 2.594 1 98.69 895 MET A C 1
ATOM 7108 O O . MET A 1 895 ? 23 7.516 2.955 1 98.69 895 MET A O 1
ATOM 7112 N N . PRO A 1 896 ? 25.078 7.324 2.064 1 98.5 896 PRO A N 1
ATOM 7113 C CA . PRO A 1 896 ? 24.969 5.863 2.066 1 98.5 896 PRO A CA 1
ATOM 7114 C C . PRO A 1 896 ? 25 5.27 3.475 1 98.5 896 PRO A C 1
ATOM 7116 O O . PRO A 1 896 ? 25.625 5.844 4.375 1 98.5 896 PRO A O 1
ATOM 7119 N N . HIS A 1 897 ? 24.359 4.164 3.66 1 98.31 897 HIS A N 1
ATOM 7120 C CA . HIS A 1 897 ? 24.438 3.514 4.965 1 98.31 897 HIS A CA 1
ATOM 7121 C C . HIS A 1 897 ? 24.297 2.002 4.836 1 98.31 897 HIS A C 1
ATOM 7123 O O . HIS A 1 897 ? 23.547 1.515 3.982 1 98.31 897 HIS A O 1
ATOM 7129 N N . LYS A 1 898 ? 25.031 1.344 5.707 1 96.56 898 LYS A N 1
ATOM 7130 C CA . LYS A 1 898 ? 24.891 -0.107 5.797 1 96.56 898 LYS A CA 1
ATOM 7131 C C . LYS A 1 898 ? 23.609 -0.498 6.512 1 96.56 898 LYS A C 1
ATOM 7133 O O . LYS A 1 898 ? 23.219 0.138 7.492 1 96.56 898 LYS A O 1
ATOM 7138 N N . GLY A 1 899 ? 22.969 -1.543 5.938 1 96.19 899 GLY A N 1
ATOM 7139 C CA . GLY A 1 899 ? 21.734 -2.051 6.543 1 96.19 899 GLY A CA 1
ATOM 7140 C C . GLY A 1 899 ? 20.5 -1.334 6.062 1 96.19 899 GLY A C 1
ATOM 7141 O O . GLY A 1 899 ? 20.578 -0.282 5.426 1 96.19 899 GLY A O 1
ATOM 7142 N N . HIS A 1 900 ? 19.359 -1.902 6.371 1 96.94 900 HIS A N 1
ATOM 7143 C CA . HIS A 1 900 ? 18.062 -1.308 6.102 1 96.94 900 HIS A CA 1
ATOM 7144 C C . HIS A 1 900 ? 17.859 -0.021 6.895 1 96.94 900 HIS A C 1
ATOM 7146 O O . HIS A 1 900 ? 18.578 0.227 7.867 1 96.94 900 HIS A O 1
ATOM 7152 N N . PHE A 1 901 ? 16.922 0.791 6.488 1 97.94 901 PHE A N 1
ATOM 7153 C CA . PHE A 1 901 ? 16.609 2.053 7.152 1 97.94 901 PHE A CA 1
ATOM 7154 C C . PHE A 1 901 ? 16.469 1.852 8.656 1 97.94 901 PHE A C 1
ATOM 7156 O O . PHE A 1 901 ? 17.016 2.623 9.445 1 97.94 901 PHE A O 1
ATOM 7163 N N . LEU A 1 902 ? 15.789 0.836 9.086 1 96.62 902 LEU A N 1
ATOM 7164 C CA . LEU A 1 902 ? 15.5 0.601 10.492 1 96.62 902 LEU A CA 1
ATOM 7165 C C . LEU A 1 902 ? 16.766 0.26 11.266 1 96.62 902 LEU A C 1
ATOM 7167 O O . LEU A 1 902 ? 16.781 0.308 12.5 1 96.62 902 LEU A O 1
ATOM 7171 N N . GLU A 1 903 ? 17.812 -0.05 10.539 1 96.12 903 GLU A N 1
ATOM 7172 C CA . GLU A 1 903 ? 19.094 -0.347 11.156 1 96.12 903 GLU A CA 1
ATOM 7173 C C . GLU A 1 903 ? 20.047 0.841 11.047 1 96.12 903 GLU A C 1
ATOM 7175 O O . GLU A 1 903 ? 21.141 0.814 11.602 1 96.12 903 GLU A O 1
ATOM 7180 N N . SER A 1 904 ? 19.625 1.871 10.398 1 97.5 904 SER A N 1
ATOM 7181 C CA . SER A 1 904 ? 20.531 2.959 10.023 1 97.5 904 SER A CA 1
ATOM 7182 C C . SER A 1 904 ? 20.562 4.047 11.094 1 97.5 904 SER A C 1
ATOM 7184 O O . SER A 1 904 ? 19.781 4.004 12.055 1 97.5 904 SER A O 1
ATOM 7186 N N . ASP A 1 905 ? 21.484 4.941 10.922 1 98.06 905 ASP A N 1
ATOM 7187 C CA . ASP A 1 905 ? 21.578 6.141 11.75 1 98.06 905 ASP A CA 1
ATOM 7188 C C . ASP A 1 905 ? 21.109 7.375 10.977 1 98.06 905 ASP A C 1
ATOM 7190 O O . ASP A 1 905 ? 21.5 8.5 11.305 1 98.06 905 ASP A O 1
ATOM 7194 N N . VAL A 1 906 ? 20.266 7.16 9.961 1 98.62 906 VAL A N 1
ATOM 7195 C CA . VAL A 1 906 ? 19.797 8.234 9.094 1 98.62 906 VAL A CA 1
ATOM 7196 C C . VAL A 1 906 ? 19.062 9.289 9.922 1 98.62 906 VAL A C 1
ATOM 7198 O O . VAL A 1 906 ? 19.344 10.484 9.797 1 98.62 906 VAL A O 1
ATOM 7201 N N . PRO A 1 907 ? 18.109 8.906 10.844 1 98.38 907 PRO A N 1
ATOM 7202 C CA . PRO A 1 907 ? 17.438 9.938 11.625 1 98.38 907 PRO A CA 1
ATOM 7203 C C . PRO A 1 907 ? 18.391 10.742 12.5 1 98.38 907 PRO A C 1
ATOM 7205 O O . PRO A 1 907 ? 18.234 11.953 12.656 1 98.38 907 PRO A O 1
ATOM 7208 N N . MET A 1 908 ? 19.438 10.102 13.031 1 98.06 908 MET A N 1
ATOM 7209 C CA . MET A 1 908 ? 20.422 10.789 13.859 1 98.06 908 MET A CA 1
ATOM 7210 C C . MET A 1 908 ? 21.266 11.75 13.023 1 98.06 908 MET A C 1
ATOM 7212 O O . MET A 1 908 ? 21.453 12.906 13.406 1 98.06 908 MET A O 1
ATOM 7216 N N . ALA A 1 909 ? 21.688 11.227 11.883 1 98.44 909 ALA A N 1
ATOM 7217 C CA . ALA A 1 909 ? 22.516 12.047 10.992 1 98.44 909 ALA A CA 1
ATOM 7218 C C . ALA A 1 909 ? 21.75 13.273 10.516 1 98.44 909 ALA A C 1
ATOM 7220 O O . ALA A 1 909 ? 22.312 14.375 10.438 1 98.44 909 ALA A O 1
ATOM 7221 N N . ALA A 1 910 ? 20.516 13.086 10.195 1 98.56 910 ALA A N 1
ATOM 7222 C CA . ALA A 1 910 ? 19.688 14.188 9.711 1 98.56 910 ALA A CA 1
ATOM 7223 C C . ALA A 1 910 ? 19.438 15.219 10.812 1 98.56 910 ALA A C 1
ATOM 7225 O O . ALA A 1 910 ? 19.406 16.422 10.555 1 98.56 910 ALA A O 1
ATOM 7226 N N . TYR A 1 911 ? 19.219 14.719 12.008 1 97.81 911 TYR A N 1
ATOM 7227 C CA . TYR A 1 911 ? 19.062 15.594 13.164 1 97.81 911 TYR A CA 1
ATOM 7228 C C . TYR A 1 911 ? 20.297 16.469 13.367 1 97.81 911 TYR A C 1
ATOM 7230 O O . TYR A 1 911 ? 20.172 17.672 13.562 1 97.81 911 TYR A O 1
ATOM 7238 N N . LEU A 1 912 ? 21.453 15.898 13.258 1 97.31 912 LEU A N 1
ATOM 7239 C CA . LEU A 1 912 ? 22.719 16.594 13.445 1 97.31 912 LEU A CA 1
ATOM 7240 C C . LEU A 1 912 ? 22.984 17.562 12.289 1 97.31 912 LEU A C 1
ATOM 7242 O O . LEU A 1 912 ? 23.469 18.672 12.492 1 97.31 912 LEU A O 1
ATOM 7246 N N . PHE A 1 913 ? 22.578 17.156 11.109 1 97.75 913 PHE A N 1
ATOM 7247 C CA . PHE A 1 913 ? 22.766 17.953 9.914 1 97.75 913 PHE A CA 1
ATOM 7248 C C . PHE A 1 913 ? 22.031 19.281 10.031 1 97.75 913 PHE A C 1
ATOM 7250 O O . PHE A 1 913 ? 22.469 20.297 9.5 1 97.75 913 PHE A O 1
ATOM 7257 N N . ASN A 1 914 ? 20.984 19.344 10.812 1 97.69 914 ASN A N 1
ATOM 7258 C CA . ASN A 1 914 ? 20.141 20.531 10.961 1 97.69 914 ASN A CA 1
ATOM 7259 C C . ASN A 1 914 ? 20.453 21.266 12.258 1 97.69 914 ASN A C 1
ATOM 7261 O O . ASN A 1 914 ? 19.828 22.281 12.562 1 97.69 914 ASN A O 1
ATOM 7265 N N . SER A 1 915 ? 21.391 20.75 13.055 1 96.5 915 SER A N 1
ATOM 7266 C CA . SER A 1 915 ? 21.719 21.328 14.352 1 96.5 915 SER A CA 1
ATOM 7267 C C . SER A 1 915 ? 23.203 21.594 14.492 1 96.5 915 SER A C 1
ATOM 7269 O O . SER A 1 915 ? 23.891 20.922 15.273 1 96.5 915 SER A O 1
ATOM 7271 N N . PRO A 1 916 ? 23.672 22.594 13.867 1 92.81 916 PRO A N 1
ATOM 7272 C CA . PRO A 1 916 ? 25.109 22.859 13.93 1 92.81 916 PRO A CA 1
ATOM 7273 C C . PRO A 1 916 ? 25.594 23.172 15.344 1 92.81 916 PRO A C 1
ATOM 7275 O O . PRO A 1 916 ? 24.828 23.703 16.156 1 92.81 916 PRO A O 1
ATOM 7278 N N . LEU A 1 917 ? 26.859 22.953 15.617 1 93.75 917 LEU A N 1
ATOM 7279 C CA . LEU A 1 917 ? 27.484 23.25 16.891 1 93.75 917 LEU A CA 1
ATOM 7280 C C . LEU A 1 917 ? 27.625 24.766 17.078 1 93.75 917 LEU A C 1
ATOM 7282 O O . LEU A 1 917 ? 27.891 25.484 16.125 1 93.75 917 LEU A O 1
ATOM 7286 N N . HIS A 1 918 ? 27.453 25.156 18.359 1 93.94 918 HIS A N 1
ATOM 7287 C CA . HIS A 1 918 ? 27.828 26.516 18.734 1 93.94 918 HIS A CA 1
ATOM 7288 C C . HIS A 1 918 ? 29.266 26.578 19.219 1 93.94 918 HIS A C 1
ATOM 7290 O O . HIS A 1 918 ? 29.531 26.438 20.406 1 93.94 918 HIS A O 1
ATOM 7296 N N . VAL A 1 919 ? 30.188 26.859 18.281 1 93.12 919 VAL A N 1
ATOM 7297 C CA . VAL A 1 919 ? 31.609 26.891 18.625 1 93.12 919 VAL A CA 1
ATOM 7298 C C . VAL A 1 919 ? 31.984 28.266 19.188 1 93.12 919 VAL A C 1
ATOM 7300 O O . VAL A 1 919 ? 31.703 29.297 18.562 1 93.12 919 VAL A O 1
ATOM 7303 N N . ARG A 1 920 ? 32.625 28.234 20.375 1 93.06 920 ARG A N 1
ATOM 7304 C CA . ARG A 1 920 ? 32.875 29.5 21.078 1 93.06 920 ARG A CA 1
ATOM 7305 C C . ARG A 1 920 ? 34.312 29.562 21.594 1 93.06 920 ARG A C 1
ATOM 7307 O O . ARG A 1 920 ? 34.906 28.516 21.906 1 93.06 920 ARG A O 1
ATOM 7314 N N . TYR A 1 921 ? 34.875 30.734 21.641 1 91.62 921 TYR A N 1
ATOM 7315 C CA . TYR A 1 921 ? 36.156 31.047 22.234 1 91.62 921 TYR A CA 1
ATOM 7316 C C . TYR A 1 921 ? 36 31.641 23.625 1 91.62 921 TYR A C 1
ATOM 7318 O O . TYR A 1 921 ? 35.25 32.594 23.797 1 91.62 921 TYR A O 1
ATOM 7326 N N . LEU A 1 922 ? 36.688 31.016 24.594 1 90.62 922 LEU A N 1
ATOM 7327 C CA . LEU A 1 922 ? 36.656 31.469 25.984 1 90.62 922 LEU A CA 1
ATOM 7328 C C . LEU A 1 922 ? 37.969 32.156 26.359 1 90.62 922 LEU A C 1
ATOM 7330 O O . LEU A 1 922 ? 38.906 31.484 26.797 1 90.62 922 LEU A O 1
ATOM 7334 N N . PRO A 1 923 ? 38.312 33.5 26.188 1 82.62 923 PRO A N 1
ATOM 7335 C CA . PRO A 1 923 ? 39.594 34.156 26.422 1 82.62 923 PRO A CA 1
ATOM 7336 C C . PRO A 1 923 ? 40.062 34.031 27.875 1 82.62 923 PRO A C 1
ATOM 7338 O O . PRO A 1 923 ? 41.25 34.062 28.141 1 82.62 923 PRO A O 1
ATOM 7341 N N . GLY A 1 924 ? 39.438 33.969 28.906 1 71.25 924 GLY A N 1
ATOM 7342 C CA . GLY A 1 924 ? 39.844 33.875 30.297 1 71.25 924 GLY A CA 1
ATOM 7343 C C . GLY A 1 924 ? 39.938 32.469 30.812 1 71.25 924 GLY A C 1
ATOM 7344 O O . GLY A 1 924 ? 39.781 31.516 30.047 1 71.25 924 GLY A O 1
ATOM 7345 N N . ASP A 1 925 ? 40.625 32.281 32.125 1 57.44 925 ASP A N 1
ATOM 7346 C CA . ASP A 1 925 ? 40.75 30.953 32.719 1 57.44 925 ASP A CA 1
ATOM 7347 C C . ASP A 1 925 ? 39.406 30.266 32.844 1 57.44 925 ASP A C 1
ATOM 7349 O O . ASP A 1 925 ? 38.406 30.906 33.156 1 57.44 925 ASP A O 1
ATOM 7353 N N . LYS A 1 926 ? 39.375 29.031 32.125 1 57.31 926 LYS A N 1
ATOM 7354 C CA . LYS A 1 926 ? 38.156 28.203 32.188 1 57.31 926 LYS A CA 1
ATOM 7355 C C . LYS A 1 926 ? 37.562 28.219 33.594 1 57.31 926 LYS A C 1
ATOM 7357 O O . LYS A 1 926 ? 38.25 27.875 34.562 1 57.31 926 LYS A O 1
ATOM 7362 N N . ASP A 1 927 ? 36.531 29.078 33.75 1 56.75 927 ASP A N 1
ATOM 7363 C CA . ASP A 1 927 ? 35.844 28.875 35 1 56.75 927 ASP A CA 1
ATOM 7364 C C . ASP A 1 927 ? 35.25 27.469 35.094 1 56.75 927 ASP A C 1
ATOM 7366 O O . ASP A 1 927 ? 34.906 26.875 34.062 1 56.75 927 ASP A O 1
ATOM 7370 N N . ALA A 1 928 ? 35.531 26.703 36.156 1 50.25 928 ALA A N 1
ATOM 7371 C CA . ALA A 1 928 ? 35 25.375 36.5 1 50.25 928 ALA A CA 1
ATOM 7372 C C . ALA A 1 928 ? 33.594 25.203 36 1 50.25 928 ALA A C 1
ATOM 7374 O O . ALA A 1 928 ? 33.219 24.125 35.531 1 50.25 928 ALA A O 1
ATOM 7375 N N . ILE A 1 929 ? 32.812 26.219 35.906 1 53.22 929 ILE A N 1
ATOM 7376 C CA . ILE A 1 929 ? 31.406 26.125 35.531 1 53.22 929 ILE A CA 1
ATOM 7377 C C . ILE A 1 929 ? 31.266 25.859 34.031 1 53.22 929 ILE A C 1
ATOM 7379 O O . ILE A 1 929 ? 30.438 25.062 33.625 1 53.22 929 ILE A O 1
ATOM 7383 N N . ALA A 1 930 ? 32.25 26.359 33.375 1 59.34 930 ALA A N 1
ATOM 7384 C CA . ALA A 1 930 ? 32.219 26.219 31.922 1 59.34 930 ALA A CA 1
ATOM 7385 C C . ALA A 1 930 ? 32.469 24.766 31.5 1 59.34 930 ALA A C 1
ATOM 7387 O O . ALA A 1 930 ? 31.812 24.266 30.578 1 59.34 930 ALA A O 1
ATOM 7388 N N . ALA A 1 931 ? 33.25 24.172 32.25 1 58.5 931 ALA A N 1
ATOM 7389 C CA . ALA A 1 931 ? 33.625 22.781 31.938 1 58.5 931 ALA A CA 1
ATOM 7390 C C . ALA A 1 931 ? 32.438 21.859 32.188 1 58.5 931 ALA A C 1
ATOM 7392 O O . ALA A 1 931 ? 32.219 20.891 31.469 1 58.5 931 ALA A O 1
ATOM 7393 N N . SER A 1 932 ? 31.641 22.156 33.156 1 61.62 932 SER A N 1
ATOM 7394 C CA . SER A 1 932 ? 30.516 21.297 33.5 1 61.62 932 SER A CA 1
ATOM 7395 C C . SER A 1 932 ? 29.422 21.344 32.438 1 61.62 932 SER A C 1
ATOM 7397 O O . SER A 1 932 ? 28.75 20.344 32.219 1 61.62 932 SER A O 1
ATOM 7399 N N . PHE A 1 933 ? 29.344 22.344 31.797 1 68 933 PHE A N 1
ATOM 7400 C CA . PHE A 1 933 ? 28.25 22.484 30.828 1 68 933 PHE A CA 1
ATOM 7401 C C . PHE A 1 933 ? 28.656 21.922 29.469 1 68 933 PHE A C 1
ATOM 7403 O O . PHE A 1 933 ? 27.797 21.547 28.672 1 68 933 PHE A O 1
ATOM 7410 N N . THR A 1 934 ? 29.859 21.891 29.297 1 65.94 934 THR A N 1
ATOM 7411 C CA . THR A 1 934 ? 30.312 21.422 28 1 65.94 934 THR A CA 1
ATOM 7412 C C . THR A 1 934 ? 30.422 19.891 27.984 1 65.94 934 THR A C 1
ATOM 7414 O O . THR A 1 934 ? 30.203 19.266 26.938 1 65.94 934 THR A O 1
ATOM 7417 N N . ASN A 1 935 ? 30.688 19.375 29.094 1 64.94 935 ASN A N 1
ATOM 7418 C CA . ASN A 1 935 ? 31.047 17.953 29.062 1 64.94 935 ASN A CA 1
ATOM 7419 C C . ASN A 1 935 ? 29.906 17.078 29.547 1 64.94 935 ASN A C 1
ATOM 7421 O O . ASN A 1 935 ? 29.938 15.852 29.375 1 64.94 935 ASN A O 1
ATOM 7425 N N . HIS A 1 936 ? 28.906 17.734 30.062 1 73.12 936 HIS A N 1
ATOM 7426 C CA . HIS A 1 936 ? 27.859 16.891 30.641 1 73.12 936 HIS A CA 1
ATOM 7427 C C . HIS A 1 936 ? 26.484 17.266 30.078 1 73.12 936 HIS A C 1
ATOM 7429 O O . HIS A 1 936 ? 26 18.375 30.328 1 73.12 936 HIS A O 1
ATOM 7435 N N . PRO A 1 937 ? 25.922 16.328 29.328 1 81.5 937 PRO A N 1
ATOM 7436 C CA . PRO A 1 937 ? 24.578 16.609 28.812 1 81.5 937 PRO A CA 1
ATOM 7437 C C . PRO A 1 937 ? 23.531 16.703 29.922 1 81.5 937 PRO A C 1
ATOM 7439 O O . PRO A 1 937 ? 23.719 16.125 31 1 81.5 937 PRO A O 1
ATOM 7442 N N . SER A 1 938 ? 22.531 17.469 29.656 1 84.56 938 SER A N 1
ATOM 7443 C CA . SER A 1 938 ? 21.438 17.641 30.594 1 84.56 938 SER A CA 1
ATOM 7444 C C . SER A 1 938 ? 20.656 16.344 30.781 1 84.56 938 SER A C 1
ATOM 7446 O O . SER A 1 938 ? 20.078 16.109 31.844 1 84.56 938 SER A O 1
ATOM 7448 N N . PHE A 1 939 ? 20.562 15.562 29.734 1 90.06 939 PHE A N 1
ATOM 7449 C CA . PHE A 1 939 ? 19.922 14.25 29.75 1 90.06 939 PHE A CA 1
ATOM 7450 C C . PHE A 1 939 ? 20.719 13.25 28.922 1 90.06 939 PHE A C 1
ATOM 7452 O O . PHE A 1 939 ? 21.266 13.594 27.875 1 90.06 939 PHE A O 1
ATOM 7459 N N . VAL A 1 940 ? 20.797 12.102 29.422 1 91.19 940 VAL A N 1
ATOM 7460 C CA . VAL A 1 940 ? 21.422 11 28.688 1 91.19 940 VAL A CA 1
ATOM 7461 C C . VAL A 1 940 ? 20.422 9.852 28.562 1 91.19 940 VAL A C 1
ATOM 7463 O O . VAL A 1 940 ? 19.828 9.414 29.547 1 91.19 940 VAL A O 1
ATOM 7466 N N . ILE A 1 941 ? 20.188 9.461 27.312 1 94.19 941 ILE A N 1
ATOM 7467 C CA . ILE A 1 941 ? 19.281 8.352 27.062 1 94.19 941 ILE A CA 1
ATOM 7468 C C . ILE A 1 941 ? 20.078 7.078 26.797 1 94.19 941 ILE A C 1
ATOM 7470 O O . ILE A 1 941 ? 20.938 7.055 25.922 1 94.19 941 ILE A O 1
ATOM 7474 N N . ARG A 1 942 ? 19.797 6.027 27.547 1 93.06 942 ARG A N 1
ATOM 7475 C CA . ARG A 1 942 ? 20.469 4.742 27.391 1 93.06 942 ARG A CA 1
ATOM 7476 C C . ARG A 1 942 ? 19.469 3.619 27.172 1 93.06 942 ARG A C 1
ATOM 7478 O O . ARG A 1 942 ? 18.312 3.721 27.594 1 93.06 942 ARG A O 1
ATOM 7485 N N . GLY A 1 943 ? 19.906 2.658 26.453 1 91.75 943 GLY A N 1
ATOM 7486 C CA . GLY A 1 943 ? 19.109 1.452 26.281 1 91.75 943 GLY A CA 1
ATOM 7487 C C . GLY A 1 943 ? 18.031 1.602 25.219 1 91.75 943 GLY A C 1
ATOM 7488 O O . GLY A 1 943 ? 17.281 0.657 24.953 1 91.75 943 GLY A O 1
ATOM 7489 N N . ALA A 1 944 ? 17.969 2.756 24.641 1 95.38 944 ALA A N 1
ATOM 7490 C CA . ALA A 1 944 ? 16.922 3.023 23.656 1 95.38 944 ALA A CA 1
ATOM 7491 C C . ALA A 1 944 ? 17.422 3.975 22.562 1 95.38 944 ALA A C 1
ATOM 7493 O O . ALA A 1 944 ? 17.078 5.16 22.562 1 95.38 944 ALA A O 1
ATOM 7494 N N . PRO A 1 945 ? 18.109 3.422 21.594 1 94.19 945 PRO A N 1
ATOM 7495 C CA . PRO A 1 945 ? 18.625 4.293 20.531 1 94.19 945 PRO A CA 1
ATOM 7496 C C . PRO A 1 945 ? 17.516 4.902 19.672 1 94.19 945 PRO A C 1
ATOM 7498 O O . PRO A 1 945 ? 17.766 5.859 18.938 1 94.19 945 PRO A O 1
ATOM 7501 N N . ASN A 1 946 ? 16.297 4.344 19.766 1 96.81 946 ASN A N 1
ATOM 7502 C CA . ASN A 1 946 ? 15.172 4.824 18.984 1 96.81 946 ASN A CA 1
ATOM 7503 C C . ASN A 1 946 ? 14.422 5.945 19.688 1 96.81 946 ASN A C 1
ATOM 7505 O O . ASN A 1 946 ? 13.43 6.465 19.172 1 96.81 946 ASN A O 1
ATOM 7509 N N . VAL A 1 947 ? 14.812 6.402 20.875 1 98.06 947 VAL A N 1
ATOM 7510 C CA . VAL A 1 947 ? 14.148 7.48 21.594 1 98.06 947 VAL A CA 1
ATOM 7511 C C . VAL A 1 947 ? 14.945 8.773 21.453 1 98.06 947 VAL A C 1
ATOM 7513 O O . VAL A 1 947 ? 16.141 8.797 21.719 1 98.06 947 VAL A O 1
ATOM 7516 N N . PHE A 1 948 ? 14.242 9.812 21.031 1 98.06 948 PHE A N 1
ATOM 7517 C CA . PHE A 1 948 ? 14.859 11.109 20.781 1 98.06 948 PHE A CA 1
ATOM 7518 C C . PHE A 1 948 ? 14.375 12.148 21.797 1 98.06 948 PHE A C 1
ATOM 7520 O O . PHE A 1 948 ? 13.195 12.18 22.141 1 98.06 948 PHE A O 1
ATOM 7527 N N . LEU A 1 949 ? 15.289 12.883 22.359 1 97.5 949 LEU A N 1
ATOM 7528 C CA . LEU A 1 949 ? 14.961 14.078 23.125 1 97.5 949 LEU A CA 1
ATOM 7529 C C . LEU A 1 949 ? 14.852 15.297 22.219 1 97.5 949 LEU A C 1
ATOM 7531 O O . LEU A 1 949 ? 15.836 15.711 21.594 1 97.5 949 LEU A O 1
ATOM 7535 N N . GLU A 1 950 ? 13.703 15.883 22.156 1 95.31 950 GLU A N 1
ATOM 7536 C CA . GLU A 1 950 ? 13.414 16.922 21.172 1 95.31 950 GLU A CA 1
ATOM 7537 C C . GLU A 1 950 ? 13.477 18.312 21.812 1 95.31 950 GLU A C 1
ATOM 7539 O O . GLU A 1 950 ? 13.891 19.266 21.172 1 95.31 950 GLU A O 1
ATOM 7544 N N . THR A 1 951 ? 12.891 18.469 22.969 1 96.44 951 THR A N 1
ATOM 7545 C CA . THR A 1 951 ? 12.695 19.812 23.516 1 96.44 951 THR A CA 1
ATOM 7546 C C . THR A 1 951 ? 13.07 19.844 25 1 96.44 951 THR A C 1
ATOM 7548 O O . THR A 1 951 ? 12.742 18.922 25.75 1 96.44 951 THR A O 1
ATOM 7551 N N . ILE A 1 952 ? 13.766 20.828 25.438 1 96.94 952 ILE A N 1
ATOM 7552 C CA . ILE A 1 952 ? 13.992 21.219 26.828 1 96.94 952 ILE A CA 1
ATOM 7553 C C . ILE A 1 952 ? 13.633 22.688 27.016 1 96.94 952 ILE A C 1
ATOM 7555 O O . ILE A 1 952 ? 14.148 23.562 26.312 1 96.94 952 ILE A O 1
ATOM 7559 N N . LYS A 1 953 ? 12.734 22.953 27.906 1 97.75 953 LYS A N 1
ATOM 7560 C CA . LYS A 1 953 ? 12.336 24.328 28.188 1 97.75 953 LYS A CA 1
ATOM 7561 C C . LYS A 1 953 ? 11.828 24.469 29.625 1 97.75 953 LYS A C 1
ATOM 7563 O O . LYS A 1 953 ? 11.594 23.469 30.297 1 97.75 953 LYS A O 1
ATOM 7568 N N . ARG A 1 954 ? 11.641 25.734 30.062 1 96.44 954 ARG A N 1
ATOM 7569 C CA . ARG A 1 954 ? 10.969 25.984 31.328 1 96.44 954 ARG A CA 1
ATOM 7570 C C . ARG A 1 954 ? 9.469 25.719 31.219 1 96.44 954 ARG A C 1
ATOM 7572 O O . ARG A 1 954 ? 8.906 25.781 30.125 1 96.44 954 ARG A O 1
ATOM 7579 N N . GLY A 1 955 ? 8.859 25.375 32.312 1 96 955 GLY A N 1
ATOM 7580 C CA . GLY A 1 955 ? 7.422 25.156 32.312 1 96 955 GLY A CA 1
ATOM 7581 C C . GLY A 1 955 ? 6.625 26.375 31.906 1 96 955 GLY A C 1
ATOM 7582 O O . GLY A 1 955 ? 6.996 27.5 32.219 1 96 955 GLY A O 1
ATOM 7583 N N . GLU A 1 956 ? 5.523 26.125 31.219 1 93.69 956 GLU A N 1
ATOM 7584 C CA . GLU A 1 956 ? 4.672 27.188 30.688 1 93.69 956 GLU A CA 1
ATOM 7585 C C . GLU A 1 956 ? 4.129 28.062 31.812 1 93.69 956 GLU A C 1
ATOM 7587 O O . GLU A 1 956 ? 3.879 29.25 31.594 1 93.69 956 GLU A O 1
ATOM 7592 N N . TYR A 1 957 ? 4.027 27.531 32.969 1 89.5 957 TYR A N 1
ATOM 7593 C CA . TYR A 1 957 ? 3.299 28.219 34.031 1 89.5 957 TYR A CA 1
ATOM 7594 C C . TYR A 1 957 ? 4.211 28.531 35.219 1 89.5 957 TYR A C 1
ATOM 7596 O O . TYR A 1 957 ? 3.736 28.719 36.344 1 89.5 957 TYR A O 1
ATOM 7604 N N . ASP A 1 958 ? 5.477 28.516 35 1 92.31 958 ASP A N 1
ATOM 7605 C CA . ASP A 1 958 ? 6.418 28.953 36.031 1 92.31 958 ASP A CA 1
ATOM 7606 C C . ASP A 1 958 ? 6.27 30.438 36.312 1 92.31 958 ASP A C 1
ATOM 7608 O O . ASP A 1 958 ? 5.688 31.172 35.531 1 92.31 958 ASP A O 1
ATOM 7612 N N . ASP A 1 959 ? 6.688 30.844 37.5 1 86.69 959 ASP A N 1
ATOM 7613 C CA . ASP A 1 959 ? 6.75 32.281 37.812 1 86.69 959 ASP A CA 1
ATOM 7614 C C . ASP A 1 959 ? 8.055 32.875 37.344 1 86.69 959 ASP A C 1
ATOM 7616 O O . ASP A 1 959 ? 9.141 32.5 37.781 1 86.69 959 ASP A O 1
ATOM 7620 N N . PHE A 1 960 ? 7.992 33.781 36.406 1 86 960 PHE A N 1
ATOM 7621 C CA . PHE A 1 960 ? 9.195 34.375 35.812 1 86 960 PHE A CA 1
ATOM 7622 C C . PHE A 1 960 ? 9.398 35.781 36.312 1 86 960 PHE A C 1
ATOM 7624 O O . PHE A 1 960 ? 10.367 36.469 35.938 1 86 960 PHE A O 1
ATOM 7631 N N . ASP A 1 961 ? 8.398 36.406 37.156 1 67.31 961 ASP A N 1
ATOM 7632 C CA . ASP A 1 961 ? 8.516 37.781 37.688 1 67.31 961 ASP A CA 1
ATOM 7633 C C . ASP A 1 961 ? 9.422 37.812 38.906 1 67.31 961 ASP A C 1
ATOM 7635 O O . ASP A 1 961 ? 9.211 37.062 39.875 1 67.31 961 ASP A O 1
ATOM 7639 N N . THR A 1 962 ? 10.641 38.281 38.844 1 56.84 962 THR A N 1
ATOM 7640 C CA . THR A 1 962 ? 11.609 38.375 39.906 1 56.84 962 THR A CA 1
ATOM 7641 C C . THR A 1 962 ? 10.984 39.062 41.125 1 56.84 962 THR A C 1
ATOM 7643 O O . THR A 1 962 ? 11.562 39.062 42.219 1 56.84 962 THR A O 1
ATOM 7646 N N . SER A 1 963 ? 10 40 40.938 1 46.81 963 SER A N 1
ATOM 7647 C CA . SER A 1 963 ? 9.57 40.781 42.062 1 46.81 963 SER A CA 1
ATOM 7648 C C . SER A 1 963 ? 8.766 39.969 43.062 1 46.81 963 SER A C 1
ATOM 7650 O O . SER A 1 963 ? 8.438 40.406 44.156 1 46.81 963 SER A O 1
ATOM 7652 N N . SER A 1 964 ? 8.031 39.062 42.469 1 42.59 964 SER A N 1
ATOM 7653 C CA . SER A 1 964 ? 7.062 38.469 43.406 1 42.59 964 SER A CA 1
ATOM 7654 C C . SER A 1 964 ? 7.73 37.469 44.344 1 42.59 964 SER A C 1
ATOM 7656 O O . SER A 1 964 ? 8.469 36.594 43.906 1 42.59 964 SER A O 1
ATOM 7658 N N . SER A 1 965 ? 8.008 37.875 45.5 1 41.59 965 SER A N 1
ATOM 7659 C CA . SER A 1 965 ? 8.414 37.156 46.688 1 41.59 965 SER A CA 1
ATOM 7660 C C . SER A 1 965 ? 7.582 35.875 46.875 1 41.59 965 SER A C 1
ATOM 7662 O O . SER A 1 965 ? 7.512 35.344 48 1 41.59 965 SER A O 1
ATOM 7664 N N . ASN A 1 966 ? 6.777 35.594 46 1 42.88 966 ASN A N 1
ATOM 7665 C CA . ASN A 1 966 ? 5.926 34.469 46.375 1 42.88 966 ASN A CA 1
ATOM 7666 C C . ASN A 1 966 ? 6.727 33.156 46.5 1 42.88 966 ASN A C 1
ATOM 7668 O O . ASN A 1 966 ? 7.297 32.688 45.531 1 42.88 966 ASN A O 1
ATOM 7672 N N . VAL A 1 967 ? 7.121 32.719 47.625 1 44.69 967 VAL A N 1
ATOM 7673 C CA . VAL A 1 967 ? 7.789 31.578 48.25 1 44.69 967 VAL A CA 1
ATOM 7674 C C . VAL A 1 967 ? 7.324 30.297 47.562 1 44.69 967 VAL A C 1
ATOM 7676 O O . VAL A 1 967 ? 8.055 29.297 47.531 1 44.69 967 VAL A O 1
ATOM 7679 N N . ASP A 1 968 ? 6.09 30.203 47.094 1 46.47 968 ASP A N 1
ATOM 7680 C CA . ASP A 1 968 ? 5.527 28.906 46.75 1 46.47 968 ASP A CA 1
ATOM 7681 C C . ASP A 1 968 ? 5.707 28.609 45.25 1 46.47 968 ASP A C 1
ATOM 7683 O O . ASP A 1 968 ? 5.059 27.703 44.719 1 46.47 968 ASP A O 1
ATOM 7687 N N . SER A 1 969 ? 6.543 29.359 44.562 1 60.59 969 SER A N 1
ATOM 7688 C CA . SER A 1 969 ? 6.516 29.156 43.125 1 60.59 969 SER A CA 1
ATOM 7689 C C . SER A 1 969 ? 7.559 28.125 42.688 1 60.59 969 SER A C 1
ATOM 7691 O O . SER A 1 969 ? 8.727 28.219 43.094 1 60.59 969 SER A O 1
ATOM 7693 N N . SER A 1 970 ? 7.121 26.953 42.219 1 76.38 970 SER A N 1
ATOM 7694 C CA . SER A 1 970 ? 7.98 25.844 41.844 1 76.38 970 SER A CA 1
ATOM 7695 C C . SER A 1 970 ? 8.562 26.062 40.438 1 76.38 970 SER A C 1
ATOM 7697 O O . SER A 1 970 ? 7.91 26.641 39.562 1 76.38 970 SER A O 1
ATOM 7699 N N . THR A 1 971 ? 9.898 26.031 40.312 1 90.38 971 THR A N 1
ATOM 7700 C CA . THR A 1 971 ? 10.625 26.016 39.031 1 90.38 971 THR A CA 1
ATOM 7701 C C . THR A 1 971 ? 10.57 24.625 38.406 1 90.38 971 THR A C 1
ATOM 7703 O O . THR A 1 971 ? 10.859 23.625 39.094 1 90.38 971 THR A O 1
ATOM 7706 N N . THR A 1 972 ? 10.047 24.656 37.156 1 94.56 972 THR A N 1
ATOM 7707 C CA . THR A 1 972 ? 9.945 23.344 36.5 1 94.56 972 THR A CA 1
ATOM 7708 C C . THR A 1 972 ? 10.703 23.344 35.188 1 94.56 972 THR A C 1
ATOM 7710 O O . THR A 1 972 ? 10.977 24.406 34.625 1 94.56 972 THR A O 1
ATOM 7713 N N . ILE A 1 973 ? 11.125 22.156 34.75 1 95.75 973 ILE A N 1
ATOM 7714 C CA . ILE A 1 973 ? 11.734 21.891 33.438 1 95.75 973 ILE A CA 1
ATOM 7715 C C . ILE A 1 973 ? 10.852 20.922 32.656 1 95.75 973 ILE A C 1
ATOM 7717 O O . ILE A 1 973 ? 10.375 19.922 33.219 1 95.75 973 ILE A O 1
ATOM 7721 N N . ILE A 1 974 ? 10.594 21.281 31.453 1 97.12 974 ILE A N 1
ATOM 7722 C CA . ILE A 1 974 ? 9.859 20.406 30.547 1 97.12 974 ILE A CA 1
ATOM 7723 C C . ILE A 1 974 ? 10.828 19.734 29.578 1 97.12 974 ILE A C 1
ATOM 7725 O O . ILE A 1 974 ? 11.641 20.406 28.938 1 97.12 974 ILE A O 1
ATOM 7729 N N . ALA A 1 975 ? 10.812 18.438 29.469 1 96.88 975 ALA A N 1
ATOM 7730 C CA . ALA A 1 975 ? 11.547 17.656 28.484 1 96.88 975 ALA A CA 1
ATOM 7731 C C . ALA A 1 975 ? 10.594 16.812 27.641 1 96.88 975 ALA A C 1
ATOM 7733 O O . ALA A 1 975 ? 9.766 16.078 28.172 1 96.88 975 ALA A O 1
ATOM 7734 N N . ARG A 1 976 ? 10.633 16.938 26.375 1 98.06 976 ARG A N 1
ATOM 7735 C CA . ARG A 1 976 ? 9.773 16.172 25.5 1 98.06 976 ARG A CA 1
ATOM 7736 C C . ARG A 1 976 ? 10.578 15.164 24.688 1 98.06 976 ARG A C 1
ATOM 7738 O O . ARG A 1 976 ? 11.57 15.531 24.031 1 98.06 976 ARG A O 1
ATOM 7745 N N . LEU A 1 977 ? 10.188 13.93 24.75 1 98.12 977 LEU A N 1
ATOM 7746 C CA . LEU A 1 977 ? 10.836 12.82 24.047 1 98.12 977 LEU A CA 1
ATOM 7747 C C . LEU A 1 977 ? 9.867 12.141 23.078 1 98.12 977 LEU A C 1
ATOM 7749 O O . LEU A 1 977 ? 8.648 12.289 23.219 1 98.12 977 LEU A O 1
ATOM 7753 N N . TYR A 1 978 ? 10.359 11.422 22.078 1 98.25 978 TYR A N 1
ATOM 7754 C CA . TYR A 1 978 ? 9.531 10.586 21.219 1 98.25 978 TYR A CA 1
ATOM 7755 C C . TYR A 1 978 ? 10.305 9.391 20.688 1 98.25 978 TYR A C 1
ATOM 7757 O O . TYR A 1 978 ? 11.539 9.406 20.656 1 98.25 978 TYR A O 1
ATOM 7765 N N . GLU A 1 979 ? 9.625 8.336 20.406 1 98.31 979 GLU A N 1
ATOM 7766 C CA . GLU A 1 979 ? 10.211 7.168 19.734 1 98.31 979 GLU A CA 1
ATOM 7767 C C . GLU A 1 979 ? 10.258 7.359 18.234 1 98.31 979 GLU A C 1
ATOM 7769 O O . GLU A 1 979 ? 9.227 7.609 17.594 1 98.31 979 GLU A O 1
ATOM 7774 N N . ALA A 1 980 ? 11.391 7.16 17.547 1 98.19 980 ALA A N 1
ATOM 7775 C CA . ALA A 1 980 ? 11.594 7.684 16.203 1 98.19 980 ALA A CA 1
ATOM 7776 C C . ALA A 1 980 ? 11.555 6.562 15.172 1 98.19 980 ALA A C 1
ATOM 7778 O O . ALA A 1 980 ? 11.516 6.824 13.961 1 98.19 980 ALA A O 1
ATOM 7779 N N . PHE A 1 981 ? 11.445 5.266 15.516 1 97.81 981 PHE A N 1
ATOM 7780 C CA . PHE A 1 981 ? 11.664 4.199 14.547 1 97.81 981 PHE A CA 1
ATOM 7781 C C . PHE A 1 981 ? 10.414 3.336 14.398 1 97.81 981 PHE A C 1
ATOM 7783 O O . PHE A 1 981 ? 10.336 2.498 13.5 1 97.81 981 PHE A O 1
ATOM 7790 N N . GLY A 1 982 ? 9.453 3.508 15.234 1 97 982 GLY A N 1
ATOM 7791 C CA . GLY A 1 982 ? 8.172 2.832 15.062 1 97 982 GLY A CA 1
ATOM 7792 C C . GLY A 1 982 ? 8.094 1.515 15.812 1 97 982 GLY A C 1
ATOM 7793 O O . GLY A 1 982 ? 7.453 0.568 15.344 1 97 982 GLY A O 1
ATOM 7794 N N . GLY A 1 983 ? 8.805 1.427 16.953 1 96 983 GLY A N 1
ATOM 7795 C CA . GLY A 1 983 ? 8.734 0.259 17.812 1 96 983 GLY A CA 1
ATOM 7796 C C . GLY A 1 983 ? 8.766 0.604 19.297 1 96 983 GLY A C 1
ATOM 7797 O O . GLY A 1 983 ? 9.023 1.753 19.656 1 96 983 GLY A O 1
ATOM 7798 N N . HIS A 1 984 ? 8.547 -0.402 20.141 1 95.31 984 HIS A N 1
ATOM 7799 C CA . HIS A 1 984 ? 8.578 -0.214 21.594 1 95.31 984 HIS A CA 1
ATOM 7800 C C . HIS A 1 984 ? 9.992 0.082 22.078 1 95.31 984 HIS A C 1
ATOM 7802 O O . HIS A 1 984 ? 10.969 -0.329 21.453 1 95.31 984 HIS A O 1
ATOM 7808 N N . ALA A 1 985 ? 10.086 0.847 23.125 1 96.19 985 ALA A N 1
ATOM 7809 C CA . ALA A 1 985 ? 11.383 1.141 23.734 1 96.19 985 ALA A CA 1
ATOM 7810 C C . ALA A 1 985 ? 11.273 1.204 25.25 1 96.19 985 ALA A C 1
ATOM 7812 O O . ALA A 1 985 ? 10.242 1.622 25.797 1 96.19 985 ALA A O 1
ATOM 7813 N N . ARG A 1 986 ? 12.273 0.749 26 1 93.88 986 ARG A N 1
ATOM 7814 C CA . ARG A 1 986 ? 12.5 0.95 27.422 1 93.88 986 ARG A CA 1
ATOM 7815 C C . ARG A 1 986 ? 13.727 1.826 27.656 1 93.88 986 ARG A C 1
ATOM 7817 O O . ARG A 1 986 ? 14.844 1.321 27.766 1 93.88 986 ARG A O 1
ATOM 7824 N N . ALA A 1 987 ? 13.438 3.09 27.797 1 95.88 987 ALA A N 1
ATOM 7825 C CA . ALA A 1 987 ? 14.516 4.07 27.875 1 95.88 987 ALA A CA 1
ATOM 7826 C C . ALA A 1 987 ? 14.891 4.371 29.312 1 95.88 987 ALA A C 1
ATOM 7828 O O . ALA A 1 987 ? 14.016 4.516 30.172 1 95.88 987 ALA A O 1
ATOM 7829 N N . THR A 1 988 ? 16.141 4.293 29.594 1 95 988 THR A N 1
ATOM 7830 C CA . THR A 1 988 ? 16.688 4.852 30.828 1 95 988 THR A CA 1
ATOM 7831 C C . THR A 1 988 ? 17.188 6.273 30.594 1 95 988 THR A C 1
ATOM 7833 O O . THR A 1 988 ? 18.188 6.48 29.891 1 95 988 THR A O 1
ATOM 7836 N N . VAL A 1 989 ? 16.469 7.203 31.156 1 94.94 989 VAL A N 1
ATOM 7837 C CA . VAL A 1 989 ? 16.812 8.609 30.984 1 94.94 989 VAL A CA 1
ATOM 7838 C C . VAL A 1 989 ? 17.531 9.125 32.219 1 94.94 989 VAL A C 1
ATOM 7840 O O . VAL A 1 989 ? 16.906 9.281 33.281 1 94.94 989 VAL A O 1
ATOM 7843 N N . ALA A 1 990 ? 18.766 9.422 32.125 1 93.06 990 ALA A N 1
ATOM 7844 C CA . ALA A 1 990 ? 19.547 9.977 33.219 1 93.06 990 ALA A CA 1
ATOM 7845 C C . ALA A 1 990 ? 19.453 11.5 33.25 1 93.06 990 ALA A C 1
ATOM 7847 O O . ALA A 1 990 ? 19.562 12.156 32.219 1 93.06 990 ALA A O 1
ATOM 7848 N N . ILE A 1 991 ? 19.203 12.016 34.406 1 91.06 991 ILE A N 1
ATOM 7849 C CA . ILE A 1 991 ? 19.172 13.461 34.594 1 91.06 991 ILE A CA 1
ATOM 7850 C C . ILE A 1 991 ? 20.578 13.977 34.906 1 91.06 991 ILE A C 1
ATOM 7852 O O . ILE A 1 991 ? 21.203 13.555 35.875 1 91.06 991 ILE A O 1
ATOM 7856 N N . GLY A 1 992 ? 21.047 14.805 34.062 1 85 992 GLY A N 1
ATOM 7857 C CA . GLY A 1 992 ? 22.406 15.305 34.188 1 85 992 GLY A CA 1
ATOM 7858 C C . GLY A 1 992 ? 22.609 16.156 35.438 1 85 992 GLY A C 1
ATOM 7859 O O . GLY A 1 992 ? 21.641 16.578 36.062 1 85 992 GLY A O 1
ATOM 7860 N N . ASP A 1 993 ? 23.812 16.469 35.688 1 78.19 993 ASP A N 1
ATOM 7861 C CA . ASP A 1 993 ? 24.25 17.156 36.906 1 78.19 993 ASP A CA 1
ATOM 7862 C C . ASP A 1 993 ? 23.703 18.578 36.938 1 78.19 993 ASP A C 1
ATOM 7864 O O . ASP A 1 993 ? 23.562 19.172 38 1 78.19 993 ASP A O 1
ATOM 7868 N N . HIS A 1 994 ? 23.344 19.016 35.812 1 77.5 994 HIS A N 1
ATOM 7869 C CA . HIS A 1 994 ? 22.812 20.375 35.75 1 77.5 994 HIS A CA 1
ATOM 7870 C C . HIS A 1 994 ? 21.531 20.516 36.562 1 77.5 994 HIS A C 1
ATOM 7872 O O . HIS A 1 994 ? 21.203 21.609 37.031 1 77.5 994 HIS A O 1
ATOM 7878 N N . PHE A 1 995 ? 20.844 19.328 36.625 1 78.12 995 PHE A N 1
ATOM 7879 C CA . PHE A 1 995 ? 19.516 19.391 37.25 1 78.12 995 PHE A CA 1
ATOM 7880 C C . PHE A 1 995 ? 19.453 18.484 38.469 1 78.12 995 PHE A C 1
ATOM 7882 O O . PHE A 1 995 ? 18.609 18.688 39.344 1 78.12 995 PHE A O 1
ATOM 7889 N N . SER A 1 996 ? 20.141 17.375 38.469 1 69.5 996 SER A N 1
ATOM 7890 C CA . SER A 1 996 ? 19.938 16.219 39.344 1 69.5 996 SER A CA 1
ATOM 7891 C C . SER A 1 996 ? 19.859 16.609 40.812 1 69.5 996 SER A C 1
ATOM 7893 O O . SER A 1 996 ? 19.016 16.094 41.531 1 69.5 996 SER A O 1
ATOM 7895 N N . GLY A 1 997 ? 20.641 17.422 41.281 1 74.25 997 GLY A N 1
ATOM 7896 C CA . GLY A 1 997 ? 20.625 17.734 42.688 1 74.25 997 GLY A CA 1
ATOM 7897 C C . GLY A 1 997 ? 19.422 18.578 43.094 1 74.25 997 GLY A C 1
ATOM 7898 O O . GLY A 1 997 ? 19.125 18.703 44.281 1 74.25 997 GLY A O 1
ATOM 7899 N N . ARG A 1 998 ? 18.594 18.844 42.188 1 85 998 ARG A N 1
ATOM 7900 C CA . ARG A 1 998 ? 17.516 19.766 42.5 1 85 998 ARG A CA 1
ATOM 7901 C C . ARG A 1 998 ? 16.156 19.172 42.125 1 85 998 ARG A C 1
ATOM 7903 O O . ARG A 1 998 ? 15.109 19.719 42.469 1 85 998 ARG A O 1
ATOM 7910 N N . VAL A 1 999 ? 16.156 18.094 41.344 1 91 999 VAL A N 1
ATOM 7911 C CA . VAL A 1 999 ? 14.898 17.516 40.906 1 91 999 VAL A CA 1
ATOM 7912 C C . VAL A 1 999 ? 14.219 16.766 42.031 1 91 999 VAL A C 1
ATOM 7914 O O . VAL A 1 999 ? 14.812 15.859 42.625 1 91 999 VAL A O 1
ATOM 7917 N N . VAL A 1 1000 ? 13.031 17.109 42.312 1 89.12 1000 VAL A N 1
ATOM 7918 C CA . VAL A 1 1000 ? 12.352 16.5 43.469 1 89.12 1000 VAL A CA 1
ATOM 7919 C C . VAL A 1 1000 ? 11.203 15.617 42.969 1 89.12 1000 VAL A C 1
ATOM 7921 O O . VAL A 1 1000 ? 10.758 14.711 43.656 1 89.12 1000 VAL A O 1
ATOM 7924 N N . ARG A 1 1001 ? 10.727 15.992 41.844 1 91.56 1001 ARG A N 1
ATOM 7925 C CA . ARG A 1 1001 ? 9.562 15.281 41.312 1 91.56 1001 ARG A CA 1
ATOM 7926 C C . ARG A 1 1001 ? 9.555 15.305 39.781 1 91.56 1001 ARG A C 1
ATOM 7928 O O . ARG A 1 1001 ? 9.922 16.312 39.156 1 91.56 1001 ARG A O 1
ATOM 7935 N N . VAL A 1 1002 ? 9.242 14.172 39.188 1 94.25 1002 VAL A N 1
ATOM 7936 C CA . VAL A 1 1002 ? 9.07 14.086 37.719 1 94.25 1002 VAL A CA 1
ATOM 7937 C C . VAL A 1 1002 ? 7.707 13.484 37.406 1 94.25 1002 VAL A C 1
ATOM 7939 O O . VAL A 1 1002 ? 7.336 12.445 37.969 1 94.25 1002 VAL A O 1
ATOM 7942 N N . VAL A 1 1003 ? 6.934 14.141 36.562 1 95.12 1003 VAL A N 1
ATOM 7943 C CA . VAL A 1 1003 ? 5.609 13.664 36.156 1 95.12 1003 VAL A CA 1
ATOM 7944 C C . VAL A 1 1003 ? 5.496 13.664 34.625 1 95.12 1003 VAL A C 1
ATOM 7946 O O . VAL A 1 1003 ? 5.996 14.57 33.969 1 95.12 1003 VAL A O 1
ATOM 7949 N N . VAL A 1 1004 ? 4.918 12.539 34.062 1 95.75 1004 VAL A N 1
ATOM 7950 C CA . VAL A 1 1004 ? 4.527 12.562 32.656 1 95.75 1004 VAL A CA 1
ATOM 7951 C C . VAL A 1 1004 ? 3.24 13.375 32.5 1 95.75 1004 VAL A C 1
ATOM 7953 O O . VAL A 1 1004 ? 2.254 13.125 33.188 1 95.75 1004 VAL A O 1
ATOM 7956 N N . THR A 1 1005 ? 3.246 14.336 31.609 1 96.25 1005 THR A N 1
ATOM 7957 C CA . THR A 1 1005 ? 2.09 15.203 31.391 1 96.25 1005 THR A CA 1
ATOM 7958 C C . THR A 1 1005 ? 1.615 15.125 29.953 1 96.25 1005 THR A C 1
ATOM 7960 O O . THR A 1 1005 ? 2.266 14.508 29.109 1 96.25 1005 THR A O 1
ATOM 7963 N N . ASN A 1 1006 ? 0.418 15.688 29.734 1 96.25 1006 ASN A N 1
ATOM 7964 C CA . ASN A 1 1006 ? 0.02 15.922 28.359 1 96.25 1006 ASN A CA 1
ATOM 7965 C C . ASN A 1 1006 ? 0.797 17.078 27.734 1 96.25 1006 ASN A C 1
ATOM 7967 O O . ASN A 1 1006 ? 1.739 17.594 28.344 1 96.25 1006 ASN A O 1
ATOM 7971 N N . LEU A 1 1007 ? 0.459 17.516 26.531 1 97.12 1007 LEU A N 1
ATOM 7972 C CA . LEU A 1 1007 ? 1.224 18.531 25.812 1 97.12 1007 LEU A CA 1
ATOM 7973 C C . LEU A 1 1007 ? 1.03 19.906 26.422 1 97.12 1007 LEU A C 1
ATOM 7975 O O . LEU A 1 1007 ? 1.865 20.797 26.234 1 97.12 1007 LEU A O 1
ATOM 7979 N N . LEU A 1 1008 ? -0.115 20.047 27.141 1 97.44 1008 LEU A N 1
ATOM 7980 C CA . LEU A 1 1008 ? -0.427 21.328 27.766 1 97.44 1008 LEU A CA 1
ATOM 7981 C C . LEU A 1 1008 ? 0.197 21.422 29.156 1 97.44 1008 LEU A C 1
ATOM 7983 O O . LEU A 1 1008 ? -0.01 22.391 29.875 1 97.44 1008 LEU A O 1
ATOM 7987 N N . GLU A 1 1009 ? 0.967 20.375 29.578 1 96 1009 GLU A N 1
ATOM 7988 C CA . GLU A 1 1009 ? 1.715 20.281 30.844 1 96 1009 GLU A CA 1
ATOM 7989 C C . GLU A 1 1009 ? 0.775 20.172 32.031 1 96 1009 GLU A C 1
ATOM 7991 O O . GLU A 1 1009 ? 1.104 20.609 33.125 1 96 1009 GLU A O 1
ATOM 7996 N N . ASP A 1 1010 ? -0.418 19.656 31.688 1 94.62 1010 ASP A N 1
ATOM 7997 C CA . ASP A 1 1010 ? -1.337 19.328 32.781 1 94.62 1010 ASP A CA 1
ATOM 7998 C C . ASP A 1 1010 ? -0.88 18.078 33.5 1 94.62 1010 ASP A C 1
ATOM 8000 O O . ASP A 1 1010 ? -0.447 17.094 32.875 1 94.62 1010 ASP A O 1
ATOM 8004 N N . GLU A 1 1011 ? -0.902 18.188 34.812 1 88.69 1011 GLU A N 1
ATOM 8005 C CA . GLU A 1 1011 ? -0.529 17.016 35.594 1 88.69 1011 GLU A CA 1
ATOM 8006 C C . GLU A 1 1011 ? -1.734 16.109 35.844 1 88.69 1011 GLU A C 1
ATOM 8008 O O . GLU A 1 1011 ? -2.82 16.594 36.156 1 88.69 1011 GLU A O 1
ATOM 8013 N N . GLU A 1 1012 ? -1.721 14.992 35.219 1 73.62 1012 GLU A N 1
ATOM 8014 C CA . GLU A 1 1012 ? -2.787 14.039 35.531 1 73.62 1012 GLU A CA 1
ATOM 8015 C C . GLU A 1 1012 ? -2.391 13.117 36.688 1 73.62 1012 GLU A C 1
ATOM 8017 O O . GLU A 1 1012 ? -1.203 12.906 36.938 1 73.62 1012 GLU A O 1
ATOM 8022 N N . GLU A 1 1013 ? -3.412 12.625 37.469 1 61.12 1013 GLU A N 1
ATOM 8023 C CA . GLU A 1 1013 ? -3.213 11.781 38.625 1 61.12 1013 GLU A CA 1
ATOM 8024 C C . GLU A 1 1013 ? -2.48 10.492 38.25 1 61.12 1013 GLU A C 1
ATOM 8026 O O . GLU A 1 1013 ? -2.697 9.93 37.188 1 61.12 1013 GLU A O 1
ATOM 8031 N N . ASP A 1 1014 ? -1.389 10.023 38.906 1 58.38 1014 ASP A N 1
ATOM 8032 C CA . ASP A 1 1014 ? -0.744 8.711 38.906 1 58.38 1014 ASP A CA 1
ATOM 8033 C C . ASP A 1 1014 ? 0.32 8.617 37.812 1 58.38 1014 ASP A C 1
ATOM 8035 O O . ASP A 1 1014 ? 0.746 7.52 37.438 1 58.38 1014 ASP A O 1
ATOM 8039 N N . GLU A 1 1015 ? 0.739 9.836 37.344 1 70.5 1015 GLU A N 1
ATOM 8040 C CA . GLU A 1 1015 ? 1.709 9.742 36.25 1 70.5 1015 GLU A CA 1
ATOM 8041 C C . GLU A 1 1015 ? 3.102 10.156 36.719 1 70.5 1015 GLU A C 1
ATOM 8043 O O . GLU A 1 1015 ? 3.902 10.664 35.938 1 70.5 1015 GLU A O 1
ATOM 8048 N N . GLU A 1 1016 ? 3.32 9.914 38.062 1 78.56 1016 GLU A N 1
ATOM 8049 C CA . GLU A 1 1016 ? 4.656 10.219 38.594 1 78.56 1016 GLU A CA 1
ATOM 8050 C C . GLU A 1 1016 ? 5.637 9.094 38.25 1 78.56 1016 GLU A C 1
ATOM 8052 O O . GLU A 1 1016 ? 5.297 7.918 38.375 1 78.56 1016 GLU A O 1
ATOM 8057 N N . VAL A 1 1017 ? 6.672 9.508 37.75 1 87.44 1017 VAL A N 1
ATOM 8058 C CA . VAL A 1 1017 ? 7.734 8.57 37.406 1 87.44 1017 VAL A CA 1
ATOM 8059 C C . VAL A 1 1017 ? 8.734 8.492 38.562 1 87.44 1017 VAL A C 1
ATOM 8061 O O . VAL A 1 1017 ? 9.188 9.523 39.062 1 87.44 1017 VAL A O 1
ATOM 8064 N N . GLN A 1 1018 ? 9.07 7.301 38.969 1 84.31 1018 GLN A N 1
ATOM 8065 C CA . GLN A 1 1018 ? 10.031 7.113 40.031 1 84.31 1018 GLN A CA 1
ATOM 8066 C C . GLN A 1 1018 ? 11.453 7.449 39.594 1 84.31 1018 GLN A C 1
ATOM 8068 O O . GLN A 1 1018 ? 11.875 7.031 38.5 1 84.31 1018 GLN A O 1
ATOM 8073 N N . ILE A 1 1019 ? 12.023 8.305 40.375 1 88.06 1019 ILE A N 1
ATOM 8074 C CA . ILE A 1 1019 ? 13.438 8.594 40.156 1 88.06 1019 ILE A CA 1
ATOM 8075 C C . ILE A 1 1019 ? 14.297 7.516 40.812 1 88.06 1019 ILE A C 1
ATOM 8077 O O . ILE A 1 1019 ? 14.211 7.301 42.031 1 88.06 1019 ILE A O 1
ATOM 8081 N N . LEU A 1 1020 ? 15.008 6.836 40.031 1 86.69 1020 LEU A N 1
ATOM 8082 C CA . LEU A 1 1020 ? 15.875 5.773 40.531 1 86.69 1020 LEU A CA 1
ATOM 8083 C C . LEU A 1 1020 ? 17.328 6.223 40.531 1 86.69 1020 LEU A C 1
ATOM 8085 O O . LEU A 1 1020 ? 17.703 7.156 39.812 1 86.69 1020 LEU A O 1
ATOM 8089 N N . ASP A 1 1021 ? 18.094 5.738 41.469 1 83.06 1021 ASP A N 1
ATOM 8090 C CA . ASP A 1 1021 ? 19.531 6.027 41.5 1 83.06 1021 ASP A CA 1
ATOM 8091 C C . ASP A 1 1021 ? 20.344 4.836 41 1 83.06 1021 ASP A C 1
ATOM 8093 O O . ASP A 1 1021 ? 20.281 3.75 41.594 1 83.06 1021 ASP A O 1
ATOM 8097 N N . GLU A 1 1022 ? 20.766 5.078 39.906 1 77.31 1022 GLU A N 1
ATOM 8098 C CA . GLU A 1 1022 ? 21.656 4.047 39.406 1 77.31 1022 GLU A CA 1
ATOM 8099 C C . GLU A 1 1022 ? 23.109 4.504 39.469 1 77.31 1022 GLU A C 1
ATOM 8101 O O . GLU A 1 1022 ? 23.453 5.602 39.031 1 77.31 1022 GLU A O 1
ATOM 8106 N N . ASN A 1 1023 ? 24.016 3.852 40.219 1 64.06 1023 ASN A N 1
ATOM 8107 C CA . ASN A 1 1023 ? 25.359 4.188 40.656 1 64.06 1023 ASN A CA 1
ATOM 8108 C C . ASN A 1 1023 ? 26.156 4.918 39.594 1 64.06 1023 ASN A C 1
ATOM 8110 O O . ASN A 1 1023 ? 26.734 5.973 39.844 1 64.06 1023 ASN A O 1
ATOM 8114 N N . ASP A 1 1024 ? 26.156 4.402 38.406 1 68.25 1024 ASP A N 1
ATOM 8115 C CA . ASP A 1 1024 ? 27.078 4.961 37.406 1 68.25 1024 ASP A CA 1
ATOM 8116 C C . ASP A 1 1024 ? 26.422 6.105 36.656 1 68.25 1024 ASP A C 1
ATOM 8118 O O . ASP A 1 1024 ? 27.109 6.902 36 1 68.25 1024 ASP A O 1
ATOM 8122 N N . LEU A 1 1025 ? 25.078 6.324 36.812 1 72 1025 LEU A N 1
ATOM 8123 C CA . LEU A 1 1025 ? 24.422 7.312 35.969 1 72 1025 LEU A CA 1
ATOM 8124 C C . LEU A 1 1025 ? 23.75 8.391 36.812 1 72 1025 LEU A C 1
ATOM 8126 O O . LEU A 1 1025 ? 23.297 9.406 36.281 1 72 1025 LEU A O 1
ATOM 8130 N N . GLY A 1 1026 ? 23.766 8.242 38.188 1 79.75 1026 GLY A N 1
ATOM 8131 C CA . GLY A 1 1026 ? 23 9.172 39 1 79.75 1026 GLY A CA 1
ATOM 8132 C C . GLY A 1 1026 ? 21.5 8.93 38.906 1 79.75 1026 GLY A C 1
ATOM 8133 O O . GLY A 1 1026 ? 21.062 7.789 38.75 1 79.75 1026 GLY A O 1
ATOM 8134 N N . PRO A 1 1027 ? 20.719 10 39.125 1 87.56 1027 PRO A N 1
ATOM 8135 C CA . PRO A 1 1027 ? 19.266 9.836 39.031 1 87.56 1027 PRO A CA 1
ATOM 8136 C C . PRO A 1 1027 ? 18.781 9.477 37.625 1 87.56 1027 PRO A C 1
ATOM 8138 O O . PRO A 1 1027 ? 19.172 10.125 36.656 1 87.56 1027 PRO A O 1
ATOM 8141 N N . VAL A 1 1028 ? 18 8.422 37.594 1 92.19 1028 VAL A N 1
ATOM 8142 C CA . VAL A 1 1028 ? 17.531 7.957 36.281 1 92.19 1028 VAL A CA 1
ATOM 8143 C C . VAL A 1 1028 ? 16.031 7.75 36.312 1 92.19 1028 VAL A C 1
ATOM 8145 O O . VAL A 1 1028 ? 15.453 7.508 37.375 1 92.19 1028 VAL A O 1
ATOM 8148 N N . LEU A 1 1029 ? 15.406 7.898 35.188 1 94 1029 LEU A N 1
ATOM 8149 C CA . LEU A 1 1029 ? 13.992 7.613 34.938 1 94 1029 LEU A CA 1
ATOM 8150 C C . LEU A 1 1029 ? 13.844 6.457 33.969 1 94 1029 LEU A C 1
ATOM 8152 O O . LEU A 1 1029 ? 14.57 6.379 32.969 1 94 1029 LEU A O 1
ATOM 8156 N N . LYS A 1 1030 ? 12.992 5.543 34.281 1 94.06 1030 LYS A N 1
ATOM 8157 C CA . LYS A 1 1030 ? 12.648 4.477 33.344 1 94.06 1030 LYS A CA 1
ATOM 8158 C C . LYS A 1 1030 ? 11.336 4.781 32.625 1 94.06 1030 LYS A C 1
ATOM 8160 O O . LYS A 1 1030 ? 10.289 4.941 33.25 1 94.06 1030 LYS A O 1
ATOM 8165 N N . LEU A 1 1031 ? 11.422 4.883 31.312 1 95.75 1031 LEU A N 1
ATOM 8166 C CA . LEU A 1 1031 ? 10.258 5.234 30.516 1 95.75 1031 LEU A CA 1
ATOM 8167 C C . LEU A 1 1031 ? 9.984 4.176 29.453 1 95.75 1031 LEU A C 1
ATOM 8169 O O . LEU A 1 1031 ? 10.906 3.752 28.75 1 95.75 1031 LEU A O 1
ATOM 8173 N N . ASP A 1 1032 ? 8.766 3.73 29.328 1 94.62 1032 ASP A N 1
ATOM 8174 C CA . ASP A 1 1032 ? 8.328 2.838 28.266 1 94.62 1032 ASP A CA 1
ATOM 8175 C C . ASP A 1 1032 ? 7.645 3.619 27.141 1 94.62 1032 ASP A C 1
ATOM 8177 O O . ASP A 1 1032 ? 6.828 4.508 27.406 1 94.62 1032 ASP A O 1
ATOM 8181 N N . PHE A 1 1033 ? 8.031 3.32 25.906 1 96.56 1033 PHE A N 1
ATOM 8182 C CA . PHE A 1 1033 ? 7.441 3.975 24.75 1 96.56 1033 PHE A CA 1
ATOM 8183 C C . PHE A 1 1033 ? 6.785 2.955 23.828 1 96.56 1033 PHE A C 1
ATOM 8185 O O . PHE A 1 1033 ? 7.312 1.857 23.625 1 96.56 1033 PHE A O 1
ATOM 8192 N N . ARG A 1 1034 ? 5.656 3.277 23.234 1 95.25 1034 ARG A N 1
ATOM 8193 C CA . ARG A 1 1034 ? 5.156 2.635 22.031 1 95.25 1034 ARG A CA 1
ATOM 8194 C C . ARG A 1 1034 ? 5.781 3.256 20.781 1 95.25 1034 ARG A C 1
ATOM 8196 O O . ARG A 1 1034 ? 6.516 4.242 20.875 1 95.25 1034 ARG A O 1
ATOM 8203 N N . GLY A 1 1035 ? 5.484 2.641 19.719 1 96.12 1035 GLY A N 1
ATOM 8204 C CA . GLY A 1 1035 ? 6.008 3.199 18.484 1 96.12 1035 GLY A CA 1
ATOM 8205 C C . GLY A 1 1035 ? 5.547 4.621 18.234 1 96.12 1035 GLY A C 1
ATOM 8206 O O . GLY A 1 1035 ? 4.352 4.914 18.297 1 96.12 1035 GLY A O 1
ATOM 8207 N N . PHE A 1 1036 ? 6.453 5.566 18 1 98.25 1036 PHE A N 1
ATOM 8208 C CA . PHE A 1 1036 ? 6.262 6.957 17.609 1 98.25 1036 PHE A CA 1
ATOM 8209 C C . PHE A 1 1036 ? 5.586 7.742 18.734 1 98.25 1036 PHE A C 1
ATOM 8211 O O . PHE A 1 1036 ? 5.121 8.867 18.516 1 98.25 1036 PHE A O 1
ATOM 8218 N N . GLU A 1 1037 ? 5.516 7.234 19.891 1 98 1037 GLU A N 1
ATOM 8219 C CA . GLU A 1 1037 ? 4.852 7.887 21.016 1 98 1037 GLU A CA 1
ATOM 8220 C C . GLU A 1 1037 ? 5.629 9.117 21.469 1 98 1037 GLU A C 1
ATOM 8222 O O . GLU A 1 1037 ? 6.859 9.078 21.562 1 98 1037 GLU A O 1
ATOM 8227 N N . VAL A 1 1038 ? 4.922 10.18 21.719 1 98.25 1038 VAL A N 1
ATOM 8228 C CA . VAL A 1 1038 ? 5.484 11.398 22.281 1 98.25 1038 VAL A CA 1
ATOM 8229 C C . VAL A 1 1038 ? 5.215 11.438 23.781 1 98.25 1038 VAL A C 1
ATOM 8231 O O . VAL A 1 1038 ? 4.09 11.188 24.234 1 98.25 1038 VAL A O 1
ATOM 8234 N N . LYS A 1 1039 ? 6.27 11.742 24.609 1 97.31 1039 LYS A N 1
ATOM 8235 C CA . LYS A 1 1039 ? 6.117 11.914 26.062 1 97.31 1039 LYS A CA 1
ATOM 8236 C C . LYS A 1 1039 ? 6.672 13.258 26.516 1 97.31 1039 LYS A C 1
ATOM 8238 O O . LYS A 1 1039 ? 7.719 13.695 26.031 1 97.31 1039 LYS A O 1
ATOM 8243 N N . THR A 1 1040 ? 5.906 13.914 27.297 1 97.31 1040 THR A N 1
ATOM 8244 C CA . THR A 1 1040 ? 6.336 15.156 27.938 1 97.31 1040 THR A CA 1
ATOM 8245 C C . THR A 1 1040 ? 6.59 14.945 29.422 1 97.31 1040 THR A C 1
ATOM 8247 O O . THR A 1 1040 ? 5.699 14.508 30.156 1 97.31 1040 THR A O 1
ATOM 8250 N N . LEU A 1 1041 ? 7.781 15.266 29.891 1 96.56 1041 LEU A N 1
ATOM 8251 C CA . LEU A 1 1041 ? 8.164 15.172 31.297 1 96.56 1041 LEU A CA 1
ATOM 8252 C C . LEU A 1 1041 ? 8.211 16.562 31.938 1 96.56 1041 LEU A C 1
ATOM 8254 O O . LEU A 1 1041 ? 8.758 17.5 31.359 1 96.56 1041 LEU A O 1
ATOM 8258 N N . LYS A 1 1042 ? 7.625 16.656 33.031 1 96 1042 LYS A N 1
ATOM 8259 C CA . LYS A 1 1042 ? 7.723 17.844 33.844 1 96 1042 LYS A CA 1
ATOM 8260 C C . LYS A 1 1042 ? 8.523 17.578 35.125 1 96 1042 LYS A C 1
ATOM 8262 O O . LYS A 1 1042 ? 8.133 16.75 35.938 1 96 1042 LYS A O 1
ATOM 8267 N N . LEU A 1 1043 ? 9.68 18.188 35.219 1 95.12 1043 LEU A N 1
ATOM 8268 C CA . LEU A 1 1043 ? 10.555 18.062 36.375 1 95.12 1043 LEU A CA 1
ATOM 8269 C C . LEU A 1 1043 ? 10.406 19.266 37.312 1 95.12 1043 LEU A C 1
ATOM 8271 O O . LEU A 1 1043 ? 10.625 20.406 36.906 1 95.12 1043 LEU A O 1
ATOM 8275 N N . THR A 1 1044 ? 10.031 19 38.5 1 93.62 1044 THR A N 1
ATOM 8276 C CA . THR A 1 1044 ? 9.922 20.062 39.5 1 93.62 1044 THR A CA 1
ATOM 8277 C C . THR A 1 1044 ? 11.227 20.203 40.281 1 93.62 1044 THR A C 1
ATOM 8279 O O . THR A 1 1044 ? 11.742 19.219 40.812 1 93.62 1044 THR A O 1
ATOM 8282 N N . LEU A 1 1045 ? 11.75 21.406 40.375 1 91.88 1045 LEU A N 1
ATOM 8283 C CA . LEU A 1 1045 ? 13.016 21.641 41.062 1 91.88 1045 LEU A CA 1
ATOM 8284 C C . LEU A 1 1045 ? 12.781 22.25 42.438 1 91.88 1045 LEU A C 1
ATOM 8286 O O . LEU A 1 1045 ? 11.836 23 42.625 1 91.88 1045 LEU A O 1
ATOM 8290 N N . GLN A 1 1046 ? 13.555 21.812 43.438 1 80.5 1046 GLN A N 1
ATOM 8291 C CA . GLN A 1 1046 ? 13.539 22.375 44.781 1 80.5 1046 GLN A CA 1
ATOM 8292 C C . GLN A 1 1046 ? 14.234 23.734 44.812 1 80.5 1046 GLN A C 1
ATOM 8294 O O . GLN A 1 1046 ? 15.227 23.953 44.094 1 80.5 1046 GLN A O 1
ATOM 8299 N N . GLU A 1 1047 ? 13.656 24.688 45.562 1 63.56 1047 GLU A N 1
ATOM 8300 C CA . GLU A 1 1047 ? 14.336 25.969 45.781 1 63.56 1047 GLU A CA 1
ATOM 8301 C C . GLU A 1 1047 ? 15.586 25.781 46.656 1 63.56 1047 GLU A C 1
ATOM 8303 O O . GLU A 1 1047 ? 15.641 24.875 47.469 1 63.56 1047 GLU A O 1
ATOM 8308 N N . LYS A 1 1048 ? 16.766 26.391 46.562 1 51.59 1048 LYS A N 1
ATOM 8309 C CA . LYS A 1 1048 ? 18.016 26.219 47.281 1 51.59 1048 LYS A CA 1
ATOM 8310 C C . LYS A 1 1048 ? 17.781 26.266 48.781 1 51.59 1048 LYS A C 1
ATOM 8312 O O . LYS A 1 1048 ? 18.672 25.969 49.562 1 51.59 1048 LYS A O 1
ATOM 8317 N N . ALA A 1 1049 ? 16.891 27.016 49.531 1 41.78 1049 ALA A N 1
ATOM 8318 C CA . ALA A 1 1049 ? 17.062 27.031 50.969 1 41.78 1049 ALA A CA 1
ATOM 8319 C C . ALA A 1 1049 ? 16.719 25.672 51.594 1 41.78 1049 ALA A C 1
ATOM 8321 O O . ALA A 1 1049 ? 17.406 25.188 52.5 1 41.78 1049 ALA A O 1
ATOM 8322 N N . SER A 1 1050 ? 15.445 25.281 51.594 1 35.06 1050 SER A N 1
ATOM 8323 C CA . SER A 1 1050 ? 14.938 24.359 52.625 1 35.06 1050 SER A CA 1
ATOM 8324 C C . SER A 1 1050 ? 15.156 22.906 52.188 1 35.06 1050 SER A C 1
ATOM 8326 O O . SER A 1 1050 ? 14.422 22.375 51.344 1 35.06 1050 SER A O 1
ATOM 8328 N N . ILE A 1 1051 ? 16.281 22.375 52.156 1 33.94 1051 ILE A N 1
ATOM 8329 C CA . ILE A 1 1051 ? 16.469 20.953 51.844 1 33.94 1051 ILE A CA 1
ATOM 8330 C C . ILE A 1 1051 ? 15.828 20.109 52.969 1 33.94 1051 ILE A C 1
ATOM 8332 O O . ILE A 1 1051 ? 16.5 19.672 53.906 1 33.94 1051 ILE A O 1
ATOM 8336 N N . ARG A 1 1052 ? 14.883 20.594 53.812 1 27.61 1052 ARG A N 1
ATOM 8337 C CA . ARG A 1 1052 ? 14.453 19.625 54.812 1 27.61 1052 ARG A CA 1
ATOM 8338 C C . ARG A 1 1052 ? 13.898 18.359 54.156 1 27.61 1052 ARG A C 1
ATOM 8340 O O . ARG A 1 1052 ? 13.328 18.422 53.062 1 27.61 1052 ARG A O 1
ATOM 8347 N N . THR A 1 1053 ? 14.164 17.156 54.75 1 28.69 1053 THR A N 1
ATOM 8348 C CA . THR A 1 1053 ? 14.055 15.703 54.594 1 28.69 1053 THR A CA 1
ATOM 8349 C C . THR A 1 1053 ? 12.594 15.289 54.469 1 28.69 1053 THR A C 1
ATOM 8351 O O . THR A 1 1053 ? 12.273 14.102 54.5 1 28.69 1053 THR A O 1
ATOM 8354 N N . GLN A 1 1054 ? 11.594 16.062 54.188 1 25.77 1054 GLN A N 1
ATOM 8355 C CA . GLN A 1 1054 ? 10.328 15.375 54.438 1 25.77 1054 GLN A CA 1
ATOM 8356 C C . GLN A 1 1054 ? 10.125 14.227 53.438 1 25.77 1054 GLN A C 1
ATOM 8358 O O . GLN A 1 1054 ? 10.195 14.422 52.25 1 25.77 1054 GLN A O 1
ATOM 8363 N N . GLN A 1 1055 ? 10.453 12.969 53.906 1 25.91 1055 GLN A N 1
ATOM 8364 C CA . GLN A 1 1055 ? 10.219 11.664 53.281 1 25.91 1055 GLN A CA 1
ATOM 8365 C C . GLN A 1 1055 ? 8.727 11.422 53.094 1 25.91 1055 GLN A C 1
ATOM 8367 O O . GLN A 1 1055 ? 8.039 10.961 54 1 25.91 1055 GLN A O 1
ATOM 8372 N N . THR A 1 1056 ? 7.906 12.344 52.812 1 25.56 1056 THR A N 1
ATOM 8373 C CA . THR A 1 1056 ? 6.523 11.883 52.844 1 25.56 1056 THR A CA 1
ATOM 8374 C C . THR A 1 1056 ? 6.266 10.836 51.781 1 25.56 1056 THR A C 1
ATOM 8376 O O . THR A 1 1056 ? 6.68 11.008 50.625 1 25.56 1056 THR A O 1
ATOM 8379 N N . SER A 1 1057 ? 6.113 9.578 52.25 1 25.03 1057 SER A N 1
ATOM 8380 C CA . SER A 1 1057 ? 5.746 8.344 51.594 1 25.03 1057 SER A CA 1
ATOM 8381 C C . SER A 1 1057 ? 4.387 8.469 50.906 1 25.03 1057 SER A C 1
ATOM 8383 O O . SER A 1 1057 ? 3.395 7.91 51.375 1 25.03 1057 SER A O 1
ATOM 8385 N N . GLN A 1 1058 ? 4.141 9.547 50.344 1 22.08 1058 GLN A N 1
ATOM 8386 C CA . GLN A 1 1058 ? 2.744 9.492 49.938 1 22.08 1058 GLN A CA 1
ATOM 8387 C C . GLN A 1 1058 ? 2.506 8.375 48.938 1 22.08 1058 GLN A C 1
ATOM 8389 O O . GLN A 1 1058 ? 3.344 8.125 48.062 1 22.08 1058 GLN A O 1
ATOM 8394 N N . LYS A 1 1059 ? 1.531 7.574 49.312 1 26.03 1059 LYS A N 1
ATOM 8395 C CA . LYS A 1 1059 ? 0.908 6.453 48.625 1 26.03 1059 LYS A CA 1
ATOM 8396 C C . LYS A 1 1059 ? 0.375 6.879 47.25 1 26.03 1059 LYS A C 1
ATOM 8398 O O . LYS A 1 1059 ? -0.418 7.816 47.156 1 26.03 1059 LYS A O 1
ATOM 8403 N N . ILE A 1 1060 ? 1.08 6.621 46.344 1 20.16 1060 ILE A N 1
ATOM 8404 C CA . ILE A 1 1060 ? 0.785 6.828 44.906 1 20.16 1060 ILE A CA 1
ATOM 8405 C C . ILE A 1 1060 ? -0.52 6.121 44.562 1 20.16 1060 ILE A C 1
ATOM 8407 O O . ILE A 1 1060 ? -0.623 4.898 44.656 1 20.16 1060 ILE A O 1
ATOM 8411 N N . LYS A 1 1061 ? -1.608 6.914 44.938 1 21.48 1061 LYS A N 1
ATOM 8412 C CA . LYS A 1 1061 ? -2.812 6.27 44.406 1 21.48 1061 LYS A CA 1
ATOM 8413 C C . LYS A 1 1061 ? -2.748 6.129 42.906 1 21.48 1061 LYS A C 1
ATOM 8415 O O . LYS A 1 1061 ? -2.281 7.035 42.188 1 21.48 1061 LYS A O 1
ATOM 8420 N N . LYS A 1 1062 ? -3.035 4.902 42.562 1 24.53 1062 LYS A N 1
ATOM 8421 C CA . LYS A 1 1062 ? -3.08 4.371 41.219 1 24.53 1062 LYS A CA 1
ATOM 8422 C C . LYS A 1 1062 ? -4.152 5.07 40.375 1 24.53 1062 LYS A C 1
ATOM 8424 O O . LYS A 1 1062 ? -5.332 5.047 40.719 1 24.53 1062 LYS A O 1
ATOM 8429 N N . VAL A 1 1063 ? -3.82 6.391 40.062 1 23.36 1063 VAL A N 1
ATOM 8430 C CA . VAL A 1 1063 ? -4.809 6.992 39.188 1 23.36 1063 VAL A CA 1
ATOM 8431 C C . VAL A 1 1063 ? -5.098 6.043 38.031 1 23.36 1063 VAL A C 1
ATOM 8433 O O . VAL A 1 1063 ? -4.176 5.492 37.406 1 23.36 1063 VAL A O 1
ATOM 8436 N N . THR A 1 1064 ? -6.301 5.617 38.125 1 21.89 1064 THR A N 1
ATOM 8437 C CA . THR A 1 1064 ? -6.969 4.785 37.156 1 21.89 1064 THR A CA 1
ATOM 8438 C C . THR A 1 1064 ? -6.953 5.465 35.781 1 21.89 1064 THR A C 1
ATOM 8440 O O . THR A 1 1064 ? -7.312 6.641 35.656 1 21.89 1064 THR A O 1
ATOM 8443 N N . ARG A 1 1065 ? -5.957 5.262 35.062 1 25.98 1065 ARG A N 1
ATOM 8444 C CA . ARG A 1 1065 ? -5.832 5.664 33.656 1 25.98 1065 ARG A CA 1
ATOM 8445 C C . ARG A 1 1065 ? -7.18 5.605 32.969 1 25.98 1065 ARG A C 1
ATOM 8447 O O . ARG A 1 1065 ? -7.828 4.559 32.938 1 25.98 1065 ARG A O 1
ATOM 8454 N N . ARG A 1 1066 ? -7.934 6.723 33.062 1 25.36 1066 ARG A N 1
ATOM 8455 C CA . ARG A 1 1066 ? -9.086 6.793 32.156 1 25.36 1066 ARG A CA 1
ATOM 8456 C C . ARG A 1 1066 ? -8.711 6.395 30.75 1 25.36 1066 ARG A C 1
ATOM 8458 O O . ARG A 1 1066 ? -7.727 6.895 30.203 1 25.36 1066 ARG A O 1
ATOM 8465 N N . SER A 1 1067 ? -9.164 5.199 30.359 1 27.03 1067 SER A N 1
ATOM 8466 C CA . SER A 1 1067 ? -8.961 4.562 29.062 1 27.03 1067 SER A CA 1
ATOM 8467 C C . SER A 1 1067 ? -9.492 5.43 27.922 1 27.03 1067 SER A C 1
ATOM 8469 O O . SER A 1 1067 ? -10.688 5.699 27.844 1 27.03 1067 SER A O 1
ATOM 8471 N N . SER A 1 1068 ? -9.047 6.555 27.844 1 27.39 1068 SER A N 1
ATOM 8472 C CA . SER A 1 1068 ? -9.594 7.488 26.875 1 27.39 1068 SER A CA 1
ATOM 8473 C C . SER A 1 1068 ? -9.727 6.836 25.5 1 27.39 1068 SER A C 1
ATOM 8475 O O . SER A 1 1068 ? -9.992 7.512 24.5 1 27.39 1068 SER A O 1
ATOM 8477 N N . TRP A 1 1069 ? -9.133 5.668 25.453 1 28.22 1069 TRP A N 1
ATOM 8478 C CA . TRP A 1 1069 ? -8.898 5.191 24.094 1 28.22 1069 TRP A CA 1
ATOM 8479 C C . TRP A 1 1069 ? -10.195 4.672 23.469 1 28.22 1069 TRP A C 1
ATOM 8481 O O . TRP A 1 1069 ? -10.984 4.004 24.141 1 28.22 1069 TRP A O 1
ATOM 8491 N N . VAL A 1 1070 ? -10.719 5.492 22.828 1 27.31 1070 VAL A N 1
ATOM 8492 C CA . VAL A 1 1070 ? -11.703 4.781 22.016 1 27.31 1070 VAL A CA 1
ATOM 8493 C C . VAL A 1 1070 ? -11.031 3.594 21.328 1 27.31 1070 VAL A C 1
ATOM 8495 O O . VAL A 1 1070 ? -10.016 3.754 20.641 1 27.31 1070 VAL A O 1
ATOM 8498 N N . ASP A 1 1071 ? -11.078 2.471 21.984 1 29.55 1071 ASP A N 1
ATOM 8499 C CA . ASP A 1 1071 ? -10.562 1.202 21.469 1 29.55 1071 ASP A CA 1
ATOM 8500 C C . ASP A 1 1071 ? -11.219 0.829 20.156 1 29.55 1071 ASP A C 1
ATOM 8502 O O . ASP A 1 1071 ? -12.305 0.243 20.141 1 29.55 1071 ASP A O 1
ATOM 8506 N N . ILE A 1 1072 ? -10.836 1.584 19.375 1 28.53 1072 ILE A N 1
ATOM 8507 C CA . ILE A 1 1072 ? -11.516 1.353 18.109 1 28.53 1072 ILE A CA 1
ATOM 8508 C C . ILE A 1 1072 ? -11.328 -0.099 17.672 1 28.53 1072 ILE A C 1
ATOM 8510 O O . ILE A 1 1072 ? -12.219 -0.7 17.078 1 28.53 1072 ILE A O 1
ATOM 8514 N N . ASP A 1 1073 ? -10.031 -0.49 17.875 1 32.28 1073 ASP A N 1
ATOM 8515 C CA . ASP A 1 1073 ? -9.828 -1.847 17.375 1 32.28 1073 ASP A CA 1
ATOM 8516 C C . ASP A 1 1073 ? -10.469 -2.875 18.297 1 32.28 1073 ASP A C 1
ATOM 8518 O O . ASP A 1 1073 ? -10.445 -4.074 18.016 1 32.28 1073 ASP A O 1
ATOM 8522 N N . GLY A 1 1074 ? -11.5 -2.564 19.031 1 31.89 1074 GLY A N 1
ATOM 8523 C CA . GLY A 1 1074 ? -12.266 -3.434 19.922 1 31.89 1074 GLY A CA 1
ATOM 8524 C C . GLY A 1 1074 ? -11.398 -4.16 20.938 1 31.89 1074 GLY A C 1
ATOM 8525 O O . GLY A 1 1074 ? -11.852 -5.105 21.578 1 31.89 1074 GLY A O 1
ATOM 8526 N N . SER A 1 1075 ? -10.164 -4.027 20.953 1 28.28 1075 SER A N 1
ATOM 8527 C CA . SER A 1 1075 ? -9.484 -4.922 21.875 1 28.28 1075 SER A CA 1
ATOM 8528 C C . SER A 1 1075 ? -9.547 -4.391 23.297 1 28.28 1075 SER A C 1
ATOM 8530 O O . SER A 1 1075 ? -9.141 -5.074 24.25 1 28.28 1075 SER A O 1
ATOM 8532 N N . ARG A 1 1076 ? -9.469 -3.15 23.703 1 30.3 1076 ARG A N 1
ATOM 8533 C CA . ARG A 1 1076 ? -9.57 -2.926 25.141 1 30.3 1076 ARG A CA 1
ATOM 8534 C C . ARG A 1 1076 ? -11.023 -2.846 25.594 1 30.3 1076 ARG A C 1
ATOM 8536 O O . ARG A 1 1076 ? -11.805 -2.08 25.031 1 30.3 1076 ARG A O 1
ATOM 8543 N N . LEU A 1 1077 ? -11.5 -3.945 26.25 1 24.09 1077 LEU A N 1
ATOM 8544 C CA . LEU A 1 1077 ? -12.742 -4.148 26.984 1 24.09 1077 LEU A CA 1
ATOM 8545 C C . LEU A 1 1077 ? -12.953 -3.051 28.016 1 24.09 1077 LEU A C 1
ATOM 8547 O O . LEU A 1 1077 ? -12.086 -2.824 28.859 1 24.09 1077 LEU A O 1
ATOM 8551 N N . VAL A 1 1078 ? -13.531 -1.951 27.734 1 28.67 1078 VAL A N 1
ATOM 8552 C CA . VAL A 1 1078 ? -14.031 -1.127 28.828 1 28.67 1078 VAL A CA 1
ATOM 8553 C C . VAL A 1 1078 ? -14.773 -2.002 29.828 1 28.67 1078 VAL A C 1
ATOM 8555 O O . VAL A 1 1078 ? -15.742 -2.68 29.484 1 28.67 1078 VAL A O 1
ATOM 8558 N N . THR A 1 1079 ? -14.164 -2.477 30.906 1 23.11 1079 THR A N 1
ATOM 8559 C CA . THR A 1 1079 ? -14.852 -3.066 32.062 1 23.11 1079 THR A CA 1
ATOM 8560 C C . THR A 1 1079 ? -15.914 -2.117 32.594 1 23.11 1079 THR A C 1
ATOM 8562 O O . THR A 1 1079 ? -15.641 -0.937 32.812 1 23.11 1079 THR A O 1
ATOM 8565 N N . ARG A 1 1080 ? -17.141 -2.361 32.312 1 20.78 1080 ARG A N 1
ATOM 8566 C CA . ARG A 1 1080 ? -18.297 -1.782 32.969 1 20.78 1080 ARG A CA 1
ATOM 8567 C C . ARG A 1 1080 ? -18.188 -1.896 34.469 1 20.78 1080 ARG A C 1
ATOM 8569 O O . ARG A 1 1080 ? -18.047 -2.998 35.031 1 20.78 1080 ARG A O 1
ATOM 8576 N N . GLU A 1 1081 ? -17.578 -1.062 35.156 1 20.48 1081 GLU A N 1
ATOM 8577 C CA . GLU A 1 1081 ? -18.016 -1.001 36.562 1 20.48 1081 GLU A CA 1
ATOM 8578 C C . GLU A 1 1081 ? -19.516 -0.761 36.656 1 20.48 1081 GLU A C 1
ATOM 8580 O O . GLU A 1 1081 ? -20.047 0.131 36 1 20.48 1081 GLU A O 1
ATOM 8585 N N . ASP A 1 1082 ? -20.172 -1.842 37.094 1 19.89 1082 ASP A N 1
ATOM 8586 C CA . ASP A 1 1082 ? -21.297 -1.579 38 1 19.89 1082 ASP A CA 1
ATOM 8587 C C . ASP A 1 1082 ? -20.859 -0.736 39.188 1 19.89 1082 ASP A C 1
ATOM 8589 O O . ASP A 1 1082 ? -19.797 -0.967 39.781 1 19.89 1082 ASP A O 1
ATOM 8593 N N . MET B 1 1 ? -10.633 -55.594 -31.953 1 52.22 1 MET B N 1
ATOM 8594 C CA . MET B 1 1 ? -11.992 -55.406 -31.453 1 52.22 1 MET B CA 1
ATOM 8595 C C . MET B 1 1 ? -12.641 -56.781 -31.141 1 52.22 1 MET B C 1
ATOM 8597 O O . MET B 1 1 ? -13.148 -57.438 -32.062 1 52.22 1 MET B O 1
ATOM 8601 N N . GLU B 1 2 ? -12.086 -57.344 -30.234 1 62.5 2 GLU B N 1
ATOM 8602 C CA . GLU B 1 2 ? -12.477 -58.719 -29.922 1 62.5 2 GLU B CA 1
ATOM 8603 C C . GLU B 1 2 ? -13.789 -58.781 -29.156 1 62.5 2 GLU B C 1
ATOM 8605 O O . GLU B 1 2 ? -14.203 -59.812 -28.672 1 62.5 2 GLU B O 1
ATOM 8610 N N . GLN B 1 3 ? -14.484 -57.594 -29.234 1 66.88 3 GLN B N 1
ATOM 8611 C CA . GLN B 1 3 ? -15.633 -57.656 -28.344 1 66.88 3 GLN B CA 1
ATOM 8612 C C . GLN B 1 3 ? -16.859 -58.219 -29.047 1 66.88 3 GLN B C 1
ATOM 8614 O O . GLN B 1 3 ? -16.922 -58.219 -30.281 1 66.88 3 GLN B O 1
ATOM 8619 N N . LYS B 1 4 ? -17.719 -58.812 -28.312 1 81.81 4 LYS B N 1
ATOM 8620 C CA . LYS B 1 4 ? -19.031 -59.25 -28.781 1 81.81 4 LYS B CA 1
ATOM 8621 C C . LYS B 1 4 ? -20.016 -58.094 -28.812 1 81.81 4 LYS B C 1
ATOM 8623 O O . LYS B 1 4 ? -20.109 -57.312 -27.844 1 81.81 4 LYS B O 1
ATOM 8628 N N . PHE B 1 5 ? -20.656 -57.844 -30.078 1 86.88 5 PHE B N 1
ATOM 8629 C CA . PHE B 1 5 ? -21.562 -56.688 -30.25 1 86.88 5 PHE B CA 1
ATOM 8630 C C . PHE B 1 5 ? -23.016 -57.156 -30.203 1 86.88 5 PHE B C 1
ATOM 8632 O O . PHE B 1 5 ? -23.328 -58.281 -30.625 1 86.88 5 PHE B O 1
ATOM 8639 N N . LYS B 1 6 ? -23.828 -56.406 -29.578 1 89.19 6 LYS B N 1
ATOM 8640 C CA . LYS B 1 6 ? -25.281 -56.562 -29.672 1 89.19 6 LYS B CA 1
ATOM 8641 C C . LYS B 1 6 ? -25.906 -55.406 -30.438 1 89.19 6 LYS B C 1
ATOM 8643 O O . LYS B 1 6 ? -25.375 -54.312 -30.453 1 89.19 6 LYS B O 1
ATOM 8648 N N . PRO B 1 7 ? -27.109 -55.75 -31.078 1 90.56 7 PRO B N 1
ATOM 8649 C CA . PRO B 1 7 ? -27.75 -54.656 -31.828 1 90.56 7 PRO B CA 1
ATOM 8650 C C . PRO B 1 7 ? -28.172 -53.5 -30.922 1 90.56 7 PRO B C 1
ATOM 8652 O O . PRO B 1 7 ? -28.641 -53.688 -29.812 1 90.56 7 PRO B O 1
ATOM 8655 N N . ALA B 1 8 ? -27.844 -52.312 -31.469 1 91.94 8 ALA B N 1
ATOM 8656 C CA . ALA B 1 8 ? -28.266 -51.062 -30.797 1 91.94 8 ALA B CA 1
ATOM 8657 C C . ALA B 1 8 ? -29.172 -50.25 -31.719 1 91.94 8 ALA B C 1
ATOM 8659 O O . ALA B 1 8 ? -29.047 -50.312 -32.938 1 91.94 8 ALA B O 1
ATOM 8660 N N . LYS B 1 9 ? -30.156 -49.469 -31.094 1 91.81 9 LYS B N 1
ATOM 8661 C CA . LYS B 1 9 ? -31.062 -48.656 -31.875 1 91.81 9 LYS B CA 1
ATOM 8662 C C . LYS B 1 9 ? -31.328 -47.312 -31.172 1 91.81 9 LYS B C 1
ATOM 8664 O O . LYS B 1 9 ? -31.062 -47.188 -29.969 1 91.81 9 LYS B O 1
ATOM 8669 N N . LYS B 1 10 ? -31.812 -46.438 -31.891 1 94.31 10 LYS B N 1
ATOM 8670 C CA . LYS B 1 10 ? -32.219 -45.156 -31.328 1 94.31 10 LYS B CA 1
ATOM 8671 C C . LYS B 1 10 ? -33.219 -45.344 -30.172 1 94.31 10 LYS B C 1
ATOM 8673 O O . LYS B 1 10 ? -34.094 -46.219 -30.25 1 94.31 10 LYS B O 1
ATOM 8678 N N . GLY B 1 11 ? -33 -44.594 -29.094 1 92.69 11 GLY B N 1
ATOM 8679 C CA . GLY B 1 11 ? -33.844 -44.688 -27.922 1 92.69 11 GLY B CA 1
ATOM 8680 C C . GLY B 1 11 ? -33.219 -45.531 -26.828 1 92.69 11 GLY B C 1
ATOM 8681 O O . GLY B 1 11 ? -33.656 -45.469 -25.672 1 92.69 11 GLY B O 1
ATOM 8682 N N . ASP B 1 12 ? -32.219 -46.344 -27.172 1 94.06 12 ASP B N 1
ATOM 8683 C CA . ASP B 1 12 ? -31.562 -47.125 -26.156 1 94.06 12 ASP B CA 1
ATOM 8684 C C . ASP B 1 12 ? -30.891 -46.219 -25.109 1 94.06 12 ASP B C 1
ATOM 8686 O O . ASP B 1 12 ? -30.469 -45.125 -25.422 1 94.06 12 ASP B O 1
ATOM 8690 N N . SER B 1 13 ? -30.922 -46.719 -23.906 1 93.69 13 SER B N 1
ATOM 8691 C CA . SER B 1 13 ? -30.328 -45.969 -22.797 1 93.69 13 SER B CA 1
ATOM 8692 C C . SER B 1 13 ? -29.031 -46.656 -22.328 1 93.69 13 SER B C 1
ATOM 8694 O O . SER B 1 13 ? -28.984 -47.875 -22.172 1 93.69 13 SER B O 1
ATOM 8696 N N . PHE B 1 14 ? -28.031 -45.812 -22.125 1 92.75 14 PHE B N 1
ATOM 8697 C CA . PHE B 1 14 ? -26.719 -46.312 -21.734 1 92.75 14 PHE B CA 1
ATOM 8698 C C . PHE B 1 14 ? -26.266 -45.656 -20.422 1 92.75 14 PHE B C 1
ATOM 8700 O O . PHE B 1 14 ? -26.484 -44.469 -20.219 1 92.75 14 PHE B O 1
ATOM 8707 N N . GLY B 1 15 ? -25.703 -46.312 -19.5 1 91.31 15 GLY B N 1
ATOM 8708 C CA . GLY B 1 15 ? -25.219 -45.875 -18.188 1 91.31 15 GLY B CA 1
ATOM 8709 C C . GLY B 1 15 ? -24.812 -47.031 -17.297 1 91.31 15 GLY B C 1
ATOM 8710 O O . GLY B 1 15 ? -24.547 -48.125 -17.781 1 91.31 15 GLY B O 1
ATOM 8711 N N . PRO B 1 16 ? -24.578 -46.75 -16.016 1 94.62 16 PRO B N 1
ATOM 8712 C CA . PRO B 1 16 ? -24.703 -45.438 -15.328 1 94.62 16 PRO B CA 1
ATOM 8713 C C . PRO B 1 16 ? -23.531 -44.5 -15.602 1 94.62 16 PRO B C 1
ATOM 8715 O O . PRO B 1 16 ? -22.812 -44.688 -16.594 1 94.62 16 PRO B O 1
ATOM 8718 N N . SER B 1 17 ? -23.359 -43.531 -14.75 1 94.88 17 SER B N 1
ATOM 8719 C CA . SER B 1 17 ? -22.344 -42.469 -14.914 1 94.88 17 SER B CA 1
ATOM 8720 C C . SER B 1 17 ? -20.953 -43.062 -15.016 1 94.88 17 SER B C 1
ATOM 8722 O O . SER B 1 17 ? -20.609 -44 -14.297 1 94.88 17 SER B O 1
ATOM 8724 N N . TRP B 1 18 ? -20.125 -42.594 -15.961 1 94.06 18 TRP B N 1
ATOM 8725 C CA . TRP B 1 18 ? -18.688 -42.812 -16.109 1 94.06 18 TRP B CA 1
ATOM 8726 C C . TRP B 1 18 ? -18.391 -44.156 -16.766 1 94.06 18 TRP B C 1
ATOM 8728 O O . TRP B 1 18 ? -17.219 -44.531 -16.891 1 94.06 18 TRP B O 1
ATOM 8738 N N . VAL B 1 19 ? -19.438 -44.812 -17.234 1 92.25 19 VAL B N 1
ATOM 8739 C CA . VAL B 1 19 ? -19.219 -46.062 -17.953 1 92.25 19 VAL B CA 1
ATOM 8740 C C . VAL B 1 19 ? -19.062 -45.781 -19.453 1 92.25 19 VAL B C 1
ATOM 8742 O O . VAL B 1 19 ? -19.578 -44.781 -19.953 1 92.25 19 VAL B O 1
ATOM 8745 N N . GLY B 1 20 ? -18.281 -46.656 -20.203 1 90.62 20 GLY B N 1
ATOM 8746 C CA . GLY B 1 20 ? -18.078 -46.531 -21.641 1 90.62 20 GLY B CA 1
ATOM 8747 C C . GLY B 1 20 ? -18.734 -47.625 -22.438 1 90.62 20 GLY B C 1
ATOM 8748 O O . GLY B 1 20 ? -18.844 -48.781 -21.969 1 90.62 20 GLY B O 1
ATOM 8749 N N . PHE B 1 21 ? -19.172 -47.25 -23.625 1 90.25 21 PHE B N 1
ATOM 8750 C CA . PHE B 1 21 ? -19.719 -48.25 -24.547 1 90.25 21 PHE B CA 1
ATOM 8751 C C . PHE B 1 21 ? -19.156 -48.031 -25.953 1 90.25 21 PHE B C 1
ATOM 8753 O O . PHE B 1 21 ? -18.797 -46.906 -26.328 1 90.25 21 PHE B O 1
ATOM 8760 N N . GLN B 1 22 ? -19.062 -49.094 -26.703 1 92.31 22 GLN B N 1
ATOM 8761 C CA . GLN B 1 22 ? -18.594 -49.062 -28.094 1 92.31 22 GLN B CA 1
ATOM 8762 C C . GLN B 1 22 ? -19.688 -49.531 -29.047 1 92.31 22 GLN B C 1
ATOM 8764 O O . GLN B 1 22 ? -20.406 -50.469 -28.75 1 92.31 22 GLN B O 1
ATOM 8769 N N . ILE B 1 23 ? -19.75 -48.812 -30.062 1 93 23 ILE B N 1
ATOM 8770 C CA . ILE B 1 23 ? -20.719 -49.156 -31.109 1 93 23 ILE B CA 1
ATOM 8771 C C . ILE B 1 23 ? -20 -49.344 -32.438 1 93 23 ILE B C 1
ATOM 8773 O O . ILE B 1 23 ? -19.234 -48.469 -32.875 1 93 23 ILE B O 1
ATOM 8777 N N . HIS B 1 24 ? -20.234 -50.5 -33.062 1 94.19 24 HIS B N 1
ATOM 8778 C CA . HIS B 1 24 ? -19.781 -50.719 -34.438 1 94.19 24 HIS B CA 1
ATOM 8779 C C . HIS B 1 24 ? -20.859 -50.312 -35.438 1 94.19 24 HIS B C 1
ATOM 8781 O O . HIS B 1 24 ? -21.984 -50.812 -35.406 1 94.19 24 HIS B O 1
ATOM 8787 N N . VAL B 1 25 ? -20.5 -49.406 -36.312 1 95.06 25 VAL B N 1
ATOM 8788 C CA . VAL B 1 25 ? -21.469 -48.875 -37.281 1 95.06 25 VAL B CA 1
ATOM 8789 C C . VAL B 1 25 ? -21.078 -49.25 -38.688 1 95.06 25 VAL B C 1
ATOM 8791 O O . VAL B 1 25 ? -19.922 -49.094 -39.094 1 95.06 25 VAL B O 1
ATOM 8794 N N . SER B 1 26 ? -22 -49.812 -39.375 1 93.38 26 SER B N 1
ATOM 8795 C CA . SER B 1 26 ? -21.859 -50.062 -40.812 1 93.38 26 SER B CA 1
ATOM 8796 C C . SER B 1 26 ? -22.953 -49.344 -41.594 1 93.38 26 SER B C 1
ATOM 8798 O O . SER B 1 26 ? -24.141 -49.562 -41.375 1 93.38 26 SER B O 1
ATOM 8800 N N . VAL B 1 27 ? -22.516 -48.5 -42.531 1 94.81 27 VAL B N 1
ATOM 8801 C CA . VAL B 1 27 ? -23.5 -47.719 -43.281 1 94.81 27 VAL B CA 1
ATOM 8802 C C . VAL B 1 27 ? -23.391 -48.062 -44.75 1 94.81 27 VAL B C 1
ATOM 8804 O O . VAL B 1 27 ? -22.297 -48.25 -45.281 1 94.81 27 VAL B O 1
ATOM 8807 N N . THR B 1 28 ? -24.531 -48.156 -45.375 1 95.81 28 THR B N 1
ATOM 8808 C CA . THR B 1 28 ? -24.641 -48.188 -46.844 1 95.81 28 THR B CA 1
ATOM 8809 C C . THR B 1 28 ? -25.094 -46.844 -47.406 1 95.81 28 THR B C 1
ATOM 8811 O O . THR B 1 28 ? -26.156 -46.344 -47.031 1 95.81 28 THR B O 1
ATOM 8814 N N . ILE B 1 29 ? -24.312 -46.312 -48.219 1 95.94 29 ILE B N 1
ATOM 8815 C CA . ILE B 1 29 ? -24.562 -44.969 -48.75 1 95.94 29 ILE B CA 1
ATOM 8816 C C . ILE B 1 29 ? -25.156 -45.094 -50.156 1 95.94 29 ILE B C 1
ATOM 8818 O O . ILE B 1 29 ? -24.547 -45.656 -51.031 1 95.94 29 ILE B O 1
ATOM 8822 N N . PRO B 1 30 ? -26.25 -44.531 -50.406 1 94.38 30 PRO B N 1
ATOM 8823 C CA . PRO B 1 30 ? -26.828 -44.562 -51.719 1 94.38 30 PRO B CA 1
ATOM 8824 C C . PRO B 1 30 ? -25.938 -43.938 -52.781 1 94.38 30 PRO B C 1
ATOM 8826 O O . PRO B 1 30 ? -25.344 -42.875 -52.562 1 94.38 30 PRO B O 1
ATOM 8829 N N . GLU B 1 31 ? -25.938 -44.469 -53.906 1 91.56 31 GLU B N 1
ATOM 8830 C CA . GLU B 1 31 ? -25.047 -44.031 -54.969 1 91.56 31 GLU B CA 1
ATOM 8831 C C . GLU B 1 31 ? -25.391 -42.594 -55.406 1 91.56 31 GLU B C 1
ATOM 8833 O O . GLU B 1 31 ? -24.484 -41.812 -55.688 1 91.56 31 GLU B O 1
ATOM 8838 N N . TYR B 1 32 ? -26.594 -42.281 -55.438 1 91.5 32 TYR B N 1
ATOM 8839 C CA . TYR B 1 32 ? -27.016 -40.969 -55.938 1 91.5 32 TYR B CA 1
ATOM 8840 C C . TYR B 1 32 ? -26.609 -39.844 -54.969 1 91.5 32 TYR B C 1
ATOM 8842 O O . TYR B 1 32 ? -26.656 -38.688 -55.312 1 91.5 32 TYR B O 1
ATOM 8850 N N . TRP B 1 33 ? -26.094 -40.219 -53.812 1 93.44 33 TRP B N 1
ATOM 8851 C CA . TRP B 1 33 ? -25.703 -39.219 -52.844 1 93.44 33 TRP B CA 1
ATOM 8852 C C . TRP B 1 33 ? -24.328 -38.656 -53.188 1 93.44 33 TRP B C 1
ATOM 8854 O O . TRP B 1 33 ? -23.906 -37.656 -52.594 1 93.44 33 TRP B O 1
ATOM 8864 N N . GLU B 1 34 ? -23.656 -39.094 -54.062 1 90.81 34 GLU B N 1
ATOM 8865 C CA . GLU B 1 34 ? -22.375 -38.562 -54.531 1 90.81 34 GLU B CA 1
ATOM 8866 C C . GLU B 1 34 ? -22.5 -37.125 -55.031 1 90.81 34 GLU B C 1
ATOM 8868 O O . GLU B 1 34 ? -21.531 -36.375 -55 1 90.81 34 GLU B O 1
ATOM 8873 N N . GLN B 1 35 ? -23.625 -36.75 -55.406 1 89.75 35 GLN B N 1
ATOM 8874 C CA . GLN B 1 35 ? -23.859 -35.438 -56 1 89.75 35 GLN B CA 1
ATOM 8875 C C . GLN B 1 35 ? -23.906 -34.344 -54.938 1 89.75 35 GLN B C 1
ATOM 8877 O O . GLN B 1 35 ? -23.75 -33.156 -55.281 1 89.75 35 GLN B O 1
ATOM 8882 N N . TYR B 1 36 ? -24.109 -34.812 -53.781 1 92.19 36 TYR B N 1
ATOM 8883 C CA . TYR B 1 36 ? -24.312 -33.812 -52.75 1 92.19 36 TYR B CA 1
ATOM 8884 C C . TYR B 1 36 ? -22.969 -33.312 -52.219 1 92.19 36 TYR B C 1
ATOM 8886 O O . TYR B 1 36 ? -21.984 -34.062 -52.188 1 92.19 36 TYR B O 1
ATOM 8894 N N . GLU B 1 37 ? -23 -32.094 -51.781 1 89.5 37 GLU B N 1
ATOM 8895 C CA . GLU B 1 37 ? -21.797 -31.438 -51.25 1 89.5 37 GLU B CA 1
ATOM 8896 C C . GLU B 1 37 ? -21.281 -32.156 -50 1 89.5 37 GLU B C 1
ATOM 8898 O O . GLU B 1 37 ? -20.078 -32.25 -49.781 1 89.5 37 GLU B O 1
ATOM 8903 N N . ARG B 1 38 ? -22.203 -32.625 -49.156 1 94.31 38 ARG B N 1
ATOM 8904 C CA . ARG B 1 38 ? -21.844 -33.219 -47.875 1 94.31 38 ARG B CA 1
ATOM 8905 C C . ARG B 1 38 ? -22.797 -34.375 -47.5 1 94.31 38 ARG B C 1
ATOM 8907 O O . ARG B 1 38 ? -24 -34.25 -47.75 1 94.31 38 ARG B O 1
ATOM 8914 N N . VAL B 1 39 ? -22.25 -35.469 -47.156 1 96.12 39 VAL B N 1
ATOM 8915 C CA . VAL B 1 39 ? -22.938 -36.562 -46.5 1 96.12 39 VAL B CA 1
ATOM 8916 C C . VAL B 1 39 ? -22.328 -36.812 -45.125 1 96.12 39 VAL B C 1
ATOM 8918 O O . VAL B 1 39 ? -21.109 -36.75 -44.938 1 96.12 39 VAL B O 1
ATOM 8921 N N . GLN B 1 40 ? -23.172 -36.875 -44.156 1 96.38 40 GLN B N 1
ATOM 8922 C CA . GLN B 1 40 ? -22.641 -37.031 -42.812 1 96.38 40 GLN B CA 1
ATOM 8923 C C . GLN B 1 40 ? -23.453 -38.062 -42.031 1 96.38 40 GLN B C 1
ATOM 8925 O O . GLN B 1 40 ? -24.594 -38.375 -42.375 1 96.38 40 GLN B O 1
ATOM 8930 N N . PHE B 1 41 ? -22.828 -38.625 -41.031 1 96.81 41 PHE B N 1
ATOM 8931 C CA . PHE B 1 41 ? -23.484 -39.438 -40.031 1 96.81 41 PHE B CA 1
ATOM 8932 C C . PHE B 1 41 ? -23.703 -38.688 -38.719 1 96.81 41 PHE B C 1
ATOM 8934 O O . PHE B 1 41 ? -22.75 -38.188 -38.125 1 96.81 41 PHE B O 1
ATOM 8941 N N . GLU B 1 42 ? -24.906 -38.5 -38.344 1 96.56 42 GLU B N 1
ATOM 8942 C CA . GLU B 1 42 ? -25.219 -37.812 -37.094 1 96.56 42 GLU B CA 1
ATOM 8943 C C . GLU B 1 42 ? -25.438 -38.812 -35.938 1 96.56 42 GLU B C 1
ATOM 8945 O O . GLU B 1 42 ? -26.328 -39.656 -36.031 1 96.56 42 GLU B O 1
ATOM 8950 N N . PHE B 1 43 ? -24.609 -38.719 -34.906 1 96.38 43 PHE B N 1
ATOM 8951 C CA . PHE B 1 43 ? -24.656 -39.594 -33.75 1 96.38 43 PHE B CA 1
ATOM 8952 C C . PHE B 1 43 ? -24.766 -38.781 -32.469 1 96.38 43 PHE B C 1
ATOM 8954 O O . PHE B 1 43 ? -23.844 -38.031 -32.125 1 96.38 43 PHE B O 1
ATOM 8961 N N . ASP B 1 44 ? -25.875 -38.875 -31.734 1 96.25 44 ASP B N 1
ATOM 8962 C CA . ASP B 1 44 ? -26.078 -38.125 -30.5 1 96.25 44 ASP B CA 1
ATOM 8963 C C . ASP B 1 44 ? -26.422 -39.094 -29.344 1 96.25 44 ASP B C 1
ATOM 8965 O O . ASP B 1 44 ? -27.594 -39.406 -29.125 1 96.25 44 ASP B O 1
ATOM 8969 N N . PRO B 1 45 ? -25.453 -39.406 -28.625 1 95.25 45 PRO B N 1
ATOM 8970 C CA . PRO B 1 45 ? -25.703 -40.281 -27.5 1 95.25 45 PRO B CA 1
ATOM 8971 C C . PRO B 1 45 ? -26.109 -39.531 -26.234 1 95.25 45 PRO B C 1
ATOM 8973 O O . PRO B 1 45 ? -26.266 -40.125 -25.172 1 95.25 45 PRO B O 1
ATOM 8976 N N . GLY B 1 46 ? -26.25 -38.188 -26.297 1 93.38 46 GLY B N 1
ATOM 8977 C CA . GLY B 1 46 ? -26.609 -37.375 -25.141 1 93.38 46 GLY B CA 1
ATOM 8978 C C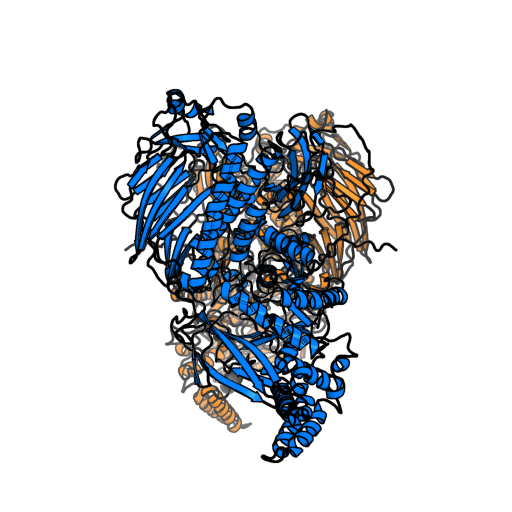 . GLY B 1 46 ? -25.422 -37.125 -24.219 1 93.38 46 GLY B C 1
ATOM 8979 O O . GLY B 1 46 ? -25.531 -36.375 -23.25 1 93.38 46 GLY B O 1
ATOM 8980 N N . CYS B 1 47 ? -24.406 -37.75 -24.422 1 95.12 47 CYS B N 1
ATOM 8981 C CA . CYS B 1 47 ? -23.141 -37.594 -23.703 1 95.12 47 CYS B CA 1
ATOM 8982 C C . CYS B 1 47 ? -21.969 -37.438 -24.688 1 95.12 47 CYS B C 1
ATOM 8984 O O . CYS B 1 47 ? -22.172 -37.062 -25.828 1 95.12 47 CYS B O 1
ATOM 8986 N N . GLU B 1 48 ? -20.703 -37.625 -24.266 1 95.12 48 GLU B N 1
ATOM 8987 C CA . GLU B 1 48 ? -19.547 -37.438 -25.125 1 95.12 48 GLU B CA 1
ATOM 8988 C C . GLU B 1 48 ? -19.141 -38.75 -25.797 1 95.12 48 GLU B C 1
ATOM 8990 O O . GLU B 1 48 ? -19.297 -39.844 -25.219 1 95.12 48 GLU B O 1
ATOM 8995 N N . ALA B 1 49 ? -18.609 -38.625 -27 1 96.06 49 ALA B N 1
ATOM 8996 C CA . ALA B 1 49 ? -18.203 -39.812 -27.719 1 96.06 49 ALA B CA 1
ATOM 8997 C C . ALA B 1 49 ? -17.062 -39.5 -28.688 1 96.06 49 ALA B C 1
ATOM 8999 O O . ALA B 1 49 ? -16.75 -38.344 -28.938 1 96.06 49 ALA B O 1
ATOM 9000 N N . MET B 1 50 ? -16.438 -40.562 -29.188 1 96.06 50 MET B N 1
ATOM 9001 C CA . MET B 1 50 ? -15.359 -40.5 -30.172 1 96.06 50 MET B CA 1
ATOM 9002 C C . MET B 1 50 ? -15.57 -41.5 -31.297 1 96.06 50 MET B C 1
ATOM 9004 O O . MET B 1 50 ? -15.906 -42.656 -31.047 1 96.06 50 MET B O 1
ATOM 9008 N N . ILE B 1 51 ? -15.438 -41 -32.531 1 96.38 51 ILE B N 1
ATOM 9009 C CA . ILE B 1 51 ? -15.508 -41.875 -33.719 1 96.38 51 ILE B CA 1
ATOM 9010 C C . ILE B 1 51 ? -14.109 -42.312 -34.125 1 96.38 51 ILE B C 1
ATOM 9012 O O . ILE B 1 51 ? -13.195 -41.469 -34.219 1 96.38 51 ILE B O 1
ATOM 9016 N N . TYR B 1 52 ? -14 -43.594 -34.312 1 95.44 52 TYR B N 1
ATOM 9017 C CA . TYR B 1 52 ? -12.742 -44.188 -34.781 1 95.44 52 TYR B CA 1
ATOM 9018 C C . TYR B 1 52 ? -12.914 -44.875 -36.125 1 95.44 52 TYR B C 1
ATOM 9020 O O . TYR B 1 52 ? -14 -45.344 -36.469 1 95.44 52 TYR B O 1
ATOM 9028 N N . ASP B 1 53 ? -11.891 -44.875 -36.844 1 92.56 53 ASP B N 1
ATOM 9029 C CA . ASP B 1 53 ? -11.906 -45.812 -37.969 1 92.56 53 ASP B CA 1
ATOM 9030 C C . ASP B 1 53 ? -11.742 -47.25 -37.5 1 92.56 53 ASP B C 1
ATOM 9032 O O . ASP B 1 53 ? -11.578 -47.5 -36.312 1 92.56 53 ASP B O 1
ATOM 9036 N N . VAL B 1 54 ? -11.805 -48.156 -38.312 1 89.38 54 VAL B N 1
ATOM 9037 C CA . VAL B 1 54 ? -11.812 -49.562 -37.969 1 89.38 54 VAL B CA 1
ATOM 9038 C C . VAL B 1 54 ? -10.422 -49.969 -37.5 1 89.38 54 VAL B C 1
ATOM 9040 O O . VAL B 1 54 ? -10.273 -50.969 -36.781 1 89.38 54 VAL B O 1
ATOM 9043 N N . ASP B 1 55 ? -9.43 -49.156 -37.844 1 87.94 55 ASP B N 1
ATOM 9044 C CA . ASP B 1 55 ? -8.062 -49.469 -37.438 1 87.94 55 ASP B CA 1
ATOM 9045 C C . ASP B 1 55 ? -7.773 -48.844 -36.062 1 87.94 55 ASP B C 1
ATOM 9047 O O . ASP B 1 55 ? -6.703 -49.062 -35.5 1 87.94 55 ASP B O 1
ATOM 9051 N N . GLY B 1 56 ? -8.695 -48.062 -35.594 1 88.38 56 GLY B N 1
ATOM 9052 C CA . GLY B 1 56 ? -8.555 -47.531 -34.25 1 88.38 56 GLY B CA 1
ATOM 9053 C C . GLY B 1 56 ? -8.047 -46.094 -34.219 1 88.38 56 GLY B C 1
ATOM 9054 O O . GLY B 1 56 ? -7.723 -45.562 -33.156 1 88.38 56 GLY B O 1
ATOM 9055 N N . THR B 1 57 ? -7.965 -45.469 -35.281 1 90 57 THR B N 1
ATOM 9056 C CA . THR B 1 57 ? -7.547 -44.062 -35.312 1 90 57 THR B CA 1
ATOM 9057 C C . THR B 1 57 ? -8.719 -43.125 -35 1 90 57 THR B C 1
ATOM 9059 O O . THR B 1 57 ? -9.766 -43.188 -35.625 1 90 57 THR B O 1
ATOM 9062 N N . PRO B 1 58 ? -8.5 -42.281 -33.969 1 94.88 58 PRO B N 1
ATOM 9063 C CA . PRO B 1 58 ? -9.57 -41.312 -33.688 1 94.88 58 PRO B CA 1
ATOM 9064 C C . PRO B 1 58 ? -9.812 -40.344 -34.844 1 94.88 58 PRO B C 1
ATOM 9066 O O . PRO B 1 58 ? -8.852 -39.812 -35.438 1 94.88 58 PRO B O 1
ATOM 9069 N N . LEU B 1 59 ? -11.062 -40.094 -35.125 1 93 59 LEU B N 1
ATOM 9070 C CA . LEU B 1 59 ? -11.406 -39.281 -36.281 1 93 59 LEU B CA 1
ATOM 9071 C C . LEU B 1 59 ? -12.148 -38 -35.844 1 93 59 LEU B C 1
ATOM 9073 O O . LEU B 1 59 ? -11.852 -36.906 -36.344 1 93 59 LEU B O 1
ATOM 9077 N N . GLN B 1 60 ? -13.086 -38.219 -35.031 1 94.44 60 GLN B N 1
ATOM 9078 C CA . GLN B 1 60 ? -13.969 -37.094 -34.719 1 94.44 60 GLN B CA 1
ATOM 9079 C C . GLN B 1 60 ? -14.57 -37.25 -33.344 1 94.44 60 GLN B C 1
ATOM 9081 O O . GLN B 1 60 ? -15.117 -38.281 -33 1 94.44 60 GLN B O 1
ATOM 9086 N N . GLY B 1 61 ? -14.43 -36.094 -32.531 1 95.06 61 GLY B N 1
ATOM 9087 C CA . GLY B 1 61 ? -15.109 -36.062 -31.25 1 95.06 61 GLY B CA 1
ATOM 9088 C C . GLY B 1 61 ? -16.578 -35.656 -31.359 1 95.06 61 GLY B C 1
ATOM 9089 O O . GLY B 1 61 ? -16.938 -34.844 -32.188 1 95.06 61 GLY B O 1
ATOM 9090 N N . ILE B 1 62 ? -17.406 -36.25 -30.453 1 95.5 62 ILE B N 1
ATOM 9091 C CA . ILE B 1 62 ? -18.844 -36 -30.406 1 95.5 62 ILE B CA 1
ATOM 9092 C C . ILE B 1 62 ? -19.219 -35.375 -29.047 1 95.5 62 ILE B C 1
ATOM 9094 O O . ILE B 1 62 ? -18.734 -35.844 -28 1 95.5 62 ILE B O 1
ATOM 9098 N N . THR B 1 63 ? -19.875 -34.312 -29.047 1 95.19 63 THR B N 1
ATOM 9099 C CA . THR B 1 63 ? -20.531 -33.719 -27.875 1 95.19 63 THR B CA 1
ATOM 9100 C C . THR B 1 63 ? -22.047 -33.719 -28.047 1 95.19 63 THR B C 1
ATOM 9102 O O . THR B 1 63 ? -22.594 -32.938 -28.812 1 95.19 63 THR B O 1
ATOM 9105 N N . GLY B 1 64 ? -22.656 -34.625 -27.312 1 93.31 64 GLY B N 1
ATOM 9106 C CA . GLY B 1 64 ? -24.094 -34.812 -27.453 1 93.31 64 GLY B CA 1
ATOM 9107 C C . GLY B 1 64 ? -24.906 -33.812 -26.625 1 93.31 64 GLY B C 1
ATOM 9108 O O . GLY B 1 64 ? -24.328 -33 -25.906 1 93.31 64 GLY B O 1
ATOM 9109 N N . GLY B 1 65 ? -26.219 -33.906 -26.812 1 88.81 65 GLY B N 1
ATOM 9110 C CA . GLY B 1 65 ? -27.125 -33 -26.156 1 88.81 65 GLY B CA 1
ATOM 9111 C C . GLY B 1 65 ? -27.469 -31.781 -26.984 1 88.81 65 GLY B C 1
ATOM 9112 O O . GLY B 1 65 ? -27.188 -31.734 -28.188 1 88.81 65 GLY B O 1
ATOM 9113 N N . PHE B 1 66 ? -28.016 -30.766 -26.328 1 85.25 66 PHE B N 1
ATOM 9114 C CA . PHE B 1 66 ? -28.5 -29.625 -27.094 1 85.25 66 PHE B CA 1
ATOM 9115 C C . PHE B 1 66 ? -27.906 -28.328 -26.562 1 85.25 66 PHE B C 1
ATOM 9117 O O . PHE B 1 66 ? -28.531 -27.266 -26.672 1 85.25 66 PHE B O 1
ATOM 9124 N N . GLY B 1 67 ? -26.75 -28.516 -25.969 1 86.06 67 GLY B N 1
ATOM 9125 C CA . GLY B 1 67 ? -26.078 -27.328 -25.5 1 86.06 67 GLY B CA 1
ATOM 9126 C C . GLY B 1 67 ? -25.375 -26.562 -26.609 1 86.06 67 GLY B C 1
ATOM 9127 O O . GLY B 1 67 ? -25.328 -27.016 -27.766 1 86.06 67 GLY B O 1
ATOM 9128 N N . GLY B 1 68 ? -24.844 -25.375 -26.312 1 86.69 68 GLY B N 1
ATOM 9129 C CA . GLY B 1 68 ? -24.156 -24.531 -27.281 1 86.69 68 GLY B CA 1
ATOM 9130 C C . GLY B 1 68 ? -22.891 -25.156 -27.828 1 86.69 68 GLY B C 1
ATOM 9131 O O . GLY B 1 68 ? -22.422 -24.781 -28.906 1 86.69 68 GLY B O 1
ATOM 9132 N N . ASP B 1 69 ? -22.391 -26.203 -27.172 1 92.38 69 ASP B N 1
ATOM 9133 C CA . ASP B 1 69 ? -21.156 -26.875 -27.562 1 92.38 69 ASP B CA 1
ATOM 9134 C C . ASP B 1 69 ? -21.438 -28.141 -28.344 1 92.38 69 ASP B C 1
ATOM 9136 O O . ASP B 1 69 ? -20.531 -28.938 -28.609 1 92.38 69 ASP B O 1
ATOM 9140 N N . ARG B 1 70 ? -22.656 -28.281 -28.75 1 93.62 70 ARG B N 1
ATOM 9141 C CA . ARG B 1 70 ? -23.109 -29.484 -29.438 1 93.62 70 ARG B CA 1
ATOM 9142 C C . ARG B 1 70 ? -22.328 -29.719 -30.719 1 93.62 70 ARG B C 1
ATOM 9144 O O . ARG B 1 70 ? -22.094 -28.781 -31.5 1 93.62 70 ARG B O 1
ATOM 9151 N N . ARG B 1 71 ? -21.891 -30.906 -30.953 1 9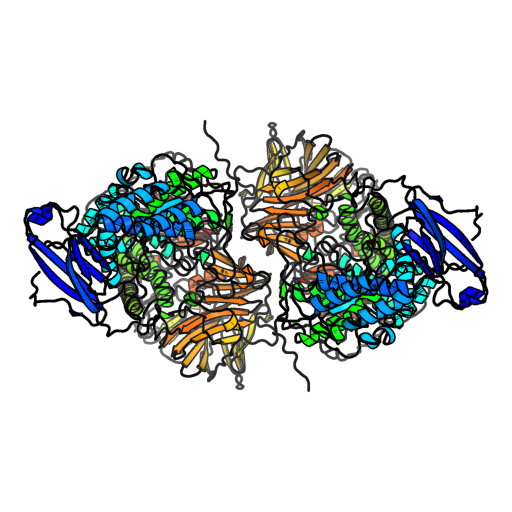4.56 71 ARG B N 1
ATOM 9152 C CA . ARG B 1 71 ? -21.25 -31.422 -32.156 1 94.56 71 ARG B CA 1
ATOM 9153 C C . ARG B 1 71 ? -21.531 -32.906 -32.344 1 94.56 71 ARG B C 1
ATOM 9155 O O . ARG B 1 71 ? -21 -33.75 -31.594 1 94.56 71 ARG B O 1
ATOM 9162 N N . VAL B 1 72 ? -22.312 -33.312 -33.312 1 95.69 72 VAL B N 1
ATOM 9163 C CA . VAL B 1 72 ? -22.75 -34.688 -33.406 1 95.69 72 VAL B CA 1
ATOM 9164 C C . VAL B 1 72 ? -22.547 -35.219 -34.812 1 95.69 72 VAL B C 1
ATOM 9166 O O . VAL B 1 72 ? -23 -36.312 -35.156 1 95.69 72 VAL B O 1
ATOM 9169 N N . GLU B 1 73 ? -21.906 -34.469 -35.688 1 94.81 73 GLU B N 1
ATOM 9170 C CA . GLU B 1 73 ? -21.766 -34.812 -37.094 1 94.81 73 GLU B CA 1
ATOM 9171 C C . GLU B 1 73 ? -20.406 -35.438 -37.375 1 94.81 73 GLU B C 1
ATOM 9173 O O . GLU B 1 73 ? -19.391 -35 -36.844 1 94.81 73 GLU B O 1
ATOM 9178 N N . TYR B 1 74 ? -20.359 -36.5 -38.062 1 96.06 74 TYR B N 1
ATOM 9179 C CA . TYR B 1 74 ? -19.188 -37.094 -38.688 1 96.06 74 TYR B CA 1
ATOM 9180 C C . TYR B 1 74 ? -19.297 -37.062 -40.219 1 96.06 74 TYR B C 1
ATOM 9182 O O . TYR B 1 74 ? -20.156 -37.75 -40.812 1 96.06 74 TYR B O 1
ATOM 9190 N N . ILE B 1 75 ? -18.484 -36.281 -40.875 1 95.88 75 ILE B N 1
ATOM 9191 C CA . ILE B 1 75 ? -18.547 -36.094 -42.312 1 95.88 75 ILE B CA 1
ATOM 9192 C C . ILE B 1 75 ? -17.953 -37.312 -43 1 95.88 75 ILE B C 1
ATOM 9194 O O . ILE B 1 75 ? -16.781 -37.656 -42.781 1 95.88 75 ILE B O 1
ATOM 9198 N N . ILE B 1 76 ? -18.734 -37.938 -43.844 1 95.38 76 ILE B N 1
ATOM 9199 C CA . ILE B 1 76 ? -18.297 -39.156 -44.562 1 95.38 76 ILE B CA 1
ATOM 9200 C C . ILE B 1 76 ? -17.344 -38.75 -45.688 1 95.38 76 ILE B C 1
ATOM 9202 O O . ILE B 1 76 ? -17.688 -37.938 -46.562 1 95.38 76 ILE B O 1
ATOM 9206 N N . PRO B 1 77 ? -16.188 -39.281 -45.719 1 92.31 77 PRO B N 1
ATOM 9207 C CA . PRO B 1 77 ? -15.234 -38.969 -46.781 1 92.31 77 PRO B CA 1
ATOM 9208 C C . PRO B 1 77 ? -15.742 -39.312 -48.156 1 92.31 77 PRO B C 1
ATOM 9210 O O . PRO B 1 77 ? -16.5 -40.281 -48.312 1 92.31 77 PRO B O 1
ATOM 9213 N N . MET B 1 78 ? -15.266 -38.594 -49.125 1 91.44 78 MET B N 1
ATOM 9214 C CA . MET B 1 78 ? -15.688 -38.781 -50.5 1 91.44 78 MET B CA 1
ATOM 9215 C C . MET B 1 78 ? -15.375 -40.219 -50.969 1 91.44 78 MET B C 1
ATOM 9217 O O . MET B 1 78 ? -16.156 -40.812 -51.719 1 91.44 78 MET B O 1
ATOM 9221 N N . GLU B 1 79 ? -14.305 -40.781 -50.531 1 91.75 79 GLU B N 1
ATOM 9222 C CA . GLU B 1 79 ? -13.914 -42.125 -50.938 1 91.75 79 GLU B CA 1
ATOM 9223 C C . GLU B 1 79 ? -14.938 -43.156 -50.5 1 91.75 79 GLU B C 1
ATOM 9225 O O . GLU B 1 79 ? -15.25 -44.094 -51.219 1 91.75 79 GLU B O 1
ATOM 9230 N N . ALA B 1 80 ? -15.422 -43 -49.344 1 93.25 80 ALA B N 1
ATOM 9231 C CA . ALA B 1 80 ? -16.438 -43.906 -48.812 1 93.25 80 ALA B CA 1
ATOM 9232 C C . ALA B 1 80 ? -17.75 -43.75 -49.562 1 93.25 80 ALA B C 1
ATOM 9234 O O . ALA B 1 80 ? -18.469 -44.719 -49.781 1 93.25 80 ALA B O 1
ATOM 9235 N N . ARG B 1 81 ? -18.078 -42.562 -49.906 1 94 81 ARG B N 1
ATOM 9236 C CA . ARG B 1 81 ? -19.297 -42.312 -50.656 1 94 81 ARG B CA 1
ATOM 9237 C C . ARG B 1 81 ? -19.25 -43.031 -52 1 94 81 ARG B C 1
ATOM 9239 O O . ARG B 1 81 ? -20.234 -43.656 -52.438 1 94 81 ARG B O 1
ATOM 9246 N N . MET B 1 82 ? -18.078 -42.969 -52.562 1 93.12 82 MET B N 1
ATOM 9247 C CA . MET B 1 82 ? -17.906 -43.625 -53.875 1 93.12 82 MET B CA 1
ATOM 9248 C C . MET B 1 82 ? -17.969 -45.156 -53.75 1 93.12 82 MET B C 1
ATOM 9250 O O . MET B 1 82 ? -18.5 -45.812 -54.625 1 93.12 82 MET B O 1
ATOM 9254 N N . LYS B 1 83 ? -17.469 -45.594 -52.688 1 94.25 83 LYS B N 1
ATOM 9255 C CA . LYS B 1 83 ? -17.516 -47.031 -52.406 1 94.25 83 LYS B CA 1
ATOM 9256 C C . LYS B 1 83 ? -18.922 -47.5 -52.062 1 94.25 83 LYS B C 1
ATOM 9258 O O . LYS B 1 83 ? -19.266 -48.656 -52.312 1 94.25 83 LYS B O 1
ATOM 9263 N N . GLY B 1 84 ? -19.641 -46.719 -51.531 1 93.69 84 GLY B N 1
ATOM 9264 C CA . GLY B 1 84 ? -21.031 -47 -51.188 1 93.69 84 GLY B CA 1
ATOM 9265 C C . GLY B 1 84 ? -21.219 -47.625 -49.812 1 93.69 84 GLY B C 1
ATOM 9266 O O . GLY B 1 84 ? -22.344 -47.812 -49.375 1 93.69 84 GLY B O 1
ATOM 9267 N N . THR B 1 85 ? -20.156 -47.938 -49.188 1 94.5 85 THR B N 1
ATOM 9268 C CA . THR B 1 85 ? -20.203 -48.469 -47.844 1 94.5 85 THR B CA 1
ATOM 9269 C C . THR B 1 85 ? -19.109 -47.844 -46.969 1 94.5 85 THR B C 1
ATOM 9271 O O . THR B 1 85 ? -18.078 -47.438 -47.469 1 94.5 85 THR B O 1
ATOM 9274 N N . HIS B 1 86 ? -19.359 -47.688 -45.75 1 95.12 86 HIS B N 1
ATOM 9275 C CA . HIS B 1 86 ? -18.422 -47.156 -44.781 1 95.12 86 HIS B CA 1
ATOM 9276 C C . HIS B 1 86 ? -18.625 -47.75 -43.406 1 95.12 86 HIS B C 1
ATOM 9278 O O . HIS B 1 86 ? -19.75 -48 -42.969 1 95.12 86 HIS B O 1
ATOM 9284 N N . GLU B 1 87 ? -17.531 -48.188 -42.719 1 94.88 87 GLU B N 1
ATOM 9285 C CA . GLU B 1 87 ? -17.578 -48.781 -41.375 1 94.88 87 GLU B CA 1
ATOM 9286 C C . GLU B 1 87 ? -16.703 -47.969 -40.406 1 94.88 87 GLU B C 1
ATOM 9288 O O . GLU B 1 87 ? -15.602 -47.562 -40.781 1 94.88 87 GLU B O 1
ATOM 9293 N N . PHE B 1 88 ? -17.172 -47.781 -39.25 1 95 88 PHE B N 1
ATOM 9294 C CA . PHE B 1 88 ? -16.422 -47.094 -38.188 1 95 88 PHE B CA 1
ATOM 9295 C C . PHE B 1 88 ? -16.922 -47.5 -36.812 1 95 88 PHE B C 1
ATOM 9297 O O . PHE B 1 88 ? -17.938 -48.188 -36.688 1 95 88 PHE B O 1
ATOM 9304 N N . ILE B 1 89 ? -16.156 -47.219 -35.812 1 94.94 89 ILE B N 1
ATOM 9305 C CA . ILE B 1 89 ? -16.453 -47.562 -34.438 1 94.94 89 ILE B CA 1
ATOM 9306 C C . ILE B 1 89 ? -16.703 -46.281 -33.625 1 94.94 89 ILE B C 1
ATOM 9308 O O . ILE B 1 89 ? -16.016 -45.281 -33.812 1 94.94 89 ILE B O 1
ATOM 9312 N N . ILE B 1 90 ? -17.672 -46.344 -32.719 1 95.69 90 ILE B N 1
ATOM 9313 C CA . ILE B 1 90 ? -17.953 -45.219 -31.844 1 95.69 90 ILE B CA 1
ATOM 9314 C C . ILE B 1 90 ? -17.781 -45.625 -30.375 1 95.69 90 ILE B C 1
ATOM 9316 O O . ILE B 1 90 ? -18.312 -46.656 -29.953 1 95.69 90 ILE B O 1
ATOM 9320 N N . GLU B 1 91 ? -16.969 -44.906 -29.656 1 94.25 91 GLU B N 1
ATOM 9321 C CA . GLU B 1 91 ? -16.859 -45.062 -28.203 1 94.25 91 GLU B CA 1
ATOM 9322 C C . GLU B 1 91 ? -17.578 -43.938 -27.469 1 94.25 91 GLU B C 1
ATOM 9324 O O . GLU B 1 91 ? -17.25 -42.781 -27.656 1 94.25 91 GLU B O 1
ATOM 9329 N N . SER B 1 92 ? -18.562 -44.281 -26.688 1 93.81 92 SER B N 1
ATOM 9330 C CA . SER B 1 92 ? -19.312 -43.281 -25.922 1 93.81 92 SER B CA 1
ATOM 9331 C C . SER B 1 92 ? -19 -43.406 -24.422 1 93.81 92 SER B C 1
ATOM 9333 O O . SER B 1 92 ? -18.844 -44.5 -23.891 1 93.81 92 SER B O 1
ATOM 9335 N N . SER B 1 93 ? -18.828 -42.281 -23.828 1 93.75 93 SER B N 1
ATOM 9336 C CA . SER B 1 93 ? -18.641 -42.188 -22.375 1 93.75 93 SER B CA 1
ATOM 9337 C C . SER B 1 93 ? -19.859 -41.531 -21.703 1 93.75 93 SER B C 1
ATOM 9339 O O . SER B 1 93 ? -20.312 -40.469 -22.109 1 93.75 93 SER B O 1
ATOM 9341 N N . CYS B 1 94 ? -20.344 -42.094 -20.609 1 94.12 94 CYS B N 1
ATOM 9342 C CA . CYS B 1 94 ? -21.578 -41.656 -19.953 1 94.12 94 CYS B CA 1
ATOM 9343 C C . CYS B 1 94 ? -21.297 -40.5 -19 1 94.12 94 CYS B C 1
ATOM 9345 O O . CYS B 1 94 ? -21.562 -40.594 -17.797 1 94.12 94 CYS B O 1
ATOM 9347 N N . ASN B 1 95 ? -20.859 -39.438 -19.406 1 93.56 95 ASN B N 1
ATOM 9348 C CA . ASN B 1 95 ? -20.672 -38.156 -18.734 1 93.56 95 ASN B CA 1
ATOM 9349 C C . ASN B 1 95 ? -20.844 -37 -19.703 1 93.56 95 ASN B C 1
ATOM 9351 O O . ASN B 1 95 ? -20.625 -37.156 -20.906 1 93.56 95 ASN B O 1
ATOM 9355 N N . GLY B 1 96 ? -21.234 -35.844 -19.141 1 90.12 96 GLY B N 1
ATOM 9356 C CA . GLY B 1 96 ? -21.344 -34.625 -19.953 1 90.12 96 GLY B CA 1
ATOM 9357 C C . GLY B 1 96 ? -20.062 -33.812 -19.984 1 90.12 96 GLY B C 1
ATOM 9358 O O . GLY B 1 96 ? -19.078 -34.188 -19.359 1 90.12 96 GLY B O 1
ATOM 9359 N N . MET B 1 97 ? -20.125 -32.719 -20.688 1 90.88 97 MET B N 1
ATOM 9360 C CA . MET B 1 97 ? -19.016 -31.797 -20.812 1 90.88 97 MET B CA 1
ATOM 9361 C C . MET B 1 97 ? -18.594 -31.266 -19.438 1 90.88 97 MET B C 1
ATOM 9363 O O . MET B 1 97 ? -17.406 -31.016 -19.203 1 90.88 97 MET B O 1
ATOM 9367 N N . PHE B 1 98 ? -19.484 -31.141 -18.531 1 93.06 98 PHE B N 1
ATOM 9368 C CA . PHE B 1 98 ? -19.203 -30.609 -17.203 1 93.06 98 PHE B CA 1
ATOM 9369 C C . PHE B 1 98 ? -19.594 -31.625 -16.125 1 93.06 98 PHE B C 1
ATOM 9371 O O . PHE B 1 98 ? -20.219 -31.25 -15.125 1 93.06 98 PHE B O 1
ATOM 9378 N N . GLY B 1 99 ? -19.344 -32.844 -16.453 1 93 99 GLY B N 1
ATOM 9379 C CA . GLY B 1 99 ? -19.578 -33.906 -15.484 1 93 99 GLY B CA 1
ATOM 9380 C C . GLY B 1 99 ? -21.031 -34.344 -15.406 1 93 99 GLY B C 1
ATOM 9381 O O . GLY B 1 99 ? -21.703 -34.469 -16.438 1 93 99 GLY B O 1
ATOM 9382 N N . VAL B 1 100 ? -21.422 -34.812 -14.195 1 94.25 100 VAL B N 1
ATOM 9383 C CA . VAL B 1 100 ? -22.797 -35.281 -13.984 1 94.25 100 VAL B CA 1
ATOM 9384 C C . VAL B 1 100 ? -23.312 -34.781 -12.633 1 94.25 100 VAL B C 1
ATOM 9386 O O . VAL B 1 100 ? -23.688 -35.594 -11.781 1 94.25 100 VAL B O 1
ATOM 9389 N N . PRO B 1 101 ? -23.453 -33.438 -12.547 1 93.31 101 PRO B N 1
ATOM 9390 C CA . PRO B 1 101 ? -23.938 -32.938 -11.266 1 93.31 101 PRO B CA 1
ATOM 9391 C C . PRO B 1 101 ? -25.312 -33.5 -10.883 1 93.31 101 PRO B C 1
ATOM 9393 O O . PRO B 1 101 ? -26.156 -33.688 -11.758 1 93.31 101 PRO B O 1
ATOM 9396 N N . TRP B 1 102 ? -25.609 -33.688 -9.695 1 90.88 102 TRP B N 1
ATOM 9397 C CA . TRP B 1 102 ? -26.781 -34.438 -9.25 1 90.88 102 TRP B CA 1
ATOM 9398 C C . TRP B 1 102 ? -28.047 -33.594 -9.344 1 90.88 102 TRP B C 1
ATOM 9400 O O . TRP B 1 102 ? -29.141 -34.125 -9.492 1 90.88 102 TRP B O 1
ATOM 9410 N N . ASN B 1 103 ? -28.062 -32.219 -9.148 1 86.62 103 ASN B N 1
ATOM 9411 C CA . ASN B 1 103 ? -29.281 -31.422 -9.109 1 86.62 103 ASN B CA 1
ATOM 9412 C C . ASN B 1 103 ? -29.25 -30.297 -10.125 1 86.62 103 ASN B C 1
ATOM 9414 O O . ASN B 1 103 ? -29.797 -29.219 -9.883 1 86.62 103 ASN B O 1
ATOM 9418 N N . GLY B 1 104 ? -28.5 -30.375 -11.094 1 80.31 104 GLY B N 1
ATOM 9419 C CA . GLY B 1 104 ? -28.484 -29.359 -12.141 1 80.31 104 GLY B CA 1
ATOM 9420 C C . GLY B 1 104 ? -27.484 -28.25 -11.891 1 80.31 104 GLY B C 1
ATOM 9421 O O . GLY B 1 104 ? -27.062 -27.562 -12.82 1 80.31 104 GLY B O 1
ATOM 9422 N N . ASP B 1 105 ? -27.141 -27.984 -10.625 1 88 105 ASP B N 1
ATOM 9423 C CA . ASP B 1 105 ? -26.078 -27.031 -10.32 1 88 105 ASP B CA 1
ATOM 9424 C C . ASP B 1 105 ? -24.719 -27.594 -10.734 1 88 105 ASP B C 1
ATOM 9426 O O . ASP B 1 105 ? -24.328 -28.688 -10.32 1 88 105 ASP B O 1
ATOM 9430 N N . THR B 1 106 ? -24.031 -26.859 -11.5 1 89.06 106 THR B N 1
ATOM 9431 C CA . THR B 1 106 ? -22.812 -27.297 -12.156 1 89.06 106 THR B CA 1
ATOM 9432 C C . THR B 1 106 ? -21.781 -27.781 -11.133 1 89.06 106 THR B C 1
ATOM 9434 O O . THR B 1 106 ? -21.031 -28.719 -11.383 1 89.06 106 THR B O 1
ATOM 9437 N N . ILE B 1 107 ? -21.703 -27.203 -9.93 1 92.62 107 ILE B N 1
ATOM 9438 C CA . ILE B 1 107 ? -20.609 -27.531 -9.023 1 92.62 107 ILE B CA 1
ATOM 9439 C C . ILE B 1 107 ? -21.094 -28.547 -7.98 1 92.62 107 ILE B C 1
ATOM 9441 O O . ILE B 1 107 ? -20.391 -28.844 -7.02 1 92.62 107 ILE B O 1
ATOM 9445 N N . ALA B 1 108 ? -22.344 -29.062 -8.172 1 94.44 108 ALA B N 1
ATOM 9446 C CA . ALA B 1 108 ? -22.844 -30.062 -7.238 1 94.44 108 ALA B CA 1
ATOM 9447 C C . ALA B 1 108 ? -22.047 -31.359 -7.34 1 94.44 108 ALA B C 1
ATOM 9449 O O . ALA B 1 108 ? -21.469 -31.656 -8.383 1 94.44 108 ALA B O 1
ATOM 9450 N N . PRO B 1 109 ? -22.047 -32.188 -6.262 1 95.5 109 PRO B N 1
ATOM 9451 C CA . PRO B 1 109 ? -21.453 -33.531 -6.352 1 95.5 109 PRO B CA 1
ATOM 9452 C C . PRO B 1 109 ? -22.062 -34.375 -7.473 1 95.5 109 PRO B C 1
ATOM 9454 O O . PRO B 1 109 ? -23.219 -34.156 -7.832 1 95.5 109 PRO B O 1
ATOM 9457 N N . PRO B 1 110 ? -21.328 -35.25 -8.039 1 96.25 110 PRO B N 1
ATOM 9458 C CA . PRO B 1 110 ? -21.812 -36 -9.195 1 96.25 110 PRO B CA 1
ATOM 9459 C C . PRO B 1 110 ? -22.953 -36.969 -8.828 1 96.25 110 PRO B C 1
ATOM 9461 O O . PRO B 1 110 ? -22.938 -37.562 -7.75 1 96.25 110 PRO B O 1
ATOM 9464 N N . ASP B 1 111 ? -23.891 -37.094 -9.711 1 95.38 111 ASP B N 1
ATOM 9465 C CA . ASP B 1 111 ? -24.859 -38.188 -9.688 1 95.38 111 ASP B CA 1
ATOM 9466 C C . ASP B 1 111 ? -24.266 -39.469 -10.258 1 95.38 111 ASP B C 1
ATOM 9468 O O . ASP B 1 111 ? -24.031 -39.562 -11.469 1 95.38 111 ASP B O 1
ATOM 9472 N N . MET B 1 112 ? -24.141 -40.5 -9.508 1 94.56 112 MET B N 1
ATOM 9473 C CA . MET B 1 112 ? -23.438 -41.719 -9.93 1 94.56 112 MET B CA 1
ATOM 9474 C C . MET B 1 112 ? -24.359 -42.625 -10.75 1 94.56 112 MET B C 1
ATOM 9476 O O . MET B 1 112 ? -23.891 -43.562 -11.398 1 94.56 112 MET B O 1
ATOM 9480 N N . ASN B 1 113 ? -25.641 -42.25 -10.836 1 94.69 113 ASN B N 1
ATOM 9481 C CA . ASN B 1 113 ? -26.625 -43.094 -11.492 1 94.69 113 ASN B CA 1
ATOM 9482 C C . ASN B 1 113 ? -27.328 -42.375 -12.625 1 94.69 113 ASN B C 1
ATOM 9484 O O . ASN B 1 113 ? -28.547 -42.5 -12.781 1 94.69 113 ASN B O 1
ATOM 9488 N N . ARG B 1 114 ? -26.625 -41.719 -13.328 1 94.31 114 ARG B N 1
ATOM 9489 C CA . ARG B 1 114 ? -27.188 -41.031 -14.484 1 94.31 114 ARG B CA 1
ATOM 9490 C C . ARG B 1 114 ? -27.109 -41.906 -15.734 1 94.31 114 ARG B C 1
ATOM 9492 O O . ARG B 1 114 ? -26.109 -42.594 -15.945 1 94.31 114 ARG B O 1
ATOM 9499 N N . TYR B 1 115 ? -28.141 -41.875 -16.594 1 94.44 115 TYR B N 1
ATOM 9500 C CA . TYR B 1 115 ? -28.188 -42.594 -17.859 1 94.44 115 TYR B CA 1
ATOM 9501 C C . TYR B 1 115 ? -28.406 -41.625 -19.031 1 94.44 115 TYR B C 1
ATOM 9503 O O . TYR B 1 115 ? -28.922 -40.531 -18.859 1 94.44 115 TYR B O 1
ATOM 9511 N N . PHE B 1 116 ? -28 -42.094 -20.297 1 94.94 116 PHE B N 1
ATOM 9512 C CA . PHE B 1 116 ? -28.062 -41.25 -21.484 1 94.94 116 PHE B CA 1
ATOM 9513 C C . PHE B 1 116 ? -28.734 -42 -22.641 1 94.94 116 PHE B C 1
ATOM 9515 O O . PHE B 1 116 ? -28.438 -43.188 -22.875 1 94.94 116 PHE B O 1
ATOM 9522 N N . ALA B 1 117 ? -29.562 -41.312 -23.297 1 94.25 117 ALA B N 1
ATOM 9523 C CA . ALA B 1 117 ? -30.312 -41.938 -24.375 1 94.25 117 ALA B CA 1
ATOM 9524 C C . ALA B 1 117 ? -29.703 -41.594 -25.734 1 94.25 117 ALA B C 1
ATOM 9526 O O . ALA B 1 117 ? -29.281 -40.469 -25.969 1 94.25 117 ALA B O 1
ATOM 9527 N N . LEU B 1 118 ? -29.656 -42.625 -26.656 1 95.69 118 LEU B N 1
ATOM 9528 C CA . LEU B 1 118 ? -29.219 -42.375 -28.031 1 95.69 118 LEU B CA 1
ATOM 9529 C C . LEU B 1 118 ? -30.297 -41.688 -28.844 1 95.69 118 LEU B C 1
ATOM 9531 O O . LEU B 1 118 ? -31.312 -42.281 -29.188 1 95.69 118 LEU B O 1
ATOM 9535 N N . SER B 1 119 ? -30.078 -40.469 -29.109 1 95.25 119 SER B N 1
ATOM 9536 C CA . SER B 1 119 ? -31.109 -39.656 -29.75 1 95.25 119 SER B CA 1
ATOM 9537 C C . SER B 1 119 ? -31.016 -39.719 -31.266 1 95.25 119 SER B C 1
ATOM 9539 O O . SER B 1 119 ? -32 -39.531 -31.969 1 95.25 119 SER B O 1
ATOM 9541 N N . SER B 1 120 ? -29.797 -39.875 -31.766 1 95.38 120 SER B N 1
ATOM 9542 C CA . SER B 1 120 ? -29.625 -39.844 -33.219 1 95.38 120 SER B CA 1
ATOM 9543 C C . SER B 1 120 ? -28.562 -40.844 -33.656 1 95.38 120 SER B C 1
ATOM 9545 O O . SER B 1 120 ? -27.547 -41.031 -32.969 1 95.38 120 SER B O 1
ATOM 9547 N N . ALA B 1 121 ? -28.703 -41.562 -34.656 1 96.12 121 ALA B N 1
ATOM 9548 C CA . ALA B 1 121 ? -27.812 -42.406 -35.438 1 96.12 121 ALA B CA 1
ATOM 9549 C C . ALA B 1 121 ? -28.25 -42.438 -36.906 1 96.12 121 ALA B C 1
ATOM 9551 O O . ALA B 1 121 ? -28.672 -43.5 -37.406 1 96.12 121 ALA B O 1
ATOM 9552 N N . ASP B 1 122 ? -28.078 -41.344 -37.594 1 95.94 122 ASP B N 1
ATOM 9553 C CA . ASP B 1 122 ? -28.719 -41.125 -38.875 1 95.94 122 ASP B CA 1
ATOM 9554 C C . ASP B 1 122 ? -27.703 -40.75 -39.938 1 95.94 122 ASP B C 1
ATOM 9556 O O . ASP B 1 122 ? -26.781 -39.969 -39.688 1 95.94 122 ASP B O 1
ATOM 9560 N N . LEU B 1 123 ? -27.797 -41.375 -41.094 1 95.62 123 LEU B N 1
ATOM 9561 C CA . LEU B 1 123 ? -27.109 -40.875 -42.281 1 95.62 123 LEU B CA 1
ATOM 9562 C C . LEU B 1 123 ? -27.875 -39.719 -42.906 1 95.62 123 LEU B C 1
ATOM 9564 O O . LEU B 1 123 ? -29.062 -39.844 -43.219 1 95.62 123 LEU B O 1
ATOM 9568 N N . VAL B 1 124 ? -27.219 -38.562 -43.062 1 95.88 124 VAL B N 1
ATOM 9569 C CA . VAL B 1 124 ? -27.938 -37.344 -43.406 1 95.88 124 VAL B CA 1
ATOM 9570 C C . VAL B 1 124 ? -27.219 -36.594 -44.531 1 95.88 124 VAL B C 1
ATOM 9572 O O . VAL B 1 124 ? -25.984 -36.594 -44.562 1 95.88 124 VAL B O 1
ATOM 9575 N N . VAL B 1 125 ? -27.953 -36.062 -45.469 1 95.69 125 VAL B N 1
ATOM 9576 C CA . VAL B 1 125 ? -27.469 -35.031 -46.406 1 95.69 125 VAL B CA 1
ATOM 9577 C C . VAL B 1 125 ? -27.953 -33.656 -45.969 1 95.69 125 VAL B C 1
ATOM 9579 O O . VAL B 1 125 ? -29.109 -33.281 -46.25 1 95.69 125 VAL B O 1
ATOM 9582 N N . PRO B 1 126 ? -27.094 -32.938 -45.344 1 94.19 126 PRO B N 1
ATOM 9583 C CA . PRO B 1 126 ? -27.531 -31.609 -44.906 1 94.19 126 PRO B CA 1
ATOM 9584 C C . PRO B 1 126 ? -27.656 -30.625 -46.062 1 94.19 126 PRO B C 1
ATOM 9586 O O . PRO B 1 126 ? -26.844 -30.641 -46.969 1 94.19 126 PRO B O 1
ATOM 9589 N N . ASN B 1 127 ? -28.703 -29.766 -46.031 1 92.56 127 ASN B N 1
ATOM 9590 C CA . ASN B 1 127 ? -28.781 -28.641 -46.938 1 92.56 127 ASN B CA 1
ATOM 9591 C C . ASN B 1 127 ? -27.797 -27.531 -46.562 1 92.56 127 ASN B C 1
ATOM 9593 O O . ASN B 1 127 ? -28.125 -26.672 -45.75 1 92.56 127 ASN B O 1
ATOM 9597 N N . GLN B 1 128 ? -26.672 -27.531 -47.219 1 92.69 128 GLN B N 1
ATOM 9598 C CA . GLN B 1 128 ? -25.594 -26.625 -46.844 1 92.69 128 GLN B CA 1
ATOM 9599 C C . GLN B 1 128 ? -25.984 -25.172 -47.094 1 92.69 128 GLN B C 1
ATOM 9601 O O . GLN B 1 128 ? -25.594 -24.281 -46.312 1 92.69 128 GLN B O 1
ATOM 9606 N N . GLU B 1 129 ? -26.797 -24.859 -48.031 1 91.94 129 GLU B N 1
ATOM 9607 C CA . GLU B 1 129 ? -27.234 -23.484 -48.281 1 91.94 129 GLU B CA 1
ATOM 9608 C C . GLU B 1 129 ? -28.141 -22.969 -47.188 1 91.94 129 GLU B C 1
ATOM 9610 O O . GLU B 1 129 ? -28.094 -21.797 -46.844 1 91.94 129 GLU B O 1
ATOM 9615 N N . ALA B 1 130 ? -28.953 -23.844 -46.719 1 93.31 130 ALA B N 1
ATOM 9616 C CA . ALA B 1 130 ? -29.812 -23.484 -45.594 1 93.31 130 ALA B CA 1
ATOM 9617 C C . ALA B 1 130 ? -29 -23.203 -44.344 1 93.31 130 ALA B C 1
ATOM 9619 O O . ALA B 1 130 ? -29.312 -22.281 -43.562 1 93.31 130 ALA B O 1
ATOM 9620 N N . TRP B 1 131 ? -28 -23.953 -44.156 1 94.31 131 TRP B N 1
ATOM 9621 C CA . TRP B 1 131 ? -27.125 -23.734 -43 1 94.31 131 TRP B CA 1
ATOM 9622 C C . TRP B 1 131 ? -26.375 -22.406 -43.156 1 94.31 131 TRP B C 1
ATOM 9624 O O . TRP B 1 131 ? -26.219 -21.672 -42.188 1 94.31 131 TRP B O 1
ATOM 9634 N N . HIS B 1 132 ? -25.922 -22.094 -44.281 1 95.69 132 HIS B N 1
ATOM 9635 C CA . HIS B 1 132 ? -25.25 -20.828 -44.531 1 95.69 132 HIS B CA 1
ATOM 9636 C C . HIS B 1 132 ? -26.188 -19.656 -44.281 1 95.69 132 HIS B C 1
ATOM 9638 O O . HIS B 1 132 ? -25.781 -18.625 -43.719 1 95.69 132 HIS B O 1
ATOM 9644 N N . LEU B 1 133 ? -27.438 -19.844 -44.719 1 95.69 133 LEU B N 1
ATOM 9645 C CA . LEU B 1 133 ? -28.422 -18.781 -44.469 1 95.69 133 LEU B CA 1
ATOM 9646 C C . LEU B 1 133 ? -28.641 -18.594 -42.969 1 95.69 133 LEU B C 1
ATOM 9648 O O . LEU B 1 133 ? -28.781 -17.469 -42.5 1 95.69 133 LEU B O 1
ATOM 9652 N N . LEU B 1 134 ? -28.672 -19.672 -42.219 1 95.56 134 LEU B N 1
ATOM 9653 C CA . LEU B 1 134 ? -28.797 -19.594 -40.75 1 95.56 134 LEU B CA 1
ATOM 9654 C C . LEU B 1 134 ? -27.641 -18.812 -40.156 1 95.56 134 LEU B C 1
ATOM 9656 O O . LEU B 1 134 ? -27.828 -17.984 -39.281 1 95.56 134 LEU B O 1
ATOM 9660 N N . TRP B 1 135 ? -26.453 -19.031 -40.594 1 97.12 135 TRP B N 1
ATOM 9661 C CA . TRP B 1 135 ? -25.266 -18.344 -40.094 1 97.12 135 TRP B CA 1
ATOM 9662 C C . TRP B 1 135 ? -25.266 -16.875 -40.531 1 97.12 135 TRP B C 1
ATOM 9664 O O . TRP B 1 135 ? -24.844 -16 -39.75 1 97.12 135 TRP B O 1
ATOM 9674 N N . ASP B 1 136 ? -25.719 -16.609 -41.719 1 97.62 136 ASP B N 1
ATOM 9675 C CA . ASP B 1 136 ? -25.859 -15.227 -42.156 1 97.62 136 ASP B CA 1
ATOM 9676 C C . ASP B 1 136 ? -26.797 -14.445 -41.25 1 97.62 136 ASP B C 1
ATOM 9678 O O . ASP B 1 136 ? -26.453 -13.352 -40.781 1 97.62 136 ASP B O 1
ATOM 9682 N N . PHE B 1 137 ? -27.906 -15.078 -41 1 96.62 137 PHE B N 1
ATOM 9683 C CA . PHE B 1 137 ? -28.922 -14.422 -40.188 1 96.62 137 PHE B CA 1
ATOM 9684 C C . PHE B 1 137 ? -28.438 -14.234 -38.75 1 96.62 137 PHE B C 1
ATOM 9686 O O . PHE B 1 137 ? -28.688 -13.203 -38.156 1 96.62 137 PHE B O 1
ATOM 9693 N N . SER B 1 138 ? -27.781 -15.18 -38.25 1 96.69 138 SER B N 1
ATOM 9694 C CA . SER B 1 138 ? -27.234 -15.094 -36.906 1 96.69 138 SER B CA 1
ATOM 9695 C C . SER B 1 138 ? -26.219 -13.953 -36.781 1 96.69 138 SER B C 1
ATOM 9697 O O . SER B 1 138 ? -26.234 -13.195 -35.812 1 96.69 138 SER B O 1
ATOM 9699 N N . THR B 1 139 ? -25.359 -13.797 -37.719 1 97.69 139 THR B N 1
ATOM 9700 C CA . THR B 1 139 ? -24.375 -12.727 -37.719 1 97.69 139 THR B CA 1
ATOM 9701 C C . THR B 1 139 ? -25.031 -11.359 -37.812 1 97.69 139 THR B C 1
ATOM 9703 O O . THR B 1 139 ? -24.641 -10.422 -37.125 1 97.69 139 THR B O 1
ATOM 9706 N N . LEU B 1 140 ? -26.016 -11.266 -38.688 1 97.31 140 LEU B N 1
ATOM 9707 C CA . LEU B 1 140 ? -26.75 -10.016 -38.812 1 97.31 140 LEU B CA 1
ATOM 9708 C C . LEU B 1 140 ? -27.406 -9.633 -37.5 1 97.31 140 LEU B C 1
ATOM 9710 O O . LEU B 1 140 ? -27.344 -8.469 -37.094 1 97.31 140 LEU B O 1
ATOM 9714 N N . ARG B 1 141 ? -27.953 -10.586 -36.844 1 96.69 141 ARG B N 1
ATOM 9715 C CA . ARG B 1 141 ? -28.578 -10.352 -35.562 1 96.69 141 ARG B CA 1
ATOM 9716 C C . ARG B 1 141 ? -27.531 -9.891 -34.531 1 96.69 141 ARG B C 1
ATOM 9718 O O . ARG B 1 141 ? -27.797 -8.969 -33.75 1 96.69 141 ARG B O 1
ATOM 9725 N N . GLU B 1 142 ? -26.422 -10.492 -34.531 1 97.5 142 GLU B N 1
ATOM 9726 C CA . GLU B 1 142 ? -25.359 -10.102 -33.594 1 97.5 142 GLU B CA 1
ATOM 9727 C C . GLU B 1 142 ? -24.906 -8.672 -33.875 1 97.5 142 GLU B C 1
ATOM 9729 O O . GLU B 1 142 ? -24.609 -7.926 -32.938 1 97.5 142 GLU B O 1
ATOM 9734 N N . ILE B 1 143 ? -24.75 -8.297 -35.094 1 96.81 143 ILE B N 1
ATOM 9735 C CA . ILE B 1 143 ? -24.359 -6.934 -35.469 1 96.81 143 ILE B CA 1
ATOM 9736 C C . ILE B 1 143 ? -25.391 -5.945 -34.906 1 96.81 143 ILE B C 1
ATOM 9738 O O . ILE B 1 143 ? -25.031 -4.926 -34.312 1 96.81 143 ILE B O 1
ATOM 9742 N N . ILE B 1 144 ? -26.688 -6.254 -35.062 1 95.12 144 ILE B N 1
ATOM 9743 C CA . ILE B 1 144 ? -27.781 -5.395 -34.594 1 95.12 144 ILE B CA 1
ATOM 9744 C C . ILE B 1 144 ? -27.719 -5.25 -33.094 1 95.12 144 ILE B C 1
ATOM 9746 O O . ILE B 1 144 ? -27.875 -4.145 -32.562 1 95.12 144 ILE B O 1
ATOM 9750 N N . ASP B 1 145 ? -27.438 -6.289 -32.406 1 94 145 ASP B N 1
ATOM 9751 C CA . ASP B 1 145 ? -27.484 -6.328 -30.953 1 94 145 ASP B CA 1
ATOM 9752 C C . ASP B 1 145 ? -26.234 -5.672 -30.359 1 94 145 ASP B C 1
ATOM 9754 O O . ASP B 1 145 ? -26.297 -5.125 -29.25 1 94 145 ASP B O 1
ATOM 9758 N N . SER B 1 146 ? -25.141 -5.676 -31.016 1 94.62 146 SER B N 1
ATOM 9759 C CA . SER B 1 146 ? -23.859 -5.32 -30.406 1 94.62 146 SER B CA 1
ATOM 9760 C C . SER B 1 146 ? -23.469 -3.885 -30.734 1 94.62 146 SER B C 1
ATOM 9762 O O . SER B 1 146 ? -22.734 -3.25 -29.984 1 94.62 146 SER B O 1
ATOM 9764 N N . LEU B 1 147 ? -23.906 -3.365 -31.859 1 93.06 147 LEU B N 1
ATOM 9765 C CA . LEU B 1 147 ? -23.531 -2.014 -32.25 1 93.06 147 LEU B CA 1
ATOM 9766 C C . LEU B 1 147 ? -24.469 -0.981 -31.641 1 93.06 147 LEU B C 1
ATOM 9768 O O . LEU B 1 147 ? -25.625 -1.288 -31.359 1 93.06 147 LEU B O 1
ATOM 9772 N N . PRO B 1 148 ? -23.953 0.273 -31.453 1 86.5 148 PRO B N 1
ATOM 9773 C CA . PRO B 1 148 ? -24.812 1.322 -30.906 1 86.5 148 PRO B CA 1
ATOM 9774 C C . PRO B 1 148 ? -26.016 1.625 -31.781 1 86.5 148 PRO B C 1
ATOM 9776 O O . PRO B 1 148 ? -25.922 1.556 -33.031 1 86.5 148 PRO B O 1
ATOM 9779 N N . GLY B 1 149 ? -27 2.023 -31.141 1 79.56 149 GLY B N 1
ATOM 9780 C CA . GLY B 1 149 ? -28.219 2.369 -31.844 1 79.56 149 GLY B CA 1
ATOM 9781 C C . GLY B 1 149 ? -28.047 3.527 -32.812 1 79.56 149 GLY B C 1
ATOM 9782 O O . GLY B 1 149 ? -27.328 4.48 -32.5 1 79.56 149 GLY B O 1
ATOM 9783 N N . ASN B 1 150 ? -28.562 3.252 -34 1 82.94 150 ASN B N 1
ATOM 9784 C CA . ASN B 1 150 ? -28.688 4.258 -35.031 1 82.94 150 ASN B CA 1
ATOM 9785 C C . ASN B 1 150 ? -27.375 4.418 -35.812 1 82.94 150 ASN B C 1
ATOM 9787 O O . ASN B 1 150 ? -27.141 5.461 -36.438 1 82.94 150 ASN B O 1
ATOM 9791 N N . SER B 1 151 ? -26.438 3.436 -35.688 1 87.62 151 SER B N 1
ATOM 9792 C CA . SER B 1 151 ? -25.281 3.426 -36.594 1 87.62 151 SER B CA 1
ATOM 9793 C C . SER B 1 151 ? -25.656 2.947 -38 1 87.62 151 SER B C 1
ATOM 9795 O O . SER B 1 151 ? -26.688 2.307 -38.156 1 87.62 151 SER B O 1
ATOM 9797 N N . SER B 1 152 ? -24.859 3.291 -38.969 1 90.69 152 SER B N 1
ATOM 9798 C CA . SER B 1 152 ? -25.125 2.949 -40.344 1 90.69 152 SER B CA 1
ATOM 9799 C C . SER B 1 152 ? -25.188 1.438 -40.531 1 90.69 152 SER B C 1
ATOM 9801 O O . SER B 1 152 ? -26.141 0.923 -41.125 1 90.69 152 SER B O 1
ATOM 9803 N N . LEU B 1 153 ? -24.234 0.723 -40 1 93.94 153 LEU B N 1
ATOM 9804 C CA . LEU B 1 153 ? -24.172 -0.722 -40.188 1 93.94 153 LEU B CA 1
ATOM 9805 C C . LEU B 1 153 ? -25.281 -1.423 -39.438 1 93.94 153 LEU B C 1
ATOM 9807 O O . LEU B 1 153 ? -25.844 -2.41 -39.906 1 93.94 153 LEU B O 1
ATOM 9811 N N . GLN B 1 154 ? -25.562 -1.021 -38.219 1 94.69 154 GLN B N 1
ATOM 9812 C CA . GLN B 1 154 ? -26.625 -1.624 -37.406 1 94.69 154 GLN B CA 1
ATOM 9813 C C . GLN B 1 154 ? -27.969 -1.546 -38.156 1 94.69 154 GLN B C 1
ATOM 9815 O O . GLN B 1 154 ? -28.703 -2.529 -38.219 1 94.69 154 GLN B O 1
ATOM 9820 N N . ASN B 1 155 ? -28.234 -0.396 -38.719 1 92 155 ASN B N 1
ATOM 9821 C CA . ASN B 1 155 ? -29.484 -0.196 -39.438 1 92 155 ASN B CA 1
ATOM 9822 C C . ASN B 1 155 ? -29.531 -1.013 -40.75 1 92 155 ASN B C 1
ATOM 9824 O O . ASN B 1 155 ? -30.562 -1.575 -41.094 1 92 155 ASN B O 1
ATOM 9828 N N . LYS B 1 156 ? -28.422 -0.99 -41.438 1 95.12 156 LYS B N 1
ATOM 9829 C CA . LYS B 1 156 ? -28.328 -1.776 -42.656 1 95.12 156 LYS B CA 1
ATOM 9830 C C . LYS B 1 156 ? -28.578 -3.256 -42.406 1 95.12 156 LYS B C 1
ATOM 9832 O O . LYS B 1 156 ? -29.312 -3.912 -43.125 1 95.12 156 LYS B O 1
ATOM 9837 N N . ALA B 1 157 ? -27.953 -3.822 -41.375 1 96.75 157 ALA B N 1
ATOM 9838 C CA . ALA B 1 157 ? -28.141 -5.219 -41 1 96.75 157 ALA B CA 1
ATOM 9839 C C . ALA B 1 157 ? -29.578 -5.504 -40.625 1 96.75 157 ALA B C 1
ATOM 9841 O O . ALA B 1 157 ? -30.125 -6.559 -40.969 1 96.75 157 ALA B O 1
ATOM 9842 N N . LEU B 1 158 ? -30.172 -4.582 -39.875 1 95.38 158 LEU B N 1
ATOM 9843 C CA . LEU B 1 158 ? -31.578 -4.73 -39.469 1 95.38 158 LEU B CA 1
ATOM 9844 C C . LEU B 1 158 ? -32.5 -4.789 -40.688 1 95.38 158 LEU B C 1
ATOM 9846 O O . LEU B 1 158 ? -33.375 -5.629 -40.75 1 95.38 158 LEU B O 1
ATOM 9850 N N . VAL B 1 159 ? -32.25 -3.939 -41.656 1 95.81 159 VAL B N 1
ATOM 9851 C CA . VAL B 1 159 ? -33.062 -3.879 -42.844 1 95.81 159 VAL B CA 1
ATOM 9852 C C . VAL B 1 159 ? -32.906 -5.18 -43.656 1 95.81 159 VAL B C 1
ATOM 9854 O O . VAL B 1 159 ? -33.906 -5.762 -44.094 1 95.81 159 VAL B O 1
ATOM 9857 N N . VAL B 1 160 ? -31.734 -5.621 -43.844 1 96.88 160 VAL B N 1
ATOM 9858 C CA . VAL B 1 160 ? -31.453 -6.824 -44.594 1 96.88 160 VAL B CA 1
ATOM 9859 C C . VAL B 1 160 ? -32.062 -8.039 -43.906 1 96.88 160 VAL B C 1
ATOM 9861 O O . VAL B 1 160 ? -32.625 -8.922 -44.562 1 96.88 160 VAL B O 1
ATOM 9864 N N . ALA B 1 161 ? -31.938 -8.18 -42.562 1 96.94 161 ALA B N 1
ATOM 9865 C CA . ALA B 1 161 ? -32.5 -9.289 -41.812 1 96.94 161 ALA B CA 1
ATOM 9866 C C . ALA B 1 161 ? -34.031 -9.336 -41.969 1 96.94 161 ALA B C 1
ATOM 9868 O O . ALA B 1 161 ? -34.594 -10.414 -42.125 1 96.94 161 ALA B O 1
ATOM 9869 N N . ASN B 1 162 ? -34.625 -8.172 -41.938 1 94.94 162 ASN B N 1
ATOM 9870 C CA . ASN B 1 162 ? -36.062 -8.102 -42.156 1 94.94 162 ASN B CA 1
ATOM 9871 C C . ASN B 1 162 ? -36.438 -8.539 -43.562 1 94.94 162 ASN B C 1
ATOM 9873 O O . ASN B 1 162 ? -37.438 -9.219 -43.75 1 94.94 162 ASN B O 1
ATOM 9877 N N . GLU B 1 163 ? -35.688 -8.086 -44.5 1 95.12 163 GLU B N 1
ATOM 9878 C CA . GLU B 1 163 ? -35.969 -8.461 -45.875 1 95.12 163 GLU B CA 1
ATOM 9879 C C . GLU B 1 163 ? -35.812 -9.969 -46.094 1 95.12 163 GLU B C 1
ATOM 9881 O O . GLU B 1 163 ? -36.531 -10.562 -46.906 1 95.12 163 GLU B O 1
ATOM 9886 N N . ILE B 1 164 ? -34.844 -10.562 -45.406 1 96 164 ILE B N 1
ATOM 9887 C CA . ILE B 1 164 ? -34.656 -12.016 -45.469 1 96 164 ILE B CA 1
ATOM 9888 C C . ILE B 1 164 ? -35.906 -12.711 -44.906 1 96 164 ILE B C 1
ATOM 9890 O O . ILE B 1 164 ? -36.406 -13.656 -45.5 1 96 164 ILE B O 1
ATOM 9894 N N . MET B 1 165 ? -36.438 -12.211 -43.812 1 93.5 165 MET B N 1
ATOM 9895 C CA . MET B 1 165 ? -37.625 -12.781 -43.219 1 93.5 165 MET B CA 1
ATOM 9896 C C . MET B 1 165 ? -38.812 -12.656 -44.188 1 93.5 165 MET B C 1
ATOM 9898 O O . MET B 1 165 ? -39.625 -13.57 -44.281 1 93.5 165 MET B O 1
ATOM 9902 N N . ASN B 1 166 ? -38.875 -11.594 -44.938 1 92.38 166 ASN B N 1
ATOM 9903 C CA . ASN B 1 166 ? -39.938 -11.344 -45.875 1 92.38 166 ASN B CA 1
ATOM 9904 C C . ASN B 1 166 ? -39.812 -12.234 -47.125 1 92.38 166 ASN B C 1
ATOM 9906 O O . ASN B 1 166 ? -40.812 -12.602 -47.719 1 92.38 166 ASN B O 1
ATOM 9910 N N . THR B 1 167 ? -38.625 -12.492 -47.375 1 94.5 167 THR B N 1
ATOM 9911 C CA . THR B 1 167 ? -38.312 -13.227 -48.625 1 94.5 167 THR B CA 1
ATOM 9912 C C . THR B 1 167 ? -38.438 -14.727 -48.375 1 94.5 167 THR B C 1
ATOM 9914 O O . THR B 1 167 ? -38.875 -15.461 -49.25 1 94.5 167 THR B O 1
ATOM 9917 N N . PHE B 1 168 ? -38 -15.188 -47.219 1 91.94 168 PHE B N 1
ATOM 9918 C CA . PHE B 1 168 ? -38 -16.609 -46.938 1 91.94 168 PHE B CA 1
ATOM 9919 C C . PHE B 1 168 ? -39.406 -17.125 -46.75 1 91.94 168 PHE B C 1
ATOM 9921 O O . PHE B 1 168 ? -40.156 -16.672 -45.875 1 91.94 168 PHE B O 1
ATOM 9928 N N . ARG B 1 169 ? -39.875 -17.953 -47.688 1 84.69 169 ARG B N 1
ATOM 9929 C CA . ARG B 1 169 ? -41.188 -18.594 -47.594 1 84.69 169 ARG B CA 1
ATOM 9930 C C . ARG B 1 169 ? -41.062 -20.094 -47.375 1 84.69 169 ARG B C 1
ATOM 9932 O O . ARG B 1 169 ? -40.219 -20.75 -48 1 84.69 169 ARG B O 1
ATOM 9939 N N . SER B 1 170 ? -41.875 -20.453 -46.531 1 82.75 170 SER B N 1
ATOM 9940 C CA . SER B 1 170 ? -41.844 -21.875 -46.219 1 82.75 170 SER B CA 1
ATOM 9941 C C . SER B 1 170 ? -42.125 -22.719 -47.469 1 82.75 170 SER B C 1
ATOM 9943 O O . SER B 1 170 ? -43 -22.375 -48.25 1 82.75 170 SER B O 1
ATOM 9945 N N . GLY B 1 171 ? -41.375 -23.703 -47.781 1 80.25 171 GLY B N 1
ATOM 9946 C CA . GLY B 1 171 ? -41.656 -24.703 -48.812 1 80.25 171 GLY B CA 1
ATOM 9947 C C . GLY B 1 171 ? -40.938 -24.406 -50.125 1 80.25 171 GLY B C 1
ATOM 9948 O O . GLY B 1 171 ? -40.969 -25.203 -51.062 1 80.25 171 GLY B O 1
ATOM 9949 N N . ASP B 1 172 ? -40.344 -23.234 -50.25 1 82.44 172 ASP B N 1
ATOM 9950 C CA . ASP B 1 172 ? -39.625 -22.906 -51.469 1 82.44 172 ASP B CA 1
ATOM 9951 C C . ASP B 1 172 ? -38.125 -22.812 -51.219 1 82.44 172 ASP B C 1
ATOM 9953 O O . ASP B 1 172 ? -37.625 -21.812 -50.719 1 82.44 172 ASP B O 1
ATOM 9957 N N . ALA B 1 173 ? -37.375 -23.781 -51.625 1 85.19 173 ALA B N 1
ATOM 9958 C CA . ALA B 1 173 ? -35.938 -23.875 -51.406 1 85.19 173 ALA B CA 1
ATOM 9959 C C . ALA B 1 173 ? -35.188 -22.797 -52.188 1 85.19 173 ALA B C 1
ATOM 9961 O O . ALA B 1 173 ? -34.094 -22.422 -51.812 1 85.19 173 ALA B O 1
ATOM 9962 N N . SER B 1 174 ? -35.844 -22.266 -53.25 1 88.44 174 SER B N 1
ATOM 9963 C CA . SER B 1 174 ? -35.188 -21.234 -54.031 1 88.44 174 SER B CA 1
ATOM 9964 C C . SER B 1 174 ? -35.031 -19.938 -53.25 1 88.44 174 SER B C 1
ATOM 9966 O O . SER B 1 174 ? -34.156 -19.109 -53.531 1 88.44 174 SER B O 1
ATOM 9968 N N . ASP B 1 175 ? -35.875 -19.797 -52.25 1 92.75 175 ASP B N 1
ATOM 9969 C CA . ASP B 1 175 ? -35.844 -18.609 -51.406 1 92.75 175 ASP B CA 1
ATOM 9970 C C . ASP B 1 175 ? -34.531 -18.562 -50.594 1 92.75 175 ASP B C 1
ATOM 9972 O O . ASP B 1 175 ? -34.062 -17.484 -50.25 1 92.75 175 ASP B O 1
ATOM 9976 N N . ILE B 1 176 ? -33.938 -19.672 -50.375 1 94.56 176 ILE B N 1
ATOM 9977 C CA . ILE B 1 176 ? -32.719 -19.734 -49.594 1 94.56 176 ILE B CA 1
ATOM 9978 C C . ILE B 1 176 ? -31.594 -18.969 -50.312 1 94.56 176 ILE B C 1
ATOM 9980 O O . ILE B 1 176 ? -30.906 -18.156 -49.719 1 94.56 176 ILE B O 1
ATOM 9984 N N . ARG B 1 177 ? -31.516 -19.172 -51.562 1 93.25 177 ARG B N 1
ATOM 9985 C CA . ARG B 1 177 ? -30.484 -18.5 -52.375 1 93.25 177 ARG B CA 1
ATOM 9986 C C . ARG B 1 177 ? -30.75 -17 -52.469 1 93.25 177 ARG B C 1
ATOM 9988 O O . ARG B 1 177 ? -29.812 -16.203 -52.469 1 93.25 177 ARG B O 1
ATOM 9995 N N . ARG B 1 178 ? -32 -16.625 -52.594 1 95.12 178 ARG B N 1
ATOM 9996 C CA . ARG B 1 178 ? -32.375 -15.203 -52.625 1 95.12 178 ARG B CA 1
ATOM 9997 C C . ARG B 1 178 ? -32.031 -14.508 -51.312 1 95.12 178 ARG B C 1
ATOM 9999 O O . ARG B 1 178 ? -31.547 -13.367 -51.344 1 95.12 178 ARG B O 1
ATOM 10006 N N . CYS B 1 179 ? -32.312 -15.203 -50.281 1 96.5 179 CYS B N 1
ATOM 10007 C CA . CYS B 1 179 ? -32.031 -14.664 -48.969 1 96.5 179 CYS B CA 1
ATOM 10008 C C . CYS B 1 179 ? -30.531 -14.492 -48.781 1 96.5 179 CYS B C 1
ATOM 10010 O O . CYS B 1 179 ? -30.078 -13.492 -48.219 1 96.5 179 CYS B O 1
ATOM 10012 N N . ARG B 1 180 ? -29.75 -15.422 -49.25 1 96.56 180 ARG B N 1
ATOM 10013 C CA . ARG B 1 180 ? -28.297 -15.344 -49.156 1 96.56 180 ARG B CA 1
ATOM 10014 C C . ARG B 1 180 ? -27.75 -14.164 -49.938 1 96.56 180 ARG B C 1
ATOM 10016 O O . ARG B 1 180 ? -26.797 -13.516 -49.531 1 96.56 180 ARG B O 1
ATOM 10023 N N . LYS B 1 181 ? -28.375 -13.867 -51.062 1 95.94 181 LYS B N 1
ATOM 10024 C CA . LYS B 1 181 ? -28 -12.711 -51.875 1 95.94 181 LYS B CA 1
ATOM 10025 C C . LYS B 1 181 ? -28.297 -11.406 -51.125 1 95.94 181 LYS B C 1
ATOM 10027 O O . LYS B 1 181 ? -27.531 -10.445 -51.25 1 95.94 181 LYS B O 1
ATOM 10032 N N . LEU B 1 182 ? -29.375 -11.359 -50.469 1 96.56 182 LEU B N 1
ATOM 10033 C CA . LEU B 1 182 ? -29.703 -10.188 -49.688 1 96.56 182 LEU B CA 1
ATOM 10034 C C . LEU B 1 182 ? -28.641 -9.945 -48.625 1 96.56 182 LEU B C 1
ATOM 10036 O O . LEU B 1 182 ? -28.25 -8.797 -48.375 1 96.56 182 LEU B O 1
ATOM 10040 N N . ALA B 1 183 ? -28.172 -11.016 -47.969 1 97.56 183 ALA B N 1
ATOM 10041 C CA . ALA B 1 183 ? -27.172 -10.906 -46.906 1 97.56 183 ALA B CA 1
ATOM 10042 C C . ALA B 1 183 ? -25.875 -10.328 -47.438 1 97.56 183 ALA B C 1
ATOM 10044 O O . ALA B 1 183 ? -25.141 -9.648 -46.719 1 97.56 183 ALA B O 1
ATOM 10045 N N . GLU B 1 184 ? -25.594 -10.5 -48.688 1 96.69 184 GLU B N 1
ATOM 10046 C CA . GLU B 1 184 ? -24.391 -9.984 -49.344 1 96.69 184 GLU B CA 1
ATOM 10047 C C . GLU B 1 184 ? -24.391 -8.453 -49.344 1 96.69 184 GLU B C 1
ATOM 10049 O O . GLU B 1 184 ? -23.328 -7.836 -49.5 1 96.69 184 GLU B O 1
ATOM 10054 N N . THR B 1 185 ? -25.5 -7.895 -49.156 1 95.44 185 THR B N 1
ATOM 10055 C CA . THR B 1 185 ? -25.547 -6.438 -49.031 1 95.44 185 THR B CA 1
ATOM 10056 C C . THR B 1 185 ? -24.75 -5.949 -47.844 1 95.44 185 THR B C 1
ATOM 10058 O O . THR B 1 185 ? -24.172 -4.859 -47.875 1 95.44 185 THR B O 1
ATOM 10061 N N . VAL B 1 186 ? -24.641 -6.762 -46.844 1 96.44 186 VAL B N 1
ATOM 10062 C CA . VAL B 1 186 ? -23.906 -6.418 -45.656 1 96.44 186 VAL B CA 1
ATOM 10063 C C . VAL B 1 186 ? -22.5 -7.035 -45.719 1 96.44 186 VAL B C 1
ATOM 10065 O O . VAL B 1 186 ? -21.516 -6.375 -45.375 1 96.44 186 VAL B O 1
ATOM 10068 N N . PHE B 1 187 ? -22.422 -8.289 -46.188 1 97 187 PHE B N 1
ATOM 10069 C CA . PHE B 1 187 ? -21.172 -9.031 -46.156 1 97 187 PHE B CA 1
ATOM 10070 C C . PHE B 1 187 ? -20.312 -8.727 -47.375 1 97 187 PHE B C 1
ATOM 10072 O O . PHE B 1 187 ? -19.109 -8.992 -47.375 1 97 187 PHE B O 1
ATOM 10079 N N . GLY B 1 188 ? -20.875 -8.195 -48.406 1 94.62 188 GLY B N 1
ATOM 10080 C CA . GLY B 1 188 ? -20.188 -7.98 -49.656 1 94.62 188 GLY B CA 1
ATOM 10081 C C . GLY B 1 188 ? -20.516 -9.039 -50.719 1 94.62 188 GLY B C 1
ATOM 10082 O O . GLY B 1 188 ? -20.719 -10.203 -50.375 1 94.62 188 GLY B O 1
ATOM 10083 N N . GLU B 1 189 ? -20.438 -8.625 -51.906 1 93.62 189 GLU B N 1
ATOM 10084 C CA . GLU B 1 189 ? -20.75 -9.531 -53.031 1 93.62 189 GLU B CA 1
ATOM 10085 C C . GLU B 1 189 ? -19.719 -10.648 -53.125 1 93.62 189 GLU B C 1
ATOM 10087 O O . GLU B 1 189 ? -18.516 -10.398 -53.062 1 93.62 189 GLU B O 1
ATOM 10092 N N . ASN B 1 190 ? -20.062 -11.789 -53.25 1 92.81 190 ASN B N 1
ATOM 10093 C CA . ASN B 1 190 ? -19.281 -13 -53.438 1 92.81 190 ASN B CA 1
ATOM 10094 C C . ASN B 1 190 ? -18.234 -13.18 -52.344 1 92.81 190 ASN B C 1
ATOM 10096 O O . ASN B 1 190 ? -17.125 -13.656 -52.594 1 92.81 190 ASN B O 1
ATOM 10100 N N . TRP B 1 191 ? -18.547 -12.75 -51.125 1 94.94 191 TRP B N 1
ATOM 10101 C CA . TRP B 1 191 ? -17.594 -12.812 -50.031 1 94.94 191 TRP B CA 1
ATOM 10102 C C . TRP B 1 191 ? -17.203 -14.258 -49.75 1 94.94 191 TRP B C 1
ATOM 10104 O O . TRP B 1 191 ? -16.062 -14.531 -49.375 1 94.94 191 TRP B O 1
ATOM 10114 N N . GLN B 1 192 ? -18.094 -15.211 -49.812 1 93.38 192 GLN B N 1
ATOM 10115 C CA . GLN B 1 192 ? -17.891 -16.609 -49.469 1 93.38 192 GLN B CA 1
ATOM 10116 C C . GLN B 1 192 ? -16.844 -17.266 -50.344 1 93.38 192 GLN B C 1
ATOM 10118 O O . GLN B 1 192 ? -16.109 -18.141 -49.906 1 93.38 192 GLN B O 1
ATOM 10123 N N . ASP B 1 193 ? -16.719 -16.781 -51.594 1 92.88 193 ASP B N 1
ATOM 10124 C CA . ASP B 1 193 ? -15.789 -17.359 -52.562 1 92.88 193 ASP B CA 1
ATOM 10125 C C . ASP B 1 193 ? -14.344 -17.047 -52.188 1 92.88 193 ASP B C 1
ATOM 10127 O O . ASP B 1 193 ? -13.414 -17.703 -52.656 1 92.88 193 ASP B O 1
ATOM 10131 N N . LYS B 1 194 ? -14.141 -16.203 -51.312 1 92.81 194 LYS B N 1
ATOM 10132 C CA . LYS B 1 194 ? -12.797 -15.781 -50.938 1 92.81 194 LYS B CA 1
ATOM 10133 C C . LYS B 1 194 ? -12.164 -16.766 -49.969 1 92.81 194 LYS B C 1
ATOM 10135 O O . LYS B 1 194 ? -10.938 -16.859 -49.875 1 92.81 194 LYS B O 1
ATOM 10140 N N . GLY B 1 195 ? -12.945 -17.484 -49.219 1 92.88 195 GLY B N 1
ATOM 10141 C CA . GLY B 1 195 ? -12.383 -18.422 -48.25 1 92.88 195 GLY B CA 1
ATOM 10142 C C . GLY B 1 195 ? -11.453 -17.75 -47.25 1 92.88 195 GLY B C 1
ATOM 10143 O O . GLY B 1 195 ? -11.805 -16.734 -46.625 1 92.88 195 GLY B O 1
ATOM 10144 N N . GLU B 1 196 ? -10.234 -18.297 -47.125 1 92.31 196 GLU B N 1
ATOM 10145 C CA . GLU B 1 196 ? -9.258 -17.75 -46.188 1 92.31 196 GLU B CA 1
ATOM 10146 C C . GLU B 1 196 ? -8.75 -16.391 -46.625 1 92.31 196 GLU B C 1
ATOM 10148 O O . GLU B 1 196 ? -8.289 -15.594 -45.812 1 92.31 196 GLU B O 1
ATOM 10153 N N . ALA B 1 197 ? -8.867 -16.016 -47.844 1 93.62 197 ALA B N 1
ATOM 10154 C CA . ALA B 1 197 ? -8.391 -14.758 -48.406 1 93.62 197 ALA B CA 1
ATOM 10155 C C . ALA B 1 197 ? -9.234 -13.586 -47.906 1 93.62 197 ALA B C 1
ATOM 10157 O O . ALA B 1 197 ? -8.852 -12.43 -48.094 1 93.62 197 ALA B O 1
ATOM 10158 N N . ILE B 1 198 ? -10.367 -13.906 -47.25 1 94 198 ILE B N 1
ATOM 10159 C CA . ILE B 1 198 ? -11.227 -12.859 -46.688 1 94 198 ILE B CA 1
ATOM 10160 C C . ILE B 1 198 ? -10.438 -12.023 -45.688 1 94 198 ILE B C 1
ATOM 10162 O O . ILE B 1 198 ? -10.75 -10.852 -45.469 1 94 198 ILE B O 1
ATOM 10166 N N . TYR B 1 199 ? -9.398 -12.609 -45.062 1 93.94 199 TYR B N 1
ATOM 10167 C CA . TYR B 1 199 ? -8.625 -11.961 -44.031 1 93.94 199 TYR B CA 1
ATOM 10168 C C . TYR B 1 199 ? -7.461 -11.172 -44.625 1 93.94 199 TYR B C 1
ATOM 10170 O O . TYR B 1 199 ? -6.688 -10.555 -43.875 1 93.94 199 TYR B O 1
ATOM 10178 N N . GLU B 1 200 ? -7.211 -11.125 -45.969 1 86.38 200 GLU B N 1
ATOM 10179 C CA . GLU B 1 200 ? -6.09 -10.445 -46.594 1 86.38 200 GLU B CA 1
ATOM 10180 C C . GLU B 1 200 ? -6.246 -8.93 -46.5 1 86.38 200 GLU B C 1
ATOM 10182 O O . GLU B 1 200 ? -7.367 -8.414 -46.5 1 86.38 200 GLU B O 1
ATOM 10187 N N . GLY B 1 201 ? -5.09 -8.117 -46.406 1 67.12 201 GLY B N 1
ATOM 10188 C CA . GLY B 1 201 ? -5.055 -6.664 -46.469 1 67.12 201 GLY B CA 1
ATOM 10189 C C . GLY B 1 201 ? -4.672 -6.008 -45.156 1 67.12 201 GLY B C 1
ATOM 10190 O O . GLY B 1 201 ? -3.996 -4.98 -45.156 1 67.12 201 GLY B O 1
ATOM 10191 N N . ASP B 1 202 ? -5.352 -6.27 -44.062 1 61.28 202 ASP B N 1
ATOM 10192 C CA . ASP B 1 202 ? -5.188 -5.426 -42.906 1 61.28 202 ASP B CA 1
ATOM 10193 C C . ASP B 1 202 ? -4.176 -6.031 -41.906 1 61.28 202 ASP B C 1
ATOM 10195 O O . ASP B 1 202 ? -4.547 -6.805 -41.031 1 61.28 202 ASP B O 1
ATOM 10199 N N . LYS B 1 203 ? -2.875 -5.781 -42.25 1 58.88 203 LYS B N 1
ATOM 10200 C CA . LYS B 1 203 ? -1.839 -6.195 -41.312 1 58.88 203 LYS B CA 1
ATOM 10201 C C . LYS B 1 203 ? -2.023 -5.52 -39.969 1 58.88 203 LYS B C 1
ATOM 10203 O O . LYS B 1 203 ? -1.463 -5.961 -38.969 1 58.88 203 LYS B O 1
ATOM 10208 N N . GLN B 1 204 ? -2.873 -4.613 -40 1 74.06 204 GLN B N 1
ATOM 10209 C CA . GLN B 1 204 ? -2.955 -3.881 -38.719 1 74.06 204 GLN B CA 1
ATOM 10210 C C . GLN B 1 204 ? -4.305 -4.105 -38.062 1 74.06 204 GLN B C 1
ATOM 10212 O O . GLN B 1 204 ? -4.863 -3.184 -37.469 1 74.06 204 GLN B O 1
ATOM 10217 N N . ALA B 1 205 ? -4.75 -5.449 -38.094 1 88.19 205 ALA B N 1
ATOM 10218 C CA . ALA B 1 205 ? -6.012 -5.758 -37.438 1 88.19 205 ALA B CA 1
ATOM 10219 C C . ALA B 1 205 ? -5.898 -5.535 -35.938 1 88.19 205 ALA B C 1
ATOM 10221 O O . ALA B 1 205 ? -4.84 -5.754 -35.344 1 88.19 205 ALA B O 1
ATOM 10222 N N . GLN B 1 206 ? -6.984 -5.105 -35.344 1 92.31 206 GLN B N 1
ATOM 10223 C CA . GLN B 1 206 ? -7.016 -4.805 -33.906 1 92.31 206 GLN B CA 1
ATOM 10224 C C . GLN B 1 206 ? -7.32 -6.059 -33.094 1 92.31 206 GLN B C 1
ATOM 10226 O O . GLN B 1 206 ? -6.91 -6.164 -31.938 1 92.31 206 GLN B O 1
ATOM 10231 N N . ILE B 1 207 ? -8.078 -7.02 -33.75 1 96.25 207 ILE B N 1
ATOM 10232 C CA . ILE B 1 207 ? -8.453 -8.242 -33.031 1 96.25 207 ILE B CA 1
ATOM 10233 C C . ILE B 1 207 ? -7.773 -9.438 -33.719 1 96.25 207 ILE B C 1
ATOM 10235 O O . ILE B 1 207 ? -7.961 -9.68 -34.906 1 96.25 207 ILE B O 1
ATOM 10239 N N . TRP B 1 208 ? -7 -10.148 -32.969 1 96.19 208 TRP B N 1
ATOM 10240 C CA . TRP B 1 208 ? -6.34 -11.352 -33.469 1 96.19 208 TRP B CA 1
ATOM 10241 C C . TRP B 1 208 ? -7 -12.602 -32.875 1 96.19 208 TRP B C 1
ATOM 10243 O O . TRP B 1 208 ? -6.965 -12.828 -31.656 1 96.19 208 TRP B O 1
ATOM 10253 N N . GLY B 1 209 ? -7.512 -13.422 -33.781 1 97.25 209 GLY B N 1
ATOM 10254 C CA . GLY B 1 209 ? -8.195 -14.617 -33.312 1 97.25 209 GLY B CA 1
ATOM 10255 C C . GLY B 1 209 ? -7.273 -15.82 -33.188 1 97.25 209 GLY B C 1
ATOM 10256 O O . GLY B 1 209 ? -6.453 -16.062 -34.062 1 97.25 209 GLY B O 1
ATOM 10257 N N . ILE B 1 210 ? -7.395 -16.531 -32.125 1 97.56 210 ILE B N 1
ATOM 10258 C CA . ILE B 1 210 ? -6.699 -17.781 -31.891 1 97.56 210 ILE B CA 1
ATOM 10259 C C . ILE B 1 210 ? -7.664 -18.797 -31.281 1 97.56 210 ILE B C 1
ATOM 10261 O O . ILE B 1 210 ? -8.328 -18.516 -30.281 1 97.56 210 ILE B O 1
ATOM 10265 N N . GLY B 1 211 ? -7.762 -19.938 -31.938 1 97.94 211 GLY B N 1
ATOM 10266 C CA . GLY B 1 211 ? -8.539 -21.016 -31.328 1 97.94 211 GLY B CA 1
ATOM 10267 C C . GLY B 1 211 ? -7.863 -21.625 -30.109 1 97.94 211 GLY B C 1
ATOM 10268 O O . GLY B 1 211 ? -6.637 -21.766 -30.078 1 97.94 211 GLY B O 1
ATOM 10269 N N . HIS B 1 212 ? -8.695 -21.938 -29.156 1 97.06 212 HIS B N 1
ATOM 10270 C CA . HIS B 1 212 ? -8.18 -22.484 -27.922 1 97.06 212 HIS B CA 1
ATOM 10271 C C . HIS B 1 212 ? -9.195 -23.422 -27.266 1 97.06 212 HIS B C 1
ATOM 10273 O O . HIS B 1 212 ? -10.398 -23.281 -27.484 1 97.06 212 HIS B O 1
ATOM 10279 N N . CYS B 1 213 ? -8.648 -24.391 -26.625 1 95.81 213 CYS B N 1
ATOM 10280 C CA . CYS B 1 213 ? -9.453 -25.312 -25.828 1 95.81 213 CYS B CA 1
ATOM 10281 C C . CYS B 1 213 ? -8.836 -25.516 -24.438 1 95.81 213 CYS B C 1
ATOM 10283 O O . CYS B 1 213 ? -8.023 -26.422 -24.25 1 95.81 213 CYS B O 1
ATOM 10285 N N . HIS B 1 214 ? -9.219 -24.672 -23.531 1 94.69 214 HIS B N 1
ATOM 10286 C CA . HIS B 1 214 ? -8.812 -24.922 -22.141 1 94.69 214 HIS B CA 1
ATOM 10287 C C . HIS B 1 214 ? -9.445 -26.203 -21.609 1 94.69 214 HIS B C 1
ATOM 10289 O O . HIS B 1 214 ? -10.664 -26.359 -21.641 1 94.69 214 HIS B O 1
ATOM 10295 N N . ILE B 1 215 ? -8.656 -27.094 -21.266 1 96.5 215 ILE B N 1
ATOM 10296 C CA . ILE B 1 215 ? -9.18 -28.312 -20.672 1 96.5 215 ILE B CA 1
ATOM 10297 C C . ILE B 1 215 ? -8.641 -28.469 -19.25 1 96.5 215 ILE B C 1
ATOM 10299 O O . ILE B 1 215 ? -7.438 -28.641 -19.062 1 96.5 215 ILE B O 1
ATOM 10303 N N . ASP B 1 216 ? -9.539 -28.453 -18.312 1 97.12 216 ASP B N 1
ATOM 10304 C CA . ASP B 1 216 ? -9.117 -28.75 -16.953 1 97.12 216 ASP B CA 1
ATOM 10305 C C . ASP B 1 216 ? -8.578 -30.172 -16.844 1 97.12 216 ASP B C 1
ATOM 10307 O O . ASP B 1 216 ? -9.234 -31.125 -17.281 1 97.12 216 ASP B O 1
ATOM 10311 N N . THR B 1 217 ? -7.469 -30.281 -16.25 1 97.75 217 THR B N 1
ATOM 10312 C CA . THR B 1 217 ? -6.82 -31.594 -16.172 1 97.75 217 THR B CA 1
ATOM 10313 C C . THR B 1 217 ? -7.586 -32.531 -15.234 1 97.75 217 THR B C 1
ATOM 10315 O O . THR B 1 217 ? -7.488 -33.75 -15.344 1 97.75 217 THR B O 1
ATOM 10318 N N . ALA B 1 218 ? -8.289 -32.031 -14.32 1 97.62 218 ALA B N 1
ATOM 10319 C CA . ALA B 1 218 ? -9.32 -32.625 -13.477 1 97.62 218 ALA B CA 1
ATOM 10320 C C . ALA B 1 218 ? -10.18 -31.547 -12.805 1 97.62 218 ALA B C 1
ATOM 10322 O O . ALA B 1 218 ? -9.695 -30.453 -12.5 1 97.62 218 ALA B O 1
ATOM 10323 N N . TRP B 1 219 ? -11.469 -31.875 -12.625 1 97.12 219 TRP B N 1
ATOM 10324 C CA . TRP B 1 219 ? -12.359 -30.906 -12 1 97.12 219 TRP B CA 1
ATOM 10325 C C . TRP B 1 219 ? -13.672 -31.547 -11.586 1 97.12 219 TRP B C 1
ATOM 10327 O O . TRP B 1 219 ? -13.742 -32.219 -10.555 1 97.12 219 TRP B O 1
ATOM 10337 N N . LEU B 1 220 ? -14.641 -31.469 -12.461 1 96.81 220 LEU B N 1
ATOM 10338 C CA . LEU B 1 220 ? -15.93 -32.094 -12.227 1 96.81 220 LEU B CA 1
ATOM 10339 C C . LEU B 1 220 ? -15.922 -33.531 -12.742 1 96.81 220 LEU B C 1
ATOM 10341 O O . LEU B 1 220 ? -16.969 -34.188 -12.758 1 96.81 220 LEU B O 1
ATOM 10345 N N . TRP B 1 221 ? -14.766 -34 -13.227 1 96.19 221 TRP B N 1
ATOM 10346 C CA . TRP B 1 221 ? -14.445 -35.344 -13.695 1 96.19 221 TRP B CA 1
ATOM 10347 C C . TRP B 1 221 ? -13.023 -35.719 -13.281 1 96.19 221 TRP B C 1
ATOM 10349 O O . TRP B 1 221 ? -12.188 -34.875 -13.008 1 96.19 221 TRP B O 1
ATOM 10359 N N . PRO B 1 222 ? -12.734 -36.938 -13.125 1 96.19 222 PRO B N 1
ATOM 10360 C CA . PRO B 1 222 ? -11.391 -37.375 -12.711 1 96.19 222 PRO B CA 1
ATOM 10361 C C . PRO B 1 222 ? -10.383 -37.312 -13.852 1 96.19 222 PRO B C 1
ATOM 10363 O O . PRO B 1 222 ? -10.75 -37.031 -15 1 96.19 222 PRO B O 1
ATOM 10366 N N . TYR B 1 223 ? -9.117 -37.594 -13.617 1 97.25 223 TYR B N 1
ATOM 10367 C CA . TYR B 1 223 ? -8.008 -37.469 -14.562 1 97.25 223 TYR B CA 1
ATOM 10368 C C . TYR B 1 223 ? -8.25 -38.344 -15.789 1 97.25 223 TYR B C 1
ATOM 10370 O O . TYR B 1 223 ? -7.934 -37.969 -16.906 1 97.25 223 TYR B O 1
ATOM 10378 N N . ARG B 1 224 ? -8.805 -39.531 -15.656 1 95.06 224 ARG B N 1
ATOM 10379 C CA . ARG B 1 224 ? -8.961 -40.469 -16.734 1 95.06 224 ARG B CA 1
ATOM 10380 C C . ARG B 1 224 ? -9.906 -39.938 -17.812 1 95.06 224 ARG B C 1
ATOM 10382 O O . ARG B 1 224 ? -9.734 -40.25 -19 1 95.06 224 ARG B O 1
ATOM 10389 N N . VAL B 1 225 ? -10.883 -39.188 -17.375 1 95.62 225 VAL B N 1
ATOM 10390 C CA . VAL B 1 225 ? -11.859 -38.625 -18.312 1 95.62 225 VAL B CA 1
ATOM 10391 C C . VAL B 1 225 ? -11.195 -37.594 -19.203 1 95.62 225 VAL B C 1
ATOM 10393 O O . VAL B 1 225 ? -11.516 -37.469 -20.375 1 95.62 225 VAL B O 1
ATOM 10396 N N . THR B 1 226 ? -10.289 -36.812 -18.625 1 96.94 226 THR B N 1
ATOM 10397 C CA . THR B 1 226 ? -9.586 -35.781 -19.375 1 96.94 226 THR B CA 1
ATOM 10398 C C . THR B 1 226 ? -8.75 -36.406 -20.5 1 96.94 226 THR B C 1
ATOM 10400 O O . THR B 1 226 ? -8.617 -35.844 -21.578 1 96.94 226 THR B O 1
ATOM 10403 N N . GLN B 1 227 ? -8.258 -37.562 -20.312 1 96.38 227 GLN B N 1
ATOM 10404 C CA . GLN B 1 227 ? -7.504 -38.281 -21.328 1 96.38 227 GLN B CA 1
ATOM 10405 C C . GLN B 1 227 ? -8.344 -38.469 -22.594 1 96.38 227 GLN B C 1
ATOM 10407 O O . GLN B 1 227 ? -7.852 -38.281 -23.703 1 96.38 227 GLN B O 1
ATOM 10412 N N . GLN B 1 228 ? -9.578 -38.781 -22.391 1 95.12 228 GLN B N 1
ATOM 10413 C CA . GLN B 1 228 ? -10.508 -38.938 -23.516 1 95.12 228 GLN B CA 1
ATOM 10414 C C . GLN B 1 228 ? -10.875 -37.594 -24.125 1 95.12 228 GLN B C 1
ATOM 10416 O O . GLN B 1 228 ? -10.953 -37.469 -25.344 1 95.12 228 GLN B O 1
ATOM 10421 N N . LYS B 1 229 ? -11.125 -36.656 -23.266 1 96.44 229 LYS B N 1
ATOM 10422 C CA . LYS B 1 229 ? -11.531 -35.312 -23.719 1 96.44 229 LYS B CA 1
ATOM 10423 C C . LYS B 1 229 ? -10.469 -34.688 -24.609 1 96.44 229 LYS B C 1
ATOM 10425 O O . LYS B 1 229 ? -10.797 -34 -25.562 1 96.44 229 LYS B O 1
ATOM 10430 N N . VAL B 1 230 ? -9.219 -34.906 -24.25 1 96.94 230 VAL B N 1
ATOM 10431 C CA . VAL B 1 230 ? -8.102 -34.375 -25.016 1 96.94 230 VAL B CA 1
ATOM 10432 C C . VAL B 1 230 ? -8.141 -34.938 -26.438 1 96.94 230 VAL B C 1
ATOM 10434 O O . VAL B 1 230 ? -8.047 -34.219 -27.422 1 96.94 230 VAL B O 1
ATOM 10437 N N . ALA B 1 231 ? -8.281 -36.219 -26.547 1 96.12 231 ALA B N 1
ATOM 10438 C CA . ALA B 1 231 ? -8.328 -36.875 -27.844 1 96.12 231 ALA B CA 1
ATOM 10439 C C . ALA B 1 231 ? -9.516 -36.375 -28.672 1 96.12 231 ALA B C 1
ATOM 10441 O O . ALA B 1 231 ? -9.383 -36.094 -29.859 1 96.12 231 ALA B O 1
ATOM 10442 N N . ARG B 1 232 ? -10.68 -36.281 -28.047 1 96.06 232 ARG B N 1
ATOM 10443 C CA . ARG B 1 232 ? -11.891 -35.812 -28.719 1 96.06 232 ARG B CA 1
ATOM 10444 C C . ARG B 1 232 ? -11.719 -34.375 -29.234 1 96.06 232 ARG B C 1
ATOM 10446 O O . ARG B 1 232 ? -12.031 -34.094 -30.391 1 96.06 232 ARG B O 1
ATOM 10453 N N . SER B 1 233 ? -11.258 -33.531 -28.391 1 96.69 233 SER B N 1
ATOM 10454 C CA . SER B 1 233 ? -11.156 -32.125 -28.703 1 96.69 233 SER B CA 1
ATOM 10455 C C . SER B 1 233 ? -10.125 -31.875 -29.797 1 96.69 233 SER B C 1
ATOM 10457 O O . SER B 1 233 ? -10.375 -31.109 -30.734 1 96.69 233 SER B O 1
ATOM 10459 N N . TRP B 1 234 ? -8.977 -32.5 -29.688 1 97.12 234 TRP B N 1
ATOM 10460 C CA . TRP B 1 234 ? -7.883 -32.219 -30.609 1 97.12 234 TRP B CA 1
ATOM 10461 C C . TRP B 1 234 ? -8.117 -32.875 -31.969 1 97.12 234 TRP B C 1
ATOM 10463 O O . TRP B 1 234 ? -7.711 -32.312 -33 1 97.12 234 TRP B O 1
ATOM 10473 N N . ALA B 1 235 ? -8.742 -34.031 -32.031 1 95.75 235 ALA B N 1
ATOM 10474 C CA . ALA B 1 235 ? -9.141 -34.625 -33.312 1 95.75 235 ALA B CA 1
ATOM 10475 C C . ALA B 1 235 ? -10.086 -33.688 -34.062 1 95.75 235 ALA B C 1
ATOM 10477 O O . ALA B 1 235 ? -9.961 -33.562 -35.281 1 95.75 235 ALA B O 1
ATOM 10478 N N . THR B 1 236 ? -10.961 -33.125 -33.312 1 95.19 236 THR B N 1
ATOM 10479 C CA . THR B 1 236 ? -11.922 -32.219 -33.875 1 95.19 236 THR B CA 1
ATOM 10480 C C . THR B 1 236 ? -11.219 -30.984 -34.469 1 95.19 236 THR B C 1
ATOM 10482 O O . THR B 1 236 ? -11.578 -30.484 -35.531 1 95.19 236 THR B O 1
ATOM 10485 N N . GLN B 1 237 ? -10.273 -30.469 -33.781 1 96.69 237 GLN B N 1
ATOM 10486 C CA . GLN B 1 237 ? -9.578 -29.281 -34.219 1 96.69 237 GLN B CA 1
ATOM 10487 C C . GLN B 1 237 ? -8.75 -29.547 -35.469 1 96.69 237 GLN B C 1
ATOM 10489 O O . GLN B 1 237 ? -8.617 -28.688 -36.344 1 96.69 237 GLN B O 1
ATOM 10494 N N . ILE B 1 238 ? -8.172 -30.734 -35.594 1 95.62 238 ILE B N 1
ATOM 10495 C CA . ILE B 1 238 ? -7.426 -31.094 -36.781 1 95.62 238 ILE B CA 1
ATOM 10496 C C . ILE B 1 238 ? -8.352 -31.078 -38 1 95.62 238 ILE B C 1
ATOM 10498 O O . ILE B 1 238 ? -7.988 -30.594 -39.062 1 95.62 238 ILE B O 1
ATOM 10502 N N . ASP B 1 239 ? -9.516 -31.656 -37.875 1 94.06 239 ASP B N 1
ATOM 10503 C CA . ASP B 1 239 ? -10.516 -31.609 -38.938 1 94.06 239 ASP B CA 1
ATOM 10504 C C . ASP B 1 239 ? -10.805 -30.172 -39.344 1 94.06 239 ASP B C 1
ATOM 10506 O O . ASP B 1 239 ? -10.875 -29.875 -40.562 1 94.06 239 ASP B O 1
ATOM 10510 N N . LEU B 1 240 ? -11.016 -29.328 -38.344 1 96.38 240 LEU B N 1
ATOM 10511 C CA . LEU B 1 240 ? -11.32 -27.922 -38.656 1 96.38 240 LEU B CA 1
ATOM 10512 C C . LEU B 1 240 ? -10.156 -27.25 -39.344 1 96.38 240 LEU B C 1
ATOM 10514 O O . LEU B 1 240 ? -10.359 -26.406 -40.219 1 96.38 240 LEU B O 1
ATOM 10518 N N . MET B 1 241 ? -8.938 -27.594 -39 1 95.75 241 MET B N 1
ATOM 10519 C CA . MET B 1 241 ? -7.766 -27 -39.656 1 95.75 241 MET B CA 1
ATOM 10520 C C . MET B 1 241 ? -7.711 -27.375 -41.125 1 95.75 241 MET B C 1
ATOM 10522 O O . MET B 1 241 ? -7.246 -26.578 -41.938 1 95.75 241 MET B O 1
ATOM 10526 N N . GLU B 1 242 ? -8.148 -28.484 -41.438 1 93 242 GLU B N 1
ATOM 10527 C CA . GLU B 1 242 ? -8.172 -28.938 -42.812 1 93 242 GLU B CA 1
ATOM 10528 C C . GLU B 1 242 ? -9.25 -28.219 -43.594 1 93 242 GLU B C 1
ATOM 10530 O O . GLU B 1 242 ? -9.047 -27.859 -44.781 1 93 242 GLU B O 1
ATOM 10535 N N . ARG B 1 243 ? -10.328 -27.969 -42.969 1 93.88 243 ARG B N 1
ATOM 10536 C CA . ARG B 1 243 ? -11.453 -27.328 -43.656 1 93.88 243 ARG B CA 1
ATOM 10537 C C . ARG B 1 243 ? -11.289 -25.812 -43.688 1 93.88 243 ARG B C 1
ATOM 10539 O O . ARG B 1 243 ? -11.781 -25.141 -44.594 1 93.88 243 ARG B O 1
ATOM 10546 N N . TYR B 1 244 ? -10.656 -25.297 -42.688 1 96.94 244 TYR B N 1
ATOM 10547 C CA . TYR B 1 244 ? -10.422 -23.859 -42.562 1 96.94 244 TYR B CA 1
ATOM 10548 C C . TYR B 1 244 ? -8.93 -23.562 -42.438 1 96.94 244 TYR B C 1
ATOM 10550 O O . TYR B 1 244 ? -8.391 -23.438 -41.344 1 96.94 244 TYR B O 1
ATOM 10558 N N . PRO B 1 245 ? -8.258 -23.297 -43.469 1 95.56 245 PRO B N 1
ATOM 10559 C CA . PRO B 1 245 ? -6.805 -23.141 -43.469 1 95.56 245 PRO B CA 1
ATOM 10560 C C . PRO B 1 245 ? -6.324 -21.969 -42.625 1 95.56 245 PRO B C 1
ATOM 10562 O O . PRO B 1 245 ? -5.16 -21.938 -42.219 1 95.56 245 PRO B O 1
ATOM 10565 N N . GLU B 1 246 ? -7.191 -20.953 -42.281 1 95.75 246 GLU B N 1
ATOM 10566 C CA . GLU B 1 246 ? -6.828 -19.797 -41.469 1 95.75 246 GLU B CA 1
ATOM 10567 C C . GLU B 1 246 ? -6.824 -20.156 -40 1 95.75 246 GLU B C 1
ATOM 10569 O O . GLU B 1 246 ? -6.32 -19.406 -39.156 1 95.75 246 GLU B O 1
ATOM 10574 N N . HIS B 1 247 ? -7.363 -21.297 -39.656 1 97.56 247 HIS B N 1
ATOM 10575 C CA . HIS B 1 247 ? -7.531 -21.688 -38.25 1 97.56 247 HIS B CA 1
ATOM 10576 C C . HIS B 1 247 ? -6.188 -22 -37.594 1 97.56 247 HIS B C 1
ATOM 10578 O O . HIS B 1 247 ? -5.348 -22.688 -38.188 1 97.56 247 HIS B O 1
ATOM 10584 N N . ARG B 1 248 ? -5.91 -21.359 -36.531 1 97.5 248 ARG B N 1
ATOM 10585 C CA . ARG B 1 248 ? -4.785 -21.641 -35.625 1 97.5 248 ARG B CA 1
ATOM 10586 C C . ARG B 1 248 ? -5.266 -22.047 -34.25 1 97.5 248 ARG B C 1
ATOM 10588 O O . ARG B 1 248 ? -6.207 -21.453 -33.719 1 97.5 248 ARG B O 1
ATOM 10595 N N . PHE B 1 249 ? -4.695 -23.109 -33.75 1 97.88 249 PHE B N 1
ATOM 10596 C CA . PHE B 1 249 ? -5.164 -23.672 -32.5 1 97.88 249 PHE B CA 1
ATOM 10597 C C . PHE B 1 249 ? -4.031 -23.734 -31.469 1 97.88 249 PHE B C 1
ATOM 10599 O O . PHE B 1 249 ? -2.965 -24.281 -31.75 1 97.88 249 PHE B O 1
ATOM 10606 N N . SER B 1 250 ? -4.242 -23.094 -30.297 1 96.19 250 SER B N 1
ATOM 10607 C CA . SER B 1 250 ? -3.234 -23.094 -29.234 1 96.19 250 SER B CA 1
ATOM 10608 C C . SER B 1 250 ? -3.633 -24 -28.094 1 96.19 250 SER B C 1
ATOM 10610 O O . SER B 1 250 ? -4.797 -24.031 -27.672 1 96.19 250 SER B O 1
ATOM 10612 N N . CYS B 1 251 ? -2.723 -24.719 -27.609 1 94.69 251 CYS B N 1
ATOM 10613 C CA . CYS B 1 251 ? -2.961 -25.625 -26.484 1 94.69 251 CYS B CA 1
ATOM 10614 C C . CYS B 1 251 ? -1.768 -25.641 -25.531 1 94.69 251 CYS B C 1
ATOM 10616 O O . CYS B 1 251 ? -0.618 -25.609 -25.984 1 94.69 2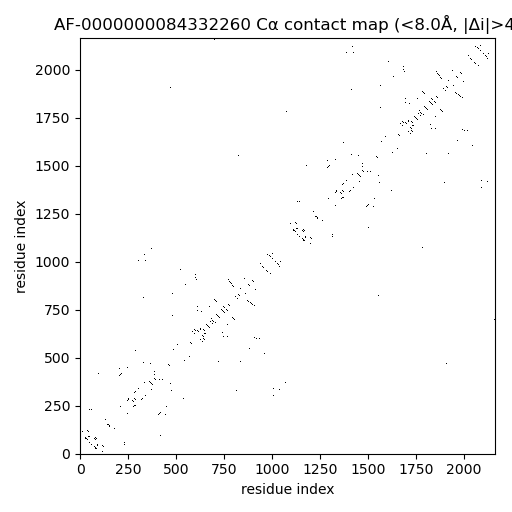51 CYS B O 1
ATOM 10618 N N . SER B 1 252 ? -2.162 -25.703 -24.328 1 94.94 252 SER B N 1
ATOM 10619 C CA . SER B 1 252 ? -1.116 -25.766 -23.312 1 94.94 252 SER B CA 1
ATOM 10620 C C . SER B 1 252 ? -1.068 -27.141 -22.641 1 94.94 252 SER B C 1
ATOM 10622 O O . SER B 1 252 ? -1.597 -28.109 -23.188 1 94.94 252 SER B O 1
ATOM 10624 N N . GLN B 1 253 ? -0.278 -27.375 -21.562 1 97.31 253 GLN B N 1
ATOM 10625 C CA . GLN B 1 253 ? -0.135 -28.469 -20.625 1 97.31 253 GLN B CA 1
ATOM 10626 C C . GLN B 1 253 ? 0.579 -29.656 -21.25 1 97.31 253 GLN B C 1
ATOM 10628 O O . GLN B 1 253 ? -0.045 -30.469 -21.938 1 97.31 253 GLN B O 1
ATOM 10633 N N . ALA B 1 254 ? 1.732 -29.969 -20.969 1 98.56 254 ALA B N 1
ATOM 10634 C CA . ALA B 1 254 ? 2.537 -31.078 -21.469 1 98.56 254 ALA B CA 1
ATOM 10635 C C . ALA B 1 254 ? 1.942 -32.406 -21.062 1 98.56 254 ALA B C 1
ATOM 10637 O O . ALA B 1 254 ? 2.002 -33.375 -21.828 1 98.56 254 ALA B O 1
ATOM 10638 N N . GLN B 1 255 ? 1.343 -32.469 -19.906 1 98.56 255 GLN B N 1
ATOM 10639 C CA . GLN B 1 255 ? 0.713 -33.688 -19.406 1 98.56 255 GLN B CA 1
ATOM 10640 C C . GLN B 1 255 ? -0.335 -34.219 -20.375 1 98.56 255 GLN B C 1
ATOM 10642 O O . GLN B 1 255 ? -0.435 -35.438 -20.609 1 98.56 255 GLN B O 1
ATOM 10647 N N . GLN B 1 256 ? -1.101 -33.375 -20.938 1 98.25 256 GLN B N 1
ATOM 10648 C CA . GLN B 1 256 ? -2.158 -33.781 -21.859 1 98.25 256 GLN B CA 1
ATOM 10649 C C . GLN B 1 256 ? -1.576 -34.281 -23.172 1 98.25 256 GLN B C 1
ATOM 10651 O O . GLN B 1 256 ? -2.098 -35.219 -23.766 1 98.25 256 GLN B O 1
ATOM 10656 N N . TYR B 1 257 ? -0.509 -33.688 -23.656 1 98.31 257 TYR B N 1
ATOM 10657 C CA . TYR B 1 257 ? 0.198 -34.188 -24.828 1 98.31 257 TYR B CA 1
ATOM 10658 C C . TYR B 1 257 ? 0.742 -35.594 -24.578 1 98.31 257 TYR B C 1
ATOM 10660 O O . TYR B 1 257 ? 0.693 -36.438 -25.453 1 98.31 257 TYR B O 1
ATOM 10668 N N . LYS B 1 258 ? 1.276 -35.75 -23.359 1 98.38 258 LYS B N 1
ATOM 10669 C CA . LYS B 1 258 ? 1.832 -37.062 -23.016 1 98.38 258 LYS B CA 1
ATOM 10670 C C . LYS B 1 258 ? 0.749 -38.125 -23.016 1 98.38 258 LYS B C 1
ATOM 10672 O O . LYS B 1 258 ? 0.961 -39.25 -23.531 1 98.38 258 LYS B O 1
ATOM 10677 N N . TRP B 1 259 ? -0.381 -37.844 -22.422 1 98.19 259 TRP B N 1
ATOM 10678 C CA . TRP B 1 259 ? -1.486 -38.781 -22.438 1 98.19 259 TRP B CA 1
ATOM 10679 C C . TRP B 1 259 ? -1.894 -39.125 -23.859 1 98.19 259 TRP B C 1
ATOM 10681 O O . TRP B 1 259 ? -2.17 -40.312 -24.156 1 98.19 259 TRP B O 1
ATOM 10691 N N . LEU B 1 260 ? -1.945 -38.125 -24.703 1 97.75 260 LEU B N 1
ATOM 10692 C CA . LEU B 1 260 ? -2.289 -38.375 -26.109 1 97.75 260 LEU B CA 1
ATOM 10693 C C . LEU B 1 260 ? -1.269 -39.281 -26.766 1 97.75 260 LEU B C 1
ATOM 10695 O O . LEU B 1 260 ? -1.639 -40.219 -27.484 1 97.75 260 LEU B O 1
ATOM 10699 N N . LYS B 1 261 ? -0.017 -39.062 -26.609 1 98.12 261 LYS B N 1
ATOM 10700 C CA . LYS B 1 261 ? 1.073 -39.844 -27.172 1 98.12 261 LYS B CA 1
ATOM 10701 C C . LYS B 1 261 ? 0.994 -41.312 -26.719 1 98.12 261 LYS B C 1
ATOM 10703 O O . LYS B 1 261 ? 1.19 -42.219 -27.516 1 98.12 261 LYS B O 1
ATOM 10708 N N . GLU B 1 262 ? 0.677 -41.5 -25.469 1 97.56 262 GLU B N 1
ATOM 10709 C CA . GLU B 1 262 ? 0.701 -42.844 -24.875 1 97.56 262 GLU B CA 1
ATOM 10710 C C . GLU B 1 262 ? -0.568 -43.625 -25.219 1 97.56 262 GLU B C 1
ATOM 10712 O O . GLU B 1 262 ? -0.517 -44.844 -25.469 1 97.56 262 GLU B O 1
ATOM 10717 N N . LEU B 1 263 ? -1.684 -42.875 -25.266 1 96.44 263 LEU B N 1
ATOM 10718 C CA . LEU B 1 263 ? -2.961 -43.594 -25.328 1 96.44 263 LEU B CA 1
ATOM 10719 C C . LEU B 1 263 ? -3.525 -43.562 -26.75 1 96.44 263 LEU B C 1
ATOM 10721 O O . LEU B 1 263 ? -4.328 -44.406 -27.125 1 96.44 263 LEU B O 1
ATOM 10725 N N . TYR B 1 264 ? -3.105 -42.531 -27.547 1 96.56 264 TYR B N 1
ATOM 10726 C CA . TYR B 1 264 ? -3.605 -42.375 -28.906 1 96.56 264 TYR B CA 1
ATOM 10727 C C . TYR B 1 264 ? -2.473 -42 -29.859 1 96.56 264 TYR B C 1
ATOM 10729 O O . TYR B 1 264 ? -2.502 -40.969 -30.5 1 96.56 264 TYR B O 1
ATOM 10737 N N . PRO B 1 265 ? -1.534 -42.844 -30.109 1 96.56 265 PRO B N 1
ATOM 10738 C CA . PRO B 1 265 ? -0.327 -42.5 -30.859 1 96.56 265 PRO B CA 1
ATOM 10739 C C . PRO B 1 265 ? -0.635 -42.031 -32.281 1 96.56 265 PRO B C 1
ATOM 10741 O O . PRO B 1 265 ? -0.038 -41.062 -32.75 1 96.56 265 PRO B O 1
ATOM 10744 N N . PRO B 1 266 ? -1.588 -42.656 -33.031 1 95.75 266 PRO B N 1
ATOM 10745 C CA . PRO B 1 266 ? -1.859 -42.156 -34.375 1 95.75 266 PRO B CA 1
ATOM 10746 C C . PRO B 1 266 ? -2.348 -40.719 -34.375 1 95.75 266 PRO B C 1
ATOM 10748 O O . PRO B 1 266 ? -1.991 -39.938 -35.281 1 95.75 266 PRO B O 1
ATOM 10751 N N . LEU B 1 267 ? -3.184 -40.438 -33.469 1 96.62 267 LEU B N 1
ATOM 10752 C CA . LEU B 1 267 ? -3.654 -39.062 -33.375 1 96.62 267 LEU B CA 1
ATOM 10753 C C . LEU B 1 267 ? -2.514 -38.125 -32.969 1 96.62 267 LEU B C 1
ATOM 10755 O O . LEU B 1 267 ? -2.459 -36.969 -33.438 1 96.62 267 LEU B O 1
ATOM 10759 N N . PHE B 1 268 ? -1.637 -38.562 -32.094 1 97.44 268 PHE B N 1
ATOM 10760 C CA . PHE B 1 268 ? -0.474 -37.781 -31.703 1 97.44 268 PHE B CA 1
ATOM 10761 C C . PHE B 1 268 ? 0.375 -37.438 -32.938 1 97.44 268 PHE B C 1
ATOM 10763 O O . PHE B 1 268 ? 0.886 -36.312 -33.031 1 97.44 268 PHE B O 1
ATOM 10770 N N . ASP B 1 269 ? 0.547 -38.375 -33.781 1 97 269 ASP B N 1
ATOM 10771 C CA . ASP B 1 269 ? 1.317 -38.156 -35 1 97 269 ASP B CA 1
ATOM 10772 C C . ASP B 1 269 ? 0.67 -37.094 -35.875 1 97 269 ASP B C 1
ATOM 10774 O O . ASP B 1 269 ? 1.366 -36.25 -36.469 1 97 269 ASP B O 1
ATOM 10778 N N . ARG B 1 270 ? -0.615 -37.094 -35.969 1 96 270 ARG B N 1
ATOM 10779 C CA . ARG B 1 270 ? -1.327 -36.062 -36.719 1 96 270 ARG B CA 1
ATOM 10780 C C . ARG B 1 270 ? -1.149 -34.719 -36.094 1 96 270 ARG B C 1
ATOM 10782 O O . ARG B 1 270 ? -0.988 -33.719 -36.781 1 96 270 ARG B O 1
ATOM 10789 N N . VAL B 1 271 ? -1.27 -34.688 -34.75 1 97.06 271 VAL B N 1
ATOM 10790 C CA . VAL B 1 271 ? -1.046 -33.438 -34.031 1 97.06 271 VAL B CA 1
ATOM 10791 C C . VAL B 1 271 ? 0.368 -32.938 -34.312 1 97.06 271 VAL B C 1
ATOM 10793 O O . VAL B 1 271 ? 0.569 -31.734 -34.562 1 97.06 271 VAL B O 1
ATOM 10796 N N . LYS B 1 272 ? 1.345 -33.812 -34.188 1 97.62 272 LYS B N 1
ATOM 10797 C CA . LYS B 1 272 ? 2.738 -33.438 -34.469 1 97.62 272 LYS B CA 1
ATOM 10798 C C . LYS B 1 272 ? 2.906 -32.844 -35.844 1 97.62 272 LYS B C 1
ATOM 10800 O O . LYS B 1 272 ? 3.645 -31.859 -36 1 97.62 272 LYS B O 1
ATOM 10805 N N . GLU B 1 273 ? 2.246 -33.406 -36.812 1 97 273 GLU B N 1
ATOM 10806 C CA . GLU B 1 273 ? 2.285 -32.875 -38.156 1 97 273 GLU B CA 1
ATOM 10807 C C . GLU B 1 273 ? 1.759 -31.438 -38.219 1 97 273 GLU B C 1
ATOM 10809 O O . GLU B 1 273 ? 2.326 -30.594 -38.875 1 97 273 GLU B O 1
ATOM 10814 N N . GLN B 1 274 ? 0.659 -31.219 -37.531 1 97.06 274 GLN B N 1
ATOM 10815 C CA . GLN B 1 274 ? 0.064 -29.891 -37.5 1 97.06 274 GLN B CA 1
ATOM 10816 C C . GLN B 1 274 ? 0.943 -28.906 -36.75 1 97.06 274 GLN B C 1
ATOM 10818 O O . GLN B 1 274 ? 0.981 -27.719 -37.062 1 97.06 274 GLN B O 1
ATOM 10823 N N . VAL B 1 275 ? 1.631 -29.359 -35.656 1 97.38 275 VAL B N 1
ATOM 10824 C CA . VAL B 1 275 ? 2.566 -28.516 -34.938 1 97.38 275 VAL B CA 1
ATOM 10825 C C . VAL B 1 275 ? 3.707 -28.094 -35.844 1 97.38 275 VAL B C 1
ATOM 10827 O O . VAL B 1 275 ? 4.082 -26.922 -35.875 1 97.38 275 VAL B O 1
ATOM 10830 N N . LEU B 1 276 ? 4.207 -29 -36.594 1 95.75 276 LEU B N 1
ATOM 10831 C CA . LEU B 1 276 ? 5.305 -28.719 -37.5 1 95.75 276 LEU B CA 1
ATOM 10832 C C . LEU B 1 276 ? 4.852 -27.797 -38.656 1 95.75 276 LEU B C 1
ATOM 10834 O O . LEU B 1 276 ? 5.637 -26.984 -39.125 1 95.75 276 LEU B O 1
ATOM 10838 N N . ALA B 1 277 ? 3.549 -27.938 -39 1 95.69 277 ALA B N 1
ATOM 10839 C CA . ALA B 1 277 ? 2.973 -27.062 -40 1 95.69 277 ALA B CA 1
ATOM 10840 C C . ALA B 1 277 ? 2.607 -25.703 -39.438 1 95.69 277 ALA B C 1
ATOM 10842 O O . ALA B 1 277 ? 2.162 -24.797 -40.156 1 95.69 277 ALA B O 1
ATOM 10843 N N . ARG B 1 278 ? 2.76 -25.516 -38.094 1 95.06 278 ARG B N 1
ATOM 10844 C CA . ARG B 1 278 ? 2.525 -24.281 -37.375 1 95.06 278 ARG B CA 1
ATOM 10845 C C . ARG B 1 278 ? 1.046 -23.906 -37.375 1 95.06 278 ARG B C 1
ATOM 10847 O O . ARG B 1 278 ? 0.693 -22.734 -37.469 1 95.06 278 ARG B O 1
ATOM 10854 N N . LYS B 1 279 ? 0.233 -24.812 -37.375 1 96.88 279 LYS B N 1
ATOM 10855 C CA . LYS B 1 279 ? -1.208 -24.609 -37.281 1 96.88 279 LYS B CA 1
ATOM 10856 C C . LYS B 1 279 ? -1.7 -24.953 -35.875 1 96.88 279 LYS B C 1
ATOM 10858 O O . LYS B 1 279 ? -2.73 -24.453 -35.406 1 96.88 279 LYS B O 1
ATOM 10863 N N . PHE B 1 280 ? -1.044 -25.875 -35.281 1 97 280 PHE B N 1
ATOM 10864 C CA . PHE B 1 280 ? -1.234 -26.266 -33.875 1 97 280 PHE B CA 1
ATOM 10865 C C . PHE B 1 280 ? -0.091 -25.766 -33 1 97 280 PHE B C 1
ATOM 10867 O O . PHE B 1 280 ? 1.056 -26.188 -33.156 1 97 280 PHE B O 1
ATOM 10874 N N . HIS B 1 281 ? -0.399 -24.844 -32.062 1 96.62 281 HIS B N 1
ATOM 10875 C CA . HIS B 1 281 ? 0.66 -24.109 -31.375 1 96.62 281 HIS B CA 1
ATOM 10876 C C . HIS B 1 281 ? 0.754 -24.516 -29.906 1 96.62 281 HIS B C 1
ATOM 10878 O O . HIS B 1 281 ? -0.126 -24.188 -29.109 1 96.62 281 HIS B O 1
ATOM 10884 N N . PRO B 1 282 ? 1.851 -25.188 -29.516 1 97.06 282 PRO B N 1
ATOM 10885 C CA . PRO B 1 282 ? 2.094 -25.375 -28.078 1 97.06 282 PRO B CA 1
ATOM 10886 C C . PRO B 1 282 ? 2.424 -24.078 -27.359 1 97.06 282 PRO B C 1
ATOM 10888 O O . PRO B 1 282 ? 3.254 -23.297 -27.828 1 97.06 282 PRO B O 1
ATOM 10891 N N . VAL B 1 283 ? 1.765 -23.797 -26.266 1 97.38 283 VAL B N 1
ATOM 10892 C CA . VAL B 1 283 ? 2.012 -22.625 -25.422 1 97.38 283 VAL B CA 1
ATOM 10893 C C . VAL B 1 283 ? 2.113 -23.062 -23.953 1 97.38 283 VAL B C 1
ATOM 10895 O O . VAL B 1 283 ? 1.853 -24.219 -23.625 1 97.38 283 VAL B O 1
ATOM 10898 N N . GLY B 1 284 ? 2.541 -22.203 -23.078 1 97.31 284 GLY B N 1
ATOM 10899 C CA . GLY B 1 284 ? 2.568 -22.406 -21.641 1 97.31 284 GLY B CA 1
ATOM 10900 C C . GLY B 1 284 ? 3.914 -22.875 -21.125 1 97.31 284 GLY B C 1
ATOM 10901 O O . GLY B 1 284 ? 4.445 -22.344 -20.156 1 97.31 284 GLY B O 1
ATOM 10902 N N . GLY B 1 285 ? 4.402 -23.938 -21.734 1 97.44 285 GLY B N 1
ATOM 10903 C CA . GLY B 1 285 ? 5.707 -24.453 -21.359 1 97.44 285 GLY B CA 1
ATOM 10904 C C . GLY B 1 285 ? 5.715 -25.141 -20.016 1 97.44 285 GLY B C 1
ATOM 10905 O O . GLY B 1 285 ? 6.781 -25.453 -19.469 1 97.44 285 GLY B O 1
ATOM 10906 N N . SER B 1 286 ? 4.633 -25.359 -19.375 1 98.19 286 SER B N 1
ATOM 10907 C CA . SER B 1 286 ? 4.516 -26 -18.062 1 98.19 286 SER B CA 1
ATOM 10908 C C . SER B 1 286 ? 3.943 -27.406 -18.203 1 98.19 286 SER B C 1
ATOM 10910 O O . SER B 1 286 ? 3.338 -27.75 -19.219 1 98.19 286 SER B O 1
ATOM 10912 N N . TRP B 1 287 ? 4.168 -28.156 -17.172 1 98.62 287 TRP B N 1
ATOM 10913 C CA . TRP B 1 287 ? 3.641 -29.516 -17.156 1 98.62 287 TRP B CA 1
ATOM 10914 C C . TRP B 1 287 ? 2.115 -29.516 -17.156 1 98.62 287 TRP B C 1
ATOM 10916 O O . TRP B 1 287 ? 1.483 -30.219 -17.953 1 98.62 287 TRP B O 1
ATOM 10926 N N . VAL B 1 288 ? 1.513 -28.703 -16.312 1 98.62 288 VAL B N 1
ATOM 10927 C CA . VAL B 1 288 ? 0.081 -28.422 -16.297 1 98.62 288 VAL B CA 1
ATOM 10928 C C . VAL B 1 288 ? -0.147 -26.922 -16.125 1 98.62 288 VAL B C 1
ATOM 10930 O O . VAL B 1 288 ? 0.806 -26.156 -15.938 1 98.62 288 VAL B O 1
ATOM 10933 N N . GLU B 1 289 ? -1.4 -26.453 -16.344 1 98.19 289 GLU B N 1
ATOM 10934 C CA . GLU B 1 289 ? -1.778 -25.109 -15.891 1 98.19 289 GLU B CA 1
ATOM 10935 C C . GLU B 1 289 ? -1.921 -25.062 -14.367 1 98.19 289 GLU B C 1
ATOM 10937 O O . GLU B 1 289 ? -3.037 -25.047 -13.844 1 98.19 289 GLU B O 1
ATOM 10942 N N . ASN B 1 290 ? -0.831 -24.953 -13.758 1 98.56 290 ASN B N 1
ATOM 10943 C CA . ASN B 1 290 ? -0.678 -25.172 -12.32 1 98.56 290 ASN B CA 1
ATOM 10944 C C . ASN B 1 290 ? -1.23 -24 -11.508 1 98.56 290 ASN B C 1
ATOM 10946 O O . ASN B 1 290 ? -1.369 -22.891 -12.023 1 98.56 290 ASN B O 1
ATOM 10950 N N . ASP B 1 291 ? -1.521 -24.375 -10.203 1 98.12 291 ASP B N 1
ATOM 10951 C CA . ASP B 1 291 ? -1.637 -23.344 -9.188 1 98.12 291 ASP B CA 1
ATOM 10952 C C . ASP B 1 291 ? -0.341 -22.547 -9.07 1 98.12 291 ASP B C 1
ATOM 10954 O O . ASP B 1 291 ? 0.752 -23.109 -9.133 1 98.12 291 ASP B O 1
ATOM 10958 N N . SER B 1 292 ? -0.512 -21.281 -8.953 1 97 292 SER B N 1
ATOM 10959 C CA . SER B 1 292 ? 0.694 -20.469 -8.953 1 97 292 SER B CA 1
ATOM 10960 C C . SER B 1 292 ? 1.002 -19.938 -7.555 1 97 292 SER B C 1
ATOM 10962 O O . SER B 1 292 ? 2.018 -19.266 -7.348 1 97 292 SER B O 1
ATOM 10964 N N . ASN B 1 293 ? 0.248 -20.25 -6.562 1 97.56 293 ASN B N 1
ATOM 10965 C CA . ASN B 1 293 ? 0.427 -19.703 -5.219 1 97.56 293 ASN B CA 1
ATOM 10966 C C . ASN B 1 293 ? 1.044 -20.734 -4.277 1 97.56 293 ASN B C 1
ATOM 10968 O O . ASN B 1 293 ? 1.958 -20.422 -3.516 1 97.56 293 ASN B O 1
ATOM 10972 N N . MET B 1 294 ? 0.678 -21.922 -4.359 1 98.31 294 MET B N 1
ATOM 10973 C CA . MET B 1 294 ? 0.958 -22.844 -3.262 1 98.31 294 MET B CA 1
ATOM 10974 C C . MET B 1 294 ? 2.176 -23.703 -3.574 1 98.31 294 MET B C 1
ATOM 10976 O O . MET B 1 294 ? 2.955 -24.031 -2.678 1 98.31 294 MET B O 1
ATOM 10980 N N . PRO B 1 295 ? 2.41 -24.109 -4.879 1 98.62 295 PRO B N 1
ATOM 10981 C CA . PRO B 1 295 ? 3.641 -24.875 -5.117 1 98.62 295 PRO B CA 1
ATOM 10982 C C . PRO B 1 295 ? 4.895 -24.125 -4.688 1 98.62 295 PRO B C 1
ATOM 10984 O O . PRO B 1 295 ? 4.945 -22.891 -4.789 1 98.62 295 PRO B O 1
ATOM 10987 N N . SER B 1 296 ? 5.887 -24.891 -4.223 1 98.19 296 SER B N 1
ATOM 10988 C CA . SER B 1 296 ? 7.152 -24.266 -3.855 1 98.19 296 SER B CA 1
ATOM 10989 C C . SER B 1 296 ? 7.855 -23.672 -5.078 1 98.19 296 SER B C 1
ATOM 10991 O O . SER B 1 296 ? 7.465 -23.938 -6.215 1 98.19 296 SER B O 1
ATOM 10993 N N . GLY B 1 297 ? 8.859 -22.828 -4.836 1 98.31 297 GLY B N 1
ATOM 10994 C CA . GLY B 1 297 ? 9.641 -22.297 -5.934 1 98.31 297 GLY B CA 1
ATOM 10995 C C . GLY B 1 297 ? 10.234 -23.359 -6.832 1 98.31 297 GLY B C 1
ATOM 10996 O O . GLY B 1 297 ? 10.141 -23.281 -8.055 1 98.31 297 GLY B O 1
ATOM 10997 N N . GLU B 1 298 ? 10.797 -24.406 -6.281 1 98.31 298 GLU B N 1
ATOM 10998 C CA . GLU B 1 298 ? 11.391 -25.5 -7.055 1 98.31 298 GLU B CA 1
ATOM 10999 C C . GLU B 1 298 ? 10.328 -26.266 -7.828 1 98.31 298 GLU B C 1
ATOM 11001 O O . GLU B 1 298 ? 10.578 -26.734 -8.945 1 98.31 298 GLU B O 1
ATOM 11006 N N . ALA B 1 299 ? 9.195 -26.422 -7.238 1 98.62 299 ALA B N 1
ATOM 11007 C CA . ALA B 1 299 ? 8.125 -27.109 -7.957 1 98.62 299 ALA B CA 1
ATOM 11008 C C . ALA B 1 299 ? 7.707 -26.328 -9.195 1 98.62 299 ALA B C 1
ATOM 11010 O O . ALA B 1 299 ? 7.387 -26.906 -10.234 1 98.62 299 ALA B O 1
ATOM 11011 N N . LEU B 1 300 ? 7.621 -25.031 -9.07 1 98.62 300 LEU B N 1
ATOM 11012 C CA . LEU B 1 300 ? 7.305 -24.219 -10.234 1 98.62 300 LEU B CA 1
ATOM 11013 C C . LEU B 1 300 ? 8.398 -24.344 -11.289 1 98.62 300 LEU B C 1
ATOM 11015 O O . LEU B 1 300 ? 8.117 -24.359 -12.492 1 98.62 300 LEU B O 1
ATOM 11019 N N . VAL B 1 301 ? 9.641 -24.359 -10.852 1 98.62 301 VAL B N 1
ATOM 11020 C CA . VAL B 1 301 ? 10.75 -24.594 -11.766 1 98.62 301 VAL B CA 1
ATOM 11021 C C . VAL B 1 301 ? 10.555 -25.922 -12.492 1 98.62 301 VAL B C 1
ATOM 11023 O O . VAL B 1 301 ? 10.727 -26.016 -13.711 1 98.62 301 VAL B O 1
ATOM 11026 N N . ARG B 1 302 ? 10.18 -26.953 -11.758 1 98.62 302 ARG B N 1
ATOM 11027 C CA . ARG B 1 302 ? 9.984 -28.281 -12.336 1 98.62 302 ARG B CA 1
ATOM 11028 C C . ARG B 1 302 ? 8.828 -28.266 -13.328 1 98.62 302 ARG B C 1
ATOM 11030 O O . ARG B 1 302 ? 8.859 -28.984 -14.336 1 98.62 302 ARG B O 1
ATOM 11037 N N . GLN B 1 303 ? 7.773 -27.5 -13.031 1 98.75 303 GLN B N 1
ATOM 11038 C CA . GLN B 1 303 ? 6.703 -27.328 -14.008 1 98.75 303 GLN B CA 1
ATOM 11039 C C . GLN B 1 303 ? 7.258 -26.938 -15.375 1 98.75 303 GLN B C 1
ATOM 11041 O O . GLN B 1 303 ? 6.898 -27.547 -16.391 1 98.75 303 GLN B O 1
ATOM 11046 N N . PHE B 1 304 ? 8.164 -25.984 -15.414 1 98.69 304 PHE B N 1
ATOM 11047 C CA . PHE B 1 304 ? 8.703 -25.469 -16.672 1 98.69 304 PHE B CA 1
ATOM 11048 C C . PHE B 1 304 ? 9.75 -26.406 -17.234 1 98.69 304 PHE B C 1
ATOM 11050 O O . PHE B 1 304 ? 9.844 -26.578 -18.453 1 98.69 304 PHE B O 1
ATOM 11057 N N . VAL B 1 305 ? 10.578 -27.031 -16.344 1 98.44 305 VAL B N 1
ATOM 11058 C CA . VAL B 1 305 ? 11.609 -27.953 -16.812 1 98.44 305 VAL B CA 1
ATOM 11059 C C . VAL B 1 305 ? 10.961 -29.141 -17.531 1 98.44 305 VAL B C 1
ATOM 11061 O O . VAL B 1 305 ? 11.359 -29.5 -18.641 1 98.44 305 VAL B O 1
ATOM 11064 N N . PHE B 1 306 ? 9.953 -29.734 -16.906 1 98.5 306 PHE B N 1
ATOM 11065 C CA . PHE B 1 306 ? 9.297 -30.906 -17.484 1 98.5 306 PHE B CA 1
ATOM 11066 C C . PHE B 1 306 ? 8.5 -30.516 -18.719 1 98.5 306 PHE B C 1
ATOM 11068 O O . PHE B 1 306 ? 8.5 -31.25 -19.719 1 98.5 306 PHE B O 1
ATOM 11075 N N . GLY B 1 307 ? 7.812 -29.375 -18.672 1 98.56 307 GLY B N 1
ATOM 11076 C CA . GLY B 1 307 ? 7.035 -28.938 -19.828 1 98.56 307 GLY B CA 1
ATOM 11077 C C . GLY B 1 307 ? 7.891 -28.625 -21.031 1 98.56 307 GLY B C 1
ATOM 11078 O O . GLY B 1 307 ? 7.672 -29.172 -22.109 1 98.56 307 GLY B O 1
ATOM 11079 N N . GLN B 1 308 ? 8.875 -27.781 -20.891 1 98.44 308 GLN B N 1
ATOM 11080 C CA . GLN B 1 308 ? 9.758 -27.375 -21.984 1 98.44 308 GLN B CA 1
ATOM 11081 C C . GLN B 1 308 ? 10.539 -28.562 -22.531 1 98.44 308 GLN B C 1
ATOM 11083 O O . GLN B 1 308 ? 10.766 -28.656 -23.734 1 98.44 308 GLN B O 1
ATOM 11088 N N . LYS B 1 309 ? 10.977 -29.453 -21.656 1 97.56 309 LYS B N 1
ATOM 11089 C CA . LYS B 1 309 ? 11.672 -30.656 -22.094 1 97.56 309 LYS B CA 1
ATOM 11090 C C . LYS B 1 309 ? 10.766 -31.516 -22.984 1 97.56 309 LYS B C 1
ATOM 11092 O O . LYS B 1 309 ? 11.195 -32 -24.031 1 97.56 309 LYS B O 1
ATOM 11097 N N . PHE B 1 310 ? 9.547 -31.734 -22.594 1 97.94 310 PHE B N 1
ATOM 11098 C CA . PHE B 1 310 ? 8.609 -32.531 -23.375 1 97.94 310 PHE B CA 1
ATOM 11099 C C . PHE B 1 310 ? 8.438 -31.938 -24.766 1 97.94 310 PHE B C 1
ATOM 11101 O O . PHE B 1 310 ? 8.484 -32.656 -25.766 1 97.94 310 PHE B O 1
ATOM 11108 N N . PHE B 1 311 ? 8.156 -30.656 -24.859 1 98.19 311 PHE B N 1
ATOM 11109 C CA . PHE B 1 311 ? 7.898 -30.016 -26.156 1 98.19 311 PHE B CA 1
ATOM 11110 C C . PHE B 1 311 ? 9.133 -30.062 -27.031 1 98.19 311 PHE B C 1
ATOM 11112 O O . PHE B 1 311 ? 9.031 -30.297 -28.25 1 98.19 311 PHE B O 1
ATOM 11119 N N . MET B 1 312 ? 10.273 -29.875 -26.391 1 97.25 312 MET B N 1
ATOM 11120 C CA . MET B 1 312 ? 11.508 -29.953 -27.172 1 97.25 312 MET B CA 1
ATOM 11121 C C . MET B 1 312 ? 11.742 -31.375 -27.688 1 97.25 312 MET B C 1
ATOM 11123 O O . MET B 1 312 ? 12.078 -31.562 -28.844 1 97.25 312 MET B O 1
ATOM 11127 N N . GLU B 1 313 ? 11.555 -32.344 -26.891 1 96.69 313 GLU B N 1
ATOM 11128 C CA . GLU B 1 313 ? 11.828 -33.75 -27.234 1 96.69 313 GLU B CA 1
ATOM 11129 C C . GLU B 1 313 ? 10.859 -34.25 -28.281 1 96.69 313 GLU B C 1
ATOM 11131 O O . GLU B 1 313 ? 11.227 -35.062 -29.141 1 96.69 313 GLU B O 1
ATOM 11136 N N . ASN B 1 314 ? 9.641 -33.812 -28.266 1 97.25 314 ASN B N 1
ATOM 11137 C CA . ASN B 1 314 ? 8.617 -34.406 -29.125 1 97.25 314 ASN B CA 1
ATOM 11138 C C . ASN B 1 314 ? 8.383 -33.562 -30.375 1 97.25 314 ASN B C 1
ATOM 11140 O O . ASN B 1 314 ? 8 -34.094 -31.406 1 97.25 314 ASN B O 1
ATOM 11144 N N . PHE B 1 315 ? 8.656 -32.219 -30.266 1 97.19 315 PHE B N 1
ATOM 11145 C CA . PHE B 1 315 ? 8.297 -31.375 -31.391 1 97.19 315 PHE B CA 1
ATOM 11146 C C . PHE B 1 315 ? 9.5 -30.578 -31.859 1 97.19 315 PHE B C 1
ATOM 11148 O O . PHE B 1 315 ? 9.453 -29.922 -32.906 1 97.19 315 PHE B O 1
ATOM 11155 N N . GLY B 1 316 ? 10.609 -30.547 -31.078 1 96 316 GLY B N 1
ATOM 11156 C CA . GLY B 1 316 ? 11.805 -29.797 -31.438 1 96 316 GLY B CA 1
ATOM 11157 C C . GLY B 1 316 ? 11.672 -28.297 -31.188 1 96 316 GLY B C 1
ATOM 11158 O O . GLY B 1 316 ? 12.414 -27.5 -31.766 1 96 316 GLY B O 1
ATOM 11159 N N . ILE B 1 317 ? 10.688 -27.969 -30.438 1 95.25 317 ILE B N 1
ATOM 11160 C CA . ILE B 1 317 ? 10.492 -26.547 -30.172 1 95.25 317 ILE B CA 1
ATOM 11161 C C . ILE B 1 317 ? 10.242 -26.328 -28.672 1 95.25 317 ILE B C 1
ATOM 11163 O O . ILE B 1 317 ? 9.812 -27.25 -27.984 1 95.25 317 ILE B O 1
ATOM 11167 N N . ARG B 1 318 ? 10.531 -25.141 -28.094 1 96.38 318 ARG B N 1
ATOM 11168 C CA . ARG B 1 318 ? 10.148 -24.688 -26.766 1 96.38 318 ARG B CA 1
ATOM 11169 C C . ARG B 1 318 ? 9.109 -23.578 -26.859 1 96.38 318 ARG B C 1
ATOM 11171 O O . ARG B 1 318 ? 9.055 -22.828 -27.844 1 96.38 318 ARG B O 1
ATOM 11178 N N . CYS B 1 319 ? 8.25 -23.516 -25.922 1 97.88 319 CYS B N 1
ATOM 11179 C CA . CYS B 1 319 ? 7.238 -22.469 -25.859 1 97.88 319 CYS B CA 1
ATOM 11180 C C . CYS B 1 319 ? 7.863 -21.109 -25.516 1 97.88 319 CYS B C 1
ATOM 11182 O O . CYS B 1 319 ? 8.789 -21.047 -24.703 1 97.88 319 CYS B O 1
ATOM 11184 N N . GLU B 1 320 ? 7.352 -20.078 -26.078 1 96.94 320 GLU B N 1
ATOM 11185 C CA . GLU B 1 320 ? 7.836 -18.734 -25.812 1 96.94 320 GLU B CA 1
ATOM 11186 C C . GLU B 1 320 ? 6.867 -17.969 -24.906 1 96.94 320 GLU B C 1
ATOM 11188 O O . GLU B 1 320 ? 7.238 -16.953 -24.312 1 96.94 320 GLU B O 1
ATOM 11193 N N . THR B 1 321 ? 5.684 -18.422 -24.844 1 98.25 321 THR B N 1
ATOM 11194 C CA . THR B 1 321 ? 4.641 -17.734 -24.094 1 98.25 321 THR B CA 1
ATOM 11195 C C . THR B 1 321 ? 4.141 -18.625 -22.953 1 98.25 321 THR B C 1
ATOM 11197 O O . THR B 1 321 ? 3.613 -19.703 -23.172 1 98.25 321 THR B O 1
ATOM 11200 N N . ALA B 1 322 ? 4.355 -18.125 -21.719 1 98.56 322 ALA B N 1
ATOM 11201 C CA . ALA B 1 322 ? 3.697 -18.766 -20.594 1 98.56 322 ALA B CA 1
ATOM 11202 C C . ALA B 1 322 ? 2.188 -18.562 -20.625 1 98.56 322 ALA B C 1
ATOM 11204 O O . ALA B 1 322 ? 1.718 -17.516 -21.109 1 98.56 322 ALA B O 1
ATOM 11205 N N . TRP B 1 323 ? 1.416 -19.531 -20.156 1 98.19 323 TRP B N 1
ATOM 11206 C CA . TRP B 1 323 ? -0.025 -19.547 -20.391 1 98.19 323 TRP B CA 1
ATOM 11207 C C . TRP B 1 323 ? -0.764 -20.094 -19.172 1 98.19 323 TRP B C 1
ATOM 11209 O O . TRP B 1 323 ? -0.708 -21.281 -18.891 1 98.19 323 TRP B O 1
ATOM 11219 N N . LEU B 1 324 ? -1.391 -19.203 -18.328 1 98 324 LEU B N 1
ATOM 11220 C CA . LEU B 1 324 ? -2.219 -19.562 -17.188 1 98 324 LEU B CA 1
ATOM 11221 C C . LEU B 1 324 ? -3.516 -18.766 -17.188 1 98 324 LEU B C 1
ATOM 11223 O O . LEU B 1 324 ? -3.701 -17.875 -16.344 1 98 324 LEU B O 1
ATOM 11227 N N . PRO B 1 325 ? -4.41 -19.094 -18 1 96.81 325 PRO B N 1
ATOM 11228 C CA . PRO B 1 325 ? -5.621 -18.281 -18.125 1 96.81 325 PRO B CA 1
ATOM 11229 C C . PRO B 1 325 ? -6.539 -18.391 -16.922 1 96.81 325 PRO B C 1
ATOM 11231 O O . PRO B 1 325 ? -7.277 -17.453 -16.609 1 96.81 325 PRO B O 1
ATOM 11234 N N . ASP B 1 326 ? -6.445 -19.484 -16.188 1 96.5 326 ASP B N 1
ATOM 11235 C CA . ASP B 1 326 ? -7.5 -19.766 -15.219 1 96.5 326 ASP B CA 1
ATOM 11236 C C . ASP B 1 326 ? -6.922 -19.969 -13.828 1 96.5 326 ASP B C 1
ATOM 11238 O O . ASP B 1 326 ? -7.625 -20.422 -12.922 1 96.5 326 ASP B O 1
ATOM 11242 N N . SER B 1 327 ? -5.672 -19.766 -13.602 1 96.88 327 SER B N 1
ATOM 11243 C CA . SER B 1 327 ? -5.105 -19.969 -12.273 1 96.88 327 SER B CA 1
ATOM 11244 C C . SER B 1 327 ? -5.594 -18.906 -11.297 1 96.88 327 SER B C 1
ATOM 11246 O O . SER B 1 327 ? -5.887 -17.766 -11.688 1 96.88 327 SER B O 1
ATOM 11248 N N . PHE B 1 328 ? -5.746 -19.297 -9.977 1 96.75 328 PHE B N 1
ATOM 11249 C CA . PHE B 1 328 ? -6.395 -18.469 -8.961 1 96.75 328 PHE B CA 1
ATOM 11250 C C . PHE B 1 328 ? -5.391 -17.531 -8.297 1 96.75 328 PHE B C 1
ATOM 11252 O O . PHE B 1 328 ? -5.203 -17.578 -7.082 1 96.75 328 PHE B O 1
ATOM 11259 N N . GLY B 1 329 ? -4.863 -16.625 -9.062 1 96.06 329 GLY B N 1
ATOM 11260 C CA . GLY B 1 329 ? -3.818 -15.719 -8.594 1 96.06 329 GLY B CA 1
ATOM 11261 C C . GLY B 1 329 ? -2.424 -16.172 -8.984 1 96.06 329 GLY B C 1
ATOM 11262 O O . GLY B 1 329 ? -2.219 -17.344 -9.32 1 96.06 329 GLY B O 1
ATOM 11263 N N . LEU B 1 330 ? -1.477 -15.156 -8.984 1 97.94 330 LEU B N 1
ATOM 11264 C CA . LEU B 1 330 ? -0.141 -15.469 -9.477 1 97.94 330 LEU B CA 1
ATOM 11265 C C . LEU B 1 330 ? 0.929 -14.867 -8.57 1 97.94 330 LEU B C 1
ATOM 11267 O O . LEU B 1 330 ? 0.835 -13.703 -8.18 1 97.94 330 LEU B O 1
ATOM 11271 N N . THR B 1 331 ? 1.951 -15.68 -8.273 1 97.94 331 THR B N 1
ATOM 11272 C CA . THR B 1 331 ? 3.051 -15.273 -7.406 1 97.94 331 THR B CA 1
ATOM 11273 C C . THR B 1 331 ? 3.934 -14.234 -8.094 1 97.94 331 THR B C 1
ATOM 11275 O O . THR B 1 331 ? 4.152 -14.305 -9.305 1 97.94 331 THR B O 1
ATOM 11278 N N . GLY B 1 332 ? 4.453 -13.344 -7.285 1 97.19 332 GLY B N 1
ATOM 11279 C CA . GLY B 1 332 ? 5.359 -12.336 -7.812 1 97.19 332 GLY B CA 1
ATOM 11280 C C . GLY B 1 332 ? 6.703 -12.898 -8.227 1 97.19 332 GLY B C 1
ATOM 11281 O O . GLY B 1 332 ? 7.504 -12.211 -8.859 1 97.19 332 GLY B O 1
ATOM 11282 N N . ALA B 1 333 ? 6.992 -14.125 -7.996 1 97.56 333 ALA B N 1
ATOM 11283 C CA . ALA B 1 333 ? 8.258 -14.758 -8.367 1 97.56 333 ALA B CA 1
ATOM 11284 C C . ALA B 1 333 ? 8.211 -15.25 -9.812 1 97.56 333 ALA B C 1
ATOM 11286 O O . ALA B 1 333 ? 9.25 -15.57 -10.398 1 97.56 333 ALA B O 1
ATOM 11287 N N . TYR B 1 334 ? 7.109 -15.25 -10.438 1 97.62 334 TYR B N 1
ATOM 11288 C CA . TYR B 1 334 ? 6.891 -15.953 -11.695 1 97.62 334 TYR B CA 1
ATOM 11289 C C . TYR B 1 334 ? 7.656 -15.281 -12.836 1 97.62 334 TYR B C 1
ATOM 11291 O O . TYR B 1 334 ? 8.172 -15.953 -13.727 1 97.62 334 TYR B O 1
ATOM 11299 N N . PRO B 1 335 ? 7.75 -13.914 -12.867 1 97.88 335 PRO B N 1
ATOM 11300 C CA . PRO B 1 335 ? 8.438 -13.312 -14.008 1 97.88 335 PRO B CA 1
ATOM 11301 C C . PRO B 1 335 ? 9.867 -13.82 -14.172 1 97.88 335 PRO B C 1
ATOM 11303 O O . PRO B 1 335 ? 10.297 -14.133 -15.289 1 97.88 335 PRO B O 1
ATOM 11306 N N . GLN B 1 336 ? 10.586 -14 -13.086 1 98 336 GLN B N 1
ATOM 11307 C CA . GLN B 1 336 ? 11.953 -14.484 -13.219 1 98 336 GLN B CA 1
ATOM 11308 C C . GLN B 1 336 ? 11.969 -15.961 -13.602 1 98 336 GLN B C 1
ATOM 11310 O O . GLN B 1 336 ? 12.859 -16.406 -14.336 1 98 336 GLN B O 1
ATOM 11315 N N . LEU B 1 337 ? 11 -16.734 -13.18 1 98.5 337 LEU B N 1
ATOM 11316 C CA . LEU B 1 337 ? 10.953 -18.141 -13.516 1 98.5 337 LEU B CA 1
ATOM 11317 C C . LEU B 1 337 ? 10.562 -18.344 -14.977 1 98.5 337 LEU B C 1
ATOM 11319 O O . LEU B 1 337 ? 11.102 -19.219 -15.656 1 98.5 337 LEU B O 1
ATOM 11323 N N . ILE B 1 338 ? 9.602 -17.516 -15.43 1 98.5 338 ILE B N 1
ATOM 11324 C CA . ILE B 1 338 ? 9.188 -17.562 -16.828 1 98.5 338 ILE B CA 1
ATOM 11325 C C . ILE B 1 338 ? 10.383 -17.25 -17.734 1 98.5 338 ILE B C 1
ATOM 11327 O O . ILE B 1 338 ? 10.672 -17.984 -18.672 1 98.5 338 ILE B O 1
ATOM 11331 N N . ARG B 1 339 ? 11.133 -16.266 -17.391 1 97.62 339 ARG B N 1
ATOM 11332 C CA . ARG B 1 339 ? 12.32 -15.891 -18.172 1 97.62 339 ARG B CA 1
ATOM 11333 C C . ARG B 1 339 ? 13.391 -16.969 -18.062 1 97.62 339 ARG B C 1
ATOM 11335 O O . ARG B 1 339 ? 14.047 -17.281 -19.062 1 97.62 339 ARG B O 1
ATOM 11342 N N . GLY B 1 340 ? 13.555 -17.484 -16.891 1 97.25 340 GLY B N 1
ATOM 11343 C CA . GLY B 1 340 ? 14.555 -18.516 -16.656 1 97.25 340 GLY B CA 1
ATOM 11344 C C . GLY B 1 340 ? 14.258 -19.797 -17.406 1 97.25 340 GLY B C 1
ATOM 11345 O O . GLY B 1 340 ? 15.156 -20.609 -17.656 1 97.25 340 GLY B O 1
ATOM 11346 N N . ALA B 1 341 ? 13.031 -19.969 -17.797 1 97.88 341 ALA B N 1
ATOM 11347 C CA . ALA B 1 341 ? 12.625 -21.156 -18.531 1 97.88 341 ALA B CA 1
ATOM 11348 C C . ALA B 1 341 ? 12.648 -20.891 -20.047 1 97.88 341 ALA B C 1
ATOM 11350 O O . ALA B 1 341 ? 12.164 -21.719 -20.828 1 97.88 341 ALA B O 1
ATOM 11351 N N . GLY B 1 342 ? 13.117 -19.734 -20.391 1 96 342 GLY B N 1
ATOM 11352 C CA . GLY B 1 342 ? 13.32 -19.422 -21.812 1 96 342 GLY B CA 1
ATOM 11353 C C . GLY B 1 342 ? 12.125 -18.75 -22.438 1 96 342 GLY B C 1
ATOM 11354 O O . GLY B 1 342 ? 12.086 -18.562 -23.656 1 96 342 GLY B O 1
ATOM 11355 N N . MET B 1 343 ? 11.172 -18.266 -21.672 1 98 343 MET B N 1
ATOM 11356 C CA . MET B 1 343 ? 9.977 -17.641 -22.234 1 98 343 MET B CA 1
ATOM 11357 C C . MET B 1 343 ? 10.016 -16.125 -22.031 1 98 343 MET B C 1
ATOM 11359 O O . MET B 1 343 ? 10.75 -15.625 -21.188 1 98 343 MET B O 1
ATOM 11363 N N . LYS B 1 344 ? 9.141 -15.414 -22.797 1 96.56 344 LYS B N 1
ATOM 11364 C CA . LYS B 1 344 ? 9.211 -13.953 -22.828 1 96.56 344 LYS B CA 1
ATOM 11365 C C . LYS B 1 344 ? 7.855 -13.336 -22.516 1 96.56 344 LYS B C 1
ATOM 11367 O O . LYS B 1 344 ? 7.777 -12.18 -22.094 1 96.56 344 LYS B O 1
ATOM 11372 N N . TYR B 1 345 ? 6.852 -14.031 -22.781 1 98.19 345 TYR B N 1
ATOM 11373 C CA . TYR B 1 345 ? 5.5 -13.484 -22.75 1 98.19 345 TYR B CA 1
ATOM 11374 C C . TYR B 1 345 ? 4.625 -14.266 -21.766 1 98.19 345 TYR B C 1
ATOM 11376 O O . TYR B 1 345 ? 4.965 -15.391 -21.391 1 98.19 345 TYR B O 1
ATOM 11384 N N . PHE B 1 346 ? 3.52 -13.602 -21.391 1 98.31 346 PHE B N 1
ATOM 11385 C CA . PHE B 1 346 ? 2.619 -14.258 -20.453 1 98.31 346 PHE B CA 1
ATOM 11386 C C . PHE B 1 346 ? 1.17 -13.883 -20.734 1 98.31 346 PHE B C 1
ATOM 11388 O O . PHE B 1 346 ? 0.857 -12.703 -20.938 1 98.31 346 PHE B O 1
ATOM 11395 N N . PHE B 1 347 ? 0.323 -14.914 -20.719 1 98.38 347 PHE B N 1
ATOM 11396 C CA . PHE B 1 347 ? -1.114 -14.719 -20.859 1 98.38 347 PHE B CA 1
ATOM 11397 C C . PHE B 1 347 ? -1.856 -15.25 -19.641 1 98.38 347 PHE B C 1
ATOM 11399 O O . PHE B 1 347 ? -1.611 -16.375 -19.203 1 98.38 347 PHE B O 1
ATOM 11406 N N . THR B 1 348 ? -2.725 -14.43 -19.031 1 97.19 348 THR B N 1
ATOM 11407 C CA . THR B 1 348 ? -3.639 -14.852 -17.969 1 97.19 348 THR B CA 1
ATOM 11408 C C . THR B 1 348 ? -4.98 -14.141 -18.109 1 97.19 348 THR B C 1
ATOM 11410 O O . THR B 1 348 ? -5.137 -13.242 -18.938 1 97.19 348 THR B O 1
ATOM 11413 N N . GLN B 1 349 ? -6 -14.625 -17.328 1 96.75 349 GLN B N 1
ATOM 11414 C CA . GLN B 1 349 ? -7.293 -13.984 -17.531 1 96.75 349 GLN B CA 1
ATOM 11415 C C . GLN B 1 349 ? -8.102 -13.945 -16.234 1 96.75 349 GLN B C 1
ATOM 11417 O O . GLN B 1 349 ? -8.961 -13.078 -16.062 1 96.75 349 GLN B O 1
ATOM 11422 N N . LYS B 1 350 ? -7.871 -14.742 -15.289 1 95.5 350 LYS B N 1
ATOM 11423 C CA . LYS B 1 350 ? -8.758 -14.953 -14.148 1 95.5 350 LYS B CA 1
ATOM 11424 C C . LYS B 1 350 ? -8.883 -13.688 -13.312 1 95.5 350 LYS B C 1
ATOM 11426 O O . LYS B 1 350 ? -9.867 -13.5 -12.594 1 95.5 350 LYS B O 1
ATOM 11431 N N . LEU B 1 351 ? -8.039 -12.812 -13.359 1 95.44 351 LEU B N 1
ATOM 11432 C CA . LEU B 1 351 ? -8.07 -11.578 -12.586 1 95.44 351 LEU B CA 1
ATOM 11433 C C . LEU B 1 351 ? -9.281 -10.727 -12.977 1 95.44 351 LEU B C 1
ATOM 11435 O O . LEU B 1 351 ? -9.688 -9.844 -12.219 1 95.44 351 LEU B O 1
ATOM 11439 N N . SER B 1 352 ? -9.781 -10.898 -14.164 1 94.88 352 SER B N 1
ATOM 11440 C CA . SER B 1 352 ? -10.961 -10.156 -14.594 1 94.88 352 SER B CA 1
ATOM 11441 C C . SER B 1 352 ? -12.172 -10.5 -13.734 1 94.88 352 SER B C 1
ATOM 11443 O O . SER B 1 352 ? -13.18 -9.789 -13.758 1 94.88 352 SER B O 1
ATOM 11445 N N . TRP B 1 353 ? -12.023 -11.508 -12.852 1 92.44 353 TRP B N 1
ATOM 11446 C CA . TRP B 1 353 ? -13.109 -11.945 -11.977 1 92.44 353 TRP B CA 1
ATOM 11447 C C . TRP B 1 353 ? -13.008 -11.273 -10.609 1 92.44 353 TRP B C 1
ATOM 11449 O O . TRP B 1 353 ? -13.805 -11.57 -9.711 1 92.44 353 TRP B O 1
ATOM 11459 N N . ASN B 1 354 ? -12.062 -10.422 -10.445 1 94.38 354 ASN B N 1
ATOM 11460 C CA . ASN B 1 354 ? -11.992 -9.711 -9.172 1 94.38 354 ASN B CA 1
ATOM 11461 C C . ASN B 1 354 ? -13.359 -9.195 -8.742 1 94.38 354 ASN B C 1
ATOM 11463 O O . ASN B 1 354 ? -14.133 -8.695 -9.57 1 94.38 354 ASN B O 1
ATOM 11467 N N . ASN B 1 355 ? -13.617 -9.312 -7.484 1 91 355 ASN B N 1
ATOM 11468 C CA . ASN B 1 355 ? -14.977 -9.008 -7.051 1 91 355 ASN B CA 1
ATOM 11469 C C . ASN B 1 355 ? -15.07 -7.609 -6.438 1 91 355 ASN B C 1
ATOM 11471 O O . ASN B 1 355 ? -16.156 -7.043 -6.344 1 91 355 ASN B O 1
ATOM 11475 N N . ILE B 1 356 ? -13.969 -7.113 -5.996 1 91.56 356 ILE B N 1
ATOM 11476 C CA . ILE B 1 356 ? -14.023 -5.812 -5.336 1 91.56 356 ILE B CA 1
ATOM 11477 C C . ILE B 1 356 ? -13.438 -4.746 -6.258 1 91.56 356 ILE B C 1
ATOM 11479 O O . ILE B 1 356 ? -14.039 -3.691 -6.461 1 91.56 356 ILE B O 1
ATOM 11483 N N . ASN B 1 357 ? -12.258 -5.02 -6.773 1 94.94 357 ASN B N 1
ATOM 11484 C CA . ASN B 1 357 ? -11.57 -4.082 -7.656 1 94.94 357 ASN B CA 1
ATOM 11485 C C . ASN B 1 357 ? -11.477 -4.621 -9.078 1 94.94 357 ASN B C 1
ATOM 11487 O O . ASN B 1 357 ? -11.344 -5.828 -9.281 1 94.94 357 ASN B O 1
ATOM 11491 N N . VAL B 1 358 ? -11.531 -3.752 -10.062 1 95 358 VAL B N 1
ATOM 11492 C CA . VAL B 1 358 ? -11.242 -4.117 -11.445 1 95 358 VAL B CA 1
ATOM 11493 C C . VAL B 1 358 ? -9.75 -3.945 -11.719 1 95 358 VAL B C 1
ATOM 11495 O O . VAL B 1 358 ? -9.188 -2.877 -11.477 1 95 358 VAL B O 1
ATOM 11498 N N . PHE B 1 359 ? -9.094 -5.027 -12.102 1 96.38 359 PHE B N 1
ATOM 11499 C CA . PHE B 1 359 ? -7.695 -4.875 -12.477 1 96.38 359 PHE B CA 1
ATOM 11500 C C . PHE B 1 359 ? -7.535 -3.828 -13.57 1 96.38 359 PHE B C 1
ATOM 11502 O O . PHE B 1 359 ? -8.258 -3.855 -14.57 1 96.38 359 PHE B O 1
ATOM 11509 N N . PRO B 1 360 ? -6.559 -3.018 -13.57 1 94.62 360 PRO B N 1
ATOM 11510 C CA . PRO B 1 360 ? -6.629 -1.783 -14.359 1 94.62 360 PRO B CA 1
ATOM 11511 C C . PRO B 1 360 ? -5.992 -1.929 -15.734 1 94.62 360 PRO B C 1
ATOM 11513 O O . PRO B 1 360 ? -6.035 -0.994 -16.547 1 94.62 360 PRO B O 1
ATOM 11516 N N . HIS B 1 361 ? -5.418 -3.156 -16.109 1 95.81 361 HIS B N 1
ATOM 11517 C CA . HIS B 1 361 ? -4.664 -3.211 -17.359 1 95.81 361 HIS B CA 1
ATOM 11518 C C . HIS B 1 361 ? -5.059 -4.43 -18.188 1 95.81 361 HIS B C 1
ATOM 11520 O O . HIS B 1 361 ? -5.398 -5.477 -17.625 1 95.81 361 HIS B O 1
ATOM 11526 N N . SER B 1 362 ? -4.996 -4.254 -19.5 1 97.19 362 SER B N 1
ATOM 11527 C CA . SER B 1 362 ? -5.129 -5.367 -20.438 1 97.19 362 SER B CA 1
ATOM 11528 C C . SER B 1 362 ? -3.768 -5.855 -20.922 1 97.19 362 SER B C 1
ATOM 11530 O O . SER B 1 362 ? -3.527 -7.062 -21 1 97.19 362 SER B O 1
ATOM 11532 N N . SER B 1 363 ? -2.914 -4.922 -21.312 1 97.12 363 SER B N 1
ATOM 11533 C CA . SER B 1 363 ? -1.524 -5.195 -21.656 1 97.12 363 SER B CA 1
ATOM 11534 C C . SER B 1 363 ? -0.566 -4.422 -20.766 1 97.12 363 SER B C 1
ATOM 11536 O O . SER B 1 363 ? -0.748 -3.221 -20.547 1 97.12 363 SER B O 1
ATOM 11538 N N . PHE B 1 364 ? 0.394 -5.074 -20.156 1 97.25 364 PHE B N 1
ATOM 11539 C CA . PHE B 1 364 ? 1.268 -4.422 -19.188 1 97.25 364 PHE B CA 1
ATOM 11540 C C . PHE B 1 364 ? 2.559 -5.211 -19.016 1 97.25 364 PHE B C 1
ATOM 11542 O O . PHE B 1 364 ? 2.645 -6.375 -19.422 1 97.25 364 PHE B O 1
ATOM 11549 N N . ASN B 1 365 ? 3.557 -4.551 -18.516 1 97.5 365 ASN B N 1
ATOM 11550 C CA . ASN B 1 365 ? 4.762 -5.23 -18.047 1 97.5 365 ASN B CA 1
ATOM 11551 C C . ASN B 1 365 ? 4.602 -5.738 -16.609 1 97.5 365 ASN B C 1
ATOM 11553 O O . ASN B 1 365 ? 4.41 -4.949 -15.688 1 97.5 365 ASN B O 1
ATOM 11557 N N . TRP B 1 366 ? 4.629 -7.004 -16.453 1 97.94 366 TRP B N 1
ATOM 11558 C CA . TRP B 1 366 ? 4.578 -7.594 -15.125 1 97.94 366 TRP B CA 1
ATOM 11559 C C . TRP B 1 366 ? 5.977 -7.703 -14.523 1 97.94 366 TRP B C 1
ATOM 11561 O O . TRP B 1 366 ? 6.836 -8.414 -15.062 1 97.94 366 TRP B O 1
ATOM 11571 N N . VAL B 1 367 ? 6.219 -6.961 -13.422 1 97 367 VAL B N 1
ATOM 11572 C CA . VAL B 1 367 ? 7.527 -6.902 -12.781 1 97 367 VAL B CA 1
ATOM 11573 C C . VAL B 1 367 ? 7.531 -7.758 -11.516 1 97 367 VAL B C 1
ATOM 11575 O O . VAL B 1 367 ? 6.758 -7.504 -10.594 1 97 367 VAL B O 1
ATOM 11578 N N . GLY B 1 368 ? 8.422 -8.789 -11.508 1 97.19 368 GLY B N 1
ATOM 11579 C CA . GLY B 1 368 ? 8.5 -9.695 -10.375 1 97.19 368 GLY B CA 1
ATOM 11580 C C . GLY B 1 368 ? 9.148 -9.07 -9.156 1 97.19 368 GLY B C 1
ATOM 11581 O O . GLY B 1 368 ? 9.641 -7.941 -9.211 1 97.19 368 GLY B O 1
ATOM 11582 N N . ILE B 1 369 ? 9.18 -9.797 -8.031 1 96.44 369 ILE B N 1
ATOM 11583 C CA . ILE B 1 369 ? 9.711 -9.297 -6.77 1 96.44 369 ILE B CA 1
ATOM 11584 C C . ILE B 1 369 ? 11.211 -9.055 -6.902 1 96.44 369 ILE B C 1
ATOM 11586 O O . ILE B 1 369 ? 11.781 -8.219 -6.191 1 96.44 369 ILE B O 1
ATOM 11590 N N . ASP B 1 370 ? 11.883 -9.742 -7.863 1 96.19 370 ASP B N 1
ATOM 11591 C CA . ASP B 1 370 ? 13.32 -9.562 -8.055 1 96.19 370 ASP B CA 1
ATOM 11592 C C . ASP B 1 370 ? 13.602 -8.477 -9.086 1 96.19 370 ASP B C 1
ATOM 11594 O O . ASP B 1 370 ? 14.766 -8.18 -9.383 1 96.19 370 ASP B O 1
ATOM 11598 N N . GLY B 1 371 ? 12.547 -7.957 -9.742 1 93.69 371 GLY B N 1
ATOM 11599 C CA . GLY B 1 371 ? 12.719 -6.891 -10.719 1 93.69 371 GLY B CA 1
ATOM 11600 C C . GLY B 1 371 ? 12.625 -7.379 -12.148 1 93.69 371 GLY B C 1
ATOM 11601 O O . GLY B 1 371 ? 12.461 -6.578 -13.078 1 93.69 371 GLY B O 1
ATOM 11602 N N . THR B 1 372 ? 12.609 -8.719 -12.359 1 96.06 372 THR B N 1
ATOM 11603 C CA . THR B 1 372 ? 12.477 -9.273 -13.703 1 96.06 372 THR B CA 1
ATOM 11604 C C . THR B 1 372 ? 11.094 -8.984 -14.273 1 96.06 372 THR B C 1
ATOM 11606 O O . THR B 1 372 ? 10.102 -8.961 -13.539 1 96.06 372 THR B O 1
ATOM 11609 N N . GLN B 1 373 ? 11.031 -8.82 -15.641 1 95.5 373 GLN B N 1
ATOM 11610 C CA . GLN B 1 373 ? 9.766 -8.43 -16.25 1 95.5 373 GLN B CA 1
ATOM 11611 C C . GLN B 1 373 ? 9.375 -9.406 -17.359 1 95.5 373 GLN B C 1
ATOM 11613 O O . GLN B 1 373 ? 10.234 -10.008 -18 1 95.5 373 GLN B O 1
ATOM 11618 N N . VAL B 1 374 ? 8.094 -9.531 -17.547 1 97.5 374 VAL B N 1
ATOM 11619 C CA . VAL B 1 374 ? 7.512 -10.258 -18.672 1 97.5 374 VAL B CA 1
ATOM 11620 C C . VAL B 1 374 ? 6.359 -9.445 -19.266 1 97.5 374 VAL B C 1
ATOM 11622 O O . VAL B 1 374 ? 5.656 -8.734 -18.547 1 97.5 374 VAL B O 1
ATOM 11625 N N . LEU B 1 375 ? 6.246 -9.453 -20.609 1 98 375 LEU B N 1
ATOM 11626 C CA . LEU B 1 375 ? 5.129 -8.789 -21.281 1 98 375 LEU B CA 1
ATOM 11627 C C . LEU B 1 375 ? 3.854 -9.617 -21.156 1 98 375 LEU B C 1
ATOM 11629 O O . LEU B 1 375 ? 3.826 -10.789 -21.531 1 98 375 LEU B O 1
ATOM 11633 N N . CYS B 1 376 ? 2.82 -8.953 -20.594 1 97.69 376 CYS B N 1
ATOM 11634 C CA . CYS B 1 376 ? 1.608 -9.688 -20.25 1 97.69 376 CYS B CA 1
ATOM 11635 C C . CYS B 1 376 ? 0.402 -9.125 -20.984 1 97.69 376 CYS B C 1
ATOM 11637 O O . CYS B 1 376 ? 0.338 -7.926 -21.266 1 97.69 376 CYS B O 1
ATOM 11639 N N . HIS B 1 377 ? -0.491 -10.023 -21.312 1 98 377 HIS B N 1
ATOM 11640 C CA . HIS B 1 377 ? -1.765 -9.625 -21.906 1 98 377 HIS B CA 1
ATOM 11641 C C . HIS B 1 377 ? -2.93 -10.352 -21.234 1 98 377 HIS B C 1
ATOM 11643 O O . HIS B 1 377 ? -2.881 -11.57 -21.047 1 98 377 HIS B O 1
ATOM 11649 N N . MET B 1 378 ? -3.846 -9.633 -20.812 1 97.31 378 MET B N 1
ATOM 11650 C CA . MET B 1 378 ? -5.176 -10.086 -20.406 1 97.31 378 MET B CA 1
ATOM 11651 C C . MET B 1 378 ? -6.242 -9.562 -21.359 1 97.31 378 MET B C 1
ATOM 11653 O O . MET B 1 378 ? -6.543 -8.367 -21.359 1 97.31 378 MET B O 1
ATOM 11657 N N . THR B 1 379 ? -6.875 -10.43 -22.031 1 97.62 379 THR B N 1
ATOM 11658 C CA . THR B 1 379 ? -7.746 -10 -23.125 1 97.62 379 THR B CA 1
ATOM 11659 C C . THR B 1 379 ? -8.914 -9.172 -22.594 1 97.62 379 THR B C 1
ATOM 11661 O O . THR B 1 379 ? -9.5 -9.508 -21.562 1 97.62 379 THR B O 1
ATOM 11664 N N . PRO B 1 380 ? -9.273 -8.086 -23.25 1 96.81 380 PRO B N 1
ATOM 11665 C CA . PRO B 1 380 ? -10.414 -7.254 -22.859 1 96.81 380 PRO B CA 1
ATOM 11666 C C . PRO B 1 380 ? -11.75 -7.98 -23 1 96.81 380 PRO B C 1
ATOM 11668 O O . PRO B 1 380 ? -12.766 -7.512 -22.5 1 96.81 380 PRO B O 1
ATOM 11671 N N . VAL B 1 381 ? -11.703 -9.133 -23.672 1 96.88 381 VAL B N 1
ATOM 11672 C CA . VAL B 1 381 ? -12.93 -9.906 -23.828 1 96.88 381 VAL B CA 1
ATOM 11673 C C . VAL B 1 381 ? -13.336 -10.523 -22.5 1 96.88 381 VAL B C 1
ATOM 11675 O O . VAL B 1 381 ? -14.484 -10.93 -22.312 1 96.88 381 VAL B O 1
ATOM 11678 N N . ASP B 1 382 ? -12.422 -10.633 -21.562 1 96.25 382 ASP B N 1
ATOM 11679 C CA . ASP B 1 382 ? -12.602 -11.078 -20.188 1 96.25 382 ASP B CA 1
ATOM 11680 C C . ASP B 1 382 ? -12.953 -12.562 -20.125 1 96.25 382 ASP B C 1
ATOM 11682 O O . ASP B 1 382 ? -13.797 -12.969 -19.328 1 96.25 382 ASP B O 1
ATOM 11686 N N . THR B 1 383 ? -12.406 -13.344 -21.125 1 95.94 383 THR B N 1
ATOM 11687 C CA . THR B 1 383 ? -12.578 -14.789 -21.109 1 95.94 383 THR B CA 1
ATOM 11688 C C . THR B 1 383 ? -11.547 -15.469 -22.016 1 95.94 383 THR B C 1
ATOM 11690 O O . THR B 1 383 ? -10.969 -14.836 -22.891 1 95.94 383 THR B O 1
ATOM 11693 N N . TYR B 1 384 ? -11.273 -16.703 -21.75 1 96.31 384 TYR B N 1
ATOM 11694 C CA . TYR B 1 384 ? -10.422 -17.516 -22.609 1 96.31 384 TYR B CA 1
ATOM 11695 C C . TYR B 1 384 ? -11.242 -18.562 -23.344 1 96.31 384 TYR B C 1
ATOM 11697 O O . TYR B 1 384 ? -10.688 -19.5 -23.938 1 96.31 384 TYR B O 1
ATOM 11705 N N . THR B 1 385 ? -12.57 -18.422 -23.219 1 97.19 385 THR B N 1
ATOM 11706 C CA . THR B 1 385 ? -13.516 -19.281 -23.938 1 97.19 385 THR B CA 1
ATOM 11707 C C . THR B 1 385 ? -14.508 -18.438 -24.734 1 97.19 385 THR B C 1
ATOM 11709 O O . THR B 1 385 ? -15.711 -18.672 -24.688 1 97.19 385 THR B O 1
ATOM 11712 N N . ALA B 1 386 ? -14.039 -17.484 -25.422 1 97.62 386 ALA B N 1
ATOM 11713 C CA . ALA B 1 386 ? -14.906 -16.625 -26.219 1 97.62 386 ALA B CA 1
ATOM 11714 C C . ALA B 1 386 ? -15.648 -17.438 -27.281 1 97.62 386 ALA B C 1
ATOM 11716 O O . ALA B 1 386 ? -15.172 -18.484 -27.719 1 97.62 386 ALA B O 1
ATOM 11717 N N . GLN B 1 387 ? -16.766 -16.953 -27.734 1 97 387 GLN B N 1
ATOM 11718 C CA . GLN B 1 387 ? -17.609 -17.688 -28.672 1 97 387 GLN B CA 1
ATOM 11719 C C . GLN B 1 387 ? -17.531 -17.094 -30.062 1 97 387 GLN B C 1
ATOM 11721 O O . GLN B 1 387 ? -18.359 -17.406 -30.938 1 97 387 GLN B O 1
ATOM 11726 N N . ALA B 1 388 ? -16.625 -16.141 -30.25 1 97.81 388 ALA B N 1
ATOM 11727 C CA . ALA B 1 388 ? -16.375 -15.523 -31.547 1 97.81 388 ALA B CA 1
ATOM 11728 C C . ALA B 1 388 ? -17.609 -14.797 -32.062 1 97.81 388 ALA B C 1
ATOM 11730 O O . ALA B 1 388 ? -17.938 -14.891 -33.25 1 97.81 388 ALA B O 1
ATOM 11731 N N . SER B 1 389 ? -18.312 -14.164 -31.234 1 97.56 389 SER B N 1
ATOM 11732 C CA . SER B 1 389 ? -19.469 -13.352 -31.594 1 97.56 389 SER B CA 1
ATOM 11733 C C . SER B 1 389 ? -19.062 -11.922 -31.922 1 97.56 389 SER B C 1
ATOM 11735 O O . SER B 1 389 ? -17.938 -11.508 -31.641 1 97.56 389 SER B O 1
ATOM 11737 N N . VAL B 1 390 ? -20 -11.172 -32.531 1 97.38 390 VAL B N 1
ATOM 11738 C CA . VAL B 1 390 ? -19.75 -9.758 -32.75 1 97.38 390 VAL B CA 1
ATOM 11739 C C . VAL B 1 390 ? -19.547 -9.031 -31.422 1 97.38 390 VAL B C 1
ATOM 11741 O O . VAL B 1 390 ? -18.719 -8.125 -31.328 1 97.38 390 VAL B O 1
ATOM 11744 N N . GLY B 1 391 ? -20.297 -9.445 -30.438 1 96.56 391 GLY B N 1
ATOM 11745 C CA . GLY B 1 391 ? -20.109 -8.898 -29.109 1 96.56 391 GLY B CA 1
ATOM 11746 C C . GLY B 1 391 ? -18.703 -9.086 -28.562 1 96.56 391 GLY B C 1
ATOM 11747 O O . GLY B 1 391 ? -18.156 -8.188 -27.938 1 96.56 391 GLY B O 1
ATOM 11748 N N . ASP B 1 392 ? -18.156 -10.273 -28.766 1 97.62 392 ASP B N 1
ATOM 11749 C CA . ASP B 1 392 ? -16.781 -10.562 -28.344 1 97.62 392 ASP B CA 1
ATOM 11750 C C . ASP B 1 392 ? -15.797 -9.633 -29.062 1 97.62 392 ASP B C 1
ATOM 11752 O O . ASP B 1 392 ? -14.859 -9.125 -28.438 1 97.62 392 ASP B O 1
ATOM 11756 N N . ILE B 1 393 ? -16.031 -9.492 -30.312 1 96.44 393 ILE B N 1
ATOM 11757 C CA . ILE B 1 393 ? -15.141 -8.664 -31.125 1 96.44 393 ILE B CA 1
ATOM 11758 C C . ILE B 1 393 ? -15.203 -7.215 -30.656 1 96.44 393 ILE B C 1
ATOM 11760 O O . ILE B 1 393 ? -14.164 -6.57 -30.484 1 96.44 393 ILE B O 1
ATOM 11764 N N . GLN B 1 394 ? -16.344 -6.723 -30.422 1 95 394 GLN B N 1
ATOM 11765 C CA . GLN B 1 394 ? -16.531 -5.355 -29.938 1 95 394 GLN B CA 1
ATOM 11766 C C . GLN B 1 394 ? -15.875 -5.168 -28.562 1 95 394 GLN B C 1
ATOM 11768 O O . GLN B 1 394 ? -15.227 -4.148 -28.312 1 95 394 GLN B O 1
ATOM 11773 N N . LYS B 1 395 ? -16.047 -6.117 -27.75 1 95.5 395 LYS B N 1
ATOM 11774 C CA . LYS B 1 395 ? -15.5 -6.047 -26.391 1 95.5 395 LYS B CA 1
ATOM 11775 C C . LYS B 1 395 ? -13.977 -6 -26.422 1 95.5 395 LYS B C 1
ATOM 11777 O O . LYS B 1 395 ? -13.352 -5.395 -25.547 1 95.5 395 LYS B O 1
ATOM 11782 N N . GLY B 1 396 ? -13.406 -6.637 -27.422 1 95.69 396 GLY B N 1
ATOM 11783 C CA . GLY B 1 396 ? -11.961 -6.605 -27.594 1 95.69 396 GLY B CA 1
ATOM 11784 C C . GLY B 1 396 ? -11.398 -5.199 -27.672 1 95.69 396 GLY B C 1
ATOM 11785 O O . GLY B 1 396 ? -10.242 -4.961 -27.328 1 95.69 396 GLY B O 1
ATOM 11786 N N . LEU B 1 397 ? -12.203 -4.254 -28.031 1 93.38 397 LEU B N 1
ATOM 11787 C CA . LEU B 1 397 ? -11.766 -2.865 -28.141 1 93.38 397 LEU B CA 1
ATOM 11788 C C . LEU B 1 397 ? -12.422 -1.997 -27.078 1 93.38 397 LEU B C 1
ATOM 11790 O O . LEU B 1 397 ? -11.734 -1.234 -26.391 1 93.38 397 LEU B O 1
ATOM 11794 N N . THR B 1 398 ? -13.727 -2.109 -26.859 1 93.25 398 THR B N 1
ATOM 11795 C CA . THR B 1 398 ? -14.484 -1.207 -26 1 93.25 398 THR B CA 1
ATOM 11796 C C . THR B 1 398 ? -14.117 -1.422 -24.531 1 93.25 398 THR B C 1
ATOM 11798 O O . THR B 1 398 ? -14.234 -0.504 -23.719 1 93.25 398 THR B O 1
ATOM 11801 N N . ASN B 1 399 ? -13.68 -2.598 -24.203 1 95.56 399 ASN B N 1
ATOM 11802 C CA . ASN B 1 399 ? -13.32 -2.926 -22.828 1 95.56 399 ASN B CA 1
ATOM 11803 C C . ASN B 1 399 ? -11.812 -2.91 -22.609 1 95.56 399 ASN B C 1
ATOM 11805 O O . ASN B 1 399 ? -11.32 -3.32 -21.562 1 95.56 399 ASN B O 1
ATOM 11809 N N . HIS B 1 400 ? -11.086 -2.486 -23.656 1 95.69 400 HIS B N 1
ATOM 11810 C CA . HIS B 1 400 ? -9.633 -2.426 -23.562 1 95.69 400 HIS B CA 1
ATOM 11811 C C . HIS B 1 400 ? -9.188 -1.345 -22.594 1 95.69 400 HIS B C 1
ATOM 11813 O O . HIS B 1 400 ? -9.625 -0.197 -22.688 1 95.69 400 HIS B O 1
ATOM 11819 N N . LYS B 1 401 ? -8.32 -1.622 -21.719 1 93.75 401 LYS B N 1
ATOM 11820 C CA . LYS B 1 401 ? -7.984 -0.716 -20.625 1 93.75 401 LYS B CA 1
ATOM 11821 C C . LYS B 1 401 ? -6.77 0.139 -20.969 1 93.75 401 LYS B C 1
ATOM 11823 O O . LYS B 1 401 ? -6.457 1.1 -20.25 1 93.75 401 LYS B O 1
ATOM 11828 N N . ASN B 1 402 ? -6.039 -0.17 -22.062 1 89.94 402 ASN B N 1
ATOM 11829 C CA . ASN B 1 402 ? -4.832 0.552 -22.469 1 89.94 402 ASN B CA 1
ATOM 11830 C C . ASN B 1 402 ? -4.906 1.014 -23.906 1 89.94 402 ASN B C 1
ATOM 11832 O O . ASN B 1 402 ? -3.957 0.832 -24.672 1 89.94 402 ASN B O 1
ATOM 11836 N N . LEU B 1 403 ? -5.949 1.61 -24.312 1 89 403 LEU B N 1
ATOM 11837 C CA . LEU B 1 403 ? -6.098 1.982 -25.719 1 89 403 LEU B CA 1
ATOM 11838 C C . LEU B 1 403 ? -5.074 3.039 -26.125 1 89 403 LEU B C 1
ATOM 11840 O O . LEU B 1 403 ? -4.691 3.135 -27.281 1 89 403 LEU B O 1
ATOM 11844 N N . GLU B 1 404 ? -4.676 3.795 -25.156 1 87.44 404 GLU B N 1
ATOM 11845 C CA . GLU B 1 404 ? -3.707 4.855 -25.422 1 87.44 404 GLU B CA 1
ATOM 11846 C C . GLU B 1 404 ? -2.332 4.277 -25.75 1 87.44 404 GLU B C 1
ATOM 11848 O O . GLU B 1 404 ? -1.55 4.895 -26.469 1 87.44 404 GLU B O 1
ATOM 11853 N N . SER B 1 405 ? -2.086 3.029 -25.266 1 89.88 405 SER B N 1
ATOM 11854 C CA . SER B 1 405 ? -0.787 2.393 -25.453 1 89.88 405 SER B CA 1
ATOM 11855 C C . SER B 1 405 ? -0.822 1.411 -26.625 1 89.88 405 SER B C 1
ATOM 11857 O O . SER B 1 405 ? 0.165 1.264 -27.344 1 89.88 405 SER B O 1
ATOM 11859 N N . SER B 1 406 ? -1.876 0.685 -26.672 1 90.19 406 SER B N 1
ATOM 11860 C CA . SER B 1 406 ? -2.109 -0.298 -27.719 1 90.19 406 SER B CA 1
ATOM 11861 C C . SER B 1 406 ? -3.6 -0.549 -27.922 1 90.19 406 SER B C 1
ATOM 11863 O O . SER B 1 406 ? -4.363 -0.586 -26.953 1 90.19 406 SER B O 1
ATOM 11865 N N . ASP B 1 407 ? -3.896 -0.687 -29.172 1 90.38 407 ASP B N 1
ATOM 11866 C CA . ASP B 1 407 ? -5.309 -0.941 -29.438 1 90.38 407 ASP B CA 1
ATOM 11867 C C . ASP B 1 407 ? -5.52 -2.354 -29.984 1 90.38 407 ASP B C 1
ATOM 11869 O O . ASP B 1 407 ? -6.488 -2.613 -30.703 1 90.38 407 ASP B O 1
ATOM 11873 N N . THR B 1 408 ? -4.562 -3.271 -29.766 1 93.5 408 THR B N 1
ATOM 11874 C CA . THR B 1 408 ? -4.688 -4.641 -30.25 1 93.5 408 THR B CA 1
ATOM 11875 C C . THR B 1 408 ? -5.07 -5.586 -29.125 1 93.5 408 THR B C 1
ATOM 11877 O O . THR B 1 408 ? -4.648 -5.395 -27.984 1 93.5 408 THR B O 1
ATOM 11880 N N . SER B 1 409 ? -5.895 -6.629 -29.469 1 96 409 SER B N 1
ATOM 11881 C CA . SER B 1 409 ? -6.336 -7.594 -28.469 1 96 409 SER B CA 1
ATOM 11882 C C . SER B 1 409 ? -6.371 -9.008 -29.031 1 96 409 SER B C 1
ATOM 11884 O O . SER B 1 409 ? -6.582 -9.195 -30.234 1 96 409 SER B O 1
ATOM 11886 N N . LEU B 1 410 ? -6.105 -9.867 -28.172 1 97 410 LEU B N 1
ATOM 11887 C CA . LEU B 1 410 ? -6.223 -11.281 -28.516 1 97 410 LEU B CA 1
ATOM 11888 C C . LEU B 1 410 ? -7.633 -11.797 -28.234 1 97 410 LEU B C 1
ATOM 11890 O O . LEU B 1 410 ? -8.188 -11.555 -27.172 1 97 410 LEU B O 1
ATOM 11894 N N . LEU B 1 411 ? -8.25 -12.375 -29.281 1 98.06 411 LEU B N 1
ATOM 11895 C CA . LEU B 1 411 ? -9.492 -13.117 -29.109 1 98.06 411 LEU B CA 1
ATOM 11896 C C . LEU B 1 411 ? -9.219 -14.609 -28.938 1 98.06 411 LEU B C 1
ATOM 11898 O O . LEU B 1 411 ? -8.945 -15.312 -29.906 1 98.06 411 LEU B O 1
ATOM 11902 N N . VAL B 1 412 ? -9.25 -15.055 -27.688 1 98.12 412 VAL B N 1
ATOM 11903 C CA . VAL B 1 412 ? -9.086 -16.469 -27.406 1 98.12 412 VAL B CA 1
ATOM 11904 C C . VAL B 1 412 ? -10.445 -17.156 -27.391 1 98.12 412 VAL B C 1
ATOM 11906 O O . VAL B 1 412 ? -11.211 -17.031 -26.438 1 98.12 412 VAL B O 1
ATOM 11909 N N . PHE B 1 413 ? -10.703 -17.906 -28.484 1 98.19 413 PHE B N 1
ATOM 11910 C CA . PHE B 1 413 ? -12.078 -18.375 -28.625 1 98.19 413 PHE B CA 1
ATOM 11911 C C . PHE B 1 413 ? -12.125 -19.906 -28.719 1 98.19 413 PHE B C 1
ATOM 11913 O O . PHE B 1 413 ? -11.156 -20.531 -29.141 1 98.19 413 PHE B O 1
ATOM 11920 N N . GLY B 1 414 ? -13.195 -20.469 -28.344 1 97.94 414 GLY B N 1
ATOM 11921 C CA . GLY B 1 414 ? -13.469 -21.891 -28.312 1 97.94 414 GLY B CA 1
ATOM 11922 C C . GLY B 1 414 ? -14.039 -22.359 -26.984 1 97.94 414 GLY B C 1
ATOM 11923 O O . GLY B 1 414 ? -13.719 -21.812 -25.938 1 97.94 414 GLY B O 1
ATOM 11924 N N . ASN B 1 415 ? -14.867 -23.391 -27.094 1 96.12 415 ASN B N 1
ATOM 11925 C CA . ASN B 1 415 ? -15.344 -23.984 -25.859 1 96.12 415 ASN B CA 1
ATOM 11926 C C . ASN B 1 415 ? -14.188 -24.516 -25.016 1 96.12 415 ASN B C 1
ATOM 11928 O O . ASN B 1 415 ? -13.164 -24.953 -25.547 1 96.12 415 ASN B O 1
ATOM 11932 N N . GLY B 1 416 ? -14.406 -24.422 -23.734 1 93.38 416 GLY B N 1
ATOM 11933 C CA . GLY B 1 416 ? -13.305 -24.844 -22.875 1 93.38 416 GLY B CA 1
ATOM 11934 C C . GLY B 1 416 ? -13.758 -25.344 -21.531 1 93.38 416 GLY B C 1
ATOM 11935 O O . GLY B 1 416 ? -14.938 -25.641 -21.328 1 93.38 416 GLY B O 1
ATOM 11936 N N . ASP B 1 417 ? -12.797 -25.469 -20.625 1 90.19 417 ASP B N 1
ATOM 11937 C CA . ASP B 1 417 ? -12.906 -26.062 -19.297 1 90.19 417 ASP B CA 1
ATOM 11938 C C . ASP B 1 417 ? -13.109 -27.562 -19.391 1 90.19 417 ASP B C 1
ATOM 11940 O O . ASP B 1 417 ? -12.289 -28.344 -18.891 1 90.19 417 ASP B O 1
ATOM 11944 N N . GLY B 1 418 ? -14.133 -27.906 -20.141 1 91.25 418 GLY B N 1
ATOM 11945 C CA . GLY B 1 418 ? -14.406 -29.328 -20.375 1 91.25 418 GLY B CA 1
ATOM 11946 C C . GLY B 1 418 ? -13.922 -29.812 -21.719 1 91.25 418 GLY B C 1
ATOM 11947 O O . GLY B 1 418 ? -14.008 -31.016 -22.016 1 91.25 418 GLY B O 1
ATOM 11948 N N . GLY B 1 419 ? -13.461 -28.938 -22.547 1 92.38 419 GLY B N 1
ATOM 11949 C CA . GLY B 1 419 ? -12.977 -29.297 -23.859 1 92.38 419 GLY B CA 1
ATOM 11950 C C . GLY B 1 419 ? -13.883 -28.812 -24.984 1 92.38 419 GLY B C 1
ATOM 11951 O O . GLY B 1 419 ? -14.57 -27.797 -24.828 1 92.38 419 GLY B O 1
ATOM 11952 N N . GLY B 1 420 ? -13.727 -29.422 -26.125 1 92.12 420 GLY B N 1
ATOM 11953 C CA . GLY B 1 420 ? -14.531 -29.078 -27.297 1 92.12 420 GLY B CA 1
ATOM 11954 C C . GLY B 1 420 ? -13.828 -28.141 -28.25 1 92.12 420 GLY B C 1
ATOM 11955 O O . GLY B 1 420 ? -13.727 -28.422 -29.453 1 92.12 420 GLY B O 1
ATOM 11956 N N . GLY B 1 421 ? -13.383 -26.969 -27.703 1 96.44 421 GLY B N 1
ATOM 11957 C CA . GLY B 1 421 ? -12.68 -26 -28.531 1 96.44 421 GLY B CA 1
ATOM 11958 C C . GLY B 1 421 ? -13.586 -25.297 -29.516 1 96.44 421 GLY B C 1
ATOM 11959 O O . GLY B 1 421 ? -14.805 -25.266 -29.344 1 96.44 421 GLY B O 1
ATOM 11960 N N . PRO B 1 422 ? -13 -24.734 -30.547 1 97.56 422 PRO B N 1
ATOM 11961 C CA . PRO B 1 422 ? -13.773 -24.031 -31.578 1 97.56 422 PRO B CA 1
ATOM 11962 C C . PRO B 1 422 ? -14.695 -24.953 -32.375 1 97.56 422 PRO B C 1
ATOM 11964 O O . PRO B 1 422 ? -14.359 -26.109 -32.594 1 97.56 422 PRO B O 1
ATOM 11967 N N . LEU B 1 423 ? -15.773 -24.453 -32.75 1 96.56 423 LEU B N 1
ATOM 11968 C CA . LEU B 1 423 ? -16.719 -25.109 -33.656 1 96.56 423 LEU B CA 1
ATOM 11969 C C . LEU B 1 423 ? -16.672 -24.453 -35.062 1 96.56 423 LEU B C 1
ATOM 11971 O O . LEU B 1 423 ? -16.203 -23.328 -35.188 1 96.56 423 LEU B O 1
ATOM 11975 N N . ALA B 1 424 ? -17.203 -25.188 -36.062 1 95.94 424 ALA B N 1
ATOM 11976 C CA . ALA B 1 424 ? -17.266 -24.656 -37.406 1 95.94 424 ALA B CA 1
ATOM 11977 C C . ALA B 1 424 ? -18.031 -23.328 -37.469 1 95.94 424 ALA B C 1
ATOM 11979 O O . ALA B 1 424 ? -17.656 -22.406 -38.188 1 95.94 424 ALA B O 1
ATOM 11980 N N . LYS B 1 425 ? -19.094 -23.234 -36.688 1 95.81 425 LYS B N 1
ATOM 11981 C CA . LYS B 1 425 ? -19.922 -22.031 -36.688 1 95.81 425 LYS B CA 1
ATOM 11982 C C . LYS B 1 425 ? -19.141 -20.812 -36.25 1 95.81 425 LYS B C 1
ATOM 11984 O O . LYS B 1 425 ? -19.406 -19.688 -36.688 1 95.81 425 LYS B O 1
ATOM 11989 N N . MET B 1 426 ? -18.219 -21 -35.312 1 97.81 426 MET B N 1
ATOM 11990 C CA . MET B 1 426 ? -17.406 -19.891 -34.812 1 97.81 426 MET B CA 1
ATOM 11991 C C . MET B 1 426 ? -16.5 -19.359 -35.938 1 97.81 426 MET B C 1
ATOM 11993 O O . MET B 1 426 ? -16.391 -18.156 -36.125 1 97.81 426 MET B O 1
ATOM 11997 N N . LEU B 1 427 ? -15.883 -20.266 -36.688 1 97.81 427 LEU B N 1
ATOM 11998 C CA . LEU B 1 427 ? -15.008 -19.891 -37.781 1 97.81 427 LEU B CA 1
ATOM 11999 C C . LEU B 1 427 ? -15.812 -19.25 -38.906 1 97.81 427 LEU B C 1
ATOM 12001 O O . LEU B 1 427 ? -15.359 -18.281 -39.531 1 97.81 427 LEU B O 1
ATOM 12005 N N . GLU B 1 428 ? -17 -19.812 -39.188 1 97.19 428 GLU B N 1
ATOM 12006 C CA . GLU B 1 428 ? -17.891 -19.234 -40.188 1 97.19 428 GLU B CA 1
ATOM 12007 C C . GLU B 1 428 ? -18.312 -17.812 -39.781 1 97.19 428 GLU B C 1
ATOM 12009 O O . GLU B 1 428 ? -18.422 -16.938 -40.625 1 97.19 428 GLU B O 1
ATOM 12014 N N . ASN B 1 429 ? -18.562 -17.641 -38.531 1 97.94 429 ASN B N 1
ATOM 12015 C CA . ASN B 1 429 ? -18.969 -16.328 -38.062 1 97.94 429 ASN B CA 1
ATOM 12016 C C . ASN B 1 429 ? -17.828 -15.305 -38.188 1 97.94 429 ASN B C 1
ATOM 12018 O O . ASN B 1 429 ? -18.062 -14.164 -38.594 1 97.94 429 ASN B O 1
ATOM 12022 N N . LEU B 1 430 ? -16.625 -15.703 -37.875 1 97.88 430 LEU B N 1
ATOM 12023 C CA . LEU B 1 430 ? -15.469 -14.82 -37.969 1 97.88 430 LEU B CA 1
ATOM 12024 C C . LEU B 1 430 ? -15.25 -14.375 -39.406 1 97.88 430 LEU B C 1
ATOM 12026 O O . LEU B 1 430 ? -14.883 -13.227 -39.656 1 97.88 430 LEU B O 1
ATOM 12030 N N . ARG B 1 431 ? -15.461 -15.266 -40.406 1 97.06 431 ARG B N 1
ATOM 12031 C CA . ARG B 1 431 ? -15.367 -14.898 -41.812 1 97.06 431 ARG B CA 1
ATOM 12032 C C . ARG B 1 431 ? -16.391 -13.82 -42.188 1 97.06 431 ARG B C 1
ATOM 12034 O O . ARG B 1 431 ? -16.062 -12.859 -42.875 1 97.06 431 ARG B O 1
ATOM 12041 N N . ARG B 1 432 ? -17.625 -13.992 -41.688 1 97.31 432 ARG B N 1
ATOM 12042 C CA . ARG B 1 432 ? -18.703 -13.047 -41.969 1 97.31 432 ARG B CA 1
ATOM 12043 C C . ARG B 1 432 ? -18.422 -11.688 -41.344 1 97.31 432 ARG B C 1
ATOM 12045 O O . ARG B 1 432 ? -18.688 -10.648 -41.938 1 97.31 432 ARG B O 1
ATOM 12052 N N . ILE B 1 433 ? -17.922 -11.727 -40.094 1 96.69 433 ILE B N 1
ATOM 12053 C CA . ILE B 1 433 ? -17.594 -10.492 -39.406 1 96.69 433 ILE B CA 1
ATOM 12054 C C . ILE B 1 433 ? -16.5 -9.742 -40.156 1 96.69 433 ILE B C 1
ATOM 12056 O O . ILE B 1 433 ? -16.578 -8.531 -40.344 1 96.69 433 ILE B O 1
ATOM 12060 N N . ARG B 1 434 ? -15.492 -10.453 -40.594 1 95.69 434 ARG B N 1
ATOM 12061 C CA . ARG B 1 434 ? -14.422 -9.844 -41.375 1 95.69 434 ARG B CA 1
ATOM 12062 C C . ARG B 1 434 ? -14.945 -9.312 -42.719 1 95.69 434 ARG B C 1
ATOM 12064 O O . ARG B 1 434 ? -14.562 -8.227 -43.156 1 95.69 434 ARG B O 1
ATOM 12071 N N . ALA B 1 435 ? -15.734 -10.094 -43.344 1 95.25 435 ALA B N 1
ATOM 12072 C CA . ALA B 1 435 ? -16.344 -9.664 -44.625 1 95.25 435 ALA B CA 1
ATOM 12073 C C . ALA B 1 435 ? -17.078 -8.336 -44.438 1 95.25 435 ALA B C 1
ATOM 12075 O O . ALA B 1 435 ? -16.969 -7.445 -45.281 1 95.25 435 ALA B O 1
ATOM 12076 N N . THR B 1 436 ? -17.859 -8.273 -43.375 1 95.12 436 THR B N 1
ATOM 12077 C CA . THR B 1 436 ? -18.578 -7.047 -43.062 1 95.12 436 THR B CA 1
ATOM 12078 C C . THR B 1 436 ? -17.594 -5.887 -42.875 1 95.12 436 THR B C 1
ATOM 12080 O O . THR B 1 436 ? -17.828 -4.789 -43.375 1 95.12 436 THR B O 1
ATOM 12083 N N . ASN B 1 437 ? -16.578 -6.141 -42.094 1 92.44 437 ASN B N 1
ATOM 12084 C CA . ASN B 1 437 ? -15.586 -5.113 -41.812 1 92.44 437 ASN B CA 1
ATOM 12085 C C . ASN B 1 437 ? -14.891 -4.617 -43.062 1 92.44 437 ASN B C 1
ATOM 12087 O O . ASN B 1 437 ? -14.516 -3.449 -43.156 1 92.44 437 ASN B O 1
ATOM 12091 N N . ASN B 1 438 ? -14.703 -5.461 -44 1 91.19 438 ASN B N 1
ATOM 12092 C CA . ASN B 1 438 ? -14.078 -5.09 -45.25 1 91.19 438 ASN B CA 1
ATOM 12093 C C . ASN B 1 438 ? -14.898 -4.043 -46 1 91.19 438 ASN B C 1
ATOM 12095 O O . ASN B 1 438 ? -14.391 -3.377 -46.906 1 91.19 438 ASN B O 1
ATOM 12099 N N . HIS B 1 439 ? -16.172 -3.828 -45.562 1 88.5 439 HIS B N 1
ATOM 12100 C CA . HIS B 1 439 ? -17.047 -2.891 -46.25 1 88.5 439 HIS B CA 1
ATOM 12101 C C . HIS B 1 439 ? -17.578 -1.826 -45.281 1 88.5 439 HIS B C 1
ATOM 12103 O O . HIS B 1 439 ? -18.281 -0.907 -45.688 1 88.5 439 HIS B O 1
ATOM 12109 N N . SER B 1 440 ? -17.297 -2.047 -44.062 1 88.12 440 SER B N 1
ATOM 12110 C CA . SER B 1 440 ? -17.75 -1.097 -43.062 1 88.12 440 SER B CA 1
ATOM 12111 C C . SER B 1 440 ? -16.688 -0.928 -41.969 1 88.12 440 SER B C 1
ATOM 12113 O O . SER B 1 440 ? -16.031 -1.894 -41.594 1 88.12 440 SER B O 1
ATOM 12115 N N . ARG B 1 441 ? -16.703 0.291 -41.344 1 84.69 441 ARG B N 1
ATOM 12116 C CA . ARG B 1 441 ? -15.719 0.563 -40.281 1 84.69 441 ARG B CA 1
ATOM 12117 C C . ARG B 1 441 ? -16.375 0.571 -38.906 1 84.69 441 ARG B C 1
ATOM 12119 O O . ARG B 1 441 ? -15.719 0.886 -37.906 1 84.69 441 ARG B O 1
ATOM 12126 N N . ASP B 1 442 ? -17.578 0.118 -38.875 1 89.94 442 ASP B N 1
ATOM 12127 C CA . ASP B 1 442 ? -18.312 0.137 -37.625 1 89.94 442 ASP B CA 1
ATOM 12128 C C . ASP B 1 442 ? -17.891 -1.038 -36.719 1 89.94 442 ASP B C 1
ATOM 12130 O O . ASP B 1 442 ? -18.203 -1.056 -35.531 1 89.94 442 ASP B O 1
ATOM 12134 N N . LEU B 1 443 ? -17.156 -2.02 -37.25 1 90.88 443 LEU B N 1
ATOM 12135 C CA . LEU B 1 443 ? -16.594 -3.145 -36.5 1 90.88 443 LEU B CA 1
ATOM 12136 C C . LEU B 1 443 ? -15.07 -3.154 -36.594 1 90.88 443 LEU B C 1
ATOM 12138 O O . LEU B 1 443 ? -14.5 -2.828 -37.656 1 90.88 443 LEU B O 1
ATOM 12142 N N . PRO B 1 444 ? -14.477 -3.486 -35.5 1 91.25 444 PRO B N 1
ATOM 12143 C CA . PRO B 1 444 ? -13.023 -3.598 -35.594 1 91.25 444 PRO B CA 1
ATOM 12144 C C . PRO B 1 444 ? -12.578 -4.727 -36.531 1 91.25 444 PRO B C 1
ATOM 12146 O O . PRO B 1 444 ? -13.219 -5.781 -36.562 1 91.25 444 PRO B O 1
ATOM 12149 N N . PRO B 1 445 ? -11.555 -4.496 -37.219 1 92.25 445 PRO B N 1
ATOM 12150 C CA . PRO B 1 445 ? -11.055 -5.555 -38.094 1 92.25 445 PRO B CA 1
ATOM 12151 C C . PRO B 1 445 ? -10.484 -6.746 -37.344 1 92.25 445 PRO B C 1
ATOM 12153 O O . PRO B 1 445 ? -9.734 -6.562 -36.375 1 92.25 445 PRO B O 1
ATOM 12156 N N . ILE B 1 446 ? -10.836 -7.93 -37.75 1 94.19 446 ILE B N 1
ATOM 12157 C CA . ILE B 1 446 ? -10.344 -9.164 -37.156 1 94.19 446 ILE B CA 1
ATOM 12158 C C . ILE B 1 446 ? -9.43 -9.891 -38.156 1 94.19 446 ILE B C 1
ATOM 12160 O O . ILE B 1 446 ? -9.664 -9.836 -39.344 1 94.19 446 ILE B O 1
ATOM 12164 N N . ASN B 1 447 ? -8.414 -10.445 -37.656 1 93.81 447 ASN B N 1
ATOM 12165 C CA . ASN B 1 447 ? -7.555 -11.273 -38.5 1 93.81 447 ASN B CA 1
ATOM 12166 C C . ASN B 1 447 ? -7.344 -12.656 -37.875 1 93.81 447 ASN B C 1
ATOM 12168 O O . ASN B 1 447 ? -7.395 -12.812 -36.656 1 93.81 447 ASN B O 1
ATOM 12172 N N . MET B 1 448 ? -7.184 -13.68 -38.719 1 95.5 448 MET B N 1
ATOM 12173 C CA . MET B 1 448 ? -6.863 -15.062 -38.375 1 95.5 448 MET B CA 1
ATOM 12174 C C . MET B 1 448 ? -5.582 -15.508 -39.062 1 95.5 448 MET B C 1
ATOM 12176 O O . MET B 1 448 ? -5.094 -14.828 -39.969 1 95.5 448 MET B O 1
ATOM 12180 N N . GLY B 1 449 ? -4.988 -16.547 -38.562 1 93.88 449 GLY B N 1
ATOM 12181 C CA . GLY B 1 449 ? -3.848 -17.125 -39.25 1 93.88 449 GLY B CA 1
ATOM 12182 C C . GLY B 1 449 ? -2.521 -16.812 -38.594 1 93.88 449 GLY B C 1
ATOM 12183 O O . GLY B 1 449 ? -1.459 -17.125 -39.125 1 93.88 449 GLY B O 1
ATOM 12184 N N . HIS B 1 450 ? -2.609 -16.297 -37.406 1 93.19 450 HIS B N 1
ATOM 12185 C CA . HIS B 1 450 ? -1.394 -15.961 -36.688 1 93.19 450 HIS B CA 1
ATOM 12186 C C . HIS B 1 450 ? -1.307 -16.734 -35.375 1 93.19 450 HIS B C 1
ATOM 12188 O O . HIS B 1 450 ? -2.312 -17.25 -34.875 1 93.19 450 HIS B O 1
ATOM 12194 N N . SER B 1 451 ? -0.045 -16.766 -34.875 1 95.12 451 SER B N 1
ATOM 12195 C CA . SER B 1 451 ? 0.174 -17.438 -33.594 1 95.12 451 SER B CA 1
ATOM 12196 C C . SER B 1 451 ? 0.124 -16.469 -32.438 1 95.12 451 SER B C 1
ATOM 12198 O O . SER B 1 451 ? 0.171 -15.25 -32.625 1 95.12 451 SER B O 1
ATOM 12200 N N . VAL B 1 452 ? 0.015 -17.016 -31.281 1 96.38 452 VAL B N 1
ATOM 12201 C CA . VAL B 1 452 ? 0.053 -16.219 -30.047 1 96.38 452 VAL B CA 1
ATOM 12202 C C . VAL B 1 452 ? 1.388 -15.484 -29.953 1 96.38 452 VAL B C 1
ATOM 12204 O O . VAL B 1 452 ? 1.434 -14.32 -29.547 1 96.38 452 VAL B O 1
ATOM 12207 N N . ASP B 1 453 ? 2.457 -16.172 -30.266 1 96.69 453 ASP B N 1
ATOM 12208 C CA . ASP B 1 453 ? 3.789 -15.57 -30.203 1 96.69 453 ASP B CA 1
ATOM 12209 C C . ASP B 1 453 ? 3.895 -14.367 -31.141 1 96.69 453 ASP B C 1
ATOM 12211 O O . ASP B 1 453 ? 4.484 -13.344 -30.781 1 96.69 453 ASP B O 1
ATOM 12215 N N . GLU B 1 454 ? 3.287 -14.508 -32.281 1 96.06 454 GLU B N 1
ATOM 12216 C CA . GLU B 1 454 ? 3.297 -13.406 -33.25 1 96.06 454 GLU B CA 1
ATOM 12217 C C . GLU B 1 454 ? 2.508 -12.211 -32.719 1 96.06 454 GLU B C 1
ATOM 12219 O O . GLU B 1 454 ? 2.867 -11.062 -32.969 1 96.06 454 GLU B O 1
ATOM 12224 N N . PHE B 1 455 ? 1.439 -12.461 -32.125 1 95.81 455 PHE B N 1
ATOM 12225 C CA . PHE B 1 455 ? 0.676 -11.398 -31.469 1 95.81 455 PHE B CA 1
ATOM 12226 C C . PHE B 1 455 ? 1.552 -10.609 -30.516 1 95.81 455 PHE B C 1
ATOM 12228 O O . PHE B 1 455 ? 1.561 -9.375 -30.531 1 95.81 455 PHE B O 1
ATOM 12235 N N . PHE B 1 456 ? 2.24 -11.312 -29.594 1 97.75 456 PHE B N 1
ATOM 12236 C CA . PHE B 1 456 ? 3.072 -10.664 -28.578 1 97.75 456 PHE B CA 1
ATOM 12237 C C . PHE B 1 456 ? 4.238 -9.938 -29.234 1 97.75 456 PHE B C 1
ATOM 12239 O O . PHE B 1 456 ? 4.672 -8.883 -28.75 1 97.75 456 PHE B O 1
ATOM 12246 N N . GLU B 1 457 ? 4.793 -10.531 -30.266 1 96.19 457 GLU B N 1
ATOM 12247 C CA . GLU B 1 457 ? 5.836 -9.836 -31.016 1 96.19 457 GLU B CA 1
ATOM 12248 C C . GLU B 1 457 ? 5.328 -8.5 -31.562 1 96.19 457 GLU B C 1
ATOM 12250 O O . GLU B 1 457 ? 6.027 -7.488 -31.484 1 96.19 457 GLU B O 1
ATOM 12255 N N . HIS B 1 458 ? 4.164 -8.555 -32.062 1 94.62 458 HIS B N 1
ATOM 12256 C CA . HIS B 1 458 ? 3.551 -7.328 -32.562 1 94.62 458 HIS B CA 1
ATOM 12257 C C . HIS B 1 458 ? 3.338 -6.324 -31.438 1 94.62 458 HIS B C 1
ATOM 12259 O O . HIS B 1 458 ? 3.611 -5.133 -31.594 1 94.62 458 HIS B O 1
ATOM 12265 N N . LEU B 1 459 ? 2.762 -6.789 -30.344 1 95.31 459 LEU B N 1
ATOM 12266 C CA . LEU B 1 459 ? 2.543 -5.934 -29.188 1 95.31 459 LEU B CA 1
ATOM 12267 C C . LEU B 1 459 ? 3.848 -5.289 -28.734 1 95.31 459 LEU B C 1
ATOM 12269 O O . LEU B 1 459 ? 3.881 -4.098 -28.422 1 95.31 459 LEU B O 1
ATOM 12273 N N . MET B 1 460 ? 4.859 -6.059 -28.641 1 95.56 460 MET B N 1
ATOM 12274 C CA . MET B 1 460 ? 6.176 -5.574 -28.25 1 95.56 460 MET B CA 1
ATOM 12275 C C . MET B 1 460 ? 6.668 -4.488 -29.203 1 95.56 460 MET B C 1
ATOM 12277 O O . MET B 1 460 ? 7.121 -3.43 -28.766 1 95.56 460 MET B O 1
ATOM 12281 N N . GLU B 1 461 ? 6.551 -4.734 -30.453 1 94.19 461 GLU B N 1
ATOM 12282 C CA . GLU B 1 461 ? 7.016 -3.799 -31.469 1 94.19 461 GLU B CA 1
ATOM 12283 C C . GLU B 1 461 ? 6.191 -2.516 -31.469 1 94.19 461 GLU B C 1
ATOM 12285 O O . GLU B 1 461 ? 6.742 -1.415 -31.516 1 94.19 461 GLU B O 1
ATOM 12290 N N . SER B 1 462 ? 4.938 -2.664 -31.344 1 92.88 462 SER B N 1
ATOM 12291 C CA . SER B 1 462 ? 4.039 -1.521 -31.453 1 92.88 462 SER B CA 1
ATOM 12292 C C . SER B 1 462 ? 4.07 -0.668 -30.188 1 92.88 462 SER B C 1
ATOM 12294 O O . SER B 1 462 ? 3.613 0.476 -30.203 1 92.88 462 SER B O 1
ATOM 12296 N N . THR B 1 463 ? 4.57 -1.142 -29.156 1 94.44 463 THR B N 1
ATOM 12297 C CA . THR B 1 463 ? 4.609 -0.395 -27.906 1 94.44 463 THR B CA 1
ATOM 12298 C C . THR B 1 463 ? 6.043 -0.034 -27.531 1 94.44 463 THR B C 1
ATOM 12300 O O . THR B 1 463 ? 6.359 0.15 -26.359 1 94.44 463 THR B O 1
ATOM 12303 N N . ALA B 1 464 ? 6.887 0.024 -28.516 1 93.44 464 ALA B N 1
ATOM 12304 C CA . ALA B 1 464 ? 8.289 0.383 -28.312 1 93.44 464 ALA B CA 1
ATOM 12305 C C . ALA B 1 464 ? 8.945 -0.52 -27.266 1 93.44 464 ALA B C 1
ATOM 12307 O O . ALA B 1 464 ? 9.5 -0.035 -26.281 1 93.44 464 ALA B O 1
ATOM 12308 N N . ALA B 1 465 ? 8.828 -1.891 -27.547 1 92.19 465 ALA B N 1
ATOM 12309 C CA . ALA B 1 465 ? 9.398 -2.932 -26.688 1 92.19 465 ALA B CA 1
ATOM 12310 C C . ALA B 1 465 ? 8.812 -2.861 -25.281 1 92.19 465 ALA B C 1
ATOM 12312 O O . ALA B 1 465 ? 9.531 -3.062 -24.297 1 92.19 465 ALA B O 1
ATOM 12313 N N . GLY B 1 466 ? 7.566 -2.43 -25.172 1 92.56 466 GLY B N 1
ATOM 12314 C CA . GLY B 1 466 ? 6.855 -2.418 -23.906 1 92.56 466 GLY B CA 1
ATOM 12315 C C . GLY B 1 466 ? 6.973 -1.096 -23.172 1 92.56 466 GLY B C 1
ATOM 12316 O O . GLY B 1 466 ? 6.32 -0.89 -22.141 1 92.56 466 GLY B O 1
ATOM 12317 N N . LYS B 1 467 ? 7.648 -0.116 -23.578 1 90.69 467 LYS B N 1
ATOM 12318 C CA . LYS B 1 467 ? 7.914 1.136 -22.875 1 90.69 467 LYS B CA 1
ATOM 12319 C C . LYS B 1 467 ? 6.637 1.956 -22.719 1 90.69 467 LYS B C 1
ATOM 12321 O O . LYS B 1 467 ? 6.492 2.703 -21.734 1 90.69 467 LYS B O 1
ATOM 12326 N N . LYS B 1 468 ? 5.77 1.823 -23.625 1 92.5 468 LYS B N 1
ATOM 12327 C CA . LYS B 1 468 ? 4.535 2.605 -23.594 1 92.5 468 LYS B CA 1
ATOM 12328 C C . LYS B 1 468 ? 3.502 1.968 -22.672 1 92.5 468 LYS B C 1
ATOM 12330 O O . LYS B 1 468 ? 2.482 2.586 -22.344 1 92.5 468 LYS B O 1
ATOM 12335 N N . LEU B 1 469 ? 3.758 0.79 -22.188 1 94.56 469 LEU B N 1
ATOM 12336 C CA . LEU B 1 469 ? 2.789 0.059 -21.375 1 94.56 469 LEU B CA 1
ATOM 12337 C C . LEU B 1 469 ? 2.994 0.346 -19.891 1 94.56 469 LEU B C 1
ATOM 12339 O O . LEU B 1 469 ? 4.109 0.652 -19.469 1 94.56 469 LEU B O 1
ATOM 12343 N N . PRO B 1 470 ? 1.955 0.273 -19.141 1 94.06 470 PRO B N 1
ATOM 12344 C CA . PRO B 1 470 ? 2.113 0.393 -17.688 1 94.06 470 PRO B CA 1
ATOM 12345 C C . PRO B 1 470 ? 2.834 -0.805 -17.078 1 94.06 470 PRO B C 1
ATOM 12347 O O . PRO B 1 470 ? 2.93 -1.862 -17.703 1 94.06 470 PRO B O 1
ATOM 12350 N N . ASN B 1 471 ? 3.373 -0.594 -15.859 1 95.38 471 ASN B N 1
ATOM 12351 C CA . ASN B 1 471 ? 4.012 -1.652 -15.078 1 95.38 471 ASN B CA 1
ATOM 12352 C C . ASN B 1 471 ? 3.145 -2.08 -13.898 1 95.38 471 ASN B C 1
ATOM 12354 O O . ASN B 1 471 ? 2.48 -1.248 -13.281 1 95.38 471 ASN B O 1
ATOM 12358 N N . TRP B 1 472 ? 3.076 -3.309 -13.641 1 97.19 472 TRP B N 1
ATOM 12359 C CA . TRP B 1 472 ? 2.523 -3.836 -12.398 1 97.19 472 TRP B CA 1
ATOM 12360 C C . TRP B 1 472 ? 3.584 -4.598 -11.609 1 97.19 472 TRP B C 1
ATOM 12362 O O . TRP B 1 472 ? 4.137 -5.586 -12.094 1 97.19 472 TRP B O 1
ATOM 12372 N N . HIS B 1 473 ? 3.879 -4.16 -10.398 1 96.44 473 HIS B N 1
ATOM 12373 C CA . HIS B 1 473 ? 4.922 -4.75 -9.57 1 96.44 473 HIS B CA 1
ATOM 12374 C C . HIS B 1 473 ? 4.344 -5.762 -8.586 1 96.44 473 HIS B C 1
ATOM 12376 O O . HIS B 1 473 ? 3.309 -5.508 -7.965 1 96.44 473 HIS B O 1
ATOM 12382 N N . GLY B 1 474 ? 5.059 -6.918 -8.492 1 96.31 474 GLY B N 1
ATOM 12383 C CA . GLY B 1 474 ? 4.727 -7.871 -7.441 1 96.31 474 GLY B CA 1
ATOM 12384 C C . GLY B 1 474 ? 3.695 -8.898 -7.879 1 96.31 474 GLY B C 1
ATOM 12385 O O . GLY B 1 474 ? 3.648 -9.281 -9.047 1 96.31 474 GLY B O 1
ATOM 12386 N N . GLU B 1 475 ? 2.908 -9.352 -6.922 1 97.31 475 GLU B N 1
ATOM 12387 C CA . GLU B 1 475 ? 1.962 -10.43 -7.172 1 97.31 475 GLU B CA 1
ATOM 12388 C C . GLU B 1 475 ? 0.74 -9.93 -7.938 1 97.31 475 GLU B C 1
ATOM 12390 O O . GLU B 1 475 ? 0.464 -8.727 -7.957 1 97.31 475 GLU B O 1
ATOM 12395 N N . LEU B 1 476 ? 0.157 -10.789 -8.664 1 97.75 476 LEU B N 1
ATOM 12396 C CA . LEU B 1 476 ? -1.189 -10.594 -9.188 1 97.75 476 LEU B CA 1
ATOM 12397 C C . LEU B 1 476 ? -2.223 -11.281 -8.305 1 97.75 476 LEU B C 1
ATOM 12399 O O . LEU B 1 476 ? -2.633 -12.414 -8.586 1 97.75 476 LEU B O 1
ATOM 12403 N N . TYR B 1 477 ? -2.645 -10.562 -7.219 1 97.19 477 TYR B N 1
ATOM 12404 C CA . TYR B 1 477 ? -3.562 -11.078 -6.211 1 97.19 477 TYR B CA 1
ATOM 12405 C C . TYR B 1 477 ? -4.977 -11.195 -6.77 1 97.19 477 TYR B C 1
ATOM 12407 O O . TYR B 1 477 ? -5.535 -10.219 -7.27 1 97.19 477 TYR B O 1
ATOM 12415 N N . LEU B 1 478 ? -5.523 -12.359 -6.715 1 97.44 478 LEU B N 1
ATOM 12416 C CA . LEU B 1 478 ? -6.918 -12.547 -7.102 1 97.44 478 LEU B CA 1
ATOM 12417 C C . LEU B 1 478 ? -7.848 -12.32 -5.918 1 97.44 478 LEU B C 1
ATOM 12419 O O . LEU B 1 478 ? -7.695 -12.953 -4.875 1 97.44 478 LEU B O 1
ATOM 12423 N N . GLU B 1 479 ? -8.789 -11.398 -5.984 1 93.19 479 GLU B N 1
ATOM 12424 C CA . GLU B 1 479 ? -9.734 -11.086 -4.918 1 93.19 479 GLU B CA 1
ATOM 12425 C C . GLU B 1 479 ? -10.859 -12.117 -4.863 1 93.19 479 GLU B C 1
ATOM 12427 O O . GLU B 1 479 ? -11.711 -12.07 -3.977 1 93.19 479 GLU B O 1
ATOM 12432 N N . PHE B 1 480 ? -10.617 -13.25 -5.566 1 89.25 480 PHE B N 1
ATOM 12433 C CA . PHE B 1 480 ? -11.594 -14.328 -5.633 1 89.25 480 PHE B CA 1
ATOM 12434 C C . PHE B 1 480 ? -10.969 -15.648 -5.199 1 89.25 480 PHE B C 1
ATOM 12436 O O . PHE B 1 480 ? -9.75 -15.75 -5.07 1 89.25 480 PHE B O 1
ATOM 12443 N N . HIS B 1 481 ? -11.695 -16.641 -4.719 1 96.06 481 HIS B N 1
ATOM 12444 C CA . HIS B 1 481 ? -11.297 -18.031 -4.484 1 96.06 481 HIS B CA 1
ATOM 12445 C C . HIS B 1 481 ? -10.242 -18.109 -3.387 1 96.06 481 HIS B C 1
ATOM 12447 O O . HIS B 1 481 ? -9.242 -18.828 -3.533 1 96.06 481 HIS B O 1
ATOM 12453 N N . ARG B 1 482 ? -10.422 -17.375 -2.35 1 96.44 482 ARG B N 1
ATOM 12454 C CA . ARG B 1 482 ? -9.461 -17.344 -1.256 1 96.44 482 ARG B CA 1
ATOM 12455 C C . ARG B 1 482 ? -9.578 -18.578 -0.378 1 96.44 482 ARG B C 1
ATOM 12457 O O . ARG B 1 482 ? -8.641 -18.922 0.349 1 96.44 482 ARG B O 1
ATOM 12464 N N . GLY B 1 483 ? -10.656 -19.219 -0.434 1 97.19 483 GLY B N 1
ATOM 12465 C CA . GLY B 1 483 ? -10.844 -20.438 0.344 1 97.19 483 GLY B CA 1
ATOM 12466 C C . GLY B 1 483 ? -9.945 -21.578 -0.093 1 97.19 483 GLY B C 1
ATOM 12467 O O . GLY B 1 483 ? -9.68 -22.5 0.679 1 97.19 483 GLY B O 1
ATOM 12468 N N . THR B 1 484 ? -9.398 -21.422 -1.276 1 97.81 484 THR B N 1
ATOM 12469 C CA . THR B 1 484 ? -8.609 -22.5 -1.874 1 97.81 484 THR B CA 1
ATOM 12470 C C . THR B 1 484 ? -7.281 -22.672 -1.14 1 97.81 484 THR B C 1
ATOM 12472 O O . THR B 1 484 ? -6.645 -23.719 -1.229 1 97.81 484 THR B O 1
ATOM 12475 N N . TYR B 1 485 ? -6.867 -21.734 -0.329 1 98.12 485 TYR B N 1
ATOM 12476 C CA . TYR B 1 485 ? -5.629 -21.844 0.43 1 98.12 485 TYR B CA 1
ATOM 12477 C C . TYR B 1 485 ? -5.762 -22.891 1.529 1 98.12 485 TYR B C 1
ATOM 12479 O O . TYR B 1 485 ? -4.758 -23.422 2.018 1 98.12 485 TYR B O 1
ATOM 12487 N N . THR B 1 486 ? -7.027 -23.203 1.897 1 98.12 486 THR B N 1
ATOM 12488 C CA . THR B 1 486 ? -7.258 -24.047 3.062 1 98.12 486 THR B CA 1
ATOM 12489 C C . THR B 1 486 ? -8.039 -25.297 2.672 1 98.12 486 THR B C 1
ATOM 12491 O O . THR B 1 486 ? -7.891 -26.344 3.297 1 98.12 486 THR B O 1
ATOM 12494 N N . SER B 1 487 ? -8.82 -25.312 1.581 1 97.88 487 SER B N 1
ATOM 12495 C CA . SER B 1 487 ? -9.664 -26.422 1.16 1 97.88 487 SER B CA 1
ATOM 12496 C C . SER B 1 487 ? -8.828 -27.672 0.872 1 97.88 487 SER B C 1
ATOM 12498 O O . SER B 1 487 ? -7.816 -27.594 0.171 1 97.88 487 SER B O 1
ATOM 12500 N N . HIS B 1 488 ? -9.352 -28.875 1.437 1 97.38 488 HIS B N 1
ATOM 12501 C CA . HIS B 1 488 ? -8.695 -30.172 1.29 1 97.38 488 HIS B CA 1
ATOM 12502 C C . HIS B 1 488 ? -7.301 -30.156 1.908 1 97.38 488 HIS B C 1
ATOM 12504 O O . HIS B 1 488 ? -6.301 -30.281 1.197 1 97.38 488 HIS B O 1
ATOM 12510 N N . GLY B 1 489 ? -7.305 -30.188 3.229 1 95.94 489 GLY B N 1
ATOM 12511 C CA . GLY B 1 489 ? -6.078 -30.125 4.004 1 95.94 489 GLY B CA 1
ATOM 12512 C C . GLY B 1 489 ? -5.117 -31.25 3.711 1 95.94 489 GLY B C 1
ATOM 12513 O O . GLY B 1 489 ? -3.898 -31.062 3.736 1 95.94 489 GLY B O 1
ATOM 12514 N N . SER B 1 490 ? -5.621 -32.438 3.404 1 95.31 490 SER B N 1
ATOM 12515 C CA . SER B 1 490 ? -4.773 -33.594 3.105 1 95.31 490 SER B CA 1
ATOM 12516 C C . SER B 1 490 ? -3.994 -33.375 1.811 1 95.31 490 SER B C 1
ATOM 12518 O O . SER B 1 490 ? -2.85 -33.812 1.69 1 95.31 490 SER B O 1
ATOM 12520 N N . ILE B 1 491 ? -4.625 -32.719 0.886 1 96.94 491 ILE B N 1
ATOM 12521 C CA . ILE B 1 491 ? -3.99 -32.469 -0.401 1 96.94 491 ILE B CA 1
ATOM 12522 C C . ILE B 1 491 ? -2.875 -31.422 -0.225 1 96.94 491 ILE B C 1
ATOM 12524 O O . ILE B 1 491 ? -1.802 -31.562 -0.818 1 96.94 491 ILE B O 1
ATOM 12528 N N . LYS B 1 492 ? -3.154 -30.406 0.646 1 97.56 492 LYS B N 1
ATOM 12529 C CA . LYS B 1 492 ? -2.123 -29.422 0.959 1 97.56 492 LYS B CA 1
ATOM 12530 C C . LYS B 1 492 ? -0.907 -30.078 1.6 1 97.56 492 LYS B C 1
ATOM 12532 O O . LYS B 1 492 ? 0.233 -29.766 1.252 1 97.56 492 LYS B O 1
ATOM 12537 N N . LYS B 1 493 ? -1.175 -30.938 2.486 1 97 493 LYS B N 1
ATOM 12538 C CA . LYS B 1 493 ? -0.118 -31.672 3.174 1 97 493 LYS B CA 1
ATOM 12539 C C . LYS B 1 493 ? 0.643 -32.562 2.205 1 97 493 LYS B C 1
ATOM 12541 O O . LYS B 1 493 ? 1.873 -32.625 2.244 1 97 493 LYS B O 1
ATOM 12546 N N . GLY B 1 494 ? -0.112 -33.281 1.377 1 97.5 494 GLY B N 1
ATOM 12547 C CA . GLY B 1 494 ? 0.519 -34.125 0.376 1 97.5 494 GLY B CA 1
ATOM 12548 C C . GLY B 1 494 ? 1.472 -33.375 -0.53 1 97.5 494 GLY B C 1
ATOM 12549 O O . GLY B 1 494 ? 2.551 -33.875 -0.859 1 97.5 494 GLY B O 1
ATOM 12550 N N . ASN B 1 495 ? 1.096 -32.188 -0.936 1 98.19 495 ASN B N 1
ATOM 12551 C CA . ASN B 1 495 ? 1.932 -31.375 -1.808 1 98.19 495 ASN B CA 1
ATOM 12552 C C . ASN B 1 495 ? 3.23 -30.969 -1.117 1 98.19 495 ASN B C 1
ATOM 12554 O O . ASN B 1 495 ? 4.32 -31.219 -1.634 1 98.19 495 ASN B O 1
ATOM 12558 N N . ARG B 1 496 ? 3.109 -30.375 0.085 1 97.94 496 ARG B N 1
ATOM 12559 C CA . ARG B 1 496 ? 4.281 -29.891 0.808 1 97.94 496 ARG B CA 1
ATOM 12560 C C . ARG B 1 496 ? 5.23 -31.031 1.148 1 97.94 496 ARG B C 1
ATOM 12562 O O . ARG B 1 496 ? 6.438 -30.922 0.928 1 97.94 496 ARG B O 1
ATOM 12569 N N . HIS B 1 497 ? 4.707 -32.125 1.633 1 97.44 497 HIS B N 1
ATOM 12570 C CA . HIS B 1 497 ? 5.539 -33.25 2.059 1 97.44 497 HIS B CA 1
ATOM 12571 C C . HIS B 1 497 ? 6.211 -33.938 0.866 1 97.44 497 HIS B C 1
ATOM 12573 O O . HIS B 1 497 ? 7.355 -34.375 0.963 1 97.44 497 HIS B O 1
ATOM 12579 N N . SER B 1 498 ? 5.484 -34 -0.229 1 98.44 498 SER B N 1
ATOM 12580 C CA . SER B 1 498 ? 6.078 -34.594 -1.423 1 98.44 498 SER B CA 1
ATOM 12581 C C . SER B 1 498 ? 7.215 -33.719 -1.964 1 98.44 498 SER B C 1
ATOM 12583 O O . SER B 1 498 ? 8.25 -34.25 -2.377 1 98.44 498 SER B O 1
ATOM 12585 N N . GLU B 1 499 ? 6.996 -32.438 -2.002 1 98.19 499 GLU B N 1
ATOM 12586 C CA . GLU B 1 499 ? 8.039 -31.547 -2.467 1 98.19 499 GLU B CA 1
ATOM 12587 C C . GLU B 1 499 ? 9.305 -31.672 -1.617 1 98.19 499 GLU B C 1
ATOM 12589 O O . GLU B 1 499 ? 10.414 -31.734 -2.15 1 98.19 499 GLU B O 1
ATOM 12594 N N . ILE B 1 500 ? 9.133 -31.703 -0.323 1 97.56 500 ILE B N 1
ATOM 12595 C CA . ILE B 1 500 ? 10.266 -31.797 0.596 1 97.56 500 ILE B CA 1
ATOM 12596 C C . ILE B 1 500 ? 10.938 -33.156 0.454 1 97.56 500 ILE B C 1
ATOM 12598 O O . ILE B 1 500 ? 12.172 -33.25 0.401 1 97.56 500 ILE B O 1
ATOM 12602 N N . LEU B 1 501 ? 10.164 -34.219 0.373 1 97.94 501 LEU B N 1
ATOM 12603 C CA . LEU B 1 501 ? 10.688 -35.562 0.239 1 97.94 501 LEU B CA 1
ATOM 12604 C C . LEU B 1 501 ? 11.531 -35.688 -1.028 1 97.94 501 LEU B C 1
ATOM 12606 O O . LEU B 1 501 ? 12.633 -36.25 -0.993 1 97.94 501 LEU B O 1
ATOM 12610 N N . LEU B 1 502 ? 11.023 -35.188 -2.107 1 98.56 502 LEU B N 1
ATOM 12611 C CA . LEU B 1 502 ? 11.734 -35.344 -3.375 1 98.56 502 LEU B CA 1
ATOM 12612 C C . LEU B 1 502 ? 13 -34.469 -3.385 1 98.56 502 LEU B C 1
ATOM 12614 O O . LEU B 1 502 ? 14 -34.875 -3.992 1 98.56 502 LEU B O 1
ATOM 12618 N N . ARG B 1 503 ? 12.977 -33.344 -2.738 1 97.56 503 ARG B N 1
ATOM 12619 C CA . ARG B 1 503 ? 14.203 -32.562 -2.559 1 97.56 503 ARG B CA 1
ATOM 12620 C C . ARG B 1 503 ? 15.258 -33.375 -1.815 1 97.56 503 ARG B C 1
ATOM 12622 O O . ARG B 1 503 ? 16.422 -33.406 -2.217 1 97.56 503 ARG B O 1
ATOM 12629 N N . ASP B 1 504 ? 14.859 -34.062 -0.762 1 97.56 504 ASP B N 1
ATOM 12630 C CA . ASP B 1 504 ? 15.773 -34.875 0.037 1 97.56 504 ASP B CA 1
ATOM 12631 C C . ASP B 1 504 ? 16.297 -36.062 -0.765 1 97.56 504 ASP B C 1
ATOM 12633 O O . ASP B 1 504 ? 17.484 -36.375 -0.696 1 97.56 504 ASP B O 1
ATOM 12637 N N . VAL B 1 505 ? 15.375 -36.656 -1.511 1 98.31 505 VAL B N 1
ATOM 12638 C CA . VAL B 1 505 ? 15.742 -37.812 -2.332 1 98.31 505 VAL B CA 1
ATOM 12639 C C . VAL B 1 505 ? 16.812 -37.406 -3.334 1 98.31 505 VAL B C 1
ATOM 12641 O O . VAL B 1 505 ? 17.844 -38.094 -3.465 1 98.31 505 VAL B O 1
ATOM 12644 N N . GLU B 1 506 ? 16.578 -36.375 -4.02 1 98.19 506 GLU B N 1
ATOM 12645 C CA . GLU B 1 506 ? 17.531 -35.906 -5.031 1 98.19 506 GLU B CA 1
ATOM 12646 C C . GLU B 1 506 ? 18.875 -35.562 -4.406 1 98.19 506 GLU B C 1
ATOM 12648 O O . GLU B 1 506 ? 19.938 -35.875 -4.969 1 98.19 506 GLU B O 1
ATOM 12653 N N . HIS B 1 507 ? 18.828 -34.969 -3.289 1 96.44 507 HIS B N 1
ATOM 12654 C CA . HIS B 1 507 ? 20.047 -34.594 -2.582 1 96.44 507 HIS B CA 1
ATOM 12655 C C . HIS B 1 507 ? 20.859 -35.812 -2.209 1 96.44 507 HIS B C 1
ATOM 12657 O O . HIS B 1 507 ? 22.016 -35.938 -2.6 1 96.44 507 HIS B O 1
ATOM 12663 N N . VAL B 1 508 ? 20.281 -36.781 -1.534 1 95.81 508 VAL B N 1
ATOM 12664 C CA . VAL B 1 508 ? 20.984 -37.938 -1.017 1 95.81 508 VAL B CA 1
ATOM 12665 C C . VAL B 1 508 ? 21.375 -38.875 -2.168 1 95.81 508 VAL B C 1
ATOM 12667 O O . VAL B 1 508 ? 22.469 -39.438 -2.174 1 95.81 508 VAL B O 1
ATOM 12670 N N . ALA B 1 509 ? 20.484 -39 -3.135 1 97.19 509 ALA B N 1
ATOM 12671 C CA . ALA B 1 509 ? 20.781 -39.844 -4.293 1 97.19 509 ALA B CA 1
ATOM 12672 C C . ALA B 1 509 ? 21.938 -39.281 -5.105 1 97.19 509 ALA B C 1
ATOM 12674 O O . ALA B 1 509 ? 22.734 -40.031 -5.672 1 97.19 509 ALA B O 1
ATOM 12675 N N . THR B 1 510 ? 22 -38.031 -5.238 1 96.06 510 THR B N 1
ATOM 12676 C CA . THR B 1 510 ? 23.125 -37.375 -5.926 1 96.06 510 THR B CA 1
ATOM 12677 C C . THR B 1 510 ? 24.438 -37.719 -5.219 1 96.06 510 THR B C 1
ATOM 12679 O O . THR B 1 510 ? 25.406 -38.125 -5.859 1 96.06 510 THR B O 1
ATOM 12682 N N . LEU B 1 511 ? 24.484 -37.562 -3.938 1 93.31 511 LEU B N 1
ATOM 12683 C CA . LEU B 1 511 ? 25.688 -37.875 -3.17 1 93.31 511 LEU B CA 1
ATOM 12684 C C . LEU B 1 511 ? 26.062 -39.344 -3.316 1 93.31 511 LEU B C 1
ATOM 12686 O O . LEU B 1 511 ? 27.25 -39.688 -3.506 1 93.31 511 LEU B O 1
ATOM 12690 N N . ALA B 1 512 ? 25.094 -40.25 -3.234 1 93.62 512 ALA B N 1
ATOM 12691 C CA . ALA B 1 512 ? 25.344 -41.656 -3.371 1 93.62 512 ALA B CA 1
ATOM 12692 C C . ALA B 1 512 ? 25.906 -42 -4.746 1 93.62 512 ALA B C 1
ATOM 12694 O O . ALA B 1 512 ? 26.828 -42.812 -4.863 1 93.62 512 ALA B O 1
ATOM 12695 N N . SER B 1 513 ? 25.406 -41.406 -5.754 1 93.38 513 SER B N 1
ATOM 12696 C CA . SER B 1 513 ? 25.812 -41.688 -7.125 1 93.38 513 SER B CA 1
ATOM 12697 C C . SER B 1 513 ? 27.25 -41.219 -7.379 1 93.38 513 SER B C 1
ATOM 12699 O O . SER B 1 513 ? 27.953 -41.812 -8.211 1 93.38 513 SER B O 1
ATOM 12701 N N . ILE B 1 514 ? 27.625 -40.219 -6.691 1 89.25 514 ILE B N 1
ATOM 12702 C CA . ILE B 1 514 ? 28.984 -39.688 -6.863 1 89.25 514 ILE B CA 1
ATOM 12703 C C . ILE B 1 514 ? 29.953 -40.5 -5.992 1 89.25 514 ILE B C 1
ATOM 12705 O O . ILE B 1 514 ? 31.078 -40.781 -6.414 1 89.25 514 ILE B O 1
ATOM 12709 N N . ALA B 1 515 ? 29.547 -40.781 -4.797 1 86.56 515 ALA B N 1
ATOM 12710 C CA . ALA B 1 515 ? 30.406 -41.5 -3.852 1 86.56 515 ALA B CA 1
ATOM 12711 C C . ALA B 1 515 ? 30.672 -42.938 -4.312 1 86.56 515 ALA B C 1
ATOM 12713 O O . ALA B 1 515 ? 31.781 -43.438 -4.141 1 86.56 515 ALA B O 1
ATOM 12714 N N . LYS B 1 516 ? 29.688 -43.594 -4.785 1 87.06 516 LYS B N 1
ATOM 12715 C CA . LYS B 1 516 ? 29.797 -45 -5.227 1 87.06 516 LYS B CA 1
ATOM 12716 C C . LYS B 1 516 ? 29.266 -45.156 -6.652 1 87.06 516 LYS B C 1
ATOM 12718 O O . LYS B 1 516 ? 28.281 -45.875 -6.879 1 87.06 516 LYS B O 1
ATOM 12723 N N . SER B 1 517 ? 29.938 -44.688 -7.543 1 80.56 517 SER B N 1
ATOM 12724 C CA . SER B 1 517 ? 29.484 -44.562 -8.922 1 80.56 517 SER B CA 1
ATOM 12725 C C . SER B 1 517 ? 29.344 -45.938 -9.57 1 80.56 517 SER B C 1
ATOM 12727 O O . SER B 1 517 ? 28.562 -46.125 -10.5 1 80.56 517 SER B O 1
ATOM 12729 N N . THR B 1 518 ? 30.078 -46.875 -9.062 1 82.56 518 THR B N 1
ATOM 12730 C CA . THR B 1 518 ? 30.062 -48.219 -9.672 1 82.56 518 THR B CA 1
ATOM 12731 C C . THR B 1 518 ? 28.953 -49.062 -9.055 1 82.56 518 THR B C 1
ATOM 12733 O O . THR B 1 518 ? 28.484 -50 -9.672 1 82.56 518 THR B O 1
ATOM 12736 N N . GLU B 1 519 ? 28.5 -48.656 -7.945 1 86.25 519 GLU B N 1
ATOM 12737 C CA . GLU B 1 519 ? 27.562 -49.5 -7.211 1 86.25 519 GLU B CA 1
ATOM 12738 C C . GLU B 1 519 ? 26.156 -48.906 -7.246 1 86.25 519 GLU B C 1
ATOM 12740 O O . GLU B 1 519 ? 25.172 -49.625 -7.035 1 86.25 519 GLU B O 1
ATOM 12745 N N . TYR B 1 520 ? 26.047 -47.719 -7.465 1 92.88 520 TYR B N 1
ATOM 12746 C CA . TYR B 1 520 ? 24.766 -47.031 -7.359 1 92.88 520 TYR B CA 1
ATOM 12747 C C . TYR B 1 520 ? 24.531 -46.125 -8.562 1 92.88 520 TYR B C 1
ATOM 12749 O O . TYR B 1 520 ? 25.375 -45.281 -8.883 1 92.88 520 TYR B O 1
ATOM 12757 N N . THR B 1 521 ? 23.406 -46.406 -9.227 1 93.56 521 THR B N 1
ATOM 12758 C CA . THR B 1 521 ? 22.984 -45.562 -10.328 1 93.56 521 THR B CA 1
ATOM 12759 C C . THR B 1 521 ? 21.875 -44.594 -9.883 1 93.56 521 THR B C 1
ATOM 12761 O O . THR B 1 521 ? 20.875 -45.031 -9.297 1 93.56 521 THR B O 1
ATOM 12764 N N . TYR B 1 522 ? 22.094 -43.344 -10.117 1 95.75 522 TYR B N 1
ATOM 12765 C CA . TYR B 1 522 ? 21.078 -42.344 -9.82 1 95.75 522 TYR B CA 1
ATOM 12766 C C . TYR B 1 522 ? 19.734 -42.688 -10.469 1 95.75 522 TYR B C 1
ATOM 12768 O O . TYR B 1 522 ? 19.656 -42.844 -11.688 1 95.75 522 TYR B O 1
ATOM 12776 N N . PRO B 1 523 ? 18.656 -42.844 -9.703 1 96.62 523 PRO B N 1
ATOM 12777 C CA . PRO B 1 523 ? 17.391 -43.344 -10.242 1 96.62 523 PRO B CA 1
ATOM 12778 C C . PRO B 1 523 ? 16.578 -42.25 -10.93 1 96.62 523 PRO B C 1
ATOM 12780 O O . PRO B 1 523 ? 15.438 -42 -10.539 1 96.62 523 PRO B O 1
ATOM 12783 N N . LYS B 1 524 ? 17.078 -41.75 -11.984 1 96.69 524 LYS B N 1
ATOM 12784 C CA . LYS B 1 524 ? 16.5 -40.625 -12.703 1 96.69 524 LYS B CA 1
ATOM 12785 C C . LYS B 1 524 ? 15.07 -40.938 -13.148 1 96.69 524 LYS B C 1
ATOM 12787 O O . LYS B 1 524 ? 14.172 -40.125 -12.977 1 96.69 524 LYS B O 1
ATOM 12792 N N . GLY B 1 525 ? 14.859 -42.062 -13.695 1 95.94 525 GLY B N 1
ATOM 12793 C CA . GLY B 1 525 ? 13.539 -42.438 -14.18 1 95.94 525 GLY B CA 1
ATOM 12794 C C . GLY B 1 525 ? 12.484 -42.438 -13.094 1 95.94 525 GLY B C 1
ATOM 12795 O O . GLY B 1 525 ? 11.383 -41.906 -13.281 1 95.94 525 GLY B O 1
ATOM 12796 N N . LYS B 1 526 ? 12.797 -43.094 -11.938 1 97 526 LYS B N 1
ATOM 12797 C CA . LYS B 1 526 ? 11.844 -43.188 -10.836 1 97 526 LYS B CA 1
ATOM 12798 C C . LYS B 1 526 ? 11.594 -41.812 -10.219 1 97 526 LYS B C 1
ATOM 12800 O O . LYS B 1 526 ? 10.477 -41.5 -9.773 1 97 526 LYS B O 1
ATOM 12805 N N . ILE B 1 527 ? 12.617 -41.031 -10.109 1 98.25 527 ILE B N 1
ATOM 12806 C CA . ILE B 1 527 ? 12.469 -39.656 -9.57 1 98.25 527 ILE B CA 1
ATOM 12807 C C . ILE B 1 527 ? 11.562 -38.844 -10.484 1 98.25 527 ILE B C 1
ATOM 12809 O O . ILE B 1 527 ? 10.695 -38.125 -10.016 1 98.25 527 ILE B O 1
ATOM 12813 N N . ASP B 1 528 ? 11.812 -38.969 -11.789 1 98 528 ASP B N 1
ATOM 12814 C CA . ASP B 1 528 ? 10.984 -38.219 -12.75 1 98 528 ASP B CA 1
ATOM 12815 C C . ASP B 1 528 ? 9.523 -38.656 -12.633 1 98 528 ASP B C 1
ATOM 12817 O O . ASP B 1 528 ? 8.617 -37.812 -12.719 1 98 528 ASP B O 1
ATOM 12821 N N . GLU B 1 529 ? 9.328 -39.906 -12.484 1 97.88 529 GLU B N 1
ATOM 12822 C CA . GLU B 1 529 ? 7.969 -40.406 -12.328 1 97.88 529 GLU B CA 1
ATOM 12823 C C . GLU B 1 529 ? 7.297 -39.812 -11.102 1 97.88 529 GLU B C 1
ATOM 12825 O O . GLU B 1 529 ? 6.121 -39.438 -11.156 1 97.88 529 GLU B O 1
ATOM 12830 N N . CYS B 1 530 ? 7.98 -39.719 -9.992 1 98.56 530 CYS B N 1
ATOM 12831 C CA . CYS B 1 530 ? 7.449 -39.125 -8.773 1 98.56 530 CYS B CA 1
ATOM 12832 C C . CYS B 1 530 ? 7.129 -37.625 -8.977 1 98.56 530 CYS B C 1
ATOM 12834 O O . CYS B 1 530 ? 6.059 -37.156 -8.586 1 98.56 530 CYS B O 1
ATOM 12836 N N . TRP B 1 531 ? 8.039 -36.938 -9.617 1 98.69 531 TRP B N 1
ATOM 12837 C CA . TRP B 1 531 ? 7.809 -35.531 -9.875 1 98.69 531 TRP B CA 1
ATOM 12838 C C . TRP B 1 531 ? 6.594 -35.312 -10.781 1 98.69 531 TRP B C 1
ATOM 12840 O O . TRP B 1 531 ? 5.797 -34.406 -10.57 1 98.69 531 TRP B O 1
ATOM 12850 N N . GLU B 1 532 ? 6.48 -36.125 -11.82 1 98.62 532 GLU B N 1
ATOM 12851 C CA . GLU B 1 532 ? 5.34 -36 -12.727 1 98.62 532 GLU B CA 1
ATOM 12852 C C . GLU B 1 532 ? 4.02 -36.094 -11.961 1 98.62 532 GLU B C 1
ATOM 12854 O O . GLU B 1 532 ? 3.068 -35.375 -12.258 1 98.62 532 GLU B O 1
ATOM 12859 N N . LYS B 1 533 ? 4 -37.031 -10.977 1 98.62 533 LYS B N 1
ATOM 12860 C CA . LYS B 1 533 ? 2.793 -37.188 -10.172 1 98.62 533 LYS B CA 1
ATOM 12861 C C . LYS B 1 533 ? 2.508 -35.969 -9.328 1 98.62 533 LYS B C 1
ATOM 12863 O O . LYS B 1 533 ? 1.36 -35.531 -9.227 1 98.62 533 LYS B O 1
ATOM 12868 N N . VAL B 1 534 ? 3.521 -35.406 -8.703 1 98.75 534 VAL B N 1
ATOM 12869 C CA . VAL B 1 534 ? 3.369 -34.219 -7.867 1 98.75 534 VAL B CA 1
ATOM 12870 C C . VAL B 1 534 ? 2.936 -33.031 -8.734 1 98.75 534 VAL B C 1
ATOM 12872 O O . VAL B 1 534 ? 2.025 -32.281 -8.359 1 98.75 534 VAL B O 1
ATOM 12875 N N . LEU B 1 535 ? 3.596 -32.844 -9.883 1 98.88 535 LEU B N 1
ATOM 12876 C CA . LEU B 1 535 ? 3.307 -31.734 -10.781 1 98.88 535 LEU B CA 1
ATOM 12877 C C . LEU B 1 535 ? 1.888 -31.844 -11.336 1 98.88 535 LEU B C 1
ATOM 12879 O O . LEU B 1 535 ? 1.203 -30.828 -11.492 1 98.88 535 LEU B O 1
ATOM 12883 N N . LEU B 1 536 ? 1.445 -33.031 -11.633 1 98.81 536 LEU B N 1
ATOM 12884 C CA . LEU B 1 536 ? 0.079 -33.281 -12.094 1 98.81 536 LEU B CA 1
ATOM 12885 C C . LEU B 1 536 ? -0.93 -32.812 -11.047 1 98.81 536 LEU B C 1
ATOM 12887 O O . LEU B 1 536 ? -1.881 -32.094 -11.375 1 98.81 536 LEU B O 1
ATOM 12891 N N . ASN B 1 537 ? -0.682 -33.156 -9.773 1 98.69 537 ASN B N 1
ATOM 12892 C CA . ASN B 1 537 ? -1.592 -32.844 -8.688 1 98.69 537 ASN B CA 1
ATOM 12893 C C . ASN B 1 537 ? -1.589 -31.328 -8.398 1 98.69 537 ASN B C 1
ATOM 12895 O O . ASN B 1 537 ? -2.463 -30.828 -7.691 1 98.69 537 ASN B O 1
ATOM 12899 N N . GLN B 1 538 ? -0.679 -30.625 -8.969 1 98.75 538 GLN B N 1
ATOM 12900 C CA . GLN B 1 538 ? -0.585 -29.188 -8.727 1 98.75 538 GLN B CA 1
ATOM 12901 C C . GLN B 1 538 ? -1.449 -28.406 -9.711 1 98.75 538 GLN B C 1
ATOM 12903 O O . GLN B 1 538 ? -1.383 -27.188 -9.758 1 98.75 538 GLN B O 1
ATOM 12908 N N . PHE B 1 539 ? -2.262 -29.094 -10.523 1 98.62 539 PHE B N 1
ATOM 12909 C CA . PHE B 1 539 ? -3.229 -28.438 -11.398 1 98.62 539 PHE B CA 1
ATOM 12910 C C . PHE B 1 539 ? -4.121 -27.484 -10.609 1 98.62 539 PHE B C 1
ATOM 12912 O O . PHE B 1 539 ? -4.449 -27.75 -9.453 1 98.62 539 PHE B O 1
ATOM 12919 N N . HIS B 1 540 ? -4.605 -26.391 -11.188 1 97.31 540 HIS B N 1
ATOM 12920 C CA . HIS B 1 540 ? -5.184 -25.25 -10.469 1 97.31 540 HIS B CA 1
ATOM 12921 C C . HIS B 1 540 ? -6.551 -25.609 -9.891 1 97.31 540 HIS B C 1
ATOM 12923 O O . HIS B 1 540 ? -7.074 -24.891 -9.039 1 97.31 540 HIS B O 1
ATOM 12929 N N . ASP B 1 541 ? -7.117 -26.75 -10.211 1 97 541 ASP B N 1
ATOM 12930 C CA . ASP B 1 541 ? -8.367 -27.109 -9.547 1 97 541 ASP B CA 1
ATOM 12931 C C . ASP B 1 541 ? -8.172 -28.344 -8.664 1 97 541 ASP B C 1
ATOM 12933 O O . ASP B 1 541 ? -9.117 -28.797 -8.008 1 97 541 ASP B O 1
ATOM 12937 N N . VAL B 1 542 ? -7.035 -28.875 -8.594 1 98.44 542 VAL B N 1
ATOM 12938 C CA . VAL B 1 542 ? -6.797 -30.047 -7.762 1 98.44 542 VAL B CA 1
ATOM 12939 C C . VAL B 1 542 ? -6.117 -29.625 -6.461 1 98.44 542 VAL B C 1
ATOM 12941 O O . VAL B 1 542 ? -6.695 -29.75 -5.379 1 98.44 542 VAL B O 1
ATOM 12944 N N . LEU B 1 543 ? -4.965 -28.969 -6.59 1 98.5 543 LEU B N 1
ATOM 12945 C CA . LEU B 1 543 ? -4.262 -28.531 -5.391 1 98.5 543 LEU B CA 1
ATOM 12946 C C . LEU B 1 543 ? -5.102 -27.531 -4.598 1 98.5 543 LEU B C 1
ATOM 12948 O O . LEU B 1 543 ? -5.141 -27.594 -3.369 1 98.5 543 LEU B O 1
ATOM 12952 N N . PRO B 1 544 ? -5.844 -26.703 -5.223 1 97.94 544 PRO B N 1
ATOM 12953 C CA . PRO B 1 544 ? -6.664 -25.719 -4.504 1 97.94 544 PRO B CA 1
ATOM 12954 C C . PRO B 1 544 ? -7.844 -26.359 -3.779 1 97.94 544 PRO B C 1
ATOM 12956 O O . PRO B 1 544 ? -8.461 -25.734 -2.914 1 97.94 544 PRO B O 1
ATOM 12959 N N . GLY B 1 545 ? -8.18 -27.578 -4.156 1 97.69 545 GLY B N 1
ATOM 12960 C CA . GLY B 1 545 ? -9.25 -28.281 -3.453 1 97.69 545 GLY B CA 1
ATOM 12961 C C . GLY B 1 545 ? -10.625 -27.969 -4.012 1 97.69 545 GLY B C 1
ATOM 12962 O O . GLY B 1 545 ? -11.625 -28.047 -3.293 1 97.69 545 GLY B O 1
ATOM 12963 N N . SER B 1 546 ? -10.742 -27.688 -5.293 1 97.5 546 SER B N 1
ATOM 12964 C CA . SER B 1 546 ? -12 -27.25 -5.887 1 97.5 546 SER B CA 1
ATOM 12965 C C . SER B 1 546 ? -12.516 -28.25 -6.91 1 97.5 546 SER B C 1
ATOM 12967 O O . SER B 1 546 ? -13.102 -27.875 -7.926 1 97.5 546 SER B O 1
ATOM 12969 N N . ALA B 1 547 ? -12.305 -29.547 -6.719 1 98.06 547 ALA B N 1
ATOM 12970 C CA . ALA B 1 547 ? -12.773 -30.594 -7.613 1 98.06 547 ALA B CA 1
ATOM 12971 C C . ALA B 1 547 ? -13.672 -31.578 -6.871 1 98.06 547 ALA B C 1
ATOM 12973 O O . ALA B 1 547 ? -13.852 -31.484 -5.656 1 98.06 547 ALA B O 1
ATOM 12974 N N . ILE B 1 548 ? -14.281 -32.562 -7.629 1 97.31 548 ILE B N 1
ATOM 12975 C CA . ILE B 1 548 ? -15.18 -33.531 -7.047 1 97.31 548 ILE B CA 1
ATOM 12976 C C . ILE B 1 548 ? -14.375 -34.562 -6.254 1 97.31 548 ILE B C 1
ATOM 12978 O O . ILE B 1 548 ? -13.156 -34.656 -6.398 1 97.31 548 ILE B O 1
ATOM 12982 N N . GLY B 1 549 ? -15.031 -35.344 -5.457 1 96.88 549 GLY B N 1
ATOM 12983 C CA . GLY B 1 549 ? -14.398 -36.312 -4.555 1 96.88 549 GLY B CA 1
ATOM 12984 C C . GLY B 1 549 ? -13.539 -37.312 -5.273 1 96.88 549 GLY B C 1
ATOM 12985 O O . GLY B 1 549 ? -12.484 -37.719 -4.77 1 96.88 549 GLY B O 1
ATOM 12986 N N . MET B 1 550 ? -13.945 -37.781 -6.457 1 96.62 550 MET B N 1
ATOM 12987 C CA . MET B 1 550 ? -13.227 -38.781 -7.234 1 96.62 550 MET B CA 1
ATOM 12988 C C . MET B 1 550 ? -11.82 -38.312 -7.574 1 96.62 550 MET B C 1
ATOM 12990 O O . MET B 1 550 ? -10.891 -39.125 -7.645 1 96.62 550 MET B O 1
ATOM 12994 N N . VAL B 1 551 ? -11.695 -37.094 -7.82 1 98.12 551 VAL B N 1
ATOM 12995 C CA . VAL B 1 551 ? -10.391 -36.5 -8.141 1 98.12 551 VAL B CA 1
ATOM 12996 C C . VAL B 1 551 ? -9.461 -36.625 -6.934 1 98.12 551 VAL B C 1
ATOM 12998 O O . VAL B 1 551 ? -8.266 -36.938 -7.094 1 98.12 551 VAL B O 1
ATOM 13001 N N . TYR B 1 552 ? -9.969 -36.406 -5.754 1 96.94 552 TYR B N 1
ATOM 13002 C CA . TYR B 1 552 ? -9.125 -36.406 -4.562 1 96.94 552 TYR B CA 1
ATOM 13003 C C . TYR B 1 552 ? -8.781 -37.844 -4.148 1 96.94 552 TYR B C 1
ATOM 13005 O O . TYR B 1 552 ? -7.719 -38.094 -3.574 1 96.94 552 TYR B O 1
ATOM 13013 N N . GLU B 1 553 ? -9.617 -38.781 -4.535 1 95.62 553 GLU B N 1
ATOM 13014 C CA . GLU B 1 553 ? -9.211 -40.188 -4.414 1 95.62 553 GLU B CA 1
ATOM 13015 C C . GLU B 1 553 ? -7.98 -40.469 -5.266 1 95.62 553 GLU B C 1
ATOM 13017 O O . GLU B 1 553 ? -7.031 -41.125 -4.801 1 95.62 553 GLU B O 1
ATOM 13022 N N . ASP B 1 554 ? -8.039 -39.969 -6.477 1 96.62 554 ASP B N 1
ATOM 13023 C CA . ASP B 1 554 ? -6.902 -40.125 -7.379 1 96.62 554 ASP B CA 1
ATOM 13024 C C . ASP B 1 554 ? -5.668 -39.406 -6.844 1 96.62 554 ASP B C 1
ATOM 13026 O O . ASP B 1 554 ? -4.57 -39.969 -6.84 1 96.62 554 ASP B O 1
ATOM 13030 N N . ALA B 1 555 ? -5.852 -38.219 -6.461 1 97.44 555 ALA B N 1
ATOM 13031 C CA . ALA B 1 555 ? -4.73 -37.375 -6.027 1 97.44 555 ALA B CA 1
ATOM 13032 C C . ALA B 1 555 ? -4.055 -37.969 -4.793 1 97.44 555 ALA B C 1
ATOM 13034 O O . ALA B 1 555 ? -2.828 -37.969 -4.691 1 97.44 555 ALA B O 1
ATOM 13035 N N . GLU B 1 556 ? -4.828 -38.406 -3.834 1 96.81 556 GLU B N 1
ATOM 13036 C CA . GLU B 1 556 ? -4.281 -39.031 -2.621 1 96.81 556 GLU B CA 1
ATOM 13037 C C . GLU B 1 556 ? -3.514 -40.312 -2.936 1 96.81 556 GLU B C 1
ATOM 13039 O O . GLU B 1 556 ? -2.492 -40.594 -2.307 1 96.81 556 GLU B O 1
ATOM 13044 N N . LYS B 1 557 ? -4.062 -41.031 -3.869 1 97.12 557 LYS B N 1
ATOM 13045 C CA . LYS B 1 557 ? -3.352 -42.219 -4.305 1 97.12 557 LYS B CA 1
ATOM 13046 C C . LYS B 1 557 ? -1.991 -41.875 -4.898 1 97.12 557 LYS B C 1
ATOM 13048 O O . LYS B 1 557 ? -0.991 -42.531 -4.605 1 97.12 557 LYS B O 1
ATOM 13053 N N . LEU B 1 558 ? -1.974 -40.906 -5.734 1 97.94 558 LEU B N 1
ATOM 13054 C CA . LEU B 1 558 ? -0.724 -40.469 -6.352 1 97.94 558 LEU B CA 1
ATOM 13055 C C . LEU B 1 558 ? 0.268 -40 -5.293 1 97.94 558 LEU B C 1
ATOM 13057 O O . LEU B 1 558 ? 1.457 -40.312 -5.363 1 97.94 558 LEU B O 1
ATOM 13061 N N . TYR B 1 559 ? -0.195 -39.25 -4.309 1 97.62 559 TYR B N 1
ATOM 13062 C CA . TYR B 1 559 ? 0.687 -38.812 -3.232 1 97.62 559 TYR B CA 1
ATOM 13063 C C . TYR B 1 559 ? 1.201 -40 -2.428 1 97.62 559 TYR B C 1
ATOM 13065 O O . TYR B 1 559 ? 2.357 -40 -1.998 1 97.62 559 TYR B O 1
ATOM 13073 N N . ALA B 1 560 ? 0.333 -40.938 -2.189 1 97.75 560 ALA B N 1
ATOM 13074 C CA . ALA B 1 560 ? 0.749 -42.156 -1.466 1 97.75 560 ALA B CA 1
ATOM 13075 C C . ALA B 1 560 ? 1.843 -42.906 -2.223 1 97.75 560 ALA B C 1
ATOM 13077 O O . ALA B 1 560 ? 2.775 -43.438 -1.615 1 97.75 560 ALA B O 1
ATOM 13078 N N . GLU B 1 561 ? 1.721 -42.969 -3.516 1 97.69 561 GLU B N 1
ATOM 13079 C CA . GLU B 1 561 ? 2.736 -43.594 -4.352 1 97.69 561 GLU B CA 1
ATOM 13080 C C . GLU B 1 561 ? 4.062 -42.844 -4.27 1 97.69 561 GLU B C 1
ATOM 13082 O O . GLU B 1 561 ? 5.125 -43.469 -4.172 1 97.69 561 GLU B O 1
ATOM 13087 N N . VAL B 1 562 ? 3.975 -41.562 -4.328 1 98.31 562 VAL B N 1
ATOM 13088 C CA . VAL B 1 562 ? 5.176 -40.75 -4.227 1 98.31 562 VAL B CA 1
ATOM 13089 C C . VAL B 1 562 ? 5.836 -40.938 -2.863 1 98.31 562 VAL B C 1
ATOM 13091 O O . VAL B 1 562 ? 7.059 -41.062 -2.77 1 98.31 562 VAL B O 1
ATOM 13094 N N . ALA B 1 563 ? 5 -40.969 -1.823 1 97.69 563 ALA B N 1
ATOM 13095 C CA . ALA B 1 563 ? 5.527 -41.188 -0.478 1 97.69 563 ALA B CA 1
ATOM 13096 C C . ALA B 1 563 ? 6.23 -42.531 -0.38 1 97.69 563 ALA B C 1
ATOM 13098 O O . ALA B 1 563 ? 7.328 -42.625 0.172 1 97.69 563 ALA B O 1
ATOM 13099 N N . LYS B 1 564 ? 5.602 -43.562 -0.92 1 97.5 564 LYS B N 1
ATOM 13100 C CA . LYS B 1 564 ? 6.152 -44.906 -0.881 1 97.5 564 LYS B CA 1
ATOM 13101 C C . LYS B 1 564 ? 7.457 -45 -1.671 1 97.5 564 LYS B C 1
ATOM 13103 O O . LYS B 1 564 ? 8.477 -45.438 -1.146 1 97.5 564 LYS B O 1
ATOM 13108 N N . ASP B 1 565 ? 7.406 -44.562 -2.895 1 97.94 565 ASP B N 1
ATOM 13109 C CA . ASP B 1 565 ? 8.578 -44.625 -3.76 1 97.94 565 ASP B CA 1
ATOM 13110 C C . ASP B 1 565 ? 9.695 -43.719 -3.229 1 97.94 565 ASP B C 1
ATOM 13112 O O . ASP B 1 565 ? 10.867 -44.125 -3.24 1 97.94 565 ASP B O 1
ATOM 13116 N N . GLY B 1 566 ? 9.281 -42.531 -2.844 1 97.88 566 GLY B N 1
ATOM 13117 C CA . GLY B 1 566 ? 10.273 -41.625 -2.305 1 97.88 566 GLY B CA 1
ATOM 13118 C C . GLY B 1 566 ? 11 -42.156 -1.088 1 97.88 566 GLY B C 1
ATOM 13119 O O . GLY B 1 566 ? 12.211 -42 -0.967 1 97.88 566 GLY B O 1
ATOM 13120 N N . LYS B 1 567 ? 10.258 -42.75 -0.185 1 96.44 567 LYS B N 1
ATOM 13121 C CA . LYS B 1 567 ? 10.859 -43.344 1.007 1 96.44 567 LYS B CA 1
ATOM 13122 C C . LYS B 1 567 ? 11.781 -44.5 0.64 1 96.44 567 LYS B C 1
ATOM 13124 O O . LYS B 1 567 ? 12.859 -44.656 1.23 1 96.44 567 LYS B O 1
ATOM 13129 N N . SER B 1 568 ? 11.383 -45.219 -0.318 1 97.5 568 SER B N 1
ATOM 13130 C CA . SER B 1 568 ? 12.219 -46.312 -0.791 1 97.5 568 SER B CA 1
ATOM 13131 C C . SER B 1 568 ? 13.5 -45.812 -1.425 1 97.5 568 SER B C 1
ATOM 13133 O O . SER B 1 568 ? 14.586 -46.312 -1.149 1 97.5 568 SER B O 1
ATOM 13135 N N . LEU B 1 569 ? 13.375 -44.844 -2.252 1 98.19 569 LEU B N 1
ATOM 13136 C CA . LEU B 1 569 ? 14.516 -44.281 -2.959 1 98.19 569 LEU B CA 1
ATOM 13137 C C . LEU B 1 569 ? 15.523 -43.688 -1.979 1 98.19 569 LEU B C 1
ATOM 13139 O O . LEU B 1 569 ? 16.734 -43.875 -2.131 1 98.19 569 LEU B O 1
ATOM 13143 N N . ILE B 1 570 ? 15.039 -42.969 -1.011 1 97.12 570 ILE B N 1
ATOM 13144 C CA . ILE B 1 570 ? 15.953 -42.281 -0.093 1 97.12 570 ILE B CA 1
ATOM 13145 C C . ILE B 1 570 ? 16.641 -43.312 0.806 1 97.12 570 ILE B C 1
ATOM 13147 O O . ILE B 1 570 ? 17.797 -43.156 1.173 1 97.12 570 ILE B O 1
ATOM 13151 N N . GLU B 1 571 ? 15.922 -44.375 1.19 1 96.31 571 GLU B N 1
ATOM 13152 C CA . GLU B 1 571 ? 16.5 -45.438 1.992 1 96.31 571 GLU B CA 1
ATOM 13153 C C . GLU B 1 571 ? 17.609 -46.188 1.221 1 96.31 571 GLU B C 1
ATOM 13155 O O . GLU B 1 571 ? 18.625 -46.562 1.796 1 96.31 571 GLU B O 1
ATOM 13160 N N . GLU B 1 572 ? 17.359 -46.406 -0.03 1 96.44 572 GLU B N 1
ATOM 13161 C CA . GLU B 1 572 ? 18.375 -47.031 -0.872 1 96.44 572 GLU B CA 1
ATOM 13162 C C . GLU B 1 572 ? 19.641 -46.188 -0.953 1 96.44 572 GLU B C 1
ATOM 13164 O O . GLU B 1 572 ? 20.75 -46.688 -0.879 1 96.44 572 GLU B O 1
ATOM 13169 N N . ALA B 1 573 ? 19.406 -44.938 -1.13 1 95.81 573 ALA B N 1
ATOM 13170 C CA . ALA B 1 573 ? 20.547 -44.031 -1.196 1 95.81 573 ALA B CA 1
ATOM 13171 C C . ALA B 1 573 ? 21.297 -44 0.128 1 95.81 573 ALA B C 1
ATOM 13173 O O . ALA B 1 573 ? 22.531 -43.969 0.146 1 95.81 573 ALA B O 1
ATOM 13174 N N . PHE B 1 574 ? 20.578 -44.031 1.238 1 94.38 574 PHE B N 1
ATOM 13175 C CA . PHE B 1 574 ? 21.219 -44.031 2.555 1 94.38 574 PHE B CA 1
ATOM 13176 C C . PHE B 1 574 ? 22 -45.344 2.771 1 94.38 574 PHE B C 1
ATOM 13178 O O . PHE B 1 574 ? 23.047 -45.312 3.41 1 94.38 574 PHE B O 1
ATOM 13185 N N . GLN B 1 575 ? 21.531 -46.375 2.232 1 92.81 575 GLN B N 1
ATOM 13186 C CA . GLN B 1 575 ? 22.219 -47.656 2.377 1 92.81 575 GLN B CA 1
ATOM 13187 C C . GLN B 1 575 ? 23.547 -47.656 1.632 1 92.81 575 GLN B C 1
ATOM 13189 O O . GLN B 1 575 ? 24.5 -48.344 2.033 1 92.81 575 GLN B O 1
ATOM 13194 N N . VAL B 1 576 ? 23.547 -46.875 0.602 1 91.94 576 VAL B N 1
ATOM 13195 C CA . VAL B 1 576 ? 24.797 -46.719 -0.146 1 91.94 576 VAL B CA 1
ATOM 13196 C C . VAL B 1 576 ? 25.766 -45.875 0.646 1 91.94 576 VAL B C 1
ATOM 13198 O O . VAL B 1 576 ? 26.953 -46.219 0.761 1 91.94 576 VAL B O 1
ATOM 13201 N N . LEU B 1 577 ? 25.281 -44.812 1.208 1 89.81 577 LEU B N 1
ATOM 13202 C CA . LEU B 1 577 ? 26.141 -43.844 1.92 1 89.81 577 LEU B CA 1
ATOM 13203 C C . LEU B 1 577 ? 26.516 -44.406 3.299 1 89.81 577 LEU B C 1
ATOM 13205 O O . LEU B 1 577 ? 27.625 -44.156 3.777 1 89.81 577 LEU B O 1
ATOM 13209 N N . PHE B 1 578 ? 25.5 -45.062 3.941 1 90.12 578 PHE B N 1
ATOM 13210 C CA . PHE B 1 578 ? 25.656 -45.625 5.27 1 90.12 578 PHE B CA 1
ATOM 13211 C C . PHE B 1 578 ? 25.188 -47.094 5.285 1 90.12 578 PHE B C 1
ATOM 13213 O O . PHE B 1 578 ? 24.109 -47.406 5.781 1 90.12 578 PHE B O 1
ATOM 13220 N N . PRO B 1 579 ? 26.109 -47.906 4.871 1 90 579 PRO B N 1
ATOM 13221 C CA . PRO B 1 579 ? 25.703 -49.312 4.742 1 90 579 PRO B CA 1
ATOM 13222 C C . PRO B 1 579 ? 25.219 -49.906 6.059 1 90 579 PRO B C 1
ATOM 13224 O O . PRO B 1 579 ? 25.828 -49.656 7.109 1 90 579 PRO B O 1
ATOM 13227 N N . ASN B 1 580 ? 24.125 -50.594 6.066 1 88 580 ASN B N 1
ATOM 13228 C CA . ASN B 1 580 ? 23.516 -51.344 7.168 1 88 580 ASN B CA 1
ATOM 13229 C C . ASN B 1 580 ? 22.891 -50.375 8.195 1 88 580 ASN B C 1
ATOM 13231 O O . ASN B 1 580 ? 22.484 -50.812 9.273 1 88 580 ASN B O 1
ATOM 13235 N N . SER B 1 581 ? 22.828 -49.156 7.84 1 91.12 581 SER B N 1
ATOM 13236 C CA . SER B 1 581 ? 22.188 -48.219 8.758 1 91.12 581 SER B CA 1
ATOM 13237 C C . SER B 1 581 ? 20.672 -48.375 8.75 1 91.12 581 SER B C 1
ATOM 13239 O O . SER B 1 581 ? 20.109 -48.844 7.758 1 91.12 581 SER B O 1
ATOM 13241 N N . VAL B 1 582 ? 20.031 -47.969 9.836 1 90.19 582 VAL B N 1
ATOM 13242 C CA . VAL B 1 582 ? 18.578 -48.031 9.914 1 90.19 582 VAL B CA 1
ATOM 13243 C C . VAL B 1 582 ? 18.031 -46.75 10.492 1 90.19 582 VAL B C 1
ATOM 13245 O O . VAL B 1 582 ? 18.688 -46.094 11.32 1 90.19 582 VAL B O 1
ATOM 13248 N N . LEU B 1 583 ? 16.875 -46.406 9.914 1 91.31 583 LEU B N 1
ATOM 13249 C CA . LEU B 1 583 ? 16.203 -45.25 10.484 1 91.31 583 LEU B CA 1
ATOM 13250 C C . LEU B 1 583 ? 15.891 -45.469 11.961 1 91.31 583 LEU B C 1
ATOM 13252 O O . LEU B 1 583 ? 15.367 -46.531 12.336 1 91.31 583 LEU B O 1
ATOM 13256 N N . LEU B 1 584 ? 16.234 -44.469 12.727 1 89.75 584 LEU B N 1
ATOM 13257 C CA . LEU B 1 584 ? 16.031 -44.625 14.164 1 89.75 584 LEU B CA 1
ATOM 13258 C C . LEU B 1 584 ? 14.562 -44.375 14.531 1 89.75 584 LEU B C 1
ATOM 13260 O O . LEU B 1 584 ? 13.953 -43.406 14.086 1 89.75 584 LEU B O 1
ATOM 13264 N N . SER B 1 585 ? 13.938 -45.281 15.211 1 87.12 585 SER B N 1
ATOM 13265 C CA . SER B 1 585 ? 12.594 -45.188 15.766 1 87.12 585 SER B CA 1
ATOM 13266 C C . SER B 1 585 ? 12.562 -45.656 17.219 1 87.12 585 SER B C 1
ATOM 13268 O O . SER B 1 585 ? 13.5 -46.281 17.688 1 87.12 585 SER B O 1
ATOM 13270 N N . PRO B 1 586 ? 11.531 -45.281 17.906 1 81.94 586 PRO B N 1
ATOM 13271 C CA . PRO B 1 586 ? 11.43 -45.75 19.281 1 81.94 586 PRO B CA 1
ATOM 13272 C C . PRO B 1 586 ? 11.461 -47.281 19.391 1 81.94 586 PRO B C 1
ATOM 13274 O O . PRO B 1 586 ? 11.82 -47.812 20.438 1 81.94 586 PRO B O 1
ATOM 13277 N N . GLU B 1 587 ? 11.242 -48 18.312 1 81.88 587 GLU B N 1
ATOM 13278 C CA . GLU B 1 587 ? 11.188 -49.438 18.328 1 81.88 587 GLU B CA 1
ATOM 13279 C C . GLU B 1 587 ? 12.523 -50.062 17.922 1 81.88 587 GLU B C 1
ATOM 13281 O O . GLU B 1 587 ? 12.711 -51.281 18.016 1 81.88 587 GLU B O 1
ATOM 13286 N N . THR B 1 588 ? 13.406 -49.156 17.594 1 88.56 588 THR B N 1
ATOM 13287 C CA . THR B 1 588 ? 14.711 -49.656 17.172 1 88.56 588 THR B CA 1
ATOM 13288 C C . THR B 1 588 ? 15.445 -50.312 18.344 1 88.56 588 THR B C 1
ATOM 13290 O O . THR B 1 588 ? 15.562 -49.688 19.422 1 88.56 588 THR B O 1
ATOM 13293 N N . ARG B 1 589 ? 15.992 -51.5 18.234 1 84.75 589 ARG B N 1
ATOM 13294 C CA . ARG B 1 589 ? 16.781 -52.188 19.25 1 84.75 589 ARG B CA 1
ATOM 13295 C C . ARG B 1 589 ? 18.266 -51.906 19.062 1 84.75 589 ARG B C 1
ATOM 13297 O O . ARG B 1 589 ? 18.859 -52.375 18.078 1 84.75 589 ARG B O 1
ATOM 13304 N N . LEU B 1 590 ? 18.719 -51.281 19.984 1 88.62 590 LEU B N 1
ATOM 13305 C CA . LEU B 1 590 ? 20.141 -50.969 19.922 1 88.62 590 LEU B CA 1
ATOM 13306 C C . LEU B 1 590 ? 20.969 -52.125 20.469 1 88.62 590 LEU B C 1
ATOM 13308 O O . LEU B 1 590 ? 20.516 -52.875 21.344 1 88.62 590 LEU B O 1
ATOM 13312 N N . GLN B 1 591 ? 22.109 -52.281 19.922 1 85.5 591 GLN B N 1
ATOM 13313 C CA . GLN B 1 591 ? 23.047 -53.25 20.484 1 85.5 591 GLN B CA 1
ATOM 13314 C C . GLN B 1 591 ? 23.625 -52.75 21.812 1 85.5 591 GLN B C 1
ATOM 13316 O O . GLN B 1 591 ? 23.797 -51.562 22 1 85.5 591 GLN B O 1
ATOM 13321 N N . PRO B 1 592 ? 23.875 -53.656 22.75 1 80.56 592 PRO B N 1
ATOM 13322 C CA . PRO B 1 592 ? 24.312 -53.281 24.078 1 80.56 592 PRO B CA 1
ATOM 13323 C C . PRO B 1 592 ? 25.547 -52.375 24.062 1 80.56 592 PRO B C 1
ATOM 13325 O O . PRO B 1 592 ? 25.734 -51.562 24.953 1 80.56 592 PRO B O 1
ATOM 13328 N N . ASN B 1 593 ? 26.391 -52.562 23.094 1 79.75 593 ASN B N 1
ATOM 13329 C CA . ASN B 1 593 ? 27.625 -51.75 23.062 1 79.75 593 ASN B CA 1
ATOM 13330 C C . ASN B 1 593 ? 27.516 -50.625 22.047 1 79.75 593 ASN B C 1
ATOM 13332 O O . ASN B 1 593 ? 28.531 -50.094 21.594 1 79.75 593 ASN B O 1
ATOM 13336 N N . THR B 1 594 ? 26.219 -50.125 21.828 1 85.12 594 THR B N 1
ATOM 13337 C CA . THR B 1 594 ? 26.031 -49.031 20.875 1 85.12 594 THR B CA 1
ATOM 13338 C C . THR B 1 594 ? 26.641 -47.75 21.406 1 85.12 594 THR B C 1
ATOM 13340 O O . THR B 1 594 ? 26.312 -47.281 22.5 1 85.12 594 THR B O 1
ATOM 13343 N N . SER B 1 595 ? 27.609 -47.094 20.688 1 81.31 595 SER B N 1
ATOM 13344 C CA . SER B 1 595 ? 28.266 -45.844 21.062 1 81.31 595 SER B CA 1
ATOM 13345 C C . SER B 1 595 ? 27.5 -44.656 20.516 1 81.31 595 SER B C 1
ATOM 13347 O O . SER B 1 595 ? 26.656 -44.812 19.625 1 81.31 595 SER B O 1
ATOM 13349 N N . LEU B 1 596 ? 27.781 -43.469 21.016 1 82.94 596 LEU B N 1
ATOM 13350 C CA . LEU B 1 596 ? 27.141 -42.219 20.625 1 82.94 596 LEU B CA 1
ATOM 13351 C C . LEU B 1 596 ? 27.328 -41.969 19.125 1 82.94 596 LEU B C 1
ATOM 13353 O O . LEU B 1 596 ? 26.422 -41.438 18.469 1 82.94 596 LEU B O 1
ATOM 13357 N N . ASN B 1 597 ? 28.453 -42.312 18.641 1 81.88 597 ASN B N 1
ATOM 13358 C CA . ASN B 1 597 ? 28.797 -42 17.25 1 81.88 597 ASN B CA 1
ATOM 13359 C C . ASN B 1 597 ? 28.047 -42.906 16.266 1 81.88 597 ASN B C 1
ATOM 13361 O O . ASN B 1 597 ? 28.062 -42.656 15.062 1 81.88 597 ASN B O 1
ATOM 13365 N N . GLN B 1 598 ? 27.391 -43.875 16.812 1 87.81 598 GLN B N 1
ATOM 13366 C CA . GLN B 1 598 ? 26.625 -44.812 15.969 1 87.81 598 GLN B CA 1
ATOM 13367 C C . GLN B 1 598 ? 25.219 -44.281 15.719 1 87.81 598 GLN B C 1
ATOM 13369 O O . GLN B 1 598 ? 24.484 -44.812 14.898 1 87.81 598 GLN B O 1
ATOM 13374 N N . ILE B 1 599 ? 24.844 -43.219 16.391 1 89.56 599 ILE B N 1
ATOM 13375 C CA . ILE B 1 599 ? 23.594 -42.5 16.109 1 89.56 599 ILE B CA 1
ATOM 13376 C C . ILE B 1 599 ? 23.906 -41.156 15.414 1 89.56 599 ILE B C 1
ATOM 13378 O O . ILE B 1 599 ? 24.547 -40.281 15.984 1 89.56 599 ILE B O 1
ATOM 13382 N N . ILE B 1 600 ? 23.422 -41.031 14.188 1 89.88 600 ILE B N 1
ATOM 13383 C CA . ILE B 1 600 ? 23.719 -39.844 13.43 1 89.88 600 ILE B CA 1
ATOM 13384 C C . ILE B 1 600 ? 22.422 -39.188 12.961 1 89.88 600 ILE B C 1
ATOM 13386 O O . ILE B 1 600 ? 21.406 -39.875 12.797 1 89.88 600 ILE B O 1
ATOM 13390 N N . GLY B 1 601 ? 22.438 -37.906 12.883 1 92.19 601 GLY B N 1
ATOM 13391 C CA . GLY B 1 601 ? 21.375 -37.156 12.242 1 92.19 601 GLY B CA 1
ATOM 13392 C C . GLY B 1 601 ? 21.797 -36.5 10.938 1 92.19 601 GLY B C 1
ATOM 13393 O O . GLY B 1 601 ? 22.547 -35.531 10.93 1 92.19 601 GLY B O 1
ATOM 13394 N N . TYR B 1 602 ? 21.391 -37 9.797 1 92.75 602 TYR B N 1
ATOM 13395 C CA . TYR B 1 602 ? 21.75 -36.438 8.508 1 92.75 602 TYR B CA 1
ATOM 13396 C C . TYR B 1 602 ? 20.906 -35.188 8.211 1 92.75 602 TYR B C 1
ATOM 13398 O O . TYR B 1 602 ? 19.672 -35.25 8.203 1 92.75 602 TYR B O 1
ATOM 13406 N N . ASN B 1 603 ? 21.547 -34.094 8.008 1 93.25 603 ASN B N 1
ATOM 13407 C CA . ASN B 1 603 ? 20.922 -32.812 7.711 1 93.25 603 ASN B CA 1
ATOM 13408 C C . ASN B 1 603 ? 20.859 -32.562 6.211 1 93.25 603 ASN B C 1
ATOM 13410 O O . ASN B 1 603 ? 21.891 -32.312 5.57 1 93.25 603 ASN B O 1
ATOM 13414 N N . THR B 1 604 ? 19.703 -32.562 5.648 1 93.5 604 THR B N 1
ATOM 13415 C CA . THR B 1 604 ? 19.547 -32.375 4.207 1 93.5 604 THR B CA 1
ATOM 13416 C C . THR B 1 604 ? 19.516 -30.891 3.85 1 93.5 604 THR B C 1
ATOM 13418 O O . THR B 1 604 ? 19.406 -30.531 2.678 1 93.5 604 THR B O 1
ATOM 13421 N N . THR B 1 605 ? 19.641 -30 4.848 1 94.56 605 THR B N 1
ATOM 13422 C CA . THR B 1 605 ? 19.625 -28.562 4.602 1 94.56 605 THR B CA 1
ATOM 13423 C C . THR B 1 605 ? 21.031 -27.984 4.625 1 94.56 605 THR B C 1
ATOM 13425 O O . THR B 1 605 ? 21.969 -28.672 5.035 1 94.56 605 THR B O 1
ATOM 13428 N N . PHE B 1 606 ? 21.203 -26.734 4.125 1 93.12 606 PHE B N 1
ATOM 13429 C CA . PHE B 1 606 ? 22.5 -26.062 4.125 1 93.12 606 PHE B CA 1
ATOM 13430 C C . PHE B 1 606 ? 22.734 -25.344 5.445 1 93.12 606 PHE B C 1
ATOM 13432 O O . PHE B 1 606 ? 23.828 -24.812 5.688 1 93.12 606 PHE B O 1
ATOM 13439 N N . LEU B 1 607 ? 21.75 -25.422 6.355 1 94.75 607 LEU B N 1
ATOM 13440 C CA . LEU B 1 607 ? 21.781 -24.656 7.598 1 94.75 607 LEU B CA 1
ATOM 13441 C C . LEU B 1 607 ? 22.328 -25.5 8.742 1 94.75 607 LEU B C 1
ATOM 13443 O O . LEU B 1 607 ? 22 -26.688 8.852 1 94.75 607 LEU B O 1
ATOM 13447 N N . ASP B 1 608 ? 23.109 -24.844 9.539 1 93.38 608 ASP B N 1
ATOM 13448 C CA . ASP B 1 608 ? 23.438 -25.469 10.82 1 93.38 608 ASP B CA 1
ATOM 13449 C C . ASP B 1 608 ? 22.203 -25.562 11.719 1 93.38 608 ASP B C 1
ATOM 13451 O O . ASP B 1 608 ? 21.328 -24.703 11.648 1 93.38 608 ASP B O 1
ATOM 13455 N N . ARG B 1 609 ? 22.203 -26.641 12.523 1 94.69 609 ARG B N 1
ATOM 13456 C CA . ARG B 1 609 ? 21.016 -26.781 13.375 1 94.69 609 ARG B CA 1
ATOM 13457 C C . ARG B 1 609 ? 21.359 -27.547 14.648 1 94.69 609 ARG B C 1
ATOM 13459 O O . ARG B 1 609 ? 22.312 -28.328 14.68 1 94.69 609 ARG B O 1
ATOM 13466 N N . ARG B 1 610 ? 20.688 -27.203 15.664 1 93.25 610 ARG B N 1
ATOM 13467 C CA . ARG B 1 610 ? 20.672 -27.859 16.969 1 93.25 610 ARG B CA 1
ATOM 13468 C C . ARG B 1 610 ? 19.25 -28.203 17.391 1 93.25 610 ARG B C 1
ATOM 13470 O O . ARG B 1 610 ? 18.391 -27.312 17.484 1 93.25 610 ARG B O 1
ATOM 13477 N N . GLU B 1 611 ? 18.953 -29.562 17.594 1 93.38 611 GLU B N 1
ATOM 13478 C CA . GLU B 1 611 ? 17.562 -29.906 17.844 1 93.38 611 GLU B CA 1
ATOM 13479 C C . GLU B 1 611 ? 17.469 -31.062 18.859 1 93.38 611 GLU B C 1
ATOM 13481 O O . GLU B 1 611 ? 18.438 -31.781 19.078 1 93.38 611 GLU B O 1
ATOM 13486 N N . ILE B 1 612 ? 16.344 -31.172 19.5 1 93.62 612 ILE B N 1
ATOM 13487 C CA . ILE B 1 612 ? 16.047 -32.25 20.422 1 93.62 612 ILE B CA 1
ATOM 13488 C C . ILE B 1 612 ? 15.547 -33.469 19.641 1 93.62 612 ILE B C 1
ATOM 13490 O O . ILE B 1 612 ? 14.664 -33.344 18.781 1 93.62 612 ILE B O 1
ATOM 13494 N N . VAL B 1 613 ? 16.109 -34.656 19.906 1 92.38 613 VAL B N 1
ATOM 13495 C CA . VAL B 1 613 ? 15.719 -35.875 19.203 1 92.38 613 VAL B CA 1
ATOM 13496 C C . VAL B 1 613 ? 15.336 -36.938 20.234 1 92.38 613 VAL B C 1
ATOM 13498 O O . VAL B 1 613 ? 15.75 -36.875 21.391 1 92.38 613 VAL B O 1
ATOM 13501 N N . LYS B 1 614 ? 14.547 -37.844 19.812 1 90.56 614 LYS B N 1
ATOM 13502 C CA . LYS B 1 614 ? 14.172 -39 20.625 1 90.56 614 LYS B CA 1
ATOM 13503 C C . LYS B 1 614 ? 15.109 -40.188 20.359 1 90.56 614 LYS B C 1
ATOM 13505 O O . LYS B 1 614 ? 15.445 -40.469 19.219 1 90.56 614 LYS B O 1
ATOM 13510 N N . ILE B 1 615 ? 15.555 -40.781 21.453 1 89.25 615 ILE B N 1
ATOM 13511 C CA . ILE B 1 615 ? 16.469 -41.938 21.391 1 89.25 615 ILE B CA 1
ATOM 13512 C C . ILE B 1 615 ? 15.875 -43.094 22.156 1 89.25 615 ILE B C 1
ATOM 13514 O O . ILE B 1 615 ? 15.461 -42.969 23.312 1 89.25 615 ILE B O 1
ATOM 13518 N N . PRO B 1 616 ? 15.898 -44.25 21.484 1 89.44 616 PRO B N 1
ATOM 13519 C CA . PRO B 1 616 ? 15.477 -45.438 22.234 1 89.44 616 PRO B CA 1
ATOM 13520 C C . PRO B 1 616 ? 16.469 -45.812 23.328 1 89.44 616 PRO B C 1
ATOM 13522 O O . PRO B 1 616 ? 17.688 -45.719 23.125 1 89.44 616 PRO B O 1
ATOM 13525 N N . LEU B 1 617 ? 15.969 -46.281 24.469 1 86 617 LEU B N 1
ATOM 13526 C CA . LEU B 1 617 ? 16.828 -46.594 25.609 1 86 617 LEU B CA 1
ATOM 13527 C C . LEU B 1 617 ? 17.031 -48.094 25.75 1 86 617 LEU B C 1
ATOM 13529 O O . LEU B 1 617 ? 17.969 -48.531 26.438 1 86 617 LEU B O 1
ATOM 13533 N N . ASP B 1 618 ? 16.188 -48.812 25.141 1 80.62 618 ASP B N 1
ATOM 13534 C CA . ASP B 1 618 ? 16.328 -50.25 25.219 1 80.62 618 ASP B CA 1
ATOM 13535 C C . ASP B 1 618 ? 17.641 -50.688 24.562 1 80.62 618 ASP B C 1
ATOM 13537 O O . ASP B 1 618 ? 17.859 -50.438 23.375 1 80.62 618 ASP B O 1
ATOM 13541 N N . GLY B 1 619 ? 18.516 -51.281 25.312 1 76.94 619 GLY B N 1
ATOM 13542 C CA . GLY B 1 619 ? 19.781 -51.781 24.797 1 76.94 619 GLY B CA 1
ATOM 13543 C C . GLY B 1 619 ? 20.844 -50.688 24.703 1 76.94 619 GLY B C 1
ATOM 13544 O O . GLY B 1 619 ? 21.938 -50.938 24.188 1 76.94 619 GLY B O 1
ATOM 13545 N N . ALA B 1 620 ? 20.469 -49.562 25.188 1 81.81 620 ALA B N 1
ATOM 13546 C CA . ALA B 1 620 ? 21.422 -48.438 25.094 1 81.81 620 ALA B CA 1
ATOM 13547 C C . ALA B 1 620 ? 22.609 -48.656 26.031 1 81.81 620 ALA B C 1
ATOM 13549 O O . ALA B 1 620 ? 22.438 -49.156 27.156 1 81.81 620 ALA B O 1
ATOM 13550 N N . SER B 1 621 ? 23.734 -48.375 25.516 1 82.19 621 SER B N 1
ATOM 13551 C CA . SER B 1 621 ? 24.953 -48.469 26.328 1 82.19 621 SER B CA 1
ATOM 13552 C C . SER B 1 621 ? 24.969 -47.406 27.406 1 82.19 621 SER B C 1
ATOM 13554 O O . SER B 1 621 ? 24.203 -46.438 27.344 1 82.19 621 SER B O 1
ATOM 13556 N N . ALA B 1 622 ? 25.891 -47.562 28.344 1 78.31 622 ALA B N 1
ATOM 13557 C CA . ALA B 1 622 ? 26.078 -46.562 29.391 1 78.31 622 ALA B CA 1
ATOM 13558 C C . ALA B 1 622 ? 26.469 -45.219 28.797 1 78.31 622 ALA B C 1
ATOM 13560 O O . ALA B 1 622 ? 26.062 -44.156 29.297 1 78.31 622 ALA B O 1
ATOM 13561 N N . GLY B 1 623 ? 27.156 -45.312 27.766 1 75.94 623 GLY B N 1
ATOM 13562 C CA . GLY B 1 623 ? 27.562 -44.094 27.109 1 75.94 623 GLY B CA 1
ATOM 13563 C C . GLY B 1 623 ? 26.406 -43.344 26.469 1 75.94 623 GLY B C 1
ATOM 13564 O O . GLY B 1 623 ? 26.328 -42.125 26.562 1 75.94 623 GLY B O 1
ATOM 13565 N N . LEU B 1 624 ? 25.594 -44.031 25.859 1 82.19 624 LEU B N 1
ATOM 13566 C CA . LEU B 1 624 ? 24.438 -43.438 25.203 1 82.19 624 LEU B CA 1
ATOM 13567 C C . LEU B 1 624 ? 23.469 -42.844 26.234 1 82.19 624 LEU B C 1
ATOM 13569 O O . LEU B 1 624 ? 22.844 -41.812 26 1 82.19 624 LEU B O 1
ATOM 13573 N N . LYS B 1 625 ? 23.359 -43.438 27.281 1 81.44 625 LYS B N 1
ATOM 13574 C CA . LYS B 1 625 ? 22.469 -43 28.344 1 81.44 625 LYS B CA 1
ATOM 13575 C C . LYS B 1 625 ? 22.938 -41.688 28.953 1 81.44 625 LYS B C 1
ATOM 13577 O O . LYS B 1 625 ? 22.141 -40.875 29.453 1 81.44 625 LYS B O 1
ATOM 13582 N N . THR B 1 626 ? 24.25 -41.438 28.812 1 79.69 626 THR B N 1
ATOM 13583 C CA . THR B 1 626 ? 24.781 -40.188 29.312 1 79.69 626 THR B CA 1
ATOM 13584 C C . THR B 1 626 ? 24.328 -39.031 28.453 1 79.69 626 THR B C 1
ATOM 13586 O O . THR B 1 626 ? 24.297 -37.875 28.891 1 79.69 626 THR B O 1
ATOM 13589 N N . ALA B 1 627 ? 23.969 -39.312 27.203 1 84.38 627 ALA B N 1
ATOM 13590 C CA . ALA B 1 627 ? 23.531 -38.25 26.281 1 84.38 627 ALA B CA 1
ATOM 13591 C C . ALA B 1 627 ? 22.031 -37.969 26.469 1 84.38 627 ALA B C 1
ATOM 13593 O O . ALA B 1 627 ? 21.531 -36.969 25.969 1 84.38 627 ALA B O 1
ATOM 13594 N N . VAL B 1 628 ? 21.406 -38.781 27.156 1 85.38 628 VAL B N 1
ATOM 13595 C CA . VAL B 1 628 ? 19.984 -38.656 27.391 1 85.38 628 VAL B CA 1
ATOM 13596 C C . VAL B 1 628 ? 19.734 -37.812 28.641 1 85.38 628 VAL B C 1
ATOM 13598 O O . VAL B 1 628 ? 20.172 -38.188 29.734 1 85.38 628 VAL B O 1
ATOM 13601 N N . ALA B 1 629 ? 19.047 -36.75 28.469 1 83.75 629 ALA B N 1
ATOM 13602 C CA . ALA B 1 629 ? 18.891 -35.812 29.578 1 83.75 629 ALA B CA 1
ATOM 13603 C C . ALA B 1 629 ? 17.453 -35.812 30.094 1 83.75 629 ALA B C 1
ATOM 13605 O O . ALA B 1 629 ? 17.141 -35.188 31.094 1 83.75 629 ALA B O 1
ATOM 13606 N N . GLN B 1 630 ? 16.609 -36.469 29.453 1 89.12 630 GLN B N 1
ATOM 13607 C CA . GLN B 1 630 ? 15.195 -36.531 29.797 1 89.12 630 GLN B CA 1
ATOM 13608 C C . GLN B 1 630 ? 14.57 -37.844 29.297 1 89.12 630 GLN B C 1
ATOM 13610 O O . GLN B 1 630 ? 14.867 -38.281 28.172 1 89.12 630 GLN B O 1
ATOM 13615 N N . VAL B 1 631 ? 13.758 -38.438 30.141 1 88.38 631 VAL B N 1
ATOM 13616 C CA . VAL B 1 631 ? 13.023 -39.625 29.719 1 88.38 631 VAL B CA 1
ATOM 13617 C C . VAL B 1 631 ? 11.57 -39.25 29.422 1 88.38 631 VAL B C 1
ATOM 13619 O O . VAL B 1 631 ? 10.969 -38.438 30.141 1 88.38 631 VAL B O 1
ATOM 13622 N N . ASP B 1 632 ? 11.117 -39.844 28.391 1 86.06 632 ASP B N 1
ATOM 13623 C CA . ASP B 1 632 ? 9.734 -39.562 27.984 1 86.06 632 ASP B CA 1
ATOM 13624 C C . ASP B 1 632 ? 8.75 -40.125 29.016 1 86.06 632 ASP B C 1
ATOM 13626 O O . ASP B 1 632 ? 8.836 -41.281 29.422 1 86.06 632 ASP B O 1
ATOM 13630 N N . ASN B 1 633 ? 7.855 -39.312 29.438 1 79.31 633 ASN B N 1
ATOM 13631 C CA . ASN B 1 633 ? 6.91 -39.688 30.5 1 79.31 633 ASN B CA 1
ATOM 13632 C C . ASN B 1 633 ? 5.922 -40.75 30.016 1 79.31 633 ASN B C 1
ATOM 13634 O O . ASN B 1 633 ? 5.438 -41.562 30.797 1 79.31 633 ASN B O 1
ATOM 13638 N N . ASN B 1 634 ? 5.621 -40.656 28.781 1 77.62 634 ASN B N 1
ATOM 13639 C CA . ASN B 1 634 ? 4.625 -41.594 28.234 1 77.62 634 ASN B CA 1
ATOM 13640 C C . ASN B 1 634 ? 5.25 -42.906 27.812 1 77.62 634 ASN B C 1
ATOM 13642 O O . ASN B 1 634 ? 4.543 -43.906 27.656 1 77.62 634 ASN B O 1
ATOM 13646 N N . ASN B 1 635 ? 6.52 -42.906 27.547 1 81.19 635 ASN B N 1
ATOM 13647 C CA . ASN B 1 635 ? 7.266 -44.094 27.141 1 81.19 635 ASN B CA 1
ATOM 13648 C C . ASN B 1 635 ? 8.656 -44.125 27.766 1 81.19 635 ASN B C 1
ATOM 13650 O O . ASN B 1 635 ? 9.609 -43.594 27.188 1 81.19 635 ASN B O 1
ATOM 13654 N N . ASN B 1 636 ? 8.82 -44.844 28.734 1 79.81 636 ASN B N 1
ATOM 13655 C CA . ASN B 1 636 ? 10.055 -44.844 29.516 1 79.81 636 ASN B CA 1
ATOM 13656 C C . ASN B 1 636 ? 11.203 -45.5 28.75 1 79.81 636 ASN B C 1
ATOM 13658 O O . ASN B 1 636 ? 12.352 -45.469 29.203 1 79.81 636 ASN B O 1
ATOM 13662 N N . GLU B 1 637 ? 10.859 -45.938 27.625 1 83.62 637 GLU B N 1
ATOM 13663 C CA . GLU B 1 637 ? 11.906 -46.531 26.812 1 83.62 637 GLU B CA 1
ATOM 13664 C C . GLU B 1 637 ? 12.492 -45.562 25.812 1 83.62 637 GLU B C 1
ATOM 13666 O O . GLU B 1 637 ? 13.336 -45.906 25 1 83.62 637 GLU B O 1
ATOM 13671 N N . VAL B 1 638 ? 12.023 -44.375 25.906 1 89.56 638 VAL B N 1
ATOM 13672 C CA . VAL B 1 638 ? 12.492 -43.344 24.984 1 89.56 638 VAL B CA 1
ATOM 13673 C C . VAL B 1 638 ? 13.039 -42.156 25.766 1 89.56 638 VAL B C 1
ATOM 13675 O O . VAL B 1 638 ? 12.453 -41.75 26.766 1 89.56 638 VAL B O 1
ATOM 13678 N N . GLY B 1 639 ? 14.172 -41.688 25.422 1 89.25 639 GLY B N 1
ATOM 13679 C CA . GLY B 1 639 ? 14.773 -40.5 26.016 1 89.25 639 GLY B CA 1
ATOM 13680 C C . GLY B 1 639 ? 14.984 -39.375 25.016 1 89.25 639 GLY B C 1
ATOM 13681 O O . GLY B 1 639 ? 14.906 -39.594 23.812 1 89.25 639 GLY B O 1
ATOM 13682 N N . TYR B 1 640 ? 15.078 -38.125 25.547 1 91.81 640 TYR B N 1
ATOM 13683 C CA . TYR B 1 640 ? 15.383 -36.969 24.734 1 91.81 640 TYR B CA 1
ATOM 13684 C C . TYR B 1 640 ? 16.859 -36.594 24.828 1 91.81 640 TYR B C 1
ATOM 13686 O O . TYR B 1 640 ? 17.438 -36.625 25.906 1 91.81 640 TYR B O 1
ATOM 13694 N N . ALA B 1 641 ? 17.484 -36.344 23.672 1 91.62 641 ALA B N 1
ATOM 13695 C CA . ALA B 1 641 ? 18.875 -35.906 23.562 1 91.62 641 ALA B CA 1
ATOM 13696 C C . ALA B 1 641 ? 19 -34.719 22.594 1 91.62 641 ALA B C 1
ATOM 13698 O O . ALA B 1 641 ? 18.047 -34.375 21.891 1 91.62 641 ALA B O 1
ATOM 13699 N N . ILE B 1 642 ? 20.141 -34.094 22.625 1 92.62 642 ILE B N 1
ATOM 13700 C CA . ILE B 1 642 ? 20.391 -32.969 21.734 1 92.62 642 ILE B CA 1
ATOM 13701 C C . ILE B 1 642 ? 21.281 -33.438 20.578 1 92.62 642 ILE B C 1
ATOM 13703 O O . ILE B 1 642 ? 22.328 -34.062 20.797 1 92.62 642 ILE B O 1
ATOM 13707 N N . MET B 1 643 ? 20.828 -33.25 19.406 1 92.31 643 MET B N 1
ATOM 13708 C CA . MET B 1 643 ? 21.609 -33.469 18.203 1 92.31 643 MET B CA 1
ATOM 13709 C C . MET B 1 643 ? 22.188 -32.156 17.688 1 92.31 643 MET B C 1
ATOM 13711 O O . MET B 1 643 ? 21.438 -31.219 17.359 1 92.31 643 MET B O 1
ATOM 13715 N N . ASP B 1 644 ? 23.484 -32.031 17.641 1 90.94 644 ASP B N 1
ATOM 13716 C CA . ASP B 1 644 ? 24.188 -30.844 17.172 1 90.94 644 ASP B CA 1
ATOM 13717 C C . ASP B 1 644 ? 24.875 -31.109 15.828 1 90.94 644 ASP B C 1
ATOM 13719 O O . ASP B 1 644 ? 25.938 -31.734 15.781 1 90.94 644 ASP B O 1
ATOM 13723 N N . ASN B 1 645 ? 24.234 -30.578 14.773 1 88.75 645 ASN B N 1
ATOM 13724 C CA . ASN B 1 645 ? 24.734 -30.719 13.406 1 88.75 645 ASN B CA 1
ATOM 13725 C C . ASN B 1 645 ? 25.031 -32.188 13.07 1 88.75 645 ASN B C 1
ATOM 13727 O O . ASN B 1 645 ? 26.141 -32.5 12.609 1 88.75 645 ASN B O 1
ATOM 13731 N N . GLY B 1 646 ? 24.141 -33.062 13.523 1 88.06 646 GLY B N 1
ATOM 13732 C CA . GLY B 1 646 ? 24.156 -34.469 13.102 1 88.06 646 GLY B CA 1
ATOM 13733 C C . GLY B 1 646 ? 24.844 -35.375 14.102 1 88.06 646 GLY B C 1
ATOM 13734 O O . GLY B 1 646 ? 24.875 -36.594 13.922 1 88.06 646 GLY B O 1
ATOM 13735 N N . VAL B 1 647 ? 25.359 -34.75 15.195 1 88.56 647 VAL B N 1
ATOM 13736 C CA . VAL B 1 647 ? 26.047 -35.562 16.203 1 88.56 647 VAL B CA 1
ATOM 13737 C C . VAL B 1 647 ? 25.391 -35.344 17.562 1 88.56 647 VAL B C 1
ATOM 13739 O O . VAL B 1 647 ? 24.984 -34.25 17.906 1 88.56 647 VAL B O 1
ATOM 13742 N N . LEU B 1 648 ? 25.297 -36.438 18.281 1 89.88 648 LEU B N 1
ATOM 13743 C CA . LEU B 1 648 ? 24.719 -36.344 19.609 1 89.88 648 LEU B CA 1
ATOM 13744 C C . LEU B 1 648 ? 25.641 -35.594 20.547 1 89.88 648 LEU B C 1
ATOM 13746 O O . LEU B 1 648 ? 26.859 -35.812 20.562 1 89.88 648 LEU B O 1
ATOM 13750 N N . ASP B 1 649 ? 25.094 -34.656 21.25 1 86.38 649 ASP B N 1
ATOM 13751 C CA . ASP B 1 649 ? 25.844 -33.906 22.234 1 86.38 649 ASP B CA 1
ATOM 13752 C C . ASP B 1 649 ? 25.906 -34.625 23.578 1 86.38 649 ASP B C 1
ATOM 13754 O O . ASP B 1 649 ? 24.906 -34.656 24.312 1 86.38 649 ASP B O 1
ATOM 13758 N N . ALA B 1 650 ? 27 -35.094 23.969 1 78.94 650 ALA B N 1
ATOM 13759 C CA . ALA B 1 650 ? 27.141 -35.875 25.188 1 78.94 650 ALA B CA 1
ATOM 13760 C C . ALA B 1 650 ? 27.328 -34.969 26.406 1 78.94 650 ALA B C 1
ATOM 13762 O O . ALA B 1 650 ? 27.234 -35.438 27.547 1 78.94 650 ALA B O 1
ATOM 13763 N N . SER B 1 651 ? 27.625 -33.719 26.125 1 70.31 651 SER B N 1
ATOM 13764 C CA . SER B 1 651 ? 27.938 -32.812 27.219 1 70.31 651 SER B CA 1
ATOM 13765 C C . SER B 1 651 ? 26.672 -32.406 28 1 70.31 651 SER B C 1
ATOM 13767 O O . SER B 1 651 ? 26.766 -31.828 29.078 1 70.31 651 SER B O 1
ATOM 13769 N N . ILE B 1 652 ? 25.547 -32.594 27.594 1 63.78 652 ILE B N 1
ATOM 13770 C CA . ILE B 1 652 ? 24.312 -32.031 28.125 1 63.78 652 ILE B CA 1
ATOM 13771 C C . ILE B 1 652 ? 23.938 -32.719 29.438 1 63.78 652 ILE B C 1
ATOM 13773 O O . ILE B 1 652 ? 23.375 -32.094 30.344 1 63.78 652 ILE B O 1
ATOM 13777 N N . ALA B 1 653 ? 24.312 -34.031 29.688 1 55.84 653 ALA B N 1
ATOM 13778 C CA . ALA B 1 653 ? 23.938 -34.719 30.922 1 55.84 653 ALA B CA 1
ATOM 13779 C C . ALA B 1 653 ? 24.547 -34.031 32.156 1 55.84 653 ALA B C 1
ATOM 13781 O O . ALA B 1 653 ? 23.984 -34.062 33.219 1 55.84 653 ALA B O 1
ATOM 13782 N N . ASN B 1 654 ? 25.844 -33.406 31.984 1 48.09 654 ASN B N 1
ATOM 13783 C CA . ASN B 1 654 ? 26.594 -32.969 33.156 1 48.09 654 ASN B CA 1
ATOM 13784 C C . ASN B 1 654 ? 26.266 -31.516 33.5 1 48.09 654 ASN B C 1
ATOM 13786 O O . ASN B 1 654 ? 26.906 -30.922 34.375 1 48.09 654 ASN B O 1
ATOM 13790 N N . GLY B 1 655 ? 25.062 -30.719 33.031 1 51.09 655 GLY B N 1
ATOM 13791 C CA . GLY B 1 655 ? 24.969 -29.359 33.531 1 51.09 655 GLY B CA 1
ATOM 13792 C C . GLY B 1 655 ? 24.156 -28.438 32.625 1 51.09 655 GLY B C 1
ATOM 13793 O O . GLY B 1 655 ? 24.656 -27.406 32.188 1 51.09 655 GLY B O 1
ATOM 13794 N N . LEU B 1 656 ? 23.125 -28.828 32.219 1 55.88 656 LEU B N 1
ATOM 13795 C CA . LEU B 1 656 ? 22.516 -28.094 31.109 1 55.88 656 LEU B CA 1
ATOM 13796 C C . LEU B 1 656 ? 21.938 -26.766 31.594 1 55.88 656 LEU B C 1
ATOM 13798 O O . LEU B 1 656 ? 21.094 -26.734 32.469 1 55.88 656 LEU B O 1
ATOM 13802 N N . ASP B 1 657 ? 22.594 -25.75 31.375 1 64.19 657 ASP B N 1
ATOM 13803 C CA . ASP B 1 657 ? 22.062 -24.391 31.484 1 64.19 657 ASP B CA 1
ATOM 13804 C C . ASP B 1 657 ? 20.844 -24.203 30.578 1 64.19 657 ASP B C 1
ATOM 13806 O O . ASP B 1 657 ? 20.156 -23.203 30.672 1 64.19 657 ASP B O 1
ATOM 13810 N N . LEU B 1 658 ? 20.516 -25.266 29.844 1 77.69 658 LEU B N 1
ATOM 13811 C CA . LEU B 1 658 ? 19.312 -25.234 29 1 77.69 658 LEU B CA 1
ATOM 13812 C C . LEU B 1 658 ? 18.156 -25.938 29.688 1 77.69 658 LEU B C 1
ATOM 13814 O O . LEU B 1 658 ? 18.25 -27.125 30.016 1 77.69 658 LEU B O 1
ATOM 13818 N N . HIS B 1 659 ? 17.188 -25.172 29.969 1 88.12 659 HIS B N 1
ATOM 13819 C CA . HIS B 1 659 ? 16.062 -25.719 30.719 1 88.12 659 HIS B CA 1
ATOM 13820 C C . HIS B 1 659 ? 14.734 -25.219 30.156 1 88.12 659 HIS B C 1
ATOM 13822 O O . HIS B 1 659 ? 14.555 -24.016 29.953 1 88.12 659 HIS B O 1
ATOM 13828 N N . ALA B 1 660 ? 13.859 -26.203 29.781 1 95.19 660 ALA B N 1
ATOM 13829 C CA . ALA B 1 660 ? 12.445 -25.938 29.516 1 95.19 660 ALA B CA 1
ATOM 13830 C C . ALA B 1 660 ? 11.555 -26.594 30.578 1 95.19 660 ALA B C 1
ATOM 13832 O O . ALA B 1 660 ? 11.867 -27.688 31.062 1 95.19 660 ALA B O 1
ATOM 13833 N N . SER B 1 661 ? 10.5 -25.891 30.969 1 95.69 661 SER B N 1
ATOM 13834 C CA . SER B 1 661 ? 9.625 -26.438 32 1 95.69 661 SER B CA 1
ATOM 13835 C C . SER B 1 661 ? 8.156 -26.156 31.688 1 95.69 661 SER B C 1
ATOM 13837 O O . SER B 1 661 ? 7.836 -25.156 31.047 1 95.69 661 SER B O 1
ATOM 13839 N N . ALA B 1 662 ? 7.297 -27.062 32.062 1 96.25 662 ALA B N 1
ATOM 13840 C CA . ALA B 1 662 ? 5.844 -26.891 32.094 1 96.25 662 ALA B CA 1
ATOM 13841 C C . ALA B 1 662 ? 5.281 -27.141 33.469 1 96.25 662 ALA B C 1
ATOM 13843 O O . ALA B 1 662 ? 5.691 -28.078 34.156 1 96.25 662 ALA B O 1
ATOM 13844 N N . TYR B 1 663 ? 4.445 -26.266 33.969 1 93.25 663 TYR B N 1
ATOM 13845 C CA . TYR B 1 663 ? 3.861 -26.438 35.281 1 93.25 663 TYR B CA 1
ATOM 13846 C C . TYR B 1 663 ? 2.475 -25.812 35.344 1 93.25 663 TYR B C 1
ATOM 13848 O O . TYR B 1 663 ? 2.078 -25.062 34.469 1 93.25 663 TYR B O 1
ATOM 13856 N N . THR B 1 664 ? 1.658 -26.266 36.281 1 93.06 664 THR B N 1
ATOM 13857 C CA . THR B 1 664 ? 0.32 -25.75 36.5 1 93.06 664 THR B CA 1
ATOM 13858 C C . THR B 1 664 ? 0.129 -25.422 38 1 93.06 664 THR B C 1
ATOM 13860 O O . THR B 1 664 ? 0.734 -26.062 38.844 1 93.06 664 THR B O 1
ATOM 13863 N N . ASN B 1 665 ? -0.643 -24.375 38.25 1 81.06 665 ASN B N 1
ATOM 13864 C CA . ASN B 1 665 ? -0.998 -24.062 39.625 1 81.06 665 ASN B CA 1
ATOM 13865 C C . ASN B 1 665 ? -2.412 -24.531 39.969 1 81.06 665 ASN B C 1
ATOM 13867 O O . ASN B 1 665 ? -3.01 -24.062 40.938 1 81.06 665 ASN B O 1
ATOM 13871 N N . GLY B 1 666 ? -3.02 -25.422 39.281 1 74.81 666 GLY B N 1
ATOM 13872 C CA . GLY B 1 666 ? -4.309 -26.031 39.562 1 74.81 666 GLY B CA 1
ATOM 13873 C C . GLY B 1 666 ? -5.477 -25.266 39 1 74.81 666 GLY B C 1
ATOM 13874 O O . GLY B 1 666 ? -6.508 -25.844 38.656 1 74.81 666 GLY B O 1
ATOM 13875 N N . SER B 1 667 ? -5.508 -24.062 38.875 1 70.19 667 SER B N 1
ATOM 13876 C CA . SER B 1 667 ? -6.645 -23.219 38.531 1 70.19 667 SER B CA 1
ATOM 13877 C C . SER B 1 667 ? -6.68 -22.938 37.031 1 70.19 667 SER B C 1
ATOM 13879 O O . SER B 1 667 ? -6.938 -21.812 36.594 1 70.19 667 SER B O 1
ATOM 13881 N N . ASN B 1 668 ? -6.578 -24.047 36.219 1 86.38 668 ASN B N 1
ATOM 13882 C CA . ASN B 1 668 ? -6.645 -23.906 34.781 1 86.38 668 ASN B CA 1
ATOM 13883 C C . ASN B 1 668 ? -5.594 -22.922 34.25 1 86.38 668 ASN B C 1
ATOM 13885 O O . ASN B 1 668 ? -5.887 -22.062 33.406 1 86.38 668 ASN B O 1
ATOM 13889 N N . HIS B 1 669 ? -4.523 -22.922 35.031 1 92.81 669 HIS B N 1
ATOM 13890 C CA . HIS B 1 669 ? -3.391 -22.062 34.656 1 92.81 669 HIS B CA 1
ATOM 13891 C C . HIS B 1 669 ? -2.145 -22.891 34.375 1 92.81 669 HIS B C 1
ATOM 13893 O O . HIS B 1 669 ? -1.632 -23.594 35.25 1 92.81 669 HIS B O 1
ATOM 13899 N N . PHE B 1 670 ? -1.712 -22.891 33.188 1 96.69 670 PHE B N 1
ATOM 13900 C CA . PHE B 1 670 ? -0.562 -23.656 32.719 1 96.69 670 PHE B CA 1
ATOM 13901 C C . PHE B 1 670 ? 0.504 -22.75 32.125 1 96.69 670 PHE B C 1
ATOM 13903 O O . PHE B 1 670 ? 0.184 -21.797 31.406 1 96.69 670 PHE B O 1
ATOM 13910 N N . VAL B 1 671 ? 1.797 -23.016 32.406 1 97.44 671 VAL B N 1
ATOM 13911 C CA . VAL B 1 671 ? 2.896 -22.188 31.938 1 97.44 671 VAL B CA 1
ATOM 13912 C C . VAL B 1 671 ? 3.979 -23.062 31.312 1 97.44 671 VAL B C 1
ATOM 13914 O O . VAL B 1 671 ? 4.395 -24.062 31.906 1 97.44 671 VAL B O 1
ATOM 13917 N N . LEU B 1 672 ? 4.32 -22.828 30.141 1 98 672 LEU B N 1
ATOM 13918 C CA . LEU B 1 672 ? 5.531 -23.328 29.5 1 98 672 LEU B CA 1
ATOM 13919 C C . LEU B 1 672 ? 6.609 -22.25 29.453 1 98 672 LEU B C 1
ATOM 13921 O O . LEU B 1 672 ? 6.359 -21.141 28.969 1 98 672 LEU B O 1
ATOM 13925 N N . ARG B 1 673 ? 7.828 -22.594 29.922 1 97.12 673 ARG B N 1
ATOM 13926 C CA . ARG B 1 673 ? 8.828 -21.531 30.047 1 97.12 673 ARG B CA 1
ATOM 13927 C C . ARG B 1 673 ? 10.234 -22.094 29.875 1 97.12 673 ARG B C 1
ATOM 13929 O O . ARG B 1 673 ? 10.516 -23.234 30.281 1 97.12 673 ARG B O 1
ATOM 13936 N N . ASN B 1 674 ? 11.078 -21.422 29.203 1 96.38 674 ASN B N 1
ATOM 13937 C CA . ASN B 1 674 ? 12.523 -21.625 29.25 1 96.38 674 ASN B CA 1
ATOM 13938 C C . ASN B 1 674 ? 13.266 -20.297 29.422 1 96.38 674 ASN B C 1
ATOM 13940 O O . ASN B 1 674 ? 12.703 -19.312 29.906 1 96.38 674 ASN B O 1
ATOM 13944 N N . SER B 1 675 ? 14.531 -20.266 29.094 1 93.88 675 SER B N 1
ATOM 13945 C CA . SER B 1 675 ? 15.328 -19.078 29.375 1 93.88 675 SER B CA 1
ATOM 13946 C C . SER B 1 675 ? 15 -17.938 28.406 1 93.88 675 SER B C 1
ATOM 13948 O O . SER B 1 675 ? 15.344 -16.781 28.672 1 93.88 675 SER B O 1
ATOM 13950 N N . SER B 1 676 ? 14.25 -18.281 27.391 1 95.56 676 SER B N 1
ATOM 13951 C CA . SER B 1 676 ? 14.062 -17.281 26.359 1 95.56 676 SER B CA 1
ATOM 13952 C C . SER B 1 676 ? 12.602 -16.844 26.25 1 95.56 676 SER B C 1
ATOM 13954 O O . SER B 1 676 ? 12.312 -15.672 26.047 1 95.56 676 SER B O 1
ATOM 13956 N N . VAL B 1 677 ? 11.609 -17.781 26.375 1 98 677 VAL B N 1
ATOM 13957 C CA . VAL B 1 677 ? 10.211 -17.453 26.141 1 98 677 VAL B CA 1
ATOM 13958 C C . VAL B 1 677 ? 9.336 -18.125 27.188 1 98 677 VAL B C 1
ATOM 13960 O O . VAL B 1 677 ? 9.766 -19.078 27.828 1 98 677 VAL B O 1
ATOM 13963 N N . GLN B 1 678 ? 8.172 -17.594 27.328 1 98.25 678 GLN B N 1
ATOM 13964 C CA . GLN B 1 678 ? 7.164 -18.141 28.219 1 98.25 678 GLN B CA 1
ATOM 13965 C C . GLN B 1 678 ? 5.766 -18 27.641 1 98.25 678 GLN B C 1
ATOM 13967 O O . GLN B 1 678 ? 5.426 -16.953 27.078 1 98.25 678 GLN B O 1
ATOM 13972 N N . LEU B 1 679 ? 4.957 -19.031 27.609 1 98.38 679 LEU B N 1
ATOM 13973 C CA . LEU B 1 679 ? 3.562 -19.047 27.172 1 98.38 679 LEU B CA 1
ATOM 13974 C C . LEU B 1 679 ? 2.641 -19.453 28.312 1 98.38 679 LEU B C 1
ATOM 13976 O O . LEU B 1 679 ? 2.898 -20.453 29 1 98.38 679 LEU B O 1
ATOM 13980 N N . THR B 1 680 ? 1.605 -18.688 28.578 1 97.81 680 THR B N 1
ATOM 13981 C CA . THR B 1 680 ? 0.646 -18.969 29.641 1 97.81 680 THR B CA 1
ATOM 13982 C C . THR B 1 680 ? -0.736 -19.25 29.062 1 97.81 680 THR B C 1
ATOM 13984 O O . THR B 1 680 ? -1.236 -18.484 28.234 1 97.81 680 THR B O 1
ATOM 13987 N N . ILE B 1 681 ? -1.336 -20.328 29.453 1 97.75 681 ILE B N 1
ATOM 13988 C CA . ILE B 1 681 ? -2.715 -20.688 29.125 1 97.75 681 ILE B CA 1
ATOM 13989 C C . ILE B 1 681 ? -3.584 -20.562 30.375 1 97.75 681 ILE B C 1
ATOM 13991 O O . ILE B 1 681 ? -3.311 -21.203 31.391 1 97.75 681 ILE B O 1
ATOM 13995 N N . SER B 1 682 ? -4.469 -19.688 30.312 1 95.94 682 SER B N 1
ATOM 13996 C CA . SER B 1 682 ? -5.426 -19.516 31.391 1 95.94 682 SER B CA 1
ATOM 13997 C C . SER B 1 682 ? -6.859 -19.625 30.891 1 95.94 682 SER B C 1
ATOM 13999 O O . SER B 1 682 ? -7.215 -19.047 29.875 1 95.94 682 SER B O 1
ATOM 14001 N N . ASN B 1 683 ? -7.625 -20.422 31.609 1 94.75 683 ASN B N 1
ATOM 14002 C CA . ASN B 1 683 ? -9.031 -20.625 31.266 1 94.75 683 ASN B CA 1
ATOM 14003 C C . ASN B 1 683 ? -9.195 -21.062 29.812 1 94.75 683 ASN B C 1
ATOM 14005 O O . ASN B 1 683 ? -10.055 -20.531 29.109 1 94.75 683 ASN B O 1
ATOM 14009 N N . GLY B 1 684 ? -8.25 -21.828 29.406 1 96.12 684 GLY B N 1
ATOM 14010 C CA . GLY B 1 684 ? -8.344 -22.469 28.109 1 96.12 684 GLY B CA 1
ATOM 14011 C C . GLY B 1 684 ? -7.875 -21.594 26.969 1 96.12 684 GLY B C 1
ATOM 14012 O O . GLY B 1 684 ? -7.977 -21.969 25.797 1 96.12 684 GLY B O 1
ATOM 14013 N N . ARG B 1 685 ? -7.414 -20.375 27.266 1 98.06 685 ARG B N 1
ATOM 14014 C CA . ARG B 1 685 ? -6.945 -19.453 26.234 1 98.06 685 ARG B CA 1
ATOM 14015 C C . ARG B 1 685 ? -5.5 -19.031 26.5 1 98.06 685 ARG B C 1
ATOM 14017 O O . ARG B 1 685 ? -5.031 -19.078 27.625 1 98.06 685 ARG B O 1
ATOM 14024 N N . ILE B 1 686 ? -4.832 -18.672 25.453 1 98.38 686 ILE B N 1
ATOM 14025 C CA . ILE B 1 686 ? -3.504 -18.094 25.609 1 98.38 686 ILE B CA 1
ATOM 14026 C C . ILE B 1 686 ? -3.627 -16.656 26.078 1 98.38 686 ILE B C 1
ATOM 14028 O O . ILE B 1 686 ? -4.102 -15.789 25.344 1 98.38 686 ILE B O 1
ATOM 14032 N N . THR B 1 687 ? -3.129 -16.375 27.266 1 97.69 687 THR B N 1
ATOM 14033 C CA . THR B 1 687 ? -3.359 -15.055 27.859 1 97.69 687 THR B CA 1
ATOM 14034 C C . THR B 1 687 ? -2.068 -14.242 27.891 1 97.69 687 THR B C 1
ATOM 14036 O O . THR B 1 687 ? -2.1 -13.023 28.062 1 97.69 687 THR B O 1
ATOM 14039 N N . SER B 1 688 ? -0.949 -15 27.719 1 98 688 SER B N 1
ATOM 14040 C CA . SER B 1 688 ? 0.327 -14.297 27.812 1 98 688 SER B CA 1
ATOM 14041 C C . SER B 1 688 ? 1.41 -15.008 27 1 98 688 SER B C 1
ATOM 14043 O O . SER B 1 688 ? 1.421 -16.234 26.922 1 98 688 SER B O 1
ATOM 14045 N N . LEU B 1 689 ? 2.209 -14.289 26.359 1 98.38 689 LEU B N 1
ATOM 14046 C CA . LEU B 1 689 ? 3.43 -14.672 25.656 1 98.38 689 LEU B CA 1
ATOM 14047 C C . LEU B 1 689 ? 4.555 -13.68 25.953 1 98.38 689 LEU B C 1
ATOM 14049 O O . LEU B 1 689 ? 4.473 -12.516 25.562 1 98.38 689 LEU B O 1
ATOM 14053 N N . ILE B 1 690 ? 5.641 -14.172 26.609 1 97.94 690 ILE B N 1
ATOM 14054 C CA . ILE B 1 690 ? 6.652 -13.242 27.109 1 97.94 690 ILE B CA 1
ATOM 14055 C C . ILE B 1 690 ? 8.016 -13.617 26.531 1 97.94 690 ILE B C 1
ATOM 14057 O O . ILE B 1 690 ? 8.383 -14.797 26.5 1 97.94 690 ILE B O 1
ATOM 14061 N N . ASP B 1 691 ? 8.719 -12.68 26 1 97.81 691 ASP B N 1
ATOM 14062 C CA . ASP B 1 691 ? 10.164 -12.805 25.875 1 97.81 691 ASP B CA 1
ATOM 14063 C C . ASP B 1 691 ? 10.852 -12.633 27.219 1 97.81 691 ASP B C 1
ATOM 14065 O O . ASP B 1 691 ? 10.922 -11.523 27.75 1 97.81 691 ASP B O 1
ATOM 14069 N N . VAL B 1 692 ? 11.336 -13.648 27.672 1 96.25 692 VAL B N 1
ATOM 14070 C CA . VAL B 1 692 ? 11.844 -13.688 29.047 1 96.25 692 VAL B CA 1
ATOM 14071 C C . VAL B 1 692 ? 13.102 -12.828 29.156 1 96.25 692 VAL B C 1
ATOM 14073 O O . VAL B 1 692 ? 13.312 -12.156 30.172 1 96.25 692 VAL B O 1
ATOM 14076 N N . GLN B 1 693 ? 13.859 -12.781 28.141 1 93.19 693 GLN B N 1
ATOM 14077 C CA . GLN B 1 693 ? 15.125 -12.055 28.172 1 93.19 693 GLN B CA 1
ATOM 14078 C C . GLN B 1 693 ? 14.898 -10.547 28.141 1 93.19 693 GLN B C 1
ATOM 14080 O O . GLN B 1 693 ? 15.625 -9.789 28.781 1 93.19 693 GLN B O 1
ATOM 14085 N N . LEU B 1 694 ? 13.93 -10.156 27.438 1 93.75 694 LEU B N 1
ATOM 14086 C CA . LEU B 1 694 ? 13.68 -8.727 27.281 1 93.75 694 LEU B CA 1
ATOM 14087 C C . LEU B 1 694 ? 12.523 -8.273 28.156 1 93.75 694 LEU B C 1
ATOM 14089 O O . LEU B 1 694 ? 12.211 -7.086 28.203 1 93.75 694 LEU B O 1
ATOM 14093 N N . HIS B 1 695 ? 11.914 -9.211 28.828 1 93.31 695 HIS B N 1
ATOM 14094 C CA . HIS B 1 695 ? 10.75 -8.922 29.656 1 93.31 695 HIS B CA 1
ATOM 14095 C C . HIS B 1 695 ? 9.68 -8.188 28.859 1 93.31 695 HIS B C 1
ATOM 14097 O O . HIS B 1 695 ? 9.195 -7.137 29.281 1 93.31 695 HIS B O 1
ATOM 14103 N N . ARG B 1 696 ? 9.344 -8.766 27.734 1 95.69 696 ARG B N 1
ATOM 14104 C CA . ARG B 1 696 ? 8.383 -8.148 26.828 1 95.69 696 ARG B CA 1
ATOM 14105 C C . ARG B 1 696 ? 7.137 -9.016 26.672 1 95.69 696 ARG B C 1
ATOM 14107 O O . ARG B 1 696 ? 7.23 -10.172 26.266 1 95.69 696 ARG B O 1
ATOM 14114 N N . GLU B 1 697 ? 5.965 -8.477 27.031 1 97.31 697 GLU B N 1
ATOM 14115 C CA . GLU B 1 697 ? 4.68 -9.133 26.812 1 97.31 697 GLU B CA 1
ATOM 14116 C C . GLU B 1 697 ? 4.199 -8.945 25.375 1 97.31 697 GLU B C 1
ATOM 14118 O O . GLU B 1 697 ? 4.16 -7.816 24.875 1 97.31 697 GLU B O 1
ATOM 14123 N N . LEU B 1 698 ? 3.834 -10.031 24.734 1 98.06 698 LEU B N 1
ATOM 14124 C CA . LEU B 1 698 ? 3.557 -9.961 23.297 1 98.06 698 LEU B CA 1
ATOM 14125 C C . LEU B 1 698 ? 2.057 -10.016 23.031 1 98.06 698 LEU B C 1
ATOM 14127 O O . LEU B 1 698 ? 1.604 -9.695 21.938 1 98.06 698 LEU B O 1
ATOM 14131 N N . ILE B 1 699 ? 1.254 -10.461 23.969 1 98.44 699 ILE B N 1
ATOM 14132 C CA . ILE B 1 699 ? -0.195 -10.422 23.812 1 98.44 699 ILE B CA 1
ATOM 14133 C C . ILE B 1 699 ? -0.729 -9.055 24.219 1 98.44 699 ILE B C 1
ATOM 14135 O O . ILE B 1 699 ? -0.36 -8.531 25.266 1 98.44 699 ILE B O 1
ATOM 14139 N N . ALA B 1 700 ? -1.484 -8.516 23.359 1 96.12 700 ALA B N 1
ATOM 14140 C CA . ALA B 1 700 ? -2.074 -7.215 23.672 1 96.12 700 ALA B CA 1
ATOM 14141 C C . ALA B 1 700 ? -2.859 -7.258 24.969 1 96.12 700 ALA B C 1
ATOM 14143 O O . ALA B 1 700 ? -3.496 -8.266 25.297 1 96.12 700 ALA B O 1
ATOM 14144 N N . ASP B 1 701 ? -2.854 -6.172 25.656 1 93.25 701 ASP B N 1
ATOM 14145 C CA . ASP B 1 701 ? -3.496 -6.082 26.953 1 93.25 701 ASP B CA 1
ATOM 14146 C C . ASP B 1 701 ? -4.984 -6.418 26.859 1 93.25 701 ASP B C 1
ATOM 14148 O O . ASP B 1 701 ? -5.691 -5.883 26.016 1 93.25 701 ASP B O 1
ATOM 14152 N N . GLY B 1 702 ? -5.371 -7.324 27.672 1 93.31 702 GLY B N 1
ATOM 14153 C CA . GLY B 1 702 ? -6.773 -7.684 27.766 1 93.31 702 GLY B CA 1
ATOM 14154 C C . GLY B 1 702 ? -7.215 -8.672 26.703 1 93.31 702 GLY B C 1
ATOM 14155 O O . GLY B 1 702 ? -8.344 -9.164 26.734 1 93.31 702 GLY B O 1
ATOM 14156 N N . ALA B 1 703 ? -6.367 -9.016 25.797 1 96.25 703 ALA B N 1
ATOM 14157 C CA . ALA B 1 703 ? -6.727 -9.938 24.719 1 96.25 703 ALA B CA 1
ATOM 14158 C C . ALA B 1 703 ? -6.238 -11.352 25.016 1 96.25 703 ALA B C 1
ATOM 14160 O O . ALA B 1 703 ? -5.457 -11.562 25.938 1 96.25 703 ALA B O 1
ATOM 14161 N N . THR B 1 704 ? -6.809 -12.297 24.359 1 97.88 704 THR B N 1
ATOM 14162 C CA . THR B 1 704 ? -6.367 -13.688 24.438 1 97.88 704 THR B CA 1
ATOM 14163 C C . THR B 1 704 ? -6.23 -14.289 23.047 1 97.88 704 THR B C 1
ATOM 14165 O O . THR B 1 704 ? -6.895 -13.852 22.094 1 97.88 704 THR B O 1
ATOM 14168 N N . GLY B 1 705 ? -5.324 -15.242 22.906 1 98.12 705 GLY B N 1
ATOM 14169 C CA . GLY B 1 705 ? -5.129 -15.938 21.641 1 98.12 705 GLY B CA 1
ATOM 14170 C C . GLY B 1 705 ? -5.5 -17.406 21.719 1 98.12 705 GLY B C 1
ATOM 14171 O O . GLY B 1 705 ? -5.898 -17.906 22.766 1 98.12 705 GLY B O 1
ATOM 14172 N N . GLY B 1 706 ? -5.469 -18.031 20.609 1 98.44 706 GLY B N 1
ATOM 14173 C CA . GLY B 1 706 ? -5.781 -19.453 20.5 1 98.44 706 GLY B CA 1
ATOM 14174 C C . GLY B 1 706 ? -6.609 -19.797 19.281 1 98.44 706 GLY B C 1
ATOM 14175 O O . GLY B 1 706 ? -6.559 -19.094 18.266 1 98.44 706 GLY B O 1
ATOM 14176 N N . LEU B 1 707 ? -7.316 -20.922 19.375 1 98.62 707 LEU B N 1
ATOM 14177 C CA . LEU B 1 707 ? -8.148 -21.375 18.266 1 98.62 707 LEU B CA 1
ATOM 14178 C C . LEU B 1 707 ? -9.445 -20.594 18.188 1 98.62 707 LEU B C 1
ATOM 14180 O O . LEU B 1 707 ? -10.023 -20.234 19.219 1 98.62 707 LEU B O 1
ATOM 14184 N N . VAL B 1 708 ? -9.812 -20.234 17.016 1 98.25 708 VAL B N 1
ATOM 14185 C CA . VAL B 1 708 ? -11.055 -19.531 16.734 1 98.25 708 VAL B CA 1
ATOM 14186 C C . VAL B 1 708 ? -11.758 -20.172 15.539 1 98.25 708 VAL B C 1
ATOM 14188 O O . VAL B 1 708 ? -11.102 -20.672 14.617 1 98.25 708 VAL B O 1
ATOM 14191 N N . ILE B 1 709 ? -13.062 -20.203 15.578 1 98.19 709 ILE B N 1
ATOM 14192 C CA . ILE B 1 709 ? -13.812 -20.812 14.484 1 98.19 709 ILE B CA 1
ATOM 14193 C C . ILE B 1 709 ? -14.867 -19.828 13.969 1 98.19 709 ILE B C 1
ATOM 14195 O O . ILE B 1 709 ? -15.414 -19.031 14.742 1 98.19 709 ILE B O 1
ATOM 14199 N N . PHE B 1 710 ? -15.086 -19.781 12.648 1 97.25 710 PHE B N 1
ATOM 14200 C CA . PHE B 1 710 ? -16.016 -18.891 11.969 1 97.25 710 PHE B CA 1
ATOM 14201 C C . PHE B 1 710 ? -17.047 -19.688 11.172 1 97.25 710 PHE B C 1
ATOM 14203 O O . PHE B 1 710 ? -16.781 -20.812 10.758 1 97.25 710 PHE B O 1
ATOM 14210 N N . GLU B 1 711 ? -18.203 -19.016 10.945 1 95.44 711 GLU B N 1
ATOM 14211 C CA . GLU B 1 711 ? -19.094 -19.531 9.914 1 95.44 711 GLU B CA 1
ATOM 14212 C C . GLU B 1 711 ? -18.547 -19.234 8.516 1 95.44 711 GLU B C 1
ATOM 14214 O O . GLU B 1 711 ? -18 -18.172 8.273 1 95.44 711 GLU B O 1
ATOM 14219 N N . ASP B 1 712 ? -18.625 -20.25 7.656 1 95.44 712 ASP B N 1
ATOM 14220 C CA . ASP B 1 712 ? -18.016 -20.156 6.34 1 95.44 712 ASP B CA 1
ATOM 14221 C C . ASP B 1 712 ? -19 -20.547 5.238 1 95.44 712 ASP B C 1
ATOM 14223 O O . ASP B 1 712 ? -18.969 -21.672 4.738 1 95.44 712 ASP B O 1
ATOM 14227 N N . ARG B 1 713 ? -19.844 -19.641 4.852 1 92.12 713 ARG B N 1
ATOM 14228 C CA . ARG B 1 713 ? -20.797 -19.859 3.77 1 92.12 713 ARG B CA 1
ATOM 14229 C C . ARG B 1 713 ? -20.625 -18.812 2.67 1 92.12 713 ARG B C 1
ATOM 14231 O O . ARG B 1 713 ? -21.281 -17.766 2.695 1 92.12 713 ARG B O 1
ATOM 14238 N N . PRO B 1 714 ? -19.891 -19.219 1.697 1 93.31 714 PRO B N 1
ATOM 14239 C CA . PRO B 1 714 ? -19.719 -18.25 0.605 1 93.31 714 PRO B CA 1
ATOM 14240 C C . PRO B 1 714 ? -20.984 -18.094 -0.239 1 93.31 714 PRO B C 1
ATOM 14242 O O . PRO B 1 714 ? -21.953 -18.828 -0.061 1 93.31 714 PRO B O 1
ATOM 14245 N N . ASN B 1 715 ? -20.984 -17.172 -1.159 1 89.25 715 ASN B N 1
ATOM 14246 C CA . ASN B 1 715 ? -22.156 -16.859 -1.976 1 89.25 715 ASN B CA 1
ATOM 14247 C C . ASN B 1 715 ? -22.469 -17.969 -2.971 1 89.25 715 ASN B C 1
ATOM 14249 O O . ASN B 1 715 ? -23.625 -18.312 -3.186 1 89.25 715 ASN B O 1
ATOM 14253 N N . TYR B 1 716 ? -21.438 -18.516 -3.646 1 90.94 716 TYR B N 1
ATOM 14254 C CA . TYR B 1 716 ? -21.719 -19.531 -4.656 1 90.94 716 TYR B CA 1
ATOM 14255 C C . TYR B 1 716 ? -20.609 -20.578 -4.715 1 90.94 716 TYR B C 1
ATOM 14257 O O . TYR B 1 716 ? -20.875 -21.766 -4.621 1 90.94 716 TYR B O 1
ATOM 14265 N N . TRP B 1 717 ? -19.438 -20.203 -4.848 1 95.31 717 TRP B N 1
ATOM 14266 C CA . TRP B 1 717 ? -18.312 -21.109 -5.055 1 95.31 717 TRP B CA 1
ATOM 14267 C C . TRP B 1 717 ? -17.828 -21.688 -3.73 1 95.31 717 TRP B C 1
ATOM 14269 O O . TRP B 1 717 ? -16.828 -21.219 -3.164 1 95.31 717 TRP B O 1
ATOM 14279 N N . ASP B 1 718 ? -18.359 -22.703 -3.338 1 95.81 718 ASP B N 1
ATOM 14280 C CA . ASP B 1 718 ? -18.328 -23.25 -1.983 1 95.81 718 ASP B CA 1
ATOM 14281 C C . ASP B 1 718 ? -16.891 -23.625 -1.585 1 95.81 718 ASP B C 1
ATOM 14283 O O . ASP B 1 718 ? -16.359 -23.094 -0.618 1 95.81 718 ASP B O 1
ATOM 14287 N N . ALA B 1 719 ? -16.203 -24.438 -2.365 1 97.44 719 ALA B N 1
ATOM 14288 C CA . ALA B 1 719 ? -14.844 -24.859 -2.033 1 97.44 719 ALA B CA 1
ATOM 14289 C C . ALA B 1 719 ? -13.82 -23.797 -2.402 1 97.44 719 ALA B C 1
ATOM 14291 O O . ALA B 1 719 ? -12.703 -23.797 -1.881 1 97.44 719 ALA B O 1
ATOM 14292 N N . TRP B 1 720 ? -14.258 -22.812 -3.256 1 97.56 720 TRP B N 1
ATOM 14293 C CA . TRP B 1 720 ? -13.352 -21.828 -3.82 1 97.56 720 TRP B CA 1
ATOM 14294 C C . TRP B 1 720 ? -13.258 -20.594 -2.924 1 97.56 720 TRP B C 1
ATOM 14296 O O . TRP B 1 720 ? -12.172 -20.062 -2.699 1 97.56 720 TRP B O 1
ATOM 14306 N N . ASP B 1 721 ? -14.391 -20.188 -2.334 1 96.75 721 ASP B N 1
ATOM 14307 C CA . ASP B 1 721 ? -14.469 -18.828 -1.814 1 96.75 721 ASP B CA 1
ATOM 14308 C C . ASP B 1 721 ? -14.594 -18.828 -0.292 1 96.75 721 ASP B C 1
ATOM 14310 O O . ASP B 1 721 ? -15.094 -19.781 0.297 1 96.75 721 ASP B O 1
ATOM 14314 N N . VAL B 1 722 ? -14.016 -17.844 0.301 1 96.25 722 VAL B N 1
ATOM 14315 C CA . VAL B 1 722 ? -14.398 -17.328 1.614 1 96.25 722 VAL B CA 1
ATOM 14316 C C . VAL B 1 722 ? -14.695 -15.836 1.521 1 96.25 722 VAL B C 1
ATOM 14318 O O . VAL B 1 722 ? -13.984 -15.094 0.834 1 96.25 722 VAL B O 1
ATOM 14321 N N . GLU B 1 723 ? -15.805 -15.453 2.152 1 92.31 723 GLU B N 1
ATOM 14322 C CA . GLU B 1 723 ? -16.219 -14.055 2.068 1 92.31 723 GLU B CA 1
ATOM 14323 C C . GLU B 1 723 ? -15.789 -13.281 3.311 1 92.31 723 GLU B C 1
ATOM 14325 O O . GLU B 1 723 ? -15.617 -13.859 4.383 1 92.31 723 GLU B O 1
ATOM 14330 N N . ILE B 1 724 ? -15.688 -12.016 3.133 1 91.12 724 ILE B N 1
ATOM 14331 C CA . ILE B 1 724 ? -15.203 -11.148 4.199 1 91.12 724 ILE B CA 1
ATOM 14332 C C . ILE B 1 724 ? -16.141 -11.219 5.395 1 91.12 724 ILE B C 1
ATOM 14334 O O . ILE B 1 724 ? -15.719 -11.062 6.543 1 91.12 724 ILE B O 1
ATOM 14338 N N . HIS B 1 725 ? -17.406 -11.477 5.258 1 90.44 725 HIS B N 1
ATOM 14339 C CA . HIS B 1 725 ? -18.391 -11.422 6.332 1 90.44 725 HIS B CA 1
ATOM 14340 C C . HIS B 1 725 ? -18.219 -12.594 7.293 1 90.44 725 HIS B C 1
ATOM 14342 O O . HIS B 1 725 ? -18.781 -12.586 8.391 1 90.44 725 HIS B O 1
ATOM 14348 N N . HIS B 1 726 ? -17.359 -13.648 6.848 1 92.56 726 HIS B N 1
ATOM 14349 C CA . HIS B 1 726 ? -17.125 -14.703 7.828 1 92.56 726 HIS B CA 1
ATOM 14350 C C . HIS B 1 726 ? -16.484 -14.148 9.094 1 92.56 726 HIS B C 1
ATOM 14352 O O . HIS B 1 726 ? -16.672 -14.688 10.18 1 92.56 726 HIS B O 1
ATOM 14358 N N . LEU B 1 727 ? -15.766 -13.07 8.961 1 93 727 LEU B N 1
ATOM 14359 C CA . LEU B 1 727 ? -15.039 -12.461 10.07 1 93 727 LEU B CA 1
ATOM 14360 C C . LEU B 1 727 ? -16 -11.867 11.094 1 93 727 LEU B C 1
ATOM 14362 O O . LEU B 1 727 ? -15.602 -11.547 12.211 1 93 727 LEU B O 1
ATOM 14366 N N . GLU B 1 728 ? -17.281 -11.828 10.836 1 89.69 728 GLU B N 1
ATOM 14367 C CA . GLU B 1 728 ? -18.297 -11.258 11.719 1 89.69 728 GLU B CA 1
ATOM 14368 C C . GLU B 1 728 ? -18.859 -12.32 12.672 1 89.69 728 GLU B C 1
ATOM 14370 O O . GLU B 1 728 ? -19.609 -11.992 13.586 1 89.69 728 GLU B O 1
ATOM 14375 N N . THR B 1 729 ? -18.375 -13.586 12.547 1 93.5 729 THR B N 1
ATOM 14376 C CA . THR B 1 729 ? -18.969 -14.648 13.344 1 93.5 729 THR B CA 1
ATOM 14377 C C . THR B 1 729 ? -17.891 -15.414 14.109 1 93.5 729 THR B C 1
ATOM 14379 O O . THR B 1 729 ? -17.859 -16.656 14.078 1 93.5 729 THR B O 1
ATOM 14382 N N . PRO B 1 730 ? -17.016 -14.766 14.781 1 95.44 730 PRO B N 1
ATOM 14383 C CA . PRO B 1 730 ? -15.961 -15.492 15.5 1 95.44 730 PRO B CA 1
ATOM 14384 C C . PRO B 1 730 ? -16.469 -16.188 16.766 1 95.44 730 PRO B C 1
ATOM 14386 O O . PRO B 1 730 ? -17.328 -15.633 17.469 1 95.44 730 PRO B O 1
ATOM 14389 N N . THR B 1 731 ? -16.109 -17.359 16.969 1 96.56 731 THR B N 1
ATOM 14390 C CA . THR B 1 731 ? -16.266 -18.062 18.234 1 96.56 731 THR B CA 1
ATOM 14391 C C . THR B 1 731 ? -14.914 -18.516 18.766 1 96.56 731 THR B C 1
ATOM 14393 O O . THR B 1 731 ? -14.25 -19.359 18.172 1 96.56 731 THR B O 1
ATOM 14396 N N . ALA B 1 732 ? -14.477 -17.953 19.891 1 97.25 732 ALA B N 1
ATOM 14397 C CA . ALA B 1 732 ? -13.227 -18.359 20.516 1 97.25 732 ALA B CA 1
ATOM 14398 C C . ALA B 1 732 ? -13.375 -19.75 21.156 1 97.25 732 ALA B C 1
ATOM 14400 O O . ALA B 1 732 ? -14.328 -20 21.891 1 97.25 732 ALA B O 1
ATOM 14401 N N . LEU B 1 733 ? -12.484 -20.625 20.812 1 98 733 LEU B N 1
ATOM 14402 C CA . LEU B 1 733 ? -12.523 -21.984 21.359 1 98 733 LEU B CA 1
ATOM 14403 C C . LEU B 1 733 ? -11.609 -22.094 22.578 1 98 733 LEU B C 1
ATOM 14405 O O . LEU B 1 733 ? -10.516 -21.516 22.594 1 98 733 LEU B O 1
ATOM 14409 N N . GLU B 1 734 ? -12.055 -22.828 23.562 1 96.88 734 GLU B N 1
ATOM 14410 C CA . GLU B 1 734 ? -11.281 -22.984 24.797 1 96.88 734 GLU B CA 1
ATOM 14411 C C . GLU B 1 734 ? -10.656 -24.375 24.859 1 96.88 734 GLU B C 1
ATOM 14413 O O . GLU B 1 734 ? -11.312 -25.375 24.578 1 96.88 734 GLU B O 1
ATOM 14418 N N . PHE B 1 735 ? -9.391 -24.406 25.188 1 96.94 735 PHE B N 1
ATOM 14419 C CA . PHE B 1 735 ? -8.742 -25.672 25.531 1 96.94 735 PHE B CA 1
ATOM 14420 C C . PHE B 1 735 ? -9.344 -26.266 26.797 1 96.94 735 PHE B C 1
ATOM 14422 O O . PHE B 1 735 ? -9.555 -25.562 27.781 1 96.94 735 PHE B O 1
ATOM 14429 N N . THR B 1 736 ? -9.602 -27.531 26.734 1 95.25 736 THR B N 1
ATOM 14430 C CA . THR B 1 736 ? -10.086 -28.266 27.906 1 95.25 736 THR B CA 1
ATOM 14431 C C . THR B 1 736 ? -9.211 -29.484 28.188 1 95.25 736 THR B C 1
ATOM 14433 O O . THR B 1 736 ? -8.359 -29.828 27.359 1 95.25 736 THR B O 1
ATOM 14436 N N . ASN B 1 737 ? -9.359 -30.062 29.391 1 93.94 737 ASN B N 1
ATOM 14437 C CA . ASN B 1 737 ? -8.594 -31.234 29.781 1 93.94 737 ASN B CA 1
ATOM 14438 C C . ASN B 1 737 ? -7.098 -31.031 29.578 1 93.94 737 ASN B C 1
ATOM 14440 O O . ASN B 1 737 ? -6.434 -31.859 28.953 1 93.94 737 ASN B O 1
ATOM 14444 N N . ILE B 1 738 ? -6.664 -29.859 30 1 95.94 738 ILE B N 1
ATOM 14445 C CA . ILE B 1 738 ? -5.254 -29.531 29.828 1 95.94 738 ILE B CA 1
ATOM 14446 C C . ILE B 1 738 ? -4.418 -30.25 30.875 1 95.94 738 ILE B C 1
ATOM 14448 O O . ILE B 1 738 ? -4.793 -30.297 32.062 1 95.94 738 ILE B O 1
ATOM 14452 N N . SER B 1 739 ? -3.316 -30.875 30.5 1 93.69 739 SER B N 1
ATOM 14453 C CA . SER B 1 739 ? -2.424 -31.562 31.422 1 93.69 739 SER B CA 1
ATOM 14454 C C . SER B 1 739 ? -0.97 -31.453 30.984 1 93.69 739 SER B C 1
ATOM 14456 O O . SER B 1 739 ? -0.682 -31.406 29.781 1 93.69 739 SER B O 1
ATOM 14458 N N . VAL B 1 740 ? -0.088 -31.344 31.938 1 95.19 740 VAL B N 1
ATOM 14459 C CA . VAL B 1 740 ? 1.342 -31.391 31.641 1 95.19 740 VAL B CA 1
ATOM 14460 C C . VAL B 1 740 ? 1.77 -32.812 31.328 1 95.19 740 VAL B C 1
ATOM 14462 O O . VAL B 1 740 ? 1.608 -33.719 32.156 1 95.19 740 VAL B O 1
ATOM 14465 N N . VAL B 1 741 ? 2.281 -33.062 30.172 1 94.12 741 VAL B N 1
ATOM 14466 C CA . VAL B 1 741 ? 2.631 -34.438 29.781 1 94.12 741 VAL B CA 1
ATOM 14467 C C . VAL B 1 741 ? 4.148 -34.594 29.766 1 94.12 741 VAL B C 1
ATOM 14469 O O . VAL B 1 741 ? 4.66 -35.719 29.797 1 94.12 741 VAL B O 1
ATOM 14472 N N . ALA B 1 742 ? 4.879 -33.531 29.703 1 93.5 742 ALA B N 1
ATOM 14473 C CA . ALA B 1 742 ? 6.328 -33.5 29.859 1 93.5 742 ALA B CA 1
ATOM 14474 C C . ALA B 1 742 ? 6.762 -32.281 30.672 1 93.5 742 ALA B C 1
ATOM 14476 O O . ALA B 1 742 ? 6.457 -31.141 30.312 1 93.5 742 ALA B O 1
ATOM 14477 N N . HIS B 1 743 ? 7.512 -32.406 31.656 1 92.56 743 HIS B N 1
ATOM 14478 C CA . HIS B 1 743 ? 7.895 -31.312 32.562 1 92.56 743 HIS B CA 1
ATOM 14479 C C . HIS B 1 743 ? 9.219 -30.703 32.125 1 92.56 743 HIS B C 1
ATOM 14481 O O . HIS B 1 743 ? 9.523 -29.562 32.5 1 92.56 743 HIS B O 1
ATOM 14487 N N . GLY B 1 744 ? 9.969 -31.297 31.297 1 90.69 744 GLY B N 1
ATOM 14488 C CA . GLY B 1 744 ? 11.328 -30.906 30.969 1 90.69 744 GLY B CA 1
ATOM 14489 C C . GLY B 1 744 ? 12.375 -31.859 31.5 1 90.69 744 GLY B C 1
ATOM 14490 O O . GLY B 1 744 ? 12.047 -32.969 31.906 1 90.69 744 GLY B O 1
ATOM 14491 N N . PRO B 1 745 ? 13.703 -31.562 31.266 1 92.12 745 PRO B N 1
ATOM 14492 C CA . PRO B 1 745 ? 14.266 -30.234 31.016 1 92.12 745 PRO B CA 1
ATOM 14493 C C . PRO B 1 745 ? 14.484 -29.969 29.531 1 92.12 745 PRO B C 1
ATOM 14495 O O . PRO B 1 745 ? 14.688 -28.812 29.141 1 92.12 745 PRO B O 1
ATOM 14498 N N . LEU B 1 746 ? 14.523 -30.953 28.641 1 93.62 746 LEU B N 1
ATOM 14499 C CA . LEU B 1 746 ? 14.844 -30.719 27.25 1 93.62 746 LEU B CA 1
ATOM 14500 C C . LEU B 1 746 ? 13.602 -30.281 26.469 1 93.62 746 LEU B C 1
ATOM 14502 O O . LEU B 1 746 ? 13.672 -29.391 25.625 1 93.62 746 LEU B O 1
ATOM 14506 N N . ARG B 1 747 ? 12.547 -30.953 26.797 1 95.38 747 ARG B N 1
ATOM 14507 C CA . ARG B 1 747 ? 11.266 -30.609 26.172 1 95.38 747 ARG B CA 1
ATOM 14508 C C . ARG B 1 747 ? 10.148 -30.594 27.203 1 95.38 747 ARG B C 1
ATOM 14510 O O . ARG B 1 747 ? 9.953 -31.578 27.938 1 95.38 747 ARG B O 1
ATOM 14517 N N . ALA B 1 748 ? 9.461 -29.516 27.266 1 96.69 748 ALA B N 1
ATOM 14518 C CA . ALA B 1 748 ? 8.258 -29.391 28.094 1 96.69 748 ALA B CA 1
ATOM 14519 C C . ALA B 1 748 ? 7.004 -29.359 27.219 1 96.69 748 ALA B C 1
ATOM 14521 O O . ALA B 1 748 ? 7 -28.766 26.141 1 96.69 748 ALA B O 1
ATOM 14522 N N . SER B 1 749 ? 5.926 -30.109 27.688 1 96.81 749 SER B N 1
ATOM 14523 C CA . SER B 1 749 ? 4.738 -30.188 26.844 1 96.81 749 SER B CA 1
ATOM 14524 C C . SER B 1 749 ? 3.465 -30.203 27.688 1 96.81 749 SER B C 1
ATOM 14526 O O . SER B 1 749 ? 3.453 -30.734 28.797 1 96.81 749 SER B O 1
ATOM 14528 N N . VAL B 1 750 ? 2.504 -29.531 27.094 1 96.56 750 VAL B N 1
ATOM 14529 C CA . VAL B 1 750 ? 1.146 -29.562 27.625 1 96.56 750 VAL B CA 1
ATOM 14530 C C . VAL B 1 750 ? 0.186 -30.109 26.578 1 96.56 750 VAL B C 1
ATOM 14532 O O . VAL B 1 750 ? 0.285 -29.766 25.391 1 96.56 750 VAL B O 1
ATOM 14535 N N . GLN B 1 751 ? -0.689 -31.031 26.953 1 96.44 751 GLN B N 1
ATOM 14536 C CA . GLN B 1 751 ? -1.725 -31.562 26.078 1 96.44 751 GLN B CA 1
ATOM 14537 C C . GLN B 1 751 ? -3.084 -30.938 26.391 1 96.44 751 GLN B C 1
ATOM 14539 O O . GLN B 1 751 ? -3.451 -30.781 27.547 1 96.44 751 GLN B O 1
ATOM 14544 N N . ALA B 1 752 ? -3.723 -30.547 25.344 1 96.44 752 ALA B N 1
ATOM 14545 C CA . ALA B 1 752 ? -5.035 -29.922 25.469 1 96.44 752 ALA B CA 1
ATOM 14546 C C . ALA B 1 752 ? -6.02 -30.516 24.453 1 96.44 752 ALA B C 1
ATOM 14548 O O . ALA B 1 752 ? -5.617 -31.172 23.5 1 96.44 752 ALA B O 1
ATOM 14549 N N . GLN B 1 753 ? -7.297 -30.281 24.75 1 97.19 753 GLN B N 1
ATOM 14550 C CA . GLN B 1 753 ? -8.359 -30.766 23.859 1 97.19 753 GLN B CA 1
ATOM 14551 C C . GLN B 1 753 ? -9.414 -29.703 23.641 1 97.19 753 GLN B C 1
ATOM 14553 O O . GLN B 1 753 ? -9.656 -28.859 24.516 1 97.19 753 GLN B O 1
ATOM 14558 N N . VAL B 1 754 ? -9.977 -29.672 22.438 1 97.75 754 VAL B N 1
ATOM 14559 C CA . VAL B 1 754 ? -11.117 -28.844 22.109 1 97.75 754 VAL B CA 1
ATOM 14560 C C . VAL B 1 754 ? -12.234 -29.703 21.5 1 97.75 754 VAL B C 1
ATOM 14562 O O . VAL B 1 754 ? -11.969 -30.562 20.656 1 97.75 754 VAL B O 1
ATOM 14565 N N . LYS B 1 755 ? -13.406 -29.469 22.031 1 96.06 755 LYS B N 1
ATOM 14566 C CA . LYS B 1 755 ? -14.594 -30.078 21.438 1 96.06 755 LYS B CA 1
ATOM 14567 C C . LYS B 1 755 ? -15.523 -29.031 20.844 1 96.06 755 LYS B C 1
ATOM 14569 O O . LYS B 1 755 ? -15.812 -28.016 21.484 1 96.06 755 LYS B O 1
ATOM 14574 N N . TYR B 1 756 ? -15.906 -29.234 19.703 1 95.94 756 TYR B N 1
ATOM 14575 C CA . TYR B 1 756 ? -16.844 -28.359 19 1 95.94 756 TYR B CA 1
ATOM 14576 C C . TYR B 1 756 ? -17.797 -29.156 18.125 1 95.94 756 TYR B C 1
ATOM 14578 O O . TYR B 1 756 ? -17.359 -29.828 17.188 1 95.94 756 TYR B O 1
ATOM 14586 N N . GLY B 1 757 ? -19.094 -29.078 18.391 1 95.12 757 GLY B N 1
ATOM 14587 C CA . GLY B 1 757 ? -20 -29.953 17.672 1 95.12 757 GLY B CA 1
ATOM 14588 C C . GLY B 1 757 ? -19.641 -31.422 17.797 1 95.12 757 GLY B C 1
ATOM 14589 O O . GLY B 1 757 ? -19.531 -31.953 18.906 1 95.12 757 GLY B O 1
ATOM 14590 N N . LYS B 1 758 ? -19.391 -32 16.688 1 95.19 758 LYS B N 1
ATOM 14591 C CA . LYS B 1 758 ? -19.016 -33.406 16.672 1 95.19 758 LYS B CA 1
ATOM 14592 C C . LYS B 1 758 ? -17.5 -33.562 16.469 1 95.19 758 LYS B C 1
ATOM 14594 O O . LYS B 1 758 ? -17 -34.688 16.438 1 95.19 758 LYS B O 1
ATOM 14599 N N . SER B 1 759 ? -16.844 -32.5 16.375 1 97.38 759 SER B N 1
ATOM 14600 C CA . SER B 1 759 ? -15.406 -32.531 16.109 1 97.38 759 SER B CA 1
ATOM 14601 C C . SER B 1 759 ? -14.602 -32.531 17.391 1 97.38 759 SER B C 1
ATOM 14603 O O . SER B 1 759 ? -15.047 -31.984 18.406 1 97.38 759 SER B O 1
ATOM 14605 N N . THR B 1 760 ? -13.484 -33.156 17.344 1 97.81 760 THR B N 1
ATOM 14606 C CA . THR B 1 760 ? -12.531 -33.156 18.438 1 97.81 760 THR B CA 1
ATOM 14607 C C . THR B 1 760 ? -11.133 -32.781 17.938 1 97.81 760 THR B C 1
ATOM 14609 O O . THR B 1 760 ? -10.672 -33.312 16.938 1 97.81 760 THR B O 1
ATOM 14612 N N . ILE B 1 761 ? -10.492 -31.922 18.688 1 98.25 761 ILE B N 1
ATOM 14613 C CA . ILE B 1 761 ? -9.141 -31.469 18.359 1 98.25 761 ILE B CA 1
ATOM 14614 C C . ILE B 1 761 ? -8.219 -31.719 19.547 1 98.25 761 ILE B C 1
ATOM 14616 O O . ILE B 1 761 ? -8.422 -31.141 20.625 1 98.25 761 ILE B O 1
ATOM 14620 N N . LYS B 1 762 ? -7.285 -32.531 19.422 1 98.19 762 LYS B N 1
ATOM 14621 C CA . LYS B 1 762 ? -6.223 -32.719 20.406 1 98.19 762 LYS B CA 1
ATOM 14622 C C . LYS B 1 762 ? -4.969 -31.922 20.016 1 98.19 762 LYS B C 1
ATOM 14624 O O . LYS B 1 762 ? -4.484 -32.062 18.891 1 98.19 762 LYS B O 1
ATOM 14629 N N . VAL B 1 763 ? -4.496 -31.141 20.906 1 98.25 763 VAL B N 1
ATOM 14630 C CA . VAL B 1 763 ? -3.35 -30.281 20.594 1 98.25 763 VAL B CA 1
ATOM 14631 C C . VAL B 1 763 ? -2.236 -30.531 21.609 1 98.25 763 VAL B C 1
ATOM 14633 O O . VAL B 1 763 ? -2.461 -30.422 22.812 1 98.25 763 VAL B O 1
ATOM 14636 N N . LEU B 1 764 ? -1.104 -30.906 21.188 1 97.69 764 LEU B N 1
ATOM 14637 C CA . LEU B 1 764 ? 0.102 -30.984 22 1 97.69 764 LEU B CA 1
ATOM 14638 C C . LEU B 1 764 ? 0.952 -29.719 21.812 1 97.69 764 LEU B C 1
ATOM 14640 O O . LEU B 1 764 ? 1.382 -29.422 20.703 1 97.69 764 LEU B O 1
ATOM 14644 N N . ILE B 1 765 ? 1.117 -28.969 22.875 1 98.31 765 ILE B N 1
ATOM 14645 C CA . ILE B 1 765 ? 1.939 -27.766 22.828 1 98.31 765 ILE B CA 1
ATOM 14646 C C . ILE B 1 765 ? 3.285 -28.047 23.5 1 98.31 765 ILE B C 1
ATOM 14648 O O . ILE B 1 765 ? 3.34 -28.438 24.672 1 98.31 765 ILE B O 1
ATOM 14652 N N . SER B 1 766 ? 4.379 -27.797 22.781 1 97.81 766 SER B N 1
ATOM 14653 C CA . SER B 1 766 ? 5.695 -28.156 23.297 1 97.81 766 SER B CA 1
ATOM 14654 C C . SER B 1 766 ? 6.664 -26.984 23.203 1 97.81 766 SER B C 1
ATOM 14656 O O . SER B 1 766 ? 6.539 -26.125 22.328 1 97.81 766 SER B O 1
ATOM 14658 N N . LEU B 1 767 ? 7.574 -26.938 24.094 1 98.06 767 LEU B N 1
ATOM 14659 C CA . LEU B 1 767 ? 8.672 -25.969 24.141 1 98.06 767 LEU B CA 1
ATOM 14660 C C . LEU B 1 767 ? 10.008 -26.688 24.359 1 98.06 767 LEU B C 1
ATOM 14662 O O . LEU B 1 767 ? 10.164 -27.438 25.312 1 98.06 767 LEU B O 1
ATOM 14666 N N . ASP B 1 768 ? 10.914 -26.484 23.516 1 96.19 768 ASP B N 1
ATOM 14667 C CA . ASP B 1 768 ? 12.25 -27.062 23.609 1 96.19 768 ASP B CA 1
ATOM 14668 C C . ASP B 1 768 ? 13.203 -26.125 24.344 1 96.19 768 ASP B C 1
ATOM 14670 O O . ASP B 1 768 ? 13 -24.906 24.344 1 96.19 768 ASP B O 1
ATOM 14674 N N . ALA B 1 769 ? 14.242 -26.672 24.844 1 94.62 769 ALA B N 1
ATOM 14675 C CA . ALA B 1 769 ? 15.234 -25.906 25.594 1 94.62 769 ALA B CA 1
ATOM 14676 C C . ALA B 1 769 ? 16.156 -25.141 24.641 1 94.62 769 ALA B C 1
ATOM 14678 O O . ALA B 1 769 ? 16.828 -24.188 25.047 1 94.62 769 ALA B O 1
ATOM 14679 N N . VAL B 1 770 ? 16.219 -25.547 23.359 1 94.25 770 VAL B N 1
ATOM 14680 C CA . VAL B 1 770 ? 17.109 -24.922 22.391 1 94.25 770 VAL B CA 1
ATOM 14681 C C . VAL B 1 770 ? 16.359 -23.891 21.578 1 94.25 770 VAL B C 1
ATOM 14683 O O . VAL B 1 770 ? 15.125 -23.906 21.516 1 94.25 770 VAL B O 1
ATOM 14686 N N . GLY B 1 771 ? 17.156 -23 20.969 1 95.31 771 GLY B N 1
ATOM 14687 C CA . GLY B 1 771 ? 16.562 -22 20.094 1 95.31 771 GLY B CA 1
ATOM 14688 C C . GLY B 1 771 ? 16.031 -22.578 18.797 1 95.31 771 GLY B C 1
ATOM 14689 O O . GLY B 1 771 ? 16.297 -23.734 18.469 1 95.31 771 GLY B O 1
ATOM 14690 N N . ALA B 1 772 ? 15.219 -21.719 18.125 1 97.12 772 ALA B N 1
ATOM 14691 C CA . ALA B 1 772 ? 14.68 -22.141 16.844 1 97.12 772 ALA B CA 1
ATOM 14692 C C . ALA B 1 772 ? 15.797 -22.391 15.828 1 97.12 772 ALA B C 1
ATOM 14694 O O . ALA B 1 772 ? 15.672 -23.266 14.961 1 97.12 772 ALA B O 1
ATOM 14695 N N . THR B 1 773 ? 16.844 -21.562 15.891 1 97.69 773 THR B N 1
ATOM 14696 C CA . THR B 1 773 ? 18.062 -21.734 15.094 1 97.69 773 THR B CA 1
ATOM 14697 C C . THR B 1 773 ? 19.297 -21.562 15.953 1 97.69 773 THR B C 1
ATOM 14699 O O . THR B 1 773 ? 19.203 -21.344 17.156 1 97.69 773 THR B O 1
ATOM 14702 N N . VAL B 1 774 ? 20.5 -21.594 15.273 1 95.81 774 VAL B N 1
ATOM 14703 C CA . VAL B 1 774 ? 21.75 -21.453 16.016 1 95.81 774 VAL B CA 1
ATOM 14704 C C . VAL B 1 774 ? 22.219 -20 15.969 1 95.81 774 VAL B C 1
ATOM 14706 O O . VAL B 1 774 ? 23.297 -19.672 16.484 1 95.81 774 VAL B O 1
ATOM 14709 N N . LYS B 1 775 ? 21.406 -19.172 15.305 1 95.56 775 LYS B N 1
ATOM 14710 C CA . LYS B 1 775 ? 21.719 -17.75 15.352 1 95.56 775 LYS B CA 1
ATOM 14711 C C . LYS B 1 775 ? 21.812 -17.25 16.797 1 95.56 775 LYS B C 1
ATOM 14713 O O . LYS B 1 775 ? 20.969 -17.578 17.625 1 95.56 775 LYS B O 1
ATOM 14718 N N . PRO B 1 776 ? 22.859 -16.484 17.094 1 93.94 776 PRO B N 1
ATOM 14719 C CA . PRO B 1 776 ? 22.922 -15.922 18.453 1 93.94 776 PRO B CA 1
ATOM 14720 C C . PRO B 1 776 ? 21.672 -15.094 18.797 1 93.94 776 PRO B C 1
ATOM 14722 O O . PRO B 1 776 ? 21.281 -14.211 18.031 1 93.94 776 PRO B O 1
ATOM 14725 N N . GLY B 1 777 ? 21.109 -15.469 19.891 1 93.38 777 GLY B N 1
ATOM 14726 C CA . GLY B 1 777 ? 19.953 -14.727 20.359 1 93.38 777 GLY B CA 1
ATOM 14727 C C . GLY B 1 777 ? 18.641 -15.266 19.797 1 93.38 777 GLY B C 1
ATOM 14728 O O . GLY B 1 777 ? 17.578 -14.703 20.062 1 93.38 777 GLY B O 1
ATOM 14729 N N . SER B 1 778 ? 18.703 -16.328 19.031 1 96.88 778 SER B N 1
ATOM 14730 C CA . SER B 1 778 ? 17.469 -16.938 18.531 1 96.88 778 SER B CA 1
ATOM 14731 C C . SER B 1 778 ? 16.562 -17.375 19.672 1 96.88 778 SER B C 1
ATOM 14733 O O . SER B 1 778 ? 17.047 -17.891 20.688 1 96.88 778 SER B O 1
ATOM 14735 N N . ARG B 1 779 ? 15.336 -17.078 19.547 1 97.56 779 ARG B N 1
ATOM 14736 C CA . ARG B 1 779 ? 14.359 -17.516 20.531 1 97.56 779 ARG B CA 1
ATOM 14737 C C . ARG B 1 779 ? 13.852 -18.922 20.203 1 97.56 779 ARG B C 1
ATOM 14739 O O . ARG B 1 779 ? 13.867 -19.344 19.047 1 97.56 779 ARG B O 1
ATOM 14746 N N . SER B 1 780 ? 13.422 -19.609 21.281 1 97.56 780 SER B N 1
ATOM 14747 C CA . SER B 1 780 ? 12.719 -20.875 21.062 1 97.56 780 SER B CA 1
ATOM 14748 C C . SER B 1 780 ? 11.312 -20.641 20.531 1 97.56 780 SER B C 1
ATOM 14750 O O . SER B 1 780 ? 10.805 -19.516 20.578 1 97.56 780 SER B O 1
ATOM 14752 N N . MET B 1 781 ? 10.727 -21.641 19.984 1 98 781 MET B N 1
ATOM 14753 C CA . MET B 1 781 ? 9.367 -21.531 19.484 1 98 781 MET B CA 1
ATOM 14754 C C . MET B 1 781 ? 8.43 -22.5 20.219 1 98 781 MET B C 1
ATOM 14756 O O . MET B 1 781 ? 8.883 -23.469 20.812 1 98 781 MET B O 1
ATOM 14760 N N . PHE B 1 782 ? 7.191 -22.188 20.281 1 98.69 782 PHE B N 1
ATOM 14761 C CA . PHE B 1 782 ? 6.152 -23.094 20.75 1 98.69 782 PHE B CA 1
ATOM 14762 C C . PHE B 1 782 ? 5.555 -23.891 19.609 1 98.69 782 PHE B C 1
ATOM 14764 O O . PHE B 1 782 ? 4.969 -23.312 18.688 1 98.69 782 PHE B O 1
ATOM 14771 N N . ARG B 1 783 ? 5.688 -25.141 19.672 1 98.31 783 ARG B N 1
ATOM 14772 C CA . ARG B 1 783 ? 5.164 -26.031 18.625 1 98.31 783 ARG B CA 1
ATOM 14773 C C . ARG B 1 783 ? 3.781 -26.547 19 1 98.31 783 ARG B C 1
ATOM 14775 O O . ARG B 1 783 ? 3.555 -26.953 20.156 1 98.31 783 ARG B O 1
ATOM 14782 N N . PHE B 1 784 ? 2.869 -26.438 18.078 1 98.75 784 PHE B N 1
ATOM 14783 C CA . PHE B 1 784 ? 1.523 -26.984 18.219 1 98.75 784 PHE B CA 1
ATOM 14784 C C . PHE B 1 784 ? 1.32 -28.156 17.266 1 98.75 784 PHE B C 1
ATOM 14786 O O . PHE B 1 784 ? 1.409 -28.016 16.047 1 98.75 784 PHE B O 1
ATOM 14793 N N . ASP B 1 785 ? 1.079 -29.359 17.828 1 98.06 785 ASP B N 1
ATOM 14794 C CA . ASP B 1 785 ? 0.714 -30.531 17.062 1 98.06 785 ASP B CA 1
ATOM 14795 C C . ASP B 1 785 ? -0.756 -30.891 17.266 1 98.06 785 ASP B C 1
ATOM 14797 O O . ASP B 1 785 ? -1.178 -31.188 18.391 1 98.06 785 ASP B O 1
ATOM 14801 N N . ALA B 1 786 ? -1.46 -30.906 16.141 1 98.19 786 ALA B N 1
ATOM 14802 C CA . ALA B 1 786 ? -2.9 -31.109 16.266 1 98.19 786 ALA B CA 1
ATOM 14803 C C . ALA B 1 786 ? -3.322 -32.438 15.602 1 98.19 786 ALA B C 1
ATOM 14805 O O . ALA B 1 786 ? -2.848 -32.75 14.508 1 98.19 786 ALA B O 1
ATOM 14806 N N . ASP B 1 787 ? -4.082 -33.219 16.281 1 97.5 787 ASP B N 1
ATOM 14807 C CA . ASP B 1 787 ? -4.852 -34.344 15.773 1 97.5 787 ASP B CA 1
ATOM 14808 C C . ASP B 1 787 ? -6.352 -34.062 15.805 1 97.5 787 ASP B C 1
ATOM 14810 O O . ASP B 1 787 ? -6.938 -33.906 16.875 1 97.5 787 ASP B O 1
ATOM 14814 N N . VAL B 1 788 ? -6.926 -34 14.664 1 97.94 788 VAL B N 1
ATOM 14815 C CA . VAL B 1 788 ? -8.297 -33.5 14.578 1 97.94 788 VAL B CA 1
ATOM 14816 C C . VAL B 1 788 ? -9.195 -34.562 13.961 1 97.94 788 VAL B C 1
ATOM 14818 O O . VAL B 1 788 ? -8.859 -35.156 12.93 1 97.94 788 VAL B O 1
ATOM 14821 N N . ASP B 1 789 ? -10.258 -34.875 14.578 1 97.56 789 ASP B N 1
ATOM 14822 C CA . ASP B 1 789 ? -11.406 -35.531 13.953 1 97.56 789 ASP B CA 1
ATOM 14823 C C . ASP B 1 789 ? -12.453 -34.5 13.539 1 97.56 789 ASP B C 1
ATOM 14825 O O . ASP B 1 789 ? -13.266 -34.062 14.359 1 97.56 789 ASP B O 1
ATOM 14829 N N . TRP B 1 790 ? -12.406 -34.125 12.359 1 97.56 790 TRP B N 1
ATOM 14830 C CA . TRP B 1 790 ? -13.203 -33 11.844 1 97.56 790 TRP B CA 1
ATOM 14831 C C . TRP B 1 790 ? -14.539 -33.5 11.305 1 97.56 790 TRP B C 1
ATOM 14833 O O . TRP B 1 790 ? -14.578 -34.344 10.422 1 97.56 790 TRP B O 1
ATOM 14843 N N . ARG B 1 791 ? -15.641 -32.906 11.789 1 97.06 791 ARG B N 1
ATOM 14844 C CA . ARG B 1 791 ? -16.984 -33.344 11.398 1 97.06 791 ARG B CA 1
ATOM 14845 C C . ARG B 1 791 ? -17.875 -32.125 11.109 1 97.06 791 ARG B C 1
ATOM 14847 O O . ARG B 1 791 ? -19.094 -32.25 11.055 1 97.06 791 ARG B O 1
ATOM 14854 N N . GLU B 1 792 ? -17.234 -30.984 10.969 1 95.75 792 GLU B N 1
ATOM 14855 C CA . GLU B 1 792 ? -18.016 -29.766 10.734 1 95.75 792 GLU B CA 1
ATOM 14856 C C . GLU B 1 792 ? -18.141 -29.469 9.242 1 95.75 792 GLU B C 1
ATOM 14858 O O . GLU B 1 792 ? -17.266 -29.828 8.453 1 95.75 792 GLU B O 1
ATOM 14863 N N . ARG B 1 793 ? -19.234 -28.891 8.844 1 96.19 793 ARG B N 1
ATOM 14864 C CA . ARG B 1 793 ? -19.453 -28.359 7.504 1 96.19 793 ARG B CA 1
ATOM 14865 C C . ARG B 1 793 ? -19.703 -26.844 7.547 1 96.19 793 ARG B C 1
ATOM 14867 O O . ARG B 1 793 ? -20.312 -26.344 8.484 1 96.19 793 ARG B O 1
ATOM 14874 N N . HIS B 1 794 ? -19.125 -26.125 6.637 1 96.69 794 HIS B N 1
ATOM 14875 C CA . HIS B 1 794 ? -19.281 -24.688 6.52 1 96.69 794 HIS B CA 1
ATOM 14876 C C . HIS B 1 794 ? -18.828 -23.969 7.789 1 96.69 794 HIS B C 1
ATOM 14878 O O . HIS B 1 794 ? -19.516 -23.094 8.297 1 96.69 794 HIS B O 1
ATOM 14884 N N . GLN B 1 795 ? -17.75 -24.5 8.328 1 97.06 795 GLN B N 1
ATOM 14885 C CA . GLN B 1 795 ? -17.016 -23.891 9.422 1 97.06 795 GLN B CA 1
ATOM 14886 C C . GLN B 1 795 ? -15.547 -23.672 9.039 1 97.06 795 GLN B C 1
ATOM 14888 O O . GLN B 1 795 ? -14.984 -24.438 8.25 1 97.06 795 GLN B O 1
ATOM 14893 N N . PHE B 1 796 ? -14.984 -22.625 9.508 1 98.25 796 PHE B N 1
ATOM 14894 C CA . PHE B 1 796 ? -13.609 -22.25 9.18 1 98.25 796 PHE B CA 1
ATOM 14895 C C . PHE B 1 796 ? -12.773 -22.125 10.445 1 98.25 796 PHE B C 1
ATOM 14897 O O . PHE B 1 796 ? -12.898 -21.156 11.195 1 98.25 796 PHE B O 1
ATOM 14904 N N . LEU B 1 797 ? -11.938 -23.109 10.75 1 98.56 797 LEU B N 1
ATOM 14905 C CA . LEU B 1 797 ? -11.086 -23.156 11.938 1 98.56 797 LEU B CA 1
ATOM 14906 C C . LEU B 1 797 ? -9.789 -22.391 11.703 1 98.56 797 LEU B C 1
ATOM 14908 O O . LEU B 1 797 ? -9.109 -22.609 10.695 1 98.56 797 LEU B O 1
ATOM 14912 N N . LYS B 1 798 ? -9.453 -21.469 12.602 1 98.56 798 LYS B N 1
ATOM 14913 C CA . LYS B 1 798 ? -8.227 -20.688 12.531 1 98.56 798 LYS B CA 1
ATOM 14914 C C . LYS B 1 798 ? -7.551 -20.594 13.898 1 98.56 798 LYS B C 1
ATOM 14916 O O . LYS B 1 798 ? -8.141 -20.969 14.906 1 98.56 798 LYS B O 1
ATOM 14921 N N . PHE B 1 799 ? -6.246 -20.312 13.969 1 98.69 799 PHE B N 1
ATOM 14922 C CA . PHE B 1 799 ? -5.469 -19.938 15.141 1 98.69 799 PHE B CA 1
ATOM 14923 C C . PHE B 1 799 ? -5.016 -18.484 15.047 1 98.69 799 PHE B C 1
ATOM 14925 O O . PHE B 1 799 ? -4.539 -18.047 14 1 98.69 799 PHE B O 1
ATOM 14932 N N . GLU B 1 800 ? -5.199 -17.672 16.062 1 98.62 800 GLU B N 1
ATOM 14933 C CA . GLU B 1 800 ? -4.84 -16.266 15.969 1 98.62 800 GLU B CA 1
ATOM 14934 C C . GLU B 1 800 ? -4.168 -15.773 17.25 1 98.62 800 GLU B C 1
ATOM 14936 O O . GLU B 1 800 ? -4.402 -16.328 18.328 1 98.62 800 GLU B O 1
ATOM 14941 N N . LEU B 1 801 ? -3.332 -14.758 17.156 1 98.69 801 LEU B N 1
ATOM 14942 C CA . LEU B 1 801 ? -2.684 -14.062 18.266 1 98.69 801 LEU B CA 1
ATOM 14943 C C . LEU B 1 801 ? -2.836 -12.555 18.125 1 98.69 801 LEU B C 1
ATOM 14945 O O . LEU B 1 801 ? -2.289 -11.953 17.203 1 98.69 801 LEU B O 1
ATOM 14949 N N . PRO B 1 802 ? -3.613 -11.922 19.031 1 98.31 802 PRO B N 1
ATOM 14950 C CA . PRO B 1 802 ? -3.613 -10.461 19.125 1 98.31 802 PRO B CA 1
ATOM 14951 C C . PRO B 1 802 ? -2.334 -9.906 19.75 1 98.31 802 PRO B C 1
ATOM 14953 O O . PRO B 1 802 ? -2.15 -9.992 20.969 1 98.31 802 PRO B O 1
ATOM 14956 N N . LEU B 1 803 ? -1.506 -9.266 18.984 1 98.38 803 LEU B N 1
ATOM 14957 C CA . LEU B 1 803 ? -0.141 -8.969 19.391 1 98.38 803 LEU B CA 1
ATOM 14958 C C . LEU B 1 803 ? -0.008 -7.504 19.812 1 98.38 803 LEU B C 1
ATOM 14960 O O . LEU B 1 803 ? -0.711 -6.641 19.281 1 98.38 803 LEU B O 1
ATOM 14964 N N . ASN B 1 804 ? 0.87 -7.289 20.766 1 97.31 804 ASN B N 1
ATOM 14965 C CA . ASN B 1 804 ? 1.322 -5.941 21.094 1 97.31 804 ASN B CA 1
ATOM 14966 C C . ASN B 1 804 ? 2.459 -5.496 20.188 1 97.31 804 ASN B C 1
ATOM 14968 O O . ASN B 1 804 ? 3.539 -5.137 20.656 1 97.31 804 ASN B O 1
ATOM 14972 N N . ILE B 1 805 ? 2.287 -5.578 18.938 1 96.88 805 ILE B N 1
ATOM 14973 C CA . ILE B 1 805 ? 3.162 -5.203 17.828 1 96.88 805 ILE B CA 1
ATOM 14974 C C . ILE B 1 805 ? 2.363 -4.434 16.781 1 96.88 805 ILE B C 1
ATOM 14976 O O . ILE B 1 805 ? 1.221 -4.789 16.469 1 96.88 805 ILE B O 1
ATOM 14980 N N . HIS B 1 806 ? 2.973 -3.344 16.312 1 94.25 806 HIS B N 1
ATOM 14981 C CA . HIS B 1 806 ? 2.266 -2.521 15.344 1 94.25 806 HIS B CA 1
ATOM 14982 C C . HIS B 1 806 ? 3.094 -2.334 14.078 1 94.25 806 HIS B C 1
ATOM 14984 O O . HIS B 1 806 ? 4.281 -2.014 14.148 1 94.25 806 HIS B O 1
ATOM 14990 N N . ASN B 1 807 ? 2.482 -2.605 12.945 1 94.88 807 ASN B N 1
ATOM 14991 C CA . ASN B 1 807 ? 3.033 -2.352 11.617 1 94.88 807 ASN B CA 1
ATOM 14992 C C . ASN B 1 807 ? 1.938 -2.295 10.562 1 94.88 807 ASN B C 1
ATOM 14994 O O . ASN B 1 807 ? 0.952 -3.029 10.641 1 94.88 807 ASN B O 1
ATOM 14998 N N . ASP B 1 808 ? 2.102 -1.463 9.602 1 94.19 808 ASP B N 1
ATOM 14999 C CA . ASP B 1 808 ? 1.107 -1.312 8.547 1 94.19 808 ASP B CA 1
ATOM 15000 C C . ASP B 1 808 ? 1.205 -2.451 7.531 1 94.19 808 ASP B C 1
ATOM 15002 O O . ASP B 1 808 ? 0.355 -2.578 6.648 1 94.19 808 ASP B O 1
ATOM 15006 N N . ASN B 1 809 ? 2.191 -3.332 7.656 1 96.25 809 ASN B N 1
ATOM 15007 C CA . ASN B 1 809 ? 2.377 -4.48 6.773 1 96.25 809 ASN B CA 1
ATOM 15008 C C . ASN B 1 809 ? 2.787 -5.727 7.555 1 96.25 809 ASN B C 1
ATOM 15010 O O . ASN B 1 809 ? 3.432 -5.625 8.602 1 96.25 809 ASN B O 1
ATOM 15014 N N . ALA B 1 810 ? 2.396 -6.812 7.066 1 98.38 810 ALA B N 1
ATOM 15015 C CA . ALA B 1 810 ? 2.889 -8.109 7.516 1 98.38 810 ALA B CA 1
ATOM 15016 C C . ALA B 1 810 ? 3.678 -8.812 6.414 1 98.38 810 ALA B C 1
ATOM 15018 O O . ALA B 1 810 ? 3.59 -8.438 5.242 1 98.38 810 ALA B O 1
ATOM 15019 N N . TYR B 1 811 ? 4.523 -9.781 6.809 1 98.31 811 TYR B N 1
ATOM 15020 C CA . TYR B 1 811 ? 5.41 -10.484 5.883 1 98.31 811 TYR B CA 1
ATOM 15021 C C . TYR B 1 811 ? 4.98 -11.93 5.699 1 98.31 811 TYR B C 1
ATOM 15023 O O . TYR B 1 811 ? 4.648 -12.617 6.672 1 98.31 811 TYR B O 1
ATOM 15031 N N . TYR B 1 812 ? 4.906 -12.391 4.465 1 98.69 812 TYR B N 1
ATOM 15032 C CA . TYR B 1 812 ? 4.508 -13.758 4.125 1 98.69 812 TYR B CA 1
ATOM 15033 C C . TYR B 1 812 ? 5.516 -14.398 3.176 1 98.69 812 TYR B C 1
ATOM 15035 O O . TYR B 1 812 ? 5.953 -13.766 2.209 1 98.69 812 TYR B O 1
ATOM 15043 N N . GLU B 1 813 ? 5.852 -15.617 3.473 1 98.56 813 GLU B N 1
ATOM 15044 C CA . GLU B 1 813 ? 6.727 -16.297 2.518 1 98.56 813 GLU B CA 1
ATOM 15045 C C . GLU B 1 813 ? 6.016 -16.531 1.188 1 98.56 813 GLU B C 1
ATOM 15047 O O . GLU B 1 813 ? 4.82 -16.828 1.163 1 98.56 813 GLU B O 1
ATOM 15052 N N . THR B 1 814 ? 6.707 -16.359 0.128 1 98.06 814 THR B N 1
ATOM 15053 C CA . THR B 1 814 ? 6.328 -16.75 -1.224 1 98.06 814 THR B CA 1
ATOM 15054 C C . THR B 1 814 ? 7.473 -17.484 -1.911 1 98.06 814 THR B C 1
ATOM 15056 O O . THR B 1 814 ? 8.477 -17.812 -1.275 1 98.06 814 THR B O 1
ATOM 15059 N N . GLN B 1 815 ? 7.328 -17.891 -3.148 1 98.38 815 GLN B N 1
ATOM 15060 C CA . GLN B 1 815 ? 8.367 -18.609 -3.869 1 98.38 815 GLN B CA 1
ATOM 15061 C C . GLN B 1 815 ? 9.641 -17.781 -3.988 1 98.38 815 GLN B C 1
ATOM 15063 O O . GLN B 1 815 ? 9.633 -16.703 -4.57 1 98.38 815 GLN B O 1
ATOM 15068 N N . PHE B 1 816 ? 10.773 -18.312 -3.404 1 98.31 816 PHE B N 1
ATOM 15069 C CA . PHE B 1 816 ? 12.109 -17.734 -3.484 1 98.31 816 PHE B CA 1
ATOM 15070 C C . PHE B 1 816 ? 12.117 -16.312 -2.926 1 98.31 816 PHE B C 1
ATOM 15072 O O . PHE B 1 816 ? 12.742 -15.414 -3.498 1 98.31 816 PHE B O 1
ATOM 15079 N N . GLY B 1 817 ? 11.336 -16.156 -1.805 1 97.94 817 GLY B N 1
ATOM 15080 C CA . GLY B 1 817 ? 11.328 -14.852 -1.158 1 97.94 817 GLY B CA 1
ATOM 15081 C C . GLY B 1 817 ? 10.117 -14.633 -0.271 1 97.94 817 GLY B C 1
ATOM 15082 O O . GLY B 1 817 ? 9.609 -15.578 0.333 1 97.94 817 GLY B O 1
ATOM 15083 N N . TYR B 1 818 ? 9.742 -13.336 -0.027 1 97.94 818 TYR B N 1
ATOM 15084 C CA . TYR B 1 818 ? 8.57 -12.953 0.749 1 97.94 818 TYR B CA 1
ATOM 15085 C C . TYR B 1 818 ? 7.844 -11.781 0.102 1 97.94 818 TYR B C 1
ATOM 15087 O O . TYR B 1 818 ? 8.375 -11.141 -0.811 1 97.94 818 TYR B O 1
ATOM 15095 N N . VAL B 1 819 ? 6.609 -11.57 0.487 1 97.31 819 VAL B N 1
ATOM 15096 C CA . VAL B 1 819 ? 5.832 -10.406 0.085 1 97.31 819 VAL B CA 1
ATOM 15097 C C . VAL B 1 819 ? 5.281 -9.703 1.322 1 97.31 819 VAL B C 1
ATOM 15099 O O . VAL B 1 819 ? 5.113 -10.32 2.375 1 97.31 819 VAL B O 1
ATOM 15102 N N . GLN B 1 820 ? 5.098 -8.453 1.182 1 96.12 820 GLN B N 1
ATOM 15103 C CA . GLN B 1 820 ? 4.438 -7.641 2.203 1 96.12 820 GLN B CA 1
ATOM 15104 C C . GLN B 1 820 ? 2.996 -7.332 1.813 1 96.12 820 GLN B C 1
ATOM 15106 O O . GLN B 1 820 ? 2.703 -7.078 0.643 1 96.12 820 GLN B O 1
ATOM 15111 N N . ARG B 1 821 ? 2.135 -7.375 2.797 1 97.56 821 ARG B N 1
ATOM 15112 C CA . ARG B 1 821 ? 0.736 -7.027 2.57 1 97.56 821 ARG B CA 1
ATOM 15113 C C . ARG B 1 821 ? 0.189 -6.18 3.713 1 97.56 821 ARG B C 1
ATOM 15115 O O . ARG B 1 821 ? 0.62 -6.324 4.859 1 97.56 821 ARG B O 1
ATOM 15122 N N . PRO B 1 822 ? -0.786 -5.254 3.439 1 96 822 PRO B N 1
ATOM 15123 C CA . PRO B 1 822 ? -1.278 -4.305 4.445 1 96 822 PRO B CA 1
ATOM 15124 C C . PRO B 1 822 ? -2.031 -4.992 5.582 1 96 822 PRO B C 1
ATOM 15126 O O . PRO B 1 822 ? -2.723 -5.988 5.355 1 96 822 PRO B O 1
ATOM 15129 N N . THR B 1 823 ? -1.904 -4.422 6.754 1 97.44 823 THR B N 1
ATOM 15130 C CA . THR B 1 823 ? -2.652 -4.895 7.914 1 97.44 823 THR B CA 1
ATOM 15131 C C . THR B 1 823 ? -3.902 -4.047 8.133 1 97.44 823 THR B C 1
ATOM 15133 O O . THR B 1 823 ? -4.711 -4.34 9.016 1 97.44 823 THR B O 1
ATOM 15136 N N . HIS B 1 824 ? -4.051 -2.953 7.309 1 95.5 824 HIS B N 1
ATOM 15137 C CA . HIS B 1 824 ? -5.172 -2.025 7.426 1 95.5 824 HIS B CA 1
ATOM 15138 C C . HIS B 1 824 ? -6.113 -2.148 6.234 1 95.5 824 HIS B C 1
ATOM 15140 O O . HIS B 1 824 ? -5.824 -2.869 5.277 1 95.5 824 HIS B O 1
ATOM 15146 N N . LYS B 1 825 ? -7.289 -1.39 6.293 1 94.56 825 LYS B N 1
ATOM 15147 C CA . LYS B 1 825 ? -8.328 -1.438 5.266 1 94.56 825 LYS B CA 1
ATOM 15148 C C . LYS B 1 825 ? -8.617 -0.047 4.711 1 94.56 825 LYS B C 1
ATOM 15150 O O . LYS B 1 825 ? -9.781 0.335 4.555 1 94.56 825 LYS B O 1
ATOM 15155 N N . ASN B 1 826 ? -7.559 0.709 4.406 1 95.12 826 ASN B N 1
ATOM 15156 C CA . ASN B 1 826 ? -7.746 2.092 3.982 1 95.12 826 ASN B CA 1
ATOM 15157 C C . ASN B 1 826 ? -8.453 2.172 2.633 1 95.12 826 ASN B C 1
ATOM 15159 O O . ASN B 1 826 ? -9.375 2.971 2.457 1 95.12 826 ASN B O 1
ATOM 15163 N N . THR B 1 827 ? -7.98 1.424 1.686 1 94.94 827 THR B N 1
ATOM 15164 C CA . THR B 1 827 ? -8.539 1.424 0.339 1 94.94 827 THR B CA 1
ATOM 15165 C C . THR B 1 827 ? -9.203 0.087 0.03 1 94.94 827 THR B C 1
ATOM 15167 O O . THR B 1 827 ? -9.055 -0.877 0.784 1 94.94 827 THR B O 1
ATOM 15170 N N . THR B 1 828 ? -9.93 0.051 -1.071 1 94.81 828 THR B N 1
ATOM 15171 C CA . THR B 1 828 ? -10.578 -1.194 -1.47 1 94.81 828 THR B CA 1
ATOM 15172 C C . THR B 1 828 ? -9.539 -2.256 -1.818 1 94.81 828 THR B C 1
ATOM 15174 O O . THR B 1 828 ? -9.766 -3.449 -1.621 1 94.81 828 THR B O 1
ATOM 15177 N N . TRP B 1 829 ? -8.359 -1.854 -2.324 1 95.25 829 TRP B N 1
ATOM 15178 C CA . TRP B 1 829 ? -7.27 -2.781 -2.615 1 95.25 829 TRP B CA 1
ATOM 15179 C C . TRP B 1 829 ? -6.727 -3.402 -1.333 1 95.25 829 TRP B C 1
ATOM 15181 O O . TRP B 1 829 ? -6.41 -4.594 -1.299 1 95.25 829 TRP B O 1
ATOM 15191 N N . ASP B 1 830 ? -6.645 -2.572 -0.271 1 94.69 830 ASP B N 1
ATOM 15192 C CA . ASP B 1 830 ? -6.168 -3.041 1.026 1 94.69 830 ASP B CA 1
ATOM 15193 C C . ASP B 1 830 ? -7.16 -4.008 1.66 1 94.69 830 ASP B C 1
ATOM 15195 O O . ASP B 1 830 ? -6.777 -5.074 2.15 1 94.69 830 ASP B O 1
ATOM 15199 N N . MET B 1 831 ? -8.359 -3.658 1.606 1 93.25 831 MET B N 1
ATOM 15200 C CA . MET B 1 831 ? -9.43 -4.41 2.256 1 93.25 831 MET B CA 1
ATOM 15201 C C . MET B 1 831 ? -9.609 -5.773 1.599 1 93.25 831 MET B C 1
ATOM 15203 O O . MET B 1 831 ? -9.992 -6.742 2.262 1 93.25 831 MET B O 1
ATOM 15207 N N . ALA B 1 832 ? -9.305 -5.836 0.355 1 95.56 832 ALA B N 1
ATOM 15208 C CA . ALA B 1 832 ? -9.516 -7.066 -0.406 1 95.56 832 ALA B CA 1
ATOM 15209 C C . ALA B 1 832 ? -8.594 -8.18 0.09 1 95.56 832 ALA B C 1
ATOM 15211 O O . ALA B 1 832 ? -8.891 -9.367 -0.098 1 95.56 832 ALA B O 1
ATOM 15212 N N . LYS B 1 833 ? -7.57 -7.887 0.794 1 97.12 833 LYS B N 1
ATOM 15213 C CA . LYS B 1 833 ? -6.57 -8.867 1.198 1 97.12 833 LYS B CA 1
ATOM 15214 C C . LYS B 1 833 ? -6.82 -9.359 2.623 1 97.12 833 LYS B C 1
ATOM 15216 O O . LYS B 1 833 ? -5.895 -9.414 3.438 1 97.12 833 LYS B O 1
ATOM 15221 N N . PHE B 1 834 ? -8.062 -9.75 2.963 1 96.44 834 PHE B N 1
ATOM 15222 C CA . PHE B 1 834 ? -8.438 -10.18 4.301 1 96.44 834 PHE B CA 1
ATOM 15223 C C . PHE B 1 834 ? -8.102 -11.648 4.512 1 96.44 834 PHE B C 1
ATOM 15225 O O . PHE B 1 834 ? -8.117 -12.141 5.641 1 96.44 834 PHE B O 1
ATOM 15232 N N . GLU B 1 835 ? -7.789 -12.438 3.51 1 97.88 835 GLU B N 1
ATOM 15233 C CA . GLU B 1 835 ? -7.27 -13.805 3.451 1 97.88 835 GLU B CA 1
ATOM 15234 C C . GLU B 1 835 ? -6.211 -13.945 2.363 1 97.88 835 GLU B C 1
ATOM 15236 O O . GLU B 1 835 ? -6.457 -13.617 1.201 1 97.88 835 GLU B O 1
ATOM 15241 N N . VAL B 1 836 ? -5.004 -14.422 2.773 1 98.25 836 VAL B N 1
ATOM 15242 C CA . VAL B 1 836 ? -3.908 -14.375 1.813 1 98.25 836 VAL B CA 1
ATOM 15243 C C . VAL B 1 836 ? -3.115 -15.68 1.872 1 98.25 836 VAL B C 1
ATOM 15245 O O . VAL B 1 836 ? -3.219 -16.438 2.844 1 98.25 836 VAL B O 1
ATOM 15248 N N . CYS B 1 837 ? -2.375 -15.93 0.812 1 98.31 837 CYS B N 1
ATOM 15249 C CA . CYS B 1 837 ? -1.535 -17.109 0.73 1 98.31 837 CYS B CA 1
ATOM 15250 C C . CYS B 1 837 ? -0.167 -16.859 1.352 1 98.31 837 CYS B C 1
ATOM 15252 O O . CYS B 1 837 ? 0.412 -15.789 1.17 1 98.31 837 CYS B O 1
ATOM 15254 N N . GLY B 1 838 ? 0.277 -17.734 2.156 1 98.25 838 GLY B N 1
ATOM 15255 C CA . GLY B 1 838 ? 1.636 -17.844 2.664 1 98.25 838 GLY B CA 1
ATOM 15256 C C . GLY B 1 838 ? 2.146 -19.266 2.727 1 98.25 838 GLY B C 1
ATOM 15257 O O . GLY B 1 838 ? 1.357 -20.219 2.766 1 98.25 838 GLY B O 1
ATOM 15258 N N . HIS B 1 839 ? 3.447 -19.422 2.682 1 98.19 839 HIS B N 1
ATOM 15259 C CA . HIS B 1 839 ? 4.027 -20.75 2.678 1 98.19 839 HIS B CA 1
ATOM 15260 C C . HIS B 1 839 ? 4.43 -21.188 4.086 1 98.19 839 HIS B C 1
ATOM 15262 O O . HIS B 1 839 ? 3.572 -21.438 4.934 1 98.19 839 HIS B O 1
ATOM 15268 N N . LYS B 1 840 ? 5.684 -21.031 4.422 1 98.56 840 LYS B N 1
ATOM 15269 C CA . LYS B 1 840 ? 6.16 -21.625 5.664 1 98.56 840 LYS B CA 1
ATOM 15270 C C . LYS B 1 840 ? 6.023 -20.656 6.832 1 98.56 840 LYS B C 1
ATOM 15272 O O . LYS B 1 840 ? 6.082 -21.062 7.996 1 98.56 840 LYS B O 1
ATOM 15277 N N . TYR B 1 841 ? 5.754 -19.328 6.52 1 98.75 841 TYR B N 1
ATOM 15278 C CA . TYR B 1 841 ? 5.617 -18.438 7.656 1 98.75 841 TYR B CA 1
ATOM 15279 C C . TYR B 1 841 ? 4.809 -17.188 7.277 1 98.75 841 TYR B C 1
ATOM 15281 O O . TYR B 1 841 ? 4.684 -16.859 6.098 1 98.75 841 TYR B O 1
ATOM 15289 N N . ALA B 1 842 ? 4.258 -16.594 8.266 1 98.81 842 ALA B N 1
ATOM 15290 C CA . ALA B 1 842 ? 3.762 -15.219 8.32 1 98.81 842 ALA B CA 1
ATOM 15291 C C . ALA B 1 842 ? 4.328 -14.477 9.531 1 98.81 842 ALA B C 1
ATOM 15293 O O . ALA B 1 842 ? 4.457 -15.055 10.609 1 98.81 842 ALA B O 1
ATOM 15294 N N . ASP B 1 843 ? 4.691 -13.211 9.32 1 98.88 843 ASP B N 1
ATOM 15295 C CA . ASP B 1 843 ? 5.391 -12.477 10.375 1 98.88 843 ASP B CA 1
ATOM 15296 C C . ASP B 1 843 ? 4.84 -11.055 10.508 1 98.88 843 ASP B C 1
ATOM 15298 O O . ASP B 1 843 ? 4.559 -10.398 9.508 1 98.88 843 ASP B O 1
ATOM 15302 N N . LEU B 1 844 ? 4.543 -10.672 11.727 1 98.69 844 LEU B N 1
ATOM 15303 C CA . LEU B 1 844 ? 4.273 -9.281 12.062 1 98.69 844 LEU B CA 1
ATOM 15304 C C . LEU B 1 844 ? 5.379 -8.711 12.953 1 98.69 844 LEU B C 1
ATOM 15306 O O . LEU B 1 844 ? 5.637 -9.234 14.039 1 98.69 844 LEU B O 1
ATOM 15310 N N . SER B 1 845 ? 6.094 -7.703 12.445 1 97.88 845 SER B N 1
ATOM 15311 C CA . SER B 1 845 ? 7.211 -7.16 13.211 1 97.88 845 SER B CA 1
ATOM 15312 C C . SER B 1 845 ? 7.258 -5.637 13.117 1 97.88 845 SER B C 1
ATOM 15314 O O . SER B 1 845 ? 6.855 -5.062 12.102 1 97.88 845 SER B O 1
ATOM 15316 N N . GLU B 1 846 ? 7.637 -4.996 14.156 1 97.12 846 GLU B N 1
ATOM 15317 C CA . GLU B 1 846 ? 7.965 -3.576 14.242 1 97.12 846 GLU B CA 1
ATOM 15318 C C . GLU B 1 846 ? 9.453 -3.369 14.523 1 97.12 846 GLU B C 1
ATOM 15320 O O . GLU B 1 846 ? 10.227 -4.328 14.516 1 97.12 846 GLU B O 1
ATOM 15325 N N . TYR B 1 847 ? 9.961 -2.1 14.672 1 96.62 847 TYR B N 1
ATOM 15326 C CA . TYR B 1 847 ? 11.344 -1.865 15.07 1 96.62 847 TYR B CA 1
ATOM 15327 C C . TYR B 1 847 ? 11.664 -2.576 16.375 1 96.62 847 TYR B C 1
ATOM 15329 O O . TYR B 1 847 ? 10.938 -2.426 17.375 1 96.62 847 TYR B O 1
ATOM 15337 N N . GLY B 1 848 ? 12.578 -3.504 16.281 1 96.56 848 GLY B N 1
ATOM 15338 C CA . GLY B 1 848 ? 13.141 -4.074 17.5 1 96.56 848 GLY B CA 1
ATOM 15339 C C . GLY B 1 848 ? 12.57 -5.434 17.844 1 96.56 848 GLY B C 1
ATOM 15340 O O . GLY B 1 848 ? 13.148 -6.18 18.625 1 96.56 848 GLY B O 1
ATOM 15341 N N . TYR B 1 849 ? 11.391 -5.781 17.312 1 97.62 849 TYR B N 1
ATOM 15342 C CA . TYR B 1 849 ? 10.844 -7.055 17.75 1 97.62 849 TYR B CA 1
ATOM 15343 C C . TYR B 1 849 ? 9.75 -7.535 16.797 1 97.62 849 TYR B C 1
ATOM 15345 O O . TYR B 1 849 ? 9.156 -6.734 16.062 1 97.62 849 TYR B O 1
ATOM 15353 N N . GLY B 1 850 ? 9.547 -8.883 16.719 1 98.19 850 GLY B N 1
ATOM 15354 C CA . GLY B 1 850 ? 8.461 -9.453 15.938 1 98.19 850 GLY B CA 1
ATOM 15355 C C . GLY B 1 850 ? 8.062 -10.844 16.375 1 98.19 850 GLY B C 1
ATOM 15356 O O . GLY B 1 850 ? 8.633 -11.383 17.328 1 98.19 850 GLY B O 1
ATOM 15357 N N . LEU B 1 851 ? 6.992 -11.344 15.797 1 98.75 851 LEU B N 1
ATOM 15358 C CA . LEU B 1 851 ? 6.5 -12.703 16 1 98.75 851 LEU B CA 1
ATOM 15359 C C . LEU B 1 851 ? 6.055 -13.336 14.695 1 98.75 851 LEU B C 1
ATOM 15361 O O . LEU B 1 851 ? 5.395 -12.68 13.883 1 98.75 851 LEU B O 1
ATOM 15365 N N . ALA B 1 852 ? 6.465 -14.617 14.516 1 98.88 852 ALA B N 1
ATOM 15366 C CA . ALA B 1 852 ? 6.086 -15.359 13.312 1 98.88 852 ALA B CA 1
ATOM 15367 C C . ALA B 1 852 ? 5.262 -16.594 13.664 1 98.88 852 ALA B C 1
ATOM 15369 O O . ALA B 1 852 ? 5.426 -17.172 14.75 1 98.88 852 ALA B O 1
ATOM 15370 N N . ILE B 1 853 ? 4.344 -16.922 12.812 1 98.88 853 ILE B N 1
ATOM 15371 C CA . ILE B 1 853 ? 3.699 -18.219 12.805 1 98.88 853 ILE B CA 1
ATOM 15372 C C . ILE B 1 853 ? 4.285 -19.078 11.688 1 98.88 853 ILE B C 1
ATOM 15374 O O . ILE B 1 853 ? 4.293 -18.672 10.523 1 98.88 853 ILE B O 1
ATOM 15378 N N . LEU B 1 854 ? 4.828 -20.203 12.055 1 98.81 854 LEU B N 1
ATOM 15379 C CA . LEU B 1 854 ? 5.367 -21.141 11.078 1 98.81 854 LEU B CA 1
ATOM 15380 C C . LEU B 1 854 ? 4.355 -22.234 10.758 1 98.81 854 LEU B C 1
ATOM 15382 O O . LEU B 1 854 ? 3.539 -22.609 11.602 1 98.81 854 LEU B O 1
ATOM 15386 N N . SER B 1 855 ? 4.445 -22.719 9.523 1 98.06 855 SER B N 1
ATOM 15387 C CA . SER B 1 855 ? 3.498 -23.719 9.07 1 98.06 855 SER B CA 1
ATOM 15388 C C . SER B 1 855 ? 4.219 -24.922 8.461 1 98.06 855 SER B C 1
ATOM 15390 O O . SER B 1 855 ? 5.195 -24.766 7.73 1 98.06 855 SER B O 1
ATOM 15392 N N . GLU B 1 856 ? 3.65 -26.047 8.781 1 96.44 856 GLU B N 1
ATOM 15393 C CA . GLU B 1 856 ? 4.168 -27.281 8.195 1 96.44 856 GLU B CA 1
ATOM 15394 C C . GLU B 1 856 ? 3.457 -27.609 6.883 1 96.44 856 GLU B C 1
ATOM 15396 O O . GLU B 1 856 ? 4.078 -28.109 5.945 1 96.44 856 GLU B O 1
ATOM 15401 N N . SER B 1 857 ? 2.186 -27.297 6.801 1 95.44 857 SER B N 1
ATOM 15402 C CA . SER B 1 857 ? 1.516 -27.703 5.57 1 95.44 857 SER B CA 1
ATOM 15403 C C . SER B 1 857 ? 0.294 -26.828 5.297 1 95.44 857 SER B C 1
ATOM 15405 O O . SER B 1 857 ? -0.638 -27.25 4.609 1 95.44 857 SER B O 1
ATOM 15407 N N . LYS B 1 858 ? 0.128 -25.703 5.926 1 97.88 858 LYS B N 1
ATOM 15408 C CA . LYS B 1 858 ? -0.97 -24.766 5.68 1 97.88 858 LYS B CA 1
ATOM 15409 C C . LYS B 1 858 ? -0.511 -23.594 4.824 1 97.88 858 LYS B C 1
ATOM 15411 O O . LYS B 1 858 ? 0.655 -23.203 4.883 1 97.88 858 LYS B O 1
ATOM 15416 N N . TYR B 1 859 ? -1.522 -23 4.078 1 98.5 859 TYR B N 1
ATOM 15417 C CA . TYR B 1 859 ? -1.147 -21.938 3.146 1 98.5 859 TYR B CA 1
ATOM 15418 C C . TYR B 1 859 ? -1.984 -20.688 3.379 1 98.5 859 TYR B C 1
ATOM 15420 O O . TYR B 1 859 ? -1.673 -19.609 2.85 1 98.5 859 TYR B O 1
ATOM 15428 N N . GLY B 1 860 ? -3.051 -20.719 4.18 1 98.5 860 GLY B N 1
ATOM 15429 C CA . GLY B 1 860 ? -3.9 -19.578 4.438 1 98.5 860 GLY B CA 1
ATOM 15430 C C . GLY B 1 860 ? -3.482 -18.781 5.664 1 98.5 860 GLY B C 1
ATOM 15431 O O . GLY B 1 860 ? -3.207 -19.359 6.719 1 98.5 860 GLY B O 1
ATOM 15432 N N . PHE B 1 861 ? -3.379 -17.438 5.527 1 98.69 861 PHE B N 1
ATOM 15433 C CA . PHE B 1 861 ? -3.012 -16.531 6.609 1 98.69 861 PHE B CA 1
ATOM 15434 C C . PHE B 1 861 ? -3.83 -15.25 6.539 1 98.69 861 PHE B C 1
ATOM 15436 O O . PHE B 1 861 ? -4.508 -14.992 5.543 1 98.69 861 PHE B O 1
ATOM 15443 N N . SER B 1 862 ? -3.779 -14.539 7.59 1 97.94 862 SER B N 1
ATOM 15444 C CA . SER B 1 862 ? -4.312 -13.188 7.629 1 97.94 862 SER B CA 1
ATOM 15445 C C . SER B 1 862 ? -3.686 -12.375 8.758 1 97.94 862 SER B C 1
ATOM 15447 O O . SER B 1 862 ? -3.227 -12.938 9.75 1 97.94 862 SER B O 1
ATOM 15449 N N . CYS B 1 863 ? -3.527 -11.125 8.508 1 98.38 863 CYS B N 1
ATOM 15450 C CA . CYS B 1 863 ? -3.158 -10.18 9.555 1 98.38 863 CYS B CA 1
ATOM 15451 C C . CYS B 1 863 ? -4.02 -8.922 9.484 1 98.38 863 CYS B C 1
ATOM 15453 O O . CYS B 1 863 ? -3.777 -8.047 8.648 1 98.38 863 CYS B O 1
ATOM 15455 N N . GLN B 1 864 ? -4.969 -8.766 10.328 1 95.81 864 GLN B N 1
ATOM 15456 C CA . GLN B 1 864 ? -5.812 -7.578 10.438 1 95.81 864 GLN B CA 1
ATOM 15457 C C . GLN B 1 864 ? -5.445 -6.754 11.664 1 95.81 864 GLN B C 1
ATOM 15459 O O . GLN B 1 864 ? -5.75 -7.145 12.797 1 95.81 864 GLN B O 1
ATOM 15464 N N . GLY B 1 865 ? -4.914 -5.605 11.367 1 95 865 GLY B N 1
ATOM 15465 C CA . GLY B 1 865 ? -4.34 -4.867 12.484 1 95 865 GLY B CA 1
ATOM 15466 C C . GLY B 1 865 ? -3.17 -5.582 13.133 1 95 865 GLY B C 1
ATOM 15467 O O . GLY B 1 865 ? -2.186 -5.906 12.469 1 95 865 GLY B O 1
ATOM 15468 N N . ASN B 1 866 ? -3.357 -5.914 14.398 1 96.88 866 ASN B N 1
ATOM 15469 C CA . ASN B 1 866 ? -2.297 -6.59 15.141 1 96.88 866 ASN B CA 1
ATOM 15470 C C . ASN B 1 866 ? -2.633 -8.062 15.391 1 96.88 866 ASN B C 1
ATOM 15472 O O . ASN B 1 866 ? -1.941 -8.742 16.141 1 96.88 866 ASN B O 1
ATOM 15476 N N . ILE B 1 867 ? -3.676 -8.57 14.742 1 98.19 867 ILE B N 1
ATOM 15477 C CA . ILE B 1 867 ? -4.07 -9.961 14.914 1 98.19 867 ILE B CA 1
ATOM 15478 C C . ILE B 1 867 ? -3.451 -10.812 13.812 1 98.19 867 ILE B C 1
ATOM 15480 O O . ILE B 1 867 ? -3.908 -10.781 12.664 1 98.19 867 ILE B O 1
ATOM 15484 N N . LEU B 1 868 ? -2.49 -11.578 14.109 1 98.69 868 LEU B N 1
ATOM 15485 C CA . LEU B 1 868 ? -1.862 -12.516 13.18 1 98.69 868 LEU B CA 1
ATOM 15486 C C . LEU B 1 868 ? -2.555 -13.867 13.227 1 98.69 868 LEU B C 1
ATOM 15488 O O . LEU B 1 868 ? -2.752 -14.438 14.305 1 98.69 868 LEU B O 1
ATOM 15492 N N . ARG B 1 869 ? -2.928 -14.414 12.031 1 98.69 869 ARG B N 1
ATOM 15493 C CA . ARG B 1 869 ? -3.752 -15.617 11.977 1 98.69 869 ARG B CA 1
ATOM 15494 C C . ARG B 1 869 ? -3.203 -16.609 10.961 1 98.69 869 ARG B C 1
ATOM 15496 O O . ARG B 1 869 ? -2.629 -16.219 9.945 1 98.69 869 ARG B O 1
ATOM 15503 N N . ILE B 1 870 ? -3.424 -17.891 11.258 1 98.81 870 ILE B N 1
ATOM 15504 C CA . ILE B 1 870 ? -3.232 -18.984 10.305 1 98.81 870 ILE B CA 1
ATOM 15505 C C . ILE B 1 870 ? -4.531 -19.766 10.141 1 98.81 870 ILE B C 1
ATOM 15507 O O . ILE B 1 870 ? -5.254 -19.984 11.117 1 98.81 870 ILE B O 1
ATOM 15511 N N . SER B 1 871 ? -4.926 -20.062 8.922 1 98.75 871 SER B N 1
ATOM 15512 C CA . SER B 1 871 ? -6.105 -20.859 8.617 1 98.75 871 SER B CA 1
ATOM 15513 C C . SER B 1 871 ? -5.777 -22.359 8.633 1 98.75 871 SER B C 1
ATOM 15515 O O . SER B 1 871 ? -4.828 -22.797 7.984 1 98.75 871 SER B O 1
ATOM 15517 N N . LEU B 1 872 ? -6.594 -23.109 9.312 1 98.56 872 LEU B N 1
ATOM 15518 C CA . LEU B 1 872 ? -6.199 -24.484 9.594 1 98.56 872 LEU B CA 1
ATOM 15519 C C . LEU B 1 872 ? -7.074 -25.469 8.82 1 98.56 872 LEU B C 1
ATOM 15521 O O . LEU B 1 872 ? -6.562 -26.344 8.117 1 98.56 872 LEU B O 1
ATOM 15525 N N . LEU B 1 873 ? -8.438 -25.375 9.008 1 97.69 873 LEU B N 1
ATOM 15526 C CA . LEU B 1 873 ? -9.344 -26.328 8.367 1 97.69 873 LEU B CA 1
ATOM 15527 C C . LEU B 1 873 ? -10.656 -25.641 7.984 1 97.69 873 LEU B C 1
ATOM 15529 O O . LEU B 1 873 ? -11.125 -24.75 8.695 1 97.69 873 LEU B O 1
ATOM 15533 N N . ARG B 1 874 ? -11.164 -26.062 6.914 1 96.31 874 ARG B N 1
ATOM 15534 C CA . ARG B 1 874 ? -12.516 -25.719 6.508 1 96.31 874 ARG B CA 1
ATOM 15535 C C . ARG B 1 874 ? -13.203 -26.891 5.809 1 96.31 874 ARG B C 1
ATOM 15537 O O . ARG B 1 874 ? -12.555 -27.891 5.496 1 96.31 874 ARG B O 1
ATOM 15544 N N . ALA B 1 875 ? -14.539 -26.844 5.613 1 92.81 875 ALA B N 1
ATOM 15545 C CA . ALA B 1 875 ? -15.211 -27.969 4.938 1 92.81 875 ALA B CA 1
ATOM 15546 C C . ALA B 1 875 ? -16.391 -27.469 4.109 1 92.81 875 ALA B C 1
ATOM 15548 O O . ALA B 1 875 ? -17.453 -27.172 4.652 1 92.81 875 ALA B O 1
ATOM 15549 N N . ALA B 1 876 ? -16.156 -27.422 2.85 1 95.88 876 ALA B N 1
ATOM 15550 C CA . ALA B 1 876 ? -17.219 -27.125 1.879 1 95.88 876 ALA B CA 1
ATOM 15551 C C . ALA B 1 876 ? -18 -28.391 1.536 1 95.88 876 ALA B C 1
ATOM 15553 O O . ALA B 1 876 ? -17.672 -29.484 1.996 1 95.88 876 ALA B O 1
ATOM 15554 N N . THR B 1 877 ? -19.125 -28.203 0.79 1 96.5 877 THR B N 1
ATOM 15555 C CA . THR B 1 877 ? -19.938 -29.344 0.428 1 96.5 877 THR B CA 1
ATOM 15556 C C . THR B 1 877 ? -20.062 -29.469 -1.088 1 96.5 877 THR B C 1
ATOM 15558 O O . THR B 1 877 ? -20.766 -30.344 -1.592 1 96.5 877 THR B O 1
ATOM 15561 N N . ALA B 1 878 ? -19.438 -28.688 -1.856 1 96.31 878 ALA B N 1
ATOM 15562 C CA . ALA B 1 878 ? -19.406 -28.719 -3.316 1 96.31 878 ALA B CA 1
ATOM 15563 C C . ALA B 1 878 ? -18.062 -28.219 -3.85 1 96.31 878 ALA B C 1
ATOM 15565 O O . ALA B 1 878 ? -17.531 -27.219 -3.369 1 96.31 878 ALA B O 1
ATOM 15566 N N . PRO B 1 879 ? -17.438 -28.969 -4.812 1 96.38 879 PRO B N 1
ATOM 15567 C CA . PRO B 1 879 ? -18.047 -30.078 -5.559 1 96.38 879 PRO B CA 1
ATOM 15568 C C . PRO B 1 879 ? -17.938 -31.422 -4.836 1 96.38 879 PRO B C 1
ATOM 15570 O O . PRO B 1 879 ? -18.594 -32.375 -5.215 1 96.38 879 PRO B O 1
ATOM 15573 N N . ASP B 1 880 ? -17.047 -31.453 -3.926 1 97.12 880 ASP B N 1
ATOM 15574 C CA . ASP B 1 880 ? -16.953 -32.625 -3.078 1 97.12 880 ASP B CA 1
ATOM 15575 C C . ASP B 1 880 ? -17.844 -32.5 -1.846 1 97.12 880 ASP B C 1
ATOM 15577 O O . ASP B 1 880 ? -17.578 -31.688 -0.963 1 97.12 880 ASP B O 1
ATOM 15581 N N . ALA B 1 881 ? -18.75 -33.375 -1.696 1 95.81 881 ALA B N 1
ATOM 15582 C CA . ALA B 1 881 ? -19.719 -33.312 -0.602 1 95.81 881 ALA B CA 1
ATOM 15583 C C . ALA B 1 881 ? -19.047 -33.594 0.74 1 95.81 881 ALA B C 1
ATOM 15585 O O . ALA B 1 881 ? -19.562 -33.188 1.791 1 95.81 881 ALA B O 1
ATOM 15586 N N . GLU B 1 882 ? -17.938 -34.25 0.721 1 95.94 882 GLU B N 1
ATOM 15587 C CA . GLU B 1 882 ? -17.297 -34.688 1.953 1 95.94 882 GLU B CA 1
ATOM 15588 C C . GLU B 1 882 ? -15.922 -34.062 2.131 1 95.94 882 GLU B C 1
ATOM 15590 O O . GLU B 1 882 ? -15.023 -34.656 2.723 1 95.94 882 GLU B O 1
ATOM 15595 N N . GLN B 1 883 ? -15.781 -32.938 1.59 1 96.44 883 GLN B N 1
ATOM 15596 C CA . GLN B 1 883 ? -14.5 -32.25 1.662 1 96.44 883 GLN B CA 1
ATOM 15597 C C . GLN B 1 883 ? -14.016 -32.125 3.104 1 96.44 883 GLN B C 1
ATOM 15599 O O . GLN B 1 883 ? -14.734 -31.641 3.971 1 96.44 883 GLN B O 1
ATOM 15604 N N . ASP B 1 884 ? -12.812 -32.625 3.479 1 96.19 884 ASP B N 1
ATOM 15605 C CA . ASP B 1 884 ? -12.008 -32.5 4.688 1 96.19 884 ASP B CA 1
ATOM 15606 C C . ASP B 1 884 ? -12.656 -33.219 5.863 1 96.19 884 ASP B C 1
ATOM 15608 O O . ASP B 1 884 ? -12.203 -33.094 7.004 1 96.19 884 ASP B O 1
ATOM 15612 N N . GLN B 1 885 ? -13.688 -33.938 5.648 1 96.88 885 GLN B N 1
ATOM 15613 C CA . GLN B 1 885 ? -14.25 -34.719 6.727 1 96.88 885 GLN B CA 1
ATOM 15614 C C . GLN B 1 885 ? -13.289 -35.844 7.145 1 96.88 885 GLN B C 1
ATOM 15616 O O . GLN B 1 885 ? -12.617 -36.438 6.301 1 96.88 885 GLN B O 1
ATOM 15621 N N . GLY B 1 886 ? -13.164 -36.031 8.422 1 96.19 886 GLY B N 1
ATOM 15622 C CA . GLY B 1 886 ? -12.344 -37.125 8.883 1 96.19 886 GLY B CA 1
ATOM 15623 C C . GLY B 1 886 ? -11.117 -36.688 9.656 1 96.19 886 GLY B C 1
ATOM 15624 O O . GLY B 1 886 ? -11.094 -35.594 10.234 1 96.19 886 GLY B O 1
ATOM 15625 N N . GLU B 1 887 ? -10.156 -37.531 9.68 1 96.12 887 GLU B N 1
ATOM 15626 C CA . GLU B 1 887 ? -8.977 -37.344 10.523 1 96.12 887 GLU B CA 1
ATOM 15627 C C . GLU B 1 887 ? -7.934 -36.5 9.828 1 96.12 887 GLU B C 1
ATOM 15629 O O . GLU B 1 887 ? -7.641 -36.688 8.648 1 96.12 887 GLU B O 1
ATOM 15634 N N . HIS B 1 888 ? -7.43 -35.531 10.516 1 96.88 888 HIS B N 1
ATOM 15635 C CA . HIS B 1 888 ? -6.352 -34.656 10.062 1 96.88 888 HIS B CA 1
ATOM 15636 C C . HIS B 1 888 ? -5.25 -34.531 11.109 1 96.88 888 HIS B C 1
ATOM 15638 O O . HIS B 1 888 ? -5.527 -34.594 12.312 1 96.88 888 HIS B O 1
ATOM 15644 N N . GLN B 1 889 ? -4.039 -34.438 10.664 1 96.56 889 GLN B N 1
ATOM 15645 C CA . GLN B 1 889 ? -2.873 -34.156 11.492 1 96.56 889 GLN B CA 1
ATOM 15646 C C . GLN B 1 889 ? -2.006 -33.062 10.875 1 96.56 889 GLN B C 1
ATOM 15648 O O . GLN B 1 889 ? -1.645 -33.125 9.695 1 96.56 889 GLN B O 1
ATOM 15653 N N . PHE B 1 890 ? -1.729 -32.031 11.594 1 96.69 890 PHE B N 1
ATOM 15654 C CA . PHE B 1 890 ? -0.864 -30.969 11.109 1 96.69 890 PHE B CA 1
ATOM 15655 C C . PHE B 1 890 ? -0.229 -30.219 12.281 1 96.69 890 PHE B C 1
ATOM 15657 O O . PHE B 1 890 ? -0.622 -30.406 13.43 1 96.69 890 PHE B O 1
ATOM 15664 N N . SER B 1 891 ? 0.805 -29.391 11.992 1 98.31 891 SER B N 1
ATOM 15665 C CA . SER B 1 891 ? 1.532 -28.656 13.023 1 98.31 891 SER B CA 1
ATOM 15666 C C . SER B 1 891 ? 1.8 -27.219 12.586 1 98.31 891 SER B C 1
ATOM 15668 O O . SER B 1 891 ? 1.873 -26.922 11.391 1 98.31 891 SER B O 1
ATOM 15670 N N . TRP B 1 892 ? 1.837 -26.312 13.5 1 98.56 892 TRP B N 1
ATOM 15671 C CA . TRP B 1 892 ? 2.33 -24.953 13.336 1 98.56 892 TRP B CA 1
ATOM 15672 C C . TRP B 1 892 ? 3.113 -24.5 14.57 1 98.56 892 TRP B C 1
ATOM 15674 O O . TRP B 1 892 ? 3.166 -25.219 15.57 1 98.56 892 TRP B O 1
ATOM 15684 N N . ALA B 1 893 ? 3.832 -23.391 14.477 1 98.81 893 ALA B N 1
ATOM 15685 C CA . ALA B 1 893 ? 4.629 -22.906 15.594 1 98.81 893 ALA B CA 1
ATOM 15686 C C . ALA B 1 893 ? 4.504 -21.391 15.742 1 98.81 893 ALA B C 1
ATOM 15688 O O . ALA B 1 893 ? 4.195 -20.703 14.773 1 98.81 893 ALA B O 1
ATOM 15689 N N . VAL B 1 894 ? 4.629 -20.953 16.938 1 98.75 894 VAL B N 1
ATOM 15690 C CA . VAL B 1 894 ? 4.707 -19.547 17.266 1 98.75 894 VAL B CA 1
ATOM 15691 C C . VAL B 1 894 ? 6.137 -19.172 17.656 1 98.75 894 VAL B C 1
ATOM 15693 O O . VAL B 1 894 ? 6.688 -19.734 18.609 1 98.75 894 VAL B O 1
ATOM 15696 N N . MET B 1 895 ? 6.734 -18.219 16.938 1 98.69 895 MET B N 1
ATOM 15697 C CA . MET B 1 895 ? 8.148 -17.906 17.125 1 98.69 895 MET B CA 1
ATOM 15698 C C . MET B 1 895 ? 8.344 -16.422 17.359 1 98.69 895 MET B C 1
ATOM 15700 O O . MET B 1 895 ? 8.469 -15.648 16.406 1 98.69 895 MET B O 1
ATOM 15704 N N . PRO B 1 896 ? 8.508 -16.016 18.641 1 98.5 896 PRO B N 1
ATOM 15705 C CA . PRO B 1 896 ? 8.984 -14.648 18.875 1 98.5 896 PRO B CA 1
ATOM 15706 C C . PRO B 1 896 ? 10.422 -14.438 18.406 1 98.5 896 PRO B C 1
ATOM 15708 O O . PRO B 1 896 ? 11.219 -15.375 18.406 1 98.5 896 PRO B O 1
ATOM 15711 N N . HIS B 1 897 ? 10.742 -13.25 18 1 98.38 897 HIS B N 1
ATOM 15712 C CA . HIS B 1 897 ? 12.125 -12.977 17.625 1 98.38 897 HIS B CA 1
ATOM 15713 C C . HIS B 1 897 ? 12.5 -11.523 17.906 1 98.38 897 HIS B C 1
ATOM 15715 O O . HIS B 1 897 ? 11.664 -10.625 17.75 1 98.38 897 HIS B O 1
ATOM 15721 N N . LYS B 1 898 ? 13.734 -11.375 18.281 1 96.62 898 LYS B N 1
ATOM 15722 C CA . LYS B 1 898 ? 14.281 -10.031 18.453 1 96.62 898 LYS B CA 1
ATOM 15723 C C . LYS B 1 898 ? 14.578 -9.383 17.094 1 96.62 898 LYS B C 1
ATOM 15725 O O . LYS B 1 898 ? 15.062 -10.047 16.172 1 96.62 898 LYS B O 1
ATOM 15730 N N . GLY B 1 899 ? 14.227 -8.086 17.031 1 96.19 899 GLY B N 1
ATOM 15731 C CA . GLY B 1 899 ? 14.492 -7.328 15.812 1 96.19 899 GLY B CA 1
ATOM 15732 C C . GLY B 1 899 ? 13.375 -7.43 14.797 1 96.19 899 GLY B C 1
ATOM 15733 O O . GLY B 1 899 ? 12.484 -8.273 14.922 1 96.19 899 GLY B O 1
ATOM 15734 N N . HIS B 1 900 ? 13.43 -6.578 13.805 1 97 900 HIS B N 1
ATOM 15735 C CA . HIS B 1 900 ? 12.523 -6.598 12.664 1 97 900 HIS B CA 1
ATOM 15736 C C . HIS B 1 900 ? 12.68 -7.879 11.852 1 97 900 HIS B C 1
ATOM 15738 O O . HIS B 1 900 ? 13.695 -8.57 11.977 1 97 900 HIS B O 1
ATOM 15744 N N . PHE B 1 901 ? 11.703 -8.195 11.039 1 97.94 901 PHE B N 1
ATOM 15745 C CA . PHE B 1 901 ? 11.719 -9.383 10.195 1 97.94 901 PHE B CA 1
ATOM 15746 C C . PHE B 1 901 ? 13.031 -9.484 9.43 1 97.94 901 PHE B C 1
ATOM 15748 O O . PHE B 1 901 ? 13.641 -10.555 9.375 1 97.94 901 PHE B O 1
ATOM 15755 N N . LEU B 1 902 ? 13.516 -8.422 8.883 1 96.62 902 LEU B N 1
ATOM 15756 C CA . LEU B 1 902 ? 14.711 -8.414 8.039 1 96.62 902 LEU B CA 1
ATOM 15757 C C . LEU B 1 902 ? 15.953 -8.734 8.867 1 96.62 902 LEU B C 1
ATOM 15759 O O . LEU B 1 902 ? 17 -9.055 8.312 1 96.62 902 LEU B O 1
ATOM 15763 N N . GLU B 1 903 ? 15.812 -8.648 10.164 1 96.19 903 GLU B N 1
ATOM 15764 C CA . GLU B 1 903 ? 16.906 -8.977 11.062 1 96.19 903 GLU B CA 1
ATOM 15765 C C . GLU B 1 903 ? 16.734 -10.359 11.672 1 96.19 903 GLU B C 1
ATOM 15767 O O . GLU B 1 903 ? 17.625 -10.852 12.383 1 96.19 903 GLU B O 1
ATOM 15772 N N . SER B 1 904 ? 15.664 -11.008 11.375 1 97.5 904 SER B N 1
ATOM 15773 C CA . SER B 1 904 ? 15.273 -12.227 12.078 1 97.5 904 SER B CA 1
ATOM 15774 C C . SER B 1 904 ? 15.828 -13.469 11.383 1 97.5 904 SER B C 1
ATOM 15776 O O . SER B 1 904 ? 16.391 -13.375 10.289 1 97.5 904 SER B O 1
ATOM 15778 N N . ASP B 1 905 ? 15.695 -14.57 12.062 1 98.06 905 ASP B N 1
ATOM 15779 C CA . ASP B 1 905 ? 16.016 -15.875 11.5 1 98.06 905 ASP B CA 1
ATOM 15780 C C . ASP B 1 905 ? 14.75 -16.656 11.172 1 98.06 905 ASP B C 1
ATOM 15782 O O . ASP B 1 905 ? 14.781 -17.891 11.102 1 98.06 905 ASP B O 1
ATOM 15786 N N . VAL B 1 906 ? 13.641 -15.945 10.938 1 98.62 906 VAL B N 1
ATOM 15787 C CA . VAL B 1 906 ? 12.344 -16.547 10.688 1 98.62 906 VAL B CA 1
ATOM 15788 C C . VAL B 1 906 ? 12.422 -17.438 9.445 1 98.62 906 VAL B C 1
ATOM 15790 O O . VAL B 1 906 ? 11.992 -18.594 9.477 1 98.62 906 VAL B O 1
ATOM 15793 N N . PRO B 1 907 ? 13.016 -16.969 8.305 1 98.38 907 PRO B N 1
ATOM 15794 C CA . PRO B 1 907 ? 13.078 -17.844 7.129 1 98.38 907 PRO B CA 1
ATOM 15795 C C . PRO B 1 907 ? 13.898 -19.109 7.383 1 98.38 907 PRO B C 1
ATOM 15797 O O . PRO B 1 907 ? 13.547 -20.188 6.902 1 98.38 907 PRO B O 1
ATOM 15800 N N . MET B 1 908 ? 14.961 -19 8.18 1 98.12 908 MET B N 1
ATOM 15801 C CA . MET B 1 908 ? 15.789 -20.156 8.5 1 98.12 908 MET B CA 1
ATOM 15802 C C . MET B 1 908 ? 15.023 -21.141 9.391 1 98.12 908 MET B C 1
ATOM 15804 O O . MET B 1 908 ? 15.016 -22.344 9.125 1 98.12 908 MET B O 1
ATOM 15808 N N . ALA B 1 909 ? 14.375 -20.562 10.398 1 98.5 909 ALA B N 1
ATOM 15809 C CA . ALA B 1 909 ? 13.617 -21.391 11.32 1 98.5 909 ALA B CA 1
ATOM 15810 C C . ALA B 1 909 ? 12.492 -22.141 10.602 1 98.5 909 ALA B C 1
ATOM 15812 O O . ALA B 1 909 ? 12.242 -23.312 10.875 1 98.5 909 ALA B O 1
ATOM 15813 N N . ALA B 1 910 ? 11.836 -21.469 9.727 1 98.56 910 ALA B N 1
ATOM 15814 C CA . ALA B 1 910 ? 10.734 -22.062 8.984 1 98.56 910 ALA B CA 1
ATOM 15815 C C . ALA B 1 910 ? 11.227 -23.156 8.047 1 98.56 910 ALA B C 1
ATOM 15817 O O . ALA B 1 910 ? 10.57 -24.188 7.871 1 98.56 910 ALA B O 1
ATOM 15818 N N . TYR B 1 911 ? 12.367 -22.891 7.426 1 97.81 911 TYR B N 1
ATOM 15819 C CA . TYR B 1 911 ? 12.992 -23.891 6.566 1 97.81 911 TYR B CA 1
ATOM 15820 C C . TYR B 1 911 ? 13.305 -25.172 7.344 1 97.81 911 TYR B C 1
ATOM 15822 O O . TYR B 1 911 ? 13.008 -26.266 6.887 1 97.81 911 TYR B O 1
ATOM 15830 N N . LEU B 1 912 ? 13.828 -25.031 8.523 1 97.38 912 LEU B N 1
ATOM 15831 C CA . LEU B 1 912 ? 14.195 -26.156 9.375 1 97.38 912 LEU B CA 1
ATOM 15832 C C . LEU B 1 912 ? 12.953 -26.859 9.914 1 97.38 912 LEU B C 1
ATOM 15834 O O . LEU B 1 912 ? 12.922 -28.094 10 1 97.38 912 LEU B O 1
ATOM 15838 N N . PHE B 1 913 ? 11.938 -26.078 10.188 1 97.75 913 PHE B N 1
ATOM 15839 C CA . PHE B 1 913 ? 10.688 -26.609 10.711 1 97.75 913 PHE B CA 1
ATOM 15840 C C . PHE B 1 913 ? 10.055 -27.594 9.727 1 97.75 913 PHE B C 1
ATOM 15842 O O . PHE B 1 913 ? 9.398 -28.547 10.125 1 97.75 913 PHE B O 1
ATOM 15849 N N . ASN B 1 914 ? 10.336 -27.453 8.453 1 97.69 914 ASN B N 1
ATOM 15850 C CA . ASN B 1 914 ? 9.742 -28.266 7.402 1 97.69 914 ASN B CA 1
ATOM 15851 C C . ASN B 1 914 ? 10.719 -29.344 6.91 1 97.69 914 ASN B C 1
ATOM 15853 O O . ASN B 1 914 ? 10.398 -30.109 6 1 97.69 914 ASN B O 1
ATOM 15857 N N . SER B 1 915 ? 11.922 -29.391 7.484 1 96.5 915 SER B N 1
ATOM 15858 C CA . SER B 1 915 ? 12.953 -30.312 7.043 1 96.5 915 SER B CA 1
ATOM 15859 C C . SER B 1 915 ? 13.523 -31.109 8.211 1 96.5 915 SER B C 1
ATOM 15861 O O . SER B 1 915 ? 14.68 -30.922 8.594 1 96.5 915 SER B O 1
ATOM 15863 N N . PRO B 1 916 ? 12.789 -32.062 8.672 1 92.81 916 PRO B N 1
ATOM 15864 C CA . PRO B 1 916 ? 13.266 -32.812 9.828 1 92.81 916 PRO B CA 1
ATOM 15865 C C . PRO B 1 916 ? 14.555 -33.594 9.531 1 92.81 916 PRO B C 1
ATOM 15867 O O . PRO B 1 916 ? 14.789 -33.969 8.391 1 92.81 916 PRO B O 1
ATOM 15870 N N . LEU B 1 917 ? 15.32 -33.875 10.562 1 93.75 917 LEU B N 1
ATOM 15871 C CA . LEU B 1 917 ? 16.547 -34.688 10.453 1 93.75 917 LEU B CA 1
ATOM 15872 C C . LEU B 1 917 ? 16.219 -36.125 10.148 1 93.75 917 LEU B C 1
ATOM 15874 O O . LEU B 1 917 ? 15.227 -36.688 10.648 1 93.75 917 LEU B O 1
ATOM 15878 N N . HIS B 1 918 ? 17.109 -36.719 9.336 1 93.88 918 HIS B N 1
ATOM 15879 C CA . HIS B 1 918 ? 17.094 -38.156 9.188 1 93.88 918 HIS B CA 1
ATOM 15880 C C . HIS B 1 918 ? 18 -38.844 10.195 1 93.88 918 HIS B C 1
ATOM 15882 O O . HIS B 1 918 ? 19.188 -39.094 9.906 1 93.88 918 HIS B O 1
ATOM 15888 N N . VAL B 1 919 ? 17.438 -39.219 11.359 1 93.12 919 VAL B N 1
ATOM 15889 C CA . VAL B 1 919 ? 18.219 -39.812 12.43 1 93.12 919 VAL B CA 1
ATOM 15890 C C . VAL B 1 919 ? 18.359 -41.312 12.18 1 93.12 919 VAL B C 1
ATOM 15892 O O . VAL B 1 919 ? 17.359 -42.031 12 1 93.12 919 VAL B O 1
ATOM 15895 N N . ARG B 1 920 ? 19.625 -41.812 12.211 1 93.06 920 ARG B N 1
ATOM 15896 C CA . ARG B 1 920 ? 19.875 -43.188 11.836 1 93.06 920 ARG B CA 1
ATOM 15897 C C . ARG B 1 920 ? 20.812 -43.875 12.82 1 93.06 920 ARG B C 1
ATOM 15899 O O . ARG B 1 920 ? 21.672 -43.219 13.422 1 93.06 920 ARG B O 1
ATOM 15906 N N . TYR B 1 921 ? 20.625 -45.125 13.016 1 91.62 921 TYR B N 1
ATOM 15907 C CA . TYR B 1 921 ? 21.5 -46 13.797 1 91.62 921 TYR B CA 1
ATOM 15908 C C . TYR B 1 921 ? 22.422 -46.812 12.891 1 91.62 921 TYR B C 1
ATOM 15910 O O . TYR B 1 921 ? 21.969 -47.469 11.945 1 91.62 921 TYR B O 1
ATOM 15918 N N . LEU B 1 922 ? 23.75 -46.688 13.156 1 90.69 922 LEU B N 1
ATOM 15919 C CA . LEU B 1 922 ? 24.781 -47.406 12.406 1 90.69 922 LEU B CA 1
ATOM 15920 C C . LEU B 1 922 ? 25.344 -48.562 13.227 1 90.69 922 LEU B C 1
ATOM 15922 O O . LEU B 1 922 ? 26.297 -48.406 13.984 1 90.69 922 LEU B O 1
ATOM 15926 N N . PRO B 1 923 ? 24.828 -49.875 13.297 1 82.94 923 PRO B N 1
ATOM 15927 C CA . PRO B 1 923 ? 25.266 -50.969 14.141 1 82.94 923 PRO B CA 1
ATOM 15928 C C . PRO B 1 923 ? 26.734 -51.344 13.906 1 82.94 923 PRO B C 1
ATOM 15930 O O . PRO B 1 923 ? 27.391 -51.844 14.82 1 82.94 923 PRO B O 1
ATOM 15933 N N . GLY B 1 924 ? 27.406 -51.344 12.922 1 71.62 924 GLY B N 1
ATOM 15934 C CA . GLY B 1 924 ? 28.781 -51.719 12.672 1 71.62 924 GLY B CA 1
ATOM 15935 C C . GLY B 1 924 ? 29.766 -50.562 12.828 1 71.62 924 GLY B C 1
ATOM 15936 O O . GLY B 1 924 ? 29.375 -49.469 13.227 1 71.62 924 GLY B O 1
ATOM 15937 N N . ASP B 1 925 ? 31.188 -50.938 12.914 1 57.62 925 ASP B N 1
ATOM 15938 C CA . ASP B 1 925 ? 32.25 -49.906 13.047 1 57.62 925 ASP B CA 1
ATOM 15939 C C . ASP B 1 925 ? 32.094 -48.844 11.969 1 57.62 925 ASP B C 1
ATOM 15941 O O . ASP B 1 925 ? 31.766 -49.156 10.82 1 57.62 925 ASP B O 1
ATOM 15945 N N . LYS B 1 926 ? 31.875 -47.562 12.516 1 57.47 926 LYS B N 1
ATOM 15946 C CA . LYS B 1 926 ? 31.812 -46.375 11.641 1 57.47 926 LYS B CA 1
ATOM 15947 C C . LYS B 1 926 ? 32.812 -46.531 10.484 1 57.47 926 LYS B C 1
ATOM 15949 O O . LYS B 1 926 ? 34 -46.656 10.711 1 57.47 926 LYS B O 1
ATOM 15954 N N . ASP B 1 927 ? 32.281 -46.969 9.336 1 56.84 927 ASP B N 1
ATOM 15955 C CA . ASP B 1 927 ? 33.188 -46.812 8.211 1 56.84 927 ASP B CA 1
ATOM 15956 C C . ASP B 1 927 ? 33.531 -45.344 7.977 1 56.84 927 ASP B C 1
ATOM 15958 O O . ASP B 1 927 ? 32.719 -44.469 8.266 1 56.84 927 ASP B O 1
ATOM 15962 N N . ALA B 1 928 ? 34.875 -45 7.883 1 50.41 928 ALA B N 1
ATOM 15963 C CA . ALA B 1 928 ? 35.438 -43.688 7.57 1 50.41 928 ALA B CA 1
ATOM 15964 C C . ALA B 1 928 ? 34.531 -42.906 6.617 1 50.41 928 ALA B C 1
ATOM 15966 O O . ALA B 1 928 ? 34.375 -41.688 6.746 1 50.41 928 ALA B O 1
ATOM 15967 N N . ILE B 1 929 ? 33.781 -43.531 5.781 1 53.56 929 ILE B N 1
ATOM 15968 C CA . ILE B 1 929 ? 33 -42.875 4.75 1 53.56 929 ILE B CA 1
ATOM 15969 C C . ILE B 1 929 ? 31.766 -42.25 5.375 1 53.56 929 ILE B C 1
ATOM 15971 O O . ILE B 1 929 ? 31.391 -41.125 5.023 1 53.56 929 ILE B O 1
ATOM 15975 N N . ALA B 1 930 ? 31.375 -42.875 6.414 1 59.47 930 ALA B N 1
ATOM 15976 C CA . ALA B 1 930 ? 30.156 -42.438 7.09 1 59.47 930 ALA B CA 1
ATOM 15977 C C . ALA B 1 930 ? 30.406 -41.094 7.816 1 59.47 930 ALA B C 1
ATOM 15979 O O . ALA B 1 930 ? 29.562 -40.219 7.785 1 59.47 930 ALA B O 1
ATOM 15980 N N . ALA B 1 931 ? 31.547 -41 8.289 1 58.34 931 ALA B N 1
ATOM 15981 C CA . ALA B 1 931 ? 31.922 -39.812 9.039 1 58.34 931 ALA B CA 1
ATOM 15982 C C . ALA B 1 931 ? 32.031 -38.594 8.117 1 58.34 931 ALA B C 1
ATOM 15984 O O . ALA B 1 931 ? 31.672 -37.469 8.492 1 58.34 931 ALA B O 1
ATOM 15985 N N . SER B 1 932 ? 32.469 -38.812 6.93 1 61.53 932 SER B N 1
ATOM 15986 C CA . SER B 1 932 ? 32.688 -37.719 5.988 1 61.53 932 SER B CA 1
ATOM 15987 C C . SER B 1 932 ? 31.344 -37.125 5.52 1 61.53 932 SER B C 1
ATOM 15989 O O . SER B 1 932 ? 31.25 -35.906 5.254 1 61.53 932 SER B O 1
ATOM 15991 N N . PHE B 1 933 ? 30.391 -37.875 5.52 1 67.75 933 PHE B N 1
ATOM 15992 C CA . PHE B 1 933 ? 29.109 -37.375 4.988 1 67.75 933 PHE B CA 1
ATOM 15993 C C . PHE B 1 933 ? 28.281 -36.719 6.078 1 67.75 933 PHE B C 1
ATOM 15995 O O . PHE B 1 933 ? 27.406 -35.906 5.789 1 67.75 933 PHE B O 1
ATOM 16002 N N . THR B 1 934 ? 28.594 -37.062 7.215 1 65.69 934 THR B N 1
ATOM 16003 C CA . THR B 1 934 ? 27.797 -36.5 8.312 1 65.69 934 THR B CA 1
ATOM 16004 C C . THR B 1 934 ? 28.359 -35.156 8.758 1 65.69 934 THR B C 1
ATOM 16006 O O . THR B 1 934 ? 27.609 -34.281 9.188 1 65.69 934 THR B O 1
ATOM 16009 N N . ASN B 1 935 ? 29.609 -35.031 8.586 1 64.81 935 ASN B N 1
ATOM 16010 C CA . ASN B 1 935 ? 30.219 -33.875 9.234 1 64.81 935 ASN B CA 1
ATOM 16011 C C . ASN B 1 935 ? 30.547 -32.781 8.227 1 64.81 935 ASN B C 1
ATOM 16013 O O . ASN B 1 935 ? 30.859 -31.641 8.609 1 64.81 935 ASN B O 1
ATOM 16017 N N . HIS B 1 936 ? 30.375 -33.125 6.977 1 72.88 936 HIS B N 1
ATOM 16018 C CA . HIS B 1 936 ? 30.781 -32.125 6.004 1 72.88 936 HIS B CA 1
ATOM 16019 C C . HIS B 1 936 ? 29.672 -31.844 4.984 1 72.88 936 HIS B C 1
ATOM 16021 O O . HIS B 1 936 ? 29.328 -32.719 4.203 1 72.88 936 HIS B O 1
ATOM 16027 N N . PRO B 1 937 ? 29.156 -30.625 5.047 1 81.38 937 PRO B N 1
ATOM 16028 C CA . PRO B 1 937 ? 28.125 -30.297 4.051 1 81.38 937 PRO B CA 1
ATOM 16029 C C . PRO B 1 937 ? 28.672 -30.25 2.629 1 81.38 937 PRO B C 1
ATOM 16031 O O . PRO B 1 937 ? 29.875 -30.047 2.432 1 81.38 937 PRO B O 1
ATOM 16034 N N . SER B 1 938 ? 27.812 -30.531 1.721 1 84.56 938 SER B N 1
ATOM 16035 C CA . SER B 1 938 ? 28.172 -30.516 0.308 1 84.56 938 SER B CA 1
ATOM 16036 C C . SER B 1 938 ? 28.516 -29.094 -0.157 1 84.56 938 SER B C 1
ATOM 16038 O O . SER B 1 938 ? 29.312 -28.922 -1.085 1 84.56 938 SER B O 1
ATOM 16040 N N . PHE B 1 939 ? 27.844 -28.125 0.396 1 90.12 939 PHE B N 1
ATOM 16041 C CA . PHE B 1 939 ? 28.094 -26.703 0.129 1 90.12 939 PHE B CA 1
ATOM 16042 C C . PHE B 1 939 ? 28.016 -25.891 1.415 1 90.12 939 PHE B C 1
ATOM 16044 O O . PHE B 1 939 ? 27.188 -26.156 2.279 1 90.12 939 PHE B O 1
ATOM 16051 N N . VAL B 1 940 ? 28.891 -24.984 1.519 1 91.19 940 VAL B N 1
ATOM 16052 C CA . VAL B 1 940 ? 28.859 -24.031 2.627 1 91.19 940 VAL B CA 1
ATOM 16053 C C . VAL B 1 940 ? 28.812 -22.609 2.084 1 91.19 940 VAL B C 1
ATOM 16055 O O . VAL B 1 940 ? 29.609 -22.234 1.233 1 91.19 940 VAL B O 1
ATOM 16058 N N . ILE B 1 941 ? 27.797 -21.906 2.521 1 94.19 941 ILE B N 1
ATOM 16059 C CA . ILE B 1 941 ? 27.641 -20.516 2.09 1 94.19 941 ILE B CA 1
ATOM 16060 C C . ILE B 1 941 ? 28.141 -19.578 3.186 1 94.19 941 ILE B C 1
ATOM 16062 O O . ILE B 1 941 ? 27.703 -19.656 4.336 1 94.19 941 ILE B O 1
ATOM 16066 N N . ARG B 1 942 ? 29.062 -18.688 2.848 1 93 942 ARG B N 1
ATOM 16067 C CA . ARG B 1 942 ? 29.625 -17.719 3.785 1 93 942 ARG B CA 1
ATOM 16068 C C . ARG B 1 942 ? 29.453 -16.297 3.268 1 93 942 ARG B C 1
ATOM 16070 O O . ARG B 1 942 ? 29.391 -16.078 2.057 1 93 942 ARG B O 1
ATOM 16077 N N . GLY B 1 943 ? 29.359 -15.43 4.188 1 91.75 943 GLY B N 1
ATOM 16078 C CA . GLY B 1 943 ? 29.328 -14.016 3.859 1 91.75 943 GLY B CA 1
ATOM 16079 C C . GLY B 1 943 ? 27.984 -13.531 3.361 1 91.75 943 GLY B C 1
ATOM 16080 O O . GLY B 1 943 ? 27.828 -12.352 3.039 1 91.75 943 GLY B O 1
ATOM 16081 N N . ALA B 1 944 ? 27.031 -14.422 3.314 1 95.44 944 ALA B N 1
ATOM 16082 C CA . ALA B 1 944 ? 25.719 -14.078 2.789 1 95.44 944 ALA B CA 1
ATOM 16083 C C . ALA B 1 944 ? 24.625 -14.867 3.496 1 95.44 944 ALA B C 1
ATOM 16085 O O . ALA B 1 944 ? 24.078 -15.82 2.934 1 95.44 944 ALA B O 1
ATOM 16086 N N . PRO B 1 945 ? 24.234 -14.391 4.664 1 94.25 945 PRO B N 1
ATOM 16087 C CA . PRO B 1 945 ? 23.188 -15.125 5.395 1 94.25 945 PRO B CA 1
ATOM 16088 C C . PRO B 1 945 ? 21.844 -15.094 4.688 1 94.25 945 PRO B C 1
ATOM 16090 O O . PRO B 1 945 ? 20.953 -15.883 5.012 1 94.25 945 PRO B O 1
ATOM 16093 N N . ASN B 1 946 ? 21.688 -14.18 3.721 1 96.88 946 ASN B N 1
ATOM 16094 C CA . ASN B 1 946 ? 20.422 -14.047 2.992 1 96.88 946 ASN B CA 1
ATOM 16095 C C . ASN B 1 946 ? 20.375 -14.961 1.772 1 96.88 946 ASN B C 1
ATOM 16097 O O . ASN B 1 946 ? 19.391 -14.969 1.035 1 96.88 946 ASN B O 1
ATOM 16101 N N . VAL B 1 947 ? 21.375 -15.773 1.473 1 98.06 947 VAL B N 1
ATOM 16102 C CA . VAL B 1 947 ? 21.375 -16.688 0.332 1 98.06 947 VAL B CA 1
ATOM 16103 C C . VAL B 1 947 ? 21.078 -18.109 0.803 1 98.06 947 VAL B C 1
ATOM 16105 O O . VAL B 1 947 ? 21.734 -18.609 1.716 1 98.06 947 VAL B O 1
ATOM 16108 N N . PHE B 1 948 ? 20.094 -18.703 0.145 1 98.06 948 PHE B N 1
ATOM 16109 C CA . PHE B 1 948 ? 19.656 -20.047 0.504 1 98.06 948 PHE B CA 1
ATOM 16110 C C . PHE B 1 948 ? 19.984 -21.047 -0.603 1 98.06 948 PHE B C 1
ATOM 16112 O O . PHE B 1 948 ? 19.844 -20.734 -1.787 1 98.06 948 PHE B O 1
ATOM 16119 N N . LEU B 1 949 ? 20.531 -22.172 -0.227 1 97.56 949 LEU B N 1
ATOM 16120 C CA . LEU B 1 949 ? 20.656 -23.312 -1.126 1 97.56 949 LEU B CA 1
ATOM 16121 C C . LEU B 1 949 ? 19.406 -24.188 -1.083 1 97.56 949 LEU B C 1
ATOM 16123 O O . LEU B 1 949 ? 19.094 -24.781 -0.05 1 97.56 949 LEU B O 1
ATOM 16127 N N . GLU B 1 950 ? 18.734 -24.297 -2.18 1 95.31 950 GLU B N 1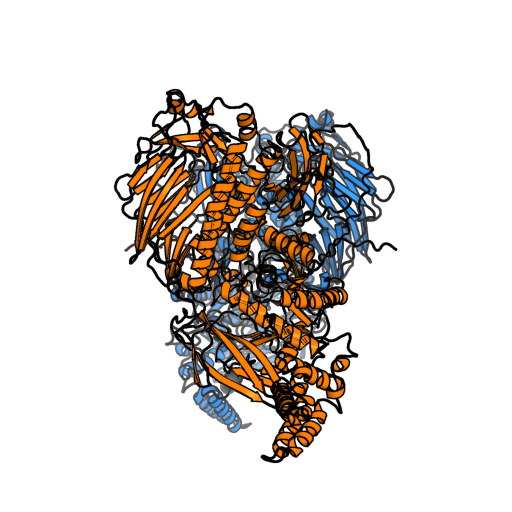
ATOM 16128 C CA . GLU B 1 950 ? 17.422 -24.922 -2.213 1 95.31 950 GLU B CA 1
ATOM 16129 C C . GLU B 1 950 ? 17.5 -26.344 -2.76 1 95.31 950 GLU B C 1
ATOM 16131 O O . GLU B 1 950 ? 16.75 -27.219 -2.318 1 95.31 950 GLU B O 1
ATOM 16136 N N . THR B 1 951 ? 18.219 -26.531 -3.832 1 96.44 951 THR B N 1
ATOM 16137 C CA . THR B 1 951 ? 18.141 -27.812 -4.551 1 96.44 951 THR B CA 1
ATOM 16138 C C . THR B 1 951 ? 19.547 -28.297 -4.902 1 96.44 951 THR B C 1
ATOM 16140 O O . THR B 1 951 ? 20.406 -27.516 -5.316 1 96.44 951 THR B O 1
ATOM 16143 N N . ILE B 1 952 ? 19.828 -29.547 -4.723 1 96.88 952 ILE B N 1
ATOM 16144 C CA . ILE B 1 952 ? 20.969 -30.281 -5.234 1 96.88 952 ILE B CA 1
ATOM 16145 C C . ILE B 1 952 ? 20.484 -31.547 -5.961 1 96.88 952 ILE B C 1
ATOM 16147 O O . ILE B 1 952 ? 19.766 -32.375 -5.387 1 96.88 952 ILE B O 1
ATOM 16151 N N . LYS B 1 953 ? 20.844 -31.656 -7.188 1 97.75 953 LYS B N 1
ATOM 16152 C CA . LYS B 1 953 ? 20.453 -32.844 -7.969 1 97.75 953 LYS B CA 1
ATOM 16153 C C . LYS B 1 953 ? 21.453 -33.094 -9.086 1 97.75 953 LYS B C 1
ATOM 16155 O O . LYS B 1 953 ? 22.312 -32.281 -9.375 1 97.75 953 LYS B O 1
ATOM 16160 N N . ARG B 1 954 ? 21.328 -34.312 -9.727 1 96.44 954 ARG B N 1
ATOM 16161 C CA . ARG B 1 954 ? 22.094 -34.562 -10.938 1 96.44 954 ARG B CA 1
ATOM 16162 C C . ARG B 1 954 ? 21.547 -33.781 -12.117 1 96.44 954 ARG B C 1
ATOM 16164 O O . ARG B 1 954 ? 20.375 -33.375 -12.117 1 96.44 954 ARG B O 1
ATOM 16171 N N . GLY B 1 955 ? 22.391 -33.5 -13.07 1 96 955 GLY B N 1
ATOM 16172 C CA . GLY B 1 955 ? 21.953 -32.781 -14.266 1 96 955 GLY B CA 1
ATOM 16173 C C . GLY B 1 955 ? 20.875 -33.531 -15.031 1 96 955 GLY B C 1
ATOM 16174 O O . GLY B 1 955 ? 20.891 -34.75 -15.117 1 96 955 GLY B O 1
ATOM 16175 N N . GLU B 1 956 ? 19.984 -32.75 -15.625 1 93.69 956 GLU B N 1
ATOM 16176 C CA . GLU B 1 956 ? 18.844 -33.312 -16.359 1 93.69 956 GLU B CA 1
ATOM 16177 C C . GLU B 1 956 ? 19.297 -34.156 -17.531 1 93.69 956 GLU B C 1
ATOM 16179 O O . GLU B 1 956 ? 18.609 -35.094 -17.922 1 93.69 956 GLU B O 1
ATOM 16184 N N . TYR B 1 957 ? 20.469 -33.875 -18.016 1 89.44 957 TYR B N 1
ATOM 16185 C CA . TYR B 1 957 ? 20.859 -34.5 -19.281 1 89.44 957 TYR B CA 1
ATOM 16186 C C . TYR B 1 957 ? 22.109 -35.375 -19.094 1 89.44 957 TYR B C 1
ATOM 16188 O O . TYR B 1 957 ? 22.844 -35.625 -20.062 1 89.44 957 TYR B O 1
ATOM 16196 N N . ASP B 1 958 ? 22.391 -35.75 -17.906 1 92.38 958 ASP B N 1
ATOM 16197 C CA . ASP B 1 958 ? 23.469 -36.719 -17.656 1 92.38 958 ASP B CA 1
ATOM 16198 C C . ASP B 1 958 ? 23.125 -38.094 -18.25 1 92.38 958 ASP B C 1
ATOM 16200 O O . ASP B 1 958 ? 21.969 -38.375 -18.562 1 92.38 958 ASP B O 1
ATOM 16204 N N . ASP B 1 959 ? 24.156 -38.875 -18.516 1 86.69 959 ASP B N 1
ATOM 16205 C CA . ASP B 1 959 ? 23.953 -40.25 -18.922 1 86.69 959 ASP B CA 1
ATOM 16206 C C . ASP B 1 959 ? 23.781 -41.156 -17.703 1 86.69 959 ASP B C 1
ATOM 16208 O O . ASP B 1 959 ? 24.703 -41.281 -16.891 1 86.69 959 ASP B O 1
ATOM 16212 N N . PHE B 1 960 ? 22.641 -41.75 -17.562 1 85.88 960 PHE B N 1
ATOM 16213 C CA . PHE B 1 960 ? 22.359 -42.562 -16.375 1 85.88 960 PHE B CA 1
ATOM 16214 C C . PHE B 1 960 ? 22.359 -44.062 -16.734 1 85.88 960 PHE B C 1
ATOM 16216 O O . PHE B 1 960 ? 22.141 -44.906 -15.875 1 85.88 960 PHE B O 1
ATOM 16223 N N . ASP B 1 961 ? 22.516 -44.469 -18.125 1 67.12 961 ASP B N 1
ATOM 16224 C CA . ASP B 1 961 ? 22.531 -45.844 -18.562 1 67.12 961 ASP B CA 1
ATOM 16225 C C . ASP B 1 961 ? 23.906 -46.469 -18.328 1 67.12 961 ASP B C 1
ATOM 16227 O O . ASP B 1 961 ? 24.922 -45.938 -18.766 1 67.12 961 ASP B O 1
ATOM 16231 N N . THR B 1 962 ? 24.094 -47.312 -17.328 1 56.94 962 THR B N 1
ATOM 16232 C CA . THR B 1 962 ? 25.328 -48 -17 1 56.94 962 THR B CA 1
ATOM 16233 C C . THR B 1 962 ? 25.922 -48.656 -18.234 1 56.94 962 THR B C 1
ATOM 16235 O O . THR B 1 962 ? 27.078 -49.094 -18.219 1 56.94 962 THR B O 1
ATOM 16238 N N . SER B 1 963 ? 25.047 -49.125 -19.219 1 46.62 963 SER B N 1
ATOM 16239 C CA . SER B 1 963 ? 25.609 -49.969 -20.281 1 46.62 963 SER B CA 1
ATOM 16240 C C . SER B 1 963 ? 26.469 -49.125 -21.234 1 46.62 963 SER B C 1
ATOM 16242 O O . SER B 1 963 ? 27.141 -49.688 -22.094 1 46.62 963 SER B O 1
ATOM 16244 N N . SER B 1 964 ? 26.016 -47.938 -21.406 1 42.44 964 SER B N 1
ATOM 16245 C CA . SER B 1 964 ? 26.672 -47.25 -22.516 1 42.44 964 SER B CA 1
ATOM 16246 C C . SER B 1 964 ? 28.078 -46.812 -22.141 1 42.44 964 SER B C 1
ATOM 16248 O O . SER B 1 964 ? 28.266 -46.156 -21.109 1 42.44 964 SER B O 1
ATOM 16250 N N . SER B 1 965 ? 29.016 -47.531 -22.516 1 41.47 965 SER B N 1
ATOM 16251 C CA . SER B 1 965 ? 30.469 -47.281 -22.547 1 41.47 965 SER B CA 1
ATOM 16252 C C . SER B 1 965 ? 30.781 -45.906 -23.062 1 41.47 965 SER B C 1
ATOM 16254 O O . SER B 1 965 ? 31.906 -45.625 -23.484 1 41.47 965 SER B O 1
ATOM 16256 N N . ASN B 1 966 ? 29.828 -45.125 -23.297 1 42.84 966 ASN B N 1
ATOM 16257 C CA . ASN B 1 966 ? 30.266 -43.906 -23.953 1 42.84 966 ASN B CA 1
ATOM 16258 C C . ASN B 1 966 ? 31.125 -43.031 -23.016 1 42.84 966 ASN B C 1
ATOM 16260 O O . ASN B 1 966 ? 30.641 -42.594 -21.984 1 42.84 966 ASN B O 1
ATOM 16264 N N . VAL B 1 967 ? 32.406 -43.031 -23.078 1 44.81 967 VAL B N 1
ATOM 16265 C CA . VAL B 1 967 ? 33.562 -42.375 -22.516 1 44.81 967 VAL B CA 1
ATOM 16266 C C . VAL B 1 967 ? 33.281 -40.875 -22.328 1 44.81 967 VAL B C 1
ATOM 16268 O O . VAL B 1 967 ? 33.875 -40.219 -21.469 1 44.81 967 VAL B O 1
ATOM 16271 N N . ASP B 1 968 ? 32.438 -40.281 -23.172 1 46.47 968 ASP B N 1
ATOM 16272 C CA . ASP B 1 968 ? 32.406 -38.812 -23.219 1 46.47 968 ASP B CA 1
ATOM 16273 C C . ASP B 1 968 ? 31.281 -38.25 -22.328 1 46.47 968 ASP B C 1
ATOM 16275 O O . ASP B 1 968 ? 30.891 -37.094 -22.469 1 46.47 968 ASP B O 1
ATOM 16279 N N . SER B 1 969 ? 30.719 -39.094 -21.469 1 60.53 969 SER B N 1
ATOM 16280 C CA . SER B 1 969 ? 29.531 -38.562 -20.797 1 60.53 969 SER B CA 1
ATOM 16281 C C . SER B 1 969 ? 29.891 -37.875 -19.469 1 60.53 969 SER B C 1
ATOM 16283 O O . SER B 1 969 ? 30.594 -38.469 -18.641 1 60.53 969 SER B O 1
ATOM 16285 N N . SER B 1 970 ? 29.75 -36.562 -19.391 1 76.38 970 SER B N 1
ATOM 16286 C CA . SER B 1 970 ? 30.109 -35.781 -18.219 1 76.38 970 SER B CA 1
ATOM 16287 C C . SER B 1 970 ? 29.047 -35.875 -17.141 1 76.38 970 SER B C 1
ATOM 16289 O O . SER B 1 970 ? 27.859 -35.938 -17.438 1 76.38 970 SER B O 1
ATOM 16291 N N . THR B 1 971 ? 29.422 -36.281 -15.914 1 90.25 971 THR B N 1
ATOM 16292 C CA . THR B 1 971 ? 28.594 -36.219 -14.711 1 90.25 971 THR B CA 1
ATOM 16293 C C . THR B 1 971 ? 28.531 -34.812 -14.164 1 90.25 971 THR B C 1
ATOM 16295 O O . THR B 1 971 ? 29.562 -34.156 -14 1 90.25 971 THR B O 1
ATOM 16298 N N . THR B 1 972 ? 27.25 -34.344 -14.062 1 94.5 972 THR B N 1
ATOM 16299 C CA . THR B 1 972 ? 27.109 -32.969 -13.562 1 94.5 972 THR B CA 1
ATOM 16300 C C . THR B 1 972 ? 26.25 -32.938 -12.312 1 94.5 972 THR B C 1
ATOM 16302 O O . THR B 1 972 ? 25.469 -33.875 -12.055 1 94.5 972 THR B O 1
ATOM 16305 N N . ILE B 1 973 ? 26.453 -31.922 -11.484 1 95.75 973 ILE B N 1
ATOM 16306 C CA . ILE B 1 973 ? 25.656 -31.594 -10.32 1 95.75 973 ILE B CA 1
ATOM 16307 C C . ILE B 1 973 ? 24.984 -30.234 -10.508 1 95.75 973 ILE B C 1
ATOM 16309 O O . ILE B 1 973 ? 25.641 -29.281 -10.938 1 95.75 973 ILE B O 1
ATOM 16313 N N . ILE B 1 974 ? 23.734 -30.203 -10.266 1 97.12 974 ILE B N 1
ATOM 16314 C CA . ILE B 1 974 ? 22.984 -28.938 -10.297 1 97.12 974 ILE B CA 1
ATOM 16315 C C . ILE B 1 974 ? 22.734 -28.453 -8.875 1 97.12 974 ILE B C 1
ATOM 16317 O O . ILE B 1 974 ? 22.234 -29.203 -8.031 1 97.12 974 ILE B O 1
ATOM 16321 N N . ALA B 1 975 ? 23.109 -27.234 -8.547 1 96.88 975 ALA B N 1
ATOM 16322 C CA . ALA B 1 975 ? 22.781 -26.562 -7.297 1 96.88 975 ALA B CA 1
ATOM 16323 C C . ALA B 1 975 ? 22.016 -25.266 -7.551 1 96.88 975 ALA B C 1
ATOM 16325 O O . ALA B 1 975 ? 22.438 -24.422 -8.344 1 96.88 975 ALA B O 1
ATOM 16326 N N . ARG B 1 976 ? 20.906 -25.125 -6.98 1 98.06 976 ARG B N 1
ATOM 16327 C CA . ARG B 1 976 ? 20.094 -23.922 -7.156 1 98.06 976 ARG B CA 1
ATOM 16328 C C . ARG B 1 976 ? 20.047 -23.109 -5.863 1 98.06 976 ARG B C 1
ATOM 16330 O O . ARG B 1 976 ? 19.703 -23.641 -4.805 1 98.06 976 ARG B O 1
ATOM 16337 N N . LEU B 1 977 ? 20.391 -21.859 -5.945 1 98.12 977 LEU B N 1
ATOM 16338 C CA . LEU B 1 977 ? 20.406 -20.922 -4.824 1 98.12 977 LEU B CA 1
ATOM 16339 C C . LEU B 1 977 ? 19.469 -19.75 -5.082 1 98.12 977 LEU B C 1
ATOM 16341 O O . LEU B 1 977 ? 19.109 -19.484 -6.227 1 98.12 977 LEU B O 1
ATOM 16345 N N . TYR B 1 978 ? 19.031 -19.031 -4.035 1 98.31 978 TYR B N 1
ATOM 16346 C CA . TYR B 1 978 ? 18.281 -17.797 -4.184 1 98.31 978 TYR B CA 1
ATOM 16347 C C . TYR B 1 978 ? 18.547 -16.859 -3.01 1 98.31 978 TYR B C 1
ATOM 16349 O O . TYR B 1 978 ? 18.938 -17.297 -1.932 1 98.31 978 TYR B O 1
ATOM 16357 N N . GLU B 1 979 ? 18.406 -15.594 -3.225 1 98.38 979 GLU B N 1
ATOM 16358 C CA . GLU B 1 979 ? 18.469 -14.594 -2.164 1 98.38 979 GLU B CA 1
ATOM 16359 C C . GLU B 1 979 ? 17.109 -14.445 -1.479 1 98.38 979 GLU B C 1
ATOM 16361 O O . GLU B 1 979 ? 16.109 -14.164 -2.137 1 98.38 979 GLU B O 1
ATOM 16366 N N . ALA B 1 980 ? 17 -14.508 -0.15 1 98.19 980 ALA B N 1
ATOM 16367 C CA . ALA B 1 980 ? 15.734 -14.758 0.518 1 98.19 980 ALA B CA 1
ATOM 16368 C C . ALA B 1 980 ? 15.211 -13.492 1.197 1 98.19 980 ALA B C 1
ATOM 16370 O O . ALA B 1 980 ? 14.062 -13.445 1.643 1 98.19 980 ALA B O 1
ATOM 16371 N N . PHE B 1 981 ? 15.93 -12.344 1.237 1 97.81 981 PHE B N 1
ATOM 16372 C CA . PHE B 1 981 ? 15.547 -11.234 2.102 1 97.81 981 PHE B CA 1
ATOM 16373 C C . PHE B 1 981 ? 15.273 -9.984 1.281 1 97.81 981 PHE B C 1
ATOM 16375 O O . PHE B 1 981 ? 14.758 -8.992 1.804 1 97.81 981 PHE B O 1
ATOM 16382 N N . GLY B 1 982 ? 15.594 -9.984 0.028 1 97.06 982 GLY B N 1
ATOM 16383 C CA . GLY B 1 982 ? 15.227 -8.883 -0.845 1 97.06 982 GLY B CA 1
ATOM 16384 C C . GLY B 1 982 ? 16.312 -7.828 -0.962 1 97.06 982 GLY B C 1
ATOM 16385 O O . GLY B 1 982 ? 16.016 -6.641 -1.092 1 97.06 982 GLY B O 1
ATOM 16386 N N . GLY B 1 983 ? 17.578 -8.25 -0.833 1 96.06 983 GLY B N 1
ATOM 16387 C CA . GLY B 1 983 ? 18.719 -7.359 -1.026 1 96.06 983 GLY B CA 1
ATOM 16388 C C . GLY B 1 983 ? 19.875 -8.016 -1.742 1 96.06 983 GLY B C 1
ATOM 16389 O O . GLY B 1 983 ? 19.875 -9.234 -1.956 1 96.06 983 GLY B O 1
ATOM 16390 N N . HIS B 1 984 ? 20.891 -7.215 -2.098 1 95.44 984 HIS B N 1
ATOM 16391 C CA . HIS B 1 984 ? 22.078 -7.723 -2.768 1 95.44 984 HIS B CA 1
ATOM 16392 C C . HIS B 1 984 ? 22.906 -8.602 -1.832 1 95.44 984 HIS B C 1
ATOM 16394 O O . HIS B 1 984 ? 22.875 -8.43 -0.612 1 95.44 984 HIS B O 1
ATOM 16400 N N . ALA B 1 985 ? 23.578 -9.562 -2.393 1 96.25 985 ALA B N 1
ATOM 16401 C CA . ALA B 1 985 ? 24.469 -10.422 -1.614 1 96.25 985 ALA B CA 1
ATOM 16402 C C . ALA B 1 985 ? 25.719 -10.789 -2.41 1 96.25 985 ALA B C 1
ATOM 16404 O O . ALA B 1 985 ? 25.672 -10.922 -3.635 1 96.25 985 ALA B O 1
ATOM 16405 N N . ARG B 1 986 ? 26.875 -10.883 -1.778 1 94 986 ARG B N 1
ATOM 16406 C CA . ARG B 1 986 ? 28.109 -11.469 -2.271 1 94 986 ARG B CA 1
ATOM 16407 C C . ARG B 1 986 ? 28.453 -12.75 -1.516 1 94 986 ARG B C 1
ATOM 16409 O O . ARG B 1 986 ? 29.125 -12.711 -0.482 1 94 986 ARG B O 1
ATOM 16416 N N . ALA B 1 987 ? 28.031 -13.836 -2.111 1 95.88 987 ALA B N 1
ATOM 16417 C CA . ALA B 1 987 ? 28.125 -15.125 -1.43 1 95.88 987 ALA B CA 1
ATOM 16418 C C . ALA B 1 987 ? 29.406 -15.859 -1.826 1 95.88 987 ALA B C 1
ATOM 16420 O O . ALA B 1 987 ? 29.781 -15.875 -3.002 1 95.88 987 ALA B O 1
ATOM 16421 N N . THR B 1 988 ? 30.141 -16.281 -0.848 1 95 988 THR B N 1
ATOM 16422 C CA . THR B 1 988 ? 31.203 -17.266 -1.052 1 95 988 THR B CA 1
ATOM 16423 C C . THR B 1 988 ? 30.688 -18.688 -0.827 1 95 988 THR B C 1
ATOM 16425 O O . THR B 1 988 ? 30.344 -19.062 0.3 1 95 988 THR B O 1
ATOM 16428 N N . VAL B 1 989 ? 30.578 -19.406 -1.925 1 94.94 989 VAL B N 1
ATOM 16429 C CA . VAL B 1 989 ? 30.047 -20.766 -1.848 1 94.94 989 VAL B CA 1
ATOM 16430 C C . VAL B 1 989 ? 31.203 -21.766 -1.914 1 94.94 989 VAL B C 1
ATOM 16432 O O . VAL B 1 989 ? 31.828 -21.938 -2.961 1 94.94 989 VAL B O 1
ATOM 16435 N N . ALA B 1 990 ? 31.438 -22.438 -0.848 1 92.94 990 ALA B N 1
ATOM 16436 C CA . ALA B 1 990 ? 32.469 -23.469 -0.79 1 92.94 990 ALA B CA 1
ATOM 16437 C C . ALA B 1 990 ? 31.922 -24.828 -1.237 1 92.94 990 ALA B C 1
ATOM 16439 O O . ALA B 1 990 ? 30.844 -25.234 -0.817 1 92.94 990 ALA B O 1
ATOM 16440 N N . ILE B 1 991 ? 32.656 -25.484 -2.082 1 90.94 991 ILE B N 1
ATOM 16441 C CA . ILE B 1 991 ? 32.312 -26.828 -2.521 1 90.94 991 ILE B CA 1
ATOM 16442 C C . ILE B 1 991 ? 32.906 -27.859 -1.555 1 90.94 991 ILE B C 1
ATOM 16444 O O . ILE B 1 991 ? 34.094 -27.922 -1.364 1 90.94 991 ILE B O 1
ATOM 16448 N N . GLY B 1 992 ? 32.062 -28.578 -0.964 1 84.88 992 GLY B N 1
ATOM 16449 C CA . GLY B 1 992 ? 32.469 -29.547 0.044 1 84.88 992 GLY B CA 1
ATOM 16450 C C . GLY B 1 992 ? 33.312 -30.672 -0.521 1 84.88 992 GLY B C 1
ATOM 16451 O O . GLY B 1 992 ? 33.375 -30.859 -1.738 1 84.88 992 GLY B O 1
ATOM 16452 N N . ASP B 1 993 ? 33.875 -31.438 0.323 1 78.06 993 ASP B N 1
ATOM 16453 C CA . ASP B 1 993 ? 34.812 -32.5 -0.004 1 78.06 993 ASP B CA 1
ATOM 16454 C C . ASP B 1 993 ? 34.156 -33.625 -0.811 1 78.06 993 ASP B C 1
ATOM 16456 O O . ASP B 1 993 ? 34.812 -34.344 -1.544 1 78.06 993 ASP B O 1
ATOM 16460 N N . HIS B 1 994 ? 32.875 -33.625 -0.704 1 77.56 994 HIS B N 1
ATOM 16461 C CA . HIS B 1 994 ? 32.156 -34.656 -1.436 1 77.56 994 HIS B CA 1
ATOM 16462 C C . HIS B 1 994 ? 32.375 -34.5 -2.939 1 77.56 994 HIS B C 1
ATOM 16464 O O . HIS B 1 994 ? 32.25 -35.5 -3.682 1 77.56 994 HIS B O 1
ATOM 16470 N N . PHE B 1 995 ? 32.594 -33.219 -3.305 1 78.12 995 PHE B N 1
ATOM 16471 C CA . PHE B 1 995 ? 32.625 -32.938 -4.738 1 78.12 995 PHE B CA 1
ATOM 16472 C C . PHE B 1 995 ? 33.969 -32.375 -5.152 1 78.12 995 PHE B C 1
ATOM 16474 O O . PHE B 1 995 ? 34.344 -32.469 -6.324 1 78.12 995 PHE B O 1
ATOM 16481 N N . SER B 1 996 ? 34.625 -31.609 -4.305 1 69.25 996 SER B N 1
ATOM 16482 C CA . SER B 1 996 ? 35.719 -30.672 -4.605 1 69.25 996 SER B CA 1
ATOM 16483 C C . SER B 1 996 ? 36.812 -31.328 -5.426 1 69.25 996 SER B C 1
ATOM 16485 O O . SER B 1 996 ? 37.312 -30.734 -6.371 1 69.25 996 SER B O 1
ATOM 16487 N N . GLY B 1 997 ? 37.219 -32.438 -5.156 1 74.38 997 GLY B N 1
ATOM 16488 C CA . GLY B 1 997 ? 38.312 -33.031 -5.887 1 74.38 997 GLY B CA 1
ATOM 16489 C C . GLY B 1 997 ? 37.938 -33.469 -7.297 1 74.38 997 GLY B C 1
ATOM 16490 O O . GLY B 1 997 ? 38.812 -33.75 -8.117 1 74.38 997 GLY B O 1
ATOM 16491 N N . ARG B 1 998 ? 36.75 -33.219 -7.652 1 84.81 998 ARG B N 1
ATOM 16492 C CA . ARG B 1 998 ? 36.281 -33.75 -8.938 1 84.81 998 ARG B CA 1
ATOM 16493 C C . ARG B 1 998 ? 35.688 -32.625 -9.797 1 84.81 998 ARG B C 1
ATOM 16495 O O . ARG B 1 998 ? 35.406 -32.844 -10.984 1 84.81 998 ARG B O 1
ATOM 16502 N N . VAL B 1 999 ? 35.406 -31.5 -9.219 1 90.94 999 VAL B N 1
ATOM 16503 C CA . VAL B 1 999 ? 34.75 -30.422 -9.969 1 90.94 999 VAL B CA 1
ATOM 16504 C C . VAL B 1 999 ? 35.75 -29.766 -10.906 1 90.94 999 VAL B C 1
ATOM 16506 O O . VAL B 1 999 ? 36.812 -29.266 -10.461 1 90.94 999 VAL B O 1
ATOM 16509 N N . VAL B 1 1000 ? 35.469 -29.703 -12.133 1 89.19 1000 VAL B N 1
ATOM 16510 C CA . VAL B 1 1000 ? 36.406 -29.172 -13.102 1 89.19 1000 VAL B CA 1
ATOM 16511 C C . VAL B 1 1000 ? 35.875 -27.859 -13.664 1 89.19 1000 VAL B C 1
ATOM 16513 O O . VAL B 1 1000 ? 36.656 -27.031 -14.164 1 89.19 1000 VAL B O 1
ATOM 16516 N N . ARG B 1 1001 ? 34.594 -27.766 -13.648 1 91.5 1001 ARG B N 1
ATOM 16517 C CA . ARG B 1 1001 ? 33.969 -26.594 -14.258 1 91.5 1001 ARG B CA 1
ATOM 16518 C C . ARG B 1 1001 ? 32.656 -26.266 -13.578 1 91.5 1001 ARG B C 1
ATOM 16520 O O . ARG B 1 1001 ? 31.891 -27.172 -13.211 1 91.5 1001 ARG B O 1
ATOM 16527 N N . VAL B 1 1002 ? 32.406 -25 -13.336 1 94.19 1002 VAL B N 1
ATOM 16528 C CA . VAL B 1 1002 ? 31.141 -24.531 -12.812 1 94.19 1002 VAL B CA 1
ATOM 16529 C C . VAL B 1 1002 ? 30.578 -23.438 -13.711 1 94.19 1002 VAL B C 1
ATOM 16531 O O . VAL B 1 1002 ? 31.281 -22.484 -14.047 1 94.19 1002 VAL B O 1
ATOM 16534 N N . VAL B 1 1003 ? 29.344 -23.562 -14.141 1 95.06 1003 VAL B N 1
ATOM 16535 C CA . VAL B 1 1003 ? 28.688 -22.578 -15 1 95.06 1003 VAL B CA 1
ATOM 16536 C C . VAL B 1 1003 ? 27.328 -22.203 -14.414 1 95.06 1003 VAL B C 1
ATOM 16538 O O . VAL B 1 1003 ? 26.609 -23.047 -13.883 1 95.06 1003 VAL B O 1
ATOM 16541 N N . VAL B 1 1004 ? 27.031 -20.844 -14.414 1 95.69 1004 VAL B N 1
ATOM 16542 C CA . VAL B 1 1004 ? 25.656 -20.422 -14.125 1 95.69 1004 VAL B CA 1
ATOM 16543 C C . VAL B 1 1004 ? 24.766 -20.672 -15.344 1 95.69 1004 VAL B C 1
ATOM 16545 O O . VAL B 1 1004 ? 25.109 -20.266 -16.453 1 95.69 1004 VAL B O 1
ATOM 16548 N N . THR B 1 1005 ? 23.656 -21.344 -15.141 1 96.25 1005 THR B N 1
ATOM 16549 C CA . THR B 1 1005 ? 22.766 -21.672 -16.234 1 96.25 1005 THR B CA 1
ATOM 16550 C C . THR B 1 1005 ? 21.359 -21.125 -15.984 1 96.25 1005 THR B C 1
ATOM 16552 O O . THR B 1 1005 ? 21.094 -20.594 -14.906 1 96.25 1005 THR B O 1
ATOM 16555 N N . ASN B 1 1006 ? 20.562 -21.156 -17.047 1 96.19 1006 ASN B N 1
ATOM 16556 C CA . ASN B 1 1006 ? 19.141 -20.906 -16.812 1 96.19 1006 ASN B CA 1
ATOM 16557 C C . ASN B 1 1006 ? 18.469 -22.094 -16.125 1 96.19 1006 ASN B C 1
ATOM 16559 O O . ASN B 1 1006 ? 19.141 -23.031 -15.703 1 96.19 1006 ASN B O 1
ATOM 16563 N N . LEU B 1 1007 ? 17.156 -22.109 -15.977 1 97.12 1007 LEU B N 1
ATOM 16564 C CA . LEU B 1 1007 ? 16.453 -23.125 -15.203 1 97.12 1007 LEU B CA 1
ATOM 16565 C C . LEU B 1 1007 ? 16.422 -24.453 -15.953 1 97.12 1007 LEU B C 1
ATOM 16567 O O . LEU B 1 1007 ? 16.25 -25.516 -15.352 1 97.12 1007 LEU B O 1
ATOM 16571 N N . LEU B 1 1008 ? 16.578 -24.328 -17.297 1 97.38 1008 LEU B N 1
ATOM 16572 C CA . LEU B 1 1008 ? 16.547 -25.516 -18.141 1 97.38 1008 LEU B CA 1
ATOM 16573 C C . LEU B 1 1008 ? 17.938 -26.141 -18.234 1 97.38 1008 LEU B C 1
ATOM 16575 O O . LEU B 1 1008 ? 18.141 -27.125 -18.953 1 97.38 1008 LEU B O 1
ATOM 16579 N N . GLU B 1 1009 ? 18.953 -25.562 -17.547 1 96 1009 GLU B N 1
ATOM 16580 C CA . GLU B 1 1009 ? 20.328 -26.031 -17.438 1 96 1009 GLU B CA 1
ATOM 16581 C C . GLU B 1 1009 ? 21.078 -25.859 -18.766 1 96 1009 GLU B C 1
ATOM 16583 O O . GLU B 1 1009 ? 22 -26.625 -19.078 1 96 1009 GLU B O 1
ATOM 16588 N N . ASP B 1 1010 ? 20.531 -24.906 -19.516 1 94.56 1010 ASP B N 1
ATOM 16589 C CA . ASP B 1 1010 ? 21.25 -24.516 -20.719 1 94.56 1010 ASP B CA 1
ATOM 16590 C C . ASP B 1 1010 ? 22.484 -23.688 -20.375 1 94.56 1010 ASP B C 1
ATOM 16592 O O . ASP B 1 1010 ? 22.438 -22.812 -19.516 1 94.56 1010 ASP B O 1
ATOM 16596 N N . GLU B 1 1011 ? 23.562 -24.078 -21.016 1 88.62 1011 GLU B N 1
ATOM 16597 C CA . GLU B 1 1011 ? 24.797 -23.312 -20.781 1 88.62 1011 GLU B CA 1
ATOM 16598 C C . GLU B 1 1011 ? 24.875 -22.125 -21.719 1 88.62 1011 GLU B C 1
ATOM 16600 O O . GLU B 1 1011 ? 24.594 -22.234 -22.922 1 88.62 1011 GLU B O 1
ATOM 16605 N N . GLU B 1 1012 ? 24.75 -2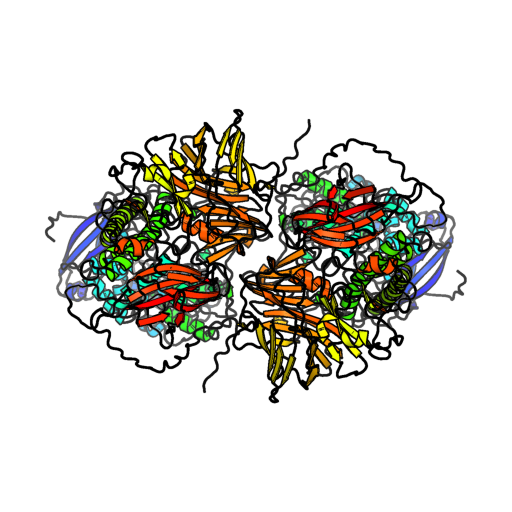0.969 -21.172 1 73.19 1012 GLU B N 1
ATOM 16606 C CA . GLU B 1 1012 ? 24.953 -19.797 -22.016 1 73.19 1012 GLU B CA 1
ATOM 16607 C C . GLU B 1 1012 ? 26.422 -19.344 -22 1 73.19 1012 GLU B C 1
ATOM 16609 O O . GLU B 1 1012 ? 27.141 -19.641 -21.047 1 73.19 1012 GLU B O 1
ATOM 16614 N N . GLU B 1 1013 ? 26.891 -18.719 -23.109 1 60.81 1013 GLU B N 1
ATOM 16615 C CA . GLU B 1 1013 ? 28.281 -18.281 -23.281 1 60.81 1013 GLU B CA 1
ATOM 16616 C C . GLU B 1 1013 ? 28.688 -17.297 -22.188 1 60.81 1013 GLU B C 1
ATOM 16618 O O . GLU B 1 1013 ? 27.891 -16.469 -21.766 1 60.81 1013 GLU B O 1
ATOM 16623 N N . ASP B 1 1014 ? 29.797 -17.375 -21.469 1 58.09 1014 ASP B N 1
ATOM 16624 C CA . ASP B 1 1014 ? 30.516 -16.422 -20.625 1 58.09 1014 ASP B CA 1
ATOM 16625 C C . ASP B 1 1014 ? 29.984 -16.453 -19.188 1 58.09 1014 ASP B C 1
ATOM 16627 O O . ASP B 1 1014 ? 30.203 -15.523 -18.422 1 58.09 1014 ASP B O 1
ATOM 16631 N N . GLU B 1 1015 ? 29.312 -17.625 -18.875 1 70.12 1015 GLU B N 1
ATOM 16632 C CA . GLU B 1 1015 ? 28.75 -17.656 -17.531 1 70.12 1015 GLU B CA 1
ATOM 16633 C C . GLU B 1 1015 ? 29.516 -18.625 -16.641 1 70.12 1015 GLU B C 1
ATOM 16635 O O . GLU B 1 1015 ? 28.938 -19.188 -15.703 1 70.12 1015 GLU B O 1
ATOM 16640 N N . GLU B 1 1016 ? 30.828 -18.797 -17 1 78.69 1016 GLU B N 1
ATOM 16641 C CA . GLU B 1 1016 ? 31.641 -19.656 -16.141 1 78.69 1016 GLU B CA 1
ATOM 16642 C C . GLU B 1 1016 ? 32.125 -18.906 -14.898 1 78.69 1016 GLU B C 1
ATOM 16644 O O . GLU B 1 1016 ? 32.5 -17.75 -14.977 1 78.69 1016 GLU B O 1
ATOM 16649 N N . VAL B 1 1017 ? 31.891 -19.531 -13.867 1 87.38 1017 VAL B N 1
ATOM 16650 C CA . VAL B 1 1017 ? 32.312 -18.984 -12.586 1 87.38 1017 VAL B CA 1
ATOM 16651 C C . VAL B 1 1017 ? 33.688 -19.516 -12.227 1 87.38 1017 VAL B C 1
ATOM 16653 O O . VAL B 1 1017 ? 33.938 -20.734 -12.297 1 87.38 1017 VAL B O 1
ATOM 16656 N N . GLN B 1 1018 ? 34.594 -18.641 -11.844 1 84.31 1018 GLN B N 1
ATOM 16657 C CA . GLN B 1 1018 ? 35.938 -19.047 -11.469 1 84.31 1018 GLN B CA 1
ATOM 16658 C C . GLN B 1 1018 ? 35.938 -19.75 -10.117 1 84.31 1018 GLN B C 1
ATOM 16660 O O . GLN B 1 1018 ? 35.312 -19.281 -9.164 1 84.31 1018 GLN B O 1
ATOM 16665 N N . ILE B 1 1019 ? 36.5 -20.922 -10.164 1 87.94 1019 ILE B N 1
ATOM 16666 C CA . ILE B 1 1019 ? 36.719 -21.625 -8.914 1 87.94 1019 ILE B CA 1
ATOM 16667 C C . ILE B 1 1019 ? 38 -21.094 -8.227 1 87.94 1019 ILE B C 1
ATOM 16669 O O . ILE B 1 1019 ? 39.094 -21.141 -8.805 1 87.94 1019 ILE B O 1
ATOM 16673 N N . LEU B 1 1020 ? 37.812 -20.547 -7.102 1 86.5 1020 LEU B N 1
ATOM 16674 C CA . LEU B 1 1020 ? 38.938 -20 -6.344 1 86.5 1020 LEU B CA 1
ATOM 16675 C C . LEU B 1 1020 ? 39.312 -20.922 -5.188 1 86.5 1020 LEU B C 1
ATOM 16677 O O . LEU B 1 1020 ? 38.5 -21.719 -4.738 1 86.5 1020 LEU B O 1
ATOM 16681 N N . ASP B 1 1021 ? 40.594 -20.969 -4.863 1 82.69 1021 ASP B N 1
ATOM 16682 C CA . ASP B 1 1021 ? 41.031 -21.75 -3.709 1 82.69 1021 ASP B CA 1
ATOM 16683 C C . ASP B 1 1021 ? 41.312 -20.828 -2.518 1 82.69 1021 ASP B C 1
ATOM 16685 O O . ASP B 1 1021 ? 42.188 -19.969 -2.594 1 82.69 1021 ASP B O 1
ATOM 16689 N N . GLU B 1 1022 ? 40.438 -20.938 -1.732 1 76.44 1022 GLU B N 1
ATOM 16690 C CA . GLU B 1 1022 ? 40.688 -20.203 -0.498 1 76.44 1022 GLU B CA 1
ATOM 16691 C C . GLU B 1 1022 ? 41.125 -21.141 0.629 1 76.44 1022 GLU B C 1
ATOM 16693 O O . GLU B 1 1022 ? 40.469 -22.141 0.894 1 76.44 1022 GLU B O 1
ATOM 16698 N N . ASN B 1 1023 ? 42.344 -21.062 1.19 1 63.31 1023 ASN B N 1
ATOM 16699 C CA . ASN B 1 1023 ? 43.094 -21.938 2.072 1 63.31 1023 ASN B CA 1
ATOM 16700 C C . ASN B 1 1023 ? 42.188 -22.641 3.084 1 63.31 1023 ASN B C 1
ATOM 16702 O O . ASN B 1 1023 ? 42.25 -23.859 3.238 1 63.31 1023 ASN B O 1
ATOM 16706 N N . ASP B 1 1024 ? 41.375 -21.906 3.744 1 67.94 1024 ASP B N 1
ATOM 16707 C CA . ASP B 1 1024 ? 40.656 -22.5 4.863 1 67.94 1024 ASP B CA 1
ATOM 16708 C C . ASP B 1 1024 ? 39.344 -23.141 4.402 1 67.94 1024 ASP B C 1
ATOM 16710 O O . ASP B 1 1024 ? 38.75 -23.953 5.113 1 67.94 1024 ASP B O 1
ATOM 16714 N N . LEU B 1 1025 ? 38.938 -22.906 3.123 1 71.06 1025 LEU B N 1
ATOM 16715 C CA . LEU B 1 1025 ? 37.594 -23.391 2.73 1 71.06 1025 LEU B CA 1
ATOM 16716 C C . LEU B 1 1025 ? 37.688 -24.328 1.53 1 71.06 1025 LEU B C 1
ATOM 16718 O O . LEU B 1 1025 ? 36.688 -24.938 1.146 1 71.06 1025 LEU B O 1
ATOM 16722 N N . GLY B 1 1026 ? 38.906 -24.516 0.969 1 79.44 1026 GLY B N 1
ATOM 16723 C CA . GLY B 1 1026 ? 39 -25.281 -0.271 1 79.44 1026 GLY B CA 1
ATOM 16724 C C . GLY B 1 1026 ? 38.469 -24.5 -1.472 1 79.44 1026 GLY B C 1
ATOM 16725 O O . GLY B 1 1026 ? 38.594 -23.281 -1.523 1 79.44 1026 GLY B O 1
ATOM 16726 N N . PRO B 1 1027 ? 37.969 -25.234 -2.48 1 87.31 1027 PRO B N 1
ATOM 16727 C CA . PRO B 1 1027 ? 37.438 -24.562 -3.662 1 87.31 1027 PRO B CA 1
ATOM 16728 C C . PRO B 1 1027 ? 36.188 -23.75 -3.359 1 87.31 1027 PRO B C 1
ATOM 16730 O O . PRO B 1 1027 ? 35.25 -24.25 -2.732 1 87.31 1027 PRO B O 1
ATOM 16733 N N . VAL B 1 1028 ? 36.25 -22.5 -3.766 1 92.06 1028 VAL B N 1
ATOM 16734 C CA . VAL B 1 1028 ? 35.125 -21.625 -3.475 1 92.06 1028 VAL B CA 1
ATOM 16735 C C . VAL B 1 1028 ? 34.688 -20.906 -4.75 1 92.06 1028 VAL B C 1
ATOM 16737 O O . VAL B 1 1028 ? 35.469 -20.734 -5.676 1 92.06 1028 VAL B O 1
ATOM 16740 N N . LEU B 1 1029 ? 33.438 -20.578 -4.805 1 93.94 1029 LEU B N 1
ATOM 16741 C CA . LEU B 1 1029 ? 32.812 -19.766 -5.844 1 93.94 1029 LEU B CA 1
ATOM 16742 C C . LEU B 1 1029 ? 32.312 -18.438 -5.277 1 93.94 1029 LEU B C 1
ATOM 16744 O O . LEU B 1 1029 ? 31.75 -18.406 -4.18 1 93.94 1029 LEU B O 1
ATOM 16748 N N . LYS B 1 1030 ? 32.594 -17.391 -5.957 1 94.06 1030 LYS B N 1
ATOM 16749 C CA . LYS B 1 1030 ? 32.031 -16.078 -5.602 1 94.06 1030 LYS B CA 1
ATOM 16750 C C . LYS B 1 1030 ? 30.828 -15.734 -6.473 1 94.06 1030 LYS B C 1
ATOM 16752 O O . LYS B 1 1030 ? 30.953 -15.656 -7.699 1 94.06 1030 LYS B O 1
ATOM 16757 N N . LEU B 1 1031 ? 29.703 -15.562 -5.824 1 95.75 1031 LEU B N 1
ATOM 16758 C CA . LEU B 1 1031 ? 28.469 -15.289 -6.551 1 95.75 1031 LEU B CA 1
ATOM 16759 C C . LEU B 1 1031 ? 27.828 -13.992 -6.066 1 95.75 1031 LEU B C 1
ATOM 16761 O O . LEU B 1 1031 ? 27.688 -13.773 -4.859 1 95.75 1031 LEU B O 1
ATOM 16765 N N . ASP B 1 1032 ? 27.438 -13.133 -6.977 1 94.69 1032 ASP B N 1
ATOM 16766 C CA . ASP B 1 1032 ? 26.672 -11.922 -6.68 1 94.69 1032 ASP B CA 1
ATOM 16767 C C . ASP B 1 1032 ? 25.188 -12.141 -6.934 1 94.69 1032 ASP B C 1
ATOM 16769 O O . ASP B 1 1032 ? 24.797 -12.719 -7.953 1 94.69 1032 ASP B O 1
ATOM 16773 N N . PHE B 1 1033 ? 24.375 -11.719 -5.961 1 96.62 1033 PHE B N 1
ATOM 16774 C CA . PHE B 1 1033 ? 22.922 -11.844 -6.098 1 96.62 1033 PHE B CA 1
ATOM 16775 C C . PHE B 1 1033 ? 22.25 -10.477 -6.016 1 96.62 1033 PHE B C 1
ATOM 16777 O O . PHE B 1 1033 ? 22.672 -9.625 -5.227 1 96.62 1033 PHE B O 1
ATOM 16784 N N . ARG B 1 1034 ? 21.234 -10.242 -6.809 1 95.31 1034 ARG B N 1
ATOM 16785 C CA . ARG B 1 1034 ? 20.234 -9.211 -6.551 1 95.31 1034 ARG B CA 1
ATOM 16786 C C . ARG B 1 1034 ? 19.156 -9.711 -5.59 1 95.31 1034 ARG B C 1
ATOM 16788 O O . ARG B 1 1034 ? 19.156 -10.891 -5.215 1 95.31 1034 ARG B O 1
ATOM 16795 N N . GLY B 1 1035 ? 18.359 -8.82 -5.23 1 96.19 1035 GLY B N 1
ATOM 16796 C CA . GLY B 1 1035 ? 17.281 -9.234 -4.348 1 96.19 1035 GLY B CA 1
ATOM 16797 C C . GLY B 1 1035 ? 16.391 -10.305 -4.949 1 96.19 1035 GLY B C 1
ATOM 16798 O O . GLY B 1 1035 ? 15.914 -10.164 -6.078 1 96.19 1035 GLY B O 1
ATOM 16799 N N . PHE B 1 1036 ? 16.188 -11.43 -4.27 1 98.31 1036 PHE B N 1
ATOM 16800 C CA . PHE B 1 1036 ? 15.289 -12.539 -4.574 1 98.31 1036 PHE B CA 1
ATOM 16801 C C . PHE B 1 1036 ? 15.734 -13.266 -5.836 1 98.31 1036 PHE B C 1
ATOM 16803 O O . PHE B 1 1036 ? 14.984 -14.07 -6.395 1 98.31 1036 PHE B O 1
ATOM 16810 N N . GLU B 1 1037 ? 16.891 -13.031 -6.309 1 98 1037 GLU B N 1
ATOM 16811 C CA . GLU B 1 1037 ? 17.391 -13.648 -7.535 1 98 1037 GLU B CA 1
ATOM 16812 C C . GLU B 1 1037 ? 17.641 -15.141 -7.34 1 98 1037 GLU B C 1
ATOM 16814 O O . GLU B 1 1037 ? 18.172 -15.555 -6.312 1 98 1037 GLU B O 1
ATOM 16819 N N . VAL B 1 1038 ? 17.203 -15.914 -8.297 1 98.25 1038 VAL B N 1
ATOM 16820 C CA . VAL B 1 1038 ? 17.469 -17.344 -8.336 1 98.25 1038 VAL B CA 1
ATOM 16821 C C . VAL B 1 1038 ? 18.656 -17.625 -9.258 1 98.25 1038 VAL B C 1
ATOM 16823 O O . VAL B 1 1038 ? 18.719 -17.109 -10.375 1 98.25 1038 VAL B O 1
ATOM 16826 N N . LYS B 1 1039 ? 19.656 -18.453 -8.781 1 97.31 1039 LYS B N 1
ATOM 16827 C CA . LYS B 1 1039 ? 20.781 -18.891 -9.609 1 97.31 1039 LYS B CA 1
ATOM 16828 C C . LYS B 1 1039 ? 20.891 -20.406 -9.633 1 97.31 1039 LYS B C 1
ATOM 16830 O O . LYS B 1 1039 ? 20.703 -21.062 -8.609 1 97.31 1039 LYS B O 1
ATOM 16835 N N . THR B 1 1040 ? 21.062 -20.906 -10.797 1 97.31 1040 THR B N 1
ATOM 16836 C CA . THR B 1 1040 ? 21.312 -22.328 -10.992 1 97.31 1040 THR B CA 1
ATOM 16837 C C . THR B 1 1040 ? 22.766 -22.562 -11.406 1 97.31 1040 THR B C 1
ATOM 16839 O O . THR B 1 1040 ? 23.234 -22.031 -12.414 1 97.31 1040 THR B O 1
ATOM 16842 N N . LEU B 1 1041 ? 23.5 -23.375 -10.648 1 96.56 1041 LEU B N 1
ATOM 16843 C CA . LEU B 1 1041 ? 24.875 -23.75 -10.938 1 96.56 1041 LEU B CA 1
ATOM 16844 C C . LEU B 1 1041 ? 24.953 -25.172 -11.5 1 96.56 1041 LEU B C 1
ATOM 16846 O O . LEU B 1 1041 ? 24.312 -26.078 -10.977 1 96.56 1041 LEU B O 1
ATOM 16850 N N . LYS B 1 1042 ? 25.656 -25.297 -12.516 1 96 1042 LYS B N 1
ATOM 16851 C CA . LYS B 1 1042 ? 25.984 -26.609 -13.07 1 96 1042 LYS B CA 1
ATOM 16852 C C . LYS B 1 1042 ? 27.469 -26.922 -12.883 1 96 1042 LYS B C 1
ATOM 16854 O O . LYS B 1 1042 ? 28.328 -26.219 -13.414 1 96 1042 LYS B O 1
ATOM 16859 N N . LEU B 1 1043 ? 27.75 -27.906 -12.07 1 95.12 1043 LEU B N 1
ATOM 16860 C CA . LEU B 1 1043 ? 29.109 -28.359 -11.812 1 95.12 1043 LEU B CA 1
ATOM 16861 C C . LEU B 1 1043 ? 29.438 -29.609 -12.625 1 95.12 1043 LEU B C 1
ATOM 16863 O O . LEU B 1 1043 ? 28.75 -30.641 -12.5 1 95.12 1043 LEU B O 1
ATOM 16867 N N . THR B 1 1044 ? 30.406 -29.516 -13.422 1 93.62 1044 THR B N 1
ATOM 16868 C CA . THR B 1 1044 ? 30.859 -30.672 -14.195 1 93.62 1044 THR B CA 1
ATOM 16869 C C . THR B 1 1044 ? 31.953 -31.422 -13.453 1 93.62 1044 THR B C 1
ATOM 16871 O O . THR B 1 1044 ? 32.938 -30.828 -13.031 1 93.62 1044 THR B O 1
ATOM 16874 N N . LEU B 1 1045 ? 31.797 -32.75 -13.312 1 91.81 1045 LEU B N 1
ATOM 16875 C CA . LEU B 1 1045 ? 32.75 -33.562 -12.578 1 91.81 1045 LEU B CA 1
ATOM 16876 C C . LEU B 1 1045 ? 33.625 -34.344 -13.531 1 91.81 1045 LEU B C 1
ATOM 16878 O O . LEU B 1 1045 ? 33.188 -34.75 -14.609 1 91.81 1045 LEU B O 1
ATOM 16882 N N . GLN B 1 1046 ? 34.938 -34.438 -13.211 1 80.62 1046 GLN B N 1
ATOM 16883 C CA . GLN B 1 1046 ? 35.906 -35.25 -13.961 1 80.62 1046 GLN B CA 1
ATOM 16884 C C . GLN B 1 1046 ? 35.688 -36.719 -13.664 1 80.62 1046 GLN B C 1
ATOM 16886 O O . GLN B 1 1046 ? 35.375 -37.094 -12.531 1 80.62 1046 GLN B O 1
ATOM 16891 N N . GLU B 1 1047 ? 35.781 -37.594 -14.695 1 64.06 1047 GLU B N 1
ATOM 16892 C CA . GLU B 1 1047 ? 35.781 -39.031 -14.477 1 64.06 1047 GLU B CA 1
ATOM 16893 C C . GLU B 1 1047 ? 37.031 -39.5 -13.727 1 64.06 1047 GLU B C 1
ATOM 16895 O O . GLU B 1 1047 ? 38.094 -38.875 -13.852 1 64.06 1047 GLU B O 1
ATOM 16900 N N . LYS B 1 1048 ? 37.125 -40.438 -12.789 1 52.19 1048 LYS B N 1
ATOM 16901 C CA . LYS B 1 1048 ? 38.25 -40.875 -11.977 1 52.19 1048 LYS B CA 1
ATOM 16902 C C . LYS B 1 1048 ? 39.469 -41.188 -12.859 1 52.19 1048 LYS B C 1
ATOM 16904 O O . LYS B 1 1048 ? 40.594 -41.375 -12.352 1 52.19 1048 LYS B O 1
ATOM 16909 N N . ALA B 1 1049 ? 39.438 -41.719 -14.078 1 39.97 1049 ALA B N 1
ATOM 16910 C CA . ALA B 1 1049 ? 40.719 -42.125 -14.594 1 39.97 1049 ALA B CA 1
ATOM 16911 C C . ALA B 1 1049 ? 41.625 -40.906 -14.875 1 39.97 1049 ALA B C 1
ATOM 16913 O O . ALA B 1 1049 ? 42.812 -40.938 -14.633 1 39.97 1049 ALA B O 1
ATOM 16914 N N . SER B 1 1050 ? 41.312 -40.156 -15.898 1 35.09 1050 SER B N 1
ATOM 16915 C CA . SER B 1 1050 ? 42.312 -39.344 -16.594 1 35.09 1050 SER B CA 1
ATOM 16916 C C . SER B 1 1050 ? 42.562 -38.031 -15.883 1 35.09 1050 SER B C 1
ATOM 16918 O O . SER B 1 1050 ? 41.781 -37.094 -16.016 1 35.09 1050 SER B O 1
ATOM 16920 N N . ILE B 1 1051 ? 43.094 -37.938 -14.773 1 34.12 1051 ILE B N 1
ATOM 16921 C CA . ILE B 1 1051 ? 43.438 -36.656 -14.148 1 34.12 1051 ILE B CA 1
ATOM 16922 C C . ILE B 1 1051 ? 44.469 -35.938 -15 1 34.12 1051 ILE B C 1
ATOM 16924 O O . ILE B 1 1051 ? 45.656 -36 -14.727 1 34.12 1051 ILE B O 1
ATOM 16928 N N . ARG B 1 1052 ? 44.688 -36.25 -16.297 1 27.83 1052 ARG B N 1
ATOM 16929 C CA . ARG B 1 1052 ? 45.75 -35.438 -16.875 1 27.83 1052 ARG B CA 1
ATOM 16930 C C . ARG B 1 1052 ? 45.469 -33.969 -16.781 1 27.83 1052 ARG B C 1
ATOM 16932 O O . ARG B 1 1052 ? 44.281 -33.562 -16.828 1 27.83 1052 ARG B O 1
ATOM 16939 N N . THR B 1 1053 ? 46.469 -33.125 -16.484 1 29.09 1053 THR B N 1
ATOM 16940 C CA . THR B 1 1053 ? 46.812 -31.719 -16.172 1 29.09 1053 THR B CA 1
ATOM 16941 C C . THR B 1 1053 ? 46.344 -30.797 -17.297 1 29.09 1053 THR B C 1
ATOM 16943 O O . THR B 1 1053 ? 46.75 -29.625 -17.344 1 29.09 1053 THR B O 1
ATOM 16946 N N . GLN B 1 1054 ? 45.438 -31.062 -18.188 1 25.36 1054 GLN B N 1
ATOM 16947 C CA . GLN B 1 1054 ? 45.469 -30.047 -19.234 1 25.36 1054 GLN B CA 1
ATOM 16948 C C . GLN B 1 1054 ? 44.969 -28.703 -18.719 1 25.36 1054 GLN B C 1
ATOM 16950 O O . GLN B 1 1054 ? 43.875 -28.609 -18.156 1 25.36 1054 GLN B O 1
ATOM 16955 N N . GLN B 1 1055 ? 45.938 -27.797 -18.344 1 26.09 1055 GLN B N 1
ATOM 16956 C CA . GLN B 1 1055 ? 45.812 -26.391 -17.984 1 26.09 1055 GLN B CA 1
ATOM 16957 C C . GLN B 1 1055 ? 45.188 -25.594 -19.125 1 26.09 1055 GLN B C 1
ATOM 16959 O O . GLN B 1 1055 ? 45.906 -25.156 -20.031 1 26.09 1055 GLN B O 1
ATOM 16964 N N . THR B 1 1056 ? 44.344 -26.047 -19.906 1 25.28 1056 THR B N 1
ATOM 16965 C CA . THR B 1 1056 ? 44.094 -25.141 -21.031 1 25.28 1056 THR B CA 1
ATOM 16966 C C . THR B 1 1056 ? 43.406 -23.859 -20.547 1 25.28 1056 THR B C 1
ATOM 16968 O O . THR B 1 1056 ? 42.469 -23.906 -19.734 1 25.28 1056 THR B O 1
ATOM 16971 N N . SER B 1 1057 ? 44.219 -22.766 -20.594 1 25.2 1057 SER B N 1
ATOM 16972 C CA . SER B 1 1057 ? 43.969 -21.359 -20.312 1 25.2 1057 SER B CA 1
ATOM 16973 C C . SER B 1 1057 ? 42.875 -20.812 -21.219 1 25.2 1057 SER B C 1
ATOM 16975 O O . SER B 1 1057 ? 42.812 -19.609 -21.469 1 25.2 1057 SER B O 1
ATOM 16977 N N . GLN B 1 1058 ? 41.969 -21.594 -21.516 1 21.94 1058 GLN B N 1
ATOM 16978 C CA . GLN B 1 1058 ? 41.188 -20.906 -22.562 1 21.94 1058 GLN B CA 1
ATOM 16979 C C . GLN B 1 1058 ? 40.562 -19.625 -22.031 1 21.94 1058 GLN B C 1
ATOM 16981 O O . GLN B 1 1058 ? 40.125 -19.578 -20.875 1 21.94 1058 GLN B O 1
ATOM 16986 N N . LYS B 1 1059 ? 40.906 -18.609 -22.812 1 26.17 1059 LYS B N 1
ATOM 16987 C CA . LYS B 1 1059 ? 40.469 -17.219 -22.75 1 26.17 1059 LYS B CA 1
ATOM 16988 C C . LYS B 1 1059 ? 38.938 -17.109 -22.828 1 26.17 1059 LYS B C 1
ATOM 16990 O O . LYS B 1 1059 ? 38.344 -17.562 -23.812 1 26.17 1059 LYS B O 1
ATOM 16995 N N . ILE B 1 1060 ? 38.344 -17.172 -21.812 1 19.45 1060 ILE B N 1
ATOM 16996 C CA . ILE B 1 1060 ? 36.906 -17.031 -21.719 1 19.45 1060 ILE B CA 1
ATOM 16997 C C . ILE B 1 1060 ? 36.469 -15.672 -22.281 1 19.45 1060 ILE B C 1
ATOM 16999 O O . ILE B 1 1060 ? 36.906 -14.625 -21.797 1 19.45 1060 ILE B O 1
ATOM 17003 N N . LYS B 1 1061 ? 36.219 -15.812 -23.625 1 22.09 1061 LYS B N 1
ATOM 17004 C CA . LYS B 1 1061 ? 35.656 -14.586 -24.172 1 22.09 1061 LYS B CA 1
ATOM 17005 C C . LYS B 1 1061 ? 34.344 -14.25 -23.469 1 22.09 1061 LYS B C 1
ATOM 17007 O O . LYS B 1 1061 ? 33.531 -15.141 -23.188 1 22.09 1061 LYS B O 1
ATOM 17012 N N . LYS B 1 1062 ? 34.312 -13.016 -23.156 1 25.11 1062 LYS B N 1
ATOM 17013 C CA . LYS B 1 1062 ? 33.281 -12.273 -22.453 1 25.11 1062 LYS B CA 1
ATOM 17014 C C . LYS B 1 1062 ? 31.969 -12.281 -23.25 1 25.11 1062 LYS B C 1
ATOM 17016 O O . LYS B 1 1062 ? 31.922 -11.797 -24.391 1 25.11 1062 LYS B O 1
ATOM 17021 N N . VAL B 1 1063 ? 31.375 -13.547 -23.297 1 23.39 1063 VAL B N 1
ATOM 17022 C CA . VAL B 1 1063 ? 30.078 -13.469 -23.953 1 23.39 1063 VAL B CA 1
ATOM 17023 C C . VAL B 1 1063 ? 29.297 -12.281 -23.406 1 23.39 1063 VAL B C 1
ATOM 17025 O O . VAL B 1 1063 ? 29.25 -12.07 -22.188 1 23.39 1063 VAL B O 1
ATOM 17028 N N . THR B 1 1064 ? 29.125 -11.438 -24.359 1 21.38 1064 THR B N 1
ATOM 17029 C CA . THR B 1 1064 ? 28.344 -10.211 -24.266 1 21.38 1064 THR B CA 1
ATOM 17030 C C . THR B 1 1064 ? 26.906 -10.508 -23.844 1 21.38 1064 THR B C 1
ATOM 17032 O O . THR B 1 1064 ? 26.25 -11.398 -24.406 1 21.38 1064 THR B O 1
ATOM 17035 N N . ARG B 1 1065 ? 26.672 -10.562 -22.625 1 26.31 1065 ARG B N 1
ATOM 17036 C CA . ARG B 1 1065 ? 25.344 -10.656 -22.031 1 26.31 1065 ARG B CA 1
ATOM 17037 C C . ARG B 1 1065 ? 24.312 -9.914 -22.875 1 26.31 1065 ARG B C 1
ATOM 17039 O O . ARG B 1 1065 ? 24.469 -8.727 -23.156 1 26.31 1065 ARG B O 1
ATOM 17046 N N . ARG B 1 1066 ? 23.734 -10.648 -23.859 1 25.2 1066 ARG B N 1
ATOM 17047 C CA . ARG B 1 1066 ? 22.562 -10.062 -24.5 1 25.2 1066 ARG B CA 1
ATOM 17048 C C . ARG B 1 1066 ? 21.594 -9.5 -23.453 1 25.2 1066 ARG B C 1
ATOM 17050 O O . ARG B 1 1066 ? 21.25 -10.195 -22.5 1 25.2 1066 ARG B O 1
ATOM 17057 N N . SER B 1 1067 ? 21.562 -8.188 -23.344 1 27.67 1067 SER B N 1
ATOM 17058 C CA . SER B 1 1067 ? 20.766 -7.359 -22.453 1 27.67 1067 SER B CA 1
ATOM 17059 C C . SER B 1 1067 ? 19.266 -7.594 -22.656 1 27.67 1067 SER B C 1
ATOM 17061 O O . SER B 1 1067 ? 18.719 -7.238 -23.703 1 27.67 1067 SER B O 1
ATOM 17063 N N . SER B 1 1068 ? 18.906 -8.781 -22.688 1 27.61 1068 SER B N 1
ATOM 17064 C CA . SER B 1 1068 ? 17.531 -9.062 -23.062 1 27.61 1068 SER B CA 1
ATOM 17065 C C . SER B 1 1068 ? 16.547 -8.211 -22.25 1 27.61 1068 SER B C 1
ATOM 17067 O O . SER B 1 1068 ? 15.344 -8.477 -22.25 1 27.61 1068 SER B O 1
ATOM 17069 N N . TRP B 1 1069 ? 17.156 -7.504 -21.375 1 28.19 1069 TRP B N 1
ATOM 17070 C CA . TRP B 1 1069 ? 16.234 -6.922 -20.406 1 28.19 1069 TRP B CA 1
ATOM 17071 C C . TRP B 1 1069 ? 15.414 -5.793 -21.031 1 28.19 1069 TRP B C 1
ATOM 17073 O O . TRP B 1 1069 ? 15.953 -4.969 -21.781 1 28.19 1069 TRP B O 1
ATOM 17083 N N . VAL B 1 1070 ? 14.383 -6.195 -21.453 1 27.08 1070 VAL B N 1
ATOM 17084 C CA . VAL B 1 1070 ? 13.586 -5.004 -21.719 1 27.08 1070 VAL B CA 1
ATOM 17085 C C . VAL B 1 1070 ? 13.586 -4.105 -20.484 1 27.08 1070 VAL B C 1
ATOM 17087 O O . VAL B 1 1070 ? 13.242 -4.547 -19.391 1 27.08 1070 VAL B O 1
ATOM 17090 N N . ASP B 1 1071 ? 14.523 -3.225 -20.422 1 29.91 1071 ASP B N 1
ATOM 17091 C CA . ASP B 1 1071 ? 14.656 -2.211 -19.391 1 29.91 1071 ASP B CA 1
ATOM 17092 C C . ASP B 1 1071 ? 13.414 -1.32 -19.328 1 29.91 1071 ASP B C 1
ATOM 17094 O O . ASP B 1 1071 ? 13.289 -0.366 -20.094 1 29.91 1071 ASP B O 1
ATOM 17098 N N . ILE B 1 1072 ? 12.578 -1.976 -18.875 1 28.52 1072 ILE B N 1
ATOM 17099 C CA . ILE B 1 1072 ? 11.32 -1.235 -18.906 1 28.52 1072 ILE B CA 1
ATOM 17100 C C . ILE B 1 1072 ? 11.492 0.092 -18.172 1 28.52 1072 ILE B C 1
ATOM 17102 O O . ILE B 1 1072 ? 10.906 1.104 -18.562 1 28.52 1072 ILE B O 1
ATOM 17106 N N . ASP B 1 1073 ? 12.195 -0.076 -17.016 1 32.38 1073 ASP B N 1
ATOM 17107 C CA . ASP B 1 1073 ? 12.289 1.179 -16.266 1 32.38 1073 ASP B CA 1
ATOM 17108 C C . ASP B 1 1073 ? 13.258 2.145 -16.953 1 32.38 1073 ASP B C 1
ATOM 17110 O O . ASP B 1 1073 ? 13.445 3.273 -16.484 1 32.38 1073 ASP B O 1
ATOM 17114 N N . GLY B 1 1074 ? 13.492 2.086 -18.234 1 31.86 1074 GLY B N 1
ATOM 17115 C CA . GLY B 1 1074 ? 14.32 2.959 -19.047 1 31.86 1074 GLY B CA 1
ATOM 17116 C C . GLY B 1 1074 ? 15.75 3.059 -18.547 1 31.86 1074 GLY B C 1
ATOM 17117 O O . GLY B 1 1074 ? 16.5 3.943 -18.969 1 31.86 1074 GLY B O 1
ATOM 17118 N N . SER B 1 1075 ? 16.109 2.445 -17.516 1 28.3 1075 SER B N 1
ATOM 17119 C CA . SER B 1 1075 ? 17.469 2.764 -17.094 1 28.3 1075 SER B CA 1
ATOM 17120 C C . SER B 1 1075 ? 18.5 1.992 -17.906 1 28.3 1075 SER B C 1
ATOM 17122 O O . SER B 1 1075 ? 19.703 2.252 -17.812 1 28.3 1075 SER B O 1
ATOM 17124 N N . ARG B 1 1076 ? 18.453 0.771 -18.328 1 30.17 1076 ARG B N 1
ATOM 17125 C CA . ARG B 1 1076 ? 19.594 0.292 -19.125 1 30.17 1076 ARG B CA 1
ATOM 17126 C C . ARG B 1 1076 ? 19.406 0.635 -20.594 1 30.17 1076 ARG B C 1
ATOM 17128 O O . ARG B 1 1076 ? 18.359 0.33 -21.188 1 30.17 1076 ARG B O 1
ATOM 17135 N N . LEU B 1 1077 ? 20.141 1.657 -21.062 1 24.45 1077 LEU B N 1
ATOM 17136 C CA . LEU B 1 1077 ? 20.375 2.145 -22.406 1 24.45 1077 LEU B CA 1
ATOM 17137 C C . LEU B 1 1077 ? 20.812 1.01 -23.328 1 24.45 1077 LEU B C 1
ATOM 17139 O O . LEU B 1 1077 ? 21.797 0.312 -23.016 1 24.45 1077 LEU B O 1
ATOM 17143 N N . VAL B 1 1078 ? 19.984 0.295 -23.984 1 29.11 1078 VAL B N 1
ATOM 17144 C CA . VAL B 1 1078 ? 20.469 -0.501 -25.109 1 29.11 1078 VAL B CA 1
ATOM 17145 C C . VAL B 1 1078 ? 21.391 0.345 -25.984 1 29.11 1078 VAL B C 1
ATOM 17147 O O . VAL B 1 1078 ? 20.984 1.401 -26.469 1 29.11 1078 VAL B O 1
ATOM 17150 N N . THR B 1 1079 ? 22.703 0.311 -25.828 1 23.02 1079 THR B N 1
ATOM 17151 C CA . THR B 1 1079 ? 23.672 0.857 -26.766 1 23.02 1079 THR B CA 1
ATOM 17152 C C . THR B 1 1079 ? 23.422 0.321 -28.172 1 23.02 1079 THR B C 1
ATOM 17154 O O . THR B 1 1079 ? 23.281 -0.889 -28.375 1 23.02 1079 THR B O 1
ATOM 17157 N N . ARG B 1 1080 ? 22.828 1.105 -29.016 1 20.77 1080 ARG B N 1
ATOM 17158 C CA . ARG B 1 1080 ? 22.781 0.925 -30.469 1 20.77 1080 ARG B CA 1
ATOM 17159 C C . ARG B 1 1080 ? 24.156 0.653 -31.031 1 20.77 1080 ARG B C 1
ATOM 17161 O O . ARG B 1 1080 ? 25.078 1.461 -30.859 1 20.77 1080 ARG B O 1
ATOM 17168 N N . GLU B 1 1081 ? 24.656 -0.494 -31.062 1 20.44 1081 GLU B N 1
ATOM 17169 C CA . GLU B 1 1081 ? 25.688 -0.68 -32.094 1 20.44 1081 GLU B CA 1
ATOM 17170 C C . GLU B 1 1081 ? 25.172 -0.316 -33.469 1 20.44 1081 GLU B C 1
ATOM 17172 O O . GLU B 1 1081 ? 24.062 -0.714 -33.844 1 20.44 1081 GLU B O 1
ATOM 17177 N N . ASP B 1 1082 ? 25.766 0.776 -33.969 1 19.95 1082 ASP B N 1
ATOM 17178 C CA . ASP B 1 1082 ? 26.062 0.755 -35.406 1 19.95 1082 ASP B CA 1
ATOM 17179 C C . ASP B 1 1082 ? 26.859 -0.487 -35.781 1 19.95 1082 ASP B C 1
ATOM 17181 O O . ASP B 1 1082 ? 27.781 -0.888 -35.062 1 19.95 1082 ASP B O 1
#

pLDDT: mean 90.9, std 14.33, range [19.45, 98.88]

Sequence (2164 aa):
MEQKFKPAKKGDSFGPSWVGFQIHVSVTIPEYWEQYERVQFEFDPGCEAMIYDVDGTPLQGITGGFGGDRRVEYIIPMEARMKGTHEFIIESSCNGMFGVPWNGDTIAPPDMNRYFALSSADLVVPNQEAWHLLWDFSTLREIIDSLPGNSSLQNKALVVANEIMNTFRSGDASDIRRCRKLAETVFGENWQDKGEAIYEGDKQAQIWGIGHCHIDTAWLWPYRVTQQKVARSWATQIDLMERYPEHRFSCSQAQQYKWLKELYPPLFDRVKEQVLARKFHPVGGSWVENDSNMPSGEALVRQFVFGQKFFMENFGIRCETAWLPDSFGLTGAYPQLIRGAGMKYFFTQKLSWNNINVFPHSSFNWVGIDGTQVLCHMTPVDTYTAQASVGDIQKGLTNHKNLESSDTSLLVFGNGDGGGGPLAKMLENLRRIRATNNHSRDLPPINMGHSVDEFFEHLMESTAAGKKLPNWHGELYLEFHRGTYTSHGSIKKGNRHSEILLRDVEHVATLASIAKSTEYTYPKGKIDECWEKVLLNQFHDVLPGSAIGMVYEDAEKLYAEVAKDGKSLIEEAFQVLFPNSVLLSPETRLQPNTSLNQIIGYNTTFLDRREIVKIPLDGASAGLKTAVAQVDNNNNEVGYAIMDNGVLDASIANGLDLHASAYTNGSNHFVLRNSSVQLTISNGRITSLIDVQLHRELIADGATGGLVIFEDRPNYWDAWDVEIHHLETPTALEFTNISVVAHGPLRASVQAQVKYGKSTIKVLISLDAVGATVKPGSRSMFRFDADVDWRERHQFLKFELPLNIHNDNAYYETQFGYVQRPTHKNTTWDMAKFEVCGHKYADLSEYGYGLAILSESKYGFSCQGNILRISLLRAATAPDAEQDQGEHQFSWAVMPHKGHFLESDVPMAAYLFNSPLHVRYLPGDKDAIAASFTNHPSFVIRGAPNVFLETIKRGEYDDFDTSSSNVDSSTTIIARLYEAFGGHARATVAIGDHFSGRVVRVVVTNLLEDEEEDEEVQILDENDLGPVLKLDFRGFEVKTLKLTLQEKASIRTQQTSQKIKKVTRRSSWVDIDGSRLVTREDMEQKFKPAKKGDSFGPSWVGFQIHVSVTIPEYWEQYERVQFEFDPGCEAMIYDVDGTPLQGITGGFGGDRRVEYIIPMEARMKGTHEFIIESSCNGMFGVPWNGDTIAPPDMNRYFALSSADLVVPNQEAWHLLWDFSTLREIIDSLPGNSSLQNKALVVANEIMNTFRSGDASDIRRCRKLAETVFGENWQDKGEAIYEGDKQAQIWGIGHCHIDTAWLWPYRVTQQKVARSWATQIDLMERYPEHRFSCSQAQQYKWLKELYPPLFDRVKEQVLARKFHPVGGSWVENDSNMPSGEALVRQFVFGQKFFMENFGIRCETAWLPDSFGLTGAYPQLIRGAGMKYFFTQKLSWNNINVFPHSSFNWVGIDGTQVLCHMTPVDTYTAQASVGDIQKGLTNHKNLESSDTSLLVFGNGDGGGGPLAKMLENLRRIRATNNHSRDLPPINMGHSVDEFFEHLMESTAAGKKLPNWHGELYLEFHRGTYTSHGSIKKGNRHSEILLRDVEHVATLASIAKSTEYTYPKGKIDECWEKVLLNQFHDVLPGSAIGMVYEDAEKLYAEVAKDGKSLIEEAFQVLFPNSVLLSPETRLQPNTSLNQIIGYNTTFLDRREIVKIPLDGASAGLKTAVAQVDNNNNEVGYAIMDNGVLDASIANGLDLHASAYTNGSNHFVLRNSSVQLTISNGRITSLIDVQLHRELIADGATGGLVIFEDRPNYWDAWDVEIHHLETPTALEFTNISVVAHGPLRASVQAQVKYGKSTIKVLISLDAVGATVKPGSRSMFRFDADVDWRERHQFLKFELPLNIHNDNAYYETQFGYVQRPTHKNTTWDMAKFEVCGHKYADLSEYGYGLAILSESKYGFSCQGNILRISLLRAATAPDAEQDQGEHQFSWAVMPHKGHFLESDVPMAAYLFNSPLHVRYLPGDKDAIAASFTNHPSFVIRGAPNVFLETIKRGEYDDFDTSSSNVDSSTTIIARLYEAFGGHARATVAIGDHFSGRVVRVVVTNLLEDEEEDEEVQILDENDLGPVLKLDFRGFEVKTLKLTLQEKASIRTQQTSQKIKKVTRRSSWVDIDGSRLVTRED

InterPro domains:
  IPR000602 Glycoside hydrolase family 38, N-terminal domain [PF01074] (206-475)
  IPR011013 Galactose mutarotase-like domain superfamily [SSF74650] (597-1048)
  IPR011330 Glycoside hydrolase/deacetylase, beta/alpha-barrel [SSF88713] (202-477)
  IPR011682 Glycosyl hydrolase family 38, C-terminal [PF07748] (672-882)
  IPR015341 Glycoside hydrolase family 38, central domain [PF09261] (479-577)
  IPR015341 Glycoside hydrolase family 38, central domain [SM00872] (479-559)
  IPR027291 Glycoside hydrolase 38, N-terminal domain superfamily [G3DSA:3.20.110.10] (201-479)
  IPR028995 Glycoside hydrolase families 57/38, central domain superfamily [SSF88688] (478-580)
  IPR037094 Glycoside hydrolase family 38, central domain superfamily [G3DSA:1.20.1270.50] (483-580)
  IPR041147 Glycosyl hydrolases family 38, C-terminal domain [PF17677] (946-1041)
  IPR054723 Alpha-mannosidase Ams1-like, N-terminal [PF22907] (1-124)

Nearest PDB structures (foldseek):
  7vqo-assembly1_A  TM=9.555E-01  e=2.901E-101  Thermochaetoides thermophila DSM 1495
  7dd9-assembly1_A  TM=9.539E-01  e=7.912E-99  Schizosaccharomyces pombe 972h-
  7ufr-assembly1_D  TM=8.750E-01  e=1.169E-75  Bifidobacterium longum
  7ufu-assembly1_B  TM=8.708E-01  e=1.224E-75  Bifidobacterium longum
  5jm0-assembly1_A  TM=8.671E-01  e=1.046E-54  Saccharomyces cerevisiae S288C